Protein 2KWZ (pdb70)

Radius of gyration: 16.11 Å; Cα contacts (8 Å, |Δi|>4): 3; chains: 1; bounding box: 45×24×21 Å

Structure (mmCIF, N/CA/C/O backbone):
data_2KWZ
#
_entry.id   2KWZ
#
loop_
_atom_site.group_PDB
_atom_site.id
_atom_site.type_symbol
_atom_site.label_atom_id
_atom_site.label_alt_id
_atom_site.label_comp_id
_atom_site.label_asym_id
_atom_site.label_entity_id
_atom_site.label_seq_id
_atom_site.pdbx_PDB_ins_code
_atom_site.Cartn_x
_atom_site.Cartn_y
_atom_site.Cartn_z
_atom_site.occupancy
_atom_site.B_iso_or_equiv
_atom_site.auth_seq_id
_atom_site.auth_comp_id
_atom_site.auth_asym_id
_atom_site.auth_atom_id
_atom_site.pdbx_PDB_model_num
ATOM 1 N N . GLY A 1 1 ? 6.778 -4.665 -26.952 1.00 0.00 1 GLY A N 1
ATOM 2 C CA . GLY A 1 1 ? 6.032 -5.954 -27.070 1.00 0.00 1 GLY A CA 1
ATOM 3 C C . GLY A 1 1 ? 6.212 -6.782 -25.791 1.00 0.00 1 GLY A C 1
ATOM 4 O O . GLY A 1 1 ? 6.225 -6.243 -24.699 1.00 0.00 1 GLY A O 1
ATOM 7 N N . ARG A 1 2 ? 6.354 -8.079 -25.920 1.00 0.00 2 ARG A N 1
ATOM 8 C CA . ARG A 1 2 ? 6.537 -8.961 -24.726 1.00 0.00 2 ARG A CA 1
ATOM 9 C C . ARG A 1 2 ? 7.971 -9.516 -24.705 1.00 0.00 2 ARG A C 1
ATOM 10 O O . ARG A 1 2 ? 8.817 -9.071 -25.460 1.00 0.00 2 ARG A O 1
ATOM 31 N N . ASP A 1 3 ? 8.235 -10.479 -23.846 1.00 0.00 3 ASP A N 1
ATOM 32 C CA . ASP A 1 3 ? 9.602 -11.102 -23.732 1.00 0.00 3 ASP A CA 1
ATOM 33 C C . ASP A 1 3 ? 10.681 -10.034 -23.465 1.00 0.00 3 ASP A C 1
ATOM 34 O O . ASP A 1 3 ? 11.795 -10.118 -23.955 1.00 0.00 3 ASP A O 1
ATOM 43 N N . ALA A 1 4 ? 10.340 -9.033 -22.685 1.00 0.00 4 ALA A N 1
ATOM 44 C CA . ALA A 1 4 ? 11.291 -7.925 -22.345 1.00 0.00 4 ALA A CA 1
ATOM 45 C C . ALA A 1 4 ? 10.653 -7.024 -21.279 1.00 0.00 4 ALA A C 1
ATOM 46 O O . ALA A 1 4 ? 11.262 -6.731 -20.267 1.00 0.00 4 ALA A O 1
ATOM 53 N N . VAL A 1 5 ? 9.427 -6.596 -21.508 1.00 0.00 5 VAL A N 1
ATOM 54 C CA . VAL A 1 5 ? 8.705 -5.716 -20.527 1.00 0.00 5 VAL A CA 1
ATOM 55 C C . VAL A 1 5 ? 8.545 -6.449 -19.184 1.00 0.00 5 VAL A C 1
ATOM 56 O O . VAL A 1 5 ? 8.740 -5.864 -18.136 1.00 0.00 5 VAL A O 1
ATOM 69 N N . ILE A 1 6 ? 8.202 -7.721 -19.218 1.00 0.00 6 ILE A N 1
ATOM 70 C CA . ILE A 1 6 ? 8.037 -8.513 -17.949 1.00 0.00 6 ILE A CA 1
ATOM 71 C C . ILE A 1 6 ? 9.361 -8.481 -17.168 1.00 0.00 6 ILE A C 1
ATOM 72 O O . ILE A 1 6 ? 9.372 -8.323 -15.961 1.00 0.00 6 ILE A O 1
ATOM 88 N N . LEU A 1 7 ? 10.472 -8.614 -17.863 1.00 0.00 7 LEU A N 1
ATOM 89 C CA . LEU A 1 7 ? 11.815 -8.579 -17.200 1.00 0.00 7 LEU A CA 1
ATOM 90 C C . LEU A 1 7 ? 12.066 -7.166 -16.640 1.00 0.00 7 LEU A C 1
ATOM 91 O O . LEU A 1 7 ? 12.592 -7.010 -15.555 1.00 0.00 7 LEU A O 1
ATOM 107 N N . LEU A 1 8 ? 11.682 -6.144 -17.377 1.00 0.00 8 LEU A N 1
ATOM 108 C CA . LEU A 1 8 ? 11.879 -4.733 -16.911 1.00 0.00 8 LEU A CA 1
ATOM 109 C C . LEU A 1 8 ? 10.897 -4.370 -15.788 1.00 0.00 8 LEU A C 1
ATOM 110 O O . LEU A 1 8 ? 11.188 -3.533 -14.956 1.00 0.00 8 LEU A O 1
ATOM 126 N N . THR A 1 9 ? 9.751 -4.996 -15.764 1.00 0.00 9 THR A N 1
ATOM 127 C CA . THR A 1 9 ? 8.731 -4.711 -14.700 1.00 0.00 9 THR A CA 1
ATOM 128 C C . THR A 1 9 ? 9.265 -5.174 -13.334 1.00 0.00 9 THR A C 1
ATOM 129 O O . THR A 1 9 ? 9.134 -4.472 -12.349 1.00 0.00 9 THR A O 1
ATOM 140 N N . CYS A 1 10 ? 9.870 -6.339 -13.269 1.00 0.00 10 CYS A N 1
ATOM 141 C CA . CYS A 1 10 ? 10.417 -6.832 -11.963 1.00 0.00 10 CYS A CA 1
ATOM 142 C C . CYS A 1 10 ? 11.823 -6.260 -11.695 1.00 0.00 10 CYS A C 1
ATOM 143 O O . CYS A 1 10 ? 12.279 -6.270 -10.568 1.00 0.00 10 CYS A O 1
ATOM 151 N N . ALA A 1 11 ? 12.509 -5.768 -12.704 1.00 0.00 11 ALA A N 1
ATOM 152 C CA . ALA A 1 11 ? 13.880 -5.204 -12.491 1.00 0.00 11 ALA A CA 1
ATOM 153 C C . ALA A 1 11 ? 13.839 -3.680 -12.284 1.00 0.00 11 ALA A C 1
ATOM 154 O O . ALA A 1 11 ? 14.644 -3.144 -11.545 1.00 0.00 11 ALA A O 1
ATOM 161 N N . ILE A 1 12 ? 12.926 -2.980 -12.923 1.00 0.00 12 ILE A N 1
ATOM 162 C CA . ILE A 1 12 ? 12.858 -1.491 -12.752 1.00 0.00 12 ILE A CA 1
ATOM 163 C C . ILE A 1 12 ? 11.630 -1.101 -11.916 1.00 0.00 12 ILE A C 1
ATOM 164 O O . ILE A 1 12 ? 10.512 -1.125 -12.393 1.00 0.00 12 ILE A O 1
ATOM 180 N N . HIS A 1 13 ? 11.858 -0.738 -10.671 1.00 0.00 13 HIS A N 1
ATOM 181 C CA . HIS A 1 13 ? 10.760 -0.324 -9.726 1.00 0.00 13 HIS A CA 1
ATOM 182 C C . HIS A 1 13 ? 9.636 -1.380 -9.625 1.00 0.00 13 HIS A C 1
ATOM 183 O O . HIS A 1 13 ? 8.491 -1.100 -9.942 1.00 0.00 13 HIS A O 1
ATOM 197 N N . PRO A 1 14 ? 9.995 -2.565 -9.171 1.00 0.00 14 PRO A N 1
ATOM 198 C CA . PRO A 1 14 ? 8.998 -3.668 -9.019 1.00 0.00 14 PRO A CA 1
ATOM 199 C C . PRO A 1 14 ? 8.019 -3.384 -7.864 1.00 0.00 14 PRO A C 1
ATOM 200 O O . PRO A 1 14 ? 6.850 -3.716 -7.951 1.00 0.00 14 PRO A O 1
ATOM 211 N N . GLU A 1 15 ? 8.486 -2.775 -6.793 1.00 0.00 15 GLU A N 1
ATOM 212 C CA . GLU A 1 15 ? 7.585 -2.463 -5.631 1.00 0.00 15 GLU A CA 1
ATOM 213 C C . GLU A 1 15 ? 6.553 -1.374 -5.976 1.00 0.00 15 GLU A C 1
ATOM 214 O O . GLU A 1 15 ? 5.625 -1.140 -5.224 1.00 0.00 15 GLU A O 1
ATOM 226 N N . LEU A 1 16 ? 6.703 -0.717 -7.099 1.00 0.00 16 LEU A N 1
ATOM 227 C CA . LEU A 1 16 ? 5.734 0.350 -7.500 1.00 0.00 16 LEU A CA 1
ATOM 228 C C . LEU A 1 16 ? 4.760 -0.203 -8.548 1.00 0.00 16 LEU A C 1
ATOM 229 O O . LEU A 1 16 ? 3.571 0.035 -8.465 1.00 0.00 16 LEU A O 1
ATOM 245 N N . ILE A 1 17 ? 5.257 -0.938 -9.523 1.00 0.00 17 ILE A N 1
ATOM 246 C CA . ILE A 1 17 ? 4.365 -1.519 -10.584 1.00 0.00 17 ILE A CA 1
ATOM 247 C C . ILE A 1 17 ? 3.349 -2.483 -9.947 1.00 0.00 17 ILE A C 1
ATOM 248 O O . ILE A 1 17 ? 2.188 -2.474 -10.310 1.00 0.00 17 ILE A O 1
ATOM 264 N N . PHE A 1 18 ? 3.774 -3.299 -9.003 1.00 0.00 18 PHE A N 1
ATOM 265 C CA . PHE A 1 18 ? 2.829 -4.257 -8.335 1.00 0.00 18 PHE A CA 1
ATOM 266 C C . PHE A 1 18 ? 1.681 -3.467 -7.681 1.00 0.00 18 PHE A C 1
ATOM 267 O O . PHE A 1 18 ? 0.524 -3.844 -7.776 1.00 0.00 18 PHE A O 1
ATOM 284 N N . THR A 1 19 ? 2.011 -2.367 -7.034 1.00 0.00 19 THR A N 1
ATOM 285 C CA . THR A 1 19 ? 0.969 -1.515 -6.373 1.00 0.00 19 THR A CA 1
ATOM 286 C C . THR A 1 19 ? 0.005 -0.976 -7.444 1.00 0.00 19 THR A C 1
ATOM 287 O O . THR A 1 19 ? -1.190 -0.916 -7.225 1.00 0.00 19 THR A O 1
ATOM 298 N N . ILE A 1 20 ? 0.524 -0.598 -8.598 1.00 0.00 20 ILE A N 1
ATOM 299 C CA . ILE A 1 20 ? -0.345 -0.071 -9.701 1.00 0.00 20 ILE A CA 1
ATOM 300 C C . ILE A 1 20 ? -1.308 -1.176 -10.160 1.00 0.00 20 ILE A C 1
ATOM 301 O O . ILE A 1 20 ? -2.475 -0.916 -10.361 1.00 0.00 20 ILE A O 1
ATOM 317 N N . THR A 1 21 ? -0.830 -2.396 -10.315 1.00 0.00 21 THR A N 1
ATOM 318 C CA . THR A 1 21 ? -1.723 -3.526 -10.751 1.00 0.00 21 THR A CA 1
ATOM 319 C C . THR A 1 21 ? -2.870 -3.693 -9.738 1.00 0.00 21 THR A C 1
ATOM 320 O O . THR A 1 21 ? -4.011 -3.887 -10.118 1.00 0.00 21 THR A O 1
ATOM 331 N N . LYS A 1 22 ? -2.567 -3.604 -8.459 1.00 0.00 22 LYS A N 1
ATOM 332 C CA . LYS A 1 22 ? -3.629 -3.739 -7.410 1.00 0.00 22 LYS A CA 1
ATOM 333 C C . LYS A 1 22 ? -4.654 -2.610 -7.593 1.00 0.00 22 LYS A C 1
ATOM 334 O O . LYS A 1 22 ? -5.848 -2.850 -7.602 1.00 0.00 22 LYS A O 1
ATOM 353 N N . ILE A 1 23 ? -4.187 -1.388 -7.757 1.00 0.00 23 ILE A N 1
ATOM 354 C CA . ILE A 1 23 ? -5.117 -0.228 -7.960 1.00 0.00 23 ILE A CA 1
ATOM 355 C C . ILE A 1 23 ? -5.812 -0.376 -9.328 1.00 0.00 23 ILE A C 1
ATOM 356 O O . ILE A 1 23 ? -6.958 -0.000 -9.476 1.00 0.00 23 ILE A O 1
ATOM 372 N N . LEU A 1 24 ? -5.128 -0.927 -10.312 1.00 0.00 24 LEU A N 1
ATOM 373 C CA . LEU A 1 24 ? -5.727 -1.123 -11.675 1.00 0.00 24 LEU A CA 1
ATOM 374 C C . LEU A 1 24 ? -7.019 -1.941 -11.557 1.00 0.00 24 LEU A C 1
ATOM 375 O O . LEU A 1 24 ? -8.016 -1.624 -12.176 1.00 0.00 24 LEU A O 1
ATOM 391 N N . LEU A 1 25 ? -7.005 -2.983 -10.755 1.00 0.00 25 LEU A N 1
ATOM 392 C CA . LEU A 1 25 ? -8.233 -3.824 -10.573 1.00 0.00 25 LEU A CA 1
ATOM 393 C C . LEU A 1 25 ? -9.299 -3.040 -9.801 1.00 0.00 25 LEU A C 1
ATOM 394 O O . LEU A 1 25 ? -10.484 -3.231 -9.994 1.00 0.00 25 LEU A O 1
ATOM 410 N N . ALA A 1 26 ? -8.867 -2.160 -8.938 1.00 0.00 26 ALA A N 1
ATOM 411 C CA . ALA A 1 26 ? -9.814 -1.328 -8.127 1.00 0.00 26 ALA A CA 1
ATOM 412 C C . ALA A 1 26 ? -10.272 -0.064 -8.879 1.00 0.00 26 ALA A C 1
ATOM 413 O O . ALA A 1 26 ? -11.143 0.648 -8.410 1.00 0.00 26 ALA A O 1
ATOM 420 N N . ILE A 1 27 ? -9.702 0.218 -10.026 1.00 0.00 27 ILE A N 1
ATOM 421 C CA . ILE A 1 27 ? -10.103 1.437 -10.807 1.00 0.00 27 ILE A CA 1
ATOM 422 C C . ILE A 1 27 ? -11.450 1.229 -11.531 1.00 0.00 27 ILE A C 1
ATOM 423 O O . ILE A 1 27 ? -12.087 2.190 -11.923 1.00 0.00 27 ILE A O 1
ATOM 439 N N . LEU A 1 28 ? -11.883 -0.003 -11.711 1.00 0.00 28 LEU A N 1
ATOM 440 C CA . LEU A 1 28 ? -13.185 -0.267 -12.408 1.00 0.00 28 LEU A CA 1
ATOM 441 C C . LEU A 1 28 ? -14.354 0.268 -11.564 1.00 0.00 28 LEU A C 1
ATOM 442 O O . LEU A 1 28 ? -15.126 1.089 -12.026 1.00 0.00 28 LEU A O 1
ATOM 458 N N . GLY A 1 29 ? -14.481 -0.188 -10.337 1.00 0.00 29 GLY A N 1
ATOM 459 C CA . GLY A 1 29 ? -15.587 0.288 -9.455 1.00 0.00 29 GLY A CA 1
ATOM 460 C C . GLY A 1 29 ? -16.909 -0.389 -9.838 1.00 0.00 29 GLY A C 1
ATOM 461 O O . GLY A 1 29 ? -17.693 0.190 -10.565 1.00 0.00 29 GLY A O 1
ATOM 465 N N . PRO A 1 30 ? -17.124 -1.587 -9.332 1.00 0.00 30 PRO A N 1
ATOM 466 C CA . PRO A 1 30 ? -18.384 -2.336 -9.629 1.00 0.00 30 PRO A CA 1
ATOM 467 C C . PRO A 1 30 ? -19.602 -1.569 -9.092 1.00 0.00 30 PRO A C 1
ATOM 468 O O . PRO A 1 30 ? -20.642 -1.544 -9.724 1.00 0.00 30 PRO A O 1
ATOM 479 N N . LEU A 1 31 ? -19.470 -0.934 -7.946 1.00 0.00 31 LEU A N 1
ATOM 480 C CA . LEU A 1 31 ? -20.608 -0.148 -7.372 1.00 0.00 31 LEU A CA 1
ATOM 481 C C . LEU A 1 31 ? -20.742 1.156 -8.168 1.00 0.00 31 LEU A C 1
ATOM 482 O O . LEU A 1 31 ? -21.839 1.568 -8.495 1.00 0.00 31 LEU A O 1
ATOM 498 N N . MET A 1 32 ? -19.629 1.792 -8.485 1.00 0.00 32 MET A N 1
ATOM 499 C CA . MET A 1 32 ? -19.654 3.070 -9.274 1.00 0.00 32 MET A CA 1
ATOM 500 C C . MET A 1 32 ? -20.381 2.852 -10.608 1.00 0.00 32 MET A C 1
ATOM 501 O O . MET A 1 32 ? -21.082 3.731 -11.075 1.00 0.00 32 MET A O 1
ATOM 515 N N . VAL A 1 33 ? -20.233 1.689 -11.211 1.00 0.00 33 VAL A N 1
ATOM 516 C CA . VAL A 1 33 ? -20.929 1.396 -12.508 1.00 0.00 33 VAL A CA 1
ATOM 517 C C . VAL A 1 33 ? -22.452 1.543 -12.306 1.00 0.00 33 VAL A C 1
ATOM 518 O O . VAL A 1 33 ? -23.169 1.922 -13.214 1.00 0.00 33 VAL A O 1
ATOM 531 N N . LEU A 1 34 ? -22.938 1.259 -11.113 1.00 0.00 34 LEU A N 1
ATOM 532 C CA . LEU A 1 34 ? -24.402 1.389 -10.822 1.00 0.00 34 LEU A CA 1
ATOM 533 C C . LEU A 1 34 ? -24.757 2.820 -10.364 1.00 0.00 34 LEU A C 1
ATOM 534 O O . LEU A 1 34 ? -25.842 3.057 -9.863 1.00 0.00 34 LEU A O 1
ATOM 550 N N . GLN A 1 35 ? -23.862 3.770 -10.533 1.00 0.00 35 GLN A N 1
ATOM 551 C CA . GLN A 1 35 ? -24.130 5.185 -10.120 1.00 0.00 35 GLN A CA 1
ATOM 552 C C . GLN A 1 35 ? -23.618 6.167 -11.196 1.00 0.00 35 GLN A C 1
ATOM 553 O O . GLN A 1 35 ? -23.312 7.311 -10.901 1.00 0.00 35 GLN A O 1
ATOM 567 N N . ALA A 1 36 ? -23.531 5.739 -12.439 1.00 0.00 36 ALA A N 1
ATOM 568 C CA . ALA A 1 36 ? -23.051 6.646 -13.529 1.00 0.00 36 ALA A CA 1
ATOM 569 C C . ALA A 1 36 ? -24.253 7.395 -14.122 1.00 0.00 36 ALA A C 1
ATOM 570 O O . ALA A 1 36 ? -25.031 6.836 -14.876 1.00 0.00 36 ALA A O 1
ATOM 577 N N . GLY A 1 37 ? -24.412 8.652 -13.773 1.00 0.00 37 GLY A N 1
ATOM 578 C CA . GLY A 1 37 ? -25.567 9.452 -14.293 1.00 0.00 37 GLY A CA 1
ATOM 579 C C . GLY A 1 37 ? -26.852 8.923 -13.644 1.00 0.00 37 GLY A C 1
ATOM 580 O O . GLY A 1 37 ? -27.829 8.651 -14.317 1.00 0.00 37 GLY A O 1
ATOM 584 N N . ILE A 1 38 ? -26.833 8.770 -12.340 1.00 0.00 38 ILE A N 1
ATOM 585 C CA . ILE A 1 38 ? -28.024 8.247 -11.592 1.00 0.00 38 ILE A CA 1
ATOM 586 C C . ILE A 1 38 ? -28.633 9.341 -10.703 1.00 0.00 38 ILE A C 1
ATOM 587 O O . ILE A 1 38 ? -28.009 10.357 -10.451 1.00 0.00 38 ILE A O 1
ATOM 603 N N . THR A 1 39 ? -29.844 9.127 -10.231 1.00 0.00 39 THR A N 1
ATOM 604 C CA . THR A 1 39 ? -30.541 10.123 -9.350 1.00 0.00 39 THR A CA 1
ATOM 605 C C . THR A 1 39 ? -30.607 11.497 -10.040 1.00 0.00 39 THR A C 1
ATOM 606 O O . THR A 1 39 ? -29.955 12.445 -9.639 1.00 0.00 39 THR A O 1
ATOM 617 N N . LYS A 1 40 ? -31.399 11.596 -11.081 1.00 0.00 40 LYS A N 1
ATOM 618 C CA . LYS A 1 40 ? -31.540 12.888 -11.825 1.00 0.00 40 LYS A CA 1
ATOM 619 C C . LYS A 1 40 ? -33.023 13.278 -11.908 1.00 0.00 40 LYS A C 1
ATOM 620 O O . LYS A 1 40 ? -33.344 14.392 -11.528 1.00 0.00 40 LYS A O 1
ATOM 640 N N . GLY A 1 1 ? 29.417 -11.071 -13.203 1.00 0.00 1 GLY A N 2
ATOM 641 C CA . GLY A 1 1 ? 28.616 -11.967 -14.090 1.00 0.00 1 GLY A CA 2
ATOM 642 C C . GLY A 1 1 ? 27.652 -11.138 -14.947 1.00 0.00 1 GLY A C 2
ATOM 643 O O . GLY A 1 1 ? 27.340 -10.005 -14.620 1.00 0.00 1 GLY A O 2
ATOM 646 N N . ARG A 1 2 ? 27.177 -11.697 -16.038 1.00 0.00 2 ARG A N 2
ATOM 647 C CA . ARG A 1 2 ? 26.226 -10.954 -16.930 1.00 0.00 2 ARG A CA 2
ATOM 648 C C . ARG A 1 2 ? 24.806 -11.554 -16.877 1.00 0.00 2 ARG A C 2
ATOM 649 O O . ARG A 1 2 ? 24.032 -11.383 -17.800 1.00 0.00 2 ARG A O 2
ATOM 670 N N . ASP A 1 3 ? 24.456 -12.241 -15.812 1.00 0.00 3 ASP A N 2
ATOM 671 C CA . ASP A 1 3 ? 23.084 -12.839 -15.704 1.00 0.00 3 ASP A CA 2
ATOM 672 C C . ASP A 1 3 ? 22.226 -11.991 -14.754 1.00 0.00 3 ASP A C 2
ATOM 673 O O . ASP A 1 3 ? 21.126 -11.588 -15.099 1.00 0.00 3 ASP A O 2
ATOM 682 N N . ALA A 1 4 ? 22.731 -11.715 -13.568 1.00 0.00 4 ALA A N 2
ATOM 683 C CA . ALA A 1 4 ? 21.970 -10.885 -12.574 1.00 0.00 4 ALA A CA 2
ATOM 684 C C . ALA A 1 4 ? 21.666 -9.496 -13.158 1.00 0.00 4 ALA A C 2
ATOM 685 O O . ALA A 1 4 ? 20.607 -8.942 -12.917 1.00 0.00 4 ALA A O 2
ATOM 692 N N . VAL A 1 5 ? 22.582 -8.941 -13.926 1.00 0.00 5 VAL A N 2
ATOM 693 C CA . VAL A 1 5 ? 22.357 -7.589 -14.543 1.00 0.00 5 VAL A CA 2
ATOM 694 C C . VAL A 1 5 ? 21.154 -7.666 -15.499 1.00 0.00 5 VAL A C 2
ATOM 695 O O . VAL A 1 5 ? 20.305 -6.792 -15.498 1.00 0.00 5 VAL A O 2
ATOM 708 N N . ILE A 1 6 ? 21.076 -8.712 -16.298 1.00 0.00 6 ILE A N 2
ATOM 709 C CA . ILE A 1 6 ? 19.928 -8.872 -17.252 1.00 0.00 6 ILE A CA 2
ATOM 710 C C . ILE A 1 6 ? 18.622 -8.949 -16.446 1.00 0.00 6 ILE A C 2
ATOM 711 O O . ILE A 1 6 ? 17.641 -8.317 -16.792 1.00 0.00 6 ILE A O 2
ATOM 727 N N . LEU A 1 7 ? 18.614 -9.707 -15.369 1.00 0.00 7 LEU A N 2
ATOM 728 C CA . LEU A 1 7 ? 17.383 -9.821 -14.521 1.00 0.00 7 LEU A CA 2
ATOM 729 C C . LEU A 1 7 ? 17.057 -8.453 -13.895 1.00 0.00 7 LEU A C 2
ATOM 730 O O . LEU A 1 7 ? 15.901 -8.111 -13.720 1.00 0.00 7 LEU A O 2
ATOM 746 N N . LEU A 1 8 ? 18.067 -7.671 -13.573 1.00 0.00 8 LEU A N 2
ATOM 747 C CA . LEU A 1 8 ? 17.836 -6.317 -12.969 1.00 0.00 8 LEU A CA 2
ATOM 748 C C . LEU A 1 8 ? 17.504 -5.265 -14.048 1.00 0.00 8 LEU A C 2
ATOM 749 O O . LEU A 1 8 ? 17.435 -4.084 -13.754 1.00 0.00 8 LEU A O 2
ATOM 765 N N . THR A 1 9 ? 17.294 -5.671 -15.280 1.00 0.00 9 THR A N 2
ATOM 766 C CA . THR A 1 9 ? 16.963 -4.700 -16.371 1.00 0.00 9 THR A CA 2
ATOM 767 C C . THR A 1 9 ? 15.469 -4.789 -16.722 1.00 0.00 9 THR A C 2
ATOM 768 O O . THR A 1 9 ? 14.821 -3.777 -16.923 1.00 0.00 9 THR A O 2
ATOM 779 N N . CYS A 1 10 ? 14.925 -5.984 -16.801 1.00 0.00 10 CYS A N 2
ATOM 780 C CA . CYS A 1 10 ? 13.474 -6.142 -17.140 1.00 0.00 10 CYS A CA 2
ATOM 781 C C . CYS A 1 10 ? 12.616 -6.193 -15.868 1.00 0.00 10 CYS A C 2
ATOM 782 O O . CYS A 1 10 ? 11.504 -5.702 -15.862 1.00 0.00 10 CYS A O 2
ATOM 790 N N . ALA A 1 11 ? 13.115 -6.776 -14.798 1.00 0.00 11 ALA A N 2
ATOM 791 C CA . ALA A 1 11 ? 12.317 -6.851 -13.529 1.00 0.00 11 ALA A CA 2
ATOM 792 C C . ALA A 1 11 ? 12.653 -5.686 -12.576 1.00 0.00 11 ALA A C 2
ATOM 793 O O . ALA A 1 11 ? 12.436 -5.783 -11.380 1.00 0.00 11 ALA A O 2
ATOM 800 N N . ILE A 1 12 ? 13.172 -4.593 -13.090 1.00 0.00 12 ILE A N 2
ATOM 801 C CA . ILE A 1 12 ? 13.518 -3.424 -12.218 1.00 0.00 12 ILE A CA 2
ATOM 802 C C . ILE A 1 12 ? 12.231 -2.738 -11.718 1.00 0.00 12 ILE A C 2
ATOM 803 O O . ILE A 1 12 ? 11.265 -2.604 -12.449 1.00 0.00 12 ILE A O 2
ATOM 819 N N . HIS A 1 13 ? 12.229 -2.318 -10.471 1.00 0.00 13 HIS A N 2
ATOM 820 C CA . HIS A 1 13 ? 11.039 -1.641 -9.847 1.00 0.00 13 HIS A CA 2
ATOM 821 C C . HIS A 1 13 ? 9.771 -2.525 -9.936 1.00 0.00 13 HIS A C 2
ATOM 822 O O . HIS A 1 13 ? 8.771 -2.117 -10.502 1.00 0.00 13 HIS A O 2
ATOM 836 N N . PRO A 1 14 ? 9.845 -3.714 -9.368 1.00 0.00 14 PRO A N 2
ATOM 837 C CA . PRO A 1 14 ? 8.680 -4.649 -9.390 1.00 0.00 14 PRO A CA 2
ATOM 838 C C . PRO A 1 14 ? 7.583 -4.204 -8.404 1.00 0.00 14 PRO A C 2
ATOM 839 O O . PRO A 1 14 ? 6.408 -4.272 -8.718 1.00 0.00 14 PRO A O 2
ATOM 850 N N . GLU A 1 15 ? 7.960 -3.755 -7.224 1.00 0.00 15 GLU A N 2
ATOM 851 C CA . GLU A 1 15 ? 6.951 -3.303 -6.205 1.00 0.00 15 GLU A CA 2
ATOM 852 C C . GLU A 1 15 ? 6.158 -2.093 -6.708 1.00 0.00 15 GLU A C 2
ATOM 853 O O . GLU A 1 15 ? 4.957 -2.004 -6.517 1.00 0.00 15 GLU A O 2
ATOM 865 N N . LEU A 1 16 ? 6.831 -1.180 -7.351 1.00 0.00 16 LEU A N 2
ATOM 866 C CA . LEU A 1 16 ? 6.158 0.046 -7.897 1.00 0.00 16 LEU A CA 2
ATOM 867 C C . LEU A 1 16 ? 5.098 -0.372 -8.928 1.00 0.00 16 LEU A C 2
ATOM 868 O O . LEU A 1 16 ? 3.988 0.127 -8.912 1.00 0.00 16 LEU A O 2
ATOM 884 N N . ILE A 1 17 ? 5.436 -1.293 -9.804 1.00 0.00 17 ILE A N 2
ATOM 885 C CA . ILE A 1 17 ? 4.458 -1.775 -10.837 1.00 0.00 17 ILE A CA 2
ATOM 886 C C . ILE A 1 17 ? 3.360 -2.589 -10.129 1.00 0.00 17 ILE A C 2
ATOM 887 O O . ILE A 1 17 ? 2.189 -2.455 -10.435 1.00 0.00 17 ILE A O 2
ATOM 903 N N . PHE A 1 18 ? 3.746 -3.423 -9.184 1.00 0.00 18 PHE A N 2
ATOM 904 C CA . PHE A 1 18 ? 2.761 -4.262 -8.422 1.00 0.00 18 PHE A CA 2
ATOM 905 C C . PHE A 1 18 ? 1.718 -3.369 -7.728 1.00 0.00 18 PHE A C 2
ATOM 906 O O . PHE A 1 18 ? 0.534 -3.649 -7.780 1.00 0.00 18 PHE A O 2
ATOM 923 N N . THR A 1 19 ? 2.154 -2.302 -7.089 1.00 0.00 19 THR A N 2
ATOM 924 C CA . THR A 1 19 ? 1.200 -1.375 -6.392 1.00 0.00 19 THR A CA 2
ATOM 925 C C . THR A 1 19 ? 0.170 -0.840 -7.401 1.00 0.00 19 THR A C 2
ATOM 926 O O . THR A 1 19 ? -1.007 -0.762 -7.102 1.00 0.00 19 THR A O 2
ATOM 937 N N . ILE A 1 20 ? 0.608 -0.484 -8.589 1.00 0.00 20 ILE A N 2
ATOM 938 C CA . ILE A 1 20 ? -0.339 0.037 -9.628 1.00 0.00 20 ILE A CA 2
ATOM 939 C C . ILE A 1 20 ? -1.343 -1.062 -10.007 1.00 0.00 20 ILE A C 2
ATOM 940 O O . ILE A 1 20 ? -2.518 -0.789 -10.133 1.00 0.00 20 ILE A O 2
ATOM 956 N N . THR A 1 21 ? -0.894 -2.289 -10.180 1.00 0.00 21 THR A N 2
ATOM 957 C CA . THR A 1 21 ? -1.829 -3.410 -10.546 1.00 0.00 21 THR A CA 2
ATOM 958 C C . THR A 1 21 ? -2.897 -3.586 -9.452 1.00 0.00 21 THR A C 2
ATOM 959 O O . THR A 1 21 ? -4.060 -3.787 -9.754 1.00 0.00 21 THR A O 2
ATOM 970 N N . LYS A 1 22 ? -2.506 -3.501 -8.195 1.00 0.00 22 LYS A N 2
ATOM 971 C CA . LYS A 1 22 ? -3.490 -3.652 -7.070 1.00 0.00 22 LYS A CA 2
ATOM 972 C C . LYS A 1 22 ? -4.591 -2.586 -7.201 1.00 0.00 22 LYS A C 2
ATOM 973 O O . LYS A 1 22 ? -5.750 -2.853 -6.947 1.00 0.00 22 LYS A O 2
ATOM 992 N N . ILE A 1 23 ? -4.229 -1.392 -7.609 1.00 0.00 23 ILE A N 2
ATOM 993 C CA . ILE A 1 23 ? -5.238 -0.296 -7.778 1.00 0.00 23 ILE A CA 2
ATOM 994 C C . ILE A 1 23 ? -5.876 -0.399 -9.178 1.00 0.00 23 ILE A C 2
ATOM 995 O O . ILE A 1 23 ? -7.015 -0.016 -9.364 1.00 0.00 23 ILE A O 2
ATOM 1011 N N . LEU A 1 24 ? -5.151 -0.915 -10.152 1.00 0.00 24 LEU A N 2
ATOM 1012 C CA . LEU A 1 24 ? -5.692 -1.056 -11.545 1.00 0.00 24 LEU A CA 2
ATOM 1013 C C . LEU A 1 24 ? -6.982 -1.887 -11.542 1.00 0.00 24 LEU A C 2
ATOM 1014 O O . LEU A 1 24 ? -7.959 -1.498 -12.151 1.00 0.00 24 LEU A O 2
ATOM 1030 N N . LEU A 1 25 ? -7.001 -3.013 -10.858 1.00 0.00 25 LEU A N 2
ATOM 1031 C CA . LEU A 1 25 ? -8.251 -3.846 -10.819 1.00 0.00 25 LEU A CA 2
ATOM 1032 C C . LEU A 1 25 ? -9.371 -3.099 -10.085 1.00 0.00 25 LEU A C 2
ATOM 1033 O O . LEU A 1 25 ? -10.540 -3.299 -10.357 1.00 0.00 25 LEU A O 2
ATOM 1049 N N . ALA A 1 26 ? -9.006 -2.230 -9.176 1.00 0.00 26 ALA A N 2
ATOM 1050 C CA . ALA A 1 26 ? -10.015 -1.427 -8.413 1.00 0.00 26 ALA A CA 2
ATOM 1051 C C . ALA A 1 26 ? -10.552 -0.294 -9.300 1.00 0.00 26 ALA A C 2
ATOM 1052 O O . ALA A 1 26 ? -11.695 0.105 -9.192 1.00 0.00 26 ALA A O 2
ATOM 1059 N N . ILE A 1 27 ? -9.718 0.199 -10.177 1.00 0.00 27 ILE A N 2
ATOM 1060 C CA . ILE A 1 27 ? -10.108 1.296 -11.117 1.00 0.00 27 ILE A CA 2
ATOM 1061 C C . ILE A 1 27 ? -10.076 0.722 -12.545 1.00 0.00 27 ILE A C 2
ATOM 1062 O O . ILE A 1 27 ? -9.392 1.218 -13.423 1.00 0.00 27 ILE A O 2
ATOM 1078 N N . LEU A 1 28 ? -10.817 -0.339 -12.770 1.00 0.00 28 LEU A N 2
ATOM 1079 C CA . LEU A 1 28 ? -10.852 -0.982 -14.123 1.00 0.00 28 LEU A CA 2
ATOM 1080 C C . LEU A 1 28 ? -12.112 -0.555 -14.897 1.00 0.00 28 LEU A C 2
ATOM 1081 O O . LEU A 1 28 ? -12.007 0.069 -15.938 1.00 0.00 28 LEU A O 2
ATOM 1097 N N . GLY A 1 29 ? -13.290 -0.879 -14.408 1.00 0.00 29 GLY A N 2
ATOM 1098 C CA . GLY A 1 29 ? -14.542 -0.484 -15.130 1.00 0.00 29 GLY A CA 2
ATOM 1099 C C . GLY A 1 29 ? -15.681 -1.481 -14.863 1.00 0.00 29 GLY A C 2
ATOM 1100 O O . GLY A 1 29 ? -16.736 -1.082 -14.407 1.00 0.00 29 GLY A O 2
ATOM 1104 N N . PRO A 1 30 ? -15.446 -2.746 -15.155 1.00 0.00 30 PRO A N 2
ATOM 1105 C CA . PRO A 1 30 ? -16.480 -3.798 -14.942 1.00 0.00 30 PRO A CA 2
ATOM 1106 C C . PRO A 1 30 ? -16.401 -4.421 -13.532 1.00 0.00 30 PRO A C 2
ATOM 1107 O O . PRO A 1 30 ? -16.764 -5.570 -13.347 1.00 0.00 30 PRO A O 2
ATOM 1118 N N . LEU A 1 31 ? -15.942 -3.683 -12.540 1.00 0.00 31 LEU A N 2
ATOM 1119 C CA . LEU A 1 31 ? -15.851 -4.239 -11.148 1.00 0.00 31 LEU A CA 2
ATOM 1120 C C . LEU A 1 31 ? -17.261 -4.517 -10.608 1.00 0.00 31 LEU A C 2
ATOM 1121 O O . LEU A 1 31 ? -17.511 -5.563 -10.030 1.00 0.00 31 LEU A O 2
ATOM 1137 N N . MET A 1 32 ? -18.179 -3.596 -10.806 1.00 0.00 32 MET A N 2
ATOM 1138 C CA . MET A 1 32 ? -19.581 -3.801 -10.322 1.00 0.00 32 MET A CA 2
ATOM 1139 C C . MET A 1 32 ? -20.289 -4.814 -11.234 1.00 0.00 32 MET A C 2
ATOM 1140 O O . MET A 1 32 ? -21.094 -5.599 -10.771 1.00 0.00 32 MET A O 2
ATOM 1154 N N . VAL A 1 33 ? -19.985 -4.806 -12.517 1.00 0.00 33 VAL A N 2
ATOM 1155 C CA . VAL A 1 33 ? -20.627 -5.774 -13.469 1.00 0.00 33 VAL A CA 2
ATOM 1156 C C . VAL A 1 33 ? -20.296 -7.217 -13.046 1.00 0.00 33 VAL A C 2
ATOM 1157 O O . VAL A 1 33 ? -21.134 -8.094 -13.139 1.00 0.00 33 VAL A O 2
ATOM 1170 N N . LEU A 1 34 ? -19.090 -7.462 -12.582 1.00 0.00 34 LEU A N 2
ATOM 1171 C CA . LEU A 1 34 ? -18.708 -8.847 -12.150 1.00 0.00 34 LEU A CA 2
ATOM 1172 C C . LEU A 1 34 ? -19.162 -9.155 -10.707 1.00 0.00 34 LEU A C 2
ATOM 1173 O O . LEU A 1 34 ? -18.861 -10.211 -10.183 1.00 0.00 34 LEU A O 2
ATOM 1189 N N . GLN A 1 35 ? -19.880 -8.261 -10.068 1.00 0.00 35 GLN A N 2
ATOM 1190 C CA . GLN A 1 35 ? -20.355 -8.510 -8.667 1.00 0.00 35 GLN A CA 2
ATOM 1191 C C . GLN A 1 35 ? -21.833 -8.101 -8.501 1.00 0.00 35 GLN A C 2
ATOM 1192 O O . GLN A 1 35 ? -22.288 -7.852 -7.397 1.00 0.00 35 GLN A O 2
ATOM 1206 N N . ALA A 1 36 ? -22.584 -8.036 -9.580 1.00 0.00 36 ALA A N 2
ATOM 1207 C CA . ALA A 1 36 ? -24.026 -7.651 -9.484 1.00 0.00 36 ALA A CA 2
ATOM 1208 C C . ALA A 1 36 ? -24.885 -8.919 -9.394 1.00 0.00 36 ALA A C 2
ATOM 1209 O O . ALA A 1 36 ? -25.272 -9.490 -10.399 1.00 0.00 36 ALA A O 2
ATOM 1216 N N . GLY A 1 37 ? -25.177 -9.363 -8.192 1.00 0.00 37 GLY A N 2
ATOM 1217 C CA . GLY A 1 37 ? -26.004 -10.596 -8.006 1.00 0.00 37 GLY A CA 2
ATOM 1218 C C . GLY A 1 37 ? -25.118 -11.759 -7.542 1.00 0.00 37 GLY A C 2
ATOM 1219 O O . GLY A 1 37 ? -25.498 -12.513 -6.665 1.00 0.00 37 GLY A O 2
ATOM 1223 N N . ILE A 1 38 ? -23.946 -11.909 -8.122 1.00 0.00 38 ILE A N 2
ATOM 1224 C CA . ILE A 1 38 ? -23.032 -13.027 -7.715 1.00 0.00 38 ILE A CA 2
ATOM 1225 C C . ILE A 1 38 ? -22.298 -12.641 -6.420 1.00 0.00 38 ILE A C 2
ATOM 1226 O O . ILE A 1 38 ? -21.140 -12.259 -6.432 1.00 0.00 38 ILE A O 2
ATOM 1242 N N . THR A 1 39 ? -22.978 -12.742 -5.303 1.00 0.00 39 THR A N 2
ATOM 1243 C CA . THR A 1 39 ? -22.360 -12.391 -3.984 1.00 0.00 39 THR A CA 2
ATOM 1244 C C . THR A 1 39 ? -22.777 -13.421 -2.919 1.00 0.00 39 THR A C 2
ATOM 1245 O O . THR A 1 39 ? -23.135 -13.067 -1.810 1.00 0.00 39 THR A O 2
ATOM 1256 N N . LYS A 1 40 ? -22.724 -14.694 -3.269 1.00 0.00 40 LYS A N 2
ATOM 1257 C CA . LYS A 1 40 ? -23.099 -15.809 -2.331 1.00 0.00 40 LYS A CA 2
ATOM 1258 C C . LYS A 1 40 ? -24.505 -15.599 -1.721 1.00 0.00 40 LYS A C 2
ATOM 1259 O O . LYS A 1 40 ? -25.361 -15.073 -2.419 1.00 0.00 40 LYS A O 2
ATOM 1279 N N . GLY A 1 1 ? 17.652 5.467 -27.348 1.00 0.00 1 GLY A N 3
ATOM 1280 C CA . GLY A 1 1 ? 16.537 5.897 -26.455 1.00 0.00 1 GLY A CA 3
ATOM 1281 C C . GLY A 1 1 ? 17.109 6.629 -25.236 1.00 0.00 1 GLY A C 3
ATOM 1282 O O . GLY A 1 1 ? 17.643 6.008 -24.336 1.00 0.00 1 GLY A O 3
ATOM 1285 N N . ARG A 1 2 ? 16.998 7.935 -25.203 1.00 0.00 2 ARG A N 3
ATOM 1286 C CA . ARG A 1 2 ? 17.528 8.721 -24.048 1.00 0.00 2 ARG A CA 3
ATOM 1287 C C . ARG A 1 2 ? 16.388 9.490 -23.367 1.00 0.00 2 ARG A C 3
ATOM 1288 O O . ARG A 1 2 ? 15.233 9.361 -23.742 1.00 0.00 2 ARG A O 3
ATOM 1309 N N . ASP A 1 3 ? 16.718 10.279 -22.367 1.00 0.00 3 ASP A N 3
ATOM 1310 C CA . ASP A 1 3 ? 15.698 11.083 -21.610 1.00 0.00 3 ASP A CA 3
ATOM 1311 C C . ASP A 1 3 ? 14.617 10.166 -21.005 1.00 0.00 3 ASP A C 3
ATOM 1312 O O . ASP A 1 3 ? 13.462 10.540 -20.889 1.00 0.00 3 ASP A O 3
ATOM 1321 N N . ALA A 1 4 ? 15.001 8.968 -20.617 1.00 0.00 4 ALA A N 3
ATOM 1322 C CA . ALA A 1 4 ? 14.046 7.983 -20.013 1.00 0.00 4 ALA A CA 3
ATOM 1323 C C . ALA A 1 4 ? 14.826 6.755 -19.525 1.00 0.00 4 ALA A C 3
ATOM 1324 O O . ALA A 1 4 ? 14.722 6.373 -18.376 1.00 0.00 4 ALA A O 3
ATOM 1331 N N . VAL A 1 5 ? 15.610 6.149 -20.396 1.00 0.00 5 VAL A N 3
ATOM 1332 C CA . VAL A 1 5 ? 16.424 4.942 -20.017 1.00 0.00 5 VAL A CA 3
ATOM 1333 C C . VAL A 1 5 ? 17.399 5.297 -18.879 1.00 0.00 5 VAL A C 3
ATOM 1334 O O . VAL A 1 5 ? 17.611 4.503 -17.978 1.00 0.00 5 VAL A O 3
ATOM 1347 N N . ILE A 1 6 ? 17.977 6.482 -18.913 1.00 0.00 6 ILE A N 3
ATOM 1348 C CA . ILE A 1 6 ? 18.929 6.906 -17.831 1.00 0.00 6 ILE A CA 3
ATOM 1349 C C . ILE A 1 6 ? 18.180 6.907 -16.488 1.00 0.00 6 ILE A C 3
ATOM 1350 O O . ILE A 1 6 ? 18.682 6.419 -15.490 1.00 0.00 6 ILE A O 3
ATOM 1366 N N . LEU A 1 7 ? 16.978 7.441 -16.468 1.00 0.00 7 LEU A N 3
ATOM 1367 C CA . LEU A 1 7 ? 16.174 7.474 -15.208 1.00 0.00 7 LEU A CA 3
ATOM 1368 C C . LEU A 1 7 ? 15.765 6.049 -14.802 1.00 0.00 7 LEU A C 3
ATOM 1369 O O . LEU A 1 7 ? 15.710 5.739 -13.629 1.00 0.00 7 LEU A O 3
ATOM 1385 N N . LEU A 1 8 ? 15.488 5.181 -15.752 1.00 0.00 8 LEU A N 3
ATOM 1386 C CA . LEU A 1 8 ? 15.089 3.777 -15.404 1.00 0.00 8 LEU A CA 3
ATOM 1387 C C . LEU A 1 8 ? 16.292 2.924 -14.951 1.00 0.00 8 LEU A C 3
ATOM 1388 O O . LEU A 1 8 ? 16.136 1.755 -14.648 1.00 0.00 8 LEU A O 3
ATOM 1404 N N . THR A 1 9 ? 17.473 3.489 -14.890 1.00 0.00 9 THR A N 3
ATOM 1405 C CA . THR A 1 9 ? 18.675 2.715 -14.447 1.00 0.00 9 THR A CA 3
ATOM 1406 C C . THR A 1 9 ? 18.999 3.077 -12.989 1.00 0.00 9 THR A C 3
ATOM 1407 O O . THR A 1 9 ? 19.157 2.204 -12.156 1.00 0.00 9 THR A O 3
ATOM 1418 N N . CYS A 1 10 ? 19.094 4.352 -12.680 1.00 0.00 10 CYS A N 3
ATOM 1419 C CA . CYS A 1 10 ? 19.406 4.780 -11.277 1.00 0.00 10 CYS A CA 3
ATOM 1420 C C . CYS A 1 10 ? 18.121 5.113 -10.501 1.00 0.00 10 CYS A C 3
ATOM 1421 O O . CYS A 1 10 ? 18.034 4.851 -9.318 1.00 0.00 10 CYS A O 3
ATOM 1429 N N . ALA A 1 11 ? 17.128 5.681 -11.151 1.00 0.00 11 ALA A N 3
ATOM 1430 C CA . ALA A 1 11 ? 15.850 6.026 -10.443 1.00 0.00 11 ALA A CA 3
ATOM 1431 C C . ALA A 1 11 ? 14.770 4.967 -10.718 1.00 0.00 11 ALA A C 3
ATOM 1432 O O . ALA A 1 11 ? 13.620 5.283 -10.971 1.00 0.00 11 ALA A O 3
ATOM 1439 N N . ILE A 1 12 ? 15.142 3.715 -10.661 1.00 0.00 12 ILE A N 3
ATOM 1440 C CA . ILE A 1 12 ? 14.164 2.607 -10.909 1.00 0.00 12 ILE A CA 3
ATOM 1441 C C . ILE A 1 12 ? 13.415 2.248 -9.612 1.00 0.00 12 ILE A C 3
ATOM 1442 O O . ILE A 1 12 ? 13.989 2.208 -8.538 1.00 0.00 12 ILE A O 3
ATOM 1458 N N . HIS A 1 13 ? 12.131 1.990 -9.716 1.00 0.00 13 HIS A N 3
ATOM 1459 C CA . HIS A 1 13 ? 11.317 1.632 -8.511 1.00 0.00 13 HIS A CA 3
ATOM 1460 C C . HIS A 1 13 ? 10.195 0.652 -8.905 1.00 0.00 13 HIS A C 3
ATOM 1461 O O . HIS A 1 13 ? 9.138 1.060 -9.351 1.00 0.00 13 HIS A O 3
ATOM 1475 N N . PRO A 1 14 ? 10.464 -0.627 -8.730 1.00 0.00 14 PRO A N 3
ATOM 1476 C CA . PRO A 1 14 ? 9.465 -1.688 -9.073 1.00 0.00 14 PRO A CA 3
ATOM 1477 C C . PRO A 1 14 ? 8.246 -1.657 -8.133 1.00 0.00 14 PRO A C 3
ATOM 1478 O O . PRO A 1 14 ? 7.170 -2.085 -8.514 1.00 0.00 14 PRO A O 3
ATOM 1489 N N . GLU A 1 15 ? 8.408 -1.160 -6.922 1.00 0.00 15 GLU A N 3
ATOM 1490 C CA . GLU A 1 15 ? 7.269 -1.094 -5.939 1.00 0.00 15 GLU A CA 3
ATOM 1491 C C . GLU A 1 15 ? 6.040 -0.365 -6.505 1.00 0.00 15 GLU A C 3
ATOM 1492 O O . GLU A 1 15 ? 4.919 -0.651 -6.123 1.00 0.00 15 GLU A O 3
ATOM 1504 N N . LEU A 1 16 ? 6.244 0.556 -7.411 1.00 0.00 16 LEU A N 3
ATOM 1505 C CA . LEU A 1 16 ? 5.096 1.304 -8.021 1.00 0.00 16 LEU A CA 3
ATOM 1506 C C . LEU A 1 16 ? 4.342 0.386 -8.992 1.00 0.00 16 LEU A C 3
ATOM 1507 O O . LEU A 1 16 ? 3.124 0.374 -9.017 1.00 0.00 16 LEU A O 3
ATOM 1523 N N . ILE A 1 17 ? 5.059 -0.384 -9.779 1.00 0.00 17 ILE A N 3
ATOM 1524 C CA . ILE A 1 17 ? 4.403 -1.319 -10.751 1.00 0.00 17 ILE A CA 3
ATOM 1525 C C . ILE A 1 17 ? 3.577 -2.359 -9.973 1.00 0.00 17 ILE A C 3
ATOM 1526 O O . ILE A 1 17 ? 2.517 -2.764 -10.414 1.00 0.00 17 ILE A O 3
ATOM 1542 N N . PHE A 1 18 ? 4.054 -2.778 -8.818 1.00 0.00 18 PHE A N 3
ATOM 1543 C CA . PHE A 1 18 ? 3.303 -3.779 -7.991 1.00 0.00 18 PHE A CA 3
ATOM 1544 C C . PHE A 1 18 ? 2.055 -3.126 -7.372 1.00 0.00 18 PHE A C 3
ATOM 1545 O O . PHE A 1 18 ? 1.040 -3.773 -7.201 1.00 0.00 18 PHE A O 3
ATOM 1562 N N . THR A 1 19 ? 2.122 -1.855 -7.035 1.00 0.00 19 THR A N 3
ATOM 1563 C CA . THR A 1 19 ? 0.935 -1.161 -6.427 1.00 0.00 19 THR A CA 3
ATOM 1564 C C . THR A 1 19 ? -0.144 -0.908 -7.495 1.00 0.00 19 THR A C 3
ATOM 1565 O O . THR A 1 19 ? -1.321 -1.093 -7.239 1.00 0.00 19 THR A O 3
ATOM 1576 N N . ILE A 1 20 ? 0.251 -0.487 -8.677 1.00 0.00 20 ILE A N 3
ATOM 1577 C CA . ILE A 1 20 ? -0.742 -0.213 -9.769 1.00 0.00 20 ILE A CA 3
ATOM 1578 C C . ILE A 1 20 ? -1.462 -1.502 -10.194 1.00 0.00 20 ILE A C 3
ATOM 1579 O O . ILE A 1 20 ? -2.662 -1.492 -10.353 1.00 0.00 20 ILE A O 3
ATOM 1595 N N . THR A 1 21 ? -0.758 -2.600 -10.376 1.00 0.00 21 THR A N 3
ATOM 1596 C CA . THR A 1 21 ? -1.442 -3.875 -10.788 1.00 0.00 21 THR A CA 3
ATOM 1597 C C . THR A 1 21 ? -2.404 -4.359 -9.686 1.00 0.00 21 THR A C 3
ATOM 1598 O O . THR A 1 21 ? -3.415 -4.970 -9.980 1.00 0.00 21 THR A O 3
ATOM 1609 N N . LYS A 1 22 ? -2.112 -4.082 -8.431 1.00 0.00 22 LYS A N 3
ATOM 1610 C CA . LYS A 1 22 ? -3.025 -4.517 -7.325 1.00 0.00 22 LYS A CA 3
ATOM 1611 C C . LYS A 1 22 ? -4.286 -3.636 -7.330 1.00 0.00 22 LYS A C 3
ATOM 1612 O O . LYS A 1 22 ? -5.385 -4.117 -7.130 1.00 0.00 22 LYS A O 3
ATOM 1631 N N . ILE A 1 23 ? -4.124 -2.353 -7.564 1.00 0.00 23 ILE A N 3
ATOM 1632 C CA . ILE A 1 23 ? -5.292 -1.413 -7.594 1.00 0.00 23 ILE A CA 3
ATOM 1633 C C . ILE A 1 23 ? -5.743 -1.152 -9.050 1.00 0.00 23 ILE A C 3
ATOM 1634 O O . ILE A 1 23 ? -6.549 -0.275 -9.292 1.00 0.00 23 ILE A O 3
ATOM 1650 N N . LEU A 1 24 ? -5.244 -1.896 -10.019 1.00 0.00 24 LEU A N 3
ATOM 1651 C CA . LEU A 1 24 ? -5.650 -1.677 -11.451 1.00 0.00 24 LEU A CA 3
ATOM 1652 C C . LEU A 1 24 ? -7.170 -1.827 -11.620 1.00 0.00 24 LEU A C 3
ATOM 1653 O O . LEU A 1 24 ? -7.795 -1.030 -12.299 1.00 0.00 24 LEU A O 3
ATOM 1669 N N . LEU A 1 25 ? -7.770 -2.819 -11.000 1.00 0.00 25 LEU A N 3
ATOM 1670 C CA . LEU A 1 25 ? -9.254 -2.989 -11.121 1.00 0.00 25 LEU A CA 3
ATOM 1671 C C . LEU A 1 25 ? -9.989 -2.105 -10.095 1.00 0.00 25 LEU A C 3
ATOM 1672 O O . LEU A 1 25 ? -11.193 -2.194 -9.953 1.00 0.00 25 LEU A O 3
ATOM 1688 N N . ALA A 1 26 ? -9.274 -1.247 -9.400 1.00 0.00 26 ALA A N 3
ATOM 1689 C CA . ALA A 1 26 ? -9.896 -0.332 -8.395 1.00 0.00 26 ALA A CA 3
ATOM 1690 C C . ALA A 1 26 ? -9.619 1.137 -8.784 1.00 0.00 26 ALA A C 3
ATOM 1691 O O . ALA A 1 26 ? -9.795 2.038 -7.984 1.00 0.00 26 ALA A O 3
ATOM 1698 N N . ILE A 1 27 ? -9.190 1.375 -10.008 1.00 0.00 27 ILE A N 3
ATOM 1699 C CA . ILE A 1 27 ? -8.893 2.763 -10.485 1.00 0.00 27 ILE A CA 3
ATOM 1700 C C . ILE A 1 27 ? -9.820 3.109 -11.663 1.00 0.00 27 ILE A C 3
ATOM 1701 O O . ILE A 1 27 ? -10.379 4.189 -11.717 1.00 0.00 27 ILE A O 3
ATOM 1717 N N . LEU A 1 28 ? -9.982 2.200 -12.600 1.00 0.00 28 LEU A N 3
ATOM 1718 C CA . LEU A 1 28 ? -10.867 2.462 -13.779 1.00 0.00 28 LEU A CA 3
ATOM 1719 C C . LEU A 1 28 ? -12.311 2.056 -13.440 1.00 0.00 28 LEU A C 3
ATOM 1720 O O . LEU A 1 28 ? -13.172 2.907 -13.314 1.00 0.00 28 LEU A O 3
ATOM 1736 N N . GLY A 1 29 ? -12.581 0.776 -13.291 1.00 0.00 29 GLY A N 3
ATOM 1737 C CA . GLY A 1 29 ? -13.967 0.322 -12.956 1.00 0.00 29 GLY A CA 3
ATOM 1738 C C . GLY A 1 29 ? -14.483 -0.730 -13.955 1.00 0.00 29 GLY A C 3
ATOM 1739 O O . GLY A 1 29 ? -14.920 -1.786 -13.540 1.00 0.00 29 GLY A O 3
ATOM 1743 N N . PRO A 1 30 ? -14.433 -0.417 -15.235 1.00 0.00 30 PRO A N 3
ATOM 1744 C CA . PRO A 1 30 ? -14.920 -1.350 -16.288 1.00 0.00 30 PRO A CA 3
ATOM 1745 C C . PRO A 1 30 ? -13.808 -2.263 -16.849 1.00 0.00 30 PRO A C 3
ATOM 1746 O O . PRO A 1 30 ? -13.947 -2.786 -17.939 1.00 0.00 30 PRO A O 3
ATOM 1757 N N . LEU A 1 31 ? -12.726 -2.467 -16.125 1.00 0.00 31 LEU A N 3
ATOM 1758 C CA . LEU A 1 31 ? -11.621 -3.354 -16.626 1.00 0.00 31 LEU A CA 3
ATOM 1759 C C . LEU A 1 31 ? -12.145 -4.785 -16.823 1.00 0.00 31 LEU A C 3
ATOM 1760 O O . LEU A 1 31 ? -11.857 -5.424 -17.820 1.00 0.00 31 LEU A O 3
ATOM 1776 N N . MET A 1 32 ? -12.919 -5.280 -15.884 1.00 0.00 32 MET A N 3
ATOM 1777 C CA . MET A 1 32 ? -13.482 -6.662 -16.003 1.00 0.00 32 MET A CA 3
ATOM 1778 C C . MET A 1 32 ? -14.608 -6.670 -17.049 1.00 0.00 32 MET A C 3
ATOM 1779 O O . MET A 1 32 ? -14.721 -7.595 -17.832 1.00 0.00 32 MET A O 3
ATOM 1793 N N . VAL A 1 33 ? -15.429 -5.641 -17.068 1.00 0.00 33 VAL A N 3
ATOM 1794 C CA . VAL A 1 33 ? -16.553 -5.561 -18.061 1.00 0.00 33 VAL A CA 3
ATOM 1795 C C . VAL A 1 33 ? -16.002 -5.507 -19.498 1.00 0.00 33 VAL A C 3
ATOM 1796 O O . VAL A 1 33 ? -16.660 -5.945 -20.423 1.00 0.00 33 VAL A O 3
ATOM 1809 N N . LEU A 1 34 ? -14.810 -4.979 -19.693 1.00 0.00 34 LEU A N 3
ATOM 1810 C CA . LEU A 1 34 ? -14.225 -4.901 -21.072 1.00 0.00 34 LEU A CA 3
ATOM 1811 C C . LEU A 1 34 ? -13.342 -6.121 -21.396 1.00 0.00 34 LEU A C 3
ATOM 1812 O O . LEU A 1 34 ? -12.646 -6.124 -22.396 1.00 0.00 34 LEU A O 3
ATOM 1828 N N . GLN A 1 35 ? -13.361 -7.147 -20.576 1.00 0.00 35 GLN A N 3
ATOM 1829 C CA . GLN A 1 35 ? -12.522 -8.362 -20.843 1.00 0.00 35 GLN A CA 3
ATOM 1830 C C . GLN A 1 35 ? -13.213 -9.647 -20.337 1.00 0.00 35 GLN A C 3
ATOM 1831 O O . GLN A 1 35 ? -12.553 -10.620 -20.020 1.00 0.00 35 GLN A O 3
ATOM 1845 N N . ALA A 1 36 ? -14.528 -9.665 -20.263 1.00 0.00 36 ALA A N 3
ATOM 1846 C CA . ALA A 1 36 ? -15.251 -10.887 -19.780 1.00 0.00 36 ALA A CA 3
ATOM 1847 C C . ALA A 1 36 ? -15.890 -11.630 -20.963 1.00 0.00 36 ALA A C 3
ATOM 1848 O O . ALA A 1 36 ? -15.622 -12.798 -21.181 1.00 0.00 36 ALA A O 3
ATOM 1855 N N . GLY A 1 37 ? -16.724 -10.958 -21.725 1.00 0.00 37 GLY A N 3
ATOM 1856 C CA . GLY A 1 37 ? -17.387 -11.603 -22.901 1.00 0.00 37 GLY A CA 3
ATOM 1857 C C . GLY A 1 37 ? -17.035 -10.822 -24.171 1.00 0.00 37 GLY A C 3
ATOM 1858 O O . GLY A 1 37 ? -17.912 -10.372 -24.887 1.00 0.00 37 GLY A O 3
ATOM 1862 N N . ILE A 1 38 ? -15.762 -10.657 -24.449 1.00 0.00 38 ILE A N 3
ATOM 1863 C CA . ILE A 1 38 ? -15.336 -9.900 -25.671 1.00 0.00 38 ILE A CA 3
ATOM 1864 C C . ILE A 1 38 ? -15.252 -10.831 -26.903 1.00 0.00 38 ILE A C 3
ATOM 1865 O O . ILE A 1 38 ? -14.186 -11.100 -27.432 1.00 0.00 38 ILE A O 3
ATOM 1881 N N . THR A 1 39 ? -16.381 -11.320 -27.363 1.00 0.00 39 THR A N 3
ATOM 1882 C CA . THR A 1 39 ? -16.394 -12.230 -28.559 1.00 0.00 39 THR A CA 3
ATOM 1883 C C . THR A 1 39 ? -16.973 -11.522 -29.790 1.00 0.00 39 THR A C 3
ATOM 1884 O O . THR A 1 39 ? -16.571 -11.782 -30.911 1.00 0.00 39 THR A O 3
ATOM 1895 N N . LYS A 1 40 ? -17.908 -10.638 -29.576 1.00 0.00 40 LYS A N 3
ATOM 1896 C CA . LYS A 1 40 ? -18.547 -9.885 -30.700 1.00 0.00 40 LYS A CA 3
ATOM 1897 C C . LYS A 1 40 ? -18.220 -8.389 -30.584 1.00 0.00 40 LYS A C 3
ATOM 1898 O O . LYS A 1 40 ? -17.816 -7.818 -31.582 1.00 0.00 40 LYS A O 3
ATOM 1918 N N . GLY A 1 1 ? 16.948 -7.914 -29.428 1.00 0.00 1 GLY A N 4
ATOM 1919 C CA . GLY A 1 1 ? 18.333 -8.178 -28.935 1.00 0.00 1 GLY A CA 4
ATOM 1920 C C . GLY A 1 1 ? 18.340 -9.392 -27.996 1.00 0.00 1 GLY A C 4
ATOM 1921 O O . GLY A 1 1 ? 17.299 -9.923 -27.650 1.00 0.00 1 GLY A O 4
ATOM 1924 N N . ARG A 1 2 ? 19.506 -9.829 -27.579 1.00 0.00 2 ARG A N 4
ATOM 1925 C CA . ARG A 1 2 ? 19.607 -11.005 -26.659 1.00 0.00 2 ARG A CA 4
ATOM 1926 C C . ARG A 1 2 ? 20.674 -10.758 -25.580 1.00 0.00 2 ARG A C 4
ATOM 1927 O O . ARG A 1 2 ? 21.418 -9.795 -25.644 1.00 0.00 2 ARG A O 4
ATOM 1948 N N . ASP A 1 3 ? 20.733 -11.631 -24.597 1.00 0.00 3 ASP A N 4
ATOM 1949 C CA . ASP A 1 3 ? 21.721 -11.515 -23.467 1.00 0.00 3 ASP A CA 4
ATOM 1950 C C . ASP A 1 3 ? 21.559 -10.166 -22.739 1.00 0.00 3 ASP A C 4
ATOM 1951 O O . ASP A 1 3 ? 22.521 -9.548 -22.314 1.00 0.00 3 ASP A O 4
ATOM 1960 N N . ALA A 1 4 ? 20.331 -9.722 -22.596 1.00 0.00 4 ALA A N 4
ATOM 1961 C CA . ALA A 1 4 ? 20.018 -8.427 -21.908 1.00 0.00 4 ALA A CA 4
ATOM 1962 C C . ALA A 1 4 ? 18.495 -8.253 -21.843 1.00 0.00 4 ALA A C 4
ATOM 1963 O O . ALA A 1 4 ? 17.944 -7.982 -20.793 1.00 0.00 4 ALA A O 4
ATOM 1970 N N . VAL A 1 5 ? 17.823 -8.418 -22.965 1.00 0.00 5 VAL A N 4
ATOM 1971 C CA . VAL A 1 5 ? 16.327 -8.281 -23.019 1.00 0.00 5 VAL A CA 4
ATOM 1972 C C . VAL A 1 5 ? 15.671 -9.318 -22.091 1.00 0.00 5 VAL A C 4
ATOM 1973 O O . VAL A 1 5 ? 14.734 -9.009 -21.378 1.00 0.00 5 VAL A O 4
ATOM 1986 N N . ILE A 1 6 ? 16.168 -10.540 -22.099 1.00 0.00 6 ILE A N 4
ATOM 1987 C CA . ILE A 1 6 ? 15.598 -11.617 -21.220 1.00 0.00 6 ILE A CA 4
ATOM 1988 C C . ILE A 1 6 ? 15.704 -11.178 -19.750 1.00 0.00 6 ILE A C 4
ATOM 1989 O O . ILE A 1 6 ? 14.755 -11.296 -18.998 1.00 0.00 6 ILE A O 4
ATOM 2005 N N . LEU A 1 7 ? 16.848 -10.662 -19.352 1.00 0.00 7 LEU A N 4
ATOM 2006 C CA . LEU A 1 7 ? 17.034 -10.193 -17.940 1.00 0.00 7 LEU A CA 4
ATOM 2007 C C . LEU A 1 7 ? 16.076 -9.025 -17.654 1.00 0.00 7 LEU A C 4
ATOM 2008 O O . LEU A 1 7 ? 15.538 -8.913 -16.567 1.00 0.00 7 LEU A O 4
ATOM 2024 N N . LEU A 1 8 ? 15.858 -8.163 -18.626 1.00 0.00 8 LEU A N 4
ATOM 2025 C CA . LEU A 1 8 ? 14.932 -6.998 -18.442 1.00 0.00 8 LEU A CA 4
ATOM 2026 C C . LEU A 1 8 ? 13.510 -7.490 -18.146 1.00 0.00 8 LEU A C 4
ATOM 2027 O O . LEU A 1 8 ? 12.826 -6.970 -17.284 1.00 0.00 8 LEU A O 4
ATOM 2043 N N . THR A 1 9 ? 13.086 -8.491 -18.862 1.00 0.00 9 THR A N 4
ATOM 2044 C CA . THR A 1 9 ? 11.715 -9.071 -18.669 1.00 0.00 9 THR A CA 4
ATOM 2045 C C . THR A 1 9 ? 11.629 -9.820 -17.328 1.00 0.00 9 THR A C 4
ATOM 2046 O O . THR A 1 9 ? 10.595 -9.813 -16.685 1.00 0.00 9 THR A O 4
ATOM 2057 N N . CYS A 1 10 ? 12.702 -10.454 -16.906 1.00 0.00 10 CYS A N 4
ATOM 2058 C CA . CYS A 1 10 ? 12.691 -11.199 -15.604 1.00 0.00 10 CYS A CA 4
ATOM 2059 C C . CYS A 1 10 ? 12.443 -10.231 -14.435 1.00 0.00 10 CYS A C 4
ATOM 2060 O O . CYS A 1 10 ? 11.716 -10.546 -13.514 1.00 0.00 10 CYS A O 4
ATOM 2068 N N . ALA A 1 11 ? 13.040 -9.060 -14.475 1.00 0.00 11 ALA A N 4
ATOM 2069 C CA . ALA A 1 11 ? 12.839 -8.066 -13.373 1.00 0.00 11 ALA A CA 4
ATOM 2070 C C . ALA A 1 11 ? 11.628 -7.171 -13.678 1.00 0.00 11 ALA A C 4
ATOM 2071 O O . ALA A 1 11 ? 10.807 -6.939 -12.815 1.00 0.00 11 ALA A O 4
ATOM 2078 N N . ILE A 1 12 ? 11.529 -6.679 -14.900 1.00 0.00 12 ILE A N 4
ATOM 2079 C CA . ILE A 1 12 ? 10.396 -5.790 -15.340 1.00 0.00 12 ILE A CA 4
ATOM 2080 C C . ILE A 1 12 ? 10.212 -4.548 -14.437 1.00 0.00 12 ILE A C 4
ATOM 2081 O O . ILE A 1 12 ? 9.145 -3.962 -14.402 1.00 0.00 12 ILE A O 4
ATOM 2097 N N . HIS A 1 13 ? 11.245 -4.142 -13.723 1.00 0.00 13 HIS A N 4
ATOM 2098 C CA . HIS A 1 13 ? 11.166 -2.941 -12.821 1.00 0.00 13 HIS A CA 4
ATOM 2099 C C . HIS A 1 13 ? 10.020 -3.099 -11.798 1.00 0.00 13 HIS A C 4
ATOM 2100 O O . HIS A 1 13 ? 8.976 -2.482 -11.932 1.00 0.00 13 HIS A O 4
ATOM 2114 N N . PRO A 1 14 ? 10.249 -3.932 -10.802 1.00 0.00 14 PRO A N 4
ATOM 2115 C CA . PRO A 1 14 ? 9.218 -4.177 -9.751 1.00 0.00 14 PRO A CA 4
ATOM 2116 C C . PRO A 1 14 ? 9.113 -2.983 -8.781 1.00 0.00 14 PRO A C 4
ATOM 2117 O O . PRO A 1 14 ? 9.670 -1.926 -9.024 1.00 0.00 14 PRO A O 4
ATOM 2128 N N . GLU A 1 15 ? 8.393 -3.159 -7.689 1.00 0.00 15 GLU A N 4
ATOM 2129 C CA . GLU A 1 15 ? 8.207 -2.072 -6.668 1.00 0.00 15 GLU A CA 4
ATOM 2130 C C . GLU A 1 15 ? 7.557 -0.837 -7.313 1.00 0.00 15 GLU A C 4
ATOM 2131 O O . GLU A 1 15 ? 7.952 0.296 -7.096 1.00 0.00 15 GLU A O 4
ATOM 2143 N N . LEU A 1 16 ? 6.548 -1.094 -8.107 1.00 0.00 16 LEU A N 4
ATOM 2144 C CA . LEU A 1 16 ? 5.779 -0.030 -8.828 1.00 0.00 16 LEU A CA 4
ATOM 2145 C C . LEU A 1 16 ? 4.602 -0.708 -9.539 1.00 0.00 16 LEU A C 4
ATOM 2146 O O . LEU A 1 16 ? 3.454 -0.393 -9.293 1.00 0.00 16 LEU A O 4
ATOM 2162 N N . ILE A 1 17 ? 4.902 -1.653 -10.410 1.00 0.00 17 ILE A N 4
ATOM 2163 C CA . ILE A 1 17 ? 3.838 -2.401 -11.156 1.00 0.00 17 ILE A CA 4
ATOM 2164 C C . ILE A 1 17 ? 2.937 -3.154 -10.157 1.00 0.00 17 ILE A C 4
ATOM 2165 O O . ILE A 1 17 ? 1.759 -3.328 -10.406 1.00 0.00 17 ILE A O 4
ATOM 2181 N N . PHE A 1 18 ? 3.480 -3.586 -9.033 1.00 0.00 18 PHE A N 4
ATOM 2182 C CA . PHE A 1 18 ? 2.660 -4.316 -8.012 1.00 0.00 18 PHE A CA 4
ATOM 2183 C C . PHE A 1 18 ? 1.672 -3.348 -7.343 1.00 0.00 18 PHE A C 4
ATOM 2184 O O . PHE A 1 18 ? 0.509 -3.663 -7.179 1.00 0.00 18 PHE A O 4
ATOM 2201 N N . THR A 1 19 ? 2.131 -2.177 -6.961 1.00 0.00 19 THR A N 4
ATOM 2202 C CA . THR A 1 19 ? 1.229 -1.176 -6.305 1.00 0.00 19 THR A CA 4
ATOM 2203 C C . THR A 1 19 ? 0.230 -0.623 -7.335 1.00 0.00 19 THR A C 4
ATOM 2204 O O . THR A 1 19 ? -0.943 -0.480 -7.044 1.00 0.00 19 THR A O 4
ATOM 2215 N N . ILE A 1 20 ? 0.688 -0.317 -8.530 1.00 0.00 20 ILE A N 4
ATOM 2216 C CA . ILE A 1 20 ? -0.227 0.225 -9.584 1.00 0.00 20 ILE A CA 4
ATOM 2217 C C . ILE A 1 20 ? -1.257 -0.839 -9.991 1.00 0.00 20 ILE A C 4
ATOM 2218 O O . ILE A 1 20 ? -2.433 -0.541 -10.041 1.00 0.00 20 ILE A O 4
ATOM 2234 N N . THR A 1 21 ? -0.847 -2.060 -10.272 1.00 0.00 21 THR A N 4
ATOM 2235 C CA . THR A 1 21 ? -1.849 -3.107 -10.664 1.00 0.00 21 THR A CA 4
ATOM 2236 C C . THR A 1 21 ? -2.826 -3.391 -9.509 1.00 0.00 21 THR A C 4
ATOM 2237 O O . THR A 1 21 ? -3.967 -3.726 -9.758 1.00 0.00 21 THR A O 4
ATOM 2248 N N . LYS A 1 22 ? -2.402 -3.248 -8.264 1.00 0.00 22 LYS A N 4
ATOM 2249 C CA . LYS A 1 22 ? -3.331 -3.500 -7.108 1.00 0.00 22 LYS A CA 4
ATOM 2250 C C . LYS A 1 22 ? -4.514 -2.522 -7.187 1.00 0.00 22 LYS A C 4
ATOM 2251 O O . LYS A 1 22 ? -5.648 -2.888 -6.941 1.00 0.00 22 LYS A O 4
ATOM 2270 N N . ILE A 1 23 ? -4.242 -1.287 -7.543 1.00 0.00 23 ILE A N 4
ATOM 2271 C CA . ILE A 1 23 ? -5.321 -0.256 -7.667 1.00 0.00 23 ILE A CA 4
ATOM 2272 C C . ILE A 1 23 ? -5.928 -0.327 -9.084 1.00 0.00 23 ILE A C 4
ATOM 2273 O O . ILE A 1 23 ? -7.102 -0.060 -9.265 1.00 0.00 23 ILE A O 4
ATOM 2289 N N . LEU A 1 24 ? -5.136 -0.690 -10.075 1.00 0.00 24 LEU A N 4
ATOM 2290 C CA . LEU A 1 24 ? -5.633 -0.795 -11.489 1.00 0.00 24 LEU A CA 4
ATOM 2291 C C . LEU A 1 24 ? -6.834 -1.751 -11.570 1.00 0.00 24 LEU A C 4
ATOM 2292 O O . LEU A 1 24 ? -7.853 -1.408 -12.142 1.00 0.00 24 LEU A O 4
ATOM 2308 N N . LEU A 1 25 ? -6.728 -2.934 -10.999 1.00 0.00 25 LEU A N 4
ATOM 2309 C CA . LEU A 1 25 ? -7.879 -3.901 -11.043 1.00 0.00 25 LEU A CA 4
ATOM 2310 C C . LEU A 1 25 ? -9.055 -3.437 -10.160 1.00 0.00 25 LEU A C 4
ATOM 2311 O O . LEU A 1 25 ? -10.144 -3.979 -10.243 1.00 0.00 25 LEU A O 4
ATOM 2327 N N . ALA A 1 26 ? -8.844 -2.441 -9.336 1.00 0.00 26 ALA A N 4
ATOM 2328 C CA . ALA A 1 26 ? -9.932 -1.914 -8.449 1.00 0.00 26 ALA A CA 4
ATOM 2329 C C . ALA A 1 26 ? -10.622 -0.687 -9.077 1.00 0.00 26 ALA A C 4
ATOM 2330 O O . ALA A 1 26 ? -11.546 -0.139 -8.507 1.00 0.00 26 ALA A O 4
ATOM 2337 N N . ILE A 1 27 ? -10.183 -0.260 -10.240 1.00 0.00 27 ILE A N 4
ATOM 2338 C CA . ILE A 1 27 ? -10.796 0.924 -10.923 1.00 0.00 27 ILE A CA 4
ATOM 2339 C C . ILE A 1 27 ? -11.369 0.500 -12.288 1.00 0.00 27 ILE A C 4
ATOM 2340 O O . ILE A 1 27 ? -12.488 0.838 -12.618 1.00 0.00 27 ILE A O 4
ATOM 2356 N N . LEU A 1 28 ? -10.600 -0.231 -13.067 1.00 0.00 28 LEU A N 4
ATOM 2357 C CA . LEU A 1 28 ? -11.061 -0.696 -14.419 1.00 0.00 28 LEU A CA 4
ATOM 2358 C C . LEU A 1 28 ? -12.390 -1.467 -14.323 1.00 0.00 28 LEU A C 4
ATOM 2359 O O . LEU A 1 28 ? -13.290 -1.244 -15.115 1.00 0.00 28 LEU A O 4
ATOM 2375 N N . GLY A 1 29 ? -12.513 -2.364 -13.367 1.00 0.00 29 GLY A N 4
ATOM 2376 C CA . GLY A 1 29 ? -13.775 -3.152 -13.214 1.00 0.00 29 GLY A CA 4
ATOM 2377 C C . GLY A 1 29 ? -13.839 -4.230 -14.303 1.00 0.00 29 GLY A C 4
ATOM 2378 O O . GLY A 1 29 ? -14.521 -4.048 -15.291 1.00 0.00 29 GLY A O 4
ATOM 2382 N N . PRO A 1 30 ? -13.129 -5.322 -14.089 1.00 0.00 30 PRO A N 4
ATOM 2383 C CA . PRO A 1 30 ? -13.108 -6.444 -15.079 1.00 0.00 30 PRO A CA 4
ATOM 2384 C C . PRO A 1 30 ? -14.497 -7.079 -15.257 1.00 0.00 30 PRO A C 4
ATOM 2385 O O . PRO A 1 30 ? -14.832 -7.517 -16.342 1.00 0.00 30 PRO A O 4
ATOM 2396 N N . LEU A 1 31 ? -15.303 -7.129 -14.217 1.00 0.00 31 LEU A N 4
ATOM 2397 C CA . LEU A 1 31 ? -16.671 -7.731 -14.344 1.00 0.00 31 LEU A CA 4
ATOM 2398 C C . LEU A 1 31 ? -17.497 -6.925 -15.359 1.00 0.00 31 LEU A C 4
ATOM 2399 O O . LEU A 1 31 ? -18.197 -7.490 -16.177 1.00 0.00 31 LEU A O 4
ATOM 2415 N N . MET A 1 32 ? -17.407 -5.612 -15.309 1.00 0.00 32 MET A N 4
ATOM 2416 C CA . MET A 1 32 ? -18.167 -4.748 -16.266 1.00 0.00 32 MET A CA 4
ATOM 2417 C C . MET A 1 32 ? -17.428 -4.701 -17.612 1.00 0.00 32 MET A C 4
ATOM 2418 O O . MET A 1 32 ? -18.043 -4.777 -18.658 1.00 0.00 32 MET A O 4
ATOM 2432 N N . VAL A 1 33 ? -16.115 -4.586 -17.584 1.00 0.00 33 VAL A N 4
ATOM 2433 C CA . VAL A 1 33 ? -15.312 -4.541 -18.853 1.00 0.00 33 VAL A CA 4
ATOM 2434 C C . VAL A 1 33 ? -15.533 -5.827 -19.667 1.00 0.00 33 VAL A C 4
ATOM 2435 O O . VAL A 1 33 ? -15.550 -5.787 -20.883 1.00 0.00 33 VAL A O 4
ATOM 2448 N N . LEU A 1 34 ? -15.712 -6.957 -19.015 1.00 0.00 34 LEU A N 4
ATOM 2449 C CA . LEU A 1 34 ? -15.941 -8.237 -19.764 1.00 0.00 34 LEU A CA 4
ATOM 2450 C C . LEU A 1 34 ? -17.398 -8.355 -20.259 1.00 0.00 34 LEU A C 4
ATOM 2451 O O . LEU A 1 34 ? -17.783 -9.376 -20.798 1.00 0.00 34 LEU A O 4
ATOM 2467 N N . GLN A 1 35 ? -18.201 -7.330 -20.091 1.00 0.00 35 GLN A N 4
ATOM 2468 C CA . GLN A 1 35 ? -19.624 -7.377 -20.555 1.00 0.00 35 GLN A CA 4
ATOM 2469 C C . GLN A 1 35 ? -19.945 -6.158 -21.440 1.00 0.00 35 GLN A C 4
ATOM 2470 O O . GLN A 1 35 ? -21.088 -5.741 -21.536 1.00 0.00 35 GLN A O 4
ATOM 2484 N N . ALA A 1 36 ? -18.954 -5.586 -22.093 1.00 0.00 36 ALA A N 4
ATOM 2485 C CA . ALA A 1 36 ? -19.204 -4.401 -22.972 1.00 0.00 36 ALA A CA 4
ATOM 2486 C C . ALA A 1 36 ? -19.699 -4.882 -24.344 1.00 0.00 36 ALA A C 4
ATOM 2487 O O . ALA A 1 36 ? -18.944 -4.964 -25.298 1.00 0.00 36 ALA A O 4
ATOM 2494 N N . GLY A 1 37 ? -20.968 -5.210 -24.435 1.00 0.00 37 GLY A N 4
ATOM 2495 C CA . GLY A 1 37 ? -21.552 -5.698 -25.723 1.00 0.00 37 GLY A CA 4
ATOM 2496 C C . GLY A 1 37 ? -21.026 -7.106 -26.039 1.00 0.00 37 GLY A C 4
ATOM 2497 O O . GLY A 1 37 ? -20.804 -7.436 -27.189 1.00 0.00 37 GLY A O 4
ATOM 2501 N N . ILE A 1 38 ? -20.824 -7.933 -25.036 1.00 0.00 38 ILE A N 4
ATOM 2502 C CA . ILE A 1 38 ? -20.311 -9.318 -25.280 1.00 0.00 38 ILE A CA 4
ATOM 2503 C C . ILE A 1 38 ? -21.411 -10.344 -24.968 1.00 0.00 38 ILE A C 4
ATOM 2504 O O . ILE A 1 38 ? -21.794 -10.515 -23.825 1.00 0.00 38 ILE A O 4
ATOM 2520 N N . THR A 1 39 ? -21.907 -11.011 -25.995 1.00 0.00 39 THR A N 4
ATOM 2521 C CA . THR A 1 39 ? -22.992 -12.050 -25.861 1.00 0.00 39 THR A CA 4
ATOM 2522 C C . THR A 1 39 ? -24.085 -11.617 -24.869 1.00 0.00 39 THR A C 4
ATOM 2523 O O . THR A 1 39 ? -24.347 -12.285 -23.883 1.00 0.00 39 THR A O 4
ATOM 2534 N N . LYS A 1 40 ? -24.719 -10.502 -25.140 1.00 0.00 40 LYS A N 4
ATOM 2535 C CA . LYS A 1 40 ? -25.804 -10.002 -24.235 1.00 0.00 40 LYS A CA 4
ATOM 2536 C C . LYS A 1 40 ? -27.143 -10.660 -24.606 1.00 0.00 40 LYS A C 4
ATOM 2537 O O . LYS A 1 40 ? -27.427 -10.777 -25.787 1.00 0.00 40 LYS A O 4
ATOM 2557 N N . GLY A 1 1 ? 13.336 -1.182 -30.562 1.00 0.00 1 GLY A N 5
ATOM 2558 C CA . GLY A 1 1 ? 12.160 -0.489 -31.170 1.00 0.00 1 GLY A CA 5
ATOM 2559 C C . GLY A 1 1 ? 11.242 0.039 -30.061 1.00 0.00 1 GLY A C 5
ATOM 2560 O O . GLY A 1 1 ? 11.688 0.738 -29.169 1.00 0.00 1 GLY A O 5
ATOM 2563 N N . ARG A 1 2 ? 9.973 -0.296 -30.108 1.00 0.00 2 ARG A N 5
ATOM 2564 C CA . ARG A 1 2 ? 9.015 0.173 -29.054 1.00 0.00 2 ARG A CA 5
ATOM 2565 C C . ARG A 1 2 ? 8.261 -1.018 -28.435 1.00 0.00 2 ARG A C 5
ATOM 2566 O O . ARG A 1 2 ? 7.167 -0.871 -27.926 1.00 0.00 2 ARG A O 5
ATOM 2587 N N . ASP A 1 3 ? 8.846 -2.193 -28.472 1.00 0.00 3 ASP A N 5
ATOM 2588 C CA . ASP A 1 3 ? 8.189 -3.404 -27.891 1.00 0.00 3 ASP A CA 5
ATOM 2589 C C . ASP A 1 3 ? 9.068 -3.966 -26.766 1.00 0.00 3 ASP A C 5
ATOM 2590 O O . ASP A 1 3 ? 8.618 -4.147 -25.648 1.00 0.00 3 ASP A O 5
ATOM 2599 N N . ALA A 1 4 ? 10.320 -4.231 -27.062 1.00 0.00 4 ALA A N 5
ATOM 2600 C CA . ALA A 1 4 ? 11.259 -4.773 -26.030 1.00 0.00 4 ALA A CA 5
ATOM 2601 C C . ALA A 1 4 ? 11.736 -3.661 -25.081 1.00 0.00 4 ALA A C 5
ATOM 2602 O O . ALA A 1 4 ? 12.042 -3.928 -23.937 1.00 0.00 4 ALA A O 5
ATOM 2609 N N . VAL A 1 5 ? 11.803 -2.426 -25.544 1.00 0.00 5 VAL A N 5
ATOM 2610 C CA . VAL A 1 5 ? 12.264 -1.296 -24.667 1.00 0.00 5 VAL A CA 5
ATOM 2611 C C . VAL A 1 5 ? 11.318 -1.139 -23.465 1.00 0.00 5 VAL A C 5
ATOM 2612 O O . VAL A 1 5 ? 11.767 -1.056 -22.336 1.00 0.00 5 VAL A O 5
ATOM 2625 N N . ILE A 1 6 ? 10.023 -1.109 -23.694 1.00 0.00 6 ILE A N 5
ATOM 2626 C CA . ILE A 1 6 ? 9.056 -0.970 -22.554 1.00 0.00 6 ILE A CA 5
ATOM 2627 C C . ILE A 1 6 ? 9.153 -2.223 -21.667 1.00 0.00 6 ILE A C 5
ATOM 2628 O O . ILE A 1 6 ? 9.046 -2.135 -20.459 1.00 0.00 6 ILE A O 5
ATOM 2644 N N . LEU A 1 7 ? 9.373 -3.378 -22.256 1.00 0.00 7 LEU A N 5
ATOM 2645 C CA . LEU A 1 7 ? 9.498 -4.631 -21.447 1.00 0.00 7 LEU A CA 5
ATOM 2646 C C . LEU A 1 7 ? 10.806 -4.592 -20.635 1.00 0.00 7 LEU A C 5
ATOM 2647 O O . LEU A 1 7 ? 10.882 -5.150 -19.556 1.00 0.00 7 LEU A O 5
ATOM 2663 N N . LEU A 1 8 ? 11.827 -3.931 -21.146 1.00 0.00 8 LEU A N 5
ATOM 2664 C CA . LEU A 1 8 ? 13.136 -3.839 -20.418 1.00 0.00 8 LEU A CA 5
ATOM 2665 C C . LEU A 1 8 ? 13.160 -2.673 -19.408 1.00 0.00 8 LEU A C 5
ATOM 2666 O O . LEU A 1 8 ? 14.206 -2.352 -18.873 1.00 0.00 8 LEU A O 5
ATOM 2682 N N . THR A 1 9 ? 12.040 -2.044 -19.132 1.00 0.00 9 THR A N 5
ATOM 2683 C CA . THR A 1 9 ? 12.023 -0.908 -18.150 1.00 0.00 9 THR A CA 5
ATOM 2684 C C . THR A 1 9 ? 11.260 -1.291 -16.866 1.00 0.00 9 THR A C 5
ATOM 2685 O O . THR A 1 9 ? 11.583 -0.807 -15.796 1.00 0.00 9 THR A O 5
ATOM 2696 N N . CYS A 1 10 ? 10.260 -2.148 -16.961 1.00 0.00 10 CYS A N 5
ATOM 2697 C CA . CYS A 1 10 ? 9.474 -2.563 -15.749 1.00 0.00 10 CYS A CA 5
ATOM 2698 C C . CYS A 1 10 ? 10.367 -3.269 -14.713 1.00 0.00 10 CYS A C 5
ATOM 2699 O O . CYS A 1 10 ? 10.119 -3.174 -13.525 1.00 0.00 10 CYS A O 5
ATOM 2707 N N . ALA A 1 11 ? 11.395 -3.966 -15.155 1.00 0.00 11 ALA A N 5
ATOM 2708 C CA . ALA A 1 11 ? 12.317 -4.682 -14.210 1.00 0.00 11 ALA A CA 5
ATOM 2709 C C . ALA A 1 11 ? 12.929 -3.705 -13.190 1.00 0.00 11 ALA A C 5
ATOM 2710 O O . ALA A 1 11 ? 13.184 -4.075 -12.059 1.00 0.00 11 ALA A O 5
ATOM 2717 N N . ILE A 1 12 ? 13.157 -2.468 -13.578 1.00 0.00 12 ILE A N 5
ATOM 2718 C CA . ILE A 1 12 ? 13.744 -1.464 -12.632 1.00 0.00 12 ILE A CA 5
ATOM 2719 C C . ILE A 1 12 ? 12.623 -0.934 -11.724 1.00 0.00 12 ILE A C 5
ATOM 2720 O O . ILE A 1 12 ? 11.630 -0.419 -12.206 1.00 0.00 12 ILE A O 5
ATOM 2736 N N . HIS A 1 13 ? 12.784 -1.068 -10.423 1.00 0.00 13 HIS A N 5
ATOM 2737 C CA . HIS A 1 13 ? 11.753 -0.594 -9.436 1.00 0.00 13 HIS A CA 5
ATOM 2738 C C . HIS A 1 13 ? 10.381 -1.242 -9.722 1.00 0.00 13 HIS A C 5
ATOM 2739 O O . HIS A 1 13 ? 9.409 -0.553 -9.979 1.00 0.00 13 HIS A O 5
ATOM 2753 N N . PRO A 1 14 ? 10.342 -2.558 -9.667 1.00 0.00 14 PRO A N 5
ATOM 2754 C CA . PRO A 1 14 ? 9.075 -3.302 -9.928 1.00 0.00 14 PRO A CA 5
ATOM 2755 C C . PRO A 1 14 ? 8.059 -3.135 -8.782 1.00 0.00 14 PRO A C 5
ATOM 2756 O O . PRO A 1 14 ? 6.880 -3.353 -8.983 1.00 0.00 14 PRO A O 5
ATOM 2767 N N . GLU A 1 15 ? 8.495 -2.755 -7.597 1.00 0.00 15 GLU A N 5
ATOM 2768 C CA . GLU A 1 15 ? 7.546 -2.576 -6.442 1.00 0.00 15 GLU A CA 5
ATOM 2769 C C . GLU A 1 15 ? 6.447 -1.567 -6.788 1.00 0.00 15 GLU A C 5
ATOM 2770 O O . GLU A 1 15 ? 5.284 -1.766 -6.477 1.00 0.00 15 GLU A O 5
ATOM 2782 N N . LEU A 1 16 ? 6.824 -0.500 -7.439 1.00 0.00 16 LEU A N 5
ATOM 2783 C CA . LEU A 1 16 ? 5.838 0.554 -7.847 1.00 0.00 16 LEU A CA 5
ATOM 2784 C C . LEU A 1 16 ? 4.853 -0.038 -8.863 1.00 0.00 16 LEU A C 5
ATOM 2785 O O . LEU A 1 16 ? 3.664 0.204 -8.787 1.00 0.00 16 LEU A O 5
ATOM 2801 N N . ILE A 1 17 ? 5.347 -0.820 -9.799 1.00 0.00 17 ILE A N 5
ATOM 2802 C CA . ILE A 1 17 ? 4.458 -1.454 -10.830 1.00 0.00 17 ILE A CA 5
ATOM 2803 C C . ILE A 1 17 ? 3.628 -2.577 -10.179 1.00 0.00 17 ILE A C 5
ATOM 2804 O O . ILE A 1 17 ? 2.538 -2.877 -10.625 1.00 0.00 17 ILE A O 5
ATOM 2820 N N . PHE A 1 18 ? 4.126 -3.191 -9.128 1.00 0.00 18 PHE A N 5
ATOM 2821 C CA . PHE A 1 18 ? 3.360 -4.282 -8.446 1.00 0.00 18 PHE A CA 5
ATOM 2822 C C . PHE A 1 18 ? 2.168 -3.676 -7.689 1.00 0.00 18 PHE A C 5
ATOM 2823 O O . PHE A 1 18 ? 1.088 -4.237 -7.683 1.00 0.00 18 PHE A O 5
ATOM 2840 N N . THR A 1 19 ? 2.359 -2.535 -7.060 1.00 0.00 19 THR A N 5
ATOM 2841 C CA . THR A 1 19 ? 1.248 -1.872 -6.302 1.00 0.00 19 THR A CA 5
ATOM 2842 C C . THR A 1 19 ? 0.212 -1.283 -7.280 1.00 0.00 19 THR A C 5
ATOM 2843 O O . THR A 1 19 ? -0.978 -1.358 -7.032 1.00 0.00 19 THR A O 5
ATOM 2854 N N . ILE A 1 20 ? 0.650 -0.707 -8.385 1.00 0.00 20 ILE A N 5
ATOM 2855 C CA . ILE A 1 20 ? -0.320 -0.123 -9.372 1.00 0.00 20 ILE A CA 5
ATOM 2856 C C . ILE A 1 20 ? -1.276 -1.209 -9.912 1.00 0.00 20 ILE A C 5
ATOM 2857 O O . ILE A 1 20 ? -2.385 -0.904 -10.310 1.00 0.00 20 ILE A O 5
ATOM 2873 N N . THR A 1 21 ? -0.862 -2.463 -9.917 1.00 0.00 21 THR A N 5
ATOM 2874 C CA . THR A 1 21 ? -1.751 -3.567 -10.416 1.00 0.00 21 THR A CA 5
ATOM 2875 C C . THR A 1 21 ? -3.024 -3.625 -9.554 1.00 0.00 21 THR A C 5
ATOM 2876 O O . THR A 1 21 ? -4.116 -3.791 -10.068 1.00 0.00 21 THR A O 5
ATOM 2887 N N . LYS A 1 22 ? -2.882 -3.479 -8.250 1.00 0.00 22 LYS A N 5
ATOM 2888 C CA . LYS A 1 22 ? -4.072 -3.512 -7.341 1.00 0.00 22 LYS A CA 5
ATOM 2889 C C . LYS A 1 22 ? -4.995 -2.331 -7.669 1.00 0.00 22 LYS A C 5
ATOM 2890 O O . LYS A 1 22 ? -6.195 -2.498 -7.785 1.00 0.00 22 LYS A O 5
ATOM 2909 N N . ILE A 1 23 ? -4.441 -1.148 -7.832 1.00 0.00 23 ILE A N 5
ATOM 2910 C CA . ILE A 1 23 ? -5.272 0.057 -8.169 1.00 0.00 23 ILE A CA 5
ATOM 2911 C C . ILE A 1 23 ? -5.979 -0.175 -9.514 1.00 0.00 23 ILE A C 5
ATOM 2912 O O . ILE A 1 23 ? -7.139 0.160 -9.667 1.00 0.00 23 ILE A O 5
ATOM 2928 N N . LEU A 1 24 ? -5.293 -0.758 -10.476 1.00 0.00 24 LEU A N 5
ATOM 2929 C CA . LEU A 1 24 ? -5.922 -1.033 -11.810 1.00 0.00 24 LEU A CA 5
ATOM 2930 C C . LEU A 1 24 ? -7.114 -1.986 -11.623 1.00 0.00 24 LEU A C 5
ATOM 2931 O O . LEU A 1 24 ? -8.141 -1.835 -12.261 1.00 0.00 24 LEU A O 5
ATOM 2947 N N . LEU A 1 25 ? -6.980 -2.954 -10.739 1.00 0.00 25 LEU A N 5
ATOM 2948 C CA . LEU A 1 25 ? -8.095 -3.922 -10.476 1.00 0.00 25 LEU A CA 5
ATOM 2949 C C . LEU A 1 25 ? -9.193 -3.289 -9.598 1.00 0.00 25 LEU A C 5
ATOM 2950 O O . LEU A 1 25 ? -10.209 -3.905 -9.336 1.00 0.00 25 LEU A O 5
ATOM 2966 N N . ALA A 1 26 ? -8.992 -2.071 -9.152 1.00 0.00 26 ALA A N 5
ATOM 2967 C CA . ALA A 1 26 ? -10.000 -1.364 -8.298 1.00 0.00 26 ALA A CA 5
ATOM 2968 C C . ALA A 1 26 ? -10.733 -0.266 -9.092 1.00 0.00 26 ALA A C 5
ATOM 2969 O O . ALA A 1 26 ? -11.729 0.272 -8.640 1.00 0.00 26 ALA A O 5
ATOM 2976 N N . ILE A 1 27 ? -10.248 0.061 -10.264 1.00 0.00 27 ILE A N 5
ATOM 2977 C CA . ILE A 1 27 ? -10.891 1.115 -11.113 1.00 0.00 27 ILE A CA 5
ATOM 2978 C C . ILE A 1 27 ? -11.777 0.449 -12.177 1.00 0.00 27 ILE A C 5
ATOM 2979 O O . ILE A 1 27 ? -12.897 0.868 -12.402 1.00 0.00 27 ILE A O 5
ATOM 2995 N N . LEU A 1 28 ? -11.276 -0.581 -12.823 1.00 0.00 28 LEU A N 5
ATOM 2996 C CA . LEU A 1 28 ? -12.068 -1.296 -13.879 1.00 0.00 28 LEU A CA 5
ATOM 2997 C C . LEU A 1 28 ? -13.282 -2.029 -13.275 1.00 0.00 28 LEU A C 5
ATOM 2998 O O . LEU A 1 28 ? -14.266 -2.242 -13.959 1.00 0.00 28 LEU A O 5
ATOM 3014 N N . GLY A 1 29 ? -13.221 -2.409 -12.014 1.00 0.00 29 GLY A N 5
ATOM 3015 C CA . GLY A 1 29 ? -14.364 -3.125 -11.360 1.00 0.00 29 GLY A CA 5
ATOM 3016 C C . GLY A 1 29 ? -15.633 -2.260 -11.399 1.00 0.00 29 GLY A C 5
ATOM 3017 O O . GLY A 1 29 ? -16.604 -2.642 -12.024 1.00 0.00 29 GLY A O 5
ATOM 3021 N N . PRO A 1 30 ? -15.591 -1.119 -10.739 1.00 0.00 30 PRO A N 5
ATOM 3022 C CA . PRO A 1 30 ? -16.769 -0.202 -10.718 1.00 0.00 30 PRO A CA 5
ATOM 3023 C C . PRO A 1 30 ? -16.941 0.555 -12.053 1.00 0.00 30 PRO A C 5
ATOM 3024 O O . PRO A 1 30 ? -17.861 1.338 -12.186 1.00 0.00 30 PRO A O 5
ATOM 3035 N N . LEU A 1 31 ? -16.085 0.338 -13.034 1.00 0.00 31 LEU A N 5
ATOM 3036 C CA . LEU A 1 31 ? -16.221 1.053 -14.346 1.00 0.00 31 LEU A CA 5
ATOM 3037 C C . LEU A 1 31 ? -17.577 0.730 -14.988 1.00 0.00 31 LEU A C 5
ATOM 3038 O O . LEU A 1 31 ? -18.302 1.630 -15.368 1.00 0.00 31 LEU A O 5
ATOM 3054 N N . MET A 1 32 ? -17.927 -0.535 -15.100 1.00 0.00 32 MET A N 5
ATOM 3055 C CA . MET A 1 32 ? -19.246 -0.912 -15.713 1.00 0.00 32 MET A CA 5
ATOM 3056 C C . MET A 1 32 ? -20.402 -0.335 -14.879 1.00 0.00 32 MET A C 5
ATOM 3057 O O . MET A 1 32 ? -21.400 0.102 -15.426 1.00 0.00 32 MET A O 5
ATOM 3071 N N . VAL A 1 33 ? -20.265 -0.322 -13.568 1.00 0.00 33 VAL A N 5
ATOM 3072 C CA . VAL A 1 33 ? -21.341 0.234 -12.681 1.00 0.00 33 VAL A CA 5
ATOM 3073 C C . VAL A 1 33 ? -21.541 1.726 -12.997 1.00 0.00 33 VAL A C 5
ATOM 3074 O O . VAL A 1 33 ? -22.644 2.233 -12.919 1.00 0.00 33 VAL A O 5
ATOM 3087 N N . LEU A 1 34 ? -20.485 2.423 -13.365 1.00 0.00 34 LEU A N 5
ATOM 3088 C CA . LEU A 1 34 ? -20.608 3.879 -13.702 1.00 0.00 34 LEU A CA 5
ATOM 3089 C C . LEU A 1 34 ? -21.101 4.083 -15.151 1.00 0.00 34 LEU A C 5
ATOM 3090 O O . LEU A 1 34 ? -21.177 5.202 -15.625 1.00 0.00 34 LEU A O 5
ATOM 3106 N N . GLN A 1 35 ? -21.439 3.021 -15.847 1.00 0.00 35 GLN A N 5
ATOM 3107 C CA . GLN A 1 35 ? -21.931 3.134 -17.255 1.00 0.00 35 GLN A CA 5
ATOM 3108 C C . GLN A 1 35 ? -23.309 2.463 -17.410 1.00 0.00 35 GLN A C 5
ATOM 3109 O O . GLN A 1 35 ? -23.702 2.099 -18.506 1.00 0.00 35 GLN A O 5
ATOM 3123 N N . ALA A 1 36 ? -24.049 2.301 -16.332 1.00 0.00 36 ALA A N 5
ATOM 3124 C CA . ALA A 1 36 ? -25.399 1.659 -16.426 1.00 0.00 36 ALA A CA 5
ATOM 3125 C C . ALA A 1 36 ? -26.445 2.721 -16.796 1.00 0.00 36 ALA A C 5
ATOM 3126 O O . ALA A 1 36 ? -27.271 3.108 -15.987 1.00 0.00 36 ALA A O 5
ATOM 3133 N N . GLY A 1 37 ? -26.404 3.196 -18.021 1.00 0.00 37 GLY A N 5
ATOM 3134 C CA . GLY A 1 37 ? -27.373 4.236 -18.477 1.00 0.00 37 GLY A CA 5
ATOM 3135 C C . GLY A 1 37 ? -26.831 5.621 -18.120 1.00 0.00 37 GLY A C 5
ATOM 3136 O O . GLY A 1 37 ? -27.295 6.245 -17.182 1.00 0.00 37 GLY A O 5
ATOM 3140 N N . ILE A 1 38 ? -25.856 6.104 -18.858 1.00 0.00 38 ILE A N 5
ATOM 3141 C CA . ILE A 1 38 ? -25.270 7.456 -18.571 1.00 0.00 38 ILE A CA 5
ATOM 3142 C C . ILE A 1 38 ? -26.192 8.573 -19.114 1.00 0.00 38 ILE A C 5
ATOM 3143 O O . ILE A 1 38 ? -25.822 9.356 -19.972 1.00 0.00 38 ILE A O 5
ATOM 3159 N N . THR A 1 39 ? -27.401 8.640 -18.604 1.00 0.00 39 THR A N 5
ATOM 3160 C CA . THR A 1 39 ? -28.386 9.680 -19.051 1.00 0.00 39 THR A CA 5
ATOM 3161 C C . THR A 1 39 ? -29.342 10.022 -17.892 1.00 0.00 39 THR A C 5
ATOM 3162 O O . THR A 1 39 ? -30.546 9.850 -17.991 1.00 0.00 39 THR A O 5
ATOM 3173 N N . LYS A 1 40 ? -28.806 10.501 -16.792 1.00 0.00 40 LYS A N 5
ATOM 3174 C CA . LYS A 1 40 ? -29.651 10.861 -15.609 1.00 0.00 40 LYS A CA 5
ATOM 3175 C C . LYS A 1 40 ? -29.109 12.125 -14.924 1.00 0.00 40 LYS A C 5
ATOM 3176 O O . LYS A 1 40 ? -29.886 13.043 -14.721 1.00 0.00 40 LYS A O 5
ATOM 3196 N N . GLY A 1 1 ? 18.890 -11.826 -21.502 1.00 0.00 1 GLY A N 6
ATOM 3197 C CA . GLY A 1 1 ? 18.835 -10.355 -21.255 1.00 0.00 1 GLY A CA 6
ATOM 3198 C C . GLY A 1 1 ? 19.104 -10.066 -19.773 1.00 0.00 1 GLY A C 6
ATOM 3199 O O . GLY A 1 1 ? 18.288 -10.371 -18.923 1.00 0.00 1 GLY A O 6
ATOM 3202 N N . ARG A 1 2 ? 20.240 -9.484 -19.462 1.00 0.00 2 ARG A N 6
ATOM 3203 C CA . ARG A 1 2 ? 20.575 -9.168 -18.033 1.00 0.00 2 ARG A CA 6
ATOM 3204 C C . ARG A 1 2 ? 20.497 -7.649 -17.789 1.00 0.00 2 ARG A C 6
ATOM 3205 O O . ARG A 1 2 ? 21.340 -7.063 -17.132 1.00 0.00 2 ARG A O 6
ATOM 3226 N N . ASP A 1 3 ? 19.480 -7.016 -18.317 1.00 0.00 3 ASP A N 6
ATOM 3227 C CA . ASP A 1 3 ? 19.304 -5.538 -18.142 1.00 0.00 3 ASP A CA 6
ATOM 3228 C C . ASP A 1 3 ? 18.188 -5.254 -17.123 1.00 0.00 3 ASP A C 6
ATOM 3229 O O . ASP A 1 3 ? 18.339 -4.424 -16.244 1.00 0.00 3 ASP A O 6
ATOM 3238 N N . ALA A 1 4 ? 17.074 -5.941 -17.245 1.00 0.00 4 ALA A N 6
ATOM 3239 C CA . ALA A 1 4 ? 15.929 -5.733 -16.302 1.00 0.00 4 ALA A CA 6
ATOM 3240 C C . ALA A 1 4 ? 16.214 -6.336 -14.914 1.00 0.00 4 ALA A C 6
ATOM 3241 O O . ALA A 1 4 ? 15.771 -5.800 -13.916 1.00 0.00 4 ALA A O 6
ATOM 3248 N N . VAL A 1 5 ? 16.936 -7.434 -14.836 1.00 0.00 5 VAL A N 6
ATOM 3249 C CA . VAL A 1 5 ? 17.238 -8.062 -13.501 1.00 0.00 5 VAL A CA 6
ATOM 3250 C C . VAL A 1 5 ? 18.244 -7.206 -12.712 1.00 0.00 5 VAL A C 6
ATOM 3251 O O . VAL A 1 5 ? 18.046 -6.944 -11.537 1.00 0.00 5 VAL A O 6
ATOM 3264 N N . ILE A 1 6 ? 19.314 -6.772 -13.346 1.00 0.00 6 ILE A N 6
ATOM 3265 C CA . ILE A 1 6 ? 20.341 -5.927 -12.643 1.00 0.00 6 ILE A CA 6
ATOM 3266 C C . ILE A 1 6 ? 19.671 -4.657 -12.096 1.00 0.00 6 ILE A C 6
ATOM 3267 O O . ILE A 1 6 ? 19.935 -4.247 -10.978 1.00 0.00 6 ILE A O 6
ATOM 3283 N N . LEU A 1 7 ? 18.802 -4.044 -12.870 1.00 0.00 7 LEU A N 6
ATOM 3284 C CA . LEU A 1 7 ? 18.098 -2.807 -12.402 1.00 0.00 7 LEU A CA 6
ATOM 3285 C C . LEU A 1 7 ? 17.201 -3.138 -11.198 1.00 0.00 7 LEU A C 6
ATOM 3286 O O . LEU A 1 7 ? 17.098 -2.354 -10.276 1.00 0.00 7 LEU A O 6
ATOM 3302 N N . LEU A 1 8 ? 16.565 -4.291 -11.201 1.00 0.00 8 LEU A N 6
ATOM 3303 C CA . LEU A 1 8 ? 15.676 -4.689 -10.056 1.00 0.00 8 LEU A CA 6
ATOM 3304 C C . LEU A 1 8 ? 16.489 -5.053 -8.797 1.00 0.00 8 LEU A C 6
ATOM 3305 O O . LEU A 1 8 ? 15.926 -5.274 -7.742 1.00 0.00 8 LEU A O 6
ATOM 3321 N N . THR A 1 9 ? 17.795 -5.112 -8.896 1.00 0.00 9 THR A N 6
ATOM 3322 C CA . THR A 1 9 ? 18.646 -5.453 -7.712 1.00 0.00 9 THR A CA 6
ATOM 3323 C C . THR A 1 9 ? 18.999 -4.168 -6.948 1.00 0.00 9 THR A C 6
ATOM 3324 O O . THR A 1 9 ? 18.796 -4.083 -5.750 1.00 0.00 9 THR A O 6
ATOM 3335 N N . CYS A 1 10 ? 19.521 -3.174 -7.634 1.00 0.00 10 CYS A N 6
ATOM 3336 C CA . CYS A 1 10 ? 19.894 -1.885 -6.965 1.00 0.00 10 CYS A CA 6
ATOM 3337 C C . CYS A 1 10 ? 18.703 -0.916 -6.962 1.00 0.00 10 CYS A C 6
ATOM 3338 O O . CYS A 1 10 ? 18.448 -0.258 -5.973 1.00 0.00 10 CYS A O 6
ATOM 3346 N N . ALA A 1 11 ? 17.975 -0.828 -8.054 1.00 0.00 11 ALA A N 6
ATOM 3347 C CA . ALA A 1 11 ? 16.796 0.096 -8.118 1.00 0.00 11 ALA A CA 6
ATOM 3348 C C . ALA A 1 11 ? 15.496 -0.688 -7.880 1.00 0.00 11 ALA A C 6
ATOM 3349 O O . ALA A 1 11 ? 14.511 -0.515 -8.576 1.00 0.00 11 ALA A O 6
ATOM 3356 N N . ILE A 1 12 ? 15.504 -1.549 -6.891 1.00 0.00 12 ILE A N 6
ATOM 3357 C CA . ILE A 1 12 ? 14.298 -2.378 -6.552 1.00 0.00 12 ILE A CA 6
ATOM 3358 C C . ILE A 1 12 ? 13.144 -1.488 -6.056 1.00 0.00 12 ILE A C 6
ATOM 3359 O O . ILE A 1 12 ? 13.322 -0.649 -5.190 1.00 0.00 12 ILE A O 6
ATOM 3375 N N . HIS A 1 13 ? 11.963 -1.672 -6.607 1.00 0.00 13 HIS A N 6
ATOM 3376 C CA . HIS A 1 13 ? 10.776 -0.855 -6.189 1.00 0.00 13 HIS A CA 6
ATOM 3377 C C . HIS A 1 13 ? 9.464 -1.584 -6.555 1.00 0.00 13 HIS A C 6
ATOM 3378 O O . HIS A 1 13 ? 8.709 -1.122 -7.396 1.00 0.00 13 HIS A O 6
ATOM 3392 N N . PRO A 1 14 ? 9.229 -2.709 -5.908 1.00 0.00 14 PRO A N 6
ATOM 3393 C CA . PRO A 1 14 ? 7.994 -3.506 -6.171 1.00 0.00 14 PRO A CA 6
ATOM 3394 C C . PRO A 1 14 ? 6.748 -2.810 -5.597 1.00 0.00 14 PRO A C 6
ATOM 3395 O O . PRO A 1 14 ? 5.663 -2.961 -6.121 1.00 0.00 14 PRO A O 6
ATOM 3406 N N . GLU A 1 15 ? 6.895 -2.052 -4.529 1.00 0.00 15 GLU A N 6
ATOM 3407 C CA . GLU A 1 15 ? 5.722 -1.343 -3.910 1.00 0.00 15 GLU A CA 6
ATOM 3408 C C . GLU A 1 15 ? 5.067 -0.312 -4.855 1.00 0.00 15 GLU A C 6
ATOM 3409 O O . GLU A 1 15 ? 4.032 0.246 -4.535 1.00 0.00 15 GLU A O 6
ATOM 3421 N N . LEU A 1 16 ? 5.641 -0.063 -6.006 1.00 0.00 16 LEU A N 6
ATOM 3422 C CA . LEU A 1 16 ? 5.048 0.915 -6.971 1.00 0.00 16 LEU A CA 6
ATOM 3423 C C . LEU A 1 16 ? 4.628 0.184 -8.255 1.00 0.00 16 LEU A C 6
ATOM 3424 O O . LEU A 1 16 ? 3.515 0.339 -8.719 1.00 0.00 16 LEU A O 6
ATOM 3440 N N . ILE A 1 17 ? 5.508 -0.609 -8.827 1.00 0.00 17 ILE A N 6
ATOM 3441 C CA . ILE A 1 17 ? 5.174 -1.358 -10.085 1.00 0.00 17 ILE A CA 6
ATOM 3442 C C . ILE A 1 17 ? 4.224 -2.537 -9.796 1.00 0.00 17 ILE A C 6
ATOM 3443 O O . ILE A 1 17 ? 3.513 -2.978 -10.678 1.00 0.00 17 ILE A O 6
ATOM 3459 N N . PHE A 1 18 ? 4.192 -3.045 -8.584 1.00 0.00 18 PHE A N 6
ATOM 3460 C CA . PHE A 1 18 ? 3.271 -4.181 -8.268 1.00 0.00 18 PHE A CA 6
ATOM 3461 C C . PHE A 1 18 ? 1.919 -3.610 -7.821 1.00 0.00 18 PHE A C 6
ATOM 3462 O O . PHE A 1 18 ? 0.877 -4.094 -8.224 1.00 0.00 18 PHE A O 6
ATOM 3479 N N . THR A 1 19 ? 1.937 -2.581 -6.999 1.00 0.00 19 THR A N 6
ATOM 3480 C CA . THR A 1 19 ? 0.663 -1.955 -6.516 1.00 0.00 19 THR A CA 6
ATOM 3481 C C . THR A 1 19 ? -0.111 -1.319 -7.683 1.00 0.00 19 THR A C 6
ATOM 3482 O O . THR A 1 19 ? -1.324 -1.268 -7.642 1.00 0.00 19 THR A O 6
ATOM 3493 N N . ILE A 1 20 ? 0.564 -0.842 -8.714 1.00 0.00 20 ILE A N 6
ATOM 3494 C CA . ILE A 1 20 ? -0.159 -0.219 -9.876 1.00 0.00 20 ILE A CA 6
ATOM 3495 C C . ILE A 1 20 ? -1.203 -1.204 -10.446 1.00 0.00 20 ILE A C 6
ATOM 3496 O O . ILE A 1 20 ? -2.281 -0.806 -10.856 1.00 0.00 20 ILE A O 6
ATOM 3512 N N . THR A 1 21 ? -0.885 -2.482 -10.454 1.00 0.00 21 THR A N 6
ATOM 3513 C CA . THR A 1 21 ? -1.838 -3.517 -10.973 1.00 0.00 21 THR A CA 6
ATOM 3514 C C . THR A 1 21 ? -3.033 -3.623 -10.014 1.00 0.00 21 THR A C 6
ATOM 3515 O O . THR A 1 21 ? -4.167 -3.721 -10.443 1.00 0.00 21 THR A O 6
ATOM 3526 N N . LYS A 1 22 ? -2.776 -3.593 -8.720 1.00 0.00 22 LYS A N 6
ATOM 3527 C CA . LYS A 1 22 ? -3.883 -3.680 -7.711 1.00 0.00 22 LYS A CA 6
ATOM 3528 C C . LYS A 1 22 ? -4.821 -2.476 -7.877 1.00 0.00 22 LYS A C 6
ATOM 3529 O O . LYS A 1 22 ? -6.027 -2.626 -7.833 1.00 0.00 22 LYS A O 6
ATOM 3548 N N . ILE A 1 23 ? -4.273 -1.293 -8.075 1.00 0.00 23 ILE A N 6
ATOM 3549 C CA . ILE A 1 23 ? -5.127 -0.072 -8.257 1.00 0.00 23 ILE A CA 6
ATOM 3550 C C . ILE A 1 23 ? -5.988 -0.249 -9.519 1.00 0.00 23 ILE A C 6
ATOM 3551 O O . ILE A 1 23 ? -7.142 0.133 -9.536 1.00 0.00 23 ILE A O 6
ATOM 3567 N N . LEU A 1 24 ? -5.434 -0.839 -10.558 1.00 0.00 24 LEU A N 6
ATOM 3568 C CA . LEU A 1 24 ? -6.210 -1.068 -11.822 1.00 0.00 24 LEU A CA 6
ATOM 3569 C C . LEU A 1 24 ? -7.429 -1.954 -11.516 1.00 0.00 24 LEU A C 6
ATOM 3570 O O . LEU A 1 24 ? -8.515 -1.715 -12.012 1.00 0.00 24 LEU A O 6
ATOM 3586 N N . LEU A 1 25 ? -7.253 -2.962 -10.686 1.00 0.00 25 LEU A N 6
ATOM 3587 C CA . LEU A 1 25 ? -8.396 -3.862 -10.319 1.00 0.00 25 LEU A CA 6
ATOM 3588 C C . LEU A 1 25 ? -9.306 -3.194 -9.268 1.00 0.00 25 LEU A C 6
ATOM 3589 O O . LEU A 1 25 ? -10.337 -3.730 -8.903 1.00 0.00 25 LEU A O 6
ATOM 3605 N N . ALA A 1 26 ? -8.935 -2.029 -8.793 1.00 0.00 26 ALA A N 6
ATOM 3606 C CA . ALA A 1 26 ? -9.749 -1.293 -7.779 1.00 0.00 26 ALA A CA 6
ATOM 3607 C C . ALA A 1 26 ? -10.285 0.033 -8.356 1.00 0.00 26 ALA A C 6
ATOM 3608 O O . ALA A 1 26 ? -10.897 0.812 -7.647 1.00 0.00 26 ALA A O 6
ATOM 3615 N N . ILE A 1 27 ? -10.065 0.289 -9.627 1.00 0.00 27 ILE A N 6
ATOM 3616 C CA . ILE A 1 27 ? -10.552 1.553 -10.265 1.00 0.00 27 ILE A CA 6
ATOM 3617 C C . ILE A 1 27 ? -11.797 1.273 -11.131 1.00 0.00 27 ILE A C 6
ATOM 3618 O O . ILE A 1 27 ? -12.658 2.124 -11.266 1.00 0.00 27 ILE A O 6
ATOM 3634 N N . LEU A 1 28 ? -11.904 0.093 -11.707 1.00 0.00 28 LEU A N 6
ATOM 3635 C CA . LEU A 1 28 ? -13.098 -0.240 -12.554 1.00 0.00 28 LEU A CA 6
ATOM 3636 C C . LEU A 1 28 ? -14.363 -0.328 -11.682 1.00 0.00 28 LEU A C 6
ATOM 3637 O O . LEU A 1 28 ? -15.452 -0.038 -12.140 1.00 0.00 28 LEU A O 6
ATOM 3653 N N . GLY A 1 29 ? -14.221 -0.725 -10.435 1.00 0.00 29 GLY A N 6
ATOM 3654 C CA . GLY A 1 29 ? -15.397 -0.837 -9.516 1.00 0.00 29 GLY A CA 6
ATOM 3655 C C . GLY A 1 29 ? -15.616 -2.304 -9.123 1.00 0.00 29 GLY A C 6
ATOM 3656 O O . GLY A 1 29 ? -16.595 -2.898 -9.533 1.00 0.00 29 GLY A O 6
ATOM 3660 N N . PRO A 1 30 ? -14.703 -2.848 -8.338 1.00 0.00 30 PRO A N 6
ATOM 3661 C CA . PRO A 1 30 ? -14.819 -4.270 -7.896 1.00 0.00 30 PRO A CA 6
ATOM 3662 C C . PRO A 1 30 ? -15.986 -4.448 -6.909 1.00 0.00 30 PRO A C 6
ATOM 3663 O O . PRO A 1 30 ? -16.768 -5.372 -7.039 1.00 0.00 30 PRO A O 6
ATOM 3674 N N . LEU A 1 31 ? -16.107 -3.568 -5.936 1.00 0.00 31 LEU A N 6
ATOM 3675 C CA . LEU A 1 31 ? -17.225 -3.670 -4.939 1.00 0.00 31 LEU A CA 6
ATOM 3676 C C . LEU A 1 31 ? -18.571 -3.465 -5.648 1.00 0.00 31 LEU A C 6
ATOM 3677 O O . LEU A 1 31 ? -19.539 -4.134 -5.339 1.00 0.00 31 LEU A O 6
ATOM 3693 N N . MET A 1 32 ? -18.624 -2.550 -6.597 1.00 0.00 32 MET A N 6
ATOM 3694 C CA . MET A 1 32 ? -19.893 -2.287 -7.350 1.00 0.00 32 MET A CA 6
ATOM 3695 C C . MET A 1 32 ? -20.331 -3.561 -8.085 1.00 0.00 32 MET A C 6
ATOM 3696 O O . MET A 1 32 ? -21.488 -3.932 -8.039 1.00 0.00 32 MET A O 6
ATOM 3710 N N . VAL A 1 33 ? -19.414 -4.234 -8.748 1.00 0.00 33 VAL A N 6
ATOM 3711 C CA . VAL A 1 33 ? -19.765 -5.496 -9.480 1.00 0.00 33 VAL A CA 6
ATOM 3712 C C . VAL A 1 33 ? -20.195 -6.574 -8.468 1.00 0.00 33 VAL A C 6
ATOM 3713 O O . VAL A 1 33 ? -21.091 -7.355 -8.734 1.00 0.00 33 VAL A O 6
ATOM 3726 N N . LEU A 1 34 ? -19.563 -6.610 -7.313 1.00 0.00 34 LEU A N 6
ATOM 3727 C CA . LEU A 1 34 ? -19.922 -7.625 -6.266 1.00 0.00 34 LEU A CA 6
ATOM 3728 C C . LEU A 1 34 ? -21.316 -7.375 -5.665 1.00 0.00 34 LEU A C 6
ATOM 3729 O O . LEU A 1 34 ? -21.872 -8.241 -5.012 1.00 0.00 34 LEU A O 6
ATOM 3745 N N . GLN A 1 35 ? -21.875 -6.214 -5.879 1.00 0.00 35 GLN A N 6
ATOM 3746 C CA . GLN A 1 35 ? -23.231 -5.899 -5.329 1.00 0.00 35 GLN A CA 6
ATOM 3747 C C . GLN A 1 35 ? -24.218 -5.515 -6.448 1.00 0.00 35 GLN A C 6
ATOM 3748 O O . GLN A 1 35 ? -25.270 -4.961 -6.182 1.00 0.00 35 GLN A O 6
ATOM 3762 N N . ALA A 1 36 ? -23.896 -5.808 -7.688 1.00 0.00 36 ALA A N 6
ATOM 3763 C CA . ALA A 1 36 ? -24.818 -5.468 -8.814 1.00 0.00 36 ALA A CA 6
ATOM 3764 C C . ALA A 1 36 ? -25.590 -6.728 -9.227 1.00 0.00 36 ALA A C 6
ATOM 3765 O O . ALA A 1 36 ? -26.798 -6.788 -9.093 1.00 0.00 36 ALA A O 6
ATOM 3772 N N . GLY A 1 37 ? -24.898 -7.728 -9.719 1.00 0.00 37 GLY A N 6
ATOM 3773 C CA . GLY A 1 37 ? -25.573 -8.994 -10.140 1.00 0.00 37 GLY A CA 6
ATOM 3774 C C . GLY A 1 37 ? -25.684 -9.954 -8.946 1.00 0.00 37 GLY A C 6
ATOM 3775 O O . GLY A 1 37 ? -26.675 -10.644 -8.815 1.00 0.00 37 GLY A O 6
ATOM 3779 N N . ILE A 1 38 ? -24.674 -9.992 -8.092 1.00 0.00 38 ILE A N 6
ATOM 3780 C CA . ILE A 1 38 ? -24.653 -10.888 -6.883 1.00 0.00 38 ILE A CA 6
ATOM 3781 C C . ILE A 1 38 ? -25.157 -12.323 -7.180 1.00 0.00 38 ILE A C 6
ATOM 3782 O O . ILE A 1 38 ? -25.866 -12.927 -6.393 1.00 0.00 38 ILE A O 6
ATOM 3798 N N . THR A 1 39 ? -24.775 -12.877 -8.311 1.00 0.00 39 THR A N 6
ATOM 3799 C CA . THR A 1 39 ? -25.206 -14.269 -8.669 1.00 0.00 39 THR A CA 6
ATOM 3800 C C . THR A 1 39 ? -23.978 -15.198 -8.656 1.00 0.00 39 THR A C 6
ATOM 3801 O O . THR A 1 39 ? -23.727 -15.930 -9.599 1.00 0.00 39 THR A O 6
ATOM 3812 N N . LYS A 1 40 ? -23.208 -15.168 -7.590 1.00 0.00 40 LYS A N 6
ATOM 3813 C CA . LYS A 1 40 ? -21.985 -16.038 -7.493 1.00 0.00 40 LYS A CA 6
ATOM 3814 C C . LYS A 1 40 ? -21.531 -16.205 -6.032 1.00 0.00 40 LYS A C 6
ATOM 3815 O O . LYS A 1 40 ? -20.949 -17.236 -5.734 1.00 0.00 40 LYS A O 6
ATOM 3835 N N . GLY A 1 1 ? 8.295 -22.143 -21.792 1.00 0.00 1 GLY A N 7
ATOM 3836 C CA . GLY A 1 1 ? 8.357 -22.576 -20.364 1.00 0.00 1 GLY A CA 7
ATOM 3837 C C . GLY A 1 1 ? 8.112 -21.380 -19.436 1.00 0.00 1 GLY A C 7
ATOM 3838 O O . GLY A 1 1 ? 8.378 -20.246 -19.794 1.00 0.00 1 GLY A O 7
ATOM 3841 N N . ARG A 1 2 ? 7.615 -21.628 -18.247 1.00 0.00 2 ARG A N 7
ATOM 3842 C CA . ARG A 1 2 ? 7.350 -20.520 -17.276 1.00 0.00 2 ARG A CA 7
ATOM 3843 C C . ARG A 1 2 ? 8.356 -20.595 -16.111 1.00 0.00 2 ARG A C 7
ATOM 3844 O O . ARG A 1 2 ? 9.391 -21.227 -16.235 1.00 0.00 2 ARG A O 7
ATOM 3865 N N . ASP A 1 3 ? 8.057 -19.953 -14.997 1.00 0.00 3 ASP A N 7
ATOM 3866 C CA . ASP A 1 3 ? 8.969 -19.958 -13.797 1.00 0.00 3 ASP A CA 7
ATOM 3867 C C . ASP A 1 3 ? 10.418 -19.589 -14.181 1.00 0.00 3 ASP A C 7
ATOM 3868 O O . ASP A 1 3 ? 11.371 -20.042 -13.570 1.00 0.00 3 ASP A O 7
ATOM 3877 N N . ALA A 1 4 ? 10.572 -18.763 -15.190 1.00 0.00 4 ALA A N 7
ATOM 3878 C CA . ALA A 1 4 ? 11.922 -18.323 -15.666 1.00 0.00 4 ALA A CA 7
ATOM 3879 C C . ALA A 1 4 ? 11.726 -17.208 -16.699 1.00 0.00 4 ALA A C 7
ATOM 3880 O O . ALA A 1 4 ? 12.225 -16.111 -16.532 1.00 0.00 4 ALA A O 7
ATOM 3887 N N . VAL A 1 5 ? 10.990 -17.485 -17.756 1.00 0.00 5 VAL A N 7
ATOM 3888 C CA . VAL A 1 5 ? 10.735 -16.450 -18.811 1.00 0.00 5 VAL A CA 7
ATOM 3889 C C . VAL A 1 5 ? 9.840 -15.349 -18.221 1.00 0.00 5 VAL A C 7
ATOM 3890 O O . VAL A 1 5 ? 10.155 -14.176 -18.317 1.00 0.00 5 VAL A O 7
ATOM 3903 N N . ILE A 1 6 ? 8.734 -15.726 -17.607 1.00 0.00 6 ILE A N 7
ATOM 3904 C CA . ILE A 1 6 ? 7.811 -14.712 -16.994 1.00 0.00 6 ILE A CA 7
ATOM 3905 C C . ILE A 1 6 ? 8.557 -13.957 -15.882 1.00 0.00 6 ILE A C 7
ATOM 3906 O O . ILE A 1 6 ? 8.424 -12.755 -15.760 1.00 0.00 6 ILE A O 7
ATOM 3922 N N . LEU A 1 7 ? 9.343 -14.654 -15.086 1.00 0.00 7 LEU A N 7
ATOM 3923 C CA . LEU A 1 7 ? 10.112 -13.980 -13.987 1.00 0.00 7 LEU A CA 7
ATOM 3924 C C . LEU A 1 7 ? 11.124 -12.993 -14.596 1.00 0.00 7 LEU A C 7
ATOM 3925 O O . LEU A 1 7 ? 11.311 -11.906 -14.084 1.00 0.00 7 LEU A O 7
ATOM 3941 N N . LEU A 1 8 ? 11.765 -13.365 -15.687 1.00 0.00 8 LEU A N 7
ATOM 3942 C CA . LEU A 1 8 ? 12.762 -12.455 -16.350 1.00 0.00 8 LEU A CA 7
ATOM 3943 C C . LEU A 1 8 ? 12.108 -11.139 -16.797 1.00 0.00 8 LEU A C 7
ATOM 3944 O O . LEU A 1 8 ? 12.762 -10.118 -16.902 1.00 0.00 8 LEU A O 7
ATOM 3960 N N . THR A 1 9 ? 10.830 -11.171 -17.053 1.00 0.00 9 THR A N 7
ATOM 3961 C CA . THR A 1 9 ? 10.087 -9.948 -17.492 1.00 0.00 9 THR A CA 7
ATOM 3962 C C . THR A 1 9 ? 9.397 -9.302 -16.279 1.00 0.00 9 THR A C 7
ATOM 3963 O O . THR A 1 9 ? 9.406 -8.096 -16.132 1.00 0.00 9 THR A O 7
ATOM 3974 N N . CYS A 1 10 ? 8.806 -10.099 -15.415 1.00 0.00 10 CYS A N 7
ATOM 3975 C CA . CYS A 1 10 ? 8.110 -9.554 -14.202 1.00 0.00 10 CYS A CA 7
ATOM 3976 C C . CYS A 1 10 ? 9.116 -8.963 -13.199 1.00 0.00 10 CYS A C 7
ATOM 3977 O O . CYS A 1 10 ? 8.782 -8.050 -12.468 1.00 0.00 10 CYS A O 7
ATOM 3985 N N . ALA A 1 11 ? 10.333 -9.469 -13.152 1.00 0.00 11 ALA A N 7
ATOM 3986 C CA . ALA A 1 11 ? 11.359 -8.936 -12.191 1.00 0.00 11 ALA A CA 7
ATOM 3987 C C . ALA A 1 11 ? 11.643 -7.442 -12.424 1.00 0.00 11 ALA A C 7
ATOM 3988 O O . ALA A 1 11 ? 11.970 -6.730 -11.490 1.00 0.00 11 ALA A O 7
ATOM 3995 N N . ILE A 1 12 ? 11.526 -6.960 -13.643 1.00 0.00 12 ILE A N 7
ATOM 3996 C CA . ILE A 1 12 ? 11.796 -5.511 -13.910 1.00 0.00 12 ILE A CA 7
ATOM 3997 C C . ILE A 1 12 ? 10.626 -4.652 -13.397 1.00 0.00 12 ILE A C 7
ATOM 3998 O O . ILE A 1 12 ? 9.475 -4.892 -13.713 1.00 0.00 12 ILE A O 7
ATOM 4014 N N . HIS A 1 13 ? 10.941 -3.657 -12.597 1.00 0.00 13 HIS A N 7
ATOM 4015 C CA . HIS A 1 13 ? 9.909 -2.732 -12.007 1.00 0.00 13 HIS A CA 7
ATOM 4016 C C . HIS A 1 13 ? 8.786 -3.515 -11.286 1.00 0.00 13 HIS A C 7
ATOM 4017 O O . HIS A 1 13 ? 7.633 -3.441 -11.675 1.00 0.00 13 HIS A O 7
ATOM 4031 N N . PRO A 1 14 ? 9.155 -4.244 -10.251 1.00 0.00 14 PRO A N 7
ATOM 4032 C CA . PRO A 1 14 ? 8.159 -5.043 -9.479 1.00 0.00 14 PRO A CA 7
ATOM 4033 C C . PRO A 1 14 ? 7.367 -4.166 -8.493 1.00 0.00 14 PRO A C 7
ATOM 4034 O O . PRO A 1 14 ? 6.154 -4.266 -8.413 1.00 0.00 14 PRO A O 7
ATOM 4045 N N . GLU A 1 15 ? 8.036 -3.316 -7.745 1.00 0.00 15 GLU A N 7
ATOM 4046 C CA . GLU A 1 15 ? 7.325 -2.434 -6.756 1.00 0.00 15 GLU A CA 7
ATOM 4047 C C . GLU A 1 15 ? 6.313 -1.502 -7.433 1.00 0.00 15 GLU A C 7
ATOM 4048 O O . GLU A 1 15 ? 5.298 -1.158 -6.853 1.00 0.00 15 GLU A O 7
ATOM 4060 N N . LEU A 1 16 ? 6.582 -1.101 -8.645 1.00 0.00 16 LEU A N 7
ATOM 4061 C CA . LEU A 1 16 ? 5.641 -0.192 -9.374 1.00 0.00 16 LEU A CA 7
ATOM 4062 C C . LEU A 1 16 ? 4.395 -0.970 -9.815 1.00 0.00 16 LEU A C 7
ATOM 4063 O O . LEU A 1 16 ? 3.286 -0.511 -9.623 1.00 0.00 16 LEU A O 7
ATOM 4079 N N . ILE A 1 17 ? 4.569 -2.138 -10.392 1.00 0.00 17 ILE A N 7
ATOM 4080 C CA . ILE A 1 17 ? 3.395 -2.958 -10.840 1.00 0.00 17 ILE A CA 7
ATOM 4081 C C . ILE A 1 17 ? 2.610 -3.431 -9.606 1.00 0.00 17 ILE A C 7
ATOM 4082 O O . ILE A 1 17 ? 1.393 -3.416 -9.605 1.00 0.00 17 ILE A O 7
ATOM 4098 N N . PHE A 1 18 ? 3.304 -3.834 -8.562 1.00 0.00 18 PHE A N 7
ATOM 4099 C CA . PHE A 1 18 ? 2.618 -4.300 -7.309 1.00 0.00 18 PHE A CA 7
ATOM 4100 C C . PHE A 1 18 ? 1.728 -3.190 -6.720 1.00 0.00 18 PHE A C 7
ATOM 4101 O O . PHE A 1 18 ? 0.796 -3.471 -5.993 1.00 0.00 18 PHE A O 7
ATOM 4118 N N . THR A 1 19 ? 2.008 -1.941 -7.025 1.00 0.00 19 THR A N 7
ATOM 4119 C CA . THR A 1 19 ? 1.184 -0.812 -6.488 1.00 0.00 19 THR A CA 7
ATOM 4120 C C . THR A 1 19 ? 0.185 -0.316 -7.550 1.00 0.00 19 THR A C 7
ATOM 4121 O O . THR A 1 19 ? -0.966 -0.063 -7.244 1.00 0.00 19 THR A O 7
ATOM 4132 N N . ILE A 1 20 ? 0.618 -0.170 -8.783 1.00 0.00 20 ILE A N 7
ATOM 4133 C CA . ILE A 1 20 ? -0.296 0.321 -9.868 1.00 0.00 20 ILE A CA 7
ATOM 4134 C C . ILE A 1 20 ? -1.308 -0.757 -10.289 1.00 0.00 20 ILE A C 7
ATOM 4135 O O . ILE A 1 20 ? -2.497 -0.509 -10.244 1.00 0.00 20 ILE A O 7
ATOM 4151 N N . THR A 1 21 ? -0.867 -1.927 -10.696 1.00 0.00 21 THR A N 7
ATOM 4152 C CA . THR A 1 21 ? -1.834 -3.000 -11.122 1.00 0.00 21 THR A CA 7
ATOM 4153 C C . THR A 1 21 ? -2.815 -3.347 -9.991 1.00 0.00 21 THR A C 7
ATOM 4154 O O . THR A 1 21 ? -3.972 -3.630 -10.252 1.00 0.00 21 THR A O 7
ATOM 4165 N N . LYS A 1 22 ? -2.374 -3.320 -8.749 1.00 0.00 22 LYS A N 7
ATOM 4166 C CA . LYS A 1 22 ? -3.299 -3.643 -7.615 1.00 0.00 22 LYS A CA 7
ATOM 4167 C C . LYS A 1 22 ? -4.403 -2.580 -7.513 1.00 0.00 22 LYS A C 7
ATOM 4168 O O . LYS A 1 22 ? -5.547 -2.908 -7.273 1.00 0.00 22 LYS A O 7
ATOM 4187 N N . ILE A 1 23 ? -4.072 -1.320 -7.699 1.00 0.00 23 ILE A N 7
ATOM 4188 C CA . ILE A 1 23 ? -5.113 -0.243 -7.620 1.00 0.00 23 ILE A CA 7
ATOM 4189 C C . ILE A 1 23 ? -5.879 -0.174 -8.955 1.00 0.00 23 ILE A C 7
ATOM 4190 O O . ILE A 1 23 ? -7.075 0.050 -8.963 1.00 0.00 23 ILE A O 7
ATOM 4206 N N . LEU A 1 24 ? -5.204 -0.373 -10.071 1.00 0.00 24 LEU A N 7
ATOM 4207 C CA . LEU A 1 24 ? -5.885 -0.328 -11.410 1.00 0.00 24 LEU A CA 7
ATOM 4208 C C . LEU A 1 24 ? -6.960 -1.425 -11.484 1.00 0.00 24 LEU A C 7
ATOM 4209 O O . LEU A 1 24 ? -8.080 -1.164 -11.885 1.00 0.00 24 LEU A O 7
ATOM 4225 N N . LEU A 1 25 ? -6.631 -2.640 -11.094 1.00 0.00 25 LEU A N 7
ATOM 4226 C CA . LEU A 1 25 ? -7.639 -3.753 -11.132 1.00 0.00 25 LEU A CA 7
ATOM 4227 C C . LEU A 1 25 ? -8.755 -3.528 -10.098 1.00 0.00 25 LEU A C 7
ATOM 4228 O O . LEU A 1 25 ? -9.834 -4.072 -10.221 1.00 0.00 25 LEU A O 7
ATOM 4244 N N . ALA A 1 26 ? -8.500 -2.725 -9.096 1.00 0.00 26 ALA A N 7
ATOM 4245 C CA . ALA A 1 26 ? -9.531 -2.439 -8.045 1.00 0.00 26 ALA A CA 7
ATOM 4246 C C . ALA A 1 26 ? -10.493 -1.323 -8.488 1.00 0.00 26 ALA A C 7
ATOM 4247 O O . ALA A 1 26 ? -11.567 -1.171 -7.934 1.00 0.00 26 ALA A O 7
ATOM 4254 N N . ILE A 1 27 ? -10.111 -0.552 -9.472 1.00 0.00 27 ILE A N 7
ATOM 4255 C CA . ILE A 1 27 ? -10.978 0.562 -9.975 1.00 0.00 27 ILE A CA 7
ATOM 4256 C C . ILE A 1 27 ? -11.552 0.193 -11.353 1.00 0.00 27 ILE A C 7
ATOM 4257 O O . ILE A 1 27 ? -12.744 0.293 -11.576 1.00 0.00 27 ILE A O 7
ATOM 4273 N N . LEU A 1 28 ? -10.711 -0.231 -12.269 1.00 0.00 28 LEU A N 7
ATOM 4274 C CA . LEU A 1 28 ? -11.191 -0.611 -13.635 1.00 0.00 28 LEU A CA 7
ATOM 4275 C C . LEU A 1 28 ? -11.370 -2.132 -13.731 1.00 0.00 28 LEU A C 7
ATOM 4276 O O . LEU A 1 28 ? -12.403 -2.604 -14.163 1.00 0.00 28 LEU A O 7
ATOM 4292 N N . GLY A 1 29 ? -10.374 -2.892 -13.333 1.00 0.00 29 GLY A N 7
ATOM 4293 C CA . GLY A 1 29 ? -10.469 -4.385 -13.395 1.00 0.00 29 GLY A CA 7
ATOM 4294 C C . GLY A 1 29 ? -10.321 -4.860 -14.849 1.00 0.00 29 GLY A C 7
ATOM 4295 O O . GLY A 1 29 ? -11.253 -5.417 -15.400 1.00 0.00 29 GLY A O 7
ATOM 4299 N N . PRO A 1 30 ? -9.158 -4.628 -15.432 1.00 0.00 30 PRO A N 7
ATOM 4300 C CA . PRO A 1 30 ? -8.906 -5.043 -16.845 1.00 0.00 30 PRO A CA 7
ATOM 4301 C C . PRO A 1 30 ? -8.839 -6.573 -17.001 1.00 0.00 30 PRO A C 7
ATOM 4302 O O . PRO A 1 30 ? -9.110 -7.084 -18.070 1.00 0.00 30 PRO A O 7
ATOM 4313 N N . LEU A 1 31 ? -8.487 -7.304 -15.961 1.00 0.00 31 LEU A N 7
ATOM 4314 C CA . LEU A 1 31 ? -8.410 -8.801 -16.070 1.00 0.00 31 LEU A CA 7
ATOM 4315 C C . LEU A 1 31 ? -9.772 -9.381 -16.477 1.00 0.00 31 LEU A C 7
ATOM 4316 O O . LEU A 1 31 ? -9.840 -10.259 -17.317 1.00 0.00 31 LEU A O 7
ATOM 4332 N N . MET A 1 32 ? -10.847 -8.891 -15.899 1.00 0.00 32 MET A N 7
ATOM 4333 C CA . MET A 1 32 ? -12.211 -9.400 -16.256 1.00 0.00 32 MET A CA 7
ATOM 4334 C C . MET A 1 32 ? -12.645 -8.794 -17.599 1.00 0.00 32 MET A C 7
ATOM 4335 O O . MET A 1 32 ? -13.239 -9.470 -18.418 1.00 0.00 32 MET A O 7
ATOM 4349 N N . VAL A 1 33 ? -12.346 -7.531 -17.825 1.00 0.00 33 VAL A N 7
ATOM 4350 C CA . VAL A 1 33 ? -12.728 -6.863 -19.115 1.00 0.00 33 VAL A CA 7
ATOM 4351 C C . VAL A 1 33 ? -12.002 -7.537 -20.294 1.00 0.00 33 VAL A C 7
ATOM 4352 O O . VAL A 1 33 ? -12.547 -7.631 -21.377 1.00 0.00 33 VAL A O 7
ATOM 4365 N N . LEU A 1 34 ? -10.790 -8.011 -20.089 1.00 0.00 34 LEU A N 7
ATOM 4366 C CA . LEU A 1 34 ? -10.039 -8.684 -21.200 1.00 0.00 34 LEU A CA 7
ATOM 4367 C C . LEU A 1 34 ? -10.406 -10.180 -21.316 1.00 0.00 34 LEU A C 7
ATOM 4368 O O . LEU A 1 34 ? -9.730 -10.928 -21.998 1.00 0.00 34 LEU A O 7
ATOM 4384 N N . GLN A 1 35 ? -11.465 -10.619 -20.670 1.00 0.00 35 GLN A N 7
ATOM 4385 C CA . GLN A 1 35 ? -11.876 -12.058 -20.749 1.00 0.00 35 GLN A CA 7
ATOM 4386 C C . GLN A 1 35 ? -13.383 -12.183 -21.058 1.00 0.00 35 GLN A C 7
ATOM 4387 O O . GLN A 1 35 ? -13.993 -13.198 -20.766 1.00 0.00 35 GLN A O 7
ATOM 4401 N N . ALA A 1 36 ? -13.986 -11.172 -21.646 1.00 0.00 36 ALA A N 7
ATOM 4402 C CA . ALA A 1 36 ? -15.444 -11.231 -21.976 1.00 0.00 36 ALA A CA 7
ATOM 4403 C C . ALA A 1 36 ? -15.638 -11.159 -23.498 1.00 0.00 36 ALA A C 7
ATOM 4404 O O . ALA A 1 36 ? -15.618 -10.091 -24.085 1.00 0.00 36 ALA A O 7
ATOM 4411 N N . GLY A 1 37 ? -15.817 -12.290 -24.141 1.00 0.00 37 GLY A N 7
ATOM 4412 C CA . GLY A 1 37 ? -16.007 -12.297 -25.625 1.00 0.00 37 GLY A CA 7
ATOM 4413 C C . GLY A 1 37 ? -14.686 -12.628 -26.339 1.00 0.00 37 GLY A C 7
ATOM 4414 O O . GLY A 1 37 ? -14.703 -13.179 -27.426 1.00 0.00 37 GLY A O 7
ATOM 4418 N N . ILE A 1 38 ? -13.553 -12.300 -25.746 1.00 0.00 38 ILE A N 7
ATOM 4419 C CA . ILE A 1 38 ? -12.231 -12.599 -26.392 1.00 0.00 38 ILE A CA 7
ATOM 4420 C C . ILE A 1 38 ? -11.935 -14.103 -26.275 1.00 0.00 38 ILE A C 7
ATOM 4421 O O . ILE A 1 38 ? -11.170 -14.546 -25.434 1.00 0.00 38 ILE A O 7
ATOM 4437 N N . THR A 1 39 ? -12.557 -14.883 -27.125 1.00 0.00 39 THR A N 7
ATOM 4438 C CA . THR A 1 39 ? -12.366 -16.369 -27.120 1.00 0.00 39 THR A CA 7
ATOM 4439 C C . THR A 1 39 ? -12.445 -16.905 -28.563 1.00 0.00 39 THR A C 7
ATOM 4440 O O . THR A 1 39 ? -13.091 -17.905 -28.828 1.00 0.00 39 THR A O 7
ATOM 4451 N N . LYS A 1 40 ? -11.795 -16.242 -29.492 1.00 0.00 40 LYS A N 7
ATOM 4452 C CA . LYS A 1 40 ? -11.825 -16.695 -30.920 1.00 0.00 40 LYS A CA 7
ATOM 4453 C C . LYS A 1 40 ? -10.409 -17.036 -31.402 1.00 0.00 40 LYS A C 7
ATOM 4454 O O . LYS A 1 40 ? -9.543 -16.178 -31.323 1.00 0.00 40 LYS A O 7
ATOM 4474 N N . GLY A 1 1 ? 4.201 -21.267 -18.508 1.00 0.00 1 GLY A N 8
ATOM 4475 C CA . GLY A 1 1 ? 4.964 -21.039 -17.246 1.00 0.00 1 GLY A CA 8
ATOM 4476 C C . GLY A 1 1 ? 4.701 -19.619 -16.731 1.00 0.00 1 GLY A C 8
ATOM 4477 O O . GLY A 1 1 ? 4.767 -18.662 -17.485 1.00 0.00 1 GLY A O 8
ATOM 4480 N N . ARG A 1 2 ? 4.406 -19.486 -15.460 1.00 0.00 2 ARG A N 8
ATOM 4481 C CA . ARG A 1 2 ? 4.134 -18.137 -14.861 1.00 0.00 2 ARG A CA 8
ATOM 4482 C C . ARG A 1 2 ? 5.079 -17.866 -13.676 1.00 0.00 2 ARG A C 8
ATOM 4483 O O . ARG A 1 2 ? 4.807 -17.021 -12.844 1.00 0.00 2 ARG A O 8
ATOM 4504 N N . ASP A 1 3 ? 6.182 -18.573 -13.595 1.00 0.00 3 ASP A N 8
ATOM 4505 C CA . ASP A 1 3 ? 7.154 -18.376 -12.472 1.00 0.00 3 ASP A CA 8
ATOM 4506 C C . ASP A 1 3 ? 8.423 -17.675 -12.980 1.00 0.00 3 ASP A C 8
ATOM 4507 O O . ASP A 1 3 ? 8.895 -16.734 -12.370 1.00 0.00 3 ASP A O 8
ATOM 4516 N N . ALA A 1 4 ? 8.967 -18.117 -14.092 1.00 0.00 4 ALA A N 8
ATOM 4517 C CA . ALA A 1 4 ? 10.198 -17.477 -14.650 1.00 0.00 4 ALA A CA 8
ATOM 4518 C C . ALA A 1 4 ? 9.802 -16.277 -15.520 1.00 0.00 4 ALA A C 8
ATOM 4519 O O . ALA A 1 4 ? 10.458 -15.252 -15.502 1.00 0.00 4 ALA A O 8
ATOM 4526 N N . VAL A 1 5 ? 8.729 -16.400 -16.273 1.00 0.00 5 VAL A N 8
ATOM 4527 C CA . VAL A 1 5 ? 8.262 -15.276 -17.151 1.00 0.00 5 VAL A CA 8
ATOM 4528 C C . VAL A 1 5 ? 7.870 -14.070 -16.282 1.00 0.00 5 VAL A C 8
ATOM 4529 O O . VAL A 1 5 ? 8.218 -12.947 -16.596 1.00 0.00 5 VAL A O 8
ATOM 4542 N N . ILE A 1 6 ? 7.159 -14.297 -15.198 1.00 0.00 6 ILE A N 8
ATOM 4543 C CA . ILE A 1 6 ? 6.751 -13.164 -14.302 1.00 0.00 6 ILE A CA 8
ATOM 4544 C C . ILE A 1 6 ? 7.999 -12.535 -13.660 1.00 0.00 6 ILE A C 8
ATOM 4545 O O . ILE A 1 6 ? 8.059 -11.335 -13.478 1.00 0.00 6 ILE A O 8
ATOM 4561 N N . LEU A 1 7 ? 8.993 -13.332 -13.328 1.00 0.00 7 LEU A N 8
ATOM 4562 C CA . LEU A 1 7 ? 10.241 -12.777 -12.710 1.00 0.00 7 LEU A CA 8
ATOM 4563 C C . LEU A 1 7 ? 11.059 -12.020 -13.772 1.00 0.00 7 LEU A C 8
ATOM 4564 O O . LEU A 1 7 ? 11.714 -11.041 -13.464 1.00 0.00 7 LEU A O 8
ATOM 4580 N N . LEU A 1 8 ? 11.016 -12.468 -15.011 1.00 0.00 8 LEU A N 8
ATOM 4581 C CA . LEU A 1 8 ? 11.775 -11.785 -16.102 1.00 0.00 8 LEU A CA 8
ATOM 4582 C C . LEU A 1 8 ? 11.030 -10.524 -16.521 1.00 0.00 8 LEU A C 8
ATOM 4583 O O . LEU A 1 8 ? 11.513 -9.437 -16.295 1.00 0.00 8 LEU A O 8
ATOM 4599 N N . THR A 1 9 ? 9.872 -10.680 -17.114 1.00 0.00 9 THR A N 8
ATOM 4600 C CA . THR A 1 9 ? 9.029 -9.522 -17.579 1.00 0.00 9 THR A CA 8
ATOM 4601 C C . THR A 1 9 ? 9.904 -8.420 -18.211 1.00 0.00 9 THR A C 8
ATOM 4602 O O . THR A 1 9 ? 9.862 -7.267 -17.826 1.00 0.00 9 THR A O 8
ATOM 4613 N N . CYS A 1 10 ? 10.713 -8.797 -19.186 1.00 0.00 10 CYS A N 8
ATOM 4614 C CA . CYS A 1 10 ? 11.632 -7.830 -19.877 1.00 0.00 10 CYS A CA 8
ATOM 4615 C C . CYS A 1 10 ? 12.564 -7.181 -18.836 1.00 0.00 10 CYS A C 8
ATOM 4616 O O . CYS A 1 10 ? 12.884 -6.008 -18.915 1.00 0.00 10 CYS A O 8
ATOM 4624 N N . ALA A 1 11 ? 12.984 -7.963 -17.856 1.00 0.00 11 ALA A N 8
ATOM 4625 C CA . ALA A 1 11 ? 13.882 -7.483 -16.756 1.00 0.00 11 ALA A CA 8
ATOM 4626 C C . ALA A 1 11 ? 13.294 -6.237 -16.071 1.00 0.00 11 ALA A C 8
ATOM 4627 O O . ALA A 1 11 ? 14.001 -5.312 -15.711 1.00 0.00 11 ALA A O 8
ATOM 4634 N N . ILE A 1 12 ? 11.996 -6.222 -15.891 1.00 0.00 12 ILE A N 8
ATOM 4635 C CA . ILE A 1 12 ? 11.319 -5.056 -15.232 1.00 0.00 12 ILE A CA 8
ATOM 4636 C C . ILE A 1 12 ? 11.649 -5.023 -13.727 1.00 0.00 12 ILE A C 8
ATOM 4637 O O . ILE A 1 12 ? 12.042 -6.020 -13.143 1.00 0.00 12 ILE A O 8
ATOM 4653 N N . HIS A 1 13 ? 11.488 -3.875 -13.109 1.00 0.00 13 HIS A N 8
ATOM 4654 C CA . HIS A 1 13 ? 11.774 -3.725 -11.653 1.00 0.00 13 HIS A CA 8
ATOM 4655 C C . HIS A 1 13 ? 10.453 -3.768 -10.868 1.00 0.00 13 HIS A C 8
ATOM 4656 O O . HIS A 1 13 ? 9.719 -2.795 -10.842 1.00 0.00 13 HIS A O 8
ATOM 4670 N N . PRO A 1 14 ? 10.196 -4.907 -10.259 1.00 0.00 14 PRO A N 8
ATOM 4671 C CA . PRO A 1 14 ? 8.951 -5.121 -9.452 1.00 0.00 14 PRO A CA 8
ATOM 4672 C C . PRO A 1 14 ? 8.905 -4.198 -8.216 1.00 0.00 14 PRO A C 8
ATOM 4673 O O . PRO A 1 14 ? 9.667 -3.254 -8.108 1.00 0.00 14 PRO A O 8
ATOM 4684 N N . GLU A 1 15 ? 8.001 -4.470 -7.293 1.00 0.00 15 GLU A N 8
ATOM 4685 C CA . GLU A 1 15 ? 7.850 -3.634 -6.051 1.00 0.00 15 GLU A CA 8
ATOM 4686 C C . GLU A 1 15 ? 7.535 -2.183 -6.446 1.00 0.00 15 GLU A C 8
ATOM 4687 O O . GLU A 1 15 ? 8.077 -1.228 -5.917 1.00 0.00 15 GLU A O 8
ATOM 4699 N N . LEU A 1 16 ? 6.642 -2.053 -7.396 1.00 0.00 16 LEU A N 8
ATOM 4700 C CA . LEU A 1 16 ? 6.196 -0.729 -7.933 1.00 0.00 16 LEU A CA 8
ATOM 4701 C C . LEU A 1 16 ? 5.006 -0.984 -8.868 1.00 0.00 16 LEU A C 8
ATOM 4702 O O . LEU A 1 16 ? 3.943 -0.413 -8.705 1.00 0.00 16 LEU A O 8
ATOM 4718 N N . ILE A 1 17 ? 5.190 -1.861 -9.834 1.00 0.00 17 ILE A N 8
ATOM 4719 C CA . ILE A 1 17 ? 4.091 -2.204 -10.791 1.00 0.00 17 ILE A CA 8
ATOM 4720 C C . ILE A 1 17 ? 2.981 -2.939 -10.022 1.00 0.00 17 ILE A C 8
ATOM 4721 O O . ILE A 1 17 ? 1.812 -2.724 -10.279 1.00 0.00 17 ILE A O 8
ATOM 4737 N N . PHE A 1 18 ? 3.346 -3.786 -9.077 1.00 0.00 18 PHE A N 8
ATOM 4738 C CA . PHE A 1 18 ? 2.322 -4.530 -8.270 1.00 0.00 18 PHE A CA 8
ATOM 4739 C C . PHE A 1 18 ? 1.420 -3.527 -7.532 1.00 0.00 18 PHE A C 8
ATOM 4740 O O . PHE A 1 18 ? 0.238 -3.758 -7.358 1.00 0.00 18 PHE A O 8
ATOM 4757 N N . THR A 1 19 ? 1.976 -2.412 -7.111 1.00 0.00 19 THR A N 8
ATOM 4758 C CA . THR A 1 19 ? 1.170 -1.372 -6.400 1.00 0.00 19 THR A CA 8
ATOM 4759 C C . THR A 1 19 ? 0.202 -0.738 -7.410 1.00 0.00 19 THR A C 8
ATOM 4760 O O . THR A 1 19 ? -0.970 -0.571 -7.131 1.00 0.00 19 THR A O 8
ATOM 4771 N N . ILE A 1 20 ? 0.693 -0.398 -8.585 1.00 0.00 20 ILE A N 8
ATOM 4772 C CA . ILE A 1 20 ? -0.180 0.217 -9.637 1.00 0.00 20 ILE A CA 8
ATOM 4773 C C . ILE A 1 20 ? -1.231 -0.806 -10.098 1.00 0.00 20 ILE A C 8
ATOM 4774 O O . ILE A 1 20 ? -2.380 -0.452 -10.285 1.00 0.00 20 ILE A O 8
ATOM 4790 N N . THR A 1 21 ? -0.860 -2.062 -10.270 1.00 0.00 21 THR A N 8
ATOM 4791 C CA . THR A 1 21 ? -1.864 -3.090 -10.708 1.00 0.00 21 THR A CA 8
ATOM 4792 C C . THR A 1 21 ? -2.933 -3.272 -9.620 1.00 0.00 21 THR A C 8
ATOM 4793 O O . THR A 1 21 ? -4.068 -3.574 -9.928 1.00 0.00 21 THR A O 8
ATOM 4804 N N . LYS A 1 22 ? -2.586 -3.081 -8.360 1.00 0.00 22 LYS A N 8
ATOM 4805 C CA . LYS A 1 22 ? -3.592 -3.229 -7.256 1.00 0.00 22 LYS A CA 8
ATOM 4806 C C . LYS A 1 22 ? -4.679 -2.152 -7.419 1.00 0.00 22 LYS A C 8
ATOM 4807 O O . LYS A 1 22 ? -5.853 -2.426 -7.263 1.00 0.00 22 LYS A O 8
ATOM 4826 N N . ILE A 1 23 ? -4.286 -0.940 -7.741 1.00 0.00 23 ILE A N 8
ATOM 4827 C CA . ILE A 1 23 ? -5.278 0.169 -7.935 1.00 0.00 23 ILE A CA 8
ATOM 4828 C C . ILE A 1 23 ? -5.973 -0.033 -9.289 1.00 0.00 23 ILE A C 8
ATOM 4829 O O . ILE A 1 23 ? -7.167 0.164 -9.408 1.00 0.00 23 ILE A O 8
ATOM 4845 N N . LEU A 1 24 ? -5.234 -0.440 -10.302 1.00 0.00 24 LEU A N 8
ATOM 4846 C CA . LEU A 1 24 ? -5.840 -0.676 -11.655 1.00 0.00 24 LEU A CA 8
ATOM 4847 C C . LEU A 1 24 ? -6.850 -1.836 -11.561 1.00 0.00 24 LEU A C 8
ATOM 4848 O O . LEU A 1 24 ? -7.908 -1.786 -12.159 1.00 0.00 24 LEU A O 8
ATOM 4864 N N . LEU A 1 25 ? -6.529 -2.865 -10.804 1.00 0.00 25 LEU A N 8
ATOM 4865 C CA . LEU A 1 25 ? -7.462 -4.030 -10.647 1.00 0.00 25 LEU A CA 8
ATOM 4866 C C . LEU A 1 25 ? -8.705 -3.619 -9.846 1.00 0.00 25 LEU A C 8
ATOM 4867 O O . LEU A 1 25 ? -9.771 -4.178 -10.019 1.00 0.00 25 LEU A O 8
ATOM 4883 N N . ALA A 1 26 ? -8.559 -2.646 -8.986 1.00 0.00 26 ALA A N 8
ATOM 4884 C CA . ALA A 1 26 ? -9.707 -2.154 -8.155 1.00 0.00 26 ALA A CA 8
ATOM 4885 C C . ALA A 1 26 ? -10.685 -1.304 -8.986 1.00 0.00 26 ALA A C 8
ATOM 4886 O O . ALA A 1 26 ? -11.808 -1.070 -8.578 1.00 0.00 26 ALA A O 8
ATOM 4893 N N . ILE A 1 27 ? -10.261 -0.844 -10.136 1.00 0.00 27 ILE A N 8
ATOM 4894 C CA . ILE A 1 27 ? -11.139 -0.005 -11.013 1.00 0.00 27 ILE A CA 8
ATOM 4895 C C . ILE A 1 27 ? -11.509 -0.773 -12.296 1.00 0.00 27 ILE A C 8
ATOM 4896 O O . ILE A 1 27 ? -12.669 -0.855 -12.652 1.00 0.00 27 ILE A O 8
ATOM 4912 N N . LEU A 1 28 ? -10.537 -1.327 -12.985 1.00 0.00 28 LEU A N 8
ATOM 4913 C CA . LEU A 1 28 ? -10.822 -2.089 -14.246 1.00 0.00 28 LEU A CA 8
ATOM 4914 C C . LEU A 1 28 ? -10.849 -3.598 -13.965 1.00 0.00 28 LEU A C 8
ATOM 4915 O O . LEU A 1 28 ? -11.833 -4.264 -14.222 1.00 0.00 28 LEU A O 8
ATOM 4931 N N . GLY A 1 29 ? -9.767 -4.128 -13.439 1.00 0.00 29 GLY A N 8
ATOM 4932 C CA . GLY A 1 29 ? -9.685 -5.591 -13.125 1.00 0.00 29 GLY A CA 8
ATOM 4933 C C . GLY A 1 29 ? -9.044 -6.378 -14.287 1.00 0.00 29 GLY A C 8
ATOM 4934 O O . GLY A 1 29 ? -9.675 -7.269 -14.823 1.00 0.00 29 GLY A O 8
ATOM 4938 N N . PRO A 1 30 ? -7.815 -6.040 -14.647 1.00 0.00 30 PRO A N 8
ATOM 4939 C CA . PRO A 1 30 ? -7.122 -6.754 -15.762 1.00 0.00 30 PRO A CA 8
ATOM 4940 C C . PRO A 1 30 ? -6.655 -8.160 -15.335 1.00 0.00 30 PRO A C 8
ATOM 4941 O O . PRO A 1 30 ? -6.848 -9.119 -16.061 1.00 0.00 30 PRO A O 8
ATOM 4952 N N . LEU A 1 31 ? -6.048 -8.287 -14.173 1.00 0.00 31 LEU A N 8
ATOM 4953 C CA . LEU A 1 31 ? -5.566 -9.628 -13.696 1.00 0.00 31 LEU A CA 8
ATOM 4954 C C . LEU A 1 31 ? -6.740 -10.604 -13.519 1.00 0.00 31 LEU A C 8
ATOM 4955 O O . LEU A 1 31 ? -6.597 -11.782 -13.783 1.00 0.00 31 LEU A O 8
ATOM 4971 N N . MET A 1 32 ? -7.892 -10.128 -13.089 1.00 0.00 32 MET A N 8
ATOM 4972 C CA . MET A 1 32 ? -9.072 -11.035 -12.913 1.00 0.00 32 MET A CA 8
ATOM 4973 C C . MET A 1 32 ? -9.505 -11.559 -14.289 1.00 0.00 32 MET A C 8
ATOM 4974 O O . MET A 1 32 ? -9.757 -12.737 -14.453 1.00 0.00 32 MET A O 8
ATOM 4988 N N . VAL A 1 33 ? -9.576 -10.690 -15.275 1.00 0.00 33 VAL A N 8
ATOM 4989 C CA . VAL A 1 33 ? -9.974 -11.122 -16.655 1.00 0.00 33 VAL A CA 8
ATOM 4990 C C . VAL A 1 33 ? -8.877 -12.037 -17.228 1.00 0.00 33 VAL A C 8
ATOM 4991 O O . VAL A 1 33 ? -9.169 -12.966 -17.956 1.00 0.00 33 VAL A O 8
ATOM 5004 N N . LEU A 1 34 ? -7.624 -11.789 -16.894 1.00 0.00 34 LEU A N 8
ATOM 5005 C CA . LEU A 1 34 ? -6.511 -12.653 -17.411 1.00 0.00 34 LEU A CA 8
ATOM 5006 C C . LEU A 1 34 ? -6.329 -13.921 -16.551 1.00 0.00 34 LEU A C 8
ATOM 5007 O O . LEU A 1 34 ? -5.365 -14.647 -16.721 1.00 0.00 34 LEU A O 8
ATOM 5023 N N . GLN A 1 35 ? -7.244 -14.198 -15.648 1.00 0.00 35 GLN A N 8
ATOM 5024 C CA . GLN A 1 35 ? -7.145 -15.415 -14.782 1.00 0.00 35 GLN A CA 8
ATOM 5025 C C . GLN A 1 35 ? -8.444 -16.240 -14.870 1.00 0.00 35 GLN A C 8
ATOM 5026 O O . GLN A 1 35 ? -8.744 -17.018 -13.982 1.00 0.00 35 GLN A O 8
ATOM 5040 N N . ALA A 1 36 ? -9.211 -16.083 -15.929 1.00 0.00 36 ALA A N 8
ATOM 5041 C CA . ALA A 1 36 ? -10.482 -16.860 -16.076 1.00 0.00 36 ALA A CA 8
ATOM 5042 C C . ALA A 1 36 ? -10.173 -18.183 -16.790 1.00 0.00 36 ALA A C 8
ATOM 5043 O O . ALA A 1 36 ? -10.502 -19.248 -16.301 1.00 0.00 36 ALA A O 8
ATOM 5050 N N . GLY A 1 37 ? -9.529 -18.114 -17.934 1.00 0.00 37 GLY A N 8
ATOM 5051 C CA . GLY A 1 37 ? -9.167 -19.348 -18.696 1.00 0.00 37 GLY A CA 8
ATOM 5052 C C . GLY A 1 37 ? -7.777 -19.847 -18.262 1.00 0.00 37 GLY A C 8
ATOM 5053 O O . GLY A 1 37 ? -7.428 -20.987 -18.507 1.00 0.00 37 GLY A O 8
ATOM 5057 N N . ILE A 1 38 ? -6.980 -19.013 -17.622 1.00 0.00 38 ILE A N 8
ATOM 5058 C CA . ILE A 1 38 ? -5.618 -19.440 -17.173 1.00 0.00 38 ILE A CA 8
ATOM 5059 C C . ILE A 1 38 ? -5.655 -19.763 -15.672 1.00 0.00 38 ILE A C 8
ATOM 5060 O O . ILE A 1 38 ? -5.992 -18.918 -14.862 1.00 0.00 38 ILE A O 8
ATOM 5076 N N . THR A 1 39 ? -5.307 -20.975 -15.308 1.00 0.00 39 THR A N 8
ATOM 5077 C CA . THR A 1 39 ? -5.308 -21.379 -13.864 1.00 0.00 39 THR A CA 8
ATOM 5078 C C . THR A 1 39 ? -3.902 -21.853 -13.442 1.00 0.00 39 THR A C 8
ATOM 5079 O O . THR A 1 39 ? -3.752 -22.782 -12.668 1.00 0.00 39 THR A O 8
ATOM 5090 N N . LYS A 1 40 ? -2.870 -21.216 -13.949 1.00 0.00 40 LYS A N 8
ATOM 5091 C CA . LYS A 1 40 ? -1.465 -21.607 -13.597 1.00 0.00 40 LYS A CA 8
ATOM 5092 C C . LYS A 1 40 ? -0.516 -20.402 -13.719 1.00 0.00 40 LYS A C 8
ATOM 5093 O O . LYS A 1 40 ? -0.855 -19.457 -14.416 1.00 0.00 40 LYS A O 8
ATOM 5113 N N . GLY A 1 1 ? 18.133 -9.734 6.331 1.00 0.00 1 GLY A N 9
ATOM 5114 C CA . GLY A 1 1 ? 17.200 -10.358 5.347 1.00 0.00 1 GLY A CA 9
ATOM 5115 C C . GLY A 1 1 ? 17.920 -10.563 4.008 1.00 0.00 1 GLY A C 9
ATOM 5116 O O . GLY A 1 1 ? 18.367 -9.611 3.394 1.00 0.00 1 GLY A O 9
ATOM 5119 N N . ARG A 1 2 ? 18.028 -11.792 3.558 1.00 0.00 2 ARG A N 9
ATOM 5120 C CA . ARG A 1 2 ? 18.717 -12.072 2.256 1.00 0.00 2 ARG A CA 9
ATOM 5121 C C . ARG A 1 2 ? 17.757 -12.716 1.238 1.00 0.00 2 ARG A C 9
ATOM 5122 O O . ARG A 1 2 ? 18.194 -13.275 0.248 1.00 0.00 2 ARG A O 9
ATOM 5143 N N . ASP A 1 3 ? 16.466 -12.634 1.468 1.00 0.00 3 ASP A N 9
ATOM 5144 C CA . ASP A 1 3 ? 15.477 -13.232 0.518 1.00 0.00 3 ASP A CA 9
ATOM 5145 C C . ASP A 1 3 ? 14.877 -12.129 -0.361 1.00 0.00 3 ASP A C 9
ATOM 5146 O O . ASP A 1 3 ? 14.882 -12.232 -1.573 1.00 0.00 3 ASP A O 9
ATOM 5155 N N . ALA A 1 4 ? 14.367 -11.076 0.249 1.00 0.00 4 ALA A N 9
ATOM 5156 C CA . ALA A 1 4 ? 13.762 -9.942 -0.529 1.00 0.00 4 ALA A CA 9
ATOM 5157 C C . ALA A 1 4 ? 14.791 -9.344 -1.502 1.00 0.00 4 ALA A C 9
ATOM 5158 O O . ALA A 1 4 ? 14.434 -8.893 -2.576 1.00 0.00 4 ALA A O 9
ATOM 5165 N N . VAL A 1 5 ? 16.059 -9.348 -1.139 1.00 0.00 5 VAL A N 9
ATOM 5166 C CA . VAL A 1 5 ? 17.123 -8.792 -2.041 1.00 0.00 5 VAL A CA 9
ATOM 5167 C C . VAL A 1 5 ? 17.139 -9.605 -3.348 1.00 0.00 5 VAL A C 9
ATOM 5168 O O . VAL A 1 5 ? 17.171 -9.044 -4.432 1.00 0.00 5 VAL A O 9
ATOM 5181 N N . ILE A 1 6 ? 17.099 -10.919 -3.242 1.00 0.00 6 ILE A N 9
ATOM 5182 C CA . ILE A 1 6 ? 17.093 -11.789 -4.463 1.00 0.00 6 ILE A CA 9
ATOM 5183 C C . ILE A 1 6 ? 15.793 -11.530 -5.239 1.00 0.00 6 ILE A C 9
ATOM 5184 O O . ILE A 1 6 ? 15.803 -11.429 -6.450 1.00 0.00 6 ILE A O 9
ATOM 5200 N N . LEU A 1 7 ? 14.681 -11.407 -4.544 1.00 0.00 7 LEU A N 9
ATOM 5201 C CA . LEU A 1 7 ? 13.374 -11.136 -5.226 1.00 0.00 7 LEU A CA 9
ATOM 5202 C C . LEU A 1 7 ? 13.431 -9.770 -5.931 1.00 0.00 7 LEU A C 9
ATOM 5203 O O . LEU A 1 7 ? 12.874 -9.599 -7.000 1.00 0.00 7 LEU A O 9
ATOM 5219 N N . LEU A 1 8 ? 14.107 -8.804 -5.345 1.00 0.00 8 LEU A N 9
ATOM 5220 C CA . LEU A 1 8 ? 14.214 -7.449 -5.976 1.00 0.00 8 LEU A CA 9
ATOM 5221 C C . LEU A 1 8 ? 15.120 -7.478 -7.215 1.00 0.00 8 LEU A C 9
ATOM 5222 O O . LEU A 1 8 ? 15.083 -6.575 -8.027 1.00 0.00 8 LEU A O 9
ATOM 5238 N N . THR A 1 9 ? 15.918 -8.503 -7.368 1.00 0.00 9 THR A N 9
ATOM 5239 C CA . THR A 1 9 ? 16.821 -8.602 -8.558 1.00 0.00 9 THR A CA 9
ATOM 5240 C C . THR A 1 9 ? 15.971 -8.905 -9.805 1.00 0.00 9 THR A C 9
ATOM 5241 O O . THR A 1 9 ? 16.206 -8.357 -10.865 1.00 0.00 9 THR A O 9
ATOM 5252 N N . CYS A 1 10 ? 14.980 -9.761 -9.671 1.00 0.00 10 CYS A N 9
ATOM 5253 C CA . CYS A 1 10 ? 14.092 -10.101 -10.829 1.00 0.00 10 CYS A CA 9
ATOM 5254 C C . CYS A 1 10 ? 12.814 -9.247 -10.770 1.00 0.00 10 CYS A C 9
ATOM 5255 O O . CYS A 1 10 ? 12.277 -8.865 -11.792 1.00 0.00 10 CYS A O 9
ATOM 5263 N N . ALA A 1 11 ? 12.333 -8.947 -9.584 1.00 0.00 11 ALA A N 9
ATOM 5264 C CA . ALA A 1 11 ? 11.097 -8.118 -9.430 1.00 0.00 11 ALA A CA 9
ATOM 5265 C C . ALA A 1 11 ? 11.445 -6.816 -8.699 1.00 0.00 11 ALA A C 9
ATOM 5266 O O . ALA A 1 11 ? 10.910 -6.501 -7.647 1.00 0.00 11 ALA A O 9
ATOM 5273 N N . ILE A 1 12 ? 12.349 -6.066 -9.270 1.00 0.00 12 ILE A N 9
ATOM 5274 C CA . ILE A 1 12 ? 12.787 -4.767 -8.664 1.00 0.00 12 ILE A CA 9
ATOM 5275 C C . ILE A 1 12 ? 11.613 -3.777 -8.587 1.00 0.00 12 ILE A C 9
ATOM 5276 O O . ILE A 1 12 ? 10.759 -3.759 -9.452 1.00 0.00 12 ILE A O 9
ATOM 5292 N N . HIS A 1 13 ? 11.584 -2.962 -7.552 1.00 0.00 13 HIS A N 9
ATOM 5293 C CA . HIS A 1 13 ? 10.491 -1.946 -7.360 1.00 0.00 13 HIS A CA 9
ATOM 5294 C C . HIS A 1 13 ? 9.095 -2.608 -7.361 1.00 0.00 13 HIS A C 9
ATOM 5295 O O . HIS A 1 13 ? 8.286 -2.351 -8.238 1.00 0.00 13 HIS A O 9
ATOM 5309 N N . PRO A 1 14 ? 8.846 -3.441 -6.370 1.00 0.00 14 PRO A N 9
ATOM 5310 C CA . PRO A 1 14 ? 7.528 -4.141 -6.257 1.00 0.00 14 PRO A CA 9
ATOM 5311 C C . PRO A 1 14 ? 6.403 -3.167 -5.866 1.00 0.00 14 PRO A C 9
ATOM 5312 O O . PRO A 1 14 ? 5.262 -3.359 -6.248 1.00 0.00 14 PRO A O 9
ATOM 5323 N N . GLU A 1 15 ? 6.714 -2.129 -5.116 1.00 0.00 15 GLU A N 9
ATOM 5324 C CA . GLU A 1 15 ? 5.661 -1.141 -4.703 1.00 0.00 15 GLU A CA 9
ATOM 5325 C C . GLU A 1 15 ? 5.294 -0.167 -5.837 1.00 0.00 15 GLU A C 9
ATOM 5326 O O . GLU A 1 15 ? 4.490 0.726 -5.646 1.00 0.00 15 GLU A O 9
ATOM 5338 N N . LEU A 1 16 ? 5.862 -0.340 -7.004 1.00 0.00 16 LEU A N 9
ATOM 5339 C CA . LEU A 1 16 ? 5.552 0.547 -8.166 1.00 0.00 16 LEU A CA 9
ATOM 5340 C C . LEU A 1 16 ? 4.838 -0.288 -9.242 1.00 0.00 16 LEU A C 9
ATOM 5341 O O . LEU A 1 16 ? 3.940 0.195 -9.901 1.00 0.00 16 LEU A O 9
ATOM 5357 N N . ILE A 1 17 ? 5.227 -1.534 -9.415 1.00 0.00 17 ILE A N 9
ATOM 5358 C CA . ILE A 1 17 ? 4.573 -2.407 -10.439 1.00 0.00 17 ILE A CA 9
ATOM 5359 C C . ILE A 1 17 ? 3.332 -3.079 -9.828 1.00 0.00 17 ILE A C 9
ATOM 5360 O O . ILE A 1 17 ? 2.268 -3.056 -10.419 1.00 0.00 17 ILE A O 9
ATOM 5376 N N . PHE A 1 18 ? 3.459 -3.668 -8.655 1.00 0.00 18 PHE A N 9
ATOM 5377 C CA . PHE A 1 18 ? 2.284 -4.339 -8.008 1.00 0.00 18 PHE A CA 9
ATOM 5378 C C . PHE A 1 18 ? 1.256 -3.301 -7.537 1.00 0.00 18 PHE A C 9
ATOM 5379 O O . PHE A 1 18 ? 0.072 -3.480 -7.745 1.00 0.00 18 PHE A O 9
ATOM 5396 N N . THR A 1 19 ? 1.689 -2.225 -6.914 1.00 0.00 19 THR A N 9
ATOM 5397 C CA . THR A 1 19 ? 0.718 -1.181 -6.439 1.00 0.00 19 THR A CA 9
ATOM 5398 C C . THR A 1 19 ? -0.101 -0.633 -7.621 1.00 0.00 19 THR A C 9
ATOM 5399 O O . THR A 1 19 ? -1.295 -0.434 -7.497 1.00 0.00 19 THR A O 9
ATOM 5410 N N . ILE A 1 20 ? 0.525 -0.395 -8.754 1.00 0.00 20 ILE A N 9
ATOM 5411 C CA . ILE A 1 20 ? -0.219 0.137 -9.942 1.00 0.00 20 ILE A CA 9
ATOM 5412 C C . ILE A 1 20 ? -1.256 -0.893 -10.427 1.00 0.00 20 ILE A C 9
ATOM 5413 O O . ILE A 1 20 ? -2.412 -0.554 -10.591 1.00 0.00 20 ILE A O 9
ATOM 5429 N N . THR A 1 21 ? -0.866 -2.132 -10.650 1.00 0.00 21 THR A N 9
ATOM 5430 C CA . THR A 1 21 ? -1.856 -3.161 -11.117 1.00 0.00 21 THR A CA 9
ATOM 5431 C C . THR A 1 21 ? -2.916 -3.423 -10.030 1.00 0.00 21 THR A C 9
ATOM 5432 O O . THR A 1 21 ? -4.062 -3.684 -10.345 1.00 0.00 21 THR A O 9
ATOM 5443 N N . LYS A 1 22 ? -2.550 -3.340 -8.763 1.00 0.00 22 LYS A N 9
ATOM 5444 C CA . LYS A 1 22 ? -3.546 -3.569 -7.666 1.00 0.00 22 LYS A CA 9
ATOM 5445 C C . LYS A 1 22 ? -4.592 -2.445 -7.705 1.00 0.00 22 LYS A C 9
ATOM 5446 O O . LYS A 1 22 ? -5.778 -2.707 -7.641 1.00 0.00 22 LYS A O 9
ATOM 5465 N N . ILE A 1 23 ? -4.159 -1.205 -7.829 1.00 0.00 23 ILE A N 9
ATOM 5466 C CA . ILE A 1 23 ? -5.133 -0.065 -7.895 1.00 0.00 23 ILE A CA 9
ATOM 5467 C C . ILE A 1 23 ? -5.899 -0.166 -9.225 1.00 0.00 23 ILE A C 9
ATOM 5468 O O . ILE A 1 23 ? -7.097 0.042 -9.267 1.00 0.00 23 ILE A O 9
ATOM 5484 N N . LEU A 1 24 ? -5.215 -0.501 -10.302 1.00 0.00 24 LEU A N 9
ATOM 5485 C CA . LEU A 1 24 ? -5.891 -0.640 -11.634 1.00 0.00 24 LEU A CA 9
ATOM 5486 C C . LEU A 1 24 ? -6.959 -1.742 -11.553 1.00 0.00 24 LEU A C 9
ATOM 5487 O O . LEU A 1 24 ? -8.013 -1.624 -12.151 1.00 0.00 24 LEU A O 9
ATOM 5503 N N . LEU A 1 25 ? -6.698 -2.798 -10.810 1.00 0.00 25 LEU A N 9
ATOM 5504 C CA . LEU A 1 25 ? -7.702 -3.904 -10.671 1.00 0.00 25 LEU A CA 9
ATOM 5505 C C . LEU A 1 25 ? -8.730 -3.581 -9.570 1.00 0.00 25 LEU A C 9
ATOM 5506 O O . LEU A 1 25 ? -9.675 -4.321 -9.369 1.00 0.00 25 LEU A O 9
ATOM 5522 N N . ALA A 1 26 ? -8.558 -2.482 -8.874 1.00 0.00 26 ALA A N 9
ATOM 5523 C CA . ALA A 1 26 ? -9.513 -2.079 -7.794 1.00 0.00 26 ALA A CA 9
ATOM 5524 C C . ALA A 1 26 ? -10.343 -0.862 -8.243 1.00 0.00 26 ALA A C 9
ATOM 5525 O O . ALA A 1 26 ? -10.993 -0.217 -7.439 1.00 0.00 26 ALA A O 9
ATOM 5532 N N . ILE A 1 27 ? -10.329 -0.548 -9.520 1.00 0.00 27 ILE A N 9
ATOM 5533 C CA . ILE A 1 27 ? -11.107 0.617 -10.046 1.00 0.00 27 ILE A CA 9
ATOM 5534 C C . ILE A 1 27 ? -12.022 0.144 -11.185 1.00 0.00 27 ILE A C 9
ATOM 5535 O O . ILE A 1 27 ? -13.216 0.380 -11.161 1.00 0.00 27 ILE A O 9
ATOM 5551 N N . LEU A 1 28 ? -11.469 -0.523 -12.174 1.00 0.00 28 LEU A N 9
ATOM 5552 C CA . LEU A 1 28 ? -12.297 -1.021 -13.322 1.00 0.00 28 LEU A CA 9
ATOM 5553 C C . LEU A 1 28 ? -13.038 -2.319 -12.950 1.00 0.00 28 LEU A C 9
ATOM 5554 O O . LEU A 1 28 ? -14.091 -2.600 -13.495 1.00 0.00 28 LEU A O 9
ATOM 5570 N N . GLY A 1 29 ? -12.502 -3.101 -12.036 1.00 0.00 29 GLY A N 9
ATOM 5571 C CA . GLY A 1 29 ? -13.170 -4.376 -11.629 1.00 0.00 29 GLY A CA 9
ATOM 5572 C C . GLY A 1 29 ? -12.825 -4.730 -10.172 1.00 0.00 29 GLY A C 9
ATOM 5573 O O . GLY A 1 29 ? -12.352 -5.823 -9.916 1.00 0.00 29 GLY A O 9
ATOM 5577 N N . PRO A 1 30 ? -13.076 -3.807 -9.260 1.00 0.00 30 PRO A N 9
ATOM 5578 C CA . PRO A 1 30 ? -12.789 -4.046 -7.810 1.00 0.00 30 PRO A CA 9
ATOM 5579 C C . PRO A 1 30 ? -13.660 -5.179 -7.233 1.00 0.00 30 PRO A C 9
ATOM 5580 O O . PRO A 1 30 ? -13.270 -5.809 -6.271 1.00 0.00 30 PRO A O 9
ATOM 5591 N N . LEU A 1 31 ? -14.820 -5.435 -7.812 1.00 0.00 31 LEU A N 9
ATOM 5592 C CA . LEU A 1 31 ? -15.726 -6.527 -7.308 1.00 0.00 31 LEU A CA 9
ATOM 5593 C C . LEU A 1 31 ? -14.958 -7.852 -7.158 1.00 0.00 31 LEU A C 9
ATOM 5594 O O . LEU A 1 31 ? -15.162 -8.581 -6.205 1.00 0.00 31 LEU A O 9
ATOM 5610 N N . MET A 1 32 ? -14.075 -8.159 -8.085 1.00 0.00 32 MET A N 9
ATOM 5611 C CA . MET A 1 32 ? -13.281 -9.428 -8.000 1.00 0.00 32 MET A CA 9
ATOM 5612 C C . MET A 1 32 ? -12.187 -9.274 -6.932 1.00 0.00 32 MET A C 9
ATOM 5613 O O . MET A 1 32 ? -11.991 -10.152 -6.112 1.00 0.00 32 MET A O 9
ATOM 5627 N N . VAL A 1 33 ? -11.487 -8.159 -6.940 1.00 0.00 33 VAL A N 9
ATOM 5628 C CA . VAL A 1 33 ? -10.399 -7.909 -5.932 1.00 0.00 33 VAL A CA 9
ATOM 5629 C C . VAL A 1 33 ? -10.987 -7.870 -4.511 1.00 0.00 33 VAL A C 9
ATOM 5630 O O . VAL A 1 33 ? -10.344 -8.292 -3.566 1.00 0.00 33 VAL A O 9
ATOM 5643 N N . LEU A 1 34 ? -12.199 -7.377 -4.355 1.00 0.00 34 LEU A N 9
ATOM 5644 C CA . LEU A 1 34 ? -12.838 -7.312 -2.998 1.00 0.00 34 LEU A CA 9
ATOM 5645 C C . LEU A 1 34 ? -13.269 -8.700 -2.492 1.00 0.00 34 LEU A C 9
ATOM 5646 O O . LEU A 1 34 ? -13.756 -8.823 -1.383 1.00 0.00 34 LEU A O 9
ATOM 5662 N N . GLN A 1 35 ? -13.093 -9.732 -3.279 1.00 0.00 35 GLN A N 9
ATOM 5663 C CA . GLN A 1 35 ? -13.481 -11.112 -2.851 1.00 0.00 35 GLN A CA 9
ATOM 5664 C C . GLN A 1 35 ? -12.273 -12.065 -2.961 1.00 0.00 35 GLN A C 9
ATOM 5665 O O . GLN A 1 35 ? -12.435 -13.272 -3.032 1.00 0.00 35 GLN A O 9
ATOM 5679 N N . ALA A 1 36 ? -11.068 -11.535 -2.970 1.00 0.00 36 ALA A N 9
ATOM 5680 C CA . ALA A 1 36 ? -9.851 -12.398 -3.071 1.00 0.00 36 ALA A CA 9
ATOM 5681 C C . ALA A 1 36 ? -9.176 -12.508 -1.693 1.00 0.00 36 ALA A C 9
ATOM 5682 O O . ALA A 1 36 ? -8.109 -11.964 -1.462 1.00 0.00 36 ALA A O 9
ATOM 5689 N N . GLY A 1 37 ? -9.802 -13.214 -0.779 1.00 0.00 37 GLY A N 9
ATOM 5690 C CA . GLY A 1 37 ? -9.229 -13.383 0.594 1.00 0.00 37 GLY A CA 9
ATOM 5691 C C . GLY A 1 37 ? -9.931 -12.447 1.586 1.00 0.00 37 GLY A C 9
ATOM 5692 O O . GLY A 1 37 ? -9.284 -11.709 2.305 1.00 0.00 37 GLY A O 9
ATOM 5696 N N . ILE A 1 38 ? -11.244 -12.476 1.631 1.00 0.00 38 ILE A N 9
ATOM 5697 C CA . ILE A 1 38 ? -12.003 -11.593 2.576 1.00 0.00 38 ILE A CA 9
ATOM 5698 C C . ILE A 1 38 ? -13.039 -12.432 3.342 1.00 0.00 38 ILE A C 9
ATOM 5699 O O . ILE A 1 38 ? -13.610 -13.364 2.802 1.00 0.00 38 ILE A O 9
ATOM 5715 N N . THR A 1 39 ? -13.276 -12.105 4.590 1.00 0.00 39 THR A N 9
ATOM 5716 C CA . THR A 1 39 ? -14.268 -12.867 5.413 1.00 0.00 39 THR A CA 9
ATOM 5717 C C . THR A 1 39 ? -14.852 -11.960 6.512 1.00 0.00 39 THR A C 9
ATOM 5718 O O . THR A 1 39 ? -14.556 -12.099 7.687 1.00 0.00 39 THR A O 9
ATOM 5729 N N . LYS A 1 40 ? -15.687 -11.026 6.124 1.00 0.00 40 LYS A N 9
ATOM 5730 C CA . LYS A 1 40 ? -16.310 -10.093 7.117 1.00 0.00 40 LYS A CA 9
ATOM 5731 C C . LYS A 1 40 ? -17.738 -10.554 7.444 1.00 0.00 40 LYS A C 9
ATOM 5732 O O . LYS A 1 40 ? -18.544 -10.651 6.530 1.00 0.00 40 LYS A O 9
ATOM 5752 N N . GLY A 1 1 ? 30.237 0.696 -19.252 1.00 0.00 1 GLY A N 10
ATOM 5753 C CA . GLY A 1 1 ? 29.239 1.784 -19.030 1.00 0.00 1 GLY A CA 10
ATOM 5754 C C . GLY A 1 1 ? 28.235 1.356 -17.956 1.00 0.00 1 GLY A C 10
ATOM 5755 O O . GLY A 1 1 ? 27.265 0.682 -18.251 1.00 0.00 1 GLY A O 10
ATOM 5758 N N . ARG A 1 2 ? 28.461 1.740 -16.720 1.00 0.00 2 ARG A N 10
ATOM 5759 C CA . ARG A 1 2 ? 27.514 1.355 -15.622 1.00 0.00 2 ARG A CA 10
ATOM 5760 C C . ARG A 1 2 ? 26.513 2.482 -15.306 1.00 0.00 2 ARG A C 10
ATOM 5761 O O . ARG A 1 2 ? 25.843 2.441 -14.290 1.00 0.00 2 ARG A O 10
ATOM 5782 N N . ASP A 1 3 ? 26.394 3.476 -16.163 1.00 0.00 3 ASP A N 10
ATOM 5783 C CA . ASP A 1 3 ? 25.426 4.596 -15.912 1.00 0.00 3 ASP A CA 10
ATOM 5784 C C . ASP A 1 3 ? 23.990 4.048 -15.931 1.00 0.00 3 ASP A C 10
ATOM 5785 O O . ASP A 1 3 ? 23.187 4.366 -15.069 1.00 0.00 3 ASP A O 10
ATOM 5794 N N . ALA A 1 4 ? 23.680 3.217 -16.904 1.00 0.00 4 ALA A N 10
ATOM 5795 C CA . ALA A 1 4 ? 22.310 2.616 -17.000 1.00 0.00 4 ALA A CA 10
ATOM 5796 C C . ALA A 1 4 ? 22.044 1.745 -15.760 1.00 0.00 4 ALA A C 10
ATOM 5797 O O . ALA A 1 4 ? 20.924 1.656 -15.292 1.00 0.00 4 ALA A O 10
ATOM 5804 N N . VAL A 1 5 ? 23.074 1.116 -15.228 1.00 0.00 5 VAL A N 10
ATOM 5805 C CA . VAL A 1 5 ? 22.918 0.255 -14.009 1.00 0.00 5 VAL A CA 10
ATOM 5806 C C . VAL A 1 5 ? 22.612 1.159 -12.805 1.00 0.00 5 VAL A C 10
ATOM 5807 O O . VAL A 1 5 ? 21.780 0.828 -11.980 1.00 0.00 5 VAL A O 10
ATOM 5820 N N . ILE A 1 6 ? 23.271 2.298 -12.713 1.00 0.00 6 ILE A N 10
ATOM 5821 C CA . ILE A 1 6 ? 23.022 3.245 -11.574 1.00 0.00 6 ILE A CA 10
ATOM 5822 C C . ILE A 1 6 ? 21.553 3.703 -11.610 1.00 0.00 6 ILE A C 10
ATOM 5823 O O . ILE A 1 6 ? 20.892 3.751 -10.589 1.00 0.00 6 ILE A O 10
ATOM 5839 N N . LEU A 1 7 ? 21.046 4.025 -12.780 1.00 0.00 7 LEU A N 10
ATOM 5840 C CA . LEU A 1 7 ? 19.621 4.471 -12.907 1.00 0.00 7 LEU A CA 10
ATOM 5841 C C . LEU A 1 7 ? 18.677 3.333 -12.494 1.00 0.00 7 LEU A C 10
ATOM 5842 O O . LEU A 1 7 ? 17.645 3.573 -11.899 1.00 0.00 7 LEU A O 10
ATOM 5858 N N . LEU A 1 8 ? 19.026 2.099 -12.792 1.00 0.00 8 LEU A N 10
ATOM 5859 C CA . LEU A 1 8 ? 18.145 0.949 -12.399 1.00 0.00 8 LEU A CA 10
ATOM 5860 C C . LEU A 1 8 ? 18.194 0.696 -10.877 1.00 0.00 8 LEU A C 10
ATOM 5861 O O . LEU A 1 8 ? 17.434 -0.101 -10.356 1.00 0.00 8 LEU A O 10
ATOM 5877 N N . THR A 1 9 ? 19.073 1.367 -10.171 1.00 0.00 9 THR A N 10
ATOM 5878 C CA . THR A 1 9 ? 19.187 1.190 -8.688 1.00 0.00 9 THR A CA 10
ATOM 5879 C C . THR A 1 9 ? 18.724 2.466 -7.964 1.00 0.00 9 THR A C 10
ATOM 5880 O O . THR A 1 9 ? 17.997 2.393 -6.991 1.00 0.00 9 THR A O 10
ATOM 5891 N N . CYS A 1 10 ? 19.142 3.625 -8.428 1.00 0.00 10 CYS A N 10
ATOM 5892 C CA . CYS A 1 10 ? 18.734 4.908 -7.767 1.00 0.00 10 CYS A CA 10
ATOM 5893 C C . CYS A 1 10 ? 17.416 5.456 -8.340 1.00 0.00 10 CYS A C 10
ATOM 5894 O O . CYS A 1 10 ? 16.697 6.150 -7.645 1.00 0.00 10 CYS A O 10
ATOM 5902 N N . ALA A 1 11 ? 17.087 5.161 -9.581 1.00 0.00 11 ALA A N 10
ATOM 5903 C CA . ALA A 1 11 ? 15.808 5.683 -10.169 1.00 0.00 11 ALA A CA 10
ATOM 5904 C C . ALA A 1 11 ? 14.681 4.628 -10.144 1.00 0.00 11 ALA A C 10
ATOM 5905 O O . ALA A 1 11 ? 13.644 4.831 -10.750 1.00 0.00 11 ALA A O 10
ATOM 5912 N N . ILE A 1 12 ? 14.855 3.516 -9.456 1.00 0.00 12 ILE A N 10
ATOM 5913 C CA . ILE A 1 12 ? 13.771 2.475 -9.410 1.00 0.00 12 ILE A CA 10
ATOM 5914 C C . ILE A 1 12 ? 12.602 2.968 -8.537 1.00 0.00 12 ILE A C 10
ATOM 5915 O O . ILE A 1 12 ? 12.807 3.593 -7.511 1.00 0.00 12 ILE A O 10
ATOM 5931 N N . HIS A 1 13 ? 11.383 2.691 -8.941 1.00 0.00 13 HIS A N 10
ATOM 5932 C CA . HIS A 1 13 ? 10.198 3.139 -8.147 1.00 0.00 13 HIS A CA 10
ATOM 5933 C C . HIS A 1 13 ? 9.347 1.928 -7.718 1.00 0.00 13 HIS A C 10
ATOM 5934 O O . HIS A 1 13 ? 8.314 1.654 -8.307 1.00 0.00 13 HIS A O 10
ATOM 5948 N N . PRO A 1 14 ? 9.810 1.237 -6.694 1.00 0.00 14 PRO A N 10
ATOM 5949 C CA . PRO A 1 14 ? 9.077 0.048 -6.177 1.00 0.00 14 PRO A CA 10
ATOM 5950 C C . PRO A 1 14 ? 7.844 0.499 -5.376 1.00 0.00 14 PRO A C 10
ATOM 5951 O O . PRO A 1 14 ? 7.624 1.683 -5.183 1.00 0.00 14 PRO A O 10
ATOM 5962 N N . GLU A 1 15 ? 7.045 -0.447 -4.929 1.00 0.00 15 GLU A N 10
ATOM 5963 C CA . GLU A 1 15 ? 5.797 -0.146 -4.143 1.00 0.00 15 GLU A CA 10
ATOM 5964 C C . GLU A 1 15 ? 4.737 0.568 -5.011 1.00 0.00 15 GLU A C 10
ATOM 5965 O O . GLU A 1 15 ? 3.700 0.976 -4.521 1.00 0.00 15 GLU A O 10
ATOM 5977 N N . LEU A 1 16 ? 4.985 0.695 -6.293 1.00 0.00 16 LEU A N 10
ATOM 5978 C CA . LEU A 1 16 ? 4.024 1.349 -7.234 1.00 0.00 16 LEU A CA 10
ATOM 5979 C C . LEU A 1 16 ? 3.885 0.434 -8.453 1.00 0.00 16 LEU A C 10
ATOM 5980 O O . LEU A 1 16 ? 2.790 0.100 -8.855 1.00 0.00 16 LEU A O 10
ATOM 5996 N N . ILE A 1 17 ? 4.995 0.015 -9.026 1.00 0.00 17 ILE A N 10
ATOM 5997 C CA . ILE A 1 17 ? 4.963 -0.902 -10.212 1.00 0.00 17 ILE A CA 10
ATOM 5998 C C . ILE A 1 17 ? 4.272 -2.224 -9.812 1.00 0.00 17 ILE A C 10
ATOM 5999 O O . ILE A 1 17 ? 3.682 -2.893 -10.639 1.00 0.00 17 ILE A O 10
ATOM 6015 N N . PHE A 1 18 ? 4.337 -2.589 -8.549 1.00 0.00 18 PHE A N 10
ATOM 6016 C CA . PHE A 1 18 ? 3.686 -3.846 -8.064 1.00 0.00 18 PHE A CA 10
ATOM 6017 C C . PHE A 1 18 ? 2.260 -3.524 -7.600 1.00 0.00 18 PHE A C 10
ATOM 6018 O O . PHE A 1 18 ? 1.358 -4.317 -7.785 1.00 0.00 18 PHE A O 10
ATOM 6035 N N . THR A 1 19 ? 2.054 -2.369 -7.007 1.00 0.00 19 THR A N 10
ATOM 6036 C CA . THR A 1 19 ? 0.685 -1.985 -6.535 1.00 0.00 19 THR A CA 10
ATOM 6037 C C . THR A 1 19 ? -0.194 -1.543 -7.719 1.00 0.00 19 THR A C 10
ATOM 6038 O O . THR A 1 19 ? -1.401 -1.654 -7.649 1.00 0.00 19 THR A O 10
ATOM 6049 N N . ILE A 1 20 ? 0.392 -1.044 -8.792 1.00 0.00 20 ILE A N 10
ATOM 6050 C CA . ILE A 1 20 ? -0.406 -0.589 -9.980 1.00 0.00 20 ILE A CA 10
ATOM 6051 C C . ILE A 1 20 ? -1.378 -1.682 -10.459 1.00 0.00 20 ILE A C 10
ATOM 6052 O O . ILE A 1 20 ? -2.500 -1.378 -10.813 1.00 0.00 20 ILE A O 10
ATOM 6068 N N . THR A 1 21 ? -0.971 -2.935 -10.462 1.00 0.00 21 THR A N 10
ATOM 6069 C CA . THR A 1 21 ? -1.897 -4.029 -10.912 1.00 0.00 21 THR A CA 10
ATOM 6070 C C . THR A 1 21 ? -3.090 -4.099 -9.951 1.00 0.00 21 THR A C 10
ATOM 6071 O O . THR A 1 21 ? -4.229 -4.201 -10.375 1.00 0.00 21 THR A O 10
ATOM 6082 N N . LYS A 1 22 ? -2.827 -4.028 -8.663 1.00 0.00 22 LYS A N 10
ATOM 6083 C CA . LYS A 1 22 ? -3.935 -4.070 -7.657 1.00 0.00 22 LYS A CA 10
ATOM 6084 C C . LYS A 1 22 ? -4.784 -2.797 -7.800 1.00 0.00 22 LYS A C 10
ATOM 6085 O O . LYS A 1 22 ? -5.998 -2.857 -7.799 1.00 0.00 22 LYS A O 10
ATOM 6104 N N . ILE A 1 23 ? -4.144 -1.653 -7.935 1.00 0.00 23 ILE A N 10
ATOM 6105 C CA . ILE A 1 23 ? -4.888 -0.358 -8.095 1.00 0.00 23 ILE A CA 10
ATOM 6106 C C . ILE A 1 23 ? -5.713 -0.390 -9.394 1.00 0.00 23 ILE A C 10
ATOM 6107 O O . ILE A 1 23 ? -6.802 0.151 -9.441 1.00 0.00 23 ILE A O 10
ATOM 6123 N N . LEU A 1 24 ? -5.208 -1.022 -10.435 1.00 0.00 24 LEU A N 10
ATOM 6124 C CA . LEU A 1 24 ? -5.956 -1.106 -11.734 1.00 0.00 24 LEU A CA 10
ATOM 6125 C C . LEU A 1 24 ? -7.327 -1.765 -11.513 1.00 0.00 24 LEU A C 10
ATOM 6126 O O . LEU A 1 24 ? -8.326 -1.310 -12.038 1.00 0.00 24 LEU A O 10
ATOM 6142 N N . LEU A 1 25 ? -7.376 -2.823 -10.732 1.00 0.00 25 LEU A N 10
ATOM 6143 C CA . LEU A 1 25 ? -8.683 -3.506 -10.464 1.00 0.00 25 LEU A CA 10
ATOM 6144 C C . LEU A 1 25 ? -9.537 -2.706 -9.464 1.00 0.00 25 LEU A C 10
ATOM 6145 O O . LEU A 1 25 ? -10.692 -3.021 -9.250 1.00 0.00 25 LEU A O 10
ATOM 6161 N N . ALA A 1 26 ? -8.985 -1.676 -8.872 1.00 0.00 26 ALA A N 10
ATOM 6162 C CA . ALA A 1 26 ? -9.746 -0.831 -7.900 1.00 0.00 26 ALA A CA 10
ATOM 6163 C C . ALA A 1 26 ? -10.238 0.467 -8.572 1.00 0.00 26 ALA A C 10
ATOM 6164 O O . ALA A 1 26 ? -10.857 1.301 -7.936 1.00 0.00 26 ALA A O 10
ATOM 6171 N N . ILE A 1 27 ? -9.970 0.633 -9.849 1.00 0.00 27 ILE A N 10
ATOM 6172 C CA . ILE A 1 27 ? -10.411 1.856 -10.591 1.00 0.00 27 ILE A CA 10
ATOM 6173 C C . ILE A 1 27 ? -11.448 1.453 -11.652 1.00 0.00 27 ILE A C 10
ATOM 6174 O O . ILE A 1 27 ? -12.477 2.089 -11.776 1.00 0.00 27 ILE A O 10
ATOM 6190 N N . LEU A 1 28 ? -11.178 0.406 -12.407 1.00 0.00 28 LEU A N 10
ATOM 6191 C CA . LEU A 1 28 ? -12.137 -0.052 -13.465 1.00 0.00 28 LEU A CA 10
ATOM 6192 C C . LEU A 1 28 ? -13.500 -0.379 -12.835 1.00 0.00 28 LEU A C 10
ATOM 6193 O O . LEU A 1 28 ? -14.468 0.317 -13.080 1.00 0.00 28 LEU A O 10
ATOM 6209 N N . GLY A 1 29 ? -13.577 -1.420 -12.032 1.00 0.00 29 GLY A N 10
ATOM 6210 C CA . GLY A 1 29 ? -14.870 -1.790 -11.384 1.00 0.00 29 GLY A CA 10
ATOM 6211 C C . GLY A 1 29 ? -15.835 -2.389 -12.416 1.00 0.00 29 GLY A C 10
ATOM 6212 O O . GLY A 1 29 ? -16.678 -1.681 -12.930 1.00 0.00 29 GLY A O 10
ATOM 6216 N N . PRO A 1 30 ? -15.690 -3.672 -12.684 1.00 0.00 30 PRO A N 10
ATOM 6217 C CA . PRO A 1 30 ? -16.580 -4.368 -13.667 1.00 0.00 30 PRO A CA 10
ATOM 6218 C C . PRO A 1 30 ? -18.045 -4.339 -13.197 1.00 0.00 30 PRO A C 10
ATOM 6219 O O . PRO A 1 30 ? -18.948 -4.166 -13.998 1.00 0.00 30 PRO A O 10
ATOM 6230 N N . LEU A 1 31 ? -18.279 -4.492 -11.911 1.00 0.00 31 LEU A N 10
ATOM 6231 C CA . LEU A 1 31 ? -19.680 -4.458 -11.378 1.00 0.00 31 LEU A CA 10
ATOM 6232 C C . LEU A 1 31 ? -20.233 -3.032 -11.518 1.00 0.00 31 LEU A C 10
ATOM 6233 O O . LEU A 1 31 ? -21.388 -2.845 -11.841 1.00 0.00 31 LEU A O 10
ATOM 6249 N N . MET A 1 32 ? -19.404 -2.034 -11.284 1.00 0.00 32 MET A N 10
ATOM 6250 C CA . MET A 1 32 ? -19.858 -0.612 -11.410 1.00 0.00 32 MET A CA 10
ATOM 6251 C C . MET A 1 32 ? -20.215 -0.309 -12.873 1.00 0.00 32 MET A C 10
ATOM 6252 O O . MET A 1 32 ? -21.210 0.337 -13.140 1.00 0.00 32 MET A O 10
ATOM 6266 N N . VAL A 1 33 ? -19.418 -0.774 -13.811 1.00 0.00 33 VAL A N 10
ATOM 6267 C CA . VAL A 1 33 ? -19.709 -0.524 -15.262 1.00 0.00 33 VAL A CA 10
ATOM 6268 C C . VAL A 1 33 ? -21.019 -1.226 -15.667 1.00 0.00 33 VAL A C 10
ATOM 6269 O O . VAL A 1 33 ? -21.804 -0.680 -16.423 1.00 0.00 33 VAL A O 10
ATOM 6282 N N . LEU A 1 34 ? -21.260 -2.422 -15.170 1.00 0.00 34 LEU A N 10
ATOM 6283 C CA . LEU A 1 34 ? -22.523 -3.152 -15.527 1.00 0.00 34 LEU A CA 10
ATOM 6284 C C . LEU A 1 34 ? -23.701 -2.760 -14.613 1.00 0.00 34 LEU A C 10
ATOM 6285 O O . LEU A 1 34 ? -24.776 -3.321 -14.718 1.00 0.00 34 LEU A O 10
ATOM 6301 N N . GLN A 1 35 ? -23.521 -1.805 -13.733 1.00 0.00 35 GLN A N 10
ATOM 6302 C CA . GLN A 1 35 ? -24.631 -1.377 -12.827 1.00 0.00 35 GLN A CA 10
ATOM 6303 C C . GLN A 1 35 ? -24.773 0.158 -12.834 1.00 0.00 35 GLN A C 10
ATOM 6304 O O . GLN A 1 35 ? -25.270 0.742 -11.888 1.00 0.00 35 GLN A O 10
ATOM 6318 N N . ALA A 1 36 ? -24.347 0.809 -13.895 1.00 0.00 36 ALA A N 10
ATOM 6319 C CA . ALA A 1 36 ? -24.458 2.298 -13.980 1.00 0.00 36 ALA A CA 10
ATOM 6320 C C . ALA A 1 36 ? -25.648 2.680 -14.874 1.00 0.00 36 ALA A C 10
ATOM 6321 O O . ALA A 1 36 ? -26.558 3.361 -14.438 1.00 0.00 36 ALA A O 10
ATOM 6328 N N . GLY A 1 37 ? -25.646 2.241 -16.115 1.00 0.00 37 GLY A N 10
ATOM 6329 C CA . GLY A 1 37 ? -26.769 2.565 -17.048 1.00 0.00 37 GLY A CA 10
ATOM 6330 C C . GLY A 1 37 ? -27.587 1.302 -17.348 1.00 0.00 37 GLY A C 10
ATOM 6331 O O . GLY A 1 37 ? -27.901 1.028 -18.490 1.00 0.00 37 GLY A O 10
ATOM 6335 N N . ILE A 1 38 ? -27.934 0.539 -16.336 1.00 0.00 38 ILE A N 10
ATOM 6336 C CA . ILE A 1 38 ? -28.738 -0.710 -16.560 1.00 0.00 38 ILE A CA 10
ATOM 6337 C C . ILE A 1 38 ? -30.208 -0.527 -16.123 1.00 0.00 38 ILE A C 10
ATOM 6338 O O . ILE A 1 38 ? -30.962 -1.481 -16.069 1.00 0.00 38 ILE A O 10
ATOM 6354 N N . THR A 1 39 ? -30.617 0.684 -15.820 1.00 0.00 39 THR A N 10
ATOM 6355 C CA . THR A 1 39 ? -32.031 0.944 -15.390 1.00 0.00 39 THR A CA 10
ATOM 6356 C C . THR A 1 39 ? -32.369 2.442 -15.545 1.00 0.00 39 THR A C 10
ATOM 6357 O O . THR A 1 39 ? -33.000 3.035 -14.688 1.00 0.00 39 THR A O 10
ATOM 6368 N N . LYS A 1 40 ? -31.950 3.052 -16.633 1.00 0.00 40 LYS A N 10
ATOM 6369 C CA . LYS A 1 40 ? -32.231 4.508 -16.862 1.00 0.00 40 LYS A CA 10
ATOM 6370 C C . LYS A 1 40 ? -32.140 4.852 -18.356 1.00 0.00 40 LYS A C 10
ATOM 6371 O O . LYS A 1 40 ? -31.315 4.265 -19.041 1.00 0.00 40 LYS A O 10
ATOM 6391 N N . GLY A 1 1 ? 6.177 -19.295 -12.763 1.00 0.00 1 GLY A N 11
ATOM 6392 C CA . GLY A 1 1 ? 7.164 -19.944 -11.849 1.00 0.00 1 GLY A CA 11
ATOM 6393 C C . GLY A 1 1 ? 8.000 -18.879 -11.126 1.00 0.00 1 GLY A C 11
ATOM 6394 O O . GLY A 1 1 ? 7.975 -17.713 -11.481 1.00 0.00 1 GLY A O 11
ATOM 6397 N N . ARG A 1 2 ? 8.741 -19.282 -10.119 1.00 0.00 2 ARG A N 11
ATOM 6398 C CA . ARG A 1 2 ? 9.598 -18.314 -9.354 1.00 0.00 2 ARG A CA 11
ATOM 6399 C C . ARG A 1 2 ? 11.084 -18.527 -9.697 1.00 0.00 2 ARG A C 11
ATOM 6400 O O . ARG A 1 2 ? 11.953 -18.330 -8.866 1.00 0.00 2 ARG A O 11
ATOM 6421 N N . ASP A 1 3 ? 11.375 -18.928 -10.912 1.00 0.00 3 ASP A N 11
ATOM 6422 C CA . ASP A 1 3 ? 12.795 -19.162 -11.332 1.00 0.00 3 ASP A CA 11
ATOM 6423 C C . ASP A 1 3 ? 13.269 -17.969 -12.171 1.00 0.00 3 ASP A C 11
ATOM 6424 O O . ASP A 1 3 ? 14.237 -17.311 -11.833 1.00 0.00 3 ASP A O 11
ATOM 6433 N N . ALA A 1 4 ? 12.576 -17.686 -13.251 1.00 0.00 4 ALA A N 11
ATOM 6434 C CA . ALA A 1 4 ? 12.948 -16.530 -14.130 1.00 0.00 4 ALA A CA 11
ATOM 6435 C C . ALA A 1 4 ? 12.630 -15.204 -13.417 1.00 0.00 4 ALA A C 11
ATOM 6436 O O . ALA A 1 4 ? 13.267 -14.200 -13.675 1.00 0.00 4 ALA A O 11
ATOM 6443 N N . VAL A 1 5 ? 11.657 -15.204 -12.525 1.00 0.00 5 VAL A N 11
ATOM 6444 C CA . VAL A 1 5 ? 11.283 -13.955 -11.777 1.00 0.00 5 VAL A CA 11
ATOM 6445 C C . VAL A 1 5 ? 12.492 -13.428 -10.984 1.00 0.00 5 VAL A C 11
ATOM 6446 O O . VAL A 1 5 ? 12.664 -12.230 -10.856 1.00 0.00 5 VAL A O 11
ATOM 6459 N N . ILE A 1 6 ? 13.331 -14.299 -10.466 1.00 0.00 6 ILE A N 11
ATOM 6460 C CA . ILE A 1 6 ? 14.534 -13.834 -9.695 1.00 0.00 6 ILE A CA 11
ATOM 6461 C C . ILE A 1 6 ? 15.500 -13.131 -10.663 1.00 0.00 6 ILE A C 11
ATOM 6462 O O . ILE A 1 6 ? 16.103 -12.130 -10.321 1.00 0.00 6 ILE A O 11
ATOM 6478 N N . LEU A 1 7 ? 15.635 -13.641 -11.868 1.00 0.00 7 LEU A N 11
ATOM 6479 C CA . LEU A 1 7 ? 16.544 -13.003 -12.873 1.00 0.00 7 LEU A CA 11
ATOM 6480 C C . LEU A 1 7 ? 15.890 -11.731 -13.449 1.00 0.00 7 LEU A C 11
ATOM 6481 O O . LEU A 1 7 ? 16.576 -10.861 -13.955 1.00 0.00 7 LEU A O 11
ATOM 6497 N N . LEU A 1 8 ? 14.578 -11.619 -13.373 1.00 0.00 8 LEU A N 11
ATOM 6498 C CA . LEU A 1 8 ? 13.871 -10.412 -13.907 1.00 0.00 8 LEU A CA 11
ATOM 6499 C C . LEU A 1 8 ? 13.380 -9.509 -12.756 1.00 0.00 8 LEU A C 11
ATOM 6500 O O . LEU A 1 8 ? 12.338 -8.887 -12.853 1.00 0.00 8 LEU A O 11
ATOM 6516 N N . THR A 1 9 ? 14.122 -9.432 -11.675 1.00 0.00 9 THR A N 11
ATOM 6517 C CA . THR A 1 9 ? 13.711 -8.572 -10.515 1.00 0.00 9 THR A CA 11
ATOM 6518 C C . THR A 1 9 ? 14.530 -7.268 -10.508 1.00 0.00 9 THR A C 11
ATOM 6519 O O . THR A 1 9 ? 13.986 -6.198 -10.297 1.00 0.00 9 THR A O 11
ATOM 6530 N N . CYS A 1 10 ? 15.825 -7.350 -10.735 1.00 0.00 10 CYS A N 11
ATOM 6531 C CA . CYS A 1 10 ? 16.686 -6.120 -10.744 1.00 0.00 10 CYS A CA 11
ATOM 6532 C C . CYS A 1 10 ? 16.357 -5.231 -11.955 1.00 0.00 10 CYS A C 11
ATOM 6533 O O . CYS A 1 10 ? 16.358 -4.019 -11.846 1.00 0.00 10 CYS A O 11
ATOM 6541 N N . ALA A 1 11 ? 16.077 -5.822 -13.097 1.00 0.00 11 ALA A N 11
ATOM 6542 C CA . ALA A 1 11 ? 15.743 -5.018 -14.321 1.00 0.00 11 ALA A CA 11
ATOM 6543 C C . ALA A 1 11 ? 14.430 -4.242 -14.123 1.00 0.00 11 ALA A C 11
ATOM 6544 O O . ALA A 1 11 ? 14.288 -3.132 -14.603 1.00 0.00 11 ALA A O 11
ATOM 6551 N N . ILE A 1 12 ? 13.482 -4.819 -13.420 1.00 0.00 12 ILE A N 11
ATOM 6552 C CA . ILE A 1 12 ? 12.172 -4.132 -13.177 1.00 0.00 12 ILE A CA 11
ATOM 6553 C C . ILE A 1 12 ? 12.224 -3.395 -11.826 1.00 0.00 12 ILE A C 11
ATOM 6554 O O . ILE A 1 12 ? 13.102 -3.635 -11.018 1.00 0.00 12 ILE A O 11
ATOM 6570 N N . HIS A 1 13 ? 11.290 -2.505 -11.581 1.00 0.00 13 HIS A N 11
ATOM 6571 C CA . HIS A 1 13 ? 11.261 -1.744 -10.294 1.00 0.00 13 HIS A CA 11
ATOM 6572 C C . HIS A 1 13 ? 10.129 -2.286 -9.404 1.00 0.00 13 HIS A C 11
ATOM 6573 O O . HIS A 1 13 ? 8.989 -1.871 -9.530 1.00 0.00 13 HIS A O 11
ATOM 6587 N N . PRO A 1 14 ? 10.482 -3.205 -8.528 1.00 0.00 14 PRO A N 11
ATOM 6588 C CA . PRO A 1 14 ? 9.490 -3.827 -7.594 1.00 0.00 14 PRO A CA 11
ATOM 6589 C C . PRO A 1 14 ? 8.955 -2.799 -6.581 1.00 0.00 14 PRO A C 11
ATOM 6590 O O . PRO A 1 14 ? 9.369 -1.652 -6.571 1.00 0.00 14 PRO A O 11
ATOM 6601 N N . GLU A 1 15 ? 8.031 -3.219 -5.737 1.00 0.00 15 GLU A N 11
ATOM 6602 C CA . GLU A 1 15 ? 7.415 -2.314 -4.702 1.00 0.00 15 GLU A CA 11
ATOM 6603 C C . GLU A 1 15 ? 6.890 -1.030 -5.372 1.00 0.00 15 GLU A C 11
ATOM 6604 O O . GLU A 1 15 ? 6.995 0.067 -4.849 1.00 0.00 15 GLU A O 11
ATOM 6616 N N . LEU A 1 16 ? 6.325 -1.196 -6.543 1.00 0.00 16 LEU A N 11
ATOM 6617 C CA . LEU A 1 16 ? 5.759 -0.068 -7.346 1.00 0.00 16 LEU A CA 11
ATOM 6618 C C . LEU A 1 16 ? 4.880 -0.681 -8.444 1.00 0.00 16 LEU A C 11
ATOM 6619 O O . LEU A 1 16 ? 3.707 -0.376 -8.555 1.00 0.00 16 LEU A O 11
ATOM 6635 N N . ILE A 1 17 ? 5.456 -1.562 -9.236 1.00 0.00 17 ILE A N 11
ATOM 6636 C CA . ILE A 1 17 ? 4.700 -2.252 -10.335 1.00 0.00 17 ILE A CA 11
ATOM 6637 C C . ILE A 1 17 ? 3.558 -3.092 -9.728 1.00 0.00 17 ILE A C 11
ATOM 6638 O O . ILE A 1 17 ? 2.531 -3.297 -10.350 1.00 0.00 17 ILE A O 11
ATOM 6654 N N . PHE A 1 18 ? 3.745 -3.567 -8.513 1.00 0.00 18 PHE A N 11
ATOM 6655 C CA . PHE A 1 18 ? 2.705 -4.391 -7.819 1.00 0.00 18 PHE A CA 11
ATOM 6656 C C . PHE A 1 18 ? 1.545 -3.501 -7.342 1.00 0.00 18 PHE A C 11
ATOM 6657 O O . PHE A 1 18 ? 0.401 -3.910 -7.364 1.00 0.00 18 PHE A O 11
ATOM 6674 N N . THR A 1 19 ? 1.836 -2.293 -6.910 1.00 0.00 19 THR A N 11
ATOM 6675 C CA . THR A 1 19 ? 0.759 -1.369 -6.427 1.00 0.00 19 THR A CA 11
ATOM 6676 C C . THR A 1 19 ? -0.063 -0.824 -7.606 1.00 0.00 19 THR A C 11
ATOM 6677 O O . THR A 1 19 ? -1.277 -0.852 -7.566 1.00 0.00 19 THR A O 11
ATOM 6688 N N . ILE A 1 20 ? 0.586 -0.329 -8.640 1.00 0.00 20 ILE A N 11
ATOM 6689 C CA . ILE A 1 20 ? -0.150 0.232 -9.829 1.00 0.00 20 ILE A CA 11
ATOM 6690 C C . ILE A 1 20 ? -1.139 -0.795 -10.414 1.00 0.00 20 ILE A C 11
ATOM 6691 O O . ILE A 1 20 ? -2.296 -0.480 -10.635 1.00 0.00 20 ILE A O 11
ATOM 6707 N N . THR A 1 21 ? -0.695 -2.008 -10.662 1.00 0.00 21 THR A N 11
ATOM 6708 C CA . THR A 1 21 ? -1.611 -3.054 -11.231 1.00 0.00 21 THR A CA 11
ATOM 6709 C C . THR A 1 21 ? -2.760 -3.359 -10.249 1.00 0.00 21 THR A C 11
ATOM 6710 O O . THR A 1 21 ? -3.873 -3.623 -10.669 1.00 0.00 21 THR A O 11
ATOM 6721 N N . LYS A 1 22 ? -2.501 -3.316 -8.958 1.00 0.00 22 LYS A N 11
ATOM 6722 C CA . LYS A 1 22 ? -3.576 -3.591 -7.949 1.00 0.00 22 LYS A CA 11
ATOM 6723 C C . LYS A 1 22 ? -4.619 -2.465 -7.979 1.00 0.00 22 LYS A C 11
ATOM 6724 O O . LYS A 1 22 ? -5.806 -2.723 -7.906 1.00 0.00 22 LYS A O 11
ATOM 6743 N N . ILE A 1 23 ? -4.182 -1.225 -8.092 1.00 0.00 23 ILE A N 11
ATOM 6744 C CA . ILE A 1 23 ? -5.141 -0.070 -8.137 1.00 0.00 23 ILE A CA 11
ATOM 6745 C C . ILE A 1 23 ? -6.027 -0.197 -9.385 1.00 0.00 23 ILE A C 11
ATOM 6746 O O . ILE A 1 23 ? -7.210 0.082 -9.333 1.00 0.00 23 ILE A O 11
ATOM 6762 N N . LEU A 1 24 ? -5.462 -0.629 -10.493 1.00 0.00 24 LEU A N 11
ATOM 6763 C CA . LEU A 1 24 ? -6.262 -0.795 -11.749 1.00 0.00 24 LEU A CA 11
ATOM 6764 C C . LEU A 1 24 ? -7.382 -1.822 -11.505 1.00 0.00 24 LEU A C 11
ATOM 6765 O O . LEU A 1 24 ? -8.506 -1.634 -11.935 1.00 0.00 24 LEU A O 11
ATOM 6781 N N . LEU A 1 25 ? -7.071 -2.894 -10.805 1.00 0.00 25 LEU A N 11
ATOM 6782 C CA . LEU A 1 25 ? -8.099 -3.945 -10.502 1.00 0.00 25 LEU A CA 11
ATOM 6783 C C . LEU A 1 25 ? -9.074 -3.467 -9.414 1.00 0.00 25 LEU A C 11
ATOM 6784 O O . LEU A 1 25 ? -10.145 -4.022 -9.250 1.00 0.00 25 LEU A O 11
ATOM 6800 N N . ALA A 1 26 ? -8.708 -2.442 -8.685 1.00 0.00 26 ALA A N 11
ATOM 6801 C CA . ALA A 1 26 ? -9.588 -1.894 -7.604 1.00 0.00 26 ALA A CA 11
ATOM 6802 C C . ALA A 1 26 ? -10.418 -0.699 -8.113 1.00 0.00 26 ALA A C 11
ATOM 6803 O O . ALA A 1 26 ? -11.018 0.017 -7.330 1.00 0.00 26 ALA A O 11
ATOM 6810 N N . ILE A 1 27 ? -10.458 -0.483 -9.410 1.00 0.00 27 ILE A N 11
ATOM 6811 C CA . ILE A 1 27 ? -11.243 0.653 -9.989 1.00 0.00 27 ILE A CA 11
ATOM 6812 C C . ILE A 1 27 ? -12.131 0.133 -11.133 1.00 0.00 27 ILE A C 11
ATOM 6813 O O . ILE A 1 27 ? -13.335 0.296 -11.093 1.00 0.00 27 ILE A O 11
ATOM 6829 N N . LEU A 1 28 ? -11.533 -0.485 -12.139 1.00 0.00 28 LEU A N 11
ATOM 6830 C CA . LEU A 1 28 ? -12.300 -1.033 -13.311 1.00 0.00 28 LEU A CA 11
ATOM 6831 C C . LEU A 1 28 ? -13.295 0.013 -13.847 1.00 0.00 28 LEU A C 11
ATOM 6832 O O . LEU A 1 28 ? -14.492 -0.215 -13.897 1.00 0.00 28 LEU A O 11
ATOM 6848 N N . GLY A 1 29 ? -12.800 1.165 -14.240 1.00 0.00 29 GLY A N 11
ATOM 6849 C CA . GLY A 1 29 ? -13.692 2.242 -14.765 1.00 0.00 29 GLY A CA 11
ATOM 6850 C C . GLY A 1 29 ? -13.935 3.259 -13.642 1.00 0.00 29 GLY A C 11
ATOM 6851 O O . GLY A 1 29 ? -14.951 3.194 -12.975 1.00 0.00 29 GLY A O 11
ATOM 6855 N N . PRO A 1 30 ? -12.995 4.165 -13.468 1.00 0.00 30 PRO A N 11
ATOM 6856 C CA . PRO A 1 30 ? -13.107 5.211 -12.402 1.00 0.00 30 PRO A CA 11
ATOM 6857 C C . PRO A 1 30 ? -14.276 6.186 -12.648 1.00 0.00 30 PRO A C 11
ATOM 6858 O O . PRO A 1 30 ? -14.720 6.841 -11.722 1.00 0.00 30 PRO A O 11
ATOM 6869 N N . LEU A 1 31 ? -14.775 6.289 -13.867 1.00 0.00 31 LEU A N 11
ATOM 6870 C CA . LEU A 1 31 ? -15.918 7.225 -14.165 1.00 0.00 31 LEU A CA 11
ATOM 6871 C C . LEU A 1 31 ? -17.099 6.962 -13.215 1.00 0.00 31 LEU A C 11
ATOM 6872 O O . LEU A 1 31 ? -17.610 7.875 -12.595 1.00 0.00 31 LEU A O 11
ATOM 6888 N N . MET A 1 32 ? -17.520 5.721 -13.097 1.00 0.00 32 MET A N 11
ATOM 6889 C CA . MET A 1 32 ? -18.662 5.378 -12.184 1.00 0.00 32 MET A CA 11
ATOM 6890 C C . MET A 1 32 ? -18.193 5.395 -10.721 1.00 0.00 32 MET A C 11
ATOM 6891 O O . MET A 1 32 ? -18.954 5.748 -9.839 1.00 0.00 32 MET A O 11
ATOM 6905 N N . VAL A 1 33 ? -16.954 5.024 -10.462 1.00 0.00 33 VAL A N 11
ATOM 6906 C CA . VAL A 1 33 ? -16.421 5.020 -9.055 1.00 0.00 33 VAL A CA 11
ATOM 6907 C C . VAL A 1 33 ? -16.512 6.437 -8.457 1.00 0.00 33 VAL A C 11
ATOM 6908 O O . VAL A 1 33 ? -16.802 6.597 -7.283 1.00 0.00 33 VAL A O 11
ATOM 6921 N N . LEU A 1 34 ? -16.273 7.455 -9.259 1.00 0.00 34 LEU A N 11
ATOM 6922 C CA . LEU A 1 34 ? -16.345 8.875 -8.769 1.00 0.00 34 LEU A CA 11
ATOM 6923 C C . LEU A 1 34 ? -17.733 9.197 -8.199 1.00 0.00 34 LEU A C 11
ATOM 6924 O O . LEU A 1 34 ? -17.868 9.993 -7.286 1.00 0.00 34 LEU A O 11
ATOM 6940 N N . GLN A 1 35 ? -18.747 8.576 -8.736 1.00 0.00 35 GLN A N 11
ATOM 6941 C CA . GLN A 1 35 ? -20.146 8.806 -8.255 1.00 0.00 35 GLN A CA 11
ATOM 6942 C C . GLN A 1 35 ? -20.712 7.537 -7.585 1.00 0.00 35 GLN A C 11
ATOM 6943 O O . GLN A 1 35 ? -21.916 7.361 -7.505 1.00 0.00 35 GLN A O 11
ATOM 6957 N N . ALA A 1 36 ? -19.858 6.662 -7.096 1.00 0.00 36 ALA A N 11
ATOM 6958 C CA . ALA A 1 36 ? -20.337 5.415 -6.424 1.00 0.00 36 ALA A CA 11
ATOM 6959 C C . ALA A 1 36 ? -20.399 5.666 -4.910 1.00 0.00 36 ALA A C 11
ATOM 6960 O O . ALA A 1 36 ? -19.543 5.236 -4.157 1.00 0.00 36 ALA A O 11
ATOM 6967 N N . GLY A 1 37 ? -21.411 6.374 -4.472 1.00 0.00 37 GLY A N 11
ATOM 6968 C CA . GLY A 1 37 ? -21.559 6.684 -3.016 1.00 0.00 37 GLY A CA 11
ATOM 6969 C C . GLY A 1 37 ? -20.731 7.928 -2.664 1.00 0.00 37 GLY A C 11
ATOM 6970 O O . GLY A 1 37 ? -20.153 8.006 -1.594 1.00 0.00 37 GLY A O 11
ATOM 6974 N N . ILE A 1 38 ? -20.675 8.899 -3.554 1.00 0.00 38 ILE A N 11
ATOM 6975 C CA . ILE A 1 38 ? -19.887 10.146 -3.280 1.00 0.00 38 ILE A CA 11
ATOM 6976 C C . ILE A 1 38 ? -20.479 10.892 -2.072 1.00 0.00 38 ILE A C 11
ATOM 6977 O O . ILE A 1 38 ? -21.672 10.839 -1.825 1.00 0.00 38 ILE A O 11
ATOM 6993 N N . THR A 1 39 ? -19.646 11.576 -1.325 1.00 0.00 39 THR A N 11
ATOM 6994 C CA . THR A 1 39 ? -20.129 12.328 -0.127 1.00 0.00 39 THR A CA 11
ATOM 6995 C C . THR A 1 39 ? -19.303 13.619 0.048 1.00 0.00 39 THR A C 11
ATOM 6996 O O . THR A 1 39 ? -18.557 13.779 0.997 1.00 0.00 39 THR A O 11
ATOM 7007 N N . LYS A 1 40 ? -19.441 14.538 -0.880 1.00 0.00 40 LYS A N 11
ATOM 7008 C CA . LYS A 1 40 ? -18.681 15.830 -0.807 1.00 0.00 40 LYS A CA 11
ATOM 7009 C C . LYS A 1 40 ? -19.648 17.023 -0.788 1.00 0.00 40 LYS A C 11
ATOM 7010 O O . LYS A 1 40 ? -19.467 17.888 0.052 1.00 0.00 40 LYS A O 11
ATOM 7030 N N . GLY A 1 1 ? 10.184 -9.674 -26.837 1.00 0.00 1 GLY A N 12
ATOM 7031 C CA . GLY A 1 1 ? 11.476 -9.788 -26.099 1.00 0.00 1 GLY A CA 12
ATOM 7032 C C . GLY A 1 1 ? 11.205 -9.984 -24.604 1.00 0.00 1 GLY A C 12
ATOM 7033 O O . GLY A 1 1 ? 10.476 -9.219 -23.999 1.00 0.00 1 GLY A O 12
ATOM 7036 N N . ARG A 1 2 ? 11.786 -11.002 -24.010 1.00 0.00 2 ARG A N 12
ATOM 7037 C CA . ARG A 1 2 ? 11.572 -11.263 -22.548 1.00 0.00 2 ARG A CA 12
ATOM 7038 C C . ARG A 1 2 ? 12.905 -11.419 -21.791 1.00 0.00 2 ARG A C 12
ATOM 7039 O O . ARG A 1 2 ? 12.923 -11.917 -20.681 1.00 0.00 2 ARG A O 12
ATOM 7060 N N . ASP A 1 3 ? 14.006 -11.001 -22.372 1.00 0.00 3 ASP A N 12
ATOM 7061 C CA . ASP A 1 3 ? 15.330 -11.122 -21.680 1.00 0.00 3 ASP A CA 12
ATOM 7062 C C . ASP A 1 3 ? 15.653 -9.812 -20.953 1.00 0.00 3 ASP A C 12
ATOM 7063 O O . ASP A 1 3 ? 16.048 -9.821 -19.802 1.00 0.00 3 ASP A O 12
ATOM 7072 N N . ALA A 1 4 ? 15.475 -8.690 -21.617 1.00 0.00 4 ALA A N 12
ATOM 7073 C CA . ALA A 1 4 ? 15.759 -7.365 -20.975 1.00 0.00 4 ALA A CA 12
ATOM 7074 C C . ALA A 1 4 ? 14.528 -6.833 -20.213 1.00 0.00 4 ALA A C 12
ATOM 7075 O O . ALA A 1 4 ? 14.459 -5.659 -19.903 1.00 0.00 4 ALA A O 12
ATOM 7082 N N . VAL A 1 5 ? 13.564 -7.676 -19.907 1.00 0.00 5 VAL A N 12
ATOM 7083 C CA . VAL A 1 5 ? 12.344 -7.225 -19.161 1.00 0.00 5 VAL A CA 12
ATOM 7084 C C . VAL A 1 5 ? 12.376 -7.831 -17.750 1.00 0.00 5 VAL A C 12
ATOM 7085 O O . VAL A 1 5 ? 12.262 -7.120 -16.768 1.00 0.00 5 VAL A O 12
ATOM 7098 N N . ILE A 1 6 ? 12.545 -9.137 -17.653 1.00 0.00 6 ILE A N 12
ATOM 7099 C CA . ILE A 1 6 ? 12.605 -9.815 -16.315 1.00 0.00 6 ILE A CA 12
ATOM 7100 C C . ILE A 1 6 ? 13.816 -9.267 -15.545 1.00 0.00 6 ILE A C 12
ATOM 7101 O O . ILE A 1 6 ? 13.711 -8.928 -14.381 1.00 0.00 6 ILE A O 12
ATOM 7117 N N . LEU A 1 7 ? 14.952 -9.169 -16.199 1.00 0.00 7 LEU A N 12
ATOM 7118 C CA . LEU A 1 7 ? 16.185 -8.631 -15.533 1.00 0.00 7 LEU A CA 12
ATOM 7119 C C . LEU A 1 7 ? 15.964 -7.170 -15.091 1.00 0.00 7 LEU A C 12
ATOM 7120 O O . LEU A 1 7 ? 16.599 -6.701 -14.164 1.00 0.00 7 LEU A O 12
ATOM 7136 N N . LEU A 1 8 ? 15.069 -6.457 -15.747 1.00 0.00 8 LEU A N 12
ATOM 7137 C CA . LEU A 1 8 ? 14.789 -5.031 -15.381 1.00 0.00 8 LEU A CA 12
ATOM 7138 C C . LEU A 1 8 ? 13.672 -4.918 -14.321 1.00 0.00 8 LEU A C 12
ATOM 7139 O O . LEU A 1 8 ? 13.180 -3.835 -14.060 1.00 0.00 8 LEU A O 12
ATOM 7155 N N . THR A 1 9 ? 13.271 -6.012 -13.707 1.00 0.00 9 THR A N 12
ATOM 7156 C CA . THR A 1 9 ? 12.190 -5.964 -12.663 1.00 0.00 9 THR A CA 12
ATOM 7157 C C . THR A 1 9 ? 12.600 -5.042 -11.500 1.00 0.00 9 THR A C 12
ATOM 7158 O O . THR A 1 9 ? 11.777 -4.327 -10.948 1.00 0.00 9 THR A O 12
ATOM 7169 N N . CYS A 1 10 ? 13.864 -5.044 -11.137 1.00 0.00 10 CYS A N 12
ATOM 7170 C CA . CYS A 1 10 ? 14.340 -4.164 -10.027 1.00 0.00 10 CYS A CA 12
ATOM 7171 C C . CYS A 1 10 ? 14.501 -2.735 -10.568 1.00 0.00 10 CYS A C 12
ATOM 7172 O O . CYS A 1 10 ? 14.151 -1.777 -9.906 1.00 0.00 10 CYS A O 12
ATOM 7180 N N . ALA A 1 11 ? 15.024 -2.602 -11.769 1.00 0.00 11 ALA A N 12
ATOM 7181 C CA . ALA A 1 11 ? 15.220 -1.250 -12.390 1.00 0.00 11 ALA A CA 12
ATOM 7182 C C . ALA A 1 11 ? 13.873 -0.546 -12.620 1.00 0.00 11 ALA A C 12
ATOM 7183 O O . ALA A 1 11 ? 13.787 0.662 -12.506 1.00 0.00 11 ALA A O 12
ATOM 7190 N N . ILE A 1 12 ? 12.831 -1.284 -12.937 1.00 0.00 12 ILE A N 12
ATOM 7191 C CA . ILE A 1 12 ? 11.489 -0.655 -13.172 1.00 0.00 12 ILE A CA 12
ATOM 7192 C C . ILE A 1 12 ? 10.663 -0.577 -11.872 1.00 0.00 12 ILE A C 12
ATOM 7193 O O . ILE A 1 12 ? 9.461 -0.379 -11.919 1.00 0.00 12 ILE A O 12
ATOM 7209 N N . HIS A 1 13 ? 11.299 -0.725 -10.723 1.00 0.00 13 HIS A N 12
ATOM 7210 C CA . HIS A 1 13 ? 10.597 -0.666 -9.395 1.00 0.00 13 HIS A CA 12
ATOM 7211 C C . HIS A 1 13 ? 9.630 -1.856 -9.234 1.00 0.00 13 HIS A C 12
ATOM 7212 O O . HIS A 1 13 ? 8.496 -1.788 -9.667 1.00 0.00 13 HIS A O 12
ATOM 7226 N N . PRO A 1 14 ? 10.108 -2.917 -8.612 1.00 0.00 14 PRO A N 12
ATOM 7227 C CA . PRO A 1 14 ? 9.264 -4.134 -8.396 1.00 0.00 14 PRO A CA 12
ATOM 7228 C C . PRO A 1 14 ? 8.194 -3.893 -7.315 1.00 0.00 14 PRO A C 12
ATOM 7229 O O . PRO A 1 14 ? 7.060 -4.314 -7.457 1.00 0.00 14 PRO A O 12
ATOM 7240 N N . GLU A 1 15 ? 8.544 -3.216 -6.247 1.00 0.00 15 GLU A N 12
ATOM 7241 C CA . GLU A 1 15 ? 7.549 -2.936 -5.156 1.00 0.00 15 GLU A CA 12
ATOM 7242 C C . GLU A 1 15 ? 6.558 -1.823 -5.550 1.00 0.00 15 GLU A C 12
ATOM 7243 O O . GLU A 1 15 ? 5.604 -1.561 -4.838 1.00 0.00 15 GLU A O 12
ATOM 7255 N N . LEU A 1 16 ? 6.770 -1.182 -6.672 1.00 0.00 16 LEU A N 12
ATOM 7256 C CA . LEU A 1 16 ? 5.849 -0.094 -7.129 1.00 0.00 16 LEU A CA 12
ATOM 7257 C C . LEU A 1 16 ? 4.910 -0.625 -8.221 1.00 0.00 16 LEU A C 12
ATOM 7258 O O . LEU A 1 16 ? 3.716 -0.406 -8.158 1.00 0.00 16 LEU A O 12
ATOM 7274 N N . ILE A 1 17 ? 5.443 -1.316 -9.212 1.00 0.00 17 ILE A N 12
ATOM 7275 C CA . ILE A 1 17 ? 4.593 -1.875 -10.323 1.00 0.00 17 ILE A CA 12
ATOM 7276 C C . ILE A 1 17 ? 3.451 -2.731 -9.746 1.00 0.00 17 ILE A C 12
ATOM 7277 O O . ILE A 1 17 ? 2.325 -2.649 -10.207 1.00 0.00 17 ILE A O 12
ATOM 7293 N N . PHE A 1 18 ? 3.733 -3.536 -8.744 1.00 0.00 18 PHE A N 12
ATOM 7294 C CA . PHE A 1 18 ? 2.667 -4.393 -8.126 1.00 0.00 18 PHE A CA 12
ATOM 7295 C C . PHE A 1 18 ? 1.528 -3.510 -7.591 1.00 0.00 18 PHE A C 12
ATOM 7296 O O . PHE A 1 18 ? 0.363 -3.832 -7.752 1.00 0.00 18 PHE A O 12
ATOM 7313 N N . THR A 1 19 ? 1.861 -2.398 -6.966 1.00 0.00 19 THR A N 12
ATOM 7314 C CA . THR A 1 19 ? 0.810 -1.477 -6.423 1.00 0.00 19 THR A CA 12
ATOM 7315 C C . THR A 1 19 ? -0.013 -0.895 -7.582 1.00 0.00 19 THR A C 12
ATOM 7316 O O . THR A 1 19 ? -1.224 -0.834 -7.503 1.00 0.00 19 THR A O 12
ATOM 7327 N N . ILE A 1 20 ? 0.632 -0.476 -8.651 1.00 0.00 20 ILE A N 12
ATOM 7328 C CA . ILE A 1 20 ? -0.109 0.098 -9.826 1.00 0.00 20 ILE A CA 12
ATOM 7329 C C . ILE A 1 20 ? -1.113 -0.939 -10.366 1.00 0.00 20 ILE A C 12
ATOM 7330 O O . ILE A 1 20 ? -2.250 -0.610 -10.651 1.00 0.00 20 ILE A O 12
ATOM 7346 N N . THR A 1 21 ? -0.698 -2.182 -10.497 1.00 0.00 21 THR A N 12
ATOM 7347 C CA . THR A 1 21 ? -1.616 -3.258 -11.007 1.00 0.00 21 THR A CA 12
ATOM 7348 C C . THR A 1 21 ? -2.796 -3.440 -10.036 1.00 0.00 21 THR A C 12
ATOM 7349 O O . THR A 1 21 ? -3.933 -3.571 -10.454 1.00 0.00 21 THR A O 12
ATOM 7360 N N . LYS A 1 22 ? -2.525 -3.441 -8.746 1.00 0.00 22 LYS A N 12
ATOM 7361 C CA . LYS A 1 22 ? -3.614 -3.606 -7.728 1.00 0.00 22 LYS A CA 12
ATOM 7362 C C . LYS A 1 22 ? -4.628 -2.456 -7.851 1.00 0.00 22 LYS A C 12
ATOM 7363 O O . LYS A 1 22 ? -5.822 -2.683 -7.821 1.00 0.00 22 LYS A O 12
ATOM 7382 N N . ILE A 1 23 ? -4.156 -1.235 -7.997 1.00 0.00 23 ILE A N 12
ATOM 7383 C CA . ILE A 1 23 ? -5.086 -0.062 -8.132 1.00 0.00 23 ILE A CA 12
ATOM 7384 C C . ILE A 1 23 ? -5.943 -0.228 -9.401 1.00 0.00 23 ILE A C 12
ATOM 7385 O O . ILE A 1 23 ? -7.123 0.062 -9.388 1.00 0.00 23 ILE A O 12
ATOM 7401 N N . LEU A 1 24 ? -5.354 -0.702 -10.481 1.00 0.00 24 LEU A N 12
ATOM 7402 C CA . LEU A 1 24 ? -6.123 -0.905 -11.753 1.00 0.00 24 LEU A CA 12
ATOM 7403 C C . LEU A 1 24 ? -7.296 -1.866 -11.496 1.00 0.00 24 LEU A C 12
ATOM 7404 O O . LEU A 1 24 ? -8.405 -1.633 -11.946 1.00 0.00 24 LEU A O 12
ATOM 7420 N N . LEU A 1 25 ? -7.047 -2.929 -10.762 1.00 0.00 25 LEU A N 12
ATOM 7421 C CA . LEU A 1 25 ? -8.128 -3.918 -10.441 1.00 0.00 25 LEU A CA 12
ATOM 7422 C C . LEU A 1 25 ? -9.162 -3.285 -9.502 1.00 0.00 25 LEU A C 12
ATOM 7423 O O . LEU A 1 25 ? -10.324 -3.640 -9.521 1.00 0.00 25 LEU A O 12
ATOM 7439 N N . ALA A 1 26 ? -8.732 -2.347 -8.699 1.00 0.00 26 ALA A N 12
ATOM 7440 C CA . ALA A 1 26 ? -9.654 -1.651 -7.745 1.00 0.00 26 ALA A CA 12
ATOM 7441 C C . ALA A 1 26 ? -10.566 -0.652 -8.478 1.00 0.00 26 ALA A C 12
ATOM 7442 O O . ALA A 1 26 ? -11.551 -0.191 -7.931 1.00 0.00 26 ALA A O 12
ATOM 7449 N N . ILE A 1 27 ? -10.248 -0.326 -9.707 1.00 0.00 27 ILE A N 12
ATOM 7450 C CA . ILE A 1 27 ? -11.087 0.629 -10.494 1.00 0.00 27 ILE A CA 12
ATOM 7451 C C . ILE A 1 27 ? -12.042 -0.182 -11.383 1.00 0.00 27 ILE A C 12
ATOM 7452 O O . ILE A 1 27 ? -13.235 -0.189 -11.150 1.00 0.00 27 ILE A O 12
ATOM 7468 N N . LEU A 1 28 ? -11.517 -0.862 -12.387 1.00 0.00 28 LEU A N 12
ATOM 7469 C CA . LEU A 1 28 ? -12.355 -1.692 -13.313 1.00 0.00 28 LEU A CA 12
ATOM 7470 C C . LEU A 1 28 ? -13.564 -0.891 -13.827 1.00 0.00 28 LEU A C 12
ATOM 7471 O O . LEU A 1 28 ? -14.701 -1.162 -13.480 1.00 0.00 28 LEU A O 12
ATOM 7487 N N . GLY A 1 29 ? -13.314 0.094 -14.655 1.00 0.00 29 GLY A N 12
ATOM 7488 C CA . GLY A 1 29 ? -14.429 0.927 -15.205 1.00 0.00 29 GLY A CA 12
ATOM 7489 C C . GLY A 1 29 ? -14.174 1.320 -16.670 1.00 0.00 29 GLY A C 12
ATOM 7490 O O . GLY A 1 29 ? -14.309 2.481 -17.006 1.00 0.00 29 GLY A O 12
ATOM 7494 N N . PRO A 1 30 ? -13.829 0.357 -17.509 1.00 0.00 30 PRO A N 12
ATOM 7495 C CA . PRO A 1 30 ? -13.576 0.653 -18.953 1.00 0.00 30 PRO A CA 12
ATOM 7496 C C . PRO A 1 30 ? -14.877 1.116 -19.627 1.00 0.00 30 PRO A C 12
ATOM 7497 O O . PRO A 1 30 ? -14.871 2.044 -20.415 1.00 0.00 30 PRO A O 12
ATOM 7508 N N . LEU A 1 31 ? -15.986 0.481 -19.304 1.00 0.00 31 LEU A N 12
ATOM 7509 C CA . LEU A 1 31 ? -17.304 0.874 -19.899 1.00 0.00 31 LEU A CA 12
ATOM 7510 C C . LEU A 1 31 ? -17.693 2.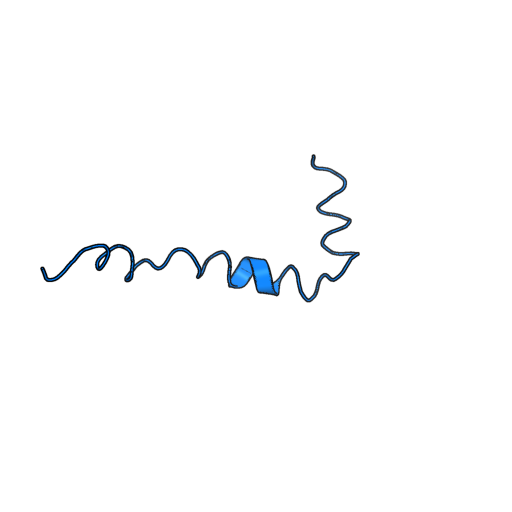266 -19.383 1.00 0.00 31 LEU A C 12
ATOM 7511 O O . LEU A 1 31 ? -18.245 3.063 -20.116 1.00 0.00 31 LEU A O 12
ATOM 7527 N N . MET A 1 32 ? -17.396 2.556 -18.132 1.00 0.00 32 MET A N 12
ATOM 7528 C CA . MET A 1 32 ? -17.729 3.898 -17.550 1.00 0.00 32 MET A CA 12
ATOM 7529 C C . MET A 1 32 ? -16.993 4.990 -18.337 1.00 0.00 32 MET A C 12
ATOM 7530 O O . MET A 1 32 ? -17.574 6.002 -18.682 1.00 0.00 32 MET A O 12
ATOM 7544 N N . VAL A 1 33 ? -15.724 4.784 -18.629 1.00 0.00 33 VAL A N 12
ATOM 7545 C CA . VAL A 1 33 ? -14.934 5.798 -19.406 1.00 0.00 33 VAL A CA 12
ATOM 7546 C C . VAL A 1 33 ? -15.545 5.964 -20.811 1.00 0.00 33 VAL A C 12
ATOM 7547 O O . VAL A 1 33 ? -15.551 7.052 -21.357 1.00 0.00 33 VAL A O 12
ATOM 7560 N N . LEU A 1 34 ? -16.060 4.900 -21.389 1.00 0.00 34 LEU A N 12
ATOM 7561 C CA . LEU A 1 34 ? -16.678 4.988 -22.755 1.00 0.00 34 LEU A CA 12
ATOM 7562 C C . LEU A 1 34 ? -18.122 5.520 -22.700 1.00 0.00 34 LEU A C 12
ATOM 7563 O O . LEU A 1 34 ? -18.695 5.861 -23.718 1.00 0.00 34 LEU A O 12
ATOM 7579 N N . GLN A 1 35 ? -18.704 5.594 -21.529 1.00 0.00 35 GLN A N 12
ATOM 7580 C CA . GLN A 1 35 ? -20.105 6.101 -21.382 1.00 0.00 35 GLN A CA 12
ATOM 7581 C C . GLN A 1 35 ? -20.148 7.289 -20.408 1.00 0.00 35 GLN A C 12
ATOM 7582 O O . GLN A 1 35 ? -21.111 7.470 -19.684 1.00 0.00 35 GLN A O 12
ATOM 7596 N N . ALA A 1 36 ? -19.113 8.100 -20.390 1.00 0.00 36 ALA A N 12
ATOM 7597 C CA . ALA A 1 36 ? -19.082 9.281 -19.470 1.00 0.00 36 ALA A CA 12
ATOM 7598 C C . ALA A 1 36 ? -20.155 10.298 -19.889 1.00 0.00 36 ALA A C 12
ATOM 7599 O O . ALA A 1 36 ? -20.038 10.954 -20.909 1.00 0.00 36 ALA A O 12
ATOM 7606 N N . GLY A 1 37 ? -21.202 10.413 -19.106 1.00 0.00 37 GLY A N 12
ATOM 7607 C CA . GLY A 1 37 ? -22.308 11.367 -19.429 1.00 0.00 37 GLY A CA 12
ATOM 7608 C C . GLY A 1 37 ? -23.585 10.585 -19.762 1.00 0.00 37 GLY A C 12
ATOM 7609 O O . GLY A 1 37 ? -24.662 10.938 -19.316 1.00 0.00 37 GLY A O 12
ATOM 7613 N N . ILE A 1 38 ? -23.474 9.530 -20.539 1.00 0.00 38 ILE A N 12
ATOM 7614 C CA . ILE A 1 38 ? -24.679 8.716 -20.909 1.00 0.00 38 ILE A CA 12
ATOM 7615 C C . ILE A 1 38 ? -24.941 7.653 -19.829 1.00 0.00 38 ILE A C 12
ATOM 7616 O O . ILE A 1 38 ? -24.055 6.900 -19.466 1.00 0.00 38 ILE A O 12
ATOM 7632 N N . THR A 1 39 ? -26.150 7.596 -19.316 1.00 0.00 39 THR A N 12
ATOM 7633 C CA . THR A 1 39 ? -26.489 6.590 -18.256 1.00 0.00 39 THR A CA 12
ATOM 7634 C C . THR A 1 39 ? -28.000 6.267 -18.265 1.00 0.00 39 THR A C 12
ATOM 7635 O O . THR A 1 39 ? -28.681 6.357 -17.257 1.00 0.00 39 THR A O 12
ATOM 7646 N N . LYS A 1 40 ? -28.522 5.886 -19.409 1.00 0.00 40 LYS A N 12
ATOM 7647 C CA . LYS A 1 40 ? -29.983 5.549 -19.510 1.00 0.00 40 LYS A CA 12
ATOM 7648 C C . LYS A 1 40 ? -30.258 4.096 -19.088 1.00 0.00 40 LYS A C 12
ATOM 7649 O O . LYS A 1 40 ? -29.325 3.305 -19.040 1.00 0.00 40 LYS A O 12
ATOM 7669 N N . GLY A 1 1 ? 22.641 17.756 -12.672 1.00 0.00 1 GLY A N 13
ATOM 7670 C CA . GLY A 1 1 ? 22.294 17.051 -13.942 1.00 0.00 1 GLY A CA 13
ATOM 7671 C C . GLY A 1 1 ? 20.772 16.914 -14.061 1.00 0.00 1 GLY A C 13
ATOM 7672 O O . GLY A 1 1 ? 20.161 17.550 -14.897 1.00 0.00 1 GLY A O 13
ATOM 7675 N N . ARG A 1 2 ? 20.167 16.091 -13.227 1.00 0.00 2 ARG A N 13
ATOM 7676 C CA . ARG A 1 2 ? 18.677 15.881 -13.254 1.00 0.00 2 ARG A CA 13
ATOM 7677 C C . ARG A 1 2 ? 18.213 15.229 -14.574 1.00 0.00 2 ARG A C 13
ATOM 7678 O O . ARG A 1 2 ? 17.088 15.423 -14.995 1.00 0.00 2 ARG A O 13
ATOM 7699 N N . ASP A 1 3 ? 19.058 14.457 -15.225 1.00 0.00 3 ASP A N 13
ATOM 7700 C CA . ASP A 1 3 ? 18.653 13.797 -16.511 1.00 0.00 3 ASP A CA 13
ATOM 7701 C C . ASP A 1 3 ? 18.654 12.271 -16.338 1.00 0.00 3 ASP A C 13
ATOM 7702 O O . ASP A 1 3 ? 17.620 11.636 -16.426 1.00 0.00 3 ASP A O 13
ATOM 7711 N N . ALA A 1 4 ? 19.809 11.693 -16.091 1.00 0.00 4 ALA A N 13
ATOM 7712 C CA . ALA A 1 4 ? 19.921 10.206 -15.904 1.00 0.00 4 ALA A CA 13
ATOM 7713 C C . ALA A 1 4 ? 19.138 9.733 -14.667 1.00 0.00 4 ALA A C 13
ATOM 7714 O O . ALA A 1 4 ? 18.654 8.616 -14.638 1.00 0.00 4 ALA A O 13
ATOM 7721 N N . VAL A 1 5 ? 19.013 10.571 -13.659 1.00 0.00 5 VAL A N 13
ATOM 7722 C CA . VAL A 1 5 ? 18.262 10.188 -12.413 1.00 0.00 5 VAL A CA 13
ATOM 7723 C C . VAL A 1 5 ? 16.799 9.850 -12.750 1.00 0.00 5 VAL A C 13
ATOM 7724 O O . VAL A 1 5 ? 16.228 8.948 -12.163 1.00 0.00 5 VAL A O 13
ATOM 7737 N N . ILE A 1 6 ? 16.196 10.552 -13.688 1.00 0.00 6 ILE A N 13
ATOM 7738 C CA . ILE A 1 6 ? 14.772 10.256 -14.064 1.00 0.00 6 ILE A CA 13
ATOM 7739 C C . ILE A 1 6 ? 14.704 8.856 -14.698 1.00 0.00 6 ILE A C 13
ATOM 7740 O O . ILE A 1 6 ? 13.829 8.069 -14.383 1.00 0.00 6 ILE A O 13
ATOM 7756 N N . LEU A 1 7 ? 15.634 8.550 -15.578 1.00 0.00 7 LEU A N 13
ATOM 7757 C CA . LEU A 1 7 ? 15.658 7.206 -16.243 1.00 0.00 7 LEU A CA 13
ATOM 7758 C C . LEU A 1 7 ? 15.996 6.102 -15.225 1.00 0.00 7 LEU A C 13
ATOM 7759 O O . LEU A 1 7 ? 15.606 4.963 -15.403 1.00 0.00 7 LEU A O 13
ATOM 7775 N N . LEU A 1 8 ? 16.711 6.429 -14.168 1.00 0.00 8 LEU A N 13
ATOM 7776 C CA . LEU A 1 8 ? 17.070 5.400 -13.139 1.00 0.00 8 LEU A CA 13
ATOM 7777 C C . LEU A 1 8 ? 16.050 5.380 -11.981 1.00 0.00 8 LEU A C 13
ATOM 7778 O O . LEU A 1 8 ? 16.325 4.838 -10.925 1.00 0.00 8 LEU A O 13
ATOM 7794 N N . THR A 1 9 ? 14.878 5.950 -12.162 1.00 0.00 9 THR A N 13
ATOM 7795 C CA . THR A 1 9 ? 13.846 5.951 -11.074 1.00 0.00 9 THR A CA 13
ATOM 7796 C C . THR A 1 9 ? 12.652 5.073 -11.483 1.00 0.00 9 THR A C 13
ATOM 7797 O O . THR A 1 9 ? 12.174 4.279 -10.696 1.00 0.00 9 THR A O 13
ATOM 7808 N N . CYS A 1 10 ? 12.171 5.209 -12.702 1.00 0.00 10 CYS A N 13
ATOM 7809 C CA . CYS A 1 10 ? 11.005 4.383 -13.173 1.00 0.00 10 CYS A CA 13
ATOM 7810 C C . CYS A 1 10 ? 11.296 2.873 -13.095 1.00 0.00 10 CYS A C 13
ATOM 7811 O O . CYS A 1 10 ? 10.379 2.078 -12.990 1.00 0.00 10 CYS A O 13
ATOM 7819 N N . ALA A 1 11 ? 12.548 2.466 -13.146 1.00 0.00 11 ALA A N 13
ATOM 7820 C CA . ALA A 1 11 ? 12.877 1.006 -13.074 1.00 0.00 11 ALA A CA 13
ATOM 7821 C C . ALA A 1 11 ? 13.535 0.626 -11.732 1.00 0.00 11 ALA A C 13
ATOM 7822 O O . ALA A 1 11 ? 14.154 -0.420 -11.631 1.00 0.00 11 ALA A O 13
ATOM 7829 N N . ILE A 1 12 ? 13.412 1.443 -10.706 1.00 0.00 12 ILE A N 13
ATOM 7830 C CA . ILE A 1 12 ? 14.037 1.102 -9.384 1.00 0.00 12 ILE A CA 13
ATOM 7831 C C . ILE A 1 12 ? 12.982 0.935 -8.270 1.00 0.00 12 ILE A C 13
ATOM 7832 O O . ILE A 1 12 ? 13.321 0.880 -7.100 1.00 0.00 12 ILE A O 13
ATOM 7848 N N . HIS A 1 13 ? 11.718 0.842 -8.612 1.00 0.00 13 HIS A N 13
ATOM 7849 C CA . HIS A 1 13 ? 10.656 0.668 -7.566 1.00 0.00 13 HIS A CA 13
ATOM 7850 C C . HIS A 1 13 ? 9.689 -0.471 -7.949 1.00 0.00 13 HIS A C 13
ATOM 7851 O O . HIS A 1 13 ? 8.590 -0.233 -8.418 1.00 0.00 13 HIS A O 13
ATOM 7865 N N . PRO A 1 14 ? 10.137 -1.693 -7.727 1.00 0.00 14 PRO A N 13
ATOM 7866 C CA . PRO A 1 14 ? 9.308 -2.896 -8.049 1.00 0.00 14 PRO A CA 13
ATOM 7867 C C . PRO A 1 14 ? 8.052 -2.971 -7.165 1.00 0.00 14 PRO A C 13
ATOM 7868 O O . PRO A 1 14 ? 6.999 -3.365 -7.632 1.00 0.00 14 PRO A O 13
ATOM 7879 N N . GLU A 1 15 ? 8.151 -2.588 -5.907 1.00 0.00 15 GLU A N 13
ATOM 7880 C CA . GLU A 1 15 ? 6.954 -2.628 -5.001 1.00 0.00 15 GLU A CA 13
ATOM 7881 C C . GLU A 1 15 ? 5.855 -1.718 -5.564 1.00 0.00 15 GLU A C 13
ATOM 7882 O O . GLU A 1 15 ? 4.680 -2.033 -5.513 1.00 0.00 15 GLU A O 13
ATOM 7894 N N . LEU A 1 16 ? 6.260 -0.601 -6.111 1.00 0.00 16 LEU A N 13
ATOM 7895 C CA . LEU A 1 16 ? 5.294 0.373 -6.715 1.00 0.00 16 LEU A CA 13
ATOM 7896 C C . LEU A 1 16 ? 4.700 -0.246 -7.987 1.00 0.00 16 LEU A C 13
ATOM 7897 O O . LEU A 1 16 ? 3.513 -0.147 -8.220 1.00 0.00 16 LEU A O 13
ATOM 7913 N N . ILE A 1 17 ? 5.511 -0.899 -8.794 1.00 0.00 17 ILE A N 13
ATOM 7914 C CA . ILE A 1 17 ? 4.985 -1.546 -10.044 1.00 0.00 17 ILE A CA 13
ATOM 7915 C C . ILE A 1 17 ? 3.914 -2.579 -9.638 1.00 0.00 17 ILE A C 13
ATOM 7916 O O . ILE A 1 17 ? 2.903 -2.730 -10.299 1.00 0.00 17 ILE A O 13
ATOM 7932 N N . PHE A 1 18 ? 4.144 -3.272 -8.543 1.00 0.00 18 PHE A N 13
ATOM 7933 C CA . PHE A 1 18 ? 3.173 -4.295 -8.040 1.00 0.00 18 PHE A CA 13
ATOM 7934 C C . PHE A 1 18 ? 1.857 -3.624 -7.598 1.00 0.00 18 PHE A C 13
ATOM 7935 O O . PHE A 1 18 ? 0.789 -4.175 -7.793 1.00 0.00 18 PHE A O 13
ATOM 7952 N N . THR A 1 19 ? 1.924 -2.446 -7.009 1.00 0.00 19 THR A N 13
ATOM 7953 C CA . THR A 1 19 ? 0.668 -1.755 -6.563 1.00 0.00 19 THR A CA 13
ATOM 7954 C C . THR A 1 19 ? -0.083 -1.124 -7.751 1.00 0.00 19 THR A C 13
ATOM 7955 O O . THR A 1 19 ? -1.285 -0.945 -7.682 1.00 0.00 19 THR A O 13
ATOM 7966 N N . ILE A 1 20 ? 0.602 -0.789 -8.829 1.00 0.00 20 ILE A N 13
ATOM 7967 C CA . ILE A 1 20 ? -0.084 -0.171 -10.015 1.00 0.00 20 ILE A CA 13
ATOM 7968 C C . ILE A 1 20 ? -1.182 -1.118 -10.531 1.00 0.00 20 ILE A C 13
ATOM 7969 O O . ILE A 1 20 ? -2.309 -0.704 -10.742 1.00 0.00 20 ILE A O 13
ATOM 7985 N N . THR A 1 21 ? -0.861 -2.380 -10.721 1.00 0.00 21 THR A N 13
ATOM 7986 C CA . THR A 1 21 ? -1.884 -3.362 -11.210 1.00 0.00 21 THR A CA 13
ATOM 7987 C C . THR A 1 21 ? -2.987 -3.537 -10.155 1.00 0.00 21 THR A C 13
ATOM 7988 O O . THR A 1 21 ? -4.146 -3.686 -10.495 1.00 0.00 21 THR A O 13
ATOM 7999 N N . LYS A 1 22 ? -2.632 -3.511 -8.885 1.00 0.00 22 LYS A N 13
ATOM 8000 C CA . LYS A 1 22 ? -3.657 -3.665 -7.804 1.00 0.00 22 LYS A CA 13
ATOM 8001 C C . LYS A 1 22 ? -4.652 -2.499 -7.872 1.00 0.00 22 LYS A C 13
ATOM 8002 O O . LYS A 1 22 ? -5.848 -2.708 -7.798 1.00 0.00 22 LYS A O 13
ATOM 8021 N N . ILE A 1 23 ? -4.166 -1.281 -8.023 1.00 0.00 23 ILE A N 13
ATOM 8022 C CA . ILE A 1 23 ? -5.079 -0.092 -8.111 1.00 0.00 23 ILE A CA 13
ATOM 8023 C C . ILE A 1 23 ? -5.973 -0.229 -9.356 1.00 0.00 23 ILE A C 13
ATOM 8024 O O . ILE A 1 23 ? -7.134 0.129 -9.316 1.00 0.00 23 ILE A O 13
ATOM 8040 N N . LEU A 1 24 ? -5.443 -0.753 -10.447 1.00 0.00 24 LEU A N 13
ATOM 8041 C CA . LEU A 1 24 ? -6.259 -0.932 -11.695 1.00 0.00 24 LEU A CA 13
ATOM 8042 C C . LEU A 1 24 ? -7.433 -1.875 -11.391 1.00 0.00 24 LEU A C 13
ATOM 8043 O O . LEU A 1 24 ? -8.552 -1.632 -11.808 1.00 0.00 24 LEU A O 13
ATOM 8059 N N . LEU A 1 25 ? -7.185 -2.938 -10.651 1.00 0.00 25 LEU A N 13
ATOM 8060 C CA . LEU A 1 25 ? -8.283 -3.898 -10.292 1.00 0.00 25 LEU A CA 13
ATOM 8061 C C . LEU A 1 25 ? -9.286 -3.236 -9.328 1.00 0.00 25 LEU A C 13
ATOM 8062 O O . LEU A 1 25 ? -10.387 -3.718 -9.142 1.00 0.00 25 LEU A O 13
ATOM 8078 N N . ALA A 1 26 ? -8.908 -2.132 -8.730 1.00 0.00 26 ALA A N 13
ATOM 8079 C CA . ALA A 1 26 ? -9.813 -1.406 -7.785 1.00 0.00 26 ALA A CA 13
ATOM 8080 C C . ALA A 1 26 ? -10.571 -0.268 -8.498 1.00 0.00 26 ALA A C 13
ATOM 8081 O O . ALA A 1 26 ? -11.278 0.490 -7.863 1.00 0.00 26 ALA A O 13
ATOM 8088 N N . ILE A 1 27 ? -10.435 -0.141 -9.799 1.00 0.00 27 ILE A N 13
ATOM 8089 C CA . ILE A 1 27 ? -11.150 0.947 -10.553 1.00 0.00 27 ILE A CA 13
ATOM 8090 C C . ILE A 1 27 ? -11.843 0.390 -11.821 1.00 0.00 27 ILE A C 13
ATOM 8091 O O . ILE A 1 27 ? -12.392 1.145 -12.606 1.00 0.00 27 ILE A O 13
ATOM 8107 N N . LEU A 1 28 ? -11.830 -0.910 -12.039 1.00 0.00 28 LEU A N 13
ATOM 8108 C CA . LEU A 1 28 ? -12.487 -1.482 -13.261 1.00 0.00 28 LEU A CA 13
ATOM 8109 C C . LEU A 1 28 ? -13.855 -2.125 -12.955 1.00 0.00 28 LEU A C 13
ATOM 8110 O O . LEU A 1 28 ? -14.487 -2.657 -13.853 1.00 0.00 28 LEU A O 13
ATOM 8126 N N . GLY A 1 29 ? -14.326 -2.095 -11.726 1.00 0.00 29 GLY A N 13
ATOM 8127 C CA . GLY A 1 29 ? -15.650 -2.719 -11.411 1.00 0.00 29 GLY A CA 13
ATOM 8128 C C . GLY A 1 29 ? -15.715 -3.143 -9.937 1.00 0.00 29 GLY A C 13
ATOM 8129 O O . GLY A 1 29 ? -16.636 -2.754 -9.242 1.00 0.00 29 GLY A O 13
ATOM 8133 N N . PRO A 1 30 ? -14.743 -3.923 -9.496 1.00 0.00 30 PRO A N 13
ATOM 8134 C CA . PRO A 1 30 ? -14.710 -4.392 -8.083 1.00 0.00 30 PRO A CA 13
ATOM 8135 C C . PRO A 1 30 ? -14.004 -3.362 -7.175 1.00 0.00 30 PRO A C 13
ATOM 8136 O O . PRO A 1 30 ? -13.245 -3.718 -6.290 1.00 0.00 30 PRO A O 13
ATOM 8147 N N . LEU A 1 31 ? -14.262 -2.088 -7.393 1.00 0.00 31 LEU A N 13
ATOM 8148 C CA . LEU A 1 31 ? -13.634 -1.008 -6.561 1.00 0.00 31 LEU A CA 13
ATOM 8149 C C . LEU A 1 31 ? -14.111 -1.098 -5.101 1.00 0.00 31 LEU A C 13
ATOM 8150 O O . LEU A 1 31 ? -13.384 -0.749 -4.188 1.00 0.00 31 LEU A O 13
ATOM 8166 N N . MET A 1 32 ? -15.318 -1.574 -4.881 1.00 0.00 32 MET A N 13
ATOM 8167 C CA . MET A 1 32 ? -15.850 -1.710 -3.492 1.00 0.00 32 MET A CA 13
ATOM 8168 C C . MET A 1 32 ? -15.488 -3.101 -2.954 1.00 0.00 32 MET A C 13
ATOM 8169 O O . MET A 1 32 ? -15.270 -3.267 -1.768 1.00 0.00 32 MET A O 13
ATOM 8183 N N . VAL A 1 33 ? -15.413 -4.093 -3.823 1.00 0.00 33 VAL A N 13
ATOM 8184 C CA . VAL A 1 33 ? -15.053 -5.482 -3.385 1.00 0.00 33 VAL A CA 13
ATOM 8185 C C . VAL A 1 33 ? -13.658 -5.469 -2.737 1.00 0.00 33 VAL A C 13
ATOM 8186 O O . VAL A 1 33 ? -13.426 -6.154 -1.759 1.00 0.00 33 VAL A O 13
ATOM 8199 N N . LEU A 1 34 ? -12.739 -4.688 -3.268 1.00 0.00 34 LEU A N 13
ATOM 8200 C CA . LEU A 1 34 ? -11.357 -4.617 -2.683 1.00 0.00 34 LEU A CA 13
ATOM 8201 C C . LEU A 1 34 ? -11.381 -3.971 -1.290 1.00 0.00 34 LEU A C 13
ATOM 8202 O O . LEU A 1 34 ? -10.541 -4.253 -0.455 1.00 0.00 34 LEU A O 13
ATOM 8218 N N . GLN A 1 35 ? -12.339 -3.118 -1.047 1.00 0.00 35 GLN A N 13
ATOM 8219 C CA . GLN A 1 35 ? -12.457 -2.433 0.281 1.00 0.00 35 GLN A CA 13
ATOM 8220 C C . GLN A 1 35 ? -13.632 -2.994 1.110 1.00 0.00 35 GLN A C 13
ATOM 8221 O O . GLN A 1 35 ? -14.151 -2.316 1.978 1.00 0.00 35 GLN A O 13
ATOM 8235 N N . ALA A 1 36 ? -14.052 -4.217 0.863 1.00 0.00 36 ALA A N 13
ATOM 8236 C CA . ALA A 1 36 ? -15.188 -4.808 1.649 1.00 0.00 36 ALA A CA 13
ATOM 8237 C C . ALA A 1 36 ? -14.745 -5.111 3.089 1.00 0.00 36 ALA A C 13
ATOM 8238 O O . ALA A 1 36 ? -15.492 -4.900 4.031 1.00 0.00 36 ALA A O 13
ATOM 8245 N N . GLY A 1 37 ? -13.535 -5.596 3.262 1.00 0.00 37 GLY A N 13
ATOM 8246 C CA . GLY A 1 37 ? -13.022 -5.913 4.630 1.00 0.00 37 GLY A CA 13
ATOM 8247 C C . GLY A 1 37 ? -12.455 -4.655 5.311 1.00 0.00 37 GLY A C 13
ATOM 8248 O O . GLY A 1 37 ? -12.269 -4.646 6.512 1.00 0.00 37 GLY A O 13
ATOM 8252 N N . ILE A 1 38 ? -12.179 -3.599 4.571 1.00 0.00 38 ILE A N 13
ATOM 8253 C CA . ILE A 1 38 ? -11.624 -2.355 5.196 1.00 0.00 38 ILE A CA 13
ATOM 8254 C C . ILE A 1 38 ? -12.769 -1.390 5.546 1.00 0.00 38 ILE A C 13
ATOM 8255 O O . ILE A 1 38 ? -13.511 -0.957 4.684 1.00 0.00 38 ILE A O 13
ATOM 8271 N N . THR A 1 39 ? -12.910 -1.056 6.810 1.00 0.00 39 THR A N 13
ATOM 8272 C CA . THR A 1 39 ? -13.999 -0.119 7.245 1.00 0.00 39 THR A CA 13
ATOM 8273 C C . THR A 1 39 ? -13.400 1.261 7.578 1.00 0.00 39 THR A C 13
ATOM 8274 O O . THR A 1 39 ? -13.691 1.847 8.607 1.00 0.00 39 THR A O 13
ATOM 8285 N N . LYS A 1 40 ? -12.564 1.778 6.709 1.00 0.00 40 LYS A N 13
ATOM 8286 C CA . LYS A 1 40 ? -11.931 3.114 6.945 1.00 0.00 40 LYS A CA 13
ATOM 8287 C C . LYS A 1 40 ? -12.237 4.074 5.783 1.00 0.00 40 LYS A C 13
ATOM 8288 O O . LYS A 1 40 ? -12.385 3.611 4.662 1.00 0.00 40 LYS A O 13
ATOM 8308 N N . GLY A 1 1 ? 12.964 5.331 -26.421 1.00 0.00 1 GLY A N 14
ATOM 8309 C CA . GLY A 1 1 ? 12.295 4.016 -26.653 1.00 0.00 1 GLY A CA 14
ATOM 8310 C C . GLY A 1 1 ? 11.815 3.432 -25.320 1.00 0.00 1 GLY A C 14
ATOM 8311 O O . GLY A 1 1 ? 12.607 3.191 -24.427 1.00 0.00 1 GLY A O 14
ATOM 8314 N N . ARG A 1 2 ? 10.528 3.203 -25.188 1.00 0.00 2 ARG A N 14
ATOM 8315 C CA . ARG A 1 2 ? 9.975 2.630 -23.918 1.00 0.00 2 ARG A CA 14
ATOM 8316 C C . ARG A 1 2 ? 9.557 1.165 -24.132 1.00 0.00 2 ARG A C 14
ATOM 8317 O O . ARG A 1 2 ? 8.550 0.715 -23.618 1.00 0.00 2 ARG A O 14
ATOM 8338 N N . ASP A 1 3 ? 10.334 0.426 -24.885 1.00 0.00 3 ASP A N 14
ATOM 8339 C CA . ASP A 1 3 ? 10.019 -1.015 -25.155 1.00 0.00 3 ASP A CA 14
ATOM 8340 C C . ASP A 1 3 ? 10.868 -1.887 -24.222 1.00 0.00 3 ASP A C 14
ATOM 8341 O O . ASP A 1 3 ? 10.351 -2.706 -23.481 1.00 0.00 3 ASP A O 14
ATOM 8350 N N . ALA A 1 4 ? 12.169 -1.698 -24.253 1.00 0.00 4 ALA A N 14
ATOM 8351 C CA . ALA A 1 4 ? 13.091 -2.487 -23.373 1.00 0.00 4 ALA A CA 14
ATOM 8352 C C . ALA A 1 4 ? 12.911 -2.066 -21.904 1.00 0.00 4 ALA A C 14
ATOM 8353 O O . ALA A 1 4 ? 13.135 -2.854 -21.003 1.00 0.00 4 ALA A O 14
ATOM 8360 N N . VAL A 1 5 ? 12.502 -0.835 -21.663 1.00 0.00 5 VAL A N 14
ATOM 8361 C CA . VAL A 1 5 ? 12.293 -0.342 -20.259 1.00 0.00 5 VAL A CA 14
ATOM 8362 C C . VAL A 1 5 ? 11.244 -1.216 -19.551 1.00 0.00 5 VAL A C 14
ATOM 8363 O O . VAL A 1 5 ? 11.387 -1.511 -18.380 1.00 0.00 5 VAL A O 14
ATOM 8376 N N . ILE A 1 6 ? 10.207 -1.637 -20.249 1.00 0.00 6 ILE A N 14
ATOM 8377 C CA . ILE A 1 6 ? 9.161 -2.504 -19.609 1.00 0.00 6 ILE A CA 14
ATOM 8378 C C . ILE A 1 6 ? 9.811 -3.825 -19.169 1.00 0.00 6 ILE A C 14
ATOM 8379 O O . ILE A 1 6 ? 9.530 -4.334 -18.099 1.00 0.00 6 ILE A O 14
ATOM 8395 N N . LEU A 1 7 ? 10.685 -4.373 -19.985 1.00 0.00 7 LEU A N 14
ATOM 8396 C CA . LEU A 1 7 ? 11.372 -5.652 -19.621 1.00 0.00 7 LEU A CA 14
ATOM 8397 C C . LEU A 1 7 ? 12.363 -5.406 -18.470 1.00 0.00 7 LEU A C 14
ATOM 8398 O O . LEU A 1 7 ? 12.633 -6.300 -17.689 1.00 0.00 7 LEU A O 14
ATOM 8414 N N . LEU A 1 8 ? 12.898 -4.207 -18.359 1.00 0.00 8 LEU A N 14
ATOM 8415 C CA . LEU A 1 8 ? 13.869 -3.894 -17.261 1.00 0.00 8 LEU A CA 14
ATOM 8416 C C . LEU A 1 8 ? 13.199 -3.151 -16.086 1.00 0.00 8 LEU A C 14
ATOM 8417 O O . LEU A 1 8 ? 13.884 -2.588 -15.250 1.00 0.00 8 LEU A O 14
ATOM 8433 N N . THR A 1 9 ? 11.884 -3.142 -16.003 1.00 0.00 9 THR A N 14
ATOM 8434 C CA . THR A 1 9 ? 11.193 -2.432 -14.872 1.00 0.00 9 THR A CA 14
ATOM 8435 C C . THR A 1 9 ? 10.540 -3.423 -13.890 1.00 0.00 9 THR A C 14
ATOM 8436 O O . THR A 1 9 ? 10.352 -3.097 -12.733 1.00 0.00 9 THR A O 14
ATOM 8447 N N . CYS A 1 10 ? 10.193 -4.616 -14.329 1.00 0.00 10 CYS A N 14
ATOM 8448 C CA . CYS A 1 10 ? 9.552 -5.611 -13.405 1.00 0.00 10 CYS A CA 14
ATOM 8449 C C . CYS A 1 10 ? 10.517 -6.002 -12.274 1.00 0.00 10 CYS A C 14
ATOM 8450 O O . CYS A 1 10 ? 10.132 -6.049 -11.120 1.00 0.00 10 CYS A O 14
ATOM 8458 N N . ALA A 1 11 ? 11.761 -6.280 -12.600 1.00 0.00 11 ALA A N 14
ATOM 8459 C CA . ALA A 1 11 ? 12.766 -6.671 -11.557 1.00 0.00 11 ALA A CA 14
ATOM 8460 C C . ALA A 1 11 ? 13.219 -5.446 -10.748 1.00 0.00 11 ALA A C 14
ATOM 8461 O O . ALA A 1 11 ? 13.314 -5.508 -9.536 1.00 0.00 11 ALA A O 14
ATOM 8468 N N . ILE A 1 12 ? 13.496 -4.343 -11.406 1.00 0.00 12 ILE A N 14
ATOM 8469 C CA . ILE A 1 12 ? 13.943 -3.111 -10.678 1.00 0.00 12 ILE A CA 14
ATOM 8470 C C . ILE A 1 12 ? 12.720 -2.427 -10.050 1.00 0.00 12 ILE A C 14
ATOM 8471 O O . ILE A 1 12 ? 11.815 -2.012 -10.747 1.00 0.00 12 ILE A O 14
ATOM 8487 N N . HIS A 1 13 ? 12.702 -2.321 -8.740 1.00 0.00 13 HIS A N 14
ATOM 8488 C CA . HIS A 1 13 ? 11.557 -1.678 -8.003 1.00 0.00 13 HIS A CA 14
ATOM 8489 C C . HIS A 1 13 ? 10.236 -2.419 -8.303 1.00 0.00 13 HIS A C 14
ATOM 8490 O O . HIS A 1 13 ? 9.305 -1.841 -8.841 1.00 0.00 13 HIS A O 14
ATOM 8504 N N . PRO A 1 14 ? 10.193 -3.686 -7.937 1.00 0.00 14 PRO A N 14
ATOM 8505 C CA . PRO A 1 14 ? 8.973 -4.517 -8.170 1.00 0.00 14 PRO A CA 14
ATOM 8506 C C . PRO A 1 14 ? 7.826 -4.100 -7.234 1.00 0.00 14 PRO A C 14
ATOM 8507 O O . PRO A 1 14 ? 6.674 -4.357 -7.532 1.00 0.00 14 PRO A O 14
ATOM 8518 N N . GLU A 1 15 ? 8.126 -3.457 -6.120 1.00 0.00 15 GLU A N 14
ATOM 8519 C CA . GLU A 1 15 ? 7.045 -3.022 -5.176 1.00 0.00 15 GLU A CA 14
ATOM 8520 C C . GLU A 1 15 ? 6.320 -1.754 -5.668 1.00 0.00 15 GLU A C 14
ATOM 8521 O O . GLU A 1 15 ? 5.533 -1.178 -4.943 1.00 0.00 15 GLU A O 14
ATOM 8533 N N . LEU A 1 16 ? 6.564 -1.329 -6.886 1.00 0.00 16 LEU A N 14
ATOM 8534 C CA . LEU A 1 16 ? 5.886 -0.120 -7.446 1.00 0.00 16 LEU A CA 14
ATOM 8535 C C . LEU A 1 16 ? 4.902 -0.602 -8.518 1.00 0.00 16 LEU A C 14
ATOM 8536 O O . LEU A 1 16 ? 3.731 -0.266 -8.489 1.00 0.00 16 LEU A O 14
ATOM 8552 N N . ILE A 1 17 ? 5.380 -1.403 -9.451 1.00 0.00 17 ILE A N 14
ATOM 8553 C CA . ILE A 1 17 ? 4.503 -1.948 -10.537 1.00 0.00 17 ILE A CA 14
ATOM 8554 C C . ILE A 1 17 ? 3.357 -2.755 -9.905 1.00 0.00 17 ILE A C 14
ATOM 8555 O O . ILE A 1 17 ? 2.219 -2.641 -10.321 1.00 0.00 17 ILE A O 14
ATOM 8571 N N . PHE A 1 18 ? 3.650 -3.556 -8.900 1.00 0.00 18 PHE A N 14
ATOM 8572 C CA . PHE A 1 18 ? 2.578 -4.362 -8.228 1.00 0.00 18 PHE A CA 14
ATOM 8573 C C . PHE A 1 18 ? 1.516 -3.422 -7.631 1.00 0.00 18 PHE A C 14
ATOM 8574 O O . PHE A 1 18 ? 0.332 -3.708 -7.690 1.00 0.00 18 PHE A O 14
ATOM 8591 N N . THR A 1 19 ? 1.937 -2.308 -7.067 1.00 0.00 19 THR A N 14
ATOM 8592 C CA . THR A 1 19 ? 0.969 -1.331 -6.466 1.00 0.00 19 THR A CA 14
ATOM 8593 C C . THR A 1 19 ? 0.014 -0.806 -7.550 1.00 0.00 19 THR A C 14
ATOM 8594 O O . THR A 1 19 ? -1.182 -0.737 -7.335 1.00 0.00 19 THR A O 14
ATOM 8605 N N . ILE A 1 20 ? 0.532 -0.446 -8.705 1.00 0.00 20 ILE A N 14
ATOM 8606 C CA . ILE A 1 20 ? -0.342 0.069 -9.812 1.00 0.00 20 ILE A CA 14
ATOM 8607 C C . ILE A 1 20 ? -1.309 -1.041 -10.260 1.00 0.00 20 ILE A C 14
ATOM 8608 O O . ILE A 1 20 ? -2.474 -0.779 -10.478 1.00 0.00 20 ILE A O 14
ATOM 8624 N N . THR A 1 21 ? -0.843 -2.265 -10.384 1.00 0.00 21 THR A N 14
ATOM 8625 C CA . THR A 1 21 ? -1.745 -3.392 -10.806 1.00 0.00 21 THR A CA 14
ATOM 8626 C C . THR A 1 21 ? -2.873 -3.559 -9.772 1.00 0.00 21 THR A C 14
ATOM 8627 O O . THR A 1 21 ? -4.017 -3.781 -10.128 1.00 0.00 21 THR A O 14
ATOM 8638 N N . LYS A 1 22 ? -2.552 -3.443 -8.501 1.00 0.00 22 LYS A N 14
ATOM 8639 C CA . LYS A 1 22 ? -3.591 -3.579 -7.428 1.00 0.00 22 LYS A CA 14
ATOM 8640 C C . LYS A 1 22 ? -4.634 -2.457 -7.571 1.00 0.00 22 LYS A C 14
ATOM 8641 O O . LYS A 1 22 ? -5.823 -2.706 -7.506 1.00 0.00 22 LYS A O 14
ATOM 8660 N N . ILE A 1 23 ? -4.189 -1.233 -7.774 1.00 0.00 23 ILE A N 14
ATOM 8661 C CA . ILE A 1 23 ? -5.141 -0.083 -7.933 1.00 0.00 23 ILE A CA 14
ATOM 8662 C C . ILE A 1 23 ? -5.885 -0.215 -9.273 1.00 0.00 23 ILE A C 14
ATOM 8663 O O . ILE A 1 23 ? -7.071 0.049 -9.345 1.00 0.00 23 ILE A O 14
ATOM 8679 N N . LEU A 1 24 ? -5.199 -0.625 -10.321 1.00 0.00 24 LEU A N 14
ATOM 8680 C CA . LEU A 1 24 ? -5.855 -0.790 -11.662 1.00 0.00 24 LEU A CA 14
ATOM 8681 C C . LEU A 1 24 ? -7.032 -1.772 -11.544 1.00 0.00 24 LEU A C 14
ATOM 8682 O O . LEU A 1 24 ? -8.093 -1.542 -12.095 1.00 0.00 24 LEU A O 14
ATOM 8698 N N . LEU A 1 25 ? -6.843 -2.854 -10.821 1.00 0.00 25 LEU A N 14
ATOM 8699 C CA . LEU A 1 25 ? -7.936 -3.865 -10.638 1.00 0.00 25 LEU A CA 14
ATOM 8700 C C . LEU A 1 25 ? -9.075 -3.262 -9.805 1.00 0.00 25 LEU A C 14
ATOM 8701 O O . LEU A 1 25 ? -10.238 -3.538 -10.033 1.00 0.00 25 LEU A O 14
ATOM 8717 N N . ALA A 1 26 ? -8.728 -2.437 -8.854 1.00 0.00 26 ALA A N 14
ATOM 8718 C CA . ALA A 1 26 ? -9.751 -1.776 -7.976 1.00 0.00 26 ALA A CA 14
ATOM 8719 C C . ALA A 1 26 ? -10.553 -0.701 -8.736 1.00 0.00 26 ALA A C 14
ATOM 8720 O O . ALA A 1 26 ? -11.527 -0.176 -8.224 1.00 0.00 26 ALA A O 14
ATOM 8727 N N . ILE A 1 27 ? -10.155 -0.378 -9.941 1.00 0.00 27 ILE A N 14
ATOM 8728 C CA . ILE A 1 27 ? -10.876 0.651 -10.755 1.00 0.00 27 ILE A CA 14
ATOM 8729 C C . ILE A 1 27 ? -11.578 -0.028 -11.944 1.00 0.00 27 ILE A C 14
ATOM 8730 O O . ILE A 1 27 ? -12.736 0.233 -12.212 1.00 0.00 27 ILE A O 14
ATOM 8746 N N . LEU A 1 28 ? -10.883 -0.894 -12.650 1.00 0.00 28 LEU A N 14
ATOM 8747 C CA . LEU A 1 28 ? -11.492 -1.598 -13.822 1.00 0.00 28 LEU A CA 14
ATOM 8748 C C . LEU A 1 28 ? -11.496 -3.115 -13.579 1.00 0.00 28 LEU A C 14
ATOM 8749 O O . LEU A 1 28 ? -12.536 -3.692 -13.327 1.00 0.00 28 LEU A O 14
ATOM 8765 N N . GLY A 1 29 ? -10.342 -3.752 -13.652 1.00 0.00 29 GLY A N 14
ATOM 8766 C CA . GLY A 1 29 ? -10.228 -5.233 -13.431 1.00 0.00 29 GLY A CA 14
ATOM 8767 C C . GLY A 1 29 ? -11.247 -6.038 -14.262 1.00 0.00 29 GLY A C 14
ATOM 8768 O O . GLY A 1 29 ? -11.951 -6.855 -13.700 1.00 0.00 29 GLY A O 14
ATOM 8772 N N . PRO A 1 30 ? -11.308 -5.805 -15.562 1.00 0.00 30 PRO A N 14
ATOM 8773 C CA . PRO A 1 30 ? -12.269 -6.555 -16.423 1.00 0.00 30 PRO A CA 14
ATOM 8774 C C . PRO A 1 30 ? -11.749 -7.968 -16.739 1.00 0.00 30 PRO A C 14
ATOM 8775 O O . PRO A 1 30 ? -12.404 -8.948 -16.433 1.00 0.00 30 PRO A O 14
ATOM 8786 N N . LEU A 1 31 ? -10.583 -8.083 -17.338 1.00 0.00 31 LEU A N 14
ATOM 8787 C CA . LEU A 1 31 ? -10.021 -9.435 -17.665 1.00 0.00 31 LEU A CA 14
ATOM 8788 C C . LEU A 1 31 ? -9.659 -10.170 -16.367 1.00 0.00 31 LEU A C 14
ATOM 8789 O O . LEU A 1 31 ? -9.809 -11.374 -16.272 1.00 0.00 31 LEU A O 14
ATOM 8805 N N . MET A 1 32 ? -9.193 -9.445 -15.373 1.00 0.00 32 MET A N 14
ATOM 8806 C CA . MET A 1 32 ? -8.816 -10.067 -14.062 1.00 0.00 32 MET A CA 14
ATOM 8807 C C . MET A 1 32 ? -10.043 -10.693 -13.380 1.00 0.00 32 MET A C 14
ATOM 8808 O O . MET A 1 32 ? -9.909 -11.668 -12.662 1.00 0.00 32 MET A O 14
ATOM 8822 N N . VAL A 1 33 ? -11.228 -10.152 -13.599 1.00 0.00 33 VAL A N 14
ATOM 8823 C CA . VAL A 1 33 ? -12.463 -10.722 -12.964 1.00 0.00 33 VAL A CA 14
ATOM 8824 C C . VAL A 1 33 ? -12.650 -12.197 -13.376 1.00 0.00 33 VAL A C 14
ATOM 8825 O O . VAL A 1 33 ? -13.159 -12.995 -12.608 1.00 0.00 33 VAL A O 14
ATOM 8838 N N . LEU A 1 34 ? -12.234 -12.560 -14.573 1.00 0.00 34 LEU A N 14
ATOM 8839 C CA . LEU A 1 34 ? -12.377 -13.978 -15.040 1.00 0.00 34 LEU A CA 14
ATOM 8840 C C . LEU A 1 34 ? -11.210 -14.865 -14.564 1.00 0.00 34 LEU A C 14
ATOM 8841 O O . LEU A 1 34 ? -11.118 -16.013 -14.956 1.00 0.00 34 LEU A O 14
ATOM 8857 N N . GLN A 1 35 ? -10.330 -14.356 -13.730 1.00 0.00 35 GLN A N 14
ATOM 8858 C CA . GLN A 1 35 ? -9.177 -15.176 -13.232 1.00 0.00 35 GLN A CA 14
ATOM 8859 C C . GLN A 1 35 ? -8.753 -14.743 -11.810 1.00 0.00 35 GLN A C 14
ATOM 8860 O O . GLN A 1 35 ? -7.606 -14.911 -11.429 1.00 0.00 35 GLN A O 14
ATOM 8874 N N . ALA A 1 36 ? -9.662 -14.198 -11.025 1.00 0.00 36 ALA A N 14
ATOM 8875 C CA . ALA A 1 36 ? -9.320 -13.757 -9.629 1.00 0.00 36 ALA A CA 14
ATOM 8876 C C . ALA A 1 36 ? -8.834 -14.946 -8.784 1.00 0.00 36 ALA A C 14
ATOM 8877 O O . ALA A 1 36 ? -7.820 -14.856 -8.116 1.00 0.00 36 ALA A O 14
ATOM 8884 N N . GLY A 1 37 ? -9.544 -16.054 -8.820 1.00 0.00 37 GLY A N 14
ATOM 8885 C CA . GLY A 1 37 ? -9.128 -17.256 -8.034 1.00 0.00 37 GLY A CA 14
ATOM 8886 C C . GLY A 1 37 ? -8.213 -18.165 -8.873 1.00 0.00 37 GLY A C 14
ATOM 8887 O O . GLY A 1 37 ? -7.968 -19.295 -8.496 1.00 0.00 37 GLY A O 14
ATOM 8891 N N . ILE A 1 38 ? -7.702 -17.693 -9.992 1.00 0.00 38 ILE A N 14
ATOM 8892 C CA . ILE A 1 38 ? -6.800 -18.533 -10.844 1.00 0.00 38 ILE A CA 14
ATOM 8893 C C . ILE A 1 38 ? -5.361 -17.993 -10.735 1.00 0.00 38 ILE A C 14
ATOM 8894 O O . ILE A 1 38 ? -4.591 -18.057 -11.679 1.00 0.00 38 ILE A O 14
ATOM 8910 N N . THR A 1 39 ? -4.995 -17.460 -9.588 1.00 0.00 39 THR A N 14
ATOM 8911 C CA . THR A 1 39 ? -3.615 -16.909 -9.399 1.00 0.00 39 THR A CA 14
ATOM 8912 C C . THR A 1 39 ? -3.234 -16.871 -7.902 1.00 0.00 39 THR A C 14
ATOM 8913 O O . THR A 1 39 ? -2.496 -16.006 -7.468 1.00 0.00 39 THR A O 14
ATOM 8924 N N . LYS A 1 40 ? -3.726 -17.804 -7.111 1.00 0.00 40 LYS A N 14
ATOM 8925 C CA . LYS A 1 40 ? -3.394 -17.831 -5.645 1.00 0.00 40 LYS A CA 14
ATOM 8926 C C . LYS A 1 40 ? -3.778 -19.179 -5.006 1.00 0.00 40 LYS A C 14
ATOM 8927 O O . LYS A 1 40 ? -3.140 -19.547 -4.033 1.00 0.00 40 LYS A O 14
ATOM 8947 N N . GLY A 1 1 ? 6.887 4.491 -30.407 1.00 0.00 1 GLY A N 15
ATOM 8948 C CA . GLY A 1 1 ? 7.528 5.523 -29.540 1.00 0.00 1 GLY A CA 15
ATOM 8949 C C . GLY A 1 1 ? 8.721 4.917 -28.792 1.00 0.00 1 GLY A C 15
ATOM 8950 O O . GLY A 1 1 ? 8.735 3.735 -28.494 1.00 0.00 1 GLY A O 15
ATOM 8953 N N . ARG A 1 2 ? 9.718 5.716 -28.487 1.00 0.00 2 ARG A N 15
ATOM 8954 C CA . ARG A 1 2 ? 10.917 5.193 -27.755 1.00 0.00 2 ARG A CA 15
ATOM 8955 C C . ARG A 1 2 ? 11.177 5.991 -26.465 1.00 0.00 2 ARG A C 15
ATOM 8956 O O . ARG A 1 2 ? 12.265 5.946 -25.926 1.00 0.00 2 ARG A O 15
ATOM 8977 N N . ASP A 1 3 ? 10.194 6.707 -25.966 1.00 0.00 3 ASP A N 15
ATOM 8978 C CA . ASP A 1 3 ? 10.386 7.495 -24.711 1.00 0.00 3 ASP A CA 15
ATOM 8979 C C . ASP A 1 3 ? 9.752 6.740 -23.535 1.00 0.00 3 ASP A C 15
ATOM 8980 O O . ASP A 1 3 ? 10.417 6.428 -22.565 1.00 0.00 3 ASP A O 15
ATOM 8989 N N . ALA A 1 4 ? 8.474 6.442 -23.628 1.00 0.00 4 ALA A N 15
ATOM 8990 C CA . ALA A 1 4 ? 7.773 5.698 -22.531 1.00 0.00 4 ALA A CA 15
ATOM 8991 C C . ALA A 1 4 ? 8.296 4.255 -22.424 1.00 0.00 4 ALA A C 15
ATOM 8992 O O . ALA A 1 4 ? 8.246 3.663 -21.361 1.00 0.00 4 ALA A O 15
ATOM 8999 N N . VAL A 1 5 ? 8.801 3.689 -23.504 1.00 0.00 5 VAL A N 15
ATOM 9000 C CA . VAL A 1 5 ? 9.333 2.285 -23.454 1.00 0.00 5 VAL A CA 15
ATOM 9001 C C . VAL A 1 5 ? 10.532 2.214 -22.493 1.00 0.00 5 VAL A C 15
ATOM 9002 O O . VAL A 1 5 ? 10.757 1.195 -21.868 1.00 0.00 5 VAL A O 15
ATOM 9015 N N . ILE A 1 6 ? 11.291 3.284 -22.364 1.00 0.00 6 ILE A N 15
ATOM 9016 C CA . ILE A 1 6 ? 12.466 3.276 -21.429 1.00 0.00 6 ILE A CA 15
ATOM 9017 C C . ILE A 1 6 ? 11.949 3.196 -19.985 1.00 0.00 6 ILE A C 15
ATOM 9018 O O . ILE A 1 6 ? 12.498 2.478 -19.169 1.00 0.00 6 ILE A O 15
ATOM 9034 N N . LEU A 1 7 ? 10.897 3.920 -19.674 1.00 0.00 7 LEU A N 15
ATOM 9035 C CA . LEU A 1 7 ? 10.332 3.887 -18.289 1.00 0.00 7 LEU A CA 15
ATOM 9036 C C . LEU A 1 7 ? 9.579 2.565 -18.074 1.00 0.00 7 LEU A C 15
ATOM 9037 O O . LEU A 1 7 ? 9.777 1.899 -17.076 1.00 0.00 7 LEU A O 15
ATOM 9053 N N . LEU A 1 8 ? 8.729 2.187 -19.004 1.00 0.00 8 LEU A N 15
ATOM 9054 C CA . LEU A 1 8 ? 7.963 0.908 -18.867 1.00 0.00 8 LEU A CA 15
ATOM 9055 C C . LEU A 1 8 ? 8.908 -0.283 -18.949 1.00 0.00 8 LEU A C 15
ATOM 9056 O O . LEU A 1 8 ? 8.999 -1.048 -18.013 1.00 0.00 8 LEU A O 15
ATOM 9072 N N . THR A 1 9 ? 9.595 -0.424 -20.056 1.00 0.00 9 THR A N 15
ATOM 9073 C CA . THR A 1 9 ? 10.562 -1.554 -20.283 1.00 0.00 9 THR A CA 15
ATOM 9074 C C . THR A 1 9 ? 9.988 -2.865 -19.716 1.00 0.00 9 THR A C 15
ATOM 9075 O O . THR A 1 9 ? 10.575 -3.517 -18.877 1.00 0.00 9 THR A O 15
ATOM 9086 N N . CYS A 1 10 ? 8.810 -3.232 -20.189 1.00 0.00 10 CYS A N 15
ATOM 9087 C CA . CYS A 1 10 ? 8.111 -4.480 -19.722 1.00 0.00 10 CYS A CA 15
ATOM 9088 C C . CYS A 1 10 ? 7.943 -4.440 -18.193 1.00 0.00 10 CYS A C 15
ATOM 9089 O O . CYS A 1 10 ? 8.065 -5.447 -17.517 1.00 0.00 10 CYS A O 15
ATOM 9097 N N . ALA A 1 11 ? 7.674 -3.261 -17.660 1.00 0.00 11 ALA A N 15
ATOM 9098 C CA . ALA A 1 11 ? 7.498 -3.057 -16.186 1.00 0.00 11 ALA A CA 15
ATOM 9099 C C . ALA A 1 11 ? 8.710 -3.621 -15.434 1.00 0.00 11 ALA A C 15
ATOM 9100 O O . ALA A 1 11 ? 8.594 -4.469 -14.567 1.00 0.00 11 ALA A O 15
ATOM 9107 N N . ILE A 1 12 ? 9.874 -3.134 -15.784 1.00 0.00 12 ILE A N 15
ATOM 9108 C CA . ILE A 1 12 ? 11.147 -3.596 -15.135 1.00 0.00 12 ILE A CA 15
ATOM 9109 C C . ILE A 1 12 ? 11.439 -2.821 -13.825 1.00 0.00 12 ILE A C 15
ATOM 9110 O O . ILE A 1 12 ? 12.531 -2.887 -13.287 1.00 0.00 12 ILE A O 15
ATOM 9126 N N . HIS A 1 13 ? 10.471 -2.103 -13.304 1.00 0.00 13 HIS A N 15
ATOM 9127 C CA . HIS A 1 13 ? 10.672 -1.331 -12.040 1.00 0.00 13 HIS A CA 15
ATOM 9128 C C . HIS A 1 13 ? 9.734 -1.865 -10.942 1.00 0.00 13 HIS A C 15
ATOM 9129 O O . HIS A 1 13 ? 8.596 -1.445 -10.833 1.00 0.00 13 HIS A O 15
ATOM 9143 N N . PRO A 1 14 ? 10.257 -2.788 -10.157 1.00 0.00 14 PRO A N 15
ATOM 9144 C CA . PRO A 1 14 ? 9.477 -3.408 -9.039 1.00 0.00 14 PRO A CA 15
ATOM 9145 C C . PRO A 1 14 ? 9.161 -2.378 -7.939 1.00 0.00 14 PRO A C 15
ATOM 9146 O O . PRO A 1 14 ? 9.594 -1.241 -8.001 1.00 0.00 14 PRO A O 15
ATOM 9157 N N . GLU A 1 15 ? 8.397 -2.784 -6.943 1.00 0.00 15 GLU A N 15
ATOM 9158 C CA . GLU A 1 15 ? 8.006 -1.868 -5.816 1.00 0.00 15 GLU A CA 15
ATOM 9159 C C . GLU A 1 15 ? 7.275 -0.639 -6.383 1.00 0.00 15 GLU A C 15
ATOM 9160 O O . GLU A 1 15 ? 7.470 0.489 -5.965 1.00 0.00 15 GLU A O 15
ATOM 9172 N N . LEU A 1 16 ? 6.431 -0.896 -7.351 1.00 0.00 16 LEU A N 15
ATOM 9173 C CA . LEU A 1 16 ? 5.624 0.157 -8.041 1.00 0.00 16 LEU A CA 15
ATOM 9174 C C . LEU A 1 16 ? 4.586 -0.563 -8.912 1.00 0.00 16 LEU A C 15
ATOM 9175 O O . LEU A 1 16 ? 3.396 -0.351 -8.779 1.00 0.00 16 LEU A O 15
ATOM 9191 N N . ILE A 1 17 ? 5.051 -1.431 -9.787 1.00 0.00 17 ILE A N 15
ATOM 9192 C CA . ILE A 1 17 ? 4.136 -2.212 -10.680 1.00 0.00 17 ILE A CA 15
ATOM 9193 C C . ILE A 1 17 ? 3.189 -3.058 -9.813 1.00 0.00 17 ILE A C 15
ATOM 9194 O O . ILE A 1 17 ? 2.022 -3.193 -10.123 1.00 0.00 17 ILE A O 15
ATOM 9210 N N . PHE A 1 18 ? 3.686 -3.616 -8.728 1.00 0.00 18 PHE A N 15
ATOM 9211 C CA . PHE A 1 18 ? 2.822 -4.449 -7.826 1.00 0.00 18 PHE A CA 15
ATOM 9212 C C . PHE A 1 18 ? 1.701 -3.593 -7.203 1.00 0.00 18 PHE A C 15
ATOM 9213 O O . PHE A 1 18 ? 0.615 -4.082 -6.946 1.00 0.00 18 PHE A O 15
ATOM 9230 N N . THR A 1 19 ? 1.964 -2.328 -6.961 1.00 0.00 19 THR A N 15
ATOM 9231 C CA . THR A 1 19 ? 0.932 -1.427 -6.356 1.00 0.00 19 THR A CA 15
ATOM 9232 C C . THR A 1 19 ? 0.025 -0.847 -7.451 1.00 0.00 19 THR A C 15
ATOM 9233 O O . THR A 1 19 ? -1.185 -0.897 -7.332 1.00 0.00 19 THR A O 15
ATOM 9244 N N . ILE A 1 20 ? 0.602 -0.306 -8.505 1.00 0.00 20 ILE A N 15
ATOM 9245 C CA . ILE A 1 20 ? -0.217 0.281 -9.620 1.00 0.00 20 ILE A CA 15
ATOM 9246 C C . ILE A 1 20 ? -1.141 -0.792 -10.221 1.00 0.00 20 ILE A C 15
ATOM 9247 O O . ILE A 1 20 ? -2.300 -0.524 -10.473 1.00 0.00 20 ILE A O 15
ATOM 9263 N N . THR A 1 21 ? -0.648 -1.993 -10.440 1.00 0.00 21 THR A N 15
ATOM 9264 C CA . THR A 1 21 ? -1.509 -3.083 -11.015 1.00 0.00 21 THR A CA 15
ATOM 9265 C C . THR A 1 21 ? -2.692 -3.361 -10.068 1.00 0.00 21 THR A C 15
ATOM 9266 O O . THR A 1 21 ? -3.804 -3.585 -10.513 1.00 0.00 21 THR A O 15
ATOM 9277 N N . LYS A 1 22 ? -2.457 -3.336 -8.771 1.00 0.00 22 LYS A N 15
ATOM 9278 C CA . LYS A 1 22 ? -3.559 -3.584 -7.788 1.00 0.00 22 LYS A CA 15
ATOM 9279 C C . LYS A 1 22 ? -4.598 -2.458 -7.885 1.00 0.00 22 LYS A C 15
ATOM 9280 O O . LYS A 1 22 ? -5.784 -2.719 -7.906 1.00 0.00 22 LYS A O 15
ATOM 9299 N N . ILE A 1 23 ? -4.153 -1.218 -7.954 1.00 0.00 23 ILE A N 15
ATOM 9300 C CA . ILE A 1 23 ? -5.106 -0.060 -8.062 1.00 0.00 23 ILE A CA 15
ATOM 9301 C C . ILE A 1 23 ? -5.946 -0.202 -9.344 1.00 0.00 23 ILE A C 15
ATOM 9302 O O . ILE A 1 23 ? -7.128 0.087 -9.339 1.00 0.00 23 ILE A O 15
ATOM 9318 N N . LEU A 1 24 ? -5.350 -0.652 -10.430 1.00 0.00 24 LEU A N 15
ATOM 9319 C CA . LEU A 1 24 ? -6.115 -0.830 -11.710 1.00 0.00 24 LEU A CA 15
ATOM 9320 C C . LEU A 1 24 ? -7.226 -1.866 -11.493 1.00 0.00 24 LEU A C 15
ATOM 9321 O O . LEU A 1 24 ? -8.337 -1.696 -11.962 1.00 0.00 24 LEU A O 15
ATOM 9337 N N . LEU A 1 25 ? -6.932 -2.926 -10.772 1.00 0.00 25 LEU A N 15
ATOM 9338 C CA . LEU A 1 25 ? -7.967 -3.976 -10.499 1.00 0.00 25 LEU A CA 15
ATOM 9339 C C . LEU A 1 25 ? -9.064 -3.423 -9.576 1.00 0.00 25 LEU A C 15
ATOM 9340 O O . LEU A 1 25 ? -10.174 -3.920 -9.555 1.00 0.00 25 LEU A O 15
ATOM 9356 N N . ALA A 1 26 ? -8.747 -2.396 -8.831 1.00 0.00 26 ALA A N 15
ATOM 9357 C CA . ALA A 1 26 ? -9.734 -1.764 -7.901 1.00 0.00 26 ALA A CA 15
ATOM 9358 C C . ALA A 1 26 ? -10.589 -0.708 -8.623 1.00 0.00 26 ALA A C 15
ATOM 9359 O O . ALA A 1 26 ? -11.578 -0.242 -8.087 1.00 0.00 26 ALA A O 15
ATOM 9366 N N . ILE A 1 27 ? -10.220 -0.336 -9.824 1.00 0.00 27 ILE A N 15
ATOM 9367 C CA . ILE A 1 27 ? -11.005 0.686 -10.594 1.00 0.00 27 ILE A CA 15
ATOM 9368 C C . ILE A 1 27 ? -11.558 0.060 -11.894 1.00 0.00 27 ILE A C 15
ATOM 9369 O O . ILE A 1 27 ? -11.732 0.734 -12.894 1.00 0.00 27 ILE A O 15
ATOM 9385 N N . LEU A 1 28 ? -11.845 -1.226 -11.886 1.00 0.00 28 LEU A N 15
ATOM 9386 C CA . LEU A 1 28 ? -12.393 -1.906 -13.110 1.00 0.00 28 LEU A CA 15
ATOM 9387 C C . LEU A 1 28 ? -13.842 -1.462 -13.387 1.00 0.00 28 LEU A C 15
ATOM 9388 O O . LEU A 1 28 ? -14.262 -1.398 -14.529 1.00 0.00 28 LEU A O 15
ATOM 9404 N N . GLY A 1 29 ? -14.604 -1.159 -12.357 1.00 0.00 29 GLY A N 15
ATOM 9405 C CA . GLY A 1 29 ? -16.021 -0.717 -12.549 1.00 0.00 29 GLY A CA 15
ATOM 9406 C C . GLY A 1 29 ? -16.985 -1.903 -12.398 1.00 0.00 29 GLY A C 15
ATOM 9407 O O . GLY A 1 29 ? -17.542 -2.357 -13.381 1.00 0.00 29 GLY A O 15
ATOM 9411 N N . PRO A 1 30 ? -17.162 -2.368 -11.176 1.00 0.00 30 PRO A N 15
ATOM 9412 C CA . PRO A 1 30 ? -18.083 -3.515 -10.918 1.00 0.00 30 PRO A CA 15
ATOM 9413 C C . PRO A 1 30 ? -19.558 -3.089 -11.051 1.00 0.00 30 PRO A C 15
ATOM 9414 O O . PRO A 1 30 ? -20.376 -3.848 -11.535 1.00 0.00 30 PRO A O 15
ATOM 9425 N N . LEU A 1 31 ? -19.897 -1.888 -10.625 1.00 0.00 31 LEU A N 15
ATOM 9426 C CA . LEU A 1 31 ? -21.314 -1.396 -10.718 1.00 0.00 31 LEU A CA 15
ATOM 9427 C C . LEU A 1 31 ? -21.816 -1.432 -12.171 1.00 0.00 31 LEU A C 15
ATOM 9428 O O . LEU A 1 31 ? -22.915 -1.884 -12.430 1.00 0.00 31 LEU A O 15
ATOM 9444 N N . MET A 1 32 ? -21.022 -0.967 -13.111 1.00 0.00 32 MET A N 15
ATOM 9445 C CA . MET A 1 32 ? -21.449 -0.975 -14.550 1.00 0.00 32 MET A CA 15
ATOM 9446 C C . MET A 1 32 ? -21.638 -2.415 -15.057 1.00 0.00 32 MET A C 15
ATOM 9447 O O . MET A 1 32 ? -22.609 -2.711 -15.729 1.00 0.00 32 MET A O 15
ATOM 9461 N N . VAL A 1 33 ? -20.721 -3.301 -14.740 1.00 0.00 33 VAL A N 15
ATOM 9462 C CA . VAL A 1 33 ? -20.836 -4.727 -15.200 1.00 0.00 33 VAL A CA 15
ATOM 9463 C C . VAL A 1 33 ? -21.968 -5.459 -14.454 1.00 0.00 33 VAL A C 15
ATOM 9464 O O . VAL A 1 33 ? -22.581 -6.356 -15.005 1.00 0.00 33 VAL A O 15
ATOM 9477 N N . LEU A 1 34 ? -22.252 -5.098 -13.222 1.00 0.00 34 LEU A N 15
ATOM 9478 C CA . LEU A 1 34 ? -23.348 -5.790 -12.464 1.00 0.00 34 LEU A CA 15
ATOM 9479 C C . LEU A 1 34 ? -24.704 -5.079 -12.618 1.00 0.00 34 LEU A C 15
ATOM 9480 O O . LEU A 1 34 ? -25.705 -5.545 -12.105 1.00 0.00 34 LEU A O 15
ATOM 9496 N N . GLN A 1 35 ? -24.750 -3.976 -13.319 1.00 0.00 35 GLN A N 15
ATOM 9497 C CA . GLN A 1 35 ? -26.037 -3.236 -13.517 1.00 0.00 35 GLN A CA 15
ATOM 9498 C C . GLN A 1 35 ? -26.258 -2.957 -15.014 1.00 0.00 35 GLN A C 15
ATOM 9499 O O . GLN A 1 35 ? -26.877 -1.976 -15.385 1.00 0.00 35 GLN A O 15
ATOM 9513 N N . ALA A 1 36 ? -25.755 -3.815 -15.873 1.00 0.00 36 ALA A N 15
ATOM 9514 C CA . ALA A 1 36 ? -25.924 -3.616 -17.349 1.00 0.00 36 ALA A CA 15
ATOM 9515 C C . ALA A 1 36 ? -27.376 -3.913 -17.769 1.00 0.00 36 ALA A C 15
ATOM 9516 O O . ALA A 1 36 ? -27.677 -4.938 -18.359 1.00 0.00 36 ALA A O 15
ATOM 9523 N N . GLY A 1 37 ? -28.279 -3.009 -17.463 1.00 0.00 37 GLY A N 15
ATOM 9524 C CA . GLY A 1 37 ? -29.717 -3.196 -17.824 1.00 0.00 37 GLY A CA 15
ATOM 9525 C C . GLY A 1 37 ? -30.344 -4.271 -16.932 1.00 0.00 37 GLY A C 15
ATOM 9526 O O . GLY A 1 37 ? -30.552 -5.389 -17.368 1.00 0.00 37 GLY A O 15
ATOM 9530 N N . ILE A 1 38 ? -30.644 -3.942 -15.695 1.00 0.00 38 ILE A N 15
ATOM 9531 C CA . ILE A 1 38 ? -31.261 -4.946 -14.764 1.00 0.00 38 ILE A CA 15
ATOM 9532 C C . ILE A 1 38 ? -32.784 -5.055 -15.012 1.00 0.00 38 ILE A C 15
ATOM 9533 O O . ILE A 1 38 ? -33.595 -4.844 -14.126 1.00 0.00 38 ILE A O 15
ATOM 9549 N N . THR A 1 39 ? -33.170 -5.389 -16.223 1.00 0.00 39 THR A N 15
ATOM 9550 C CA . THR A 1 39 ? -34.624 -5.526 -16.566 1.00 0.00 39 THR A CA 15
ATOM 9551 C C . THR A 1 39 ? -34.784 -6.577 -17.678 1.00 0.00 39 THR A C 15
ATOM 9552 O O . THR A 1 39 ? -35.158 -6.266 -18.796 1.00 0.00 39 THR A O 15
ATOM 9563 N N . LYS A 1 40 ? -34.496 -7.822 -17.373 1.00 0.00 40 LYS A N 15
ATOM 9564 C CA . LYS A 1 40 ? -34.616 -8.915 -18.389 1.00 0.00 40 LYS A CA 15
ATOM 9565 C C . LYS A 1 40 ? -35.061 -10.221 -17.716 1.00 0.00 40 LYS A C 15
ATOM 9566 O O . LYS A 1 40 ? -36.022 -10.805 -18.187 1.00 0.00 40 LYS A O 15
ATOM 9586 N N . GLY A 1 1 ? 15.517 -20.872 -16.563 1.00 0.00 1 GLY A N 16
ATOM 9587 C CA . GLY A 1 1 ? 16.327 -19.810 -15.898 1.00 0.00 1 GLY A CA 16
ATOM 9588 C C . GLY A 1 1 ? 15.441 -19.003 -14.943 1.00 0.00 1 GLY A C 16
ATOM 9589 O O . GLY A 1 1 ? 15.358 -19.315 -13.770 1.00 0.00 1 GLY A O 16
ATOM 9592 N N . ARG A 1 2 ? 14.786 -17.975 -15.448 1.00 0.00 2 ARG A N 16
ATOM 9593 C CA . ARG A 1 2 ? 13.884 -17.103 -14.610 1.00 0.00 2 ARG A CA 16
ATOM 9594 C C . ARG A 1 2 ? 14.611 -16.538 -13.372 1.00 0.00 2 ARG A C 16
ATOM 9595 O O . ARG A 1 2 ? 13.987 -16.232 -12.373 1.00 0.00 2 ARG A O 16
ATOM 9616 N N . ASP A 1 3 ? 15.913 -16.395 -13.440 1.00 0.00 3 ASP A N 16
ATOM 9617 C CA . ASP A 1 3 ? 16.701 -15.848 -12.288 1.00 0.00 3 ASP A CA 16
ATOM 9618 C C . ASP A 1 3 ? 17.149 -14.409 -12.599 1.00 0.00 3 ASP A C 16
ATOM 9619 O O . ASP A 1 3 ? 17.168 -13.561 -11.723 1.00 0.00 3 ASP A O 16
ATOM 9628 N N . ALA A 1 4 ? 17.498 -14.133 -13.841 1.00 0.00 4 ALA A N 16
ATOM 9629 C CA . ALA A 1 4 ? 17.936 -12.755 -14.232 1.00 0.00 4 ALA A CA 16
ATOM 9630 C C . ALA A 1 4 ? 16.754 -11.783 -14.113 1.00 0.00 4 ALA A C 16
ATOM 9631 O O . ALA A 1 4 ? 16.919 -10.663 -13.672 1.00 0.00 4 ALA A O 16
ATOM 9638 N N . VAL A 1 5 ? 15.564 -12.211 -14.491 1.00 0.00 5 VAL A N 16
ATOM 9639 C CA . VAL A 1 5 ? 14.359 -11.322 -14.389 1.00 0.00 5 VAL A CA 16
ATOM 9640 C C . VAL A 1 5 ? 14.103 -10.991 -12.908 1.00 0.00 5 VAL A C 16
ATOM 9641 O O . VAL A 1 5 ? 13.735 -9.880 -12.577 1.00 0.00 5 VAL A O 16
ATOM 9654 N N . ILE A 1 6 ? 14.312 -11.946 -12.022 1.00 0.00 6 ILE A N 16
ATOM 9655 C CA . ILE A 1 6 ? 14.098 -11.686 -10.561 1.00 0.00 6 ILE A CA 16
ATOM 9656 C C . ILE A 1 6 ? 15.139 -10.660 -10.076 1.00 0.00 6 ILE A C 16
ATOM 9657 O O . ILE A 1 6 ? 14.851 -9.829 -9.236 1.00 0.00 6 ILE A O 16
ATOM 9673 N N . LEU A 1 7 ? 16.341 -10.713 -10.610 1.00 0.00 7 LEU A N 16
ATOM 9674 C CA . LEU A 1 7 ? 17.418 -9.751 -10.210 1.00 0.00 7 LEU A CA 16
ATOM 9675 C C . LEU A 1 7 ? 17.215 -8.391 -10.905 1.00 0.00 7 LEU A C 16
ATOM 9676 O O . LEU A 1 7 ? 17.575 -7.358 -10.368 1.00 0.00 7 LEU A O 16
ATOM 9692 N N . LEU A 1 8 ? 16.643 -8.386 -12.091 1.00 0.00 8 LEU A N 16
ATOM 9693 C CA . LEU A 1 8 ? 16.410 -7.105 -12.835 1.00 0.00 8 LEU A CA 16
ATOM 9694 C C . LEU A 1 8 ? 15.024 -6.500 -12.514 1.00 0.00 8 LEU A C 16
ATOM 9695 O O . LEU A 1 8 ? 14.501 -5.712 -13.282 1.00 0.00 8 LEU A O 16
ATOM 9711 N N . THR A 1 9 ? 14.433 -6.848 -11.390 1.00 0.00 9 THR A N 16
ATOM 9712 C CA . THR A 1 9 ? 13.090 -6.290 -11.015 1.00 0.00 9 THR A CA 16
ATOM 9713 C C . THR A 1 9 ? 13.214 -4.826 -10.541 1.00 0.00 9 THR A C 16
ATOM 9714 O O . THR A 1 9 ? 12.273 -4.057 -10.639 1.00 0.00 9 THR A O 16
ATOM 9725 N N . CYS A 1 10 ? 14.367 -4.437 -10.036 1.00 0.00 10 CYS A N 16
ATOM 9726 C CA . CYS A 1 10 ? 14.560 -3.027 -9.564 1.00 0.00 10 CYS A CA 16
ATOM 9727 C C . CYS A 1 10 ? 14.528 -2.057 -10.757 1.00 0.00 10 CYS A C 16
ATOM 9728 O O . CYS A 1 10 ? 14.032 -0.952 -10.640 1.00 0.00 10 CYS A O 16
ATOM 9736 N N . ALA A 1 11 ? 15.051 -2.467 -11.898 1.00 0.00 11 ALA A N 16
ATOM 9737 C CA . ALA A 1 11 ? 15.062 -1.587 -13.115 1.00 0.00 11 ALA A CA 16
ATOM 9738 C C . ALA A 1 11 ? 13.637 -1.187 -13.525 1.00 0.00 11 ALA A C 16
ATOM 9739 O O . ALA A 1 11 ? 13.412 -0.070 -13.955 1.00 0.00 11 ALA A O 16
ATOM 9746 N N . ILE A 1 12 ? 12.678 -2.080 -13.392 1.00 0.00 12 ILE A N 16
ATOM 9747 C CA . ILE A 1 12 ? 11.265 -1.740 -13.769 1.00 0.00 12 ILE A CA 16
ATOM 9748 C C . ILE A 1 12 ? 10.514 -1.071 -12.594 1.00 0.00 12 ILE A C 16
ATOM 9749 O O . ILE A 1 12 ? 9.300 -0.986 -12.606 1.00 0.00 12 ILE A O 16
ATOM 9765 N N . HIS A 1 13 ? 11.238 -0.594 -11.599 1.00 0.00 13 HIS A N 16
ATOM 9766 C CA . HIS A 1 13 ? 10.640 0.087 -10.403 1.00 0.00 13 HIS A CA 16
ATOM 9767 C C . HIS A 1 13 ? 9.728 -0.841 -9.583 1.00 0.00 13 HIS A C 16
ATOM 9768 O O . HIS A 1 13 ? 8.563 -1.006 -9.901 1.00 0.00 13 HIS A O 16
ATOM 9782 N N . PRO A 1 14 ? 10.279 -1.404 -8.529 1.00 0.00 14 PRO A N 16
ATOM 9783 C CA . PRO A 1 14 ? 9.483 -2.297 -7.647 1.00 0.00 14 PRO A CA 16
ATOM 9784 C C . PRO A 1 14 ? 8.581 -1.425 -6.757 1.00 0.00 14 PRO A C 16
ATOM 9785 O O . PRO A 1 14 ? 8.649 -0.205 -6.817 1.00 0.00 14 PRO A O 16
ATOM 9796 N N . GLU A 1 15 ? 7.741 -2.037 -5.951 1.00 0.00 15 GLU A N 16
ATOM 9797 C CA . GLU A 1 15 ? 6.805 -1.271 -5.050 1.00 0.00 15 GLU A CA 16
ATOM 9798 C C . GLU A 1 15 ? 6.018 -0.215 -5.854 1.00 0.00 15 GLU A C 16
ATOM 9799 O O . GLU A 1 15 ? 5.619 0.817 -5.345 1.00 0.00 15 GLU A O 16
ATOM 9811 N N . LEU A 1 16 ? 5.800 -0.494 -7.117 1.00 0.00 16 LEU A N 16
ATOM 9812 C CA . LEU A 1 16 ? 5.052 0.416 -8.034 1.00 0.00 16 LEU A CA 16
ATOM 9813 C C . LEU A 1 16 ? 4.395 -0.468 -9.096 1.00 0.00 16 LEU A C 16
ATOM 9814 O O . LEU A 1 16 ? 3.199 -0.416 -9.286 1.00 0.00 16 LEU A O 16
ATOM 9830 N N . ILE A 1 17 ? 5.171 -1.296 -9.765 1.00 0.00 17 ILE A N 16
ATOM 9831 C CA . ILE A 1 17 ? 4.600 -2.219 -10.802 1.00 0.00 17 ILE A CA 16
ATOM 9832 C C . ILE A 1 17 ? 3.511 -3.092 -10.141 1.00 0.00 17 ILE A C 16
ATOM 9833 O O . ILE A 1 17 ? 2.510 -3.415 -10.754 1.00 0.00 17 ILE A O 16
ATOM 9849 N N . PHE A 1 18 ? 3.712 -3.452 -8.889 1.00 0.00 18 PHE A N 16
ATOM 9850 C CA . PHE A 1 18 ? 2.721 -4.284 -8.138 1.00 0.00 18 PHE A CA 16
ATOM 9851 C C . PHE A 1 18 ? 1.664 -3.376 -7.484 1.00 0.00 18 PHE A C 16
ATOM 9852 O O . PHE A 1 18 ? 0.510 -3.747 -7.370 1.00 0.00 18 PHE A O 16
ATOM 9869 N N . THR A 1 19 ? 2.050 -2.193 -7.059 1.00 0.00 19 THR A N 16
ATOM 9870 C CA . THR A 1 19 ? 1.078 -1.248 -6.417 1.00 0.00 19 THR A CA 16
ATOM 9871 C C . THR A 1 19 ? 0.109 -0.696 -7.477 1.00 0.00 19 THR A C 16
ATOM 9872 O O . THR A 1 19 ? -1.073 -0.559 -7.224 1.00 0.00 19 THR A O 16
ATOM 9883 N N . ILE A 1 20 ? 0.605 -0.385 -8.654 1.00 0.00 20 ILE A N 16
ATOM 9884 C CA . ILE A 1 20 ? -0.269 0.156 -9.744 1.00 0.00 20 ILE A CA 16
ATOM 9885 C C . ILE A 1 20 ? -1.280 -0.914 -10.184 1.00 0.00 20 ILE A C 16
ATOM 9886 O O . ILE A 1 20 ? -2.446 -0.617 -10.341 1.00 0.00 20 ILE A O 16
ATOM 9902 N N . THR A 1 21 ? -0.845 -2.142 -10.374 1.00 0.00 21 THR A N 16
ATOM 9903 C CA . THR A 1 21 ? -1.788 -3.233 -10.799 1.00 0.00 21 THR A CA 16
ATOM 9904 C C . THR A 1 21 ? -2.848 -3.486 -9.717 1.00 0.00 21 THR A C 16
ATOM 9905 O O . THR A 1 21 ? -4.005 -3.705 -10.031 1.00 0.00 21 THR A O 16
ATOM 9916 N N . LYS A 1 22 ? -2.467 -3.449 -8.454 1.00 0.00 22 LYS A N 16
ATOM 9917 C CA . LYS A 1 22 ? -3.457 -3.678 -7.345 1.00 0.00 22 LYS A CA 16
ATOM 9918 C C . LYS A 1 22 ? -4.577 -2.629 -7.428 1.00 0.00 22 LYS A C 16
ATOM 9919 O O . LYS A 1 22 ? -5.747 -2.961 -7.358 1.00 0.00 22 LYS A O 16
ATOM 9938 N N . ILE A 1 23 ? -4.221 -1.375 -7.590 1.00 0.00 23 ILE A N 16
ATOM 9939 C CA . ILE A 1 23 ? -5.250 -0.290 -7.697 1.00 0.00 23 ILE A CA 16
ATOM 9940 C C . ILE A 1 23 ? -5.910 -0.349 -9.091 1.00 0.00 23 ILE A C 16
ATOM 9941 O O . ILE A 1 23 ? -7.063 0.012 -9.242 1.00 0.00 23 ILE A O 16
ATOM 9957 N N . LEU A 1 24 ? -5.192 -0.814 -10.100 1.00 0.00 24 LEU A N 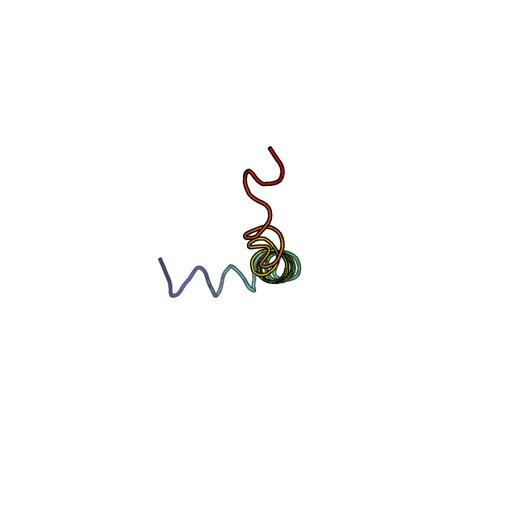16
ATOM 9958 C CA . LEU A 1 24 ? -5.762 -0.919 -11.487 1.00 0.00 24 LEU A CA 16
ATOM 9959 C C . LEU A 1 24 ? -7.017 -1.803 -11.459 1.00 0.00 24 LEU A C 16
ATOM 9960 O O . LEU A 1 24 ? -8.043 -1.434 -12.000 1.00 0.00 24 LEU A O 16
ATOM 9976 N N . LEU A 1 25 ? -6.940 -2.955 -10.822 1.00 0.00 25 LEU A N 16
ATOM 9977 C CA . LEU A 1 25 ? -8.129 -3.870 -10.738 1.00 0.00 25 LEU A CA 16
ATOM 9978 C C . LEU A 1 25 ? -9.287 -3.176 -10.007 1.00 0.00 25 LEU A C 16
ATOM 9979 O O . LEU A 1 25 ? -10.447 -3.389 -10.313 1.00 0.00 25 LEU A O 16
ATOM 9995 N N . ALA A 1 26 ? -8.958 -2.344 -9.054 1.00 0.00 26 ALA A N 16
ATOM 9996 C CA . ALA A 1 26 ? -9.996 -1.596 -8.271 1.00 0.00 26 ALA A CA 16
ATOM 9997 C C . ALA A 1 26 ? -10.669 -0.505 -9.121 1.00 0.00 26 ALA A C 16
ATOM 9998 O O . ALA A 1 26 ? -11.743 -0.037 -8.792 1.00 0.00 26 ALA A O 16
ATOM 10005 N N . ILE A 1 27 ? -10.048 -0.114 -10.205 1.00 0.00 27 ILE A N 16
ATOM 10006 C CA . ILE A 1 27 ? -10.630 0.938 -11.102 1.00 0.00 27 ILE A CA 16
ATOM 10007 C C . ILE A 1 27 ? -11.017 0.309 -12.462 1.00 0.00 27 ILE A C 16
ATOM 10008 O O . ILE A 1 27 ? -11.046 0.983 -13.477 1.00 0.00 27 ILE A O 16
ATOM 10024 N N . LEU A 1 28 ? -11.316 -0.974 -12.492 1.00 0.00 28 LEU A N 16
ATOM 10025 C CA . LEU A 1 28 ? -11.698 -1.644 -13.781 1.00 0.00 28 LEU A CA 16
ATOM 10026 C C . LEU A 1 28 ? -13.096 -2.292 -13.704 1.00 0.00 28 LEU A C 16
ATOM 10027 O O . LEU A 1 28 ? -13.429 -3.138 -14.516 1.00 0.00 28 LEU A O 16
ATOM 10043 N N . GLY A 1 29 ? -13.915 -1.906 -12.749 1.00 0.00 29 GLY A N 16
ATOM 10044 C CA . GLY A 1 29 ? -15.284 -2.498 -12.630 1.00 0.00 29 GLY A CA 16
ATOM 10045 C C . GLY A 1 29 ? -16.093 -1.707 -11.595 1.00 0.00 29 GLY A C 16
ATOM 10046 O O . GLY A 1 29 ? -16.987 -0.964 -11.959 1.00 0.00 29 GLY A O 16
ATOM 10050 N N . PRO A 1 30 ? -15.755 -1.882 -10.335 1.00 0.00 30 PRO A N 16
ATOM 10051 C CA . PRO A 1 30 ? -16.457 -1.170 -9.235 1.00 0.00 30 PRO A CA 16
ATOM 10052 C C . PRO A 1 30 ? -15.768 0.173 -8.903 1.00 0.00 30 PRO A C 16
ATOM 10053 O O . PRO A 1 30 ? -15.832 0.636 -7.778 1.00 0.00 30 PRO A O 16
ATOM 10064 N N . LEU A 1 31 ? -15.118 0.796 -9.867 1.00 0.00 31 LEU A N 16
ATOM 10065 C CA . LEU A 1 31 ? -14.422 2.108 -9.622 1.00 0.00 31 LEU A CA 16
ATOM 10066 C C . LEU A 1 31 ? -15.398 3.182 -9.117 1.00 0.00 31 LEU A C 16
ATOM 10067 O O . LEU A 1 31 ? -15.031 4.022 -8.317 1.00 0.00 31 LEU A O 16
ATOM 10083 N N . MET A 1 32 ? -16.633 3.158 -9.565 1.00 0.00 32 MET A N 16
ATOM 10084 C CA . MET A 1 32 ? -17.628 4.171 -9.101 1.00 0.00 32 MET A CA 16
ATOM 10085 C C . MET A 1 32 ? -18.300 3.672 -7.818 1.00 0.00 32 MET A C 16
ATOM 10086 O O . MET A 1 32 ? -18.555 4.443 -6.913 1.00 0.00 32 MET A O 16
ATOM 10100 N N . VAL A 1 33 ? -18.580 2.391 -7.735 1.00 0.00 33 VAL A N 16
ATOM 10101 C CA . VAL A 1 33 ? -19.234 1.821 -6.512 1.00 0.00 33 VAL A CA 16
ATOM 10102 C C . VAL A 1 33 ? -18.292 1.910 -5.295 1.00 0.00 33 VAL A C 16
ATOM 10103 O O . VAL A 1 33 ? -18.744 2.120 -4.186 1.00 0.00 33 VAL A O 16
ATOM 10116 N N . LEU A 1 34 ? -17.002 1.746 -5.490 1.00 0.00 34 LEU A N 16
ATOM 10117 C CA . LEU A 1 34 ? -16.041 1.814 -4.337 1.00 0.00 34 LEU A CA 16
ATOM 10118 C C . LEU A 1 34 ? -15.559 3.243 -4.040 1.00 0.00 34 LEU A C 16
ATOM 10119 O O . LEU A 1 34 ? -14.796 3.445 -3.113 1.00 0.00 34 LEU A O 16
ATOM 10135 N N . GLN A 1 35 ? -15.986 4.226 -4.797 1.00 0.00 35 GLN A N 16
ATOM 10136 C CA . GLN A 1 35 ? -15.544 5.640 -4.545 1.00 0.00 35 GLN A CA 16
ATOM 10137 C C . GLN A 1 35 ? -16.699 6.636 -4.760 1.00 0.00 35 GLN A C 16
ATOM 10138 O O . GLN A 1 35 ? -16.475 7.778 -5.125 1.00 0.00 35 GLN A O 16
ATOM 10152 N N . ALA A 1 36 ? -17.925 6.217 -4.535 1.00 0.00 36 ALA A N 16
ATOM 10153 C CA . ALA A 1 36 ? -19.093 7.135 -4.726 1.00 0.00 36 ALA A CA 16
ATOM 10154 C C . ALA A 1 36 ? -19.207 8.120 -3.552 1.00 0.00 36 ALA A C 16
ATOM 10155 O O . ALA A 1 36 ? -19.492 7.732 -2.433 1.00 0.00 36 ALA A O 16
ATOM 10162 N N . GLY A 1 37 ? -18.985 9.391 -3.808 1.00 0.00 37 GLY A N 16
ATOM 10163 C CA . GLY A 1 37 ? -19.076 10.422 -2.728 1.00 0.00 37 GLY A CA 16
ATOM 10164 C C . GLY A 1 37 ? -17.678 10.870 -2.280 1.00 0.00 37 GLY A C 16
ATOM 10165 O O . GLY A 1 37 ? -17.440 12.049 -2.087 1.00 0.00 37 GLY A O 16
ATOM 10169 N N . ILE A 1 38 ? -16.759 9.949 -2.106 1.00 0.00 38 ILE A N 16
ATOM 10170 C CA . ILE A 1 38 ? -15.375 10.320 -1.663 1.00 0.00 38 ILE A CA 16
ATOM 10171 C C . ILE A 1 38 ? -14.507 10.723 -2.863 1.00 0.00 38 ILE A C 16
ATOM 10172 O O . ILE A 1 38 ? -14.470 10.041 -3.871 1.00 0.00 38 ILE A O 16
ATOM 10188 N N . THR A 1 39 ? -13.804 11.825 -2.745 1.00 0.00 39 THR A N 16
ATOM 10189 C CA . THR A 1 39 ? -12.915 12.299 -3.855 1.00 0.00 39 THR A CA 16
ATOM 10190 C C . THR A 1 39 ? -11.441 12.097 -3.449 1.00 0.00 39 THR A C 16
ATOM 10191 O O . THR A 1 39 ? -10.605 12.950 -3.689 1.00 0.00 39 THR A O 16
ATOM 10202 N N . LYS A 1 40 ? -11.137 10.964 -2.836 1.00 0.00 40 LYS A N 16
ATOM 10203 C CA . LYS A 1 40 ? -9.747 10.627 -2.378 1.00 0.00 40 LYS A CA 16
ATOM 10204 C C . LYS A 1 40 ? -9.295 11.564 -1.241 1.00 0.00 40 LYS A C 16
ATOM 10205 O O . LYS A 1 40 ? -9.371 11.141 -0.100 1.00 0.00 40 LYS A O 16
ATOM 10225 N N . GLY A 1 1 ? 19.977 12.792 -21.322 1.00 0.00 1 GLY A N 17
ATOM 10226 C CA . GLY A 1 1 ? 19.070 12.241 -22.376 1.00 0.00 1 GLY A CA 17
ATOM 10227 C C . GLY A 1 1 ? 17.696 11.896 -21.781 1.00 0.00 1 GLY A C 17
ATOM 10228 O O . GLY A 1 1 ? 17.493 11.988 -20.583 1.00 0.00 1 GLY A O 17
ATOM 10231 N N . ARG A 1 2 ? 16.760 11.499 -22.614 1.00 0.00 2 ARG A N 17
ATOM 10232 C CA . ARG A 1 2 ? 15.388 11.138 -22.118 1.00 0.00 2 ARG A CA 17
ATOM 10233 C C . ARG A 1 2 ? 15.020 9.693 -22.511 1.00 0.00 2 ARG A C 17
ATOM 10234 O O . ARG A 1 2 ? 13.862 9.317 -22.490 1.00 0.00 2 ARG A O 17
ATOM 10255 N N . ASP A 1 3 ? 15.997 8.890 -22.863 1.00 0.00 3 ASP A N 17
ATOM 10256 C CA . ASP A 1 3 ? 15.740 7.467 -23.257 1.00 0.00 3 ASP A CA 17
ATOM 10257 C C . ASP A 1 3 ? 16.292 6.520 -22.181 1.00 0.00 3 ASP A C 17
ATOM 10258 O O . ASP A 1 3 ? 15.636 5.569 -21.797 1.00 0.00 3 ASP A O 17
ATOM 10267 N N . ALA A 1 4 ? 17.483 6.781 -21.685 1.00 0.00 4 ALA A N 17
ATOM 10268 C CA . ALA A 1 4 ? 18.081 5.910 -20.625 1.00 0.00 4 ALA A CA 17
ATOM 10269 C C . ALA A 1 4 ? 17.545 6.326 -19.247 1.00 0.00 4 ALA A C 17
ATOM 10270 O O . ALA A 1 4 ? 17.340 5.489 -18.390 1.00 0.00 4 ALA A O 17
ATOM 10277 N N . VAL A 1 5 ? 17.315 7.609 -19.036 1.00 0.00 5 VAL A N 17
ATOM 10278 C CA . VAL A 1 5 ? 16.784 8.097 -17.716 1.00 0.00 5 VAL A CA 17
ATOM 10279 C C . VAL A 1 5 ? 15.383 7.511 -17.469 1.00 0.00 5 VAL A C 17
ATOM 10280 O O . VAL A 1 5 ? 15.084 7.076 -16.371 1.00 0.00 5 VAL A O 17
ATOM 10293 N N . ILE A 1 6 ? 14.532 7.489 -18.475 1.00 0.00 6 ILE A N 17
ATOM 10294 C CA . ILE A 1 6 ? 13.154 6.919 -18.296 1.00 0.00 6 ILE A CA 17
ATOM 10295 C C . ILE A 1 6 ? 13.283 5.430 -17.930 1.00 0.00 6 ILE A C 17
ATOM 10296 O O . ILE A 1 6 ? 12.618 4.945 -17.030 1.00 0.00 6 ILE A O 17
ATOM 10312 N N . LEU A 1 7 ? 14.150 4.720 -18.621 1.00 0.00 7 LEU A N 17
ATOM 10313 C CA . LEU A 1 7 ? 14.368 3.264 -18.337 1.00 0.00 7 LEU A CA 17
ATOM 10314 C C . LEU A 1 7 ? 14.972 3.086 -16.933 1.00 0.00 7 LEU A C 17
ATOM 10315 O O . LEU A 1 7 ? 14.692 2.112 -16.260 1.00 0.00 7 LEU A O 17
ATOM 10331 N N . LEU A 1 8 ? 15.791 4.020 -16.494 1.00 0.00 8 LEU A N 17
ATOM 10332 C CA . LEU A 1 8 ? 16.419 3.922 -15.135 1.00 0.00 8 LEU A CA 17
ATOM 10333 C C . LEU A 1 8 ? 15.469 4.402 -14.020 1.00 0.00 8 LEU A C 17
ATOM 10334 O O . LEU A 1 8 ? 15.816 4.345 -12.856 1.00 0.00 8 LEU A O 17
ATOM 10350 N N . THR A 1 9 ? 14.287 4.860 -14.354 1.00 0.00 9 THR A N 17
ATOM 10351 C CA . THR A 1 9 ? 13.321 5.330 -13.308 1.00 0.00 9 THR A CA 17
ATOM 10352 C C . THR A 1 9 ? 12.277 4.233 -13.054 1.00 0.00 9 THR A C 17
ATOM 10353 O O . THR A 1 9 ? 12.027 3.867 -11.921 1.00 0.00 9 THR A O 17
ATOM 10364 N N . CYS A 1 10 ? 11.676 3.712 -14.103 1.00 0.00 10 CYS A N 17
ATOM 10365 C CA . CYS A 1 10 ? 10.644 2.635 -13.945 1.00 0.00 10 CYS A CA 17
ATOM 10366 C C . CYS A 1 10 ? 11.264 1.354 -13.357 1.00 0.00 10 CYS A C 17
ATOM 10367 O O . CYS A 1 10 ? 10.625 0.659 -12.592 1.00 0.00 10 CYS A O 17
ATOM 10375 N N . ALA A 1 11 ? 12.494 1.041 -13.708 1.00 0.00 11 ALA A N 17
ATOM 10376 C CA . ALA A 1 11 ? 13.154 -0.195 -13.168 1.00 0.00 11 ALA A CA 17
ATOM 10377 C C . ALA A 1 11 ? 13.402 -0.066 -11.656 1.00 0.00 11 ALA A C 17
ATOM 10378 O O . ALA A 1 11 ? 13.162 -0.999 -10.906 1.00 0.00 11 ALA A O 17
ATOM 10385 N N . ILE A 1 12 ? 13.875 1.080 -11.209 1.00 0.00 12 ILE A N 17
ATOM 10386 C CA . ILE A 1 12 ? 14.135 1.275 -9.746 1.00 0.00 12 ILE A CA 17
ATOM 10387 C C . ILE A 1 12 ? 12.797 1.312 -8.989 1.00 0.00 12 ILE A C 17
ATOM 10388 O O . ILE A 1 12 ? 11.814 1.835 -9.485 1.00 0.00 12 ILE A O 17
ATOM 10404 N N . HIS A 1 13 ? 12.767 0.751 -7.800 1.00 0.00 13 HIS A N 17
ATOM 10405 C CA . HIS A 1 13 ? 11.522 0.712 -6.962 1.00 0.00 13 HIS A CA 17
ATOM 10406 C C . HIS A 1 13 ? 10.386 -0.025 -7.703 1.00 0.00 13 HIS A C 17
ATOM 10407 O O . HIS A 1 13 ? 9.387 0.573 -8.066 1.00 0.00 13 HIS A O 17
ATOM 10421 N N . PRO A 1 14 ? 10.577 -1.315 -7.898 1.00 0.00 14 PRO A N 17
ATOM 10422 C CA . PRO A 1 14 ? 9.558 -2.160 -8.597 1.00 0.00 14 PRO A CA 17
ATOM 10423 C C . PRO A 1 14 ? 8.281 -2.323 -7.753 1.00 0.00 14 PRO A C 17
ATOM 10424 O O . PRO A 1 14 ? 7.229 -2.625 -8.288 1.00 0.00 14 PRO A O 17
ATOM 10435 N N . GLU A 1 15 ? 8.363 -2.125 -6.450 1.00 0.00 15 GLU A N 17
ATOM 10436 C CA . GLU A 1 15 ? 7.156 -2.263 -5.562 1.00 0.00 15 GLU A CA 17
ATOM 10437 C C . GLU A 1 15 ? 6.025 -1.336 -6.021 1.00 0.00 15 GLU A C 17
ATOM 10438 O O . GLU A 1 15 ? 4.857 -1.645 -5.861 1.00 0.00 15 GLU A O 17
ATOM 10450 N N . LEU A 1 16 ? 6.375 -0.218 -6.603 1.00 0.00 16 LEU A N 17
ATOM 10451 C CA . LEU A 1 16 ? 5.347 0.748 -7.107 1.00 0.00 16 LEU A CA 17
ATOM 10452 C C . LEU A 1 16 ? 4.550 0.062 -8.225 1.00 0.00 16 LEU A C 17
ATOM 10453 O O . LEU A 1 16 ? 3.333 0.094 -8.234 1.00 0.00 16 LEU A O 17
ATOM 10469 N N . ILE A 1 17 ? 5.239 -0.571 -9.152 1.00 0.00 17 ILE A N 17
ATOM 10470 C CA . ILE A 1 17 ? 4.554 -1.290 -10.279 1.00 0.00 17 ILE A CA 17
ATOM 10471 C C . ILE A 1 17 ? 3.683 -2.417 -9.701 1.00 0.00 17 ILE A C 17
ATOM 10472 O O . ILE A 1 17 ? 2.586 -2.660 -10.172 1.00 0.00 17 ILE A O 17
ATOM 10488 N N . PHE A 1 18 ? 4.165 -3.093 -8.677 1.00 0.00 18 PHE A N 17
ATOM 10489 C CA . PHE A 1 18 ? 3.380 -4.203 -8.038 1.00 0.00 18 PHE A CA 17
ATOM 10490 C C . PHE A 1 18 ? 2.053 -3.671 -7.465 1.00 0.00 18 PHE A C 17
ATOM 10491 O O . PHE A 1 18 ? 1.080 -4.396 -7.383 1.00 0.00 18 PHE A O 17
ATOM 10508 N N . THR A 1 19 ? 2.013 -2.417 -7.073 1.00 0.00 19 THR A N 17
ATOM 10509 C CA . THR A 1 19 ? 0.759 -1.821 -6.510 1.00 0.00 19 THR A CA 17
ATOM 10510 C C . THR A 1 19 ? -0.105 -1.229 -7.639 1.00 0.00 19 THR A C 17
ATOM 10511 O O . THR A 1 19 ? -1.313 -1.151 -7.503 1.00 0.00 19 THR A O 17
ATOM 10522 N N . ILE A 1 20 ? 0.491 -0.822 -8.746 1.00 0.00 20 ILE A N 17
ATOM 10523 C CA . ILE A 1 20 ? -0.313 -0.249 -9.880 1.00 0.00 20 ILE A CA 17
ATOM 10524 C C . ILE A 1 20 ? -1.310 -1.308 -10.376 1.00 0.00 20 ILE A C 17
ATOM 10525 O O . ILE A 1 20 ? -2.470 -1.009 -10.582 1.00 0.00 20 ILE A O 17
ATOM 10541 N N . THR A 1 21 ? -0.868 -2.537 -10.551 1.00 0.00 21 THR A N 17
ATOM 10542 C CA . THR A 1 21 ? -1.792 -3.629 -11.019 1.00 0.00 21 THR A CA 17
ATOM 10543 C C . THR A 1 21 ? -2.937 -3.816 -10.003 1.00 0.00 21 THR A C 17
ATOM 10544 O O . THR A 1 21 ? -4.055 -4.119 -10.376 1.00 0.00 21 THR A O 17
ATOM 10555 N N . LYS A 1 22 ? -2.665 -3.618 -8.726 1.00 0.00 22 LYS A N 17
ATOM 10556 C CA . LYS A 1 22 ? -3.733 -3.765 -7.685 1.00 0.00 22 LYS A CA 17
ATOM 10557 C C . LYS A 1 22 ? -4.720 -2.598 -7.823 1.00 0.00 22 LYS A C 17
ATOM 10558 O O . LYS A 1 22 ? -5.918 -2.807 -7.862 1.00 0.00 22 LYS A O 17
ATOM 10577 N N . ILE A 1 23 ? -4.221 -1.381 -7.912 1.00 0.00 23 ILE A N 17
ATOM 10578 C CA . ILE A 1 23 ? -5.124 -0.190 -8.068 1.00 0.00 23 ILE A CA 17
ATOM 10579 C C . ILE A 1 23 ? -5.891 -0.319 -9.398 1.00 0.00 23 ILE A C 17
ATOM 10580 O O . ILE A 1 23 ? -7.038 0.079 -9.488 1.00 0.00 23 ILE A O 17
ATOM 10596 N N . LEU A 1 24 ? -5.267 -0.883 -10.414 1.00 0.00 24 LEU A N 17
ATOM 10597 C CA . LEU A 1 24 ? -5.946 -1.067 -11.741 1.00 0.00 24 LEU A CA 17
ATOM 10598 C C . LEU A 1 24 ? -7.227 -1.893 -11.545 1.00 0.00 24 LEU A C 17
ATOM 10599 O O . LEU A 1 24 ? -8.249 -1.604 -12.139 1.00 0.00 24 LEU A O 17
ATOM 10615 N N . LEU A 1 25 ? -7.171 -2.907 -10.705 1.00 0.00 25 LEU A N 17
ATOM 10616 C CA . LEU A 1 25 ? -8.377 -3.758 -10.442 1.00 0.00 25 LEU A CA 17
ATOM 10617 C C . LEU A 1 25 ? -9.356 -3.058 -9.483 1.00 0.00 25 LEU A C 17
ATOM 10618 O O . LEU A 1 25 ? -10.485 -3.482 -9.330 1.00 0.00 25 LEU A O 17
ATOM 10634 N N . ALA A 1 26 ? -8.927 -1.993 -8.851 1.00 0.00 26 ALA A N 17
ATOM 10635 C CA . ALA A 1 26 ? -9.802 -1.232 -7.902 1.00 0.00 26 ALA A CA 17
ATOM 10636 C C . ALA A 1 26 ? -10.226 0.122 -8.508 1.00 0.00 26 ALA A C 17
ATOM 10637 O O . ALA A 1 26 ? -10.812 0.951 -7.832 1.00 0.00 26 ALA A O 17
ATOM 10644 N N . ILE A 1 27 ? -9.937 0.345 -9.772 1.00 0.00 27 ILE A N 17
ATOM 10645 C CA . ILE A 1 27 ? -10.308 1.628 -10.449 1.00 0.00 27 ILE A CA 17
ATOM 10646 C C . ILE A 1 27 ? -10.864 1.333 -11.854 1.00 0.00 27 ILE A C 17
ATOM 10647 O O . ILE A 1 27 ? -11.928 1.808 -12.200 1.00 0.00 27 ILE A O 17
ATOM 10663 N N . LEU A 1 28 ? -10.147 0.562 -12.653 1.00 0.00 28 LEU A N 17
ATOM 10664 C CA . LEU A 1 28 ? -10.599 0.217 -14.044 1.00 0.00 28 LEU A CA 17
ATOM 10665 C C . LEU A 1 28 ? -10.820 1.497 -14.872 1.00 0.00 28 LEU A C 17
ATOM 10666 O O . LEU A 1 28 ? -11.897 1.743 -15.387 1.00 0.00 28 LEU A O 17
ATOM 10682 N N . GLY A 1 29 ? -9.797 2.310 -15.001 1.00 0.00 29 GLY A N 17
ATOM 10683 C CA . GLY A 1 29 ? -9.921 3.576 -15.789 1.00 0.00 29 GLY A CA 17
ATOM 10684 C C . GLY A 1 29 ? -8.655 4.432 -15.621 1.00 0.00 29 GLY A C 17
ATOM 10685 O O . GLY A 1 29 ? -8.720 5.498 -15.037 1.00 0.00 29 GLY A O 17
ATOM 10689 N N . PRO A 1 30 ? -7.545 3.941 -16.138 1.00 0.00 30 PRO A N 17
ATOM 10690 C CA . PRO A 1 30 ? -6.248 4.679 -16.040 1.00 0.00 30 PRO A CA 17
ATOM 10691 C C . PRO A 1 30 ? -6.284 5.996 -16.830 1.00 0.00 30 PRO A C 17
ATOM 10692 O O . PRO A 1 30 ? -5.726 6.983 -16.390 1.00 0.00 30 PRO A O 17
ATOM 10703 N N . LEU A 1 31 ? -6.932 6.023 -17.977 1.00 0.00 31 LEU A N 17
ATOM 10704 C CA . LEU A 1 31 ? -7.004 7.285 -18.787 1.00 0.00 31 LEU A CA 17
ATOM 10705 C C . LEU A 1 31 ? -7.645 8.407 -17.953 1.00 0.00 31 LEU A C 17
ATOM 10706 O O . LEU A 1 31 ? -7.201 9.539 -17.989 1.00 0.00 31 LEU A O 17
ATOM 10722 N N . MET A 1 32 ? -8.677 8.089 -17.202 1.00 0.00 32 MET A N 17
ATOM 10723 C CA . MET A 1 32 ? -9.357 9.116 -16.351 1.00 0.00 32 MET A CA 17
ATOM 10724 C C . MET A 1 32 ? -8.565 9.326 -15.053 1.00 0.00 32 MET A C 17
ATOM 10725 O O . MET A 1 32 ? -8.401 10.447 -14.610 1.00 0.00 32 MET A O 17
ATOM 10739 N N . VAL A 1 33 ? -8.070 8.264 -14.446 1.00 0.00 33 VAL A N 17
ATOM 10740 C CA . VAL A 1 33 ? -7.282 8.408 -13.177 1.00 0.00 33 VAL A CA 17
ATOM 10741 C C . VAL A 1 33 ? -6.005 9.233 -13.426 1.00 0.00 33 VAL A C 17
ATOM 10742 O O . VAL A 1 33 ? -5.532 9.918 -12.539 1.00 0.00 33 VAL A O 17
ATOM 10755 N N . LEU A 1 34 ? -5.454 9.181 -14.624 1.00 0.00 34 LEU A N 17
ATOM 10756 C CA . LEU A 1 34 ? -4.216 9.972 -14.929 1.00 0.00 34 LEU A CA 17
ATOM 10757 C C . LEU A 1 34 ? -4.542 11.450 -15.214 1.00 0.00 34 LEU A C 17
ATOM 10758 O O . LEU A 1 34 ? -3.648 12.246 -15.431 1.00 0.00 34 LEU A O 17
ATOM 10774 N N . GLN A 1 35 ? -5.801 11.821 -15.203 1.00 0.00 35 GLN A N 17
ATOM 10775 C CA . GLN A 1 35 ? -6.197 13.242 -15.460 1.00 0.00 35 GLN A CA 17
ATOM 10776 C C . GLN A 1 35 ? -7.119 13.764 -14.338 1.00 0.00 35 GLN A C 17
ATOM 10777 O O . GLN A 1 35 ? -7.819 14.746 -14.516 1.00 0.00 35 GLN A O 17
ATOM 10791 N N . ALA A 1 36 ? -7.124 13.122 -13.188 1.00 0.00 36 ALA A N 17
ATOM 10792 C CA . ALA A 1 36 ? -7.993 13.581 -12.058 1.00 0.00 36 ALA A CA 17
ATOM 10793 C C . ALA A 1 36 ? -7.219 14.586 -11.194 1.00 0.00 36 ALA A C 17
ATOM 10794 O O . ALA A 1 36 ? -7.654 15.707 -11.004 1.00 0.00 36 ALA A O 17
ATOM 10801 N N . GLY A 1 37 ? -6.073 14.193 -10.684 1.00 0.00 37 GLY A N 17
ATOM 10802 C CA . GLY A 1 37 ? -5.247 15.109 -9.841 1.00 0.00 37 GLY A CA 17
ATOM 10803 C C . GLY A 1 37 ? -3.882 15.320 -10.510 1.00 0.00 37 GLY A C 17
ATOM 10804 O O . GLY A 1 37 ? -2.861 15.332 -9.847 1.00 0.00 37 GLY A O 17
ATOM 10808 N N . ILE A 1 38 ? -3.859 15.485 -11.815 1.00 0.00 38 ILE A N 17
ATOM 10809 C CA . ILE A 1 38 ? -2.563 15.695 -12.540 1.00 0.00 38 ILE A CA 17
ATOM 10810 C C . ILE A 1 38 ? -2.008 17.101 -12.253 1.00 0.00 38 ILE A C 17
ATOM 10811 O O . ILE A 1 38 ? -2.747 18.068 -12.187 1.00 0.00 38 ILE A O 17
ATOM 10827 N N . THR A 1 39 ? -0.711 17.209 -12.081 1.00 0.00 39 THR A N 17
ATOM 10828 C CA . THR A 1 39 ? -0.084 18.538 -11.795 1.00 0.00 39 THR A CA 17
ATOM 10829 C C . THR A 1 39 ? 1.034 18.813 -12.818 1.00 0.00 39 THR A C 17
ATOM 10830 O O . THR A 1 39 ? 2.179 19.043 -12.467 1.00 0.00 39 THR A O 17
ATOM 10841 N N . LYS A 1 40 ? 0.700 18.790 -14.089 1.00 0.00 40 LYS A N 17
ATOM 10842 C CA . LYS A 1 40 ? 1.717 19.047 -15.161 1.00 0.00 40 LYS A CA 17
ATOM 10843 C C . LYS A 1 40 ? 1.028 19.479 -16.466 1.00 0.00 40 LYS A C 17
ATOM 10844 O O . LYS A 1 40 ? 0.047 18.853 -16.841 1.00 0.00 40 LYS A O 17
ATOM 10864 N N . GLY A 1 1 ? 26.248 8.279 -13.524 1.00 0.00 1 GLY A N 18
ATOM 10865 C CA . GLY A 1 1 ? 25.794 8.721 -12.171 1.00 0.00 1 GLY A CA 18
ATOM 10866 C C . GLY A 1 1 ? 24.981 7.611 -11.490 1.00 0.00 1 GLY A C 18
ATOM 10867 O O . GLY A 1 1 ? 25.010 6.465 -11.902 1.00 0.00 1 GLY A O 18
ATOM 10870 N N . ARG A 1 2 ? 24.255 7.957 -10.455 1.00 0.00 2 ARG A N 18
ATOM 10871 C CA . ARG A 1 2 ? 23.414 6.957 -9.721 1.00 0.00 2 ARG A CA 18
ATOM 10872 C C . ARG A 1 2 ? 21.991 7.516 -9.543 1.00 0.00 2 ARG A C 18
ATOM 10873 O O . ARG A 1 2 ? 21.298 7.185 -8.599 1.00 0.00 2 ARG A O 18
ATOM 10894 N N . ASP A 1 3 ? 21.559 8.359 -10.450 1.00 0.00 3 ASP A N 18
ATOM 10895 C CA . ASP A 1 3 ? 20.191 8.958 -10.364 1.00 0.00 3 ASP A CA 18
ATOM 10896 C C . ASP A 1 3 ? 19.303 8.278 -11.408 1.00 0.00 3 ASP A C 18
ATOM 10897 O O . ASP A 1 3 ? 18.285 7.694 -11.083 1.00 0.00 3 ASP A O 18
ATOM 10906 N N . ALA A 1 4 ? 19.703 8.343 -12.656 1.00 0.00 4 ALA A N 18
ATOM 10907 C CA . ALA A 1 4 ? 18.917 7.702 -13.754 1.00 0.00 4 ALA A CA 18
ATOM 10908 C C . ALA A 1 4 ? 19.244 6.203 -13.841 1.00 0.00 4 ALA A C 18
ATOM 10909 O O . ALA A 1 4 ? 18.389 5.411 -14.185 1.00 0.00 4 ALA A O 18
ATOM 10916 N N . VAL A 1 5 ? 20.467 5.814 -13.535 1.00 0.00 5 VAL A N 18
ATOM 10917 C CA . VAL A 1 5 ? 20.856 4.362 -13.602 1.00 0.00 5 VAL A CA 18
ATOM 10918 C C . VAL A 1 5 ? 20.060 3.546 -12.575 1.00 0.00 5 VAL A C 18
ATOM 10919 O O . VAL A 1 5 ? 19.515 2.513 -12.920 1.00 0.00 5 VAL A O 18
ATOM 10932 N N . ILE A 1 6 ? 19.970 3.988 -11.334 1.00 0.00 6 ILE A N 18
ATOM 10933 C CA . ILE A 1 6 ? 19.179 3.212 -10.315 1.00 0.00 6 ILE A CA 18
ATOM 10934 C C . ILE A 1 6 ? 17.718 3.159 -10.784 1.00 0.00 6 ILE A C 18
ATOM 10935 O O . ILE A 1 6 ? 17.067 2.139 -10.663 1.00 0.00 6 ILE A O 18
ATOM 10951 N N . LEU A 1 7 ? 17.218 4.244 -11.343 1.00 0.00 7 LEU A N 18
ATOM 10952 C CA . LEU A 1 7 ? 15.809 4.261 -11.856 1.00 0.00 7 LEU A CA 18
ATOM 10953 C C . LEU A 1 7 ? 15.647 3.160 -12.928 1.00 0.00 7 LEU A C 18
ATOM 10954 O O . LEU A 1 7 ? 14.556 2.685 -13.176 1.00 0.00 7 LEU A O 18
ATOM 10970 N N . LEU A 1 8 ? 16.738 2.748 -13.547 1.00 0.00 8 LEU A N 18
ATOM 10971 C CA . LEU A 1 8 ? 16.704 1.684 -14.582 1.00 0.00 8 LEU A CA 18
ATOM 10972 C C . LEU A 1 8 ? 17.160 0.364 -13.948 1.00 0.00 8 LEU A C 18
ATOM 10973 O O . LEU A 1 8 ? 16.327 -0.390 -13.489 1.00 0.00 8 LEU A O 18
ATOM 10989 N N . THR A 1 9 ? 18.446 0.090 -13.912 1.00 0.00 9 THR A N 18
ATOM 10990 C CA . THR A 1 9 ? 18.983 -1.182 -13.310 1.00 0.00 9 THR A CA 18
ATOM 10991 C C . THR A 1 9 ? 18.088 -2.365 -13.736 1.00 0.00 9 THR A C 18
ATOM 10992 O O . THR A 1 9 ? 17.537 -3.083 -12.921 1.00 0.00 9 THR A O 18
ATOM 11003 N N . CYS A 1 10 ? 17.934 -2.537 -15.038 1.00 0.00 10 CYS A N 18
ATOM 11004 C CA . CYS A 1 10 ? 17.074 -3.633 -15.600 1.00 0.00 10 CYS A CA 18
ATOM 11005 C C . CYS A 1 10 ? 15.656 -3.508 -15.013 1.00 0.00 10 CYS A C 18
ATOM 11006 O O . CYS A 1 10 ? 15.058 -4.484 -14.597 1.00 0.00 10 CYS A O 18
ATOM 11014 N N . ALA A 1 11 ? 15.138 -2.292 -14.975 1.00 0.00 11 ALA A N 18
ATOM 11015 C CA . ALA A 1 11 ? 13.776 -2.012 -14.416 1.00 0.00 11 ALA A CA 18
ATOM 11016 C C . ALA A 1 11 ? 13.692 -2.547 -12.979 1.00 0.00 11 ALA A C 18
ATOM 11017 O O . ALA A 1 11 ? 12.929 -3.444 -12.663 1.00 0.00 11 ALA A O 18
ATOM 11024 N N . ILE A 1 12 ? 14.500 -1.982 -12.121 1.00 0.00 12 ILE A N 18
ATOM 11025 C CA . ILE A 1 12 ? 14.543 -2.401 -10.681 1.00 0.00 12 ILE A CA 18
ATOM 11026 C C . ILE A 1 12 ? 13.264 -1.973 -9.933 1.00 0.00 12 ILE A C 18
ATOM 11027 O O . ILE A 1 12 ? 12.478 -1.188 -10.433 1.00 0.00 12 ILE A O 18
ATOM 11043 N N . HIS A 1 13 ? 13.075 -2.495 -8.738 1.00 0.00 13 HIS A N 18
ATOM 11044 C CA . HIS A 1 13 ? 11.883 -2.176 -7.880 1.00 0.00 13 HIS A CA 18
ATOM 11045 C C . HIS A 1 13 ? 10.558 -2.614 -8.533 1.00 0.00 13 HIS A C 18
ATOM 11046 O O . HIS A 1 13 ? 9.875 -1.817 -9.154 1.00 0.00 13 HIS A O 18
ATOM 11060 N N . PRO A 1 14 ? 10.233 -3.880 -8.361 1.00 0.00 14 PRO A N 18
ATOM 11061 C CA . PRO A 1 14 ? 8.974 -4.444 -8.923 1.00 0.00 14 PRO A CA 18
ATOM 11062 C C . PRO A 1 14 ? 7.762 -4.134 -8.018 1.00 0.00 14 PRO A C 18
ATOM 11063 O O . PRO A 1 14 ? 6.633 -4.198 -8.471 1.00 0.00 14 PRO A O 18
ATOM 11074 N N . GLU A 1 15 ? 7.982 -3.803 -6.755 1.00 0.00 15 GLU A N 18
ATOM 11075 C CA . GLU A 1 15 ? 6.837 -3.493 -5.830 1.00 0.00 15 GLU A CA 18
ATOM 11076 C C . GLU A 1 15 ? 6.010 -2.302 -6.337 1.00 0.00 15 GLU A C 18
ATOM 11077 O O . GLU A 1 15 ? 4.811 -2.238 -6.125 1.00 0.00 15 GLU A O 18
ATOM 11089 N N . LEU A 1 16 ? 6.643 -1.382 -7.018 1.00 0.00 16 LEU A N 18
ATOM 11090 C CA . LEU A 1 16 ? 5.925 -0.189 -7.574 1.00 0.00 16 LEU A CA 18
ATOM 11091 C C . LEU A 1 16 ? 4.929 -0.673 -8.639 1.00 0.00 16 LEU A C 18
ATOM 11092 O O . LEU A 1 16 ? 3.775 -0.278 -8.645 1.00 0.00 16 LEU A O 18
ATOM 11108 N N . ILE A 1 17 ? 5.382 -1.538 -9.522 1.00 0.00 17 ILE A N 18
ATOM 11109 C CA . ILE A 1 17 ? 4.495 -2.093 -10.599 1.00 0.00 17 ILE A CA 18
ATOM 11110 C C . ILE A 1 17 ? 3.331 -2.860 -9.947 1.00 0.00 17 ILE A C 18
ATOM 11111 O O . ILE A 1 17 ? 2.205 -2.790 -10.401 1.00 0.00 17 ILE A O 18
ATOM 11127 N N . PHE A 1 18 ? 3.606 -3.583 -8.881 1.00 0.00 18 PHE A N 18
ATOM 11128 C CA . PHE A 1 18 ? 2.535 -4.360 -8.171 1.00 0.00 18 PHE A CA 18
ATOM 11129 C C . PHE A 1 18 ? 1.466 -3.404 -7.612 1.00 0.00 18 PHE A C 18
ATOM 11130 O O . PHE A 1 18 ? 0.281 -3.648 -7.755 1.00 0.00 18 PHE A O 18
ATOM 11147 N N . THR A 1 19 ? 1.880 -2.325 -6.983 1.00 0.00 19 THR A N 18
ATOM 11148 C CA . THR A 1 19 ? 0.903 -1.336 -6.408 1.00 0.00 19 THR A CA 18
ATOM 11149 C C . THR A 1 19 ? 0.019 -0.742 -7.519 1.00 0.00 19 THR A C 18
ATOM 11150 O O . THR A 1 19 ? -1.165 -0.537 -7.321 1.00 0.00 19 THR A O 18
ATOM 11161 N N . ILE A 1 20 ? 0.587 -0.471 -8.676 1.00 0.00 20 ILE A N 18
ATOM 11162 C CA . ILE A 1 20 ? -0.211 0.105 -9.808 1.00 0.00 20 ILE A CA 18
ATOM 11163 C C . ILE A 1 20 ? -1.260 -0.919 -10.273 1.00 0.00 20 ILE A C 18
ATOM 11164 O O . ILE A 1 20 ? -2.405 -0.572 -10.485 1.00 0.00 20 ILE A O 18
ATOM 11180 N N . THR A 1 21 ? -0.876 -2.170 -10.425 1.00 0.00 21 THR A N 18
ATOM 11181 C CA . THR A 1 21 ? -1.846 -3.228 -10.872 1.00 0.00 21 THR A CA 18
ATOM 11182 C C . THR A 1 21 ? -2.953 -3.416 -9.821 1.00 0.00 21 THR A C 18
ATOM 11183 O O . THR A 1 21 ? -4.105 -3.595 -10.171 1.00 0.00 21 THR A O 18
ATOM 11194 N N . LYS A 1 22 ? -2.615 -3.368 -8.548 1.00 0.00 22 LYS A N 18
ATOM 11195 C CA . LYS A 1 22 ? -3.650 -3.534 -7.473 1.00 0.00 22 LYS A CA 18
ATOM 11196 C C . LYS A 1 22 ? -4.697 -2.417 -7.595 1.00 0.00 22 LYS A C 18
ATOM 11197 O O . LYS A 1 22 ? -5.887 -2.672 -7.543 1.00 0.00 22 LYS A O 18
ATOM 11216 N N . ILE A 1 23 ? -4.259 -1.189 -7.775 1.00 0.00 23 ILE A N 18
ATOM 11217 C CA . ILE A 1 23 ? -5.220 -0.046 -7.920 1.00 0.00 23 ILE A CA 18
ATOM 11218 C C . ILE A 1 23 ? -5.949 -0.199 -9.267 1.00 0.00 23 ILE A C 18
ATOM 11219 O O . ILE A 1 23 ? -7.145 0.012 -9.353 1.00 0.00 23 ILE A O 18
ATOM 11235 N N . LEU A 1 24 ? -5.232 -0.582 -10.304 1.00 0.00 24 LEU A N 18
ATOM 11236 C CA . LEU A 1 24 ? -5.857 -0.776 -11.654 1.00 0.00 24 LEU A CA 18
ATOM 11237 C C . LEU A 1 24 ? -6.974 -1.824 -11.550 1.00 0.00 24 LEU A C 18
ATOM 11238 O O . LEU A 1 24 ? -8.040 -1.654 -12.115 1.00 0.00 24 LEU A O 18
ATOM 11254 N N . LEU A 1 25 ? -6.738 -2.896 -10.821 1.00 0.00 25 LEU A N 18
ATOM 11255 C CA . LEU A 1 25 ? -7.788 -3.956 -10.661 1.00 0.00 25 LEU A CA 18
ATOM 11256 C C . LEU A 1 25 ? -8.856 -3.540 -9.630 1.00 0.00 25 LEU A C 18
ATOM 11257 O O . LEU A 1 25 ? -9.810 -4.262 -9.402 1.00 0.00 25 LEU A O 18
ATOM 11273 N N . ALA A 1 26 ? -8.708 -2.387 -9.020 1.00 0.00 26 ALA A N 18
ATOM 11274 C CA . ALA A 1 26 ? -9.701 -1.895 -8.015 1.00 0.00 26 ALA A CA 18
ATOM 11275 C C . ALA A 1 26 ? -10.452 -0.664 -8.563 1.00 0.00 26 ALA A C 18
ATOM 11276 O O . ALA A 1 26 ? -11.131 0.030 -7.829 1.00 0.00 26 ALA A O 18
ATOM 11283 N N . ILE A 1 27 ? -10.335 -0.394 -9.845 1.00 0.00 27 ILE A N 18
ATOM 11284 C CA . ILE A 1 27 ? -11.032 0.780 -10.461 1.00 0.00 27 ILE A CA 18
ATOM 11285 C C . ILE A 1 27 ? -12.017 0.290 -11.533 1.00 0.00 27 ILE A C 18
ATOM 11286 O O . ILE A 1 27 ? -13.162 0.702 -11.553 1.00 0.00 27 ILE A O 18
ATOM 11302 N N . LEU A 1 28 ? -11.581 -0.578 -12.417 1.00 0.00 28 LEU A N 18
ATOM 11303 C CA . LEU A 1 28 ? -12.488 -1.096 -13.493 1.00 0.00 28 LEU A CA 18
ATOM 11304 C C . LEU A 1 28 ? -13.369 -2.252 -12.989 1.00 0.00 28 LEU A C 18
ATOM 11305 O O . LEU A 1 28 ? -14.414 -2.508 -13.560 1.00 0.00 28 LEU A O 18
ATOM 11321 N N . GLY A 1 29 ? -12.977 -2.948 -11.941 1.00 0.00 29 GLY A N 18
ATOM 11322 C CA . GLY A 1 29 ? -13.816 -4.079 -11.428 1.00 0.00 29 GLY A CA 18
ATOM 11323 C C . GLY A 1 29 ? -13.683 -4.245 -9.902 1.00 0.00 29 GLY A C 18
ATOM 11324 O O . GLY A 1 29 ? -13.447 -5.346 -9.440 1.00 0.00 29 GLY A O 18
ATOM 11328 N N . PRO A 1 30 ? -13.844 -3.164 -9.158 1.00 0.00 30 PRO A N 18
ATOM 11329 C CA . PRO A 1 30 ? -13.741 -3.233 -7.666 1.00 0.00 30 PRO A CA 18
ATOM 11330 C C . PRO A 1 30 ? -14.885 -4.075 -7.071 1.00 0.00 30 PRO A C 18
ATOM 11331 O O . PRO A 1 30 ? -14.684 -4.784 -6.102 1.00 0.00 30 PRO A O 18
ATOM 11342 N N . LEU A 1 31 ? -16.069 -4.009 -7.651 1.00 0.00 31 LEU A N 18
ATOM 11343 C CA . LEU A 1 31 ? -17.230 -4.810 -7.135 1.00 0.00 31 LEU A CA 18
ATOM 11344 C C . LEU A 1 31 ? -16.896 -6.307 -7.202 1.00 0.00 31 LEU A C 18
ATOM 11345 O O . LEU A 1 31 ? -17.186 -7.045 -6.280 1.00 0.00 31 LEU A O 18
ATOM 11361 N N . MET A 1 32 ? -16.279 -6.746 -8.279 1.00 0.00 32 MET A N 18
ATOM 11362 C CA . MET A 1 32 ? -15.904 -8.191 -8.411 1.00 0.00 32 MET A CA 18
ATOM 11363 C C . MET A 1 32 ? -14.859 -8.546 -7.342 1.00 0.00 32 MET A C 18
ATOM 11364 O O . MET A 1 32 ? -14.922 -9.605 -6.746 1.00 0.00 32 MET A O 18
ATOM 11378 N N . VAL A 1 33 ? -13.912 -7.662 -7.095 1.00 0.00 33 VAL A N 18
ATOM 11379 C CA . VAL A 1 33 ? -12.858 -7.926 -6.058 1.00 0.00 33 VAL A CA 18
ATOM 11380 C C . VAL A 1 33 ? -13.506 -8.083 -4.670 1.00 0.00 33 VAL A C 18
ATOM 11381 O O . VAL A 1 33 ? -13.023 -8.842 -3.848 1.00 0.00 33 VAL A O 18
ATOM 11394 N N . LEU A 1 34 ? -14.586 -7.381 -4.404 1.00 0.00 34 LEU A N 18
ATOM 11395 C CA . LEU A 1 34 ? -15.263 -7.494 -3.071 1.00 0.00 34 LEU A CA 18
ATOM 11396 C C . LEU A 1 34 ? -16.422 -8.509 -3.102 1.00 0.00 34 LEU A C 18
ATOM 11397 O O . LEU A 1 34 ? -17.131 -8.666 -2.124 1.00 0.00 34 LEU A O 18
ATOM 11413 N N . GLN A 1 35 ? -16.617 -9.194 -4.201 1.00 0.00 35 GLN A N 18
ATOM 11414 C CA . GLN A 1 35 ? -17.722 -10.199 -4.297 1.00 0.00 35 GLN A CA 18
ATOM 11415 C C . GLN A 1 35 ? -17.205 -11.515 -4.908 1.00 0.00 35 GLN A C 18
ATOM 11416 O O . GLN A 1 35 ? -17.964 -12.271 -5.487 1.00 0.00 35 GLN A O 18
ATOM 11430 N N . ALA A 1 36 ? -15.926 -11.796 -4.781 1.00 0.00 36 ALA A N 18
ATOM 11431 C CA . ALA A 1 36 ? -15.360 -13.058 -5.349 1.00 0.00 36 ALA A CA 18
ATOM 11432 C C . ALA A 1 36 ? -15.438 -14.190 -4.310 1.00 0.00 36 ALA A C 18
ATOM 11433 O O . ALA A 1 36 ? -14.524 -14.395 -3.532 1.00 0.00 36 ALA A O 18
ATOM 11440 N N . GLY A 1 37 ? -16.529 -14.922 -4.301 1.00 0.00 37 GLY A N 18
ATOM 11441 C CA . GLY A 1 37 ? -16.695 -16.047 -3.327 1.00 0.00 37 GLY A CA 18
ATOM 11442 C C . GLY A 1 37 ? -17.341 -15.554 -2.026 1.00 0.00 37 GLY A C 18
ATOM 11443 O O . GLY A 1 37 ? -16.839 -15.824 -0.951 1.00 0.00 37 GLY A O 18
ATOM 11447 N N . ILE A 1 38 ? -18.445 -14.845 -2.116 1.00 0.00 38 ILE A N 18
ATOM 11448 C CA . ILE A 1 38 ? -19.133 -14.337 -0.881 1.00 0.00 38 ILE A CA 18
ATOM 11449 C C . ILE A 1 38 ? -20.457 -15.092 -0.620 1.00 0.00 38 ILE A C 18
ATOM 11450 O O . ILE A 1 38 ? -21.245 -14.697 0.218 1.00 0.00 38 ILE A O 18
ATOM 11466 N N . THR A 1 39 ? -20.700 -16.176 -1.323 1.00 0.00 39 THR A N 18
ATOM 11467 C CA . THR A 1 39 ? -21.956 -16.967 -1.122 1.00 0.00 39 THR A CA 18
ATOM 11468 C C . THR A 1 39 ? -21.587 -18.456 -0.994 1.00 0.00 39 THR A C 18
ATOM 11469 O O . THR A 1 39 ? -22.080 -19.299 -1.723 1.00 0.00 39 THR A O 18
ATOM 11480 N N . LYS A 1 40 ? -20.713 -18.775 -0.066 1.00 0.00 40 LYS A N 18
ATOM 11481 C CA . LYS A 1 40 ? -20.284 -20.197 0.135 1.00 0.00 40 LYS A CA 18
ATOM 11482 C C . LYS A 1 40 ? -19.873 -20.437 1.596 1.00 0.00 40 LYS A C 18
ATOM 11483 O O . LYS A 1 40 ? -20.248 -21.470 2.129 1.00 0.00 40 LYS A O 18
ATOM 11503 N N . GLY A 1 1 ? 9.915 -9.123 -24.568 1.00 0.00 1 GLY A N 19
ATOM 11504 C CA . GLY A 1 1 ? 11.260 -9.773 -24.524 1.00 0.00 1 GLY A CA 19
ATOM 11505 C C . GLY A 1 1 ? 11.553 -10.281 -23.107 1.00 0.00 1 GLY A C 19
ATOM 11506 O O . GLY A 1 1 ? 11.100 -9.705 -22.133 1.00 0.00 1 GLY A O 19
ATOM 11509 N N . ARG A 1 2 ? 12.310 -11.351 -22.989 1.00 0.00 2 ARG A N 19
ATOM 11510 C CA . ARG A 1 2 ? 12.647 -11.912 -21.639 1.00 0.00 2 ARG A CA 19
ATOM 11511 C C . ARG A 1 2 ? 14.174 -11.987 -21.426 1.00 0.00 2 ARG A C 19
ATOM 11512 O O . ARG A 1 2 ? 14.651 -12.803 -20.658 1.00 0.00 2 ARG A O 19
ATOM 11533 N N . ASP A 1 3 ? 14.938 -11.145 -22.087 1.00 0.00 3 ASP A N 19
ATOM 11534 C CA . ASP A 1 3 ? 16.428 -11.163 -21.919 1.00 0.00 3 ASP A CA 19
ATOM 11535 C C . ASP A 1 3 ? 16.885 -9.843 -21.284 1.00 0.00 3 ASP A C 19
ATOM 11536 O O . ASP A 1 3 ? 17.480 -9.833 -20.221 1.00 0.00 3 ASP A O 19
ATOM 11545 N N . ALA A 1 4 ? 16.602 -8.734 -21.933 1.00 0.00 4 ALA A N 19
ATOM 11546 C CA . ALA A 1 4 ? 17.003 -7.392 -21.392 1.00 0.00 4 ALA A CA 19
ATOM 11547 C C . ALA A 1 4 ? 16.162 -7.012 -20.161 1.00 0.00 4 ALA A C 19
ATOM 11548 O O . ALA A 1 4 ? 16.641 -6.310 -19.291 1.00 0.00 4 ALA A O 19
ATOM 11555 N N . VAL A 1 5 ? 14.926 -7.467 -20.084 1.00 0.00 5 VAL A N 19
ATOM 11556 C CA . VAL A 1 5 ? 14.050 -7.133 -18.906 1.00 0.00 5 VAL A CA 19
ATOM 11557 C C . VAL A 1 5 ? 14.706 -7.606 -17.595 1.00 0.00 5 VAL A C 19
ATOM 11558 O O . VAL A 1 5 ? 14.585 -6.942 -16.582 1.00 0.00 5 VAL A O 19
ATOM 11571 N N . ILE A 1 6 ? 15.405 -8.726 -17.602 1.00 0.00 6 ILE A N 19
ATOM 11572 C CA . ILE A 1 6 ? 16.074 -9.214 -16.346 1.00 0.00 6 ILE A CA 19
ATOM 11573 C C . ILE A 1 6 ? 17.146 -8.192 -15.941 1.00 0.00 6 ILE A C 19
ATOM 11574 O O . ILE A 1 6 ? 17.243 -7.812 -14.787 1.00 0.00 6 ILE A O 19
ATOM 11590 N N . LEU A 1 7 ? 17.934 -7.737 -16.891 1.00 0.00 7 LEU A N 19
ATOM 11591 C CA . LEU A 1 7 ? 18.992 -6.724 -16.581 1.00 0.00 7 LEU A CA 19
ATOM 11592 C C . LEU A 1 7 ? 18.329 -5.386 -16.204 1.00 0.00 7 LEU A C 19
ATOM 11593 O O . LEU A 1 7 ? 18.892 -4.604 -15.462 1.00 0.00 7 LEU A O 19
ATOM 11609 N N . LEU A 1 8 ? 17.139 -5.127 -16.707 1.00 0.00 8 LEU A N 19
ATOM 11610 C CA . LEU A 1 8 ? 16.419 -3.854 -16.389 1.00 0.00 8 LEU A CA 19
ATOM 11611 C C . LEU A 1 8 ? 15.411 -4.065 -15.239 1.00 0.00 8 LEU A C 19
ATOM 11612 O O . LEU A 1 8 ? 14.351 -3.467 -15.225 1.00 0.00 8 LEU A O 19
ATOM 11628 N N . THR A 1 9 ? 15.729 -4.906 -14.275 1.00 0.00 9 THR A N 19
ATOM 11629 C CA . THR A 1 9 ? 14.794 -5.159 -13.125 1.00 0.00 9 THR A CA 19
ATOM 11630 C C . THR A 1 9 ? 15.354 -4.561 -11.816 1.00 0.00 9 THR A C 19
ATOM 11631 O O . THR A 1 9 ? 14.598 -4.137 -10.957 1.00 0.00 9 THR A O 19
ATOM 11642 N N . CYS A 1 10 ? 16.659 -4.527 -11.653 1.00 0.00 10 CYS A N 19
ATOM 11643 C CA . CYS A 1 10 ? 17.265 -3.961 -10.403 1.00 0.00 10 CYS A CA 19
ATOM 11644 C C . CYS A 1 10 ? 17.057 -2.440 -10.336 1.00 0.00 10 CYS A C 19
ATOM 11645 O O . CYS A 1 10 ? 16.625 -1.921 -9.326 1.00 0.00 10 CYS A O 19
ATOM 11653 N N . ALA A 1 11 ? 17.354 -1.730 -11.402 1.00 0.00 11 ALA A N 19
ATOM 11654 C CA . ALA A 1 11 ? 17.172 -0.238 -11.403 1.00 0.00 11 ALA A CA 19
ATOM 11655 C C . ALA A 1 11 ? 15.682 0.148 -11.443 1.00 0.00 11 ALA A C 19
ATOM 11656 O O . ALA A 1 11 ? 15.315 1.219 -10.995 1.00 0.00 11 ALA A O 19
ATOM 11663 N N . ILE A 1 12 ? 14.828 -0.707 -11.970 1.00 0.00 12 ILE A N 19
ATOM 11664 C CA . ILE A 1 12 ? 13.365 -0.386 -12.037 1.00 0.00 12 ILE A CA 19
ATOM 11665 C C . ILE A 1 12 ? 12.695 -0.595 -10.665 1.00 0.00 12 ILE A C 19
ATOM 11666 O O . ILE A 1 12 ? 13.322 -1.027 -9.713 1.00 0.00 12 ILE A O 19
ATOM 11682 N N . HIS A 1 13 ? 11.421 -0.293 -10.569 1.00 0.00 13 HIS A N 19
ATOM 11683 C CA . HIS A 1 13 ? 10.683 -0.466 -9.281 1.00 0.00 13 HIS A CA 19
ATOM 11684 C C . HIS A 1 13 ? 9.597 -1.541 -9.460 1.00 0.00 13 HIS A C 19
ATOM 11685 O O . HIS A 1 13 ? 8.461 -1.225 -9.777 1.00 0.00 13 HIS A O 19
ATOM 11699 N N . PRO A 1 14 ? 9.979 -2.786 -9.252 1.00 0.00 14 PRO A N 19
ATOM 11700 C CA . PRO A 1 14 ? 9.023 -3.925 -9.396 1.00 0.00 14 PRO A CA 19
ATOM 11701 C C . PRO A 1 14 ? 7.897 -3.844 -8.354 1.00 0.00 14 PRO A C 19
ATOM 11702 O O . PRO A 1 14 ? 6.741 -4.033 -8.686 1.00 0.00 14 PRO A O 19
ATOM 11713 N N . GLU A 1 15 ? 8.223 -3.559 -7.109 1.00 0.00 15 GLU A N 19
ATOM 11714 C CA . GLU A 1 15 ? 7.169 -3.457 -6.043 1.00 0.00 15 GLU A CA 19
ATOM 11715 C C . GLU A 1 15 ? 6.192 -2.323 -6.372 1.00 0.00 15 GLU A C 19
ATOM 11716 O O . GLU A 1 15 ? 4.995 -2.438 -6.168 1.00 0.00 15 GLU A O 19
ATOM 11728 N N . LEU A 1 16 ? 6.716 -1.244 -6.893 1.00 0.00 16 LEU A N 19
ATOM 11729 C CA . LEU A 1 16 ? 5.865 -0.069 -7.276 1.00 0.00 16 LEU A CA 19
ATOM 11730 C C . LEU A 1 16 ? 4.890 -0.500 -8.380 1.00 0.00 16 LEU A C 19
ATOM 11731 O O . LEU A 1 16 ? 3.726 -0.147 -8.350 1.00 0.00 16 LEU A O 19
ATOM 11747 N N . ILE A 1 17 ? 5.361 -1.269 -9.342 1.00 0.00 17 ILE A N 19
ATOM 11748 C CA . ILE A 1 17 ? 4.468 -1.747 -10.450 1.00 0.00 17 ILE A CA 19
ATOM 11749 C C . ILE A 1 17 ? 3.373 -2.651 -9.856 1.00 0.00 17 ILE A C 19
ATOM 11750 O O . ILE A 1 17 ? 2.228 -2.588 -10.264 1.00 0.00 17 ILE A O 19
ATOM 11766 N N . PHE A 1 18 ? 3.720 -3.477 -8.890 1.00 0.00 18 PHE A N 19
ATOM 11767 C CA . PHE A 1 18 ? 2.708 -4.380 -8.248 1.00 0.00 18 PHE A CA 19
ATOM 11768 C C . PHE A 1 18 ? 1.598 -3.527 -7.608 1.00 0.00 18 PHE A C 19
ATOM 11769 O O . PHE A 1 18 ? 0.431 -3.872 -7.672 1.00 0.00 18 PHE A O 19
ATOM 11786 N N . THR A 1 19 ? 1.963 -2.411 -7.009 1.00 0.00 19 THR A N 19
ATOM 11787 C CA . THR A 1 19 ? 0.945 -1.510 -6.375 1.00 0.00 19 THR A CA 19
ATOM 11788 C C . THR A 1 19 ? 0.040 -0.932 -7.475 1.00 0.00 19 THR A C 19
ATOM 11789 O O . THR A 1 19 ? -1.165 -0.877 -7.320 1.00 0.00 19 THR A O 19
ATOM 11800 N N . ILE A 1 20 ? 0.621 -0.517 -8.582 1.00 0.00 20 ILE A N 19
ATOM 11801 C CA . ILE A 1 20 ? -0.186 0.050 -9.712 1.00 0.00 20 ILE A CA 19
ATOM 11802 C C . ILE A 1 20 ? -1.157 -1.021 -10.240 1.00 0.00 20 ILE A C 19
ATOM 11803 O O . ILE A 1 20 ? -2.308 -0.728 -10.504 1.00 0.00 20 ILE A O 19
ATOM 11819 N N . THR A 1 21 ? -0.705 -2.252 -10.382 1.00 0.00 21 THR A N 19
ATOM 11820 C CA . THR A 1 21 ? -1.603 -3.349 -10.882 1.00 0.00 21 THR A CA 19
ATOM 11821 C C . THR A 1 21 ? -2.803 -3.514 -9.930 1.00 0.00 21 THR A C 19
ATOM 11822 O O . THR A 1 21 ? -3.927 -3.684 -10.369 1.00 0.00 21 THR A O 19
ATOM 11833 N N . LYS A 1 22 ? -2.565 -3.454 -8.635 1.00 0.00 22 LYS A N 19
ATOM 11834 C CA . LYS A 1 22 ? -3.680 -3.596 -7.643 1.00 0.00 22 LYS A CA 19
ATOM 11835 C C . LYS A 1 22 ? -4.665 -2.427 -7.800 1.00 0.00 22 LYS A C 19
ATOM 11836 O O . LYS A 1 22 ? -5.865 -2.626 -7.801 1.00 0.00 22 LYS A O 19
ATOM 11855 N N . ILE A 1 23 ? -4.162 -1.218 -7.946 1.00 0.00 23 ILE A N 19
ATOM 11856 C CA . ILE A 1 23 ? -5.066 -0.029 -8.118 1.00 0.00 23 ILE A CA 19
ATOM 11857 C C . ILE A 1 23 ? -5.888 -0.199 -9.407 1.00 0.00 23 ILE A C 19
ATOM 11858 O O . ILE A 1 23 ? -7.055 0.143 -9.443 1.00 0.00 23 ILE A O 19
ATOM 11874 N N . LEU A 1 24 ? -5.288 -0.733 -10.451 1.00 0.00 24 LEU A N 19
ATOM 11875 C CA . LEU A 1 24 ? -6.029 -0.944 -11.739 1.00 0.00 24 LEU A CA 19
ATOM 11876 C C . LEU A 1 24 ? -7.206 -1.905 -11.501 1.00 0.00 24 LEU A C 19
ATOM 11877 O O . LEU A 1 24 ? -8.290 -1.704 -12.017 1.00 0.00 24 LEU A O 19
ATOM 11893 N N . LEU A 1 25 ? -6.991 -2.936 -10.711 1.00 0.00 25 LEU A N 19
ATOM 11894 C CA . LEU A 1 25 ? -8.086 -3.915 -10.412 1.00 0.00 25 LEU A CA 19
ATOM 11895 C C . LEU A 1 25 ? -9.183 -3.222 -9.600 1.00 0.00 25 LEU A C 19
ATOM 11896 O O . LEU A 1 25 ? -10.357 -3.489 -9.772 1.00 0.00 25 LEU A O 19
ATOM 11912 N N . ALA A 1 26 ? -8.788 -2.330 -8.731 1.00 0.00 26 ALA A N 19
ATOM 11913 C CA . ALA A 1 26 ? -9.769 -1.573 -7.885 1.00 0.00 26 ALA A CA 19
ATOM 11914 C C . ALA A 1 26 ? -10.616 -0.627 -8.748 1.00 0.00 26 ALA A C 19
ATOM 11915 O O . ALA A 1 26 ? -11.755 -0.335 -8.432 1.00 0.00 26 ALA A O 19
ATOM 11922 N N . ILE A 1 27 ? -10.056 -0.161 -9.834 1.00 0.00 27 ILE A N 19
ATOM 11923 C CA . ILE A 1 27 ? -10.790 0.765 -10.759 1.00 0.00 27 ILE A CA 19
ATOM 11924 C C . ILE A 1 27 ? -11.810 -0.021 -11.607 1.00 0.00 27 ILE A C 19
ATOM 11925 O O . ILE A 1 27 ? -12.773 0.544 -12.091 1.00 0.00 27 ILE A O 19
ATOM 11941 N N . LEU A 1 28 ? -11.613 -1.311 -11.787 1.00 0.00 28 LEU A N 19
ATOM 11942 C CA . LEU A 1 28 ? -12.573 -2.124 -12.600 1.00 0.00 28 LEU A CA 19
ATOM 11943 C C . LEU A 1 28 ? -13.568 -2.852 -11.679 1.00 0.00 28 LEU A C 19
ATOM 11944 O O . LEU A 1 28 ? -13.816 -4.035 -11.829 1.00 0.00 28 LEU A O 19
ATOM 11960 N N . GLY A 1 29 ? -14.138 -2.139 -10.732 1.00 0.00 29 GLY A N 19
ATOM 11961 C CA . GLY A 1 29 ? -15.127 -2.734 -9.774 1.00 0.00 29 GLY A CA 19
ATOM 11962 C C . GLY A 1 29 ? -16.285 -3.439 -10.506 1.00 0.00 29 GLY A C 19
ATOM 11963 O O . GLY A 1 29 ? -16.578 -4.579 -10.194 1.00 0.00 29 GLY A O 19
ATOM 11967 N N . PRO A 1 30 ? -16.916 -2.763 -11.452 1.00 0.00 30 PRO A N 19
ATOM 11968 C CA . PRO A 1 30 ? -18.050 -3.387 -12.201 1.00 0.00 30 PRO A CA 19
ATOM 11969 C C . PRO A 1 30 ? -17.559 -4.554 -13.072 1.00 0.00 30 PRO A C 19
ATOM 11970 O O . PRO A 1 30 ? -18.264 -5.532 -13.243 1.00 0.00 30 PRO A O 19
ATOM 11981 N N . LEU A 1 31 ? -16.359 -4.461 -13.607 1.00 0.00 31 LEU A N 19
ATOM 11982 C CA . LEU A 1 31 ? -15.799 -5.561 -14.457 1.00 0.00 31 LEU A CA 19
ATOM 11983 C C . LEU A 1 31 ? -15.643 -6.834 -13.607 1.00 0.00 31 LEU A C 19
ATOM 11984 O O . LEU A 1 31 ? -15.908 -7.925 -14.074 1.00 0.00 31 LEU A O 19
ATOM 12000 N N . MET A 1 32 ? -15.225 -6.692 -12.367 1.00 0.00 32 MET A N 19
ATOM 12001 C CA . MET A 1 32 ? -15.057 -7.879 -11.470 1.00 0.00 32 MET A CA 19
ATOM 12002 C C . MET A 1 32 ? -16.432 -8.401 -11.030 1.00 0.00 32 MET A C 19
ATOM 12003 O O . MET A 1 32 ? -16.639 -9.598 -10.953 1.00 0.00 32 MET A O 19
ATOM 12017 N N . VAL A 1 33 ? -17.368 -7.515 -10.751 1.00 0.00 33 VAL A N 19
ATOM 12018 C CA . VAL A 1 33 ? -18.743 -7.949 -10.322 1.00 0.00 33 VAL A CA 19
ATOM 12019 C C . VAL A 1 33 ? -19.376 -8.839 -11.407 1.00 0.00 33 VAL A C 19
ATOM 12020 O O . VAL A 1 33 ? -20.126 -9.747 -11.103 1.00 0.00 33 VAL A O 19
ATOM 12033 N N . LEU A 1 34 ? -19.072 -8.589 -12.663 1.00 0.00 34 LEU A N 19
ATOM 12034 C CA . LEU A 1 34 ? -19.648 -9.423 -13.770 1.00 0.00 34 LEU A CA 19
ATOM 12035 C C . LEU A 1 34 ? -18.892 -10.758 -13.942 1.00 0.00 34 LEU A C 19
ATOM 12036 O O . LEU A 1 34 ? -19.152 -11.490 -14.881 1.00 0.00 34 LEU A O 19
ATOM 12052 N N . GLN A 1 35 ? -17.973 -11.082 -13.059 1.00 0.00 35 GLN A N 19
ATOM 12053 C CA . GLN A 1 35 ? -17.210 -12.369 -13.176 1.00 0.00 35 GLN A CA 19
ATOM 12054 C C . GLN A 1 35 ? -16.797 -12.923 -11.796 1.00 0.00 35 GLN A C 19
ATOM 12055 O O . GLN A 1 35 ? -15.838 -13.670 -11.690 1.00 0.00 35 GLN A O 19
ATOM 12069 N N . ALA A 1 36 ? -17.504 -12.574 -10.741 1.00 0.00 36 ALA A N 19
ATOM 12070 C CA . ALA A 1 36 ? -17.147 -13.088 -9.379 1.00 0.00 36 ALA A CA 19
ATOM 12071 C C . ALA A 1 36 ? -18.109 -14.213 -8.972 1.00 0.00 36 ALA A C 19
ATOM 12072 O O . ALA A 1 36 ? -17.684 -15.309 -8.654 1.00 0.00 36 ALA A O 19
ATOM 12079 N N . GLY A 1 37 ? -19.397 -13.948 -8.988 1.00 0.00 37 GLY A N 19
ATOM 12080 C CA . GLY A 1 37 ? -20.401 -14.991 -8.613 1.00 0.00 37 GLY A CA 19
ATOM 12081 C C . GLY A 1 37 ? -21.253 -15.361 -9.835 1.00 0.00 37 GLY A C 19
ATOM 12082 O O . GLY A 1 37 ? -22.441 -15.594 -9.711 1.00 0.00 37 GLY A O 19
ATOM 12086 N N . ILE A 1 38 ? -20.657 -15.418 -11.008 1.00 0.00 38 ILE A N 19
ATOM 12087 C CA . ILE A 1 38 ? -21.435 -15.775 -12.239 1.00 0.00 38 ILE A CA 19
ATOM 12088 C C . ILE A 1 38 ? -21.493 -17.302 -12.414 1.00 0.00 38 ILE A C 19
ATOM 12089 O O . ILE A 1 38 ? -20.509 -17.996 -12.228 1.00 0.00 38 ILE A O 19
ATOM 12105 N N . THR A 1 39 ? -22.648 -17.822 -12.766 1.00 0.00 39 THR A N 19
ATOM 12106 C CA . THR A 1 39 ? -22.799 -19.303 -12.956 1.00 0.00 39 THR A CA 19
ATOM 12107 C C . THR A 1 39 ? -23.982 -19.620 -13.899 1.00 0.00 39 THR A C 19
ATOM 12108 O O . THR A 1 39 ? -24.726 -20.563 -13.681 1.00 0.00 39 THR A O 19
ATOM 12119 N N . LYS A 1 40 ? -24.160 -18.841 -14.945 1.00 0.00 40 LYS A N 19
ATOM 12120 C CA . LYS A 1 40 ? -25.288 -19.090 -15.903 1.00 0.00 40 LYS A CA 19
ATOM 12121 C C . LYS A 1 40 ? -24.979 -18.483 -17.280 1.00 0.00 40 LYS A C 19
ATOM 12122 O O . LYS A 1 40 ? -24.425 -17.393 -17.327 1.00 0.00 40 LYS A O 19
ATOM 12142 N N . GLY A 1 1 ? 15.091 19.128 -16.602 1.00 0.00 1 GLY A N 20
ATOM 12143 C CA . GLY A 1 1 ? 15.471 19.872 -15.362 1.00 0.00 1 GLY A CA 20
ATOM 12144 C C . GLY A 1 1 ? 15.712 18.878 -14.222 1.00 0.00 1 GLY A C 20
ATOM 12145 O O . GLY A 1 1 ? 16.436 17.913 -14.385 1.00 0.00 1 GLY A O 20
ATOM 12148 N N . ARG A 1 2 ? 15.107 19.104 -13.076 1.00 0.00 2 ARG A N 20
ATOM 12149 C CA . ARG A 1 2 ? 15.293 18.170 -11.917 1.00 0.00 2 ARG A CA 20
ATOM 12150 C C . ARG A 1 2 ? 13.939 17.623 -11.426 1.00 0.00 2 ARG A C 20
ATOM 12151 O O . ARG A 1 2 ? 13.833 17.137 -10.315 1.00 0.00 2 ARG A O 20
ATOM 12172 N N . ASP A 1 3 ? 12.913 17.688 -12.246 1.00 0.00 3 ASP A N 20
ATOM 12173 C CA . ASP A 1 3 ? 11.570 17.170 -11.845 1.00 0.00 3 ASP A CA 20
ATOM 12174 C C . ASP A 1 3 ? 11.139 16.083 -12.838 1.00 0.00 3 ASP A C 20
ATOM 12175 O O . ASP A 1 3 ? 10.920 14.950 -12.457 1.00 0.00 3 ASP A O 20
ATOM 12184 N N . ALA A 1 4 ? 11.032 16.426 -14.106 1.00 0.00 4 ALA A N 20
ATOM 12185 C CA . ALA A 1 4 ? 10.630 15.419 -15.143 1.00 0.00 4 ALA A CA 20
ATOM 12186 C C . ALA A 1 4 ? 11.653 14.272 -15.179 1.00 0.00 4 ALA A C 20
ATOM 12187 O O . ALA A 1 4 ? 11.293 13.125 -15.364 1.00 0.00 4 ALA A O 20
ATOM 12194 N N . VAL A 1 5 ? 12.922 14.578 -14.993 1.00 0.00 5 VAL A N 20
ATOM 12195 C CA . VAL A 1 5 ? 13.977 13.512 -15.001 1.00 0.00 5 VAL A CA 20
ATOM 12196 C C . VAL A 1 5 ? 13.756 12.568 -13.807 1.00 0.00 5 VAL A C 20
ATOM 12197 O O . VAL A 1 5 ? 14.010 11.383 -13.907 1.00 0.00 5 VAL A O 20
ATOM 12210 N N . ILE A 1 6 ? 13.280 13.080 -12.690 1.00 0.00 6 ILE A N 20
ATOM 12211 C CA . ILE A 1 6 ? 13.034 12.204 -11.498 1.00 0.00 6 ILE A CA 20
ATOM 12212 C C . ILE A 1 6 ? 11.830 11.296 -11.787 1.00 0.00 6 ILE A C 20
ATOM 12213 O O . ILE A 1 6 ? 11.826 10.138 -11.416 1.00 0.00 6 ILE A O 20
ATOM 12229 N N . LEU A 1 7 ? 10.821 11.810 -12.457 1.00 0.00 7 LEU A N 20
ATOM 12230 C CA . LEU A 1 7 ? 9.619 10.980 -12.791 1.00 0.00 7 LEU A CA 20
ATOM 12231 C C . LEU A 1 7 ? 9.977 9.973 -13.901 1.00 0.00 7 LEU A C 20
ATOM 12232 O O . LEU A 1 7 ? 9.437 8.884 -13.944 1.00 0.00 7 LEU A O 20
ATOM 12248 N N . LEU A 1 8 ? 10.883 10.336 -14.786 1.00 0.00 8 LEU A N 20
ATOM 12249 C CA . LEU A 1 8 ? 11.295 9.417 -15.892 1.00 0.00 8 LEU A CA 20
ATOM 12250 C C . LEU A 1 8 ? 12.324 8.423 -15.365 1.00 0.00 8 LEU A C 20
ATOM 12251 O O . LEU A 1 8 ? 12.075 7.237 -15.366 1.00 0.00 8 LEU A O 20
ATOM 12267 N N . THR A 1 9 ? 13.454 8.917 -14.921 1.00 0.00 9 THR A N 20
ATOM 12268 C CA . THR A 1 9 ? 14.563 8.059 -14.371 1.00 0.00 9 THR A CA 20
ATOM 12269 C C . THR A 1 9 ? 14.742 6.787 -15.223 1.00 0.00 9 THR A C 20
ATOM 12270 O O . THR A 1 9 ? 14.698 5.677 -14.736 1.00 0.00 9 THR A O 20
ATOM 12281 N N . CYS A 1 10 ? 14.934 6.974 -16.518 1.00 0.00 10 CYS A N 20
ATOM 12282 C CA . CYS A 1 10 ? 15.105 5.828 -17.476 1.00 0.00 10 CYS A CA 20
ATOM 12283 C C . CYS A 1 10 ? 13.869 4.913 -17.401 1.00 0.00 10 CYS A C 20
ATOM 12284 O O . CYS A 1 10 ? 13.969 3.703 -17.499 1.00 0.00 10 CYS A O 20
ATOM 12292 N N . ALA A 1 11 ? 12.704 5.510 -17.218 1.00 0.00 11 ALA A N 20
ATOM 12293 C CA . ALA A 1 11 ? 11.412 4.763 -17.110 1.00 0.00 11 ALA A CA 20
ATOM 12294 C C . ALA A 1 11 ? 11.500 3.703 -16.001 1.00 0.00 11 ALA A C 20
ATOM 12295 O O . ALA A 1 11 ? 11.232 2.534 -16.204 1.00 0.00 11 ALA A O 20
ATOM 12302 N N . ILE A 1 12 ? 11.880 4.135 -14.826 1.00 0.00 12 ILE A N 20
ATOM 12303 C CA . ILE A 1 12 ? 12.008 3.209 -13.655 1.00 0.00 12 ILE A CA 20
ATOM 12304 C C . ILE A 1 12 ? 10.761 3.330 -12.766 1.00 0.00 12 ILE A C 20
ATOM 12305 O O . ILE A 1 12 ? 10.349 4.414 -12.393 1.00 0.00 12 ILE A O 20
ATOM 12321 N N . HIS A 1 13 ? 10.169 2.210 -12.436 1.00 0.00 13 HIS A N 20
ATOM 12322 C CA . HIS A 1 13 ? 8.938 2.206 -11.572 1.00 0.00 13 HIS A CA 20
ATOM 12323 C C . HIS A 1 13 ? 8.594 0.777 -11.098 1.00 0.00 13 HIS A C 20
ATOM 12324 O O . HIS A 1 13 ? 7.556 0.245 -11.446 1.00 0.00 13 HIS A O 20
ATOM 12338 N N . PRO A 1 14 ? 9.476 0.192 -10.310 1.00 0.00 14 PRO A N 20
ATOM 12339 C CA . PRO A 1 14 ? 9.242 -1.189 -9.792 1.00 0.00 14 PRO A CA 20
ATOM 12340 C C . PRO A 1 14 ? 8.126 -1.189 -8.734 1.00 0.00 14 PRO A C 20
ATOM 12341 O O . PRO A 1 14 ? 7.096 -1.812 -8.932 1.00 0.00 14 PRO A O 20
ATOM 12352 N N . GLU A 1 15 ? 8.314 -0.495 -7.630 1.00 0.00 15 GLU A N 20
ATOM 12353 C CA . GLU A 1 15 ? 7.254 -0.446 -6.563 1.00 0.00 15 GLU A CA 20
ATOM 12354 C C . GLU A 1 15 ? 5.933 0.095 -7.129 1.00 0.00 15 GLU A C 20
ATOM 12355 O O . GLU A 1 15 ? 4.864 -0.249 -6.659 1.00 0.00 15 GLU A O 20
ATOM 12367 N N . LEU A 1 16 ? 6.019 0.922 -8.139 1.00 0.00 16 LEU A N 20
ATOM 12368 C CA . LEU A 1 16 ? 4.798 1.503 -8.785 1.00 0.00 16 LEU A CA 20
ATOM 12369 C C . LEU A 1 16 ? 4.002 0.383 -9.464 1.00 0.00 16 LEU A C 20
ATOM 12370 O O . LEU A 1 16 ? 2.807 0.275 -9.278 1.00 0.00 16 LEU A O 20
ATOM 12386 N N . ILE A 1 17 ? 4.663 -0.452 -10.237 1.00 0.00 17 ILE A N 20
ATOM 12387 C CA . ILE A 1 17 ? 3.962 -1.583 -10.929 1.00 0.00 17 ILE A CA 20
ATOM 12388 C C . ILE A 1 17 ? 3.343 -2.523 -9.880 1.00 0.00 17 ILE A C 20
ATOM 12389 O O . ILE A 1 17 ? 2.229 -2.985 -10.048 1.00 0.00 17 ILE A O 20
ATOM 12405 N N . PHE A 1 18 ? 4.055 -2.796 -8.807 1.00 0.00 18 PHE A N 20
ATOM 12406 C CA . PHE A 1 18 ? 3.519 -3.699 -7.733 1.00 0.00 18 PHE A CA 20
ATOM 12407 C C . PHE A 1 18 ? 2.227 -3.127 -7.123 1.00 0.00 18 PHE A C 20
ATOM 12408 O O . PHE A 1 18 ? 1.321 -3.869 -6.787 1.00 0.00 18 PHE A O 20
ATOM 12425 N N . THR A 1 19 ? 2.139 -1.824 -6.977 1.00 0.00 19 THR A N 20
ATOM 12426 C CA . THR A 1 19 ? 0.911 -1.198 -6.388 1.00 0.00 19 THR A CA 20
ATOM 12427 C C . THR A 1 19 ? -0.149 -0.963 -7.475 1.00 0.00 19 THR A C 20
ATOM 12428 O O . THR A 1 19 ? -1.318 -1.244 -7.266 1.00 0.00 19 THR A O 20
ATOM 12439 N N . ILE A 1 20 ? 0.251 -0.453 -8.621 1.00 0.00 20 ILE A N 20
ATOM 12440 C CA . ILE A 1 20 ? -0.724 -0.192 -9.730 1.00 0.00 20 ILE A CA 20
ATOM 12441 C C . ILE A 1 20 ? -1.416 -1.492 -10.166 1.00 0.00 20 ILE A C 20
ATOM 12442 O O . ILE A 1 20 ? -2.600 -1.480 -10.409 1.00 0.00 20 ILE A O 20
ATOM 12458 N N . THR A 1 21 ? -0.713 -2.601 -10.265 1.00 0.00 21 THR A N 20
ATOM 12459 C CA . THR A 1 21 ? -1.388 -3.880 -10.688 1.00 0.00 21 THR A CA 20
ATOM 12460 C C . THR A 1 21 ? -2.414 -4.332 -9.631 1.00 0.00 21 THR A C 20
ATOM 12461 O O . THR A 1 21 ? -3.418 -4.933 -9.973 1.00 0.00 21 THR A O 20
ATOM 12472 N N . LYS A 1 22 ? -2.184 -4.044 -8.366 1.00 0.00 22 LYS A N 20
ATOM 12473 C CA . LYS A 1 22 ? -3.159 -4.450 -7.304 1.00 0.00 22 LYS A CA 20
ATOM 12474 C C . LYS A 1 22 ? -4.380 -3.516 -7.340 1.00 0.00 22 LYS A C 20
ATOM 12475 O O . LYS A 1 22 ? -5.497 -3.945 -7.121 1.00 0.00 22 LYS A O 20
ATOM 12494 N N . ILE A 1 23 ? -4.172 -2.248 -7.620 1.00 0.00 23 ILE A N 20
ATOM 12495 C CA . ILE A 1 23 ? -5.310 -1.275 -7.680 1.00 0.00 23 ILE A CA 20
ATOM 12496 C C . ILE A 1 23 ? -5.713 -0.998 -9.145 1.00 0.00 23 ILE A C 20
ATOM 12497 O O . ILE A 1 23 ? -6.502 -0.111 -9.399 1.00 0.00 23 ILE A O 20
ATOM 12513 N N . LEU A 1 24 ? -5.195 -1.738 -10.107 1.00 0.00 24 LEU A N 20
ATOM 12514 C CA . LEU A 1 24 ? -5.559 -1.504 -11.545 1.00 0.00 24 LEU A CA 20
ATOM 12515 C C . LEU A 1 24 ? -7.077 -1.645 -11.722 1.00 0.00 24 LEU A C 20
ATOM 12516 O O . LEU A 1 24 ? -7.719 -0.786 -12.303 1.00 0.00 24 LEU A O 20
ATOM 12532 N N . LEU A 1 25 ? -7.648 -2.709 -11.208 1.00 0.00 25 LEU A N 20
ATOM 12533 C CA . LEU A 1 25 ? -9.130 -2.911 -11.319 1.00 0.00 25 LEU A CA 20
ATOM 12534 C C . LEU A 1 25 ? -9.880 -2.057 -10.281 1.00 0.00 25 LEU A C 20
ATOM 12535 O O . LEU A 1 25 ? -11.080 -1.879 -10.372 1.00 0.00 25 LEU A O 20
ATOM 12551 N N . ALA A 1 26 ? -9.177 -1.531 -9.307 1.00 0.00 26 ALA A N 20
ATOM 12552 C CA . ALA A 1 26 ? -9.813 -0.682 -8.250 1.00 0.00 26 ALA A CA 20
ATOM 12553 C C . ALA A 1 26 ? -9.508 0.814 -8.465 1.00 0.00 26 ALA A C 20
ATOM 12554 O O . ALA A 1 26 ? -9.588 1.599 -7.536 1.00 0.00 26 ALA A O 20
ATOM 12561 N N . ILE A 1 27 ? -9.166 1.214 -9.670 1.00 0.00 27 ILE A N 20
ATOM 12562 C CA . ILE A 1 27 ? -8.858 2.657 -9.956 1.00 0.00 27 ILE A CA 20
ATOM 12563 C C . ILE A 1 27 ? -9.827 3.240 -11.011 1.00 0.00 27 ILE A C 20
ATOM 12564 O O . ILE A 1 27 ? -10.108 4.426 -10.988 1.00 0.00 27 ILE A O 20
ATOM 12580 N N . LEU A 1 28 ? -10.322 2.426 -11.925 1.00 0.00 28 LEU A N 20
ATOM 12581 C CA . LEU A 1 28 ? -11.265 2.912 -12.994 1.00 0.00 28 LEU A CA 20
ATOM 12582 C C . LEU A 1 28 ? -12.429 3.736 -12.418 1.00 0.00 28 LEU A C 20
ATOM 12583 O O . LEU A 1 28 ? -12.848 4.705 -13.023 1.00 0.00 28 LEU A O 20
ATOM 12599 N N . GLY A 1 29 ? -12.949 3.372 -11.268 1.00 0.00 29 GLY A N 20
ATOM 12600 C CA . GLY A 1 29 ? -14.079 4.148 -10.669 1.00 0.00 29 GLY A CA 20
ATOM 12601 C C . GLY A 1 29 ? -14.477 3.556 -9.311 1.00 0.00 29 GLY A C 20
ATOM 12602 O O . GLY A 1 29 ? -15.602 3.124 -9.152 1.00 0.00 29 GLY A O 20
ATOM 12606 N N . PRO A 1 30 ? -13.546 3.551 -8.377 1.00 0.00 30 PRO A N 20
ATOM 12607 C CA . PRO A 1 30 ? -13.821 3.001 -7.017 1.00 0.00 30 PRO A CA 20
ATOM 12608 C C . PRO A 1 30 ? -14.786 3.905 -6.216 1.00 0.00 30 PRO A C 20
ATOM 12609 O O . PRO A 1 30 ? -15.973 3.639 -6.183 1.00 0.00 30 PRO A O 20
ATOM 12620 N N . LEU A 1 31 ? -14.292 4.951 -5.570 1.00 0.00 31 LEU A N 20
ATOM 12621 C CA . LEU A 1 31 ? -15.152 5.883 -4.755 1.00 0.00 31 LEU A CA 20
ATOM 12622 C C . LEU A 1 31 ? -16.057 5.109 -3.774 1.00 0.00 31 LEU A C 20
ATOM 12623 O O . LEU A 1 31 ? -17.168 5.508 -3.470 1.00 0.00 31 LEU A O 20
ATOM 12639 N N . MET A 1 32 ? -15.554 4.006 -3.288 1.00 0.00 32 MET A N 20
ATOM 12640 C CA . MET A 1 32 ? -16.282 3.123 -2.321 1.00 0.00 32 MET A CA 20
ATOM 12641 C C . MET A 1 32 ? -15.305 2.017 -1.916 1.00 0.00 32 MET A C 20
ATOM 12642 O O . MET A 1 32 ? -15.020 1.819 -0.750 1.00 0.00 32 MET A O 20
ATOM 12656 N N . VAL A 1 33 ? -14.773 1.319 -2.898 1.00 0.00 33 VAL A N 20
ATOM 12657 C CA . VAL A 1 33 ? -13.782 0.229 -2.634 1.00 0.00 33 VAL A CA 20
ATOM 12658 C C . VAL A 1 33 ? -12.444 0.860 -2.193 1.00 0.00 33 VAL A C 20
ATOM 12659 O O . VAL A 1 33 ? -11.637 0.212 -1.553 1.00 0.00 33 VAL A O 20
ATOM 12672 N N . LEU A 1 34 ? -12.213 2.120 -2.525 1.00 0.00 34 LEU A N 20
ATOM 12673 C CA . LEU A 1 34 ? -10.942 2.810 -2.129 1.00 0.00 34 LEU A CA 20
ATOM 12674 C C . LEU A 1 34 ? -11.098 3.532 -0.775 1.00 0.00 34 LEU A C 20
ATOM 12675 O O . LEU A 1 34 ? -10.300 4.389 -0.439 1.00 0.00 34 LEU A O 20
ATOM 12691 N N . GLN A 1 35 ? -12.110 3.202 0.001 1.00 0.00 35 GLN A N 20
ATOM 12692 C CA . GLN A 1 35 ? -12.320 3.866 1.330 1.00 0.00 35 GLN A CA 20
ATOM 12693 C C . GLN A 1 35 ? -13.248 3.027 2.233 1.00 0.00 35 GLN A C 20
ATOM 12694 O O . GLN A 1 35 ? -14.010 3.568 3.016 1.00 0.00 35 GLN A O 20
ATOM 12708 N N . ALA A 1 36 ? -13.190 1.717 2.133 1.00 0.00 36 ALA A N 20
ATOM 12709 C CA . ALA A 1 36 ? -14.064 0.841 2.981 1.00 0.00 36 ALA A CA 20
ATOM 12710 C C . ALA A 1 36 ? -13.244 0.160 4.088 1.00 0.00 36 ALA A C 20
ATOM 12711 O O . ALA A 1 36 ? -13.632 0.170 5.242 1.00 0.00 36 ALA A O 20
ATOM 12718 N N . GLY A 1 37 ? -12.117 -0.424 3.743 1.00 0.00 37 GLY A N 20
ATOM 12719 C CA . GLY A 1 37 ? -11.264 -1.104 4.763 1.00 0.00 37 GLY A CA 20
ATOM 12720 C C . GLY A 1 37 ? -10.049 -0.229 5.095 1.00 0.00 37 GLY A C 20
ATOM 12721 O O . GLY A 1 37 ? -8.938 -0.716 5.169 1.00 0.00 37 GLY A O 20
ATOM 12725 N N . ILE A 1 38 ? -10.253 1.054 5.296 1.00 0.00 38 ILE A N 20
ATOM 12726 C CA . ILE A 1 38 ? -9.116 1.972 5.626 1.00 0.00 38 ILE A CA 20
ATOM 12727 C C . ILE A 1 38 ? -9.465 2.788 6.879 1.00 0.00 38 ILE A C 20
ATOM 12728 O O . ILE A 1 38 ? -10.615 3.112 7.114 1.00 0.00 38 ILE A O 20
ATOM 12744 N N . THR A 1 39 ? -8.477 3.118 7.677 1.00 0.00 39 THR A N 20
ATOM 12745 C CA . THR A 1 39 ? -8.725 3.914 8.920 1.00 0.00 39 THR A CA 20
ATOM 12746 C C . THR A 1 39 ? -7.875 5.195 8.878 1.00 0.00 39 THR A C 20
ATOM 12747 O O . THR A 1 39 ? -7.054 5.447 9.743 1.00 0.00 39 THR A O 20
ATOM 12758 N N . LYS A 1 40 ? -8.079 6.001 7.864 1.00 0.00 40 LYS A N 20
ATOM 12759 C CA . LYS A 1 40 ? -7.307 7.278 7.721 1.00 0.00 40 LYS A CA 20
ATOM 12760 C C . LYS A 1 40 ? -8.259 8.482 7.660 1.00 0.00 40 LYS A C 20
ATOM 12761 O O . LYS A 1 40 ? -9.334 8.352 7.094 1.00 0.00 40 LYS A O 20
ATOM 12781 N N . GLY A 1 1 ? 20.970 -5.696 -3.212 1.00 0.00 1 GLY A N 21
ATOM 12782 C CA . GLY A 1 1 ? 22.423 -5.380 -3.080 1.00 0.00 1 GLY A CA 21
ATOM 12783 C C . GLY A 1 1 ? 23.004 -5.021 -4.453 1.00 0.00 1 GLY A C 21
ATOM 12784 O O . GLY A 1 1 ? 22.441 -4.218 -5.174 1.00 0.00 1 GLY A O 21
ATOM 12787 N N . ARG A 1 2 ? 24.115 -5.615 -4.819 1.00 0.00 2 ARG A N 21
ATOM 12788 C CA . ARG A 1 2 ? 24.744 -5.326 -6.145 1.00 0.00 2 ARG A CA 21
ATOM 12789 C C . ARG A 1 2 ? 24.719 -6.598 -7.007 1.00 0.00 2 ARG A C 21
ATOM 12790 O O . ARG A 1 2 ? 24.106 -7.585 -6.636 1.00 0.00 2 ARG A O 21
ATOM 12811 N N . ASP A 1 3 ? 25.376 -6.574 -8.148 1.00 0.00 3 ASP A N 21
ATOM 12812 C CA . ASP A 1 3 ? 25.415 -7.762 -9.071 1.00 0.00 3 ASP A CA 21
ATOM 12813 C C . ASP A 1 3 ? 23.987 -8.194 -9.458 1.00 0.00 3 ASP A C 21
ATOM 12814 O O . ASP A 1 3 ? 23.691 -9.370 -9.590 1.00 0.00 3 ASP A O 21
ATOM 12823 N N . ALA A 1 4 ? 23.110 -7.231 -9.639 1.00 0.00 4 ALA A N 21
ATOM 12824 C CA . ALA A 1 4 ? 21.686 -7.509 -10.018 1.00 0.00 4 ALA A CA 21
ATOM 12825 C C . ALA A 1 4 ? 20.977 -6.181 -10.317 1.00 0.00 4 ALA A C 21
ATOM 12826 O O . ALA A 1 4 ? 20.382 -6.013 -11.366 1.00 0.00 4 ALA A O 21
ATOM 12833 N N . VAL A 1 5 ? 21.050 -5.239 -9.399 1.00 0.00 5 VAL A N 21
ATOM 12834 C CA . VAL A 1 5 ? 20.399 -3.899 -9.596 1.00 0.00 5 VAL A CA 21
ATOM 12835 C C . VAL A 1 5 ? 21.012 -3.197 -10.820 1.00 0.00 5 VAL A C 21
ATOM 12836 O O . VAL A 1 5 ? 20.312 -2.529 -11.561 1.00 0.00 5 VAL A O 21
ATOM 12849 N N . ILE A 1 6 ? 22.303 -3.352 -11.040 1.00 0.00 6 ILE A N 21
ATOM 12850 C CA . ILE A 1 6 ? 22.963 -2.705 -12.223 1.00 0.00 6 ILE A CA 21
ATOM 12851 C C . ILE A 1 6 ? 22.341 -3.272 -13.513 1.00 0.00 6 ILE A C 21
A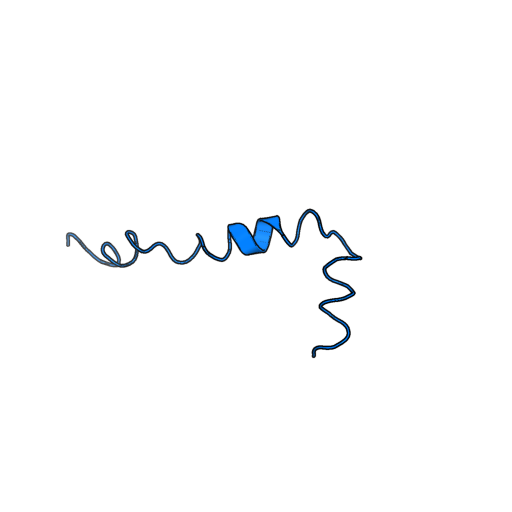TOM 12852 O O . ILE A 1 6 ? 22.142 -2.555 -14.476 1.00 0.00 6 ILE A O 21
ATOM 12868 N N . LEU A 1 7 ? 22.026 -4.548 -13.523 1.00 0.00 7 LEU A N 21
ATOM 12869 C CA . LEU A 1 7 ? 21.405 -5.183 -14.726 1.00 0.00 7 LEU A CA 21
ATOM 12870 C C . LEU A 1 7 ? 19.913 -4.814 -14.809 1.00 0.00 7 LEU A C 21
ATOM 12871 O O . LEU A 1 7 ? 19.373 -4.668 -15.890 1.00 0.00 7 LEU A O 21
ATOM 12887 N N . LEU A 1 8 ? 19.253 -4.662 -13.680 1.00 0.00 8 LEU A N 21
ATOM 12888 C CA . LEU A 1 8 ? 17.797 -4.300 -13.679 1.00 0.00 8 LEU A CA 21
ATOM 12889 C C . LEU A 1 8 ? 17.592 -2.776 -13.565 1.00 0.00 8 LEU A C 21
ATOM 12890 O O . LEU A 1 8 ? 16.567 -2.330 -13.082 1.00 0.00 8 LEU A O 21
ATOM 12906 N N . THR A 1 9 ? 18.543 -1.975 -14.005 1.00 0.00 9 THR A N 21
ATOM 12907 C CA . THR A 1 9 ? 18.390 -0.480 -13.920 1.00 0.00 9 THR A CA 21
ATOM 12908 C C . THR A 1 9 ? 17.201 0.022 -14.771 1.00 0.00 9 THR A C 21
ATOM 12909 O O . THR A 1 9 ? 16.669 1.085 -14.511 1.00 0.00 9 THR A O 21
ATOM 12920 N N . CYS A 1 10 ? 16.783 -0.730 -15.771 1.00 0.00 10 CYS A N 21
ATOM 12921 C CA . CYS A 1 10 ? 15.630 -0.297 -16.630 1.00 0.00 10 CYS A CA 21
ATOM 12922 C C . CYS A 1 10 ? 14.312 -0.280 -15.832 1.00 0.00 10 CYS A C 21
ATOM 12923 O O . CYS A 1 10 ? 13.407 0.466 -16.159 1.00 0.00 10 CYS A O 21
ATOM 12931 N N . ALA A 1 11 ? 14.197 -1.088 -14.796 1.00 0.00 11 ALA A N 21
ATOM 12932 C CA . ALA A 1 11 ? 12.946 -1.118 -13.978 1.00 0.00 11 ALA A CA 21
ATOM 12933 C C . ALA A 1 11 ? 13.262 -0.708 -12.532 1.00 0.00 11 ALA A C 21
ATOM 12934 O O . ALA A 1 11 ? 12.909 0.378 -12.120 1.00 0.00 11 ALA A O 21
ATOM 12941 N N . ILE A 1 12 ? 13.924 -1.562 -11.770 1.00 0.00 12 ILE A N 21
ATOM 12942 C CA . ILE A 1 12 ? 14.284 -1.254 -10.340 1.00 0.00 12 ILE A CA 21
ATOM 12943 C C . ILE A 1 12 ? 13.040 -0.909 -9.481 1.00 0.00 12 ILE A C 21
ATOM 12944 O O . ILE A 1 12 ? 13.155 -0.324 -8.416 1.00 0.00 12 ILE A O 21
ATOM 12960 N N . HIS A 1 13 ? 11.855 -1.276 -9.926 1.00 0.00 13 HIS A N 21
ATOM 12961 C CA . HIS A 1 13 ? 10.610 -0.980 -9.145 1.00 0.00 13 HIS A CA 21
ATOM 12962 C C . HIS A 1 13 ? 9.587 -2.126 -9.297 1.00 0.00 13 HIS A C 21
ATOM 12963 O O . HIS A 1 13 ? 8.508 -1.927 -9.823 1.00 0.00 13 HIS A O 21
ATOM 12977 N N . PRO A 1 14 ? 9.959 -3.302 -8.825 1.00 0.00 14 PRO A N 21
ATOM 12978 C CA . PRO A 1 14 ? 9.055 -4.490 -8.916 1.00 0.00 14 PRO A CA 21
ATOM 12979 C C . PRO A 1 14 ? 7.829 -4.320 -8.006 1.00 0.00 14 PRO A C 21
ATOM 12980 O O . PRO A 1 14 ? 6.706 -4.490 -8.446 1.00 0.00 14 PRO A O 21
ATOM 12991 N N . GLU A 1 15 ? 8.038 -3.978 -6.753 1.00 0.00 15 GLU A N 21
ATOM 12992 C CA . GLU A 1 15 ? 6.882 -3.783 -5.813 1.00 0.00 15 GLU A CA 21
ATOM 12993 C C . GLU A 1 15 ? 6.027 -2.586 -6.251 1.00 0.00 15 GLU A C 21
ATOM 12994 O O . GLU A 1 15 ? 4.830 -2.560 -6.032 1.00 0.00 15 GLU A O 21
ATOM 13006 N N . LEU A 1 16 ? 6.638 -1.616 -6.881 1.00 0.00 16 LEU A N 21
ATOM 13007 C CA . LEU A 1 16 ? 5.891 -0.409 -7.367 1.00 0.00 16 LEU A CA 21
ATOM 13008 C C . LEU A 1 16 ? 4.930 -0.835 -8.485 1.00 0.00 16 LEU A C 21
ATOM 13009 O O . LEU A 1 16 ? 3.771 -0.464 -8.477 1.00 0.00 16 LEU A O 21
ATOM 13025 N N . ILE A 1 17 ? 5.407 -1.624 -9.432 1.00 0.00 17 ILE A N 21
ATOM 13026 C CA . ILE A 1 17 ? 4.532 -2.104 -10.553 1.00 0.00 17 ILE A CA 21
ATOM 13027 C C . ILE A 1 17 ? 3.354 -2.894 -9.949 1.00 0.00 17 ILE A C 21
ATOM 13028 O O . ILE A 1 17 ? 2.236 -2.808 -10.422 1.00 0.00 17 ILE A O 21
ATOM 13044 N N . PHE A 1 18 ? 3.610 -3.648 -8.900 1.00 0.00 18 PHE A N 21
ATOM 13045 C CA . PHE A 1 18 ? 2.526 -4.441 -8.235 1.00 0.00 18 PHE A CA 21
ATOM 13046 C C . PHE A 1 18 ? 1.488 -3.490 -7.610 1.00 0.00 18 PHE A C 21
ATOM 13047 O O . PHE A 1 18 ? 0.301 -3.756 -7.657 1.00 0.00 18 PHE A O 21
ATOM 13064 N N . THR A 1 19 ? 1.930 -2.389 -7.035 1.00 0.00 19 THR A N 21
ATOM 13065 C CA . THR A 1 19 ? 0.977 -1.409 -6.410 1.00 0.00 19 THR A CA 21
ATOM 13066 C C . THR A 1 19 ? 0.084 -0.794 -7.501 1.00 0.00 19 THR A C 21
ATOM 13067 O O . THR A 1 19 ? -1.113 -0.655 -7.324 1.00 0.00 19 THR A O 21
ATOM 13078 N N . ILE A 1 20 ? 0.668 -0.437 -8.625 1.00 0.00 20 ILE A N 21
ATOM 13079 C CA . ILE A 1 20 ? -0.120 0.165 -9.752 1.00 0.00 20 ILE A CA 21
ATOM 13080 C C . ILE A 1 20 ? -1.180 -0.839 -10.240 1.00 0.00 20 ILE A C 21
ATOM 13081 O O . ILE A 1 20 ? -2.309 -0.466 -10.500 1.00 0.00 20 ILE A O 21
ATOM 13097 N N . THR A 1 21 ? -0.827 -2.103 -10.355 1.00 0.00 21 THR A N 21
ATOM 13098 C CA . THR A 1 21 ? -1.814 -3.138 -10.818 1.00 0.00 21 THR A CA 21
ATOM 13099 C C . THR A 1 21 ? -2.948 -3.286 -9.790 1.00 0.00 21 THR A C 21
ATOM 13100 O O . THR A 1 21 ? -4.100 -3.423 -10.160 1.00 0.00 21 THR A O 21
ATOM 13111 N N . LYS A 1 22 ? -2.624 -3.253 -8.510 1.00 0.00 22 LYS A N 21
ATOM 13112 C CA . LYS A 1 22 ? -3.671 -3.383 -7.443 1.00 0.00 22 LYS A CA 21
ATOM 13113 C C . LYS A 1 22 ? -4.729 -2.282 -7.612 1.00 0.00 22 LYS A C 21
ATOM 13114 O O . LYS A 1 22 ? -5.915 -2.546 -7.545 1.00 0.00 22 LYS A O 21
ATOM 13133 N N . ILE A 1 23 ? -4.305 -1.059 -7.844 1.00 0.00 23 ILE A N 21
ATOM 13134 C CA . ILE A 1 23 ? -5.283 0.060 -8.033 1.00 0.00 23 ILE A CA 21
ATOM 13135 C C . ILE A 1 23 ? -6.013 -0.142 -9.373 1.00 0.00 23 ILE A C 21
ATOM 13136 O O . ILE A 1 23 ? -7.198 0.105 -9.470 1.00 0.00 23 ILE A O 21
ATOM 13152 N N . LEU A 1 24 ? -5.314 -0.599 -10.392 1.00 0.00 24 LEU A N 21
ATOM 13153 C CA . LEU A 1 24 ? -5.960 -0.833 -11.726 1.00 0.00 24 LEU A CA 21
ATOM 13154 C C . LEU A 1 24 ? -7.102 -1.850 -11.563 1.00 0.00 24 LEU A C 21
ATOM 13155 O O . LEU A 1 24 ? -8.214 -1.618 -12.006 1.00 0.00 24 LEU A O 21
ATOM 13171 N N . LEU A 1 25 ? -6.831 -2.964 -10.917 1.00 0.00 25 LEU A N 21
ATOM 13172 C CA . LEU A 1 25 ? -7.889 -4.003 -10.702 1.00 0.00 25 LEU A CA 21
ATOM 13173 C C . LEU A 1 25 ? -8.939 -3.529 -9.683 1.00 0.00 25 LEU A C 21
ATOM 13174 O O . LEU A 1 25 ? -10.022 -4.075 -9.614 1.00 0.00 25 LEU A O 21
ATOM 13190 N N . ALA A 1 26 ? -8.625 -2.516 -8.911 1.00 0.00 26 ALA A N 21
ATOM 13191 C CA . ALA A 1 26 ? -9.590 -1.978 -7.899 1.00 0.00 26 ALA A CA 21
ATOM 13192 C C . ALA A 1 26 ? -10.453 -0.851 -8.497 1.00 0.00 26 ALA A C 21
ATOM 13193 O O . ALA A 1 26 ? -11.276 -0.272 -7.811 1.00 0.00 26 ALA A O 21
ATOM 13200 N N . ILE A 1 27 ? -10.283 -0.544 -9.762 1.00 0.00 27 ILE A N 21
ATOM 13201 C CA . ILE A 1 27 ? -11.091 0.530 -10.419 1.00 0.00 27 ILE A CA 21
ATOM 13202 C C . ILE A 1 27 ? -12.006 -0.125 -11.463 1.00 0.00 27 ILE A C 21
ATOM 13203 O O . ILE A 1 27 ? -13.211 0.037 -11.425 1.00 0.00 27 ILE A O 21
ATOM 13219 N N . LEU A 1 28 ? -11.435 -0.866 -12.385 1.00 0.00 28 LEU A N 21
ATOM 13220 C CA . LEU A 1 28 ? -12.258 -1.544 -13.435 1.00 0.00 28 LEU A CA 21
ATOM 13221 C C . LEU A 1 28 ? -12.754 -2.909 -12.931 1.00 0.00 28 LEU A C 21
ATOM 13222 O O . LEU A 1 28 ? -13.833 -3.335 -13.292 1.00 0.00 28 LEU A O 21
ATOM 13238 N N . GLY A 1 29 ? -11.984 -3.586 -12.101 1.00 0.00 29 GLY A N 21
ATOM 13239 C CA . GLY A 1 29 ? -12.401 -4.920 -11.561 1.00 0.00 29 GLY A CA 21
ATOM 13240 C C . GLY A 1 29 ? -13.757 -4.823 -10.840 1.00 0.00 29 GLY A C 21
ATOM 13241 O O . GLY A 1 29 ? -14.665 -5.560 -11.175 1.00 0.00 29 GLY A O 21
ATOM 13245 N N . PRO A 1 30 ? -13.866 -3.923 -9.878 1.00 0.00 30 PRO A N 21
ATOM 13246 C CA . PRO A 1 30 ? -15.148 -3.763 -9.132 1.00 0.00 30 PRO A CA 21
ATOM 13247 C C . PRO A 1 30 ? -16.244 -3.189 -10.043 1.00 0.00 30 PRO A C 21
ATOM 13248 O O . PRO A 1 30 ? -17.403 -3.512 -9.874 1.00 0.00 30 PRO A O 21
ATOM 13259 N N . LEU A 1 31 ? -15.891 -2.356 -11.004 1.00 0.00 31 LEU A N 21
ATOM 13260 C CA . LEU A 1 31 ? -16.919 -1.775 -11.929 1.00 0.00 31 LEU A CA 21
ATOM 13261 C C . LEU A 1 31 ? -17.588 -2.904 -12.728 1.00 0.00 31 LEU A C 21
ATOM 13262 O O . LEU A 1 31 ? -18.795 -2.921 -12.879 1.00 0.00 31 LEU A O 21
ATOM 13278 N N . MET A 1 32 ? -16.809 -3.842 -13.225 1.00 0.00 32 MET A N 21
ATOM 13279 C CA . MET A 1 32 ? -17.380 -4.989 -14.008 1.00 0.00 32 MET A CA 21
ATOM 13280 C C . MET A 1 32 ? -18.313 -5.811 -13.105 1.00 0.00 32 MET A C 21
ATOM 13281 O O . MET A 1 32 ? -19.365 -6.252 -13.535 1.00 0.00 32 MET A O 21
ATOM 13295 N N . VAL A 1 33 ? -17.936 -6.002 -11.858 1.00 0.00 33 VAL A N 21
ATOM 13296 C CA . VAL A 1 33 ? -18.793 -6.779 -10.903 1.00 0.00 33 VAL A CA 21
ATOM 13297 C C . VAL A 1 33 ? -20.120 -6.033 -10.674 1.00 0.00 33 VAL A C 21
ATOM 13298 O O . VAL A 1 33 ? -21.140 -6.653 -10.429 1.00 0.00 33 VAL A O 21
ATOM 13311 N N . LEU A 1 34 ? -20.119 -4.717 -10.757 1.00 0.00 34 LEU A N 21
ATOM 13312 C CA . LEU A 1 34 ? -21.382 -3.933 -10.550 1.00 0.00 34 LEU A CA 21
ATOM 13313 C C . LEU A 1 34 ? -22.234 -3.856 -11.834 1.00 0.00 34 LEU A C 21
ATOM 13314 O O . LEU A 1 34 ? -23.209 -3.126 -11.880 1.00 0.00 34 LEU A O 21
ATOM 13330 N N . GLN A 1 35 ? -21.890 -4.596 -12.864 1.00 0.00 35 GLN A N 21
ATOM 13331 C CA . GLN A 1 35 ? -22.683 -4.568 -14.136 1.00 0.00 35 GLN A CA 21
ATOM 13332 C C . GLN A 1 35 ? -23.060 -5.993 -14.588 1.00 0.00 35 GLN A C 21
ATOM 13333 O O . GLN A 1 35 ? -23.363 -6.214 -15.748 1.00 0.00 35 GLN A O 21
ATOM 13347 N N . ALA A 1 36 ? -23.053 -6.955 -13.689 1.00 0.00 36 ALA A N 21
ATOM 13348 C CA . ALA A 1 36 ? -23.417 -8.358 -14.067 1.00 0.00 36 ALA A CA 21
ATOM 13349 C C . ALA A 1 36 ? -24.914 -8.584 -13.819 1.00 0.00 36 ALA A C 21
ATOM 13350 O O . ALA A 1 36 ? -25.641 -8.977 -14.712 1.00 0.00 36 ALA A O 21
ATOM 13357 N N . GLY A 1 37 ? -25.372 -8.330 -12.615 1.00 0.00 37 GLY A N 21
ATOM 13358 C CA . GLY A 1 37 ? -26.819 -8.512 -12.283 1.00 0.00 37 GLY A CA 21
ATOM 13359 C C . GLY A 1 37 ? -27.581 -7.196 -12.508 1.00 0.00 37 GLY A C 21
ATOM 13360 O O . GLY A 1 37 ? -28.772 -7.210 -12.753 1.00 0.00 37 GLY A O 21
ATOM 13364 N N . ILE A 1 38 ? -26.908 -6.066 -12.429 1.00 0.00 38 ILE A N 21
ATOM 13365 C CA . ILE A 1 38 ? -27.585 -4.745 -12.638 1.00 0.00 38 ILE A CA 21
ATOM 13366 C C . ILE A 1 38 ? -27.701 -4.452 -14.142 1.00 0.00 38 ILE A C 21
ATOM 13367 O O . ILE A 1 38 ? -26.705 -4.390 -14.844 1.00 0.00 38 ILE A O 21
ATOM 13383 N N . THR A 1 39 ? -28.909 -4.274 -14.627 1.00 0.00 39 THR A N 21
ATOM 13384 C CA . THR A 1 39 ? -29.120 -3.986 -16.084 1.00 0.00 39 THR A CA 21
ATOM 13385 C C . THR A 1 39 ? -30.187 -2.886 -16.256 1.00 0.00 39 THR A C 21
ATOM 13386 O O . THR A 1 39 ? -31.220 -3.100 -16.871 1.00 0.00 39 THR A O 21
ATOM 13397 N N . LYS A 1 40 ? -29.933 -1.712 -15.709 1.00 0.00 40 LYS A N 21
ATOM 13398 C CA . LYS A 1 40 ? -30.895 -0.561 -15.806 1.00 0.00 40 LYS A CA 21
ATOM 13399 C C . LYS A 1 40 ? -32.258 -0.935 -15.179 1.00 0.00 40 LYS A C 21
ATOM 13400 O O . LYS A 1 40 ? -32.254 -1.368 -14.037 1.00 0.00 40 LYS A O 21
ATOM 13420 N N . GLY A 1 1 ? 24.512 4.417 -22.318 1.00 0.00 1 GLY A N 22
ATOM 13421 C CA . GLY A 1 1 ? 24.006 5.026 -23.584 1.00 0.00 1 GLY A CA 22
ATOM 13422 C C . GLY A 1 1 ? 22.542 5.446 -23.413 1.00 0.00 1 GLY A C 22
ATOM 13423 O O . GLY A 1 1 ? 21.736 4.692 -22.897 1.00 0.00 1 GLY A O 22
ATOM 13426 N N . ARG A 1 2 ? 22.195 6.639 -23.841 1.00 0.00 2 ARG A N 22
ATOM 13427 C CA . ARG A 1 2 ? 20.778 7.113 -23.705 1.00 0.00 2 ARG A CA 22
ATOM 13428 C C . ARG A 1 2 ? 19.913 6.574 -24.856 1.00 0.00 2 ARG A C 22
ATOM 13429 O O . ARG A 1 2 ? 19.762 7.189 -25.898 1.00 0.00 2 ARG A O 22
ATOM 13450 N N . ASP A 1 3 ? 19.351 5.413 -24.645 1.00 0.00 3 ASP A N 22
ATOM 13451 C CA . ASP A 1 3 ? 18.478 4.753 -25.668 1.00 0.00 3 ASP A CA 22
ATOM 13452 C C . ASP A 1 3 ? 17.738 3.583 -25.004 1.00 0.00 3 ASP A C 22
ATOM 13453 O O . ASP A 1 3 ? 16.522 3.572 -24.925 1.00 0.00 3 ASP A O 22
ATOM 13462 N N . ALA A 1 4 ? 18.474 2.611 -24.514 1.00 0.00 4 ALA A N 22
ATOM 13463 C CA . ALA A 1 4 ? 17.849 1.430 -23.833 1.00 0.00 4 ALA A CA 22
ATOM 13464 C C . ALA A 1 4 ? 17.324 1.843 -22.448 1.00 0.00 4 ALA A C 22
ATOM 13465 O O . ALA A 1 4 ? 16.292 1.368 -22.010 1.00 0.00 4 ALA A O 22
ATOM 13472 N N . VAL A 1 5 ? 18.030 2.725 -21.770 1.00 0.00 5 VAL A N 22
ATOM 13473 C CA . VAL A 1 5 ? 17.600 3.200 -20.411 1.00 0.00 5 VAL A CA 22
ATOM 13474 C C . VAL A 1 5 ? 16.200 3.832 -20.499 1.00 0.00 5 VAL A C 22
ATOM 13475 O O . VAL A 1 5 ? 15.376 3.620 -19.629 1.00 0.00 5 VAL A O 22
ATOM 13488 N N . ILE A 1 6 ? 15.930 4.593 -21.545 1.00 0.00 6 ILE A N 22
ATOM 13489 C CA . ILE A 1 6 ? 14.580 5.234 -21.706 1.00 0.00 6 ILE A CA 22
ATOM 13490 C C . ILE A 1 6 ? 13.505 4.135 -21.742 1.00 0.00 6 ILE A C 22
ATOM 13491 O O . ILE A 1 6 ? 12.500 4.226 -21.062 1.00 0.00 6 ILE A O 22
ATOM 13507 N N . LEU A 1 7 ? 13.728 3.100 -22.523 1.00 0.00 7 LEU A N 22
ATOM 13508 C CA . LEU A 1 7 ? 12.742 1.974 -22.612 1.00 0.00 7 LEU A CA 22
ATOM 13509 C C . LEU A 1 7 ? 12.739 1.172 -21.297 1.00 0.00 7 LEU A C 22
ATOM 13510 O O . LEU A 1 7 ? 11.733 0.594 -20.926 1.00 0.00 7 LEU A O 22
ATOM 13526 N N . LEU A 1 8 ? 13.853 1.137 -20.596 1.00 0.00 8 LEU A N 22
ATOM 13527 C CA . LEU A 1 8 ? 13.939 0.381 -19.304 1.00 0.00 8 LEU A CA 22
ATOM 13528 C C . LEU A 1 8 ? 13.460 1.222 -18.103 1.00 0.00 8 LEU A C 22
ATOM 13529 O O . LEU A 1 8 ? 13.614 0.805 -16.969 1.00 0.00 8 LEU A O 22
ATOM 13545 N N . THR A 1 9 ? 12.882 2.384 -18.330 1.00 0.00 9 THR A N 22
ATOM 13546 C CA . THR A 1 9 ? 12.395 3.238 -17.191 1.00 0.00 9 THR A CA 22
ATOM 13547 C C . THR A 1 9 ? 11.275 2.522 -16.412 1.00 0.00 9 THR A C 22
ATOM 13548 O O . THR A 1 9 ? 11.193 2.627 -15.199 1.00 0.00 9 THR A O 22
ATOM 13559 N N . CYS A 1 10 ? 10.425 1.789 -17.097 1.00 0.00 10 CYS A N 22
ATOM 13560 C CA . CYS A 1 10 ? 9.323 1.054 -16.401 1.00 0.00 10 CYS A CA 22
ATOM 13561 C C . CYS A 1 10 ? 9.879 -0.243 -15.792 1.00 0.00 10 CYS A C 22
ATOM 13562 O O . CYS A 1 10 ? 9.392 -0.710 -14.780 1.00 0.00 10 CYS A O 22
ATOM 13570 N N . ALA A 1 11 ? 10.900 -0.819 -16.398 1.00 0.00 11 ALA A N 22
ATOM 13571 C CA . ALA A 1 11 ? 11.503 -2.082 -15.862 1.00 0.00 11 ALA A CA 22
ATOM 13572 C C . ALA A 1 11 ? 12.274 -1.821 -14.554 1.00 0.00 11 ALA A C 22
ATOM 13573 O O . ALA A 1 11 ? 12.511 -2.738 -13.790 1.00 0.00 11 ALA A O 22
ATOM 13580 N N . ILE A 1 12 ? 12.666 -0.591 -14.288 1.00 0.00 12 ILE A N 22
ATOM 13581 C CA . ILE A 1 12 ? 13.421 -0.284 -13.026 1.00 0.00 12 ILE A CA 22
ATOM 13582 C C . ILE A 1 12 ? 12.480 0.139 -11.877 1.00 0.00 12 ILE A C 22
ATOM 13583 O O . ILE A 1 12 ? 12.921 0.698 -10.887 1.00 0.00 12 ILE A O 22
ATOM 13599 N N . HIS A 1 13 ? 11.198 -0.124 -11.990 1.00 0.00 13 HIS A N 22
ATOM 13600 C CA . HIS A 1 13 ? 10.238 0.257 -10.904 1.00 0.00 13 HIS A CA 22
ATOM 13601 C C . HIS A 1 13 ? 9.246 -0.895 -10.648 1.00 0.00 13 HIS A C 22
ATOM 13602 O O . HIS A 1 13 ? 8.057 -0.757 -10.880 1.00 0.00 13 HIS A O 22
ATOM 13616 N N . PRO A 1 14 ? 9.773 -2.006 -10.169 1.00 0.00 14 PRO A N 22
ATOM 13617 C CA . PRO A 1 14 ? 8.928 -3.204 -9.876 1.00 0.00 14 PRO A CA 22
ATOM 13618 C C . PRO A 1 14 ? 7.963 -2.947 -8.708 1.00 0.00 14 PRO A C 22
ATOM 13619 O O . PRO A 1 14 ? 6.819 -3.360 -8.757 1.00 0.00 14 PRO A O 22
ATOM 13630 N N . GLU A 1 15 ? 8.410 -2.271 -7.672 1.00 0.00 15 GLU A N 22
ATOM 13631 C CA . GLU A 1 15 ? 7.518 -1.979 -6.498 1.00 0.00 15 GLU A CA 22
ATOM 13632 C C . GLU A 1 15 ? 6.323 -1.121 -6.927 1.00 0.00 15 GLU A C 22
ATOM 13633 O O . GLU A 1 15 ? 5.208 -1.311 -6.468 1.00 0.00 15 GLU A O 22
ATOM 13645 N N . LEU A 1 16 ? 6.560 -0.192 -7.814 1.00 0.00 16 LEU A N 22
ATOM 13646 C CA . LEU A 1 16 ? 5.465 0.697 -8.318 1.00 0.00 16 LEU A CA 22
ATOM 13647 C C . LEU A 1 16 ? 4.476 -0.144 -9.136 1.00 0.00 16 LEU A C 22
ATOM 13648 O O . LEU A 1 16 ? 3.277 -0.028 -8.963 1.00 0.00 16 LEU A O 22
ATOM 13664 N N . ILE A 1 17 ? 4.971 -0.993 -10.013 1.00 0.00 17 ILE A N 22
ATOM 13665 C CA . ILE A 1 17 ? 4.064 -1.859 -10.841 1.00 0.00 17 ILE A CA 22
ATOM 13666 C C . ILE A 1 17 ? 3.319 -2.842 -9.918 1.00 0.00 17 ILE A C 22
ATOM 13667 O O . ILE A 1 17 ? 2.151 -3.118 -10.115 1.00 0.00 17 ILE A O 22
ATOM 13683 N N . PHE A 1 18 ? 3.993 -3.362 -8.912 1.00 0.00 18 PHE A N 22
ATOM 13684 C CA . PHE A 1 18 ? 3.347 -4.322 -7.955 1.00 0.00 18 PHE A CA 22
ATOM 13685 C C . PHE A 1 18 ? 2.158 -3.656 -7.235 1.00 0.00 18 PHE A C 22
ATOM 13686 O O . PHE A 1 18 ? 1.238 -4.330 -6.810 1.00 0.00 18 PHE A O 22
ATOM 13703 N N . THR A 1 19 ? 2.176 -2.348 -7.100 1.00 0.00 19 THR A N 22
ATOM 13704 C CA . THR A 1 19 ? 1.058 -1.626 -6.416 1.00 0.00 19 THR A CA 22
ATOM 13705 C C . THR A 1 19 ? 0.062 -1.092 -7.459 1.00 0.00 19 THR A C 22
ATOM 13706 O O . THR A 1 19 ? -1.136 -1.177 -7.260 1.00 0.00 19 THR A O 22
ATOM 13717 N N . ILE A 1 20 ? 0.546 -0.546 -8.560 1.00 0.00 20 ILE A N 22
ATOM 13718 C CA . ILE A 1 20 ? -0.374 -0.004 -9.617 1.00 0.00 20 ILE A CA 22
ATOM 13719 C C . ILE A 1 20 ? -1.341 -1.089 -10.125 1.00 0.00 20 ILE A C 22
ATOM 13720 O O . ILE A 1 20 ? -2.470 -0.787 -10.456 1.00 0.00 20 ILE A O 22
ATOM 13736 N N . THR A 1 21 ? -0.919 -2.335 -10.177 1.00 0.00 21 THR A N 22
ATOM 13737 C CA . THR A 1 21 ? -1.826 -3.434 -10.652 1.00 0.00 21 THR A CA 22
ATOM 13738 C C . THR A 1 21 ? -3.013 -3.561 -9.686 1.00 0.00 21 THR A C 22
ATOM 13739 O O . THR A 1 21 ? -4.150 -3.696 -10.106 1.00 0.00 21 THR A O 22
ATOM 13750 N N . LYS A 1 22 ? -2.741 -3.504 -8.399 1.00 0.00 22 LYS A N 22
ATOM 13751 C CA . LYS A 1 22 ? -3.830 -3.604 -7.377 1.00 0.00 22 LYS A CA 22
ATOM 13752 C C . LYS A 1 22 ? -4.780 -2.406 -7.515 1.00 0.00 22 LYS A C 22
ATOM 13753 O O . LYS A 1 22 ? -5.974 -2.543 -7.327 1.00 0.00 22 LYS A O 22
ATOM 13772 N N . ILE A 1 23 ? -4.262 -1.242 -7.847 1.00 0.00 23 ILE A N 22
ATOM 13773 C CA . ILE A 1 23 ? -5.136 -0.033 -8.010 1.00 0.00 23 ILE A CA 22
ATOM 13774 C C . ILE A 1 23 ? -5.888 -0.153 -9.343 1.00 0.00 23 ILE A C 22
ATOM 13775 O O . ILE A 1 23 ? -7.063 0.155 -9.425 1.00 0.00 23 ILE A O 22
ATOM 13791 N N . LEU A 1 24 ? -5.213 -0.609 -10.377 1.00 0.00 24 LEU A N 22
ATOM 13792 C CA . LEU A 1 24 ? -5.865 -0.772 -11.715 1.00 0.00 24 LEU A CA 22
ATOM 13793 C C . LEU A 1 24 ? -7.044 -1.747 -11.585 1.00 0.00 24 LEU A C 22
ATOM 13794 O O . LEU A 1 24 ? -8.110 -1.499 -12.115 1.00 0.00 24 LEU A O 22
ATOM 13810 N N . LEU A 1 25 ? -6.860 -2.841 -10.874 1.00 0.00 25 LEU A N 22
ATOM 13811 C CA . LEU A 1 25 ? -7.972 -3.831 -10.692 1.00 0.00 25 LEU A CA 22
ATOM 13812 C C . LEU A 1 25 ? -9.117 -3.208 -9.882 1.00 0.00 25 LEU A C 22
ATOM 13813 O O . LEU A 1 25 ? -10.277 -3.511 -10.093 1.00 0.00 25 LEU A O 22
ATOM 13829 N N . ALA A 1 26 ? -8.778 -2.337 -8.970 1.00 0.00 26 ALA A N 22
ATOM 13830 C CA . ALA A 1 26 ? -9.803 -1.649 -8.119 1.00 0.00 26 ALA A CA 22
ATOM 13831 C C . ALA A 1 26 ? -10.573 -0.606 -8.941 1.00 0.00 26 ALA A C 22
ATOM 13832 O O . ALA A 1 26 ? -11.732 -0.332 -8.687 1.00 0.00 26 ALA A O 22
ATOM 13839 N N . ILE A 1 27 ? -9.924 -0.039 -9.922 1.00 0.00 27 ILE A N 22
ATOM 13840 C CA . ILE A 1 27 ? -10.569 0.990 -10.801 1.00 0.00 27 ILE A CA 22
ATOM 13841 C C . ILE A 1 27 ? -10.742 0.414 -12.222 1.00 0.00 27 ILE A C 22
ATOM 13842 O O . ILE A 1 27 ? -10.596 1.112 -13.209 1.00 0.00 27 ILE A O 22
ATOM 13858 N N . LEU A 1 28 ? -11.059 -0.859 -12.334 1.00 0.00 28 LEU A N 22
ATOM 13859 C CA . LEU A 1 28 ? -11.245 -1.489 -13.683 1.00 0.00 28 LEU A CA 22
ATOM 13860 C C . LEU A 1 28 ? -12.613 -1.111 -14.281 1.00 0.00 28 LEU A C 22
ATOM 13861 O O . LEU A 1 28 ? -12.754 -1.012 -15.487 1.00 0.00 28 LEU A O 22
ATOM 13877 N N . GLY A 1 29 ? -13.613 -0.898 -13.456 1.00 0.00 29 GLY A N 22
ATOM 13878 C CA . GLY A 1 29 ? -14.964 -0.522 -13.978 1.00 0.00 29 GLY A CA 22
ATOM 13879 C C . GLY A 1 29 ? -15.796 0.164 -12.883 1.00 0.00 29 GLY A C 22
ATOM 13880 O O . GLY A 1 29 ? -16.895 -0.276 -12.602 1.00 0.00 29 GLY A O 22
ATOM 13884 N N . PRO A 1 30 ? -15.260 1.221 -12.299 1.00 0.00 30 PRO A N 22
ATOM 13885 C CA . PRO A 1 30 ? -15.988 1.964 -11.224 1.00 0.00 30 PRO A CA 22
ATOM 13886 C C . PRO A 1 30 ? -17.241 2.657 -11.780 1.00 0.00 30 PRO A C 22
ATOM 13887 O O . PRO A 1 30 ? -18.254 2.728 -11.107 1.00 0.00 30 PRO A O 22
ATOM 13898 N N . LEU A 1 31 ? -17.186 3.160 -12.997 1.00 0.00 31 LEU A N 22
ATOM 13899 C CA . LEU A 1 31 ? -18.377 3.843 -13.597 1.00 0.00 31 LEU A CA 22
ATOM 13900 C C . LEU A 1 31 ? -19.553 2.860 -13.672 1.00 0.00 31 LEU A C 22
ATOM 13901 O O . LEU A 1 31 ? -20.659 3.193 -13.295 1.00 0.00 31 LEU A O 22
ATOM 13917 N N . MET A 1 32 ? -19.315 1.655 -14.143 1.00 0.00 32 MET A N 22
ATOM 13918 C CA . MET A 1 32 ? -20.413 0.639 -14.233 1.00 0.00 32 MET A CA 22
ATOM 13919 C C . MET A 1 32 ? -20.869 0.247 -12.820 1.00 0.00 32 MET A C 22
ATOM 13920 O O . MET A 1 32 ? -22.048 0.083 -12.577 1.00 0.00 32 MET A O 22
ATOM 13934 N N . VAL A 1 33 ? -19.946 0.107 -11.891 1.00 0.00 33 VAL A N 22
ATOM 13935 C CA . VAL A 1 33 ? -20.316 -0.264 -10.484 1.00 0.00 33 VAL A CA 22
ATOM 13936 C C . VAL A 1 33 ? -21.141 0.867 -9.844 1.00 0.00 33 VAL A C 22
ATOM 13937 O O . VAL A 1 33 ? -22.092 0.608 -9.129 1.00 0.00 33 VAL A O 22
ATOM 13950 N N . LEU A 1 34 ? -20.788 2.110 -10.100 1.00 0.00 34 LEU A N 22
ATOM 13951 C CA . LEU A 1 34 ? -21.551 3.260 -9.511 1.00 0.00 34 LEU A CA 22
ATOM 13952 C C . LEU A 1 34 ? -22.748 3.669 -10.393 1.00 0.00 34 LEU A C 22
ATOM 13953 O O . LEU A 1 34 ? -23.392 4.670 -10.132 1.00 0.00 34 LEU A O 22
ATOM 13969 N N . GLN A 1 35 ? -23.056 2.911 -11.420 1.00 0.00 35 GLN A N 22
ATOM 13970 C CA . GLN A 1 35 ? -24.210 3.247 -12.312 1.00 0.00 35 GLN A CA 22
ATOM 13971 C C . GLN A 1 35 ? -25.167 2.047 -12.443 1.00 0.00 35 GLN A C 22
ATOM 13972 O O . GLN A 1 35 ? -25.999 2.015 -13.332 1.00 0.00 35 GLN A O 22
ATOM 13986 N N . ALA A 1 36 ? -25.064 1.072 -11.567 1.00 0.00 36 ALA A N 22
ATOM 13987 C CA . ALA A 1 36 ? -25.969 -0.117 -11.636 1.00 0.00 36 ALA A CA 22
ATOM 13988 C C . ALA A 1 36 ? -27.225 0.169 -10.796 1.00 0.00 36 ALA A C 22
ATOM 13989 O O . ALA A 1 36 ? -27.400 -0.363 -9.714 1.00 0.00 36 ALA A O 22
ATOM 13996 N N . GLY A 1 37 ? -28.092 1.020 -11.296 1.00 0.00 37 GLY A N 22
ATOM 13997 C CA . GLY A 1 37 ? -29.338 1.371 -10.550 1.00 0.00 37 GLY A CA 22
ATOM 13998 C C . GLY A 1 37 ? -29.025 2.477 -9.537 1.00 0.00 37 GLY A C 22
ATOM 13999 O O . GLY A 1 37 ? -29.115 2.265 -8.343 1.00 0.00 37 GLY A O 22
ATOM 14003 N N . ILE A 1 38 ? -28.661 3.649 -10.009 1.00 0.00 38 ILE A N 22
ATOM 14004 C CA . ILE A 1 38 ? -28.338 4.786 -9.084 1.00 0.00 38 ILE A CA 22
ATOM 14005 C C . ILE A 1 38 ? -29.523 5.771 -9.030 1.00 0.00 38 ILE A C 22
ATOM 14006 O O . ILE A 1 38 ? -29.395 6.952 -9.306 1.00 0.00 38 ILE A O 22
ATOM 14022 N N . THR A 1 39 ? -30.684 5.274 -8.666 1.00 0.00 39 THR A N 22
ATOM 14023 C CA . THR A 1 39 ? -31.906 6.137 -8.575 1.00 0.00 39 THR A CA 22
ATOM 14024 C C . THR A 1 39 ? -32.992 5.413 -7.756 1.00 0.00 39 THR A C 22
ATOM 14025 O O . THR A 1 39 ? -34.081 5.141 -8.229 1.00 0.00 39 THR A O 22
ATOM 14036 N N . LYS A 1 40 ? -32.688 5.098 -6.518 1.00 0.00 40 LYS A N 22
ATOM 14037 C CA . LYS A 1 40 ? -33.672 4.388 -5.634 1.00 0.00 40 LYS A CA 22
ATOM 14038 C C . LYS A 1 40 ? -33.469 4.763 -4.154 1.00 0.00 40 LYS A C 22
ATOM 14039 O O . LYS A 1 40 ? -32.413 5.276 -3.813 1.00 0.00 40 LYS A O 22
ATOM 14059 N N . GLY A 1 1 ? 18.874 5.767 -25.644 1.00 0.00 1 GLY A N 23
ATOM 14060 C CA . GLY A 1 1 ? 17.804 6.631 -26.228 1.00 0.00 1 GLY A CA 23
ATOM 14061 C C . GLY A 1 1 ? 16.455 6.301 -25.579 1.00 0.00 1 GLY A C 23
ATOM 14062 O O . GLY A 1 1 ? 16.393 5.955 -24.413 1.00 0.00 1 GLY A O 23
ATOM 14065 N N . ARG A 1 2 ? 15.381 6.401 -26.327 1.00 0.00 2 ARG A N 23
ATOM 14066 C CA . ARG A 1 2 ? 14.026 6.093 -25.773 1.00 0.00 2 ARG A CA 23
ATOM 14067 C C . ARG A 1 2 ? 13.434 4.871 -26.494 1.00 0.00 2 ARG A C 23
ATOM 14068 O O . ARG A 1 2 ? 14.142 4.167 -27.193 1.00 0.00 2 ARG A O 23
ATOM 14089 N N . ASP A 1 3 ? 12.150 4.618 -26.321 1.00 0.00 3 ASP A N 23
ATOM 14090 C CA . ASP A 1 3 ? 11.475 3.441 -26.974 1.00 0.00 3 ASP A CA 23
ATOM 14091 C C . ASP A 1 3 ? 12.231 2.145 -26.625 1.00 0.00 3 ASP A C 23
ATOM 14092 O O . ASP A 1 3 ? 12.418 1.265 -27.447 1.00 0.00 3 ASP A O 23
ATOM 14101 N N . ALA A 1 4 ? 12.661 2.057 -25.388 1.00 0.00 4 ALA A N 23
ATOM 14102 C CA . ALA A 1 4 ? 13.420 0.876 -24.865 1.00 0.00 4 ALA A CA 23
ATOM 14103 C C . ALA A 1 4 ? 13.712 1.119 -23.378 1.00 0.00 4 ALA A C 23
ATOM 14104 O O . ALA A 1 4 ? 13.485 0.258 -22.551 1.00 0.00 4 ALA A O 23
ATOM 14111 N N . VAL A 1 5 ? 14.204 2.299 -23.049 1.00 0.00 5 VAL A N 23
ATOM 14112 C CA . VAL A 1 5 ? 14.514 2.648 -21.624 1.00 0.00 5 VAL A CA 23
ATOM 14113 C C . VAL A 1 5 ? 13.235 2.553 -20.764 1.00 0.00 5 VAL A C 23
ATOM 14114 O O . VAL A 1 5 ? 13.291 2.157 -19.613 1.00 0.00 5 VAL A O 23
ATOM 14127 N N . ILE A 1 6 ? 12.094 2.901 -21.327 1.00 0.00 6 ILE A N 23
ATOM 14128 C CA . ILE A 1 6 ? 10.798 2.829 -20.574 1.00 0.00 6 ILE A CA 23
ATOM 14129 C C . ILE A 1 6 ? 10.524 1.359 -20.226 1.00 0.00 6 ILE A C 23
ATOM 14130 O O . ILE A 1 6 ? 10.166 1.039 -19.106 1.00 0.00 6 ILE A O 23
ATOM 14146 N N . LEU A 1 7 ? 10.714 0.471 -21.181 1.00 0.00 7 LEU A N 23
ATOM 14147 C CA . LEU A 1 7 ? 10.493 -0.989 -20.931 1.00 0.00 7 LEU A CA 23
ATOM 14148 C C . LEU A 1 7 ? 11.448 -1.457 -19.819 1.00 0.00 7 LEU A C 23
ATOM 14149 O O . LEU A 1 7 ? 11.089 -2.276 -18.996 1.00 0.00 7 LEU A O 23
ATOM 14165 N N . LEU A 1 8 ? 12.654 -0.925 -19.790 1.00 0.00 8 LEU A N 23
ATOM 14166 C CA . LEU A 1 8 ? 13.645 -1.309 -18.733 1.00 0.00 8 LEU A CA 23
ATOM 14167 C C . LEU A 1 8 ? 13.112 -0.913 -17.351 1.00 0.00 8 LEU A C 23
ATOM 14168 O O . LEU A 1 8 ? 13.179 -1.677 -16.406 1.00 0.00 8 LEU A O 23
ATOM 14184 N N . THR A 1 9 ? 12.576 0.275 -17.255 1.00 0.00 9 THR A N 23
ATOM 14185 C CA . THR A 1 9 ? 12.005 0.781 -15.960 1.00 0.00 9 THR A CA 23
ATOM 14186 C C . THR A 1 9 ? 10.819 -0.101 -15.537 1.00 0.00 9 THR A C 23
ATOM 14187 O O . THR A 1 9 ? 10.600 -0.319 -14.362 1.00 0.00 9 THR A O 23
ATOM 14198 N N . CYS A 1 10 ? 10.067 -0.618 -16.486 1.00 0.00 10 CYS A N 23
ATOM 14199 C CA . CYS A 1 10 ? 8.908 -1.503 -16.144 1.00 0.00 10 CYS A CA 23
ATOM 14200 C C . CYS A 1 10 ? 9.444 -2.808 -15.531 1.00 0.00 10 CYS A C 23
ATOM 14201 O O . CYS A 1 10 ? 8.842 -3.372 -14.640 1.00 0.00 10 CYS A O 23
ATOM 14209 N N . ALA A 1 11 ? 10.578 -3.276 -16.005 1.00 0.00 11 ALA A N 23
ATOM 14210 C CA . ALA A 1 11 ? 11.182 -4.534 -15.464 1.00 0.00 11 ALA A CA 23
ATOM 14211 C C . ALA A 1 11 ? 11.853 -4.254 -14.109 1.00 0.00 11 ALA A C 23
ATOM 14212 O O . ALA A 1 11 ? 11.672 -4.999 -13.162 1.00 0.00 11 ALA A O 23
ATOM 14219 N N . ILE A 1 12 ? 12.622 -3.189 -14.012 1.00 0.00 12 ILE A N 23
ATOM 14220 C CA . ILE A 1 12 ? 13.307 -2.856 -12.717 1.00 0.00 12 ILE A CA 23
ATOM 14221 C C . ILE A 1 12 ? 12.301 -2.284 -11.707 1.00 0.00 12 ILE A C 23
ATOM 14222 O O . ILE A 1 12 ? 11.361 -1.606 -12.078 1.00 0.00 12 ILE A O 23
ATOM 14238 N N . HIS A 1 13 ? 12.504 -2.561 -10.436 1.00 0.00 13 HIS A N 23
ATOM 14239 C CA . HIS A 1 13 ? 11.590 -2.062 -9.353 1.00 0.00 13 HIS A CA 23
ATOM 14240 C C . HIS A 1 13 ? 10.127 -2.470 -9.634 1.00 0.00 13 HIS A C 23
ATOM 14241 O O . HIS A 1 13 ? 9.272 -1.624 -9.834 1.00 0.00 13 HIS A O 23
ATOM 14255 N N . PRO A 1 14 ? 9.884 -3.767 -9.639 1.00 0.00 14 PRO A N 23
ATOM 14256 C CA . PRO A 1 14 ? 8.511 -4.297 -9.899 1.00 0.00 14 PRO A CA 23
ATOM 14257 C C . PRO A 1 14 ? 7.541 -3.982 -8.747 1.00 0.00 14 PRO A C 23
ATOM 14258 O O . PRO A 1 14 ? 6.340 -3.978 -8.948 1.00 0.00 14 PRO A O 23
ATOM 14269 N N . GLU A 1 15 ? 8.037 -3.718 -7.554 1.00 0.00 15 GLU A N 23
ATOM 14270 C CA . GLU A 1 15 ? 7.135 -3.401 -6.390 1.00 0.00 15 GLU A CA 23
ATOM 14271 C C . GLU A 1 15 ? 6.243 -2.197 -6.706 1.00 0.00 15 GLU A C 23
ATOM 14272 O O . GLU A 1 15 ? 5.079 -2.159 -6.344 1.00 0.00 15 GLU A O 23
ATOM 14284 N N . LEU A 1 16 ? 6.792 -1.234 -7.395 1.00 0.00 16 LEU A N 23
ATOM 14285 C CA . LEU A 1 16 ? 6.015 -0.014 -7.781 1.00 0.00 16 LEU A CA 23
ATOM 14286 C C . LEU A 1 16 ? 4.896 -0.433 -8.744 1.00 0.00 16 LEU A C 23
ATOM 14287 O O . LEU A 1 16 ? 3.776 0.023 -8.625 1.00 0.00 16 LEU A O 23
ATOM 14303 N N . ILE A 1 17 ? 5.197 -1.310 -9.678 1.00 0.00 17 ILE A N 23
ATOM 14304 C CA . ILE A 1 17 ? 4.157 -1.785 -10.648 1.00 0.00 17 ILE A CA 23
ATOM 14305 C C . ILE A 1 17 ? 3.169 -2.696 -9.904 1.00 0.00 17 ILE A C 23
ATOM 14306 O O . ILE A 1 17 ? 1.987 -2.669 -10.182 1.00 0.00 17 ILE A O 23
ATOM 14322 N N . PHE A 1 18 ? 3.646 -3.486 -8.961 1.00 0.00 18 PHE A N 23
ATOM 14323 C CA . PHE A 1 18 ? 2.742 -4.394 -8.178 1.00 0.00 18 PHE A CA 23
ATOM 14324 C C . PHE A 1 18 ? 1.664 -3.562 -7.464 1.00 0.00 18 PHE A C 23
ATOM 14325 O O . PHE A 1 18 ? 0.530 -3.985 -7.329 1.00 0.00 18 PHE A O 23
ATOM 14342 N N . THR A 1 19 ? 2.012 -2.374 -7.021 1.00 0.00 19 THR A N 23
ATOM 14343 C CA . THR A 1 19 ? 1.024 -1.490 -6.330 1.00 0.00 19 THR A CA 23
ATOM 14344 C C . THR A 1 19 ? 0.089 -0.887 -7.392 1.00 0.00 19 THR A C 23
ATOM 14345 O O . THR A 1 19 ? -1.108 -0.797 -7.190 1.00 0.00 19 THR A O 23
ATOM 14356 N N . ILE A 1 20 ? 0.639 -0.487 -8.522 1.00 0.00 20 ILE A N 23
ATOM 14357 C CA . ILE A 1 20 ? -0.190 0.105 -9.622 1.00 0.00 20 ILE A CA 23
ATOM 14358 C C . ILE A 1 20 ? -1.167 -0.946 -10.178 1.00 0.00 20 ILE A C 23
ATOM 14359 O O . ILE A 1 20 ? -2.309 -0.627 -10.455 1.00 0.00 20 ILE A O 23
ATOM 14375 N N . THR A 1 21 ? -0.740 -2.184 -10.335 1.00 0.00 21 THR A N 23
ATOM 14376 C CA . THR A 1 21 ? -1.670 -3.241 -10.868 1.00 0.00 21 THR A CA 23
ATOM 14377 C C . THR A 1 21 ? -2.818 -3.471 -9.874 1.00 0.00 21 THR A C 23
ATOM 14378 O O . THR A 1 21 ? -3.947 -3.682 -10.276 1.00 0.00 21 THR A O 23
ATOM 14389 N N . LYS A 1 22 ? -2.537 -3.418 -8.589 1.00 0.00 22 LYS A N 23
ATOM 14390 C CA . LYS A 1 22 ? -3.612 -3.618 -7.563 1.00 0.00 22 LYS A CA 23
ATOM 14391 C C . LYS A 1 22 ? -4.648 -2.493 -7.703 1.00 0.00 22 LYS A C 23
ATOM 14392 O O . LYS A 1 22 ? -5.837 -2.744 -7.701 1.00 0.00 22 LYS A O 23
ATOM 14411 N N . ILE A 1 23 ? -4.195 -1.264 -7.844 1.00 0.00 23 ILE A N 23
ATOM 14412 C CA . ILE A 1 23 ? -5.138 -0.107 -8.007 1.00 0.00 23 ILE A CA 23
ATOM 14413 C C . ILE A 1 23 ? -5.893 -0.275 -9.336 1.00 0.00 23 ILE A C 23
ATOM 14414 O O . ILE A 1 23 ? -7.068 0.030 -9.417 1.00 0.00 23 ILE A O 23
ATOM 14430 N N . LEU A 1 24 ? -5.231 -0.768 -10.364 1.00 0.00 24 LEU A N 23
ATOM 14431 C CA . LEU A 1 24 ? -5.908 -0.976 -11.686 1.00 0.00 24 LEU A CA 23
ATOM 14432 C C . LEU A 1 24 ? -7.085 -1.947 -11.498 1.00 0.00 24 LEU A C 23
ATOM 14433 O O . LEU A 1 24 ? -8.153 -1.752 -12.050 1.00 0.00 24 LEU A O 23
ATOM 14449 N N . LEU A 1 25 ? -6.890 -2.982 -10.705 1.00 0.00 25 LEU A N 23
ATOM 14450 C CA . LEU A 1 25 ? -7.988 -3.973 -10.450 1.00 0.00 25 LEU A CA 23
ATOM 14451 C C . LEU A 1 25 ? -9.118 -3.329 -9.632 1.00 0.00 25 LEU A C 23
ATOM 14452 O O . LEU A 1 25 ? -10.248 -3.782 -9.661 1.00 0.00 25 LEU A O 23
ATOM 14468 N N . ALA A 1 26 ? -8.811 -2.273 -8.925 1.00 0.00 26 ALA A N 23
ATOM 14469 C CA . ALA A 1 26 ? -9.835 -1.552 -8.105 1.00 0.00 26 ALA A CA 23
ATOM 14470 C C . ALA A 1 26 ? -10.504 -0.430 -8.926 1.00 0.00 26 ALA A C 23
ATOM 14471 O O . ALA A 1 26 ? -11.291 0.339 -8.402 1.00 0.00 26 ALA A O 23
ATOM 14478 N N . ILE A 1 27 ? -10.196 -0.335 -10.202 1.00 0.00 27 ILE A N 23
ATOM 14479 C CA . ILE A 1 27 ? -10.790 0.722 -11.084 1.00 0.00 27 ILE A CA 23
ATOM 14480 C C . ILE A 1 27 ? -11.374 0.077 -12.355 1.00 0.00 27 ILE A C 23
ATOM 14481 O O . ILE A 1 27 ? -12.511 0.331 -12.709 1.00 0.00 27 ILE A O 23
ATOM 14497 N N . LEU A 1 28 ? -10.595 -0.746 -13.034 1.00 0.00 28 LEU A N 23
ATOM 14498 C CA . LEU A 1 28 ? -11.047 -1.431 -14.291 1.00 0.00 28 LEU A CA 23
ATOM 14499 C C . LEU A 1 28 ? -11.380 -0.398 -15.384 1.00 0.00 28 LEU A C 23
ATOM 14500 O O . LEU A 1 28 ? -12.414 -0.462 -16.025 1.00 0.00 28 LEU A O 23
ATOM 14516 N N . GLY A 1 29 ? -10.495 0.548 -15.600 1.00 0.00 29 GLY A N 23
ATOM 14517 C CA . GLY A 1 29 ? -10.728 1.590 -16.647 1.00 0.00 29 GLY A CA 23
ATOM 14518 C C . GLY A 1 29 ? -9.392 2.166 -17.148 1.00 0.00 29 GLY A C 23
ATOM 14519 O O . GLY A 1 29 ? -9.233 3.373 -17.171 1.00 0.00 29 GLY A O 23
ATOM 14523 N N . PRO A 1 30 ? -8.472 1.300 -17.537 1.00 0.00 30 PRO A N 23
ATOM 14524 C CA . PRO A 1 30 ? -7.143 1.764 -18.043 1.00 0.00 30 PRO A CA 23
ATOM 14525 C C . PRO A 1 30 ? -7.275 2.446 -19.416 1.00 0.00 30 PRO A C 23
ATOM 14526 O O . PRO A 1 30 ? -6.539 3.365 -19.717 1.00 0.00 30 PRO A O 23
ATOM 14537 N N . LEU A 1 31 ? -8.201 2.003 -20.243 1.00 0.00 31 LEU A N 23
ATOM 14538 C CA . LEU A 1 31 ? -8.385 2.621 -21.598 1.00 0.00 31 LEU A CA 23
ATOM 14539 C C . LEU A 1 31 ? -8.710 4.115 -21.468 1.00 0.00 31 LEU A C 23
ATOM 14540 O O . LEU A 1 31 ? -8.122 4.933 -22.146 1.00 0.00 31 LEU A O 23
ATOM 14556 N N . MET A 1 32 ? -9.634 4.474 -20.603 1.00 0.00 32 MET A N 23
ATOM 14557 C CA . MET A 1 32 ? -9.993 5.920 -20.428 1.00 0.00 32 MET A CA 23
ATOM 14558 C C . MET A 1 32 ? -8.785 6.712 -19.899 1.00 0.00 32 MET A C 23
ATOM 14559 O O . MET A 1 32 ? -8.526 7.813 -20.351 1.00 0.00 32 MET A O 23
ATOM 14573 N N . VAL A 1 33 ? -8.049 6.164 -18.956 1.00 0.00 33 VAL A N 23
ATOM 14574 C CA . VAL A 1 33 ? -6.856 6.888 -18.404 1.00 0.00 33 VAL A CA 23
ATOM 14575 C C . VAL A 1 33 ? -5.733 6.963 -19.458 1.00 0.00 33 VAL A C 23
ATOM 14576 O O . VAL A 1 33 ? -5.002 7.935 -19.504 1.00 0.00 33 VAL A O 23
ATOM 14589 N N . LEU A 1 34 ? -5.595 5.957 -20.301 1.00 0.00 34 LEU A N 23
ATOM 14590 C CA . LEU A 1 34 ? -4.522 5.981 -21.350 1.00 0.00 34 LEU A CA 23
ATOM 14591 C C . LEU A 1 34 ? -5.037 6.555 -22.683 1.00 0.00 34 LEU A C 23
ATOM 14592 O O . LEU A 1 34 ? -4.349 6.497 -23.686 1.00 0.00 34 LEU A O 23
ATOM 14608 N N . GLN A 1 35 ? -6.225 7.113 -22.705 1.00 0.00 35 GLN A N 23
ATOM 14609 C CA . GLN A 1 35 ? -6.785 7.700 -23.964 1.00 0.00 35 GLN A CA 23
ATOM 14610 C C . GLN A 1 35 ? -7.398 9.081 -23.679 1.00 0.00 35 GLN A C 23
ATOM 14611 O O . GLN A 1 35 ? -8.274 9.533 -24.396 1.00 0.00 35 GLN A O 23
ATOM 14625 N N . ALA A 1 36 ? -6.942 9.755 -22.645 1.00 0.00 36 ALA A N 23
ATOM 14626 C CA . ALA A 1 36 ? -7.486 11.108 -22.311 1.00 0.00 36 ALA A CA 23
ATOM 14627 C C . ALA A 1 36 ? -6.709 12.174 -23.094 1.00 0.00 36 ALA A C 23
ATOM 14628 O O . ALA A 1 36 ? -7.296 13.029 -23.729 1.00 0.00 36 ALA A O 23
ATOM 14635 N N . GLY A 1 37 ? -5.395 12.118 -23.059 1.00 0.00 37 GLY A N 23
ATOM 14636 C CA . GLY A 1 37 ? -4.563 13.113 -23.803 1.00 0.00 37 GLY A CA 23
ATOM 14637 C C . GLY A 1 37 ? -3.894 12.423 -24.999 1.00 0.00 37 GLY A C 23
ATOM 14638 O O . GLY A 1 37 ? -2.711 12.586 -25.229 1.00 0.00 37 GLY A O 23
ATOM 14642 N N . ILE A 1 38 ? -4.647 11.655 -25.758 1.00 0.00 38 ILE A N 23
ATOM 14643 C CA . ILE A 1 38 ? -4.077 10.940 -26.947 1.00 0.00 38 ILE A CA 23
ATOM 14644 C C . ILE A 1 38 ? -4.840 11.358 -28.213 1.00 0.00 38 ILE A C 23
ATOM 14645 O O . ILE A 1 38 ? -6.056 11.322 -28.249 1.00 0.00 38 ILE A O 23
ATOM 14661 N N . THR A 1 39 ? -4.125 11.752 -29.243 1.00 0.00 39 THR A N 23
ATOM 14662 C CA . THR A 1 39 ? -4.783 12.181 -30.523 1.00 0.00 39 THR A CA 23
ATOM 14663 C C . THR A 1 39 ? -4.193 11.405 -31.715 1.00 0.00 39 THR A C 23
ATOM 14664 O O . THR A 1 39 ? -3.895 11.973 -32.752 1.00 0.00 39 THR A O 23
ATOM 14675 N N . LYS A 1 40 ? -4.026 10.111 -31.568 1.00 0.00 40 LYS A N 23
ATOM 14676 C CA . LYS A 1 40 ? -3.456 9.266 -32.673 1.00 0.00 40 LYS A CA 23
ATOM 14677 C C . LYS A 1 40 ? -3.648 7.766 -32.383 1.00 0.00 40 LYS A C 23
ATOM 14678 O O . LYS A 1 40 ? -3.907 7.414 -31.240 1.00 0.00 40 LYS A O 23
ATOM 14698 N N . GLY A 1 1 ? 8.766 -20.193 -23.206 1.00 0.00 1 GLY A N 24
ATOM 14699 C CA . GLY A 1 1 ? 9.590 -20.614 -24.378 1.00 0.00 1 GLY A CA 24
ATOM 14700 C C . GLY A 1 1 ? 10.369 -19.416 -24.926 1.00 0.00 1 GLY A C 24
ATOM 14701 O O . GLY A 1 1 ? 10.081 -18.935 -26.003 1.00 0.00 1 GLY A O 24
ATOM 14704 N N . ARG A 1 2 ? 11.352 -18.944 -24.182 1.00 0.00 2 ARG A N 24
ATOM 14705 C CA . ARG A 1 2 ? 12.192 -17.768 -24.609 1.00 0.00 2 ARG A CA 24
ATOM 14706 C C . ARG A 1 2 ? 11.330 -16.530 -24.942 1.00 0.00 2 ARG A C 24
ATOM 14707 O O . ARG A 1 2 ? 11.763 -15.644 -25.653 1.00 0.00 2 ARG A O 24
ATOM 14728 N N . ASP A 1 3 ? 10.124 -16.462 -24.426 1.00 0.00 3 ASP A N 24
ATOM 14729 C CA . ASP A 1 3 ? 9.225 -15.297 -24.686 1.00 0.00 3 ASP A CA 24
ATOM 14730 C C . ASP A 1 3 ? 8.671 -14.823 -23.342 1.00 0.00 3 ASP A C 24
ATOM 14731 O O . ASP A 1 3 ? 8.879 -13.690 -22.948 1.00 0.00 3 ASP A O 24
ATOM 14740 N N . ALA A 1 4 ? 7.986 -15.696 -22.635 1.00 0.00 4 ALA A N 24
ATOM 14741 C CA . ALA A 1 4 ? 7.423 -15.331 -21.295 1.00 0.00 4 ALA A CA 24
ATOM 14742 C C . ALA A 1 4 ? 8.583 -14.989 -20.345 1.00 0.00 4 ALA A C 24
ATOM 14743 O O . ALA A 1 4 ? 8.499 -14.057 -19.568 1.00 0.00 4 ALA A O 24
ATOM 14750 N N . VAL A 1 5 ? 9.665 -15.740 -20.426 1.00 0.00 5 VAL A N 24
ATOM 14751 C CA . VAL A 1 5 ? 10.864 -15.487 -19.558 1.00 0.00 5 VAL A CA 24
ATOM 14752 C C . VAL A 1 5 ? 11.497 -14.143 -19.954 1.00 0.00 5 VAL A C 24
ATOM 14753 O O . VAL A 1 5 ? 11.888 -13.365 -19.101 1.00 0.00 5 VAL A O 24
ATOM 14766 N N . ILE A 1 6 ? 11.588 -13.869 -21.241 1.00 0.00 6 ILE A N 24
ATOM 14767 C CA . ILE A 1 6 ? 12.182 -12.575 -21.711 1.00 0.00 6 ILE A CA 24
ATOM 14768 C C . ILE A 1 6 ? 11.317 -11.411 -21.203 1.00 0.00 6 ILE A C 24
ATOM 14769 O O . ILE A 1 6 ? 11.837 -10.421 -20.729 1.00 0.00 6 ILE A O 24
ATOM 14785 N N . LEU A 1 7 ? 10.009 -11.540 -21.291 1.00 0.00 7 LEU A N 24
ATOM 14786 C CA . LEU A 1 7 ? 9.081 -10.462 -20.810 1.00 0.00 7 LEU A CA 24
ATOM 14787 C C . LEU A 1 7 ? 9.273 -10.234 -19.299 1.00 0.00 7 LEU A C 24
ATOM 14788 O O . LEU A 1 7 ? 9.268 -9.108 -18.835 1.00 0.00 7 LEU A O 24
ATOM 14804 N N . LEU A 1 8 ? 9.447 -11.298 -18.543 1.00 0.00 8 LEU A N 24
ATOM 14805 C CA . LEU A 1 8 ? 9.648 -11.172 -17.059 1.00 0.00 8 LEU A CA 24
ATOM 14806 C C . LEU A 1 8 ? 10.968 -10.458 -16.720 1.00 0.00 8 LEU A C 24
ATOM 14807 O O . LEU A 1 8 ? 11.139 -9.949 -15.627 1.00 0.00 8 LEU A O 24
ATOM 14823 N N . THR A 1 9 ? 11.885 -10.417 -17.650 1.00 0.00 9 THR A N 24
ATOM 14824 C CA . THR A 1 9 ? 13.202 -9.740 -17.422 1.00 0.00 9 THR A CA 24
ATOM 14825 C C . THR A 1 9 ? 13.192 -8.361 -18.102 1.00 0.00 9 THR A C 24
ATOM 14826 O O . THR A 1 9 ? 13.673 -7.390 -17.546 1.00 0.00 9 THR A O 24
ATOM 14837 N N . CYS A 1 10 ? 12.646 -8.277 -19.297 1.00 0.00 10 CYS A N 24
ATOM 14838 C CA . CYS A 1 10 ? 12.588 -6.973 -20.034 1.00 0.00 10 CYS A CA 24
ATOM 14839 C C . CYS A 1 10 ? 11.689 -5.966 -19.300 1.00 0.00 10 CYS A C 24
ATOM 14840 O O . CYS A 1 10 ? 11.994 -4.790 -19.266 1.00 0.00 10 CYS A O 24
ATOM 14848 N N . ALA A 1 11 ? 10.597 -6.412 -18.715 1.00 0.00 11 ALA A N 24
ATOM 14849 C CA . ALA A 1 11 ? 9.687 -5.470 -17.981 1.00 0.00 11 ALA A CA 24
ATOM 14850 C C . ALA A 1 11 ? 10.380 -4.950 -16.713 1.00 0.00 11 ALA A C 24
ATOM 14851 O O . ALA A 1 11 ? 10.593 -3.759 -16.578 1.00 0.00 11 ALA A O 24
ATOM 14858 N N . ILE A 1 12 ? 10.731 -5.843 -15.804 1.00 0.00 12 ILE A N 24
ATOM 14859 C CA . ILE A 1 12 ? 11.423 -5.478 -14.519 1.00 0.00 12 ILE A CA 24
ATOM 14860 C C . ILE A 1 12 ? 10.642 -4.428 -13.695 1.00 0.00 12 ILE A C 24
ATOM 14861 O O . ILE A 1 12 ? 9.565 -3.997 -14.072 1.00 0.00 12 ILE A O 24
ATOM 14877 N N . HIS A 1 13 ? 11.187 -4.027 -12.562 1.00 0.00 13 HIS A N 24
ATOM 14878 C CA . HIS A 1 13 ? 10.520 -3.017 -11.671 1.00 0.00 13 HIS A CA 24
ATOM 14879 C C . HIS A 1 13 ? 9.089 -3.469 -11.299 1.00 0.00 13 HIS A C 24
ATOM 14880 O O . HIS A 1 13 ? 8.128 -2.778 -11.591 1.00 0.00 13 HIS A O 24
ATOM 14894 N N . PRO A 1 14 ? 8.988 -4.623 -10.664 1.00 0.00 14 PRO A N 24
ATOM 14895 C CA . PRO A 1 14 ? 7.655 -5.158 -10.260 1.00 0.00 14 PRO A CA 24
ATOM 14896 C C . PRO A 1 14 ? 7.074 -4.410 -9.048 1.00 0.00 14 PRO A C 24
ATOM 14897 O O . PRO A 1 14 ? 5.872 -4.394 -8.869 1.00 0.00 14 PRO A O 24
ATOM 14908 N N . GLU A 1 15 ? 7.900 -3.797 -8.221 1.00 0.00 15 GLU A N 24
ATOM 14909 C CA . GLU A 1 15 ? 7.380 -3.054 -7.020 1.00 0.00 15 GLU A CA 24
ATOM 14910 C C . GLU A 1 15 ? 6.337 -2.010 -7.428 1.00 0.00 15 GLU A C 24
ATOM 14911 O O . GLU A 1 15 ? 5.251 -1.954 -6.881 1.00 0.00 15 GLU A O 24
ATOM 14923 N N . LEU A 1 16 ? 6.674 -1.201 -8.393 1.00 0.00 16 LEU A N 24
ATOM 14924 C CA . LEU A 1 16 ? 5.733 -0.141 -8.885 1.00 0.00 16 LEU A CA 24
ATOM 14925 C C . LEU A 1 16 ? 4.517 -0.794 -9.562 1.00 0.00 16 LEU A C 24
ATOM 14926 O O . LEU A 1 16 ? 3.394 -0.366 -9.369 1.00 0.00 16 LEU A O 24
ATOM 14942 N N . ILE A 1 17 ? 4.741 -1.828 -10.342 1.00 0.00 17 ILE A N 24
ATOM 14943 C CA . ILE A 1 17 ? 3.613 -2.529 -11.033 1.00 0.00 17 ILE A CA 24
ATOM 14944 C C . ILE A 1 17 ? 2.710 -3.172 -9.971 1.00 0.00 17 ILE A C 24
ATOM 14945 O O . ILE A 1 17 ? 1.510 -3.037 -10.027 1.00 0.00 17 ILE A O 24
ATOM 14961 N N . PHE A 1 18 ? 3.287 -3.852 -9.005 1.00 0.00 18 PHE A N 24
ATOM 14962 C CA . PHE A 1 18 ? 2.480 -4.506 -7.919 1.00 0.00 18 PHE A CA 24
ATOM 14963 C C . PHE A 1 18 ? 1.566 -3.484 -7.219 1.00 0.00 18 PHE A C 24
ATOM 14964 O O . PHE A 1 18 ? 0.443 -3.797 -6.873 1.00 0.00 18 PHE A O 24
ATOM 14981 N N . THR A 1 19 ? 2.038 -2.275 -7.012 1.00 0.00 19 THR A N 24
ATOM 14982 C CA . THR A 1 19 ? 1.207 -1.225 -6.336 1.00 0.00 19 THR A CA 24
ATOM 14983 C C . THR A 1 19 ? 0.191 -0.622 -7.321 1.00 0.00 19 THR A C 24
ATOM 14984 O O . THR A 1 19 ? -0.984 -0.526 -7.014 1.00 0.00 19 THR A O 24
ATOM 14995 N N . ILE A 1 20 ? 0.636 -0.220 -8.495 1.00 0.00 20 ILE A N 24
ATOM 14996 C CA . ILE A 1 20 ? -0.299 0.377 -9.505 1.00 0.00 20 ILE A CA 24
ATOM 14997 C C . ILE A 1 20 ? -1.288 -0.688 -9.999 1.00 0.00 20 ILE A C 24
ATOM 14998 O O . ILE A 1 20 ? -2.468 -0.423 -10.075 1.00 0.00 20 ILE A O 24
ATOM 15014 N N . THR A 1 21 ? -0.828 -1.878 -10.324 1.00 0.00 21 THR A N 24
ATOM 15015 C CA . THR A 1 21 ? -1.763 -2.952 -10.804 1.00 0.00 21 THR A CA 24
ATOM 15016 C C . THR A 1 21 ? -2.814 -3.246 -9.722 1.00 0.00 21 THR A C 24
ATOM 15017 O O . THR A 1 21 ? -3.945 -3.559 -10.041 1.00 0.00 21 THR A O 24
ATOM 15028 N N . LYS A 1 22 ? -2.462 -3.130 -8.454 1.00 0.00 22 LYS A N 24
ATOM 15029 C CA . LYS A 1 22 ? -3.463 -3.385 -7.368 1.00 0.00 22 LYS A CA 24
ATOM 15030 C C . LYS A 1 22 ? -4.576 -2.330 -7.482 1.00 0.00 22 LYS A C 24
ATOM 15031 O O . LYS A 1 22 ? -5.748 -2.646 -7.398 1.00 0.00 22 LYS A O 24
ATOM 15050 N N . ILE A 1 23 ? -4.200 -1.086 -7.692 1.00 0.00 23 ILE A N 24
ATOM 15051 C CA . ILE A 1 23 ? -5.209 0.011 -7.839 1.00 0.00 23 ILE A CA 24
ATOM 15052 C C . ILE A 1 23 ? -5.883 -0.132 -9.218 1.00 0.00 23 ILE A C 24
ATOM 15053 O O . ILE A 1 23 ? -7.063 0.122 -9.362 1.00 0.00 23 ILE A O 24
ATOM 15069 N N . LEU A 1 24 ? -5.131 -0.550 -10.219 1.00 0.00 24 LEU A N 24
ATOM 15070 C CA . LEU A 1 24 ? -5.692 -0.736 -11.596 1.00 0.00 24 LEU A CA 24
ATOM 15071 C C . LEU A 1 24 ? -6.789 -1.810 -11.555 1.00 0.00 24 LEU A C 24
ATOM 15072 O O . LEU A 1 24 ? -7.854 -1.635 -12.118 1.00 0.00 24 LEU A O 24
ATOM 15088 N N . LEU A 1 25 ? -6.531 -2.910 -10.881 1.00 0.00 25 LEU A N 24
ATOM 15089 C CA . LEU A 1 25 ? -7.549 -4.008 -10.777 1.00 0.00 25 LEU A CA 24
ATOM 15090 C C . LEU A 1 25 ? -8.773 -3.547 -9.974 1.00 0.00 25 LEU A C 24
ATOM 15091 O O . LEU A 1 25 ? -9.877 -4.006 -10.199 1.00 0.00 25 LEU A O 24
ATOM 15107 N N . ALA A 1 26 ? -8.572 -2.643 -9.052 1.00 0.00 26 ALA A N 24
ATOM 15108 C CA . ALA A 1 26 ? -9.696 -2.115 -8.207 1.00 0.00 26 ALA A CA 24
ATOM 15109 C C . ALA A 1 26 ? -10.594 -1.142 -8.989 1.00 0.00 26 ALA A C 24
ATOM 15110 O O . ALA A 1 26 ? -11.711 -0.872 -8.589 1.00 0.00 26 ALA A O 24
ATOM 15117 N N . ILE A 1 27 ? -10.111 -0.623 -10.087 1.00 0.00 27 ILE A N 24
ATOM 15118 C CA . ILE A 1 27 ? -10.916 0.335 -10.912 1.00 0.00 27 ILE A CA 24
ATOM 15119 C C . ILE A 1 27 ? -11.479 -0.368 -12.165 1.00 0.00 27 ILE A C 24
ATOM 15120 O O . ILE A 1 27 ? -12.520 0.017 -12.668 1.00 0.00 27 ILE A O 24
ATOM 15136 N N . LEU A 1 28 ? -10.813 -1.385 -12.671 1.00 0.00 28 LEU A N 24
ATOM 15137 C CA . LEU A 1 28 ? -11.318 -2.103 -13.890 1.00 0.00 28 LEU A CA 24
ATOM 15138 C C . LEU A 1 28 ? -12.577 -2.925 -13.564 1.00 0.00 28 LEU A C 24
ATOM 15139 O O . LEU A 1 28 ? -13.521 -2.938 -14.333 1.00 0.00 28 LEU A O 24
ATOM 15155 N N . GLY A 1 29 ? -12.598 -3.605 -12.441 1.00 0.00 29 GLY A N 24
ATOM 15156 C CA . GLY A 1 29 ? -13.791 -4.426 -12.066 1.00 0.00 29 GLY A CA 24
ATOM 15157 C C . GLY A 1 29 ? -13.430 -5.380 -10.920 1.00 0.00 29 GLY A C 24
ATOM 15158 O O . GLY A 1 29 ? -13.327 -6.574 -11.133 1.00 0.00 29 GLY A O 24
ATOM 15162 N N . PRO A 1 30 ? -13.249 -4.824 -9.737 1.00 0.00 30 PRO A N 24
ATOM 15163 C CA . PRO A 1 30 ? -12.895 -5.640 -8.535 1.00 0.00 30 PRO A CA 24
ATOM 15164 C C . PRO A 1 30 ? -14.013 -6.638 -8.187 1.00 0.00 30 PRO A C 24
ATOM 15165 O O . PRO A 1 30 ? -13.733 -7.769 -7.839 1.00 0.00 30 PRO A O 24
ATOM 15176 N N . LEU A 1 31 ? -15.264 -6.239 -8.287 1.00 0.00 31 LEU A N 24
ATOM 15177 C CA . LEU A 1 31 ? -16.393 -7.176 -7.974 1.00 0.00 31 LEU A CA 24
ATOM 15178 C C . LEU A 1 31 ? -16.468 -8.261 -9.061 1.00 0.00 31 LEU A C 24
ATOM 15179 O O . LEU A 1 31 ? -16.719 -9.416 -8.770 1.00 0.00 31 LEU A O 24
ATOM 15195 N N . MET A 1 32 ? -16.247 -7.886 -10.303 1.00 0.00 32 MET A N 24
ATOM 15196 C CA . MET A 1 32 ? -16.294 -8.867 -11.437 1.00 0.00 32 MET A CA 24
ATOM 15197 C C . MET A 1 32 ? -15.191 -9.930 -11.302 1.00 0.00 32 MET A C 24
ATOM 15198 O O . MET A 1 32 ? -15.394 -11.065 -11.690 1.00 0.00 32 MET A O 24
ATOM 15212 N N . VAL A 1 33 ? -14.039 -9.583 -10.758 1.00 0.00 33 VAL A N 24
ATOM 15213 C CA . VAL A 1 33 ? -12.936 -10.592 -10.602 1.00 0.00 33 VAL A CA 24
ATOM 15214 C C . VAL A 1 33 ? -13.414 -11.774 -9.734 1.00 0.00 33 VAL A C 24
ATOM 15215 O O . VAL A 1 33 ? -12.969 -12.894 -9.915 1.00 0.00 33 VAL A O 24
ATOM 15228 N N . LEU A 1 34 ? -14.326 -11.532 -8.811 1.00 0.00 34 LEU A N 24
ATOM 15229 C CA . LEU A 1 34 ? -14.851 -12.632 -7.942 1.00 0.00 34 LEU A CA 24
ATOM 15230 C C . LEU A 1 34 ? -16.064 -13.318 -8.605 1.00 0.00 34 LEU A C 24
ATOM 15231 O O . LEU A 1 34 ? -16.819 -14.010 -7.947 1.00 0.00 34 LEU A O 24
ATOM 15247 N N . GLN A 1 35 ? -16.248 -13.132 -9.896 1.00 0.00 35 GLN A N 24
ATOM 15248 C CA . GLN A 1 35 ? -17.390 -13.760 -10.635 1.00 0.00 35 GLN A CA 24
ATOM 15249 C C . GLN A 1 35 ? -16.946 -14.148 -12.062 1.00 0.00 35 GLN A C 24
ATOM 15250 O O . GLN A 1 35 ? -17.763 -14.239 -12.962 1.00 0.00 35 GLN A O 24
ATOM 15264 N N . ALA A 1 36 ? -15.665 -14.378 -12.276 1.00 0.00 36 ALA A N 24
ATOM 15265 C CA . ALA A 1 36 ? -15.165 -14.758 -13.637 1.00 0.00 36 ALA A CA 24
ATOM 15266 C C . ALA A 1 36 ? -14.774 -16.243 -13.660 1.00 0.00 36 ALA A C 24
ATOM 15267 O O . ALA A 1 36 ? -15.259 -16.996 -14.482 1.00 0.00 36 ALA A O 24
ATOM 15274 N N . GLY A 1 37 ? -13.907 -16.661 -12.763 1.00 0.00 37 GLY A N 24
ATOM 15275 C CA . GLY A 1 37 ? -13.478 -18.092 -12.711 1.00 0.00 37 GLY A CA 24
ATOM 15276 C C . GLY A 1 37 ? -14.033 -18.736 -11.437 1.00 0.00 37 GLY A C 24
ATOM 15277 O O . GLY A 1 37 ? -13.302 -19.341 -10.673 1.00 0.00 37 GLY A O 24
ATOM 15281 N N . ILE A 1 38 ? -15.319 -18.602 -11.206 1.00 0.00 38 ILE A N 24
ATOM 15282 C CA . ILE A 1 38 ? -15.953 -19.194 -9.982 1.00 0.00 38 ILE A CA 24
ATOM 15283 C C . ILE A 1 38 ? -16.827 -20.395 -10.376 1.00 0.00 38 ILE A C 24
ATOM 15284 O O . ILE A 1 38 ? -17.483 -20.376 -11.403 1.00 0.00 38 ILE A O 24
ATOM 15300 N N . THR A 1 39 ? -16.830 -21.432 -9.562 1.00 0.00 39 THR A N 24
ATOM 15301 C CA . THR A 1 39 ? -17.644 -22.666 -9.845 1.00 0.00 39 THR A CA 24
ATOM 15302 C C . THR A 1 39 ? -17.263 -23.243 -11.221 1.00 0.00 39 THR A C 24
ATOM 15303 O O . THR A 1 39 ? -18.097 -23.386 -12.099 1.00 0.00 39 THR A O 24
ATOM 15314 N N . LYS A 1 40 ? -15.997 -23.570 -11.399 1.00 0.00 40 LYS A N 24
ATOM 15315 C CA . LYS A 1 40 ? -15.482 -24.138 -12.688 1.00 0.00 40 LYS A CA 24
ATOM 15316 C C . LYS A 1 40 ? -15.667 -23.121 -13.832 1.00 0.00 40 LYS A C 24
ATOM 15317 O O . LYS A 1 40 ? -14.827 -22.245 -13.942 1.00 0.00 40 LYS A O 24
ATOM 15337 N N . GLY A 1 1 ? 6.086 -5.152 -25.008 1.00 0.00 1 GLY A N 25
ATOM 15338 C CA . GLY A 1 1 ? 7.212 -4.308 -25.505 1.00 0.00 1 GLY A CA 25
ATOM 15339 C C . GLY A 1 1 ? 8.468 -4.572 -24.667 1.00 0.00 1 GLY A C 25
ATOM 15340 O O . GLY A 1 1 ? 8.444 -4.438 -23.456 1.00 0.00 1 GLY A O 25
ATOM 15343 N N . ARG A 1 2 ? 9.557 -4.941 -25.303 1.00 0.00 2 ARG A N 25
ATOM 15344 C CA . ARG A 1 2 ? 10.831 -5.219 -24.558 1.00 0.00 2 ARG A CA 25
ATOM 15345 C C . ARG A 1 2 ? 11.903 -4.154 -24.869 1.00 0.00 2 ARG A C 25
ATOM 15346 O O . ARG A 1 2 ? 13.081 -4.454 -24.925 1.00 0.00 2 ARG A O 25
ATOM 15367 N N . ASP A 1 3 ? 11.502 -2.921 -25.065 1.00 0.00 3 ASP A N 25
ATOM 15368 C CA . ASP A 1 3 ? 12.487 -1.830 -25.367 1.00 0.00 3 ASP A CA 25
ATOM 15369 C C . ASP A 1 3 ? 12.534 -0.834 -24.199 1.00 0.00 3 ASP A C 25
ATOM 15370 O O . ASP A 1 3 ? 13.598 -0.516 -23.695 1.00 0.00 3 ASP A O 25
ATOM 15379 N N . ALA A 1 4 ? 11.387 -0.348 -23.769 1.00 0.00 4 ALA A N 25
ATOM 15380 C CA . ALA A 1 4 ? 11.336 0.627 -22.630 1.00 0.00 4 ALA A CA 25
ATOM 15381 C C . ALA A 1 4 ? 11.859 -0.024 -21.340 1.00 0.00 4 ALA A C 25
ATOM 15382 O O . ALA A 1 4 ? 12.572 0.604 -20.579 1.00 0.00 4 ALA A O 25
ATOM 15389 N N . VAL A 1 5 ? 11.517 -1.273 -21.096 1.00 0.00 5 VAL A N 25
ATOM 15390 C CA . VAL A 1 5 ? 11.997 -1.975 -19.858 1.00 0.00 5 VAL A CA 25
ATOM 15391 C C . VAL A 1 5 ? 13.530 -2.095 -19.898 1.00 0.00 5 VAL A C 25
ATOM 15392 O O . VAL A 1 5 ? 14.186 -1.900 -18.890 1.00 0.00 5 VAL A O 25
ATOM 15405 N N . ILE A 1 6 ? 14.098 -2.398 -21.049 1.00 0.00 6 ILE A N 25
ATOM 15406 C CA . ILE A 1 6 ? 15.591 -2.515 -21.158 1.00 0.00 6 ILE A CA 25
ATOM 15407 C C . ILE A 1 6 ? 16.224 -1.159 -20.798 1.00 0.00 6 ILE A C 25
ATOM 15408 O O . ILE A 1 6 ? 17.249 -1.104 -20.146 1.00 0.00 6 ILE A O 25
ATOM 15424 N N . LEU A 1 7 ? 15.606 -0.073 -21.208 1.00 0.00 7 LEU A N 25
ATOM 15425 C CA . LEU A 1 7 ? 16.142 1.286 -20.889 1.00 0.00 7 LEU A CA 25
ATOM 15426 C C . LEU A 1 7 ? 15.855 1.629 -19.416 1.00 0.00 7 LEU A C 25
ATOM 15427 O O . LEU A 1 7 ? 16.611 2.353 -18.793 1.00 0.00 7 LEU A O 25
ATOM 15443 N N . LEU A 1 8 ? 14.775 1.113 -18.860 1.00 0.00 8 LEU A N 25
ATOM 15444 C CA . LEU A 1 8 ? 14.430 1.397 -17.428 1.00 0.00 8 LEU A CA 25
ATOM 15445 C C . LEU A 1 8 ? 15.068 0.376 -16.470 1.00 0.00 8 LEU A C 25
ATOM 15446 O O . LEU A 1 8 ? 14.712 0.334 -15.307 1.00 0.00 8 LEU A O 25
ATOM 15462 N N . THR A 1 9 ? 15.997 -0.434 -16.927 1.00 0.00 9 THR A N 25
ATOM 15463 C CA . THR A 1 9 ? 16.648 -1.445 -16.024 1.00 0.00 9 THR A CA 25
ATOM 15464 C C . THR A 1 9 ? 17.328 -0.758 -14.821 1.00 0.00 9 THR A C 25
ATOM 15465 O O . THR A 1 9 ? 17.392 -1.318 -13.739 1.00 0.00 9 THR A O 25
ATOM 15476 N N . CYS A 1 10 ? 17.821 0.449 -15.002 1.00 0.00 10 CYS A N 25
ATOM 15477 C CA . CYS A 1 10 ? 18.484 1.182 -13.878 1.00 0.00 10 CYS A CA 25
ATOM 15478 C C . CYS A 1 10 ? 17.423 1.676 -12.880 1.00 0.00 10 CYS A C 25
ATOM 15479 O O . CYS A 1 10 ? 17.652 1.674 -11.685 1.00 0.00 10 CYS A O 25
ATOM 15487 N N . ALA A 1 11 ? 16.270 2.092 -13.362 1.00 0.00 11 ALA A N 25
ATOM 15488 C CA . ALA A 1 11 ? 15.188 2.582 -12.451 1.00 0.00 11 ALA A CA 25
ATOM 15489 C C . ALA A 1 11 ? 13.973 1.644 -12.516 1.00 0.00 11 ALA A C 25
ATOM 15490 O O . ALA A 1 11 ? 12.836 2.078 -12.576 1.00 0.00 11 ALA A O 25
ATOM 15497 N N . ILE A 1 12 ? 14.216 0.358 -12.500 1.00 0.00 12 ILE A N 25
ATOM 15498 C CA . ILE A 1 12 ? 13.096 -0.634 -12.557 1.00 0.00 12 ILE A CA 25
ATOM 15499 C C . ILE A 1 12 ? 12.585 -0.927 -11.138 1.00 0.00 12 ILE A C 25
ATOM 15500 O O . ILE A 1 12 ? 13.359 -1.099 -10.214 1.00 0.00 12 ILE A O 25
ATOM 15516 N N . HIS A 1 13 ? 11.284 -0.978 -10.965 1.00 0.00 13 HIS A N 25
ATOM 15517 C CA . HIS A 1 13 ? 10.698 -1.252 -9.616 1.00 0.00 13 HIS A CA 25
ATOM 15518 C C . HIS A 1 13 ? 9.527 -2.242 -9.747 1.00 0.00 13 HIS A C 25
ATOM 15519 O O . HIS A 1 13 ? 8.419 -1.850 -10.071 1.00 0.00 13 HIS A O 25
ATOM 15533 N N . PRO A 1 14 ? 9.814 -3.502 -9.488 1.00 0.00 14 PRO A N 25
ATOM 15534 C CA . PRO A 1 14 ? 8.773 -4.573 -9.576 1.00 0.00 14 PRO A CA 25
ATOM 15535 C C . PRO A 1 14 ? 7.665 -4.362 -8.534 1.00 0.00 14 PRO A C 25
ATOM 15536 O O . PRO A 1 14 ? 6.494 -4.470 -8.853 1.00 0.00 14 PRO A O 25
ATOM 15547 N N . GLU A 1 15 ? 8.022 -4.059 -7.303 1.00 0.00 15 GLU A N 25
ATOM 15548 C CA . GLU A 1 15 ? 6.985 -3.834 -6.242 1.00 0.00 15 GLU A CA 25
ATOM 15549 C C . GLU A 1 15 ? 6.128 -2.607 -6.578 1.00 0.00 15 GLU A C 25
ATOM 15550 O O . GLU A 1 15 ? 4.950 -2.555 -6.267 1.00 0.00 15 GLU A O 25
ATOM 15562 N N . LEU A 1 16 ? 6.717 -1.636 -7.227 1.00 0.00 16 LEU A N 25
ATOM 15563 C CA . LEU A 1 16 ? 5.964 -0.402 -7.623 1.00 0.00 16 LEU A CA 25
ATOM 15564 C C . LEU A 1 16 ? 4.908 -0.787 -8.667 1.00 0.00 16 LEU A C 25
ATOM 15565 O O . LEU A 1 16 ? 3.795 -0.298 -8.631 1.00 0.00 16 LEU A O 25
ATOM 15581 N N . ILE A 1 17 ? 5.254 -1.673 -9.582 1.00 0.00 17 ILE A N 25
ATOM 15582 C CA . ILE A 1 17 ? 4.277 -2.118 -10.628 1.00 0.00 17 ILE A CA 25
ATOM 15583 C C . ILE A 1 17 ? 3.127 -2.862 -9.933 1.00 0.00 17 ILE A C 25
ATOM 15584 O O . ILE A 1 17 ? 1.973 -2.661 -10.263 1.00 0.00 17 ILE A O 25
ATOM 15600 N N . PHE A 1 18 ? 3.444 -3.703 -8.969 1.00 0.00 18 PHE A N 25
ATOM 15601 C CA . PHE A 1 18 ? 2.384 -4.463 -8.223 1.00 0.00 18 PHE A CA 25
ATOM 15602 C C . PHE A 1 18 ? 1.431 -3.479 -7.522 1.00 0.00 18 PHE A C 25
ATOM 15603 O O . PHE A 1 18 ? 0.248 -3.737 -7.398 1.00 0.00 18 PHE A O 25
ATOM 15620 N N . THR A 1 19 ? 1.940 -2.350 -7.077 1.00 0.00 19 THR A N 25
ATOM 15621 C CA . THR A 1 19 ? 1.074 -1.334 -6.398 1.00 0.00 19 THR A CA 25
ATOM 15622 C C . THR A 1 19 ? 0.116 -0.730 -7.442 1.00 0.00 19 THR A C 25
ATOM 15623 O O . THR A 1 19 ? -1.061 -0.557 -7.184 1.00 0.00 19 THR A O 25
ATOM 15634 N N . ILE A 1 20 ? 0.627 -0.423 -8.616 1.00 0.00 20 ILE A N 25
ATOM 15635 C CA . ILE A 1 20 ? -0.226 0.164 -9.702 1.00 0.00 20 ILE A CA 25
ATOM 15636 C C . ILE A 1 20 ? -1.261 -0.870 -10.176 1.00 0.00 20 ILE A C 25
ATOM 15637 O O . ILE A 1 20 ? -2.409 -0.527 -10.381 1.00 0.00 20 ILE A O 25
ATOM 15653 N N . THR A 1 21 ? -0.872 -2.119 -10.342 1.00 0.00 21 THR A N 25
ATOM 15654 C CA . THR A 1 21 ? -1.857 -3.159 -10.795 1.00 0.00 21 THR A CA 25
ATOM 15655 C C . THR A 1 21 ? -2.953 -3.322 -9.733 1.00 0.00 21 THR A C 25
ATOM 15656 O O . THR A 1 21 ? -4.109 -3.494 -10.067 1.00 0.00 21 THR A O 25
ATOM 15667 N N . LYS A 1 22 ? -2.600 -3.256 -8.464 1.00 0.00 22 LYS A N 25
ATOM 15668 C CA . LYS A 1 22 ? -3.622 -3.392 -7.374 1.00 0.00 22 LYS A CA 25
ATOM 15669 C C . LYS A 1 22 ? -4.681 -2.287 -7.521 1.00 0.00 22 LYS A C 25
ATOM 15670 O O . LYS A 1 22 ? -5.860 -2.531 -7.358 1.00 0.00 22 LYS A O 25
ATOM 15689 N N . ILE A 1 23 ? -4.260 -1.083 -7.841 1.00 0.00 23 ILE A N 25
ATOM 15690 C CA . ILE A 1 23 ? -5.231 0.045 -8.017 1.00 0.00 23 ILE A CA 25
ATOM 15691 C C . ILE A 1 23 ? -5.973 -0.154 -9.346 1.00 0.00 23 ILE A C 25
ATOM 15692 O O . ILE A 1 23 ? -7.176 0.007 -9.408 1.00 0.00 23 ILE A O 25
ATOM 15708 N N . LEU A 1 24 ? -5.263 -0.514 -10.399 1.00 0.00 24 LEU A N 25
ATOM 15709 C CA . LEU A 1 24 ? -5.920 -0.738 -11.732 1.00 0.00 24 LEU A CA 25
ATOM 15710 C C . LEU A 1 24 ? -6.997 -1.827 -11.605 1.00 0.00 24 LEU A C 25
ATOM 15711 O O . LEU A 1 24 ? -8.098 -1.675 -12.106 1.00 0.00 24 LEU A O 25
ATOM 15727 N N . LEU A 1 25 ? -6.687 -2.912 -10.927 1.00 0.00 25 LEU A N 25
ATOM 15728 C CA . LEU A 1 25 ? -7.688 -4.015 -10.747 1.00 0.00 25 LEU A CA 25
ATOM 15729 C C . LEU A 1 25 ? -8.744 -3.645 -9.688 1.00 0.00 25 LEU A C 25
ATOM 15730 O O . LEU A 1 25 ? -9.696 -4.373 -9.484 1.00 0.00 25 LEU A O 25
ATOM 15746 N N . ALA A 1 26 ? -8.586 -2.518 -9.032 1.00 0.00 26 ALA A N 25
ATOM 15747 C CA . ALA A 1 26 ? -9.565 -2.063 -7.995 1.00 0.00 26 ALA A CA 25
ATOM 15748 C C . ALA A 1 26 ? -10.329 -0.814 -8.483 1.00 0.00 26 ALA A C 25
ATOM 15749 O O . ALA A 1 26 ? -11.049 -0.193 -7.721 1.00 0.00 26 ALA A O 25
ATOM 15756 N N . ILE A 1 27 ? -10.176 -0.451 -9.738 1.00 0.00 27 ILE A N 25
ATOM 15757 C CA . ILE A 1 27 ? -10.883 0.748 -10.291 1.00 0.00 27 ILE A CA 25
ATOM 15758 C C . ILE A 1 27 ? -12.015 0.301 -11.235 1.00 0.00 27 ILE A C 25
ATOM 15759 O O . ILE A 1 27 ? -13.097 0.858 -11.209 1.00 0.00 27 ILE A O 25
ATOM 15775 N N . LEU A 1 28 ? -11.781 -0.702 -12.055 1.00 0.00 28 LEU A N 25
ATOM 15776 C CA . LEU A 1 28 ? -12.848 -1.191 -12.988 1.00 0.00 28 LEU A CA 25
ATOM 15777 C C . LEU A 1 28 ? -13.718 -2.220 -12.255 1.00 0.00 28 LEU A C 25
ATOM 15778 O O . LEU A 1 28 ? -14.933 -2.172 -12.329 1.00 0.00 28 LEU A O 25
ATOM 15794 N N . GLY A 1 29 ? -13.096 -3.143 -11.548 1.00 0.00 29 GLY A N 25
ATOM 15795 C CA . GLY A 1 29 ? -13.852 -4.187 -10.793 1.00 0.00 29 GLY A CA 25
ATOM 15796 C C . GLY A 1 29 ? -14.515 -5.173 -11.763 1.00 0.00 29 GLY A C 25
ATOM 15797 O O . GLY A 1 29 ? -15.713 -5.109 -11.958 1.00 0.00 29 GLY A O 25
ATOM 15801 N N . PRO A 1 30 ? -13.724 -6.060 -12.338 1.00 0.00 30 PRO A N 25
ATOM 15802 C CA . PRO A 1 30 ? -14.268 -7.069 -13.299 1.00 0.00 30 PRO A CA 25
ATOM 15803 C C . PRO A 1 30 ? -15.236 -8.029 -12.590 1.00 0.00 30 PRO A C 25
ATOM 15804 O O . PRO A 1 30 ? -16.251 -8.407 -13.149 1.00 0.00 30 PRO A O 25
ATOM 15815 N N . LEU A 1 31 ? -14.935 -8.413 -11.368 1.00 0.00 31 LEU A N 25
ATOM 15816 C CA . LEU A 1 31 ? -15.842 -9.338 -10.612 1.00 0.00 31 LEU A CA 25
ATOM 15817 C C . LEU A 1 31 ? -17.172 -8.624 -10.338 1.00 0.00 31 LEU A C 25
ATOM 15818 O O . LEU A 1 31 ? -18.229 -9.203 -10.491 1.00 0.00 31 LEU A O 25
ATOM 15834 N N . MET A 1 32 ? -17.112 -7.370 -9.942 1.00 0.00 32 MET A N 25
ATOM 15835 C CA . MET A 1 32 ? -18.359 -6.587 -9.658 1.00 0.00 32 MET A CA 25
ATOM 15836 C C . MET A 1 32 ? -19.177 -6.396 -10.944 1.00 0.00 32 MET A C 25
ATOM 15837 O O . MET A 1 32 ? -20.392 -6.430 -10.903 1.00 0.00 32 MET A O 25
ATOM 15851 N N . VAL A 1 33 ? -18.531 -6.209 -12.078 1.00 0.00 33 VAL A N 25
ATOM 15852 C CA . VAL A 1 33 ? -19.280 -6.026 -13.369 1.00 0.00 33 VAL A CA 25
ATOM 15853 C C . VAL A 1 33 ? -20.167 -7.256 -13.642 1.00 0.00 33 VAL A C 25
ATOM 15854 O O . VAL A 1 33 ? -21.265 -7.121 -14.152 1.00 0.00 33 VAL A O 25
ATOM 15867 N N . LEU A 1 34 ? -19.705 -8.442 -13.302 1.00 0.00 34 LEU A N 25
ATOM 15868 C CA . LEU A 1 34 ? -20.527 -9.674 -13.536 1.00 0.00 34 LEU A CA 25
ATOM 15869 C C . LEU A 1 34 ? -21.326 -10.069 -12.277 1.00 0.00 34 LEU A C 25
ATOM 15870 O O . LEU A 1 34 ? -21.946 -11.117 -12.243 1.00 0.00 34 LEU A O 25
ATOM 15886 N N . GLN A 1 35 ? -21.320 -9.243 -11.254 1.00 0.00 35 GLN A N 25
ATOM 15887 C CA . GLN A 1 35 ? -22.077 -9.552 -9.999 1.00 0.00 35 GLN A CA 25
ATOM 15888 C C . GLN A 1 35 ? -22.975 -8.367 -9.593 1.00 0.00 35 GLN A C 25
ATOM 15889 O O . GLN A 1 35 ? -23.425 -8.292 -8.462 1.00 0.00 35 GLN A O 25
ATOM 15903 N N . ALA A 1 36 ? -23.246 -7.455 -10.502 1.00 0.00 36 ALA A N 25
ATOM 15904 C CA . ALA A 1 36 ? -24.117 -6.282 -10.181 1.00 0.00 36 ALA A CA 25
ATOM 15905 C C . ALA A 1 36 ? -25.519 -6.551 -10.745 1.00 0.00 36 ALA A C 25
ATOM 15906 O O . ALA A 1 36 ? -25.885 -6.059 -11.798 1.00 0.00 36 ALA A O 25
ATOM 15913 N N . GLY A 1 37 ? -26.295 -7.344 -10.045 1.00 0.00 37 GLY A N 25
ATOM 15914 C CA . GLY A 1 37 ? -27.672 -7.683 -10.513 1.00 0.00 37 GLY A CA 25
ATOM 15915 C C . GLY A 1 37 ? -27.595 -8.858 -11.497 1.00 0.00 37 GLY A C 25
ATOM 15916 O O . GLY A 1 37 ? -28.236 -8.843 -12.532 1.00 0.00 37 GLY A O 25
ATOM 15920 N N . ILE A 1 38 ? -26.822 -9.873 -11.177 1.00 0.00 38 ILE A N 25
ATOM 15921 C CA . ILE A 1 38 ? -26.694 -11.060 -12.084 1.00 0.00 38 ILE A CA 25
ATOM 15922 C C . ILE A 1 38 ? -27.661 -12.187 -11.656 1.00 0.00 38 ILE A C 25
ATOM 15923 O O . ILE A 1 38 ? -27.357 -13.361 -11.777 1.00 0.00 38 ILE A O 25
ATOM 15939 N N . THR A 1 39 ? -28.828 -11.836 -11.161 1.00 0.00 39 THR A N 25
ATOM 15940 C CA . THR A 1 39 ? -29.823 -12.869 -10.726 1.00 0.00 39 THR A CA 25
ATOM 15941 C C . THR A 1 39 ? -31.079 -12.801 -11.613 1.00 0.00 39 THR A C 25
ATOM 15942 O O . THR A 1 39 ? -32.194 -12.737 -11.122 1.00 0.00 39 THR A O 25
ATOM 15953 N N . LYS A 1 40 ? -30.901 -12.816 -12.915 1.00 0.00 40 LYS A N 25
ATOM 15954 C CA . LYS A 1 40 ? -32.069 -12.754 -13.855 1.00 0.00 40 LYS A CA 25
ATOM 15955 C C . LYS A 1 40 ? -31.919 -13.800 -14.972 1.00 0.00 40 LYS A C 25
ATOM 15956 O O . LYS A 1 40 ? -30.823 -13.942 -15.495 1.00 0.00 40 LYS A O 25
ATOM 15976 N N . GLY A 1 1 ? 9.164 -4.287 -25.053 1.00 0.00 1 GLY A N 26
ATOM 15977 C CA . GLY A 1 1 ? 9.839 -4.168 -26.379 1.00 0.00 1 GLY A CA 26
ATOM 15978 C C . GLY A 1 1 ? 11.050 -3.236 -26.265 1.00 0.00 1 GLY A C 26
ATOM 15979 O O . GLY A 1 1 ? 11.845 -3.356 -25.350 1.00 0.00 1 GLY A O 26
ATOM 15982 N N . ARG A 1 2 ? 11.191 -2.311 -27.185 1.00 0.00 2 ARG A N 26
ATOM 15983 C CA . ARG A 1 2 ? 12.340 -1.357 -27.153 1.00 0.00 2 ARG A CA 26
ATOM 15984 C C . ARG A 1 2 ? 11.825 0.081 -27.314 1.00 0.00 2 ARG A C 26
ATOM 15985 O O . ARG A 1 2 ? 10.627 0.311 -27.338 1.00 0.00 2 ARG A O 26
ATOM 16006 N N . ASP A 1 3 ? 12.726 1.036 -27.415 1.00 0.00 3 ASP A N 26
ATOM 16007 C CA . ASP A 1 3 ? 12.346 2.485 -27.569 1.00 0.00 3 ASP A CA 26
ATOM 16008 C C . ASP A 1 3 ? 11.488 2.938 -26.374 1.00 0.00 3 ASP A C 26
ATOM 16009 O O . ASP A 1 3 ? 10.574 3.732 -26.513 1.00 0.00 3 ASP A O 26
ATOM 16018 N N . ALA A 1 4 ? 11.792 2.425 -25.202 1.00 0.00 4 ALA A N 26
ATOM 16019 C CA . ALA A 1 4 ? 11.036 2.777 -23.957 1.00 0.00 4 ALA A CA 26
ATOM 16020 C C . ALA A 1 4 ? 11.719 2.119 -22.749 1.00 0.00 4 ALA A C 26
ATOM 16021 O O . ALA A 1 4 ? 12.028 2.778 -21.775 1.00 0.00 4 ALA A O 26
ATOM 16028 N N . VAL A 1 5 ? 11.960 0.826 -22.821 1.00 0.00 5 VAL A N 26
ATOM 16029 C CA . VAL A 1 5 ? 12.632 0.094 -21.693 1.00 0.00 5 VAL A CA 26
ATOM 16030 C C . VAL A 1 5 ? 14.038 0.674 -21.459 1.00 0.00 5 VAL A C 26
ATOM 16031 O O . VAL A 1 5 ? 14.469 0.805 -20.328 1.00 0.00 5 VAL A O 26
ATOM 16044 N N . ILE A 1 6 ? 14.741 1.032 -22.514 1.00 0.00 6 ILE A N 26
ATOM 16045 C CA . ILE A 1 6 ? 16.114 1.618 -22.356 1.00 0.00 6 ILE A CA 26
ATOM 16046 C C . ILE A 1 6 ? 16.016 2.946 -21.583 1.00 0.00 6 ILE A C 26
ATOM 16047 O O . ILE A 1 6 ? 16.906 3.293 -20.831 1.00 0.00 6 ILE A O 26
ATOM 16063 N N . LEU A 1 7 ? 14.937 3.679 -21.757 1.00 0.00 7 LEU A N 26
ATOM 16064 C CA . LEU A 1 7 ? 14.762 4.977 -21.034 1.00 0.00 7 LEU A CA 26
ATOM 16065 C C . LEU A 1 7 ? 14.257 4.732 -19.598 1.00 0.00 7 LEU A C 26
ATOM 16066 O O . LEU A 1 7 ? 14.484 5.545 -18.723 1.00 0.00 7 LEU A O 26
ATOM 16082 N N . LEU A 1 8 ? 13.581 3.627 -19.351 1.00 0.00 8 LEU A N 26
ATOM 16083 C CA . LEU A 1 8 ? 13.066 3.336 -17.972 1.00 0.00 8 LEU A CA 26
ATOM 16084 C C . LEU A 1 8 ? 14.021 2.416 -17.181 1.00 0.00 8 LEU A C 26
ATOM 16085 O O . LEU A 1 8 ? 13.608 1.783 -16.225 1.00 0.00 8 LEU A O 26
ATOM 16101 N N . THR A 1 9 ? 15.280 2.336 -17.551 1.00 0.00 9 THR A N 26
ATOM 16102 C CA . THR A 1 9 ? 16.238 1.452 -16.799 1.00 0.00 9 THR A CA 26
ATOM 16103 C C . THR A 1 9 ? 16.895 2.185 -15.609 1.00 0.00 9 THR A C 26
ATOM 16104 O O . THR A 1 9 ? 17.390 1.545 -14.697 1.00 0.00 9 THR A O 26
ATOM 16115 N N . CYS A 1 10 ? 16.912 3.502 -15.610 1.00 0.00 10 CYS A N 26
ATOM 16116 C CA . CYS A 1 10 ? 17.545 4.256 -14.478 1.00 0.00 10 CYS A CA 26
ATOM 16117 C C . CYS A 1 10 ? 16.600 4.332 -13.270 1.00 0.00 10 CYS A C 26
ATOM 16118 O O . CYS A 1 10 ? 16.975 3.969 -12.172 1.00 0.00 10 CYS A O 26
ATOM 16126 N N . ALA A 1 11 ? 15.387 4.802 -13.463 1.00 0.00 11 ALA A N 26
ATOM 16127 C CA . ALA A 1 11 ? 14.414 4.908 -12.325 1.00 0.00 11 ALA A CA 26
ATOM 16128 C C . ALA A 1 11 ? 13.444 3.714 -12.301 1.00 0.00 11 ALA A C 26
ATOM 16129 O O . ALA A 1 11 ? 12.254 3.875 -12.080 1.00 0.00 11 ALA A O 26
ATOM 16136 N N . ILE A 1 12 ? 13.949 2.525 -12.526 1.00 0.00 12 ILE A N 26
ATOM 16137 C CA . ILE A 1 12 ? 13.080 1.300 -12.522 1.00 0.00 12 ILE A CA 26
ATOM 16138 C C . ILE A 1 12 ? 12.385 1.130 -11.156 1.00 0.00 12 ILE A C 26
ATOM 16139 O O . ILE A 1 12 ? 12.953 1.420 -10.117 1.00 0.00 12 ILE A O 26
ATOM 16155 N N . HIS A 1 13 ? 11.155 0.670 -11.160 1.00 0.00 13 HIS A N 26
ATOM 16156 C CA . HIS A 1 13 ? 10.405 0.485 -9.880 1.00 0.00 13 HIS A CA 26
ATOM 16157 C C . HIS A 1 13 ? 9.472 -0.738 -9.975 1.00 0.00 13 HIS A C 26
ATOM 16158 O O . HIS A 1 13 ? 8.300 -0.596 -10.278 1.00 0.00 13 HIS A O 26
ATOM 16172 N N . PRO A 1 14 ? 10.019 -1.907 -9.710 1.00 0.00 14 PRO A N 26
ATOM 16173 C CA . PRO A 1 14 ? 9.216 -3.167 -9.771 1.00 0.00 14 PRO A CA 26
ATOM 16174 C C . PRO A 1 14 ? 8.128 -3.182 -8.686 1.00 0.00 14 PRO A C 26
ATOM 16175 O O . PRO A 1 14 ? 6.988 -3.514 -8.963 1.00 0.00 14 PRO A O 26
ATOM 16186 N N . GLU A 1 15 ? 8.465 -2.820 -7.466 1.00 0.00 15 GLU A N 26
ATOM 16187 C CA . GLU A 1 15 ? 7.442 -2.806 -6.366 1.00 0.00 15 GLU A CA 26
ATOM 16188 C C . GLU A 1 15 ? 6.332 -1.804 -6.692 1.00 0.00 15 GLU A C 26
ATOM 16189 O O . GLU A 1 15 ? 5.169 -2.034 -6.414 1.00 0.00 15 GLU A O 26
ATOM 16201 N N . LEU A 1 16 ? 6.702 -0.705 -7.291 1.00 0.00 16 LEU A N 26
ATOM 16202 C CA . LEU A 1 16 ? 5.700 0.343 -7.672 1.00 0.00 16 LEU A CA 26
ATOM 16203 C C . LEU A 1 16 ? 4.761 -0.233 -8.742 1.00 0.00 16 LEU A C 26
ATOM 16204 O O . LEU A 1 16 ? 3.561 -0.040 -8.675 1.00 0.00 16 LEU A O 26
ATOM 16220 N N . ILE A 1 17 ? 5.302 -0.944 -9.714 1.00 0.00 17 ILE A N 26
ATOM 16221 C CA . ILE A 1 17 ? 4.451 -1.554 -10.791 1.00 0.00 17 ILE A CA 26
ATOM 16222 C C . ILE A 1 17 ? 3.405 -2.473 -10.135 1.00 0.00 17 ILE A C 26
ATOM 16223 O O . ILE A 1 17 ? 2.242 -2.438 -10.490 1.00 0.00 17 ILE A O 26
ATOM 16239 N N . PHE A 1 18 ? 3.822 -3.278 -9.178 1.00 0.00 18 PHE A N 26
ATOM 16240 C CA . PHE A 1 18 ? 2.867 -4.201 -8.476 1.00 0.00 18 PHE A CA 26
ATOM 16241 C C . PHE A 1 18 ? 1.784 -3.388 -7.749 1.00 0.00 18 PHE A C 26
ATOM 16242 O O . PHE A 1 18 ? 0.616 -3.732 -7.799 1.00 0.00 18 PHE A O 26
ATOM 16259 N N . THR A 1 19 ? 2.164 -2.315 -7.085 1.00 0.00 19 THR A N 26
ATOM 16260 C CA . THR A 1 19 ? 1.160 -1.466 -6.360 1.00 0.00 19 THR A CA 26
ATOM 16261 C C . THR A 1 19 ? 0.118 -0.947 -7.364 1.00 0.00 19 THR A C 26
ATOM 16262 O O . THR A 1 19 ? -1.064 -0.920 -7.073 1.00 0.00 19 THR A O 26
ATOM 16273 N N . ILE A 1 20 ? 0.554 -0.548 -8.540 1.00 0.00 20 ILE A N 26
ATOM 16274 C CA . ILE A 1 20 ? -0.400 -0.040 -9.579 1.00 0.00 20 ILE A CA 26
ATOM 16275 C C . ILE A 1 20 ? -1.332 -1.181 -10.018 1.00 0.00 20 ILE A C 26
ATOM 16276 O O . ILE A 1 20 ? -2.503 -0.960 -10.235 1.00 0.00 20 ILE A O 26
ATOM 16292 N N . THR A 1 21 ? -0.822 -2.392 -10.140 1.00 0.00 21 THR A N 26
ATOM 16293 C CA . THR A 1 21 ? -1.681 -3.553 -10.557 1.00 0.00 21 THR A CA 26
ATOM 16294 C C . THR A 1 21 ? -2.814 -3.755 -9.537 1.00 0.00 21 THR A C 26
ATOM 16295 O O . THR A 1 21 ? -3.945 -4.011 -9.912 1.00 0.00 21 THR A O 26
ATOM 16306 N N . LYS A 1 22 ? -2.515 -3.631 -8.258 1.00 0.00 22 LYS A N 26
ATOM 16307 C CA . LYS A 1 22 ? -3.570 -3.802 -7.208 1.00 0.00 22 LYS A CA 26
ATOM 16308 C C . LYS A 1 22 ? -4.634 -2.707 -7.367 1.00 0.00 22 LYS A C 26
ATOM 16309 O O . LYS A 1 22 ? -5.815 -2.968 -7.257 1.00 0.00 22 LYS A O 26
ATOM 16328 N N . ILE A 1 23 ? -4.215 -1.490 -7.638 1.00 0.00 23 ILE A N 26
ATOM 16329 C CA . ILE A 1 23 ? -5.184 -0.359 -7.824 1.00 0.00 23 ILE A CA 26
ATOM 16330 C C . ILE A 1 23 ? -5.820 -0.452 -9.225 1.00 0.00 23 ILE A C 26
ATOM 16331 O O . ILE A 1 23 ? -6.927 0.011 -9.431 1.00 0.00 23 ILE A O 26
ATOM 16347 N N . LEU A 1 24 ? -5.135 -1.052 -10.180 1.00 0.00 24 LEU A N 26
ATOM 16348 C CA . LEU A 1 24 ? -5.683 -1.195 -11.570 1.00 0.00 24 LEU A CA 26
ATOM 16349 C C . LEU A 1 24 ? -7.017 -1.950 -11.521 1.00 0.00 24 LEU A C 26
ATOM 16350 O O . LEU A 1 24 ? -7.976 -1.543 -12.148 1.00 0.00 24 LEU A O 26
ATOM 16366 N N . LEU A 1 25 ? -7.085 -3.033 -10.775 1.00 0.00 25 LEU A N 26
ATOM 16367 C CA . LEU A 1 25 ? -8.363 -3.813 -10.673 1.00 0.00 25 LEU A CA 26
ATOM 16368 C C . LEU A 1 25 ? -9.444 -3.021 -9.919 1.00 0.00 25 LEU A C 26
ATOM 16369 O O . LEU A 1 25 ? -10.615 -3.337 -10.001 1.00 0.00 25 LEU A O 26
ATOM 16385 N N . ALA A 1 26 ? -9.054 -1.995 -9.205 1.00 0.00 26 ALA A N 26
ATOM 16386 C CA . ALA A 1 26 ? -10.034 -1.153 -8.447 1.00 0.00 26 ALA A CA 26
ATOM 16387 C C . ALA A 1 26 ? -10.468 0.074 -9.275 1.00 0.00 26 ALA A C 26
ATOM 16388 O O . ALA A 1 26 ? -11.185 0.928 -8.787 1.00 0.00 26 ALA A O 26
ATOM 16395 N N . ILE A 1 27 ? -10.042 0.160 -10.519 1.00 0.00 27 ILE A N 26
ATOM 16396 C CA . ILE A 1 27 ? -10.410 1.313 -11.405 1.00 0.00 27 ILE A CA 26
ATOM 16397 C C . ILE A 1 27 ? -10.718 0.790 -12.820 1.00 0.00 27 ILE A C 26
ATOM 16398 O O . ILE A 1 27 ? -11.755 1.088 -13.379 1.00 0.00 27 ILE A O 26
ATOM 16414 N N . LEU A 1 28 ? -9.813 0.015 -13.388 1.00 0.00 28 LEU A N 26
ATOM 16415 C CA . LEU A 1 28 ? -9.986 -0.562 -14.762 1.00 0.00 28 LEU A CA 26
ATOM 16416 C C . LEU A 1 28 ? -10.154 0.547 -15.819 1.00 0.00 28 LEU A C 26
ATOM 16417 O O . LEU A 1 28 ? -10.888 0.402 -16.781 1.00 0.00 28 LEU A O 26
ATOM 16433 N N . GLY A 1 29 ? -9.463 1.649 -15.643 1.00 0.00 29 GLY A N 26
ATOM 16434 C CA . GLY A 1 29 ? -9.547 2.783 -16.616 1.00 0.00 29 GLY A CA 26
ATOM 16435 C C . GLY A 1 29 ? -8.506 3.851 -16.251 1.00 0.00 29 GLY A C 26
ATOM 16436 O O . GLY A 1 29 ? -8.866 4.988 -16.010 1.00 0.00 29 GLY A O 26
ATOM 16440 N N . PRO A 1 30 ? -7.244 3.457 -16.217 1.00 0.00 30 PRO A N 26
ATOM 16441 C CA . PRO A 1 30 ? -6.146 4.407 -15.868 1.00 0.00 30 PRO A CA 26
ATOM 16442 C C . PRO A 1 30 ? -5.965 5.487 -16.946 1.00 0.00 30 PRO A C 26
ATOM 16443 O O . PRO A 1 30 ? -5.643 6.615 -16.627 1.00 0.00 30 PRO A O 26
ATOM 16454 N N . LEU A 1 31 ? -6.167 5.154 -18.204 1.00 0.00 31 LEU A N 26
ATOM 16455 C CA . LEU A 1 31 ? -6.007 6.164 -19.305 1.00 0.00 31 LEU A CA 26
ATOM 16456 C C . LEU A 1 31 ? -6.969 7.340 -19.088 1.00 0.00 31 LEU A C 26
ATOM 16457 O O . LEU A 1 31 ? -6.568 8.486 -19.158 1.00 0.00 31 LEU A O 26
ATOM 16473 N N . MET A 1 32 ? -8.223 7.056 -18.818 1.00 0.00 32 MET A N 26
ATOM 16474 C CA . MET A 1 32 ? -9.220 8.149 -18.582 1.00 0.00 32 MET A CA 26
ATOM 16475 C C . MET A 1 32 ? -8.842 8.921 -17.309 1.00 0.00 32 MET A C 26
ATOM 16476 O O . MET A 1 32 ? -8.857 10.137 -17.298 1.00 0.00 32 MET A O 26
ATOM 16490 N N . VAL A 1 33 ? -8.499 8.221 -16.248 1.00 0.00 33 VAL A N 26
ATOM 16491 C CA . VAL A 1 33 ? -8.110 8.898 -14.966 1.00 0.00 33 VAL A CA 26
ATOM 16492 C C . VAL A 1 33 ? -6.861 9.775 -15.177 1.00 0.00 33 VAL A C 26
ATOM 16493 O O . VAL A 1 33 ? -6.778 10.868 -14.644 1.00 0.00 33 VAL A O 26
ATOM 16506 N N . LEU A 1 34 ? -5.899 9.311 -15.948 1.00 0.00 34 LEU A N 26
ATOM 16507 C CA . LEU A 1 34 ? -4.662 10.124 -16.191 1.00 0.00 34 LEU A CA 26
ATOM 16508 C C . LEU A 1 34 ? -4.856 11.162 -17.312 1.00 0.00 34 LEU A C 26
ATOM 16509 O O . LEU A 1 34 ? -3.917 11.840 -17.685 1.00 0.00 34 LEU A O 26
ATOM 16525 N N . GLN A 1 35 ? -6.050 11.302 -17.843 1.00 0.00 35 GLN A N 26
ATOM 16526 C CA . GLN A 1 35 ? -6.298 12.304 -18.931 1.00 0.00 35 GLN A CA 26
ATOM 16527 C C . GLN A 1 35 ? -7.638 13.031 -18.711 1.00 0.00 35 GLN A C 26
ATOM 16528 O O . GLN A 1 35 ? -8.279 13.456 -19.657 1.00 0.00 35 GLN A O 26
ATOM 16542 N N . ALA A 1 36 ? -8.057 13.181 -17.474 1.00 0.00 36 ALA A N 26
ATOM 16543 C CA . ALA A 1 36 ? -9.345 13.882 -17.182 1.00 0.00 36 ALA A CA 26
ATOM 16544 C C . ALA A 1 36 ? -9.048 15.329 -16.764 1.00 0.00 36 ALA A C 26
ATOM 16545 O O . ALA A 1 36 ? -8.722 15.596 -15.620 1.00 0.00 36 ALA A O 26
ATOM 16552 N N . GLY A 1 37 ? -9.155 16.257 -17.689 1.00 0.00 37 GLY A N 26
ATOM 16553 C CA . GLY A 1 37 ? -8.877 17.694 -17.374 1.00 0.00 37 GLY A CA 26
ATOM 16554 C C . GLY A 1 37 ? -7.369 17.891 -17.171 1.00 0.00 37 GLY A C 26
ATOM 16555 O O . GLY A 1 37 ? -6.945 18.497 -16.204 1.00 0.00 37 GLY A O 26
ATOM 16559 N N . ILE A 1 38 ? -6.565 17.380 -18.077 1.00 0.00 38 ILE A N 26
ATOM 16560 C CA . ILE A 1 38 ? -5.078 17.523 -17.955 1.00 0.00 38 ILE A CA 26
ATOM 16561 C C . ILE A 1 38 ? -4.622 18.849 -18.584 1.00 0.00 38 ILE A C 26
ATOM 16562 O O . ILE A 1 38 ? -5.244 19.342 -19.509 1.00 0.00 38 ILE A O 26
ATOM 16578 N N . THR A 1 39 ? -3.544 19.418 -18.080 1.00 0.00 39 THR A N 26
ATOM 16579 C CA . THR A 1 39 ? -3.012 20.718 -18.615 1.00 0.00 39 THR A CA 26
ATOM 16580 C C . THR A 1 39 ? -4.112 21.792 -18.537 1.00 0.00 39 THR A C 26
ATOM 16581 O O . THR A 1 39 ? -4.528 22.351 -19.538 1.00 0.00 39 THR A O 26
ATOM 16592 N N . LYS A 1 40 ? -4.582 22.071 -17.344 1.00 0.00 40 LYS A N 26
ATOM 16593 C CA . LYS A 1 40 ? -5.660 23.094 -17.160 1.00 0.00 40 LYS A CA 26
ATOM 16594 C C . LYS A 1 40 ? -5.110 24.362 -16.488 1.00 0.00 40 LYS A C 26
ATOM 16595 O O . LYS A 1 40 ? -5.476 25.438 -16.930 1.00 0.00 40 LYS A O 26
ATOM 16615 N N . GLY A 1 1 ? 21.690 12.752 -12.751 1.00 0.00 1 GLY A N 27
ATOM 16616 C CA . GLY A 1 1 ? 21.489 12.835 -14.228 1.00 0.00 1 GLY A CA 27
ATOM 16617 C C . GLY A 1 1 ? 21.726 11.459 -14.852 1.00 0.00 1 GLY A C 27
ATOM 16618 O O . GLY A 1 1 ? 20.802 10.690 -15.033 1.00 0.00 1 GLY A O 27
ATOM 16621 N N . ARG A 1 2 ? 22.958 11.148 -15.167 1.00 0.00 2 ARG A N 27
ATOM 16622 C CA . ARG A 1 2 ? 23.287 9.824 -15.766 1.00 0.00 2 ARG A CA 27
ATOM 16623 C C . ARG A 1 2 ? 23.995 8.984 -14.696 1.00 0.00 2 ARG A C 27
ATOM 16624 O O . ARG A 1 2 ? 24.095 9.402 -13.553 1.00 0.00 2 ARG A O 27
ATOM 16645 N N . ASP A 1 3 ? 24.473 7.811 -15.049 1.00 0.00 3 ASP A N 27
ATOM 16646 C CA . ASP A 1 3 ? 25.172 6.921 -14.057 1.00 0.00 3 ASP A CA 27
ATOM 16647 C C . ASP A 1 3 ? 24.257 6.709 -12.836 1.00 0.00 3 ASP A C 27
ATOM 16648 O O . ASP A 1 3 ? 24.696 6.724 -11.698 1.00 0.00 3 ASP A O 27
ATOM 16657 N N . ALA A 1 4 ? 22.979 6.524 -13.091 1.00 0.00 4 ALA A N 27
ATOM 16658 C CA . ALA A 1 4 ? 21.970 6.319 -12.003 1.00 0.00 4 ALA A CA 27
ATOM 16659 C C . ALA A 1 4 ? 20.615 5.974 -12.638 1.00 0.00 4 ALA A C 27
ATOM 16660 O O . ALA A 1 4 ? 20.027 4.956 -12.327 1.00 0.00 4 ALA A O 27
ATOM 16667 N N . VAL A 1 5 ? 20.132 6.821 -13.528 1.00 0.00 5 VAL A N 27
ATOM 16668 C CA . VAL A 1 5 ? 18.817 6.580 -14.218 1.00 0.00 5 VAL A CA 27
ATOM 16669 C C . VAL A 1 5 ? 18.880 5.264 -15.015 1.00 0.00 5 VAL A C 27
ATOM 16670 O O . VAL A 1 5 ? 17.947 4.480 -14.994 1.00 0.00 5 VAL A O 27
ATOM 16683 N N . ILE A 1 6 ? 19.977 5.020 -15.698 1.00 0.00 6 ILE A N 27
ATOM 16684 C CA . ILE A 1 6 ? 20.127 3.752 -16.488 1.00 0.00 6 ILE A CA 27
ATOM 16685 C C . ILE A 1 6 ? 20.129 2.568 -15.506 1.00 0.00 6 ILE A C 27
ATOM 16686 O O . ILE A 1 6 ? 19.541 1.536 -15.766 1.00 0.00 6 ILE A O 27
ATOM 16702 N N . LEU A 1 7 ? 20.782 2.733 -14.374 1.00 0.00 7 LEU A N 27
ATOM 16703 C CA . LEU A 1 7 ? 20.843 1.656 -13.334 1.00 0.00 7 LEU A CA 27
ATOM 16704 C C . LEU A 1 7 ? 19.433 1.385 -12.780 1.00 0.00 7 LEU A C 27
ATOM 16705 O O . LEU A 1 7 ? 19.068 0.247 -12.553 1.00 0.00 7 LEU A O 27
ATOM 16721 N N . LEU A 1 8 ? 18.644 2.419 -12.571 1.00 0.00 8 LEU A N 27
ATOM 16722 C CA . LEU A 1 8 ? 17.253 2.234 -12.038 1.00 0.00 8 LEU A CA 27
ATOM 16723 C C . LEU A 1 8 ? 16.336 1.539 -13.062 1.00 0.00 8 LEU A C 27
ATOM 16724 O O . LEU A 1 8 ? 15.288 1.033 -12.709 1.00 0.00 8 LEU A O 27
ATOM 16740 N N . THR A 1 9 ? 16.734 1.507 -14.308 1.00 0.00 9 THR A N 27
ATOM 16741 C CA . THR A 1 9 ? 15.924 0.842 -15.381 1.00 0.00 9 THR A CA 27
ATOM 16742 C C . THR A 1 9 ? 16.510 -0.556 -15.635 1.00 0.00 9 THR A C 27
ATOM 16743 O O . THR A 1 9 ? 15.782 -1.523 -15.756 1.00 0.00 9 THR A O 27
ATOM 16754 N N . CYS A 1 10 ? 17.821 -0.667 -15.699 1.00 0.00 10 CYS A N 27
ATOM 16755 C CA . CYS A 1 10 ? 18.470 -2.001 -15.923 1.00 0.00 10 CYS A CA 27
ATOM 16756 C C . CYS A 1 10 ? 18.216 -2.892 -14.695 1.00 0.00 10 CYS A C 27
ATOM 16757 O O . CYS A 1 10 ? 18.082 -4.095 -14.813 1.00 0.00 10 CYS A O 27
ATOM 16765 N N . ALA A 1 11 ? 18.139 -2.292 -13.524 1.00 0.00 11 ALA A N 27
ATOM 16766 C CA . ALA A 1 11 ? 17.881 -3.040 -12.261 1.00 0.00 11 ALA A CA 27
ATOM 16767 C C . ALA A 1 11 ? 16.759 -2.308 -11.517 1.00 0.00 11 ALA A C 27
ATOM 16768 O O . ALA A 1 11 ? 16.962 -1.681 -10.490 1.00 0.00 11 ALA A O 27
ATOM 16775 N N . ILE A 1 12 ? 15.575 -2.387 -12.067 1.00 0.00 12 ILE A N 27
ATOM 16776 C CA . ILE A 1 12 ? 14.372 -1.710 -11.464 1.00 0.00 12 ILE A CA 27
ATOM 16777 C C . ILE A 1 12 ? 14.035 -2.291 -10.075 1.00 0.00 12 ILE A C 27
ATOM 16778 O O . ILE A 1 12 ? 14.760 -3.110 -9.538 1.00 0.00 12 ILE A O 27
ATOM 16794 N N . HIS A 1 13 ? 12.935 -1.876 -9.493 1.00 0.00 13 HIS A N 27
ATOM 16795 C CA . HIS A 1 13 ? 12.541 -2.388 -8.160 1.00 0.00 13 HIS A CA 27
ATOM 16796 C C . HIS A 1 13 ? 11.013 -2.556 -8.079 1.00 0.00 13 HIS A C 27
ATOM 16797 O O . HIS A 1 13 ? 10.264 -1.653 -8.404 1.00 0.00 13 HIS A O 27
ATOM 16811 N N . PRO A 1 14 ? 10.618 -3.726 -7.638 1.00 0.00 14 PRO A N 27
ATOM 16812 C CA . PRO A 1 14 ? 9.173 -4.079 -7.475 1.00 0.00 14 PRO A CA 27
ATOM 16813 C C . PRO A 1 14 ? 8.543 -3.238 -6.343 1.00 0.00 14 PRO A C 27
ATOM 16814 O O . PRO A 1 14 ? 9.070 -2.203 -5.970 1.00 0.00 14 PRO A O 27
ATOM 16825 N N . GLU A 1 15 ? 7.414 -3.675 -5.809 1.00 0.00 15 GLU A N 27
ATOM 16826 C CA . GLU A 1 15 ? 6.703 -2.928 -4.710 1.00 0.00 15 GLU A CA 27
ATOM 16827 C C . GLU A 1 15 ? 6.270 -1.532 -5.207 1.00 0.00 15 GLU A C 27
ATOM 16828 O O . GLU A 1 15 ? 6.037 -0.620 -4.435 1.00 0.00 15 GLU A O 27
ATOM 16840 N N . LEU A 1 16 ? 6.158 -1.383 -6.504 1.00 0.00 16 LEU A N 27
ATOM 16841 C CA . LEU A 1 16 ? 5.743 -0.100 -7.144 1.00 0.00 16 LEU A CA 27
ATOM 16842 C C . LEU A 1 16 ? 4.891 -0.474 -8.362 1.00 0.00 16 LEU A C 27
ATOM 16843 O O . LEU A 1 16 ? 3.765 -0.036 -8.500 1.00 0.00 16 LEU A O 27
ATOM 16859 N N . ILE A 1 17 ? 5.435 -1.309 -9.224 1.00 0.00 17 ILE A N 27
ATOM 16860 C CA . ILE A 1 17 ? 4.695 -1.775 -10.438 1.00 0.00 17 ILE A CA 27
ATOM 16861 C C . ILE A 1 17 ? 3.506 -2.627 -9.963 1.00 0.00 17 ILE A C 27
ATOM 16862 O O . ILE A 1 17 ? 2.392 -2.469 -10.431 1.00 0.00 17 ILE A O 27
ATOM 16878 N N . PHE A 1 18 ? 3.753 -3.518 -9.021 1.00 0.00 18 PHE A N 27
ATOM 16879 C CA . PHE A 1 18 ? 2.663 -4.390 -8.475 1.00 0.00 18 PHE A CA 27
ATOM 16880 C C . PHE A 1 18 ? 1.613 -3.517 -7.774 1.00 0.00 18 PHE A C 27
ATOM 16881 O O . PHE A 1 18 ? 0.431 -3.802 -7.842 1.00 0.00 18 PHE A O 27
ATOM 16898 N N . THR A 1 19 ? 2.036 -2.456 -7.117 1.00 0.00 19 THR A N 27
ATOM 16899 C CA . THR A 1 19 ? 1.066 -1.548 -6.422 1.00 0.00 19 THR A CA 27
ATOM 16900 C C . THR A 1 19 ? 0.139 -0.920 -7.472 1.00 0.00 19 THR A C 27
ATOM 16901 O O . THR A 1 19 ? -1.059 -0.834 -7.271 1.00 0.00 19 THR A O 27
ATOM 16912 N N . ILE A 1 20 ? 0.689 -0.496 -8.595 1.00 0.00 20 ILE A N 27
ATOM 16913 C CA . ILE A 1 20 ? -0.148 0.115 -9.680 1.00 0.00 20 ILE A CA 27
ATOM 16914 C C . ILE A 1 20 ? -1.184 -0.918 -10.163 1.00 0.00 20 ILE A C 27
ATOM 16915 O O . ILE A 1 20 ? -2.334 -0.582 -10.373 1.00 0.00 20 ILE A O 27
ATOM 16931 N N . THR A 1 21 ? -0.785 -2.163 -10.328 1.00 0.00 21 THR A N 27
ATOM 16932 C CA . THR A 1 21 ? -1.746 -3.226 -10.785 1.00 0.00 21 THR A CA 27
ATOM 16933 C C . THR A 1 21 ? -2.851 -3.412 -9.731 1.00 0.00 21 THR A C 27
ATOM 16934 O O . THR A 1 21 ? -4.005 -3.597 -10.072 1.00 0.00 21 THR A O 27
ATOM 16945 N N . LYS A 1 22 ? -2.500 -3.352 -8.459 1.00 0.00 22 LYS A N 27
ATOM 16946 C CA . LYS A 1 22 ? -3.515 -3.511 -7.365 1.00 0.00 22 LYS A CA 27
ATOM 16947 C C . LYS A 1 22 ? -4.586 -2.412 -7.482 1.00 0.00 22 LYS A C 27
ATOM 16948 O O . LYS A 1 22 ? -5.752 -2.649 -7.224 1.00 0.00 22 LYS A O 27
ATOM 16967 N N . ILE A 1 23 ? -4.196 -1.222 -7.881 1.00 0.00 23 ILE A N 27
ATOM 16968 C CA . ILE A 1 23 ? -5.185 -0.106 -8.035 1.00 0.00 23 ILE A CA 27
ATOM 16969 C C . ILE A 1 23 ? -5.949 -0.295 -9.358 1.00 0.00 23 ILE A C 27
ATOM 16970 O O . ILE A 1 23 ? -7.102 0.075 -9.461 1.00 0.00 23 ILE A O 27
ATOM 16986 N N . LEU A 1 24 ? -5.313 -0.869 -10.363 1.00 0.00 24 LEU A N 27
ATOM 16987 C CA . LEU A 1 24 ? -5.988 -1.095 -11.685 1.00 0.00 24 LEU A CA 27
ATOM 16988 C C . LEU A 1 24 ? -7.209 -2.008 -11.511 1.00 0.00 24 LEU A C 27
ATOM 16989 O O . LEU A 1 24 ? -8.268 -1.717 -12.036 1.00 0.00 24 LEU A O 27
ATOM 17005 N N . LEU A 1 25 ? -7.080 -3.096 -10.775 1.00 0.00 25 LEU A N 27
ATOM 17006 C CA . LEU A 1 25 ? -8.262 -4.001 -10.575 1.00 0.00 25 LEU A CA 27
ATOM 17007 C C . LEU A 1 25 ? -9.315 -3.338 -9.668 1.00 0.00 25 LEU A C 27
ATOM 17008 O O . LEU A 1 25 ? -10.441 -3.792 -9.586 1.00 0.00 25 LEU A O 27
ATOM 17024 N N . ALA A 1 26 ? -8.954 -2.264 -9.006 1.00 0.00 26 ALA A N 27
ATOM 17025 C CA . ALA A 1 26 ? -9.909 -1.537 -8.112 1.00 0.00 26 ALA A CA 27
ATOM 17026 C C . ALA A 1 26 ? -10.559 -0.349 -8.846 1.00 0.00 26 ALA A C 27
ATOM 17027 O O . ALA A 1 26 ? -11.476 0.267 -8.334 1.00 0.00 26 ALA A O 27
ATOM 17034 N N . ILE A 1 27 ? -10.096 -0.032 -10.035 1.00 0.00 27 ILE A N 27
ATOM 17035 C CA . ILE A 1 27 ? -10.668 1.107 -10.824 1.00 0.00 27 ILE A CA 27
ATOM 17036 C C . ILE A 1 27 ? -11.095 0.600 -12.220 1.00 0.00 27 ILE A C 27
ATOM 17037 O O . ILE A 1 27 ? -10.968 1.293 -13.216 1.00 0.00 27 ILE A O 27
ATOM 17053 N N . LEU A 1 28 ? -11.612 -0.609 -12.297 1.00 0.00 28 LEU A N 27
ATOM 17054 C CA . LEU A 1 28 ? -12.059 -1.177 -13.608 1.00 0.00 28 LEU A CA 27
ATOM 17055 C C . LEU A 1 28 ? -13.098 -2.285 -13.367 1.00 0.00 28 LEU A C 27
ATOM 17056 O O . LEU A 1 28 ? -12.809 -3.464 -13.468 1.00 0.00 28 LEU A O 27
ATOM 17072 N N . GLY A 1 29 ? -14.309 -1.897 -13.049 1.00 0.00 29 GLY A N 27
ATOM 17073 C CA . GLY A 1 29 ? -15.397 -2.893 -12.797 1.00 0.00 29 GLY A CA 27
ATOM 17074 C C . GLY A 1 29 ? -16.754 -2.348 -13.277 1.00 0.00 29 GLY A C 27
ATOM 17075 O O . GLY A 1 29 ? -17.707 -2.363 -12.521 1.00 0.00 29 GLY A O 27
ATOM 17079 N N . PRO A 1 30 ? -16.810 -1.887 -14.516 1.00 0.00 30 PRO A N 27
ATOM 17080 C CA . PRO A 1 30 ? -18.079 -1.338 -15.088 1.00 0.00 30 PRO A CA 27
ATOM 17081 C C . PRO A 1 30 ? -19.154 -2.429 -15.226 1.00 0.00 30 PRO A C 27
ATOM 17082 O O . PRO A 1 30 ? -20.330 -2.145 -15.110 1.00 0.00 30 PRO A O 27
ATOM 17093 N N . LEU A 1 31 ? -18.761 -3.664 -15.470 1.00 0.00 31 LEU A N 27
ATOM 17094 C CA . LEU A 1 31 ? -19.760 -4.776 -15.611 1.00 0.00 31 LEU A CA 27
ATOM 17095 C C . LEU A 1 31 ? -20.594 -4.892 -14.328 1.00 0.00 31 LEU A C 27
ATOM 17096 O O . LEU A 1 31 ? -21.805 -4.989 -14.384 1.00 0.00 31 LEU A O 27
ATOM 17112 N N . MET A 1 32 ? -19.950 -4.868 -13.182 1.00 0.00 32 MET A N 27
ATOM 17113 C CA . MET A 1 32 ? -20.690 -4.962 -11.883 1.00 0.00 32 MET A CA 27
ATOM 17114 C C . MET A 1 32 ? -21.488 -3.669 -11.654 1.00 0.00 32 MET A C 27
ATOM 17115 O O . MET A 1 32 ? -22.617 -3.709 -11.205 1.00 0.00 32 MET A O 27
ATOM 17129 N N . VAL A 1 33 ? -20.908 -2.529 -11.967 1.00 0.00 33 VAL A N 27
ATOM 17130 C CA . VAL A 1 33 ? -21.621 -1.221 -11.781 1.00 0.00 33 VAL A CA 27
ATOM 17131 C C . VAL A 1 33 ? -22.858 -1.151 -12.696 1.00 0.00 33 VAL A C 27
ATOM 17132 O O . VAL A 1 33 ? -23.887 -0.630 -12.304 1.00 0.00 33 VAL A O 27
ATOM 17145 N N . LEU A 1 34 ? -22.766 -1.672 -13.902 1.00 0.00 34 LEU A N 27
ATOM 17146 C CA . LEU A 1 34 ? -23.936 -1.637 -14.843 1.00 0.00 34 LEU A CA 27
ATOM 17147 C C . LEU A 1 34 ? -24.904 -2.818 -14.623 1.00 0.00 34 LEU A C 27
ATOM 17148 O O . LEU A 1 34 ? -25.728 -3.101 -15.473 1.00 0.00 34 LEU A O 27
ATOM 17164 N N . GLN A 1 35 ? -24.822 -3.500 -13.500 1.00 0.00 35 GLN A N 27
ATOM 17165 C CA . GLN A 1 35 ? -25.741 -4.653 -13.227 1.00 0.00 35 GLN A CA 27
ATOM 17166 C C . GLN A 1 35 ? -25.996 -4.818 -11.713 1.00 0.00 35 GLN A C 27
ATOM 17167 O O . GLN A 1 35 ? -26.302 -5.902 -11.250 1.00 0.00 35 GLN A O 27
ATOM 17181 N N . ALA A 1 36 ? -25.881 -3.757 -10.943 1.00 0.00 36 ALA A N 27
ATOM 17182 C CA . ALA A 1 36 ? -26.120 -3.848 -9.465 1.00 0.00 36 ALA A CA 27
ATOM 17183 C C . ALA A 1 36 ? -27.545 -3.374 -9.134 1.00 0.00 36 ALA A C 27
ATOM 17184 O O . ALA A 1 36 ? -28.272 -4.036 -8.414 1.00 0.00 36 ALA A O 27
ATOM 17191 N N . GLY A 1 37 ? -27.937 -2.235 -9.661 1.00 0.00 37 GLY A N 27
ATOM 17192 C CA . GLY A 1 37 ? -29.305 -1.689 -9.407 1.00 0.00 37 GLY A CA 27
ATOM 17193 C C . GLY A 1 37 ? -29.817 -1.006 -10.680 1.00 0.00 37 GLY A C 27
ATOM 17194 O O . GLY A 1 37 ? -30.097 0.179 -10.681 1.00 0.00 37 GLY A O 27
ATOM 17198 N N . ILE A 1 38 ? -29.939 -1.747 -11.758 1.00 0.00 38 ILE A N 27
ATOM 17199 C CA . ILE A 1 38 ? -30.431 -1.154 -13.046 1.00 0.00 38 ILE A CA 27
ATOM 17200 C C . ILE A 1 38 ? -31.966 -1.034 -13.031 1.00 0.00 38 ILE A C 27
ATOM 17201 O O . ILE A 1 38 ? -32.665 -1.963 -12.664 1.00 0.00 38 ILE A O 27
ATOM 17217 N N . THR A 1 39 ? -32.487 0.108 -13.422 1.00 0.00 39 THR A N 27
ATOM 17218 C CA . THR A 1 39 ? -33.976 0.314 -13.437 1.00 0.00 39 THR A CA 27
ATOM 17219 C C . THR A 1 39 ? -34.396 1.189 -14.621 1.00 0.00 39 THR A C 27
ATOM 17220 O O . THR A 1 39 ? -35.239 0.815 -15.415 1.00 0.00 39 THR A O 27
ATOM 17231 N N . LYS A 1 40 ? -33.807 2.346 -14.725 1.00 0.00 40 LYS A N 27
ATOM 17232 C CA . LYS A 1 40 ? -34.130 3.295 -15.840 1.00 0.00 40 LYS A CA 27
ATOM 17233 C C . LYS A 1 40 ? -32.924 3.473 -16.777 1.00 0.00 40 LYS A C 27
ATOM 17234 O O . LYS A 1 40 ? -31.798 3.368 -16.313 1.00 0.00 40 LYS A O 27
ATOM 17254 N N . GLY A 1 1 ? 15.828 10.641 -29.236 1.00 0.00 1 GLY A N 28
ATOM 17255 C CA . GLY A 1 1 ? 14.348 10.726 -29.066 1.00 0.00 1 GLY A CA 28
ATOM 17256 C C . GLY A 1 1 ? 14.003 10.785 -27.574 1.00 0.00 1 GLY A C 28
ATOM 17257 O O . GLY A 1 1 ? 14.085 9.789 -26.878 1.00 0.00 1 GLY A O 28
ATOM 17260 N N . ARG A 1 2 ? 13.618 11.942 -27.085 1.00 0.00 2 ARG A N 28
ATOM 17261 C CA . ARG A 1 2 ? 13.260 12.080 -25.635 1.00 0.00 2 ARG A CA 28
ATOM 17262 C C . ARG A 1 2 ? 11.740 12.261 -25.452 1.00 0.00 2 ARG A C 28
ATOM 17263 O O . ARG A 1 2 ? 11.298 12.801 -24.454 1.00 0.00 2 ARG A O 28
ATOM 17284 N N . ASP A 1 3 ? 10.943 11.810 -26.397 1.00 0.00 3 ASP A N 28
ATOM 17285 C CA . ASP A 1 3 ? 9.454 11.946 -26.284 1.00 0.00 3 ASP A CA 28
ATOM 17286 C C . ASP A 1 3 ? 8.831 10.617 -25.824 1.00 0.00 3 ASP A C 28
ATOM 17287 O O . ASP A 1 3 ? 7.953 10.605 -24.979 1.00 0.00 3 ASP A O 28
ATOM 17296 N N . ALA A 1 4 ? 9.287 9.506 -26.364 1.00 0.00 4 ALA A N 28
ATOM 17297 C CA . ALA A 1 4 ? 8.740 8.168 -25.963 1.00 0.00 4 ALA A CA 28
ATOM 17298 C C . ALA A 1 4 ? 9.208 7.795 -24.545 1.00 0.00 4 ALA A C 28
ATOM 17299 O O . ALA A 1 4 ? 8.530 7.063 -23.849 1.00 0.00 4 ALA A O 28
ATOM 17306 N N . VAL A 1 5 ? 10.351 8.296 -24.118 1.00 0.00 5 VAL A N 28
ATOM 17307 C CA . VAL A 1 5 ? 10.878 7.988 -22.744 1.00 0.00 5 VAL A CA 28
ATOM 17308 C C . VAL A 1 5 ? 9.884 8.482 -21.678 1.00 0.00 5 VAL A C 28
ATOM 17309 O O . VAL A 1 5 ? 9.682 7.821 -20.674 1.00 0.00 5 VAL A O 28
ATOM 17322 N N . ILE A 1 6 ? 9.257 9.623 -21.892 1.00 0.00 6 ILE A N 28
ATOM 17323 C CA . ILE A 1 6 ? 8.263 10.147 -20.892 1.00 0.00 6 ILE A CA 28
ATOM 17324 C C . ILE A 1 6 ? 7.098 9.151 -20.788 1.00 0.00 6 ILE A C 28
ATOM 17325 O O . ILE A 1 6 ? 6.657 8.819 -19.701 1.00 0.00 6 ILE A O 28
ATOM 17341 N N . LEU A 1 7 ? 6.612 8.665 -21.911 1.00 0.00 7 LEU A N 28
ATOM 17342 C CA . LEU A 1 7 ? 5.486 7.674 -21.893 1.00 0.00 7 LEU A CA 28
ATOM 17343 C C . LEU A 1 7 ? 5.966 6.322 -21.325 1.00 0.00 7 LEU A C 28
ATOM 17344 O O . LEU A 1 7 ? 5.162 5.507 -20.910 1.00 0.00 7 LEU A O 28
ATOM 17360 N N . LEU A 1 8 ? 7.263 6.081 -21.301 1.00 0.00 8 LEU A N 28
ATOM 17361 C CA . LEU A 1 8 ? 7.809 4.794 -20.760 1.00 0.00 8 LEU A CA 28
ATOM 17362 C C . LEU A 1 8 ? 8.348 4.964 -19.323 1.00 0.00 8 LEU A C 28
ATOM 17363 O O . LEU A 1 8 ? 8.945 4.053 -18.776 1.00 0.00 8 LEU A O 28
ATOM 17379 N N . THR A 1 9 ? 8.144 6.109 -18.710 1.00 0.00 9 THR A N 28
ATOM 17380 C CA . THR A 1 9 ? 8.642 6.338 -17.310 1.00 0.00 9 THR A CA 28
ATOM 17381 C C . THR A 1 9 ? 7.706 5.670 -16.286 1.00 0.00 9 THR A C 28
ATOM 17382 O O . THR A 1 9 ? 8.162 5.081 -15.320 1.00 0.00 9 THR A O 28
ATOM 17393 N N . CYS A 1 10 ? 6.410 5.755 -16.491 1.00 0.00 10 CYS A N 28
ATOM 17394 C CA . CYS A 1 10 ? 5.434 5.127 -15.537 1.00 0.00 10 CYS A CA 28
ATOM 17395 C C . CYS A 1 10 ? 5.479 3.587 -15.589 1.00 0.00 10 CYS A C 28
ATOM 17396 O O . CYS A 1 10 ? 4.945 2.932 -14.714 1.00 0.00 10 CYS A O 28
ATOM 17404 N N . ALA A 1 11 ? 6.105 3.004 -16.592 1.00 0.00 11 ALA A N 28
ATOM 17405 C CA . ALA A 1 11 ? 6.181 1.511 -16.691 1.00 0.00 11 ALA A CA 28
ATOM 17406 C C . ALA A 1 11 ? 7.558 1.017 -16.222 1.00 0.00 11 ALA A C 28
ATOM 17407 O O . ALA A 1 11 ? 8.194 0.202 -16.868 1.00 0.00 11 ALA A O 28
ATOM 17414 N N . ILE A 1 12 ? 8.012 1.514 -15.099 1.00 0.00 12 ILE A N 28
ATOM 17415 C CA . ILE A 1 12 ? 9.345 1.103 -14.550 1.00 0.00 12 ILE A CA 28
ATOM 17416 C C . ILE A 1 12 ? 9.260 0.844 -13.030 1.00 0.00 12 ILE A C 28
ATOM 17417 O O . ILE A 1 12 ? 8.228 1.059 -12.419 1.00 0.00 12 ILE A O 28
ATOM 17433 N N . HIS A 1 13 ? 10.346 0.384 -12.435 1.00 0.00 13 HIS A N 28
ATOM 17434 C CA . HIS A 1 13 ? 10.409 0.086 -10.961 1.00 0.00 13 HIS A CA 28
ATOM 17435 C C . HIS A 1 13 ? 9.505 -1.106 -10.593 1.00 0.00 13 HIS A C 28
ATOM 17436 O O . HIS A 1 13 ? 8.294 -0.983 -10.574 1.00 0.00 13 HIS A O 28
ATOM 17450 N N . PRO A 1 14 ? 10.127 -2.233 -10.307 1.00 0.00 14 PRO A N 28
ATOM 17451 C CA . PRO A 1 14 ? 9.366 -3.468 -9.937 1.00 0.00 14 PRO A CA 28
ATOM 17452 C C . PRO A 1 14 ? 8.583 -3.292 -8.626 1.00 0.00 14 PRO A C 28
ATOM 17453 O O . PRO A 1 14 ? 7.575 -3.946 -8.423 1.00 0.00 14 PRO A O 28
ATOM 17464 N N . GLU A 1 15 ? 9.025 -2.418 -7.747 1.00 0.00 15 GLU A N 28
ATOM 17465 C CA . GLU A 1 15 ? 8.293 -2.202 -6.456 1.00 0.00 15 GLU A CA 28
ATOM 17466 C C . GLU A 1 15 ? 7.096 -1.252 -6.627 1.00 0.00 15 GLU A C 28
ATOM 17467 O O . GLU A 1 15 ? 6.277 -1.118 -5.735 1.00 0.00 15 GLU A O 28
ATOM 17479 N N . LEU A 1 16 ? 6.986 -0.605 -7.760 1.00 0.00 16 LEU A N 28
ATOM 17480 C CA . LEU A 1 16 ? 5.847 0.332 -8.007 1.00 0.00 16 LEU A CA 28
ATOM 17481 C C . LEU A 1 16 ? 4.820 -0.325 -8.939 1.00 0.00 16 LEU A C 28
ATOM 17482 O O . LEU A 1 16 ? 3.631 -0.173 -8.738 1.00 0.00 16 LEU A O 28
ATOM 17498 N N . ILE A 1 17 ? 5.273 -1.046 -9.946 1.00 0.00 17 ILE A N 28
ATOM 17499 C CA . ILE A 1 17 ? 4.334 -1.726 -10.905 1.00 0.00 17 ILE A CA 28
ATOM 17500 C C . ILE A 1 17 ? 3.338 -2.616 -10.140 1.00 0.00 17 ILE A C 28
ATOM 17501 O O . ILE A 1 17 ? 2.161 -2.638 -10.456 1.00 0.00 17 ILE A O 28
ATOM 17517 N N . PHE A 1 18 ? 3.799 -3.335 -9.139 1.00 0.00 18 PHE A N 28
ATOM 17518 C CA . PHE A 1 18 ? 2.878 -4.214 -8.346 1.00 0.00 18 PHE A CA 28
ATOM 17519 C C . PHE A 1 18 ? 1.825 -3.360 -7.619 1.00 0.00 18 PHE A C 28
ATOM 17520 O O . PHE A 1 18 ? 0.672 -3.745 -7.530 1.00 0.00 18 PHE A O 28
ATOM 17537 N N . THR A 1 19 ? 2.213 -2.210 -7.108 1.00 0.00 19 THR A N 28
ATOM 17538 C CA . THR A 1 19 ? 1.241 -1.320 -6.392 1.00 0.00 19 THR A CA 28
ATOM 17539 C C . THR A 1 19 ? 0.181 -0.811 -7.378 1.00 0.00 19 THR A C 28
ATOM 17540 O O . THR A 1 19 ? -0.985 -0.722 -7.040 1.00 0.00 19 THR A O 28
ATOM 17551 N N . ILE A 1 20 ? 0.580 -0.487 -8.590 1.00 0.00 20 ILE A N 28
ATOM 17552 C CA . ILE A 1 20 ? -0.398 0.009 -9.610 1.00 0.00 20 ILE A CA 28
ATOM 17553 C C . ILE A 1 20 ? -1.362 -1.127 -9.983 1.00 0.00 20 ILE A C 28
ATOM 17554 O O . ILE A 1 20 ? -2.550 -0.906 -10.067 1.00 0.00 20 ILE A O 28
ATOM 17570 N N . THR A 1 21 ? -0.862 -2.329 -10.193 1.00 0.00 21 THR A N 28
ATOM 17571 C CA . THR A 1 21 ? -1.753 -3.488 -10.551 1.00 0.00 21 THR A CA 28
ATOM 17572 C C . THR A 1 21 ? -2.800 -3.707 -9.441 1.00 0.00 21 THR A C 28
ATOM 17573 O O . THR A 1 21 ? -3.959 -3.959 -9.722 1.00 0.00 21 THR A O 28
ATOM 17584 N N . LYS A 1 22 ? -2.392 -3.603 -8.191 1.00 0.00 22 LYS A N 28
ATOM 17585 C CA . LYS A 1 22 ? -3.339 -3.792 -7.039 1.00 0.00 22 LYS A CA 28
ATOM 17586 C C . LYS A 1 22 ? -4.491 -2.774 -7.117 1.00 0.00 22 LYS A C 28
ATOM 17587 O O . LYS A 1 22 ? -5.616 -3.085 -6.779 1.00 0.00 22 LYS A O 28
ATOM 17606 N N . ILE A 1 23 ? -4.212 -1.571 -7.567 1.00 0.00 23 ILE A N 28
ATOM 17607 C CA . ILE A 1 23 ? -5.275 -0.520 -7.689 1.00 0.00 23 ILE A CA 28
ATOM 17608 C C . ILE A 1 23 ? -5.863 -0.529 -9.114 1.00 0.00 23 ILE A C 28
ATOM 17609 O O . ILE A 1 23 ? -6.953 -0.039 -9.328 1.00 0.00 23 ILE A O 28
ATOM 17625 N N . LEU A 1 24 ? -5.157 -1.082 -10.083 1.00 0.00 24 LEU A N 28
ATOM 17626 C CA . LEU A 1 24 ? -5.665 -1.132 -11.494 1.00 0.00 24 LEU A CA 28
ATOM 17627 C C . LEU A 1 24 ? -7.011 -1.866 -11.548 1.00 0.00 24 LEU A C 28
ATOM 17628 O O . LEU A 1 24 ? -7.935 -1.402 -12.185 1.00 0.00 24 LEU A O 28
ATOM 17644 N N . LEU A 1 25 ? -7.126 -2.994 -10.878 1.00 0.00 25 LEU A N 28
ATOM 17645 C CA . LEU A 1 25 ? -8.421 -3.756 -10.876 1.00 0.00 25 LEU A CA 28
ATOM 17646 C C . LEU A 1 25 ? -9.517 -2.928 -10.193 1.00 0.00 25 LEU A C 28
ATOM 17647 O O . LEU A 1 25 ? -10.685 -3.040 -10.519 1.00 0.00 25 LEU A O 28
ATOM 17663 N N . ALA A 1 26 ? -9.129 -2.096 -9.266 1.00 0.00 26 ALA A N 28
ATOM 17664 C CA . ALA A 1 26 ? -10.101 -1.223 -8.537 1.00 0.00 26 ALA A CA 28
ATOM 17665 C C . ALA A 1 26 ? -10.429 0.020 -9.375 1.00 0.00 26 ALA A C 28
ATOM 17666 O O . ALA A 1 26 ? -11.546 0.501 -9.380 1.00 0.00 26 ALA A O 28
ATOM 17673 N N . ILE A 1 27 ? -9.452 0.524 -10.077 1.00 0.00 27 ILE A N 28
ATOM 17674 C CA . ILE A 1 27 ? -9.638 1.736 -10.939 1.00 0.00 27 ILE A CA 28
ATOM 17675 C C . ILE A 1 27 ? -9.587 1.330 -12.426 1.00 0.00 27 ILE A C 28
ATOM 17676 O O . ILE A 1 27 ? -8.897 1.936 -13.227 1.00 0.00 27 ILE A O 28
ATOM 17692 N N . LEU A 1 28 ? -10.318 0.304 -12.800 1.00 0.00 28 LEU A N 28
ATOM 17693 C CA . LEU A 1 28 ? -10.323 -0.152 -14.232 1.00 0.00 28 LEU A CA 28
ATOM 17694 C C . LEU A 1 28 ? -11.141 0.806 -15.123 1.00 0.00 28 LEU A C 28
ATOM 17695 O O . LEU A 1 28 ? -10.888 0.906 -16.310 1.00 0.00 28 LEU A O 28
ATOM 17711 N N . GLY A 1 29 ? -12.110 1.503 -14.567 1.00 0.00 29 GLY A N 28
ATOM 17712 C CA . GLY A 1 29 ? -12.945 2.454 -15.371 1.00 0.00 29 GLY A CA 28
ATOM 17713 C C . GLY A 1 29 ? -13.920 1.694 -16.286 1.00 0.00 29 GLY A C 28
ATOM 17714 O O . GLY A 1 29 ? -13.869 1.865 -17.491 1.00 0.00 29 GLY A O 28
ATOM 17718 N N . PRO A 1 30 ? -14.782 0.886 -15.699 1.00 0.00 30 PRO A N 28
ATOM 17719 C CA . PRO A 1 30 ? -15.773 0.106 -16.504 1.00 0.00 30 PRO A CA 28
ATOM 17720 C C . PRO A 1 30 ? -16.874 1.016 -17.084 1.00 0.00 30 PRO A C 28
ATOM 17721 O O . PRO A 1 30 ? -17.415 0.732 -18.134 1.00 0.00 30 PRO A O 28
ATOM 17732 N N . LEU A 1 31 ? -17.201 2.097 -16.411 1.00 0.00 31 LEU A N 28
ATOM 17733 C CA . LEU A 1 31 ? -18.266 3.032 -16.913 1.00 0.00 31 LEU A CA 28
ATOM 17734 C C . LEU A 1 31 ? -17.923 3.569 -18.312 1.00 0.00 31 LEU A C 28
ATOM 17735 O O . LEU A 1 31 ? -18.807 3.776 -19.119 1.00 0.00 31 LEU A O 28
ATOM 17751 N N . MET A 1 32 ? -16.662 3.792 -18.603 1.00 0.00 32 MET A N 28
ATOM 17752 C CA . MET A 1 32 ? -16.273 4.310 -19.953 1.00 0.00 32 MET A CA 28
ATOM 17753 C C . MET A 1 32 ? -16.064 3.144 -20.935 1.00 0.00 32 MET A C 28
ATOM 17754 O O . MET A 1 32 ? -16.364 3.262 -22.108 1.00 0.00 32 MET A O 28
ATOM 17768 N N . VAL A 1 33 ? -15.555 2.026 -20.465 1.00 0.00 33 VAL A N 28
ATOM 17769 C CA . VAL A 1 33 ? -15.321 0.847 -21.364 1.00 0.00 33 VAL A CA 28
ATOM 17770 C C . VAL A 1 33 ? -16.650 0.153 -21.707 1.00 0.00 33 VAL A C 28
ATOM 17771 O O . VAL A 1 33 ? -16.850 -0.271 -22.830 1.00 0.00 33 VAL A O 28
ATOM 17784 N N . LEU A 1 34 ? -17.554 0.035 -20.758 1.00 0.00 34 LEU A N 28
ATOM 17785 C CA . LEU A 1 34 ? -18.867 -0.636 -21.036 1.00 0.00 34 LEU A CA 28
ATOM 17786 C C . LEU A 1 34 ? -19.925 0.353 -21.560 1.00 0.00 34 LEU A C 28
ATOM 17787 O O . LEU A 1 34 ? -21.103 0.049 -21.547 1.00 0.00 34 LEU A O 28
ATOM 17803 N N . GLN A 1 35 ? -19.526 1.518 -22.023 1.00 0.00 35 GLN A N 28
ATOM 17804 C CA . GLN A 1 35 ? -20.509 2.521 -22.557 1.00 0.00 35 GLN A CA 28
ATOM 17805 C C . GLN A 1 35 ? -19.883 3.325 -23.713 1.00 0.00 35 GLN A C 28
ATOM 17806 O O . GLN A 1 35 ? -20.294 4.441 -23.981 1.00 0.00 35 GLN A O 28
ATOM 17820 N N . ALA A 1 36 ? -18.901 2.778 -24.396 1.00 0.00 36 ALA A N 28
ATOM 17821 C CA . ALA A 1 36 ? -18.254 3.514 -25.529 1.00 0.00 36 ALA A CA 28
ATOM 17822 C C . ALA A 1 36 ? -18.952 3.163 -26.850 1.00 0.00 36 ALA A C 28
ATOM 17823 O O . ALA A 1 36 ? -19.453 4.033 -27.541 1.00 0.00 36 ALA A O 28
ATOM 17830 N N . GLY A 1 37 ? -18.994 1.896 -27.197 1.00 0.00 37 GLY A N 28
ATOM 17831 C CA . GLY A 1 37 ? -19.660 1.466 -28.463 1.00 0.00 37 GLY A CA 28
ATOM 17832 C C . GLY A 1 37 ? -20.864 0.580 -28.128 1.00 0.00 37 GLY A C 28
ATOM 17833 O O . GLY A 1 37 ? -21.018 -0.489 -28.687 1.00 0.00 37 GLY A O 28
ATOM 17837 N N . ILE A 1 38 ? -21.712 1.015 -27.222 1.00 0.00 38 ILE A N 28
ATOM 17838 C CA . ILE A 1 38 ? -22.913 0.201 -26.842 1.00 0.00 38 ILE A CA 28
ATOM 17839 C C . ILE A 1 38 ? -24.186 0.956 -27.260 1.00 0.00 38 ILE A C 28
ATOM 17840 O O . ILE A 1 38 ? -25.107 1.139 -26.482 1.00 0.00 38 ILE A O 28
ATOM 17856 N N . THR A 1 39 ? -24.234 1.394 -28.497 1.00 0.00 39 THR A N 28
ATOM 17857 C CA . THR A 1 39 ? -25.426 2.142 -29.008 1.00 0.00 39 THR A CA 28
ATOM 17858 C C . THR A 1 39 ? -25.532 1.984 -30.538 1.00 0.00 39 THR A C 28
ATOM 17859 O O . THR A 1 39 ? -25.681 2.946 -31.271 1.00 0.00 39 THR A O 28
ATOM 17870 N N . LYS A 1 40 ? -25.457 0.763 -31.016 1.00 0.00 40 LYS A N 28
ATOM 17871 C CA . LYS A 1 40 ? -25.549 0.501 -32.488 1.00 0.00 40 LYS A CA 28
ATOM 17872 C C . LYS A 1 40 ? -26.713 -0.458 -32.778 1.00 0.00 40 LYS A C 28
ATOM 17873 O O . LYS A 1 40 ? -26.767 -1.510 -32.160 1.00 0.00 40 LYS A O 28
ATOM 17893 N N . GLY A 1 1 ? 20.285 13.408 -14.055 1.00 0.00 1 GLY A N 29
ATOM 17894 C CA . GLY A 1 1 ? 20.383 13.750 -15.506 1.00 0.00 1 GLY A CA 29
ATOM 17895 C C . GLY A 1 1 ? 19.379 12.927 -16.323 1.00 0.00 1 GLY A C 29
ATOM 17896 O O . GLY A 1 1 ? 18.547 12.226 -15.774 1.00 0.00 1 GLY A O 29
ATOM 17899 N N . ARG A 1 2 ? 19.461 13.005 -17.632 1.00 0.00 2 ARG A N 29
ATOM 17900 C CA . ARG A 1 2 ? 18.525 12.231 -18.511 1.00 0.00 2 ARG A CA 29
ATOM 17901 C C . ARG A 1 2 ? 19.275 11.105 -19.250 1.00 0.00 2 ARG A C 29
ATOM 17902 O O . ARG A 1 2 ? 18.851 10.664 -20.304 1.00 0.00 2 ARG A O 29
ATOM 17923 N N . ASP A 1 3 ? 20.377 10.638 -18.707 1.00 0.00 3 ASP A N 29
ATOM 17924 C CA . ASP A 1 3 ? 21.161 9.538 -19.361 1.00 0.00 3 ASP A CA 29
ATOM 17925 C C . ASP A 1 3 ? 20.848 8.190 -18.689 1.00 0.00 3 ASP A C 29
ATOM 17926 O O . ASP A 1 3 ? 20.790 7.165 -19.344 1.00 0.00 3 ASP A O 29
ATOM 17935 N N . ALA A 1 4 ? 20.649 8.195 -17.389 1.00 0.00 4 ALA A N 29
ATOM 17936 C CA . ALA A 1 4 ? 20.338 6.936 -16.647 1.00 0.00 4 ALA A CA 29
ATOM 17937 C C . ALA A 1 4 ? 18.831 6.850 -16.357 1.00 0.00 4 ALA A C 29
ATOM 17938 O O . ALA A 1 4 ? 18.253 5.782 -16.418 1.00 0.00 4 ALA A O 29
ATOM 17945 N N . VAL A 1 5 ? 18.199 7.962 -16.042 1.00 0.00 5 VAL A N 29
ATOM 17946 C CA . VAL A 1 5 ? 16.726 7.961 -15.742 1.00 0.00 5 VAL A CA 29
ATOM 17947 C C . VAL A 1 5 ? 15.922 7.546 -16.985 1.00 0.00 5 VAL A C 29
ATOM 17948 O O . VAL A 1 5 ? 14.994 6.766 -16.879 1.00 0.00 5 VAL A O 29
ATOM 17961 N N . ILE A 1 6 ? 16.266 8.049 -18.152 1.00 0.00 6 ILE A N 29
ATOM 17962 C CA . ILE A 1 6 ? 15.512 7.664 -19.393 1.00 0.00 6 ILE A CA 29
ATOM 17963 C C . ILE A 1 6 ? 15.638 6.144 -19.616 1.00 0.00 6 ILE A C 29
ATOM 17964 O O . ILE A 1 6 ? 14.705 5.498 -20.060 1.00 0.00 6 ILE A O 29
ATOM 17980 N N . LEU A 1 7 ? 16.783 5.580 -19.301 1.00 0.00 7 LEU A N 29
ATOM 17981 C CA . LEU A 1 7 ? 16.997 4.108 -19.471 1.00 0.00 7 LEU A CA 29
ATOM 17982 C C . LEU A 1 7 ? 16.328 3.329 -18.324 1.00 0.00 7 LEU A C 29
ATOM 17983 O O . LEU A 1 7 ? 15.847 2.229 -18.526 1.00 0.00 7 LEU A O 29
ATOM 17999 N N . LEU A 1 8 ? 16.294 3.887 -17.131 1.00 0.00 8 LEU A N 29
ATOM 18000 C CA . LEU A 1 8 ? 15.657 3.180 -15.970 1.00 0.00 8 LEU A CA 29
ATOM 18001 C C . LEU A 1 8 ? 14.151 3.492 -15.855 1.00 0.00 8 LEU A C 29
ATOM 18002 O O . LEU A 1 8 ? 13.542 3.193 -14.845 1.00 0.00 8 LEU A O 29
ATOM 18018 N N . THR A 1 9 ? 13.542 4.076 -16.862 1.00 0.00 9 THR A N 29
ATOM 18019 C CA . THR A 1 9 ? 12.073 4.394 -16.794 1.00 0.00 9 THR A CA 29
ATOM 18020 C C . THR A 1 9 ? 11.217 3.111 -16.750 1.00 0.00 9 THR A C 29
ATOM 18021 O O . THR A 1 9 ? 10.135 3.107 -16.186 1.00 0.00 9 THR A O 29
ATOM 18032 N N . CYS A 1 10 ? 11.687 2.034 -17.340 1.00 0.00 10 CYS A N 29
ATOM 18033 C CA . CYS A 1 10 ? 10.906 0.754 -17.340 1.00 0.00 10 CYS A CA 29
ATOM 18034 C C . CYS A 1 10 ? 10.896 0.085 -15.955 1.00 0.00 10 CYS A C 29
ATOM 18035 O O . CYS A 1 10 ? 9.907 -0.515 -15.579 1.00 0.00 10 CYS A O 29
ATOM 18043 N N . ALA A 1 11 ? 11.970 0.173 -15.199 1.00 0.00 11 ALA A N 29
ATOM 18044 C CA . ALA A 1 11 ? 11.996 -0.475 -13.842 1.00 0.00 11 ALA A CA 29
ATOM 18045 C C . ALA A 1 11 ? 11.978 0.549 -12.689 1.00 0.00 11 ALA A C 29
ATOM 18046 O O . ALA A 1 11 ? 12.209 0.181 -11.549 1.00 0.00 11 ALA A O 29
ATOM 18053 N N . ILE A 1 12 ? 11.708 1.810 -12.953 1.00 0.00 12 ILE A N 29
ATOM 18054 C CA . ILE A 1 12 ? 11.685 2.823 -11.845 1.00 0.00 12 ILE A CA 29
ATOM 18055 C C . ILE A 1 12 ? 10.477 2.587 -10.918 1.00 0.00 12 ILE A C 29
ATOM 18056 O O . ILE A 1 12 ? 9.391 2.279 -11.374 1.00 0.00 12 ILE A O 29
ATOM 18072 N N . HIS A 1 13 ? 10.681 2.732 -9.625 1.00 0.00 13 HIS A N 29
ATOM 18073 C CA . HIS A 1 13 ? 9.586 2.530 -8.616 1.00 0.00 13 HIS A CA 29
ATOM 18074 C C . HIS A 1 13 ? 8.959 1.122 -8.749 1.00 0.00 13 HIS A C 29
ATOM 18075 O O . HIS A 1 13 ? 7.816 0.991 -9.147 1.00 0.00 13 HIS A O 29
ATOM 18089 N N . PRO A 1 14 ? 9.729 0.107 -8.405 1.00 0.00 14 PRO A N 29
ATOM 18090 C CA . PRO A 1 14 ? 9.237 -1.306 -8.487 1.00 0.00 14 PRO A CA 29
ATOM 18091 C C . PRO A 1 14 ? 8.097 -1.568 -7.487 1.00 0.00 14 PRO A C 29
ATOM 18092 O O . PRO A 1 14 ? 7.183 -2.319 -7.784 1.00 0.00 14 PRO A O 29
ATOM 18103 N N . GLU A 1 15 ? 8.139 -0.954 -6.321 1.00 0.00 15 GLU A N 29
ATOM 18104 C CA . GLU A 1 15 ? 7.049 -1.161 -5.309 1.00 0.00 15 GLU A CA 29
ATOM 18105 C C . GLU A 1 15 ? 5.719 -0.648 -5.873 1.00 0.00 15 GLU A C 29
ATOM 18106 O O . GLU A 1 15 ? 4.672 -1.239 -5.676 1.00 0.00 15 GLU A O 29
ATOM 18118 N N . LEU A 1 16 ? 5.782 0.444 -6.584 1.00 0.00 16 LEU A N 29
ATOM 18119 C CA . LEU A 1 16 ? 4.563 1.044 -7.207 1.00 0.00 16 LEU A CA 29
ATOM 18120 C C . LEU A 1 16 ? 4.131 0.198 -8.413 1.00 0.00 16 LEU A C 29
ATOM 18121 O O . LEU A 1 16 ? 2.953 0.085 -8.680 1.00 0.00 16 LEU A O 29
ATOM 18137 N N . ILE A 1 17 ? 5.065 -0.400 -9.130 1.00 0.00 17 ILE A N 29
ATOM 18138 C CA . ILE A 1 17 ? 4.702 -1.253 -10.315 1.00 0.00 17 ILE A CA 29
ATOM 18139 C C . ILE A 1 17 ? 3.820 -2.427 -9.855 1.00 0.00 17 ILE A C 29
ATOM 18140 O O . ILE A 1 17 ? 2.910 -2.832 -10.552 1.00 0.00 17 ILE A O 29
ATOM 18156 N N . PHE A 1 18 ? 4.074 -2.964 -8.684 1.00 0.00 18 PHE A N 29
ATOM 18157 C CA . PHE A 1 18 ? 3.242 -4.096 -8.174 1.00 0.00 18 PHE A CA 29
ATOM 18158 C C . PHE A 1 18 ? 1.896 -3.529 -7.692 1.00 0.00 18 PHE A C 29
ATOM 18159 O O . PHE A 1 18 ? 0.848 -4.080 -7.970 1.00 0.00 18 PHE A O 29
ATOM 18176 N N . THR A 1 19 ? 1.930 -2.427 -6.974 1.00 0.00 19 THR A N 29
ATOM 18177 C CA . THR A 1 19 ? 0.671 -1.796 -6.464 1.00 0.00 19 THR A CA 29
ATOM 18178 C C . THR A 1 19 ? -0.184 -1.267 -7.626 1.00 0.00 19 THR A C 29
ATOM 18179 O O . THR A 1 19 ? -1.397 -1.293 -7.541 1.00 0.00 19 THR A O 29
ATOM 18190 N N . ILE A 1 20 ? 0.415 -0.794 -8.704 1.00 0.00 20 ILE A N 29
ATOM 18191 C CA . ILE A 1 20 ? -0.403 -0.279 -9.850 1.00 0.00 20 ILE A CA 29
ATOM 18192 C C . ILE A 1 20 ? -1.309 -1.396 -10.397 1.00 0.00 20 ILE A C 29
ATOM 18193 O O . ILE A 1 20 ? -2.422 -1.131 -10.810 1.00 0.00 20 ILE A O 29
ATOM 18209 N N . THR A 1 21 ? -0.856 -2.638 -10.380 1.00 0.00 21 THR A N 29
ATOM 18210 C CA . THR A 1 21 ? -1.711 -3.766 -10.878 1.00 0.00 21 THR A CA 29
ATOM 18211 C C . THR A 1 21 ? -2.916 -3.887 -9.931 1.00 0.00 21 THR A C 29
ATOM 18212 O O . THR A 1 21 ? -4.045 -4.032 -10.365 1.00 0.00 21 THR A O 29
ATOM 18223 N N . LYS A 1 22 ? -2.664 -3.808 -8.638 1.00 0.00 22 LYS A N 29
ATOM 18224 C CA . LYS A 1 22 ? -3.763 -3.895 -7.624 1.00 0.00 22 LYS A CA 29
ATOM 18225 C C . LYS A 1 22 ? -4.681 -2.676 -7.788 1.00 0.00 22 LYS A C 29
ATOM 18226 O O . LYS A 1 22 ? -5.889 -2.804 -7.773 1.00 0.00 22 LYS A O 29
ATOM 18245 N N . ILE A 1 23 ? -4.105 -1.501 -7.95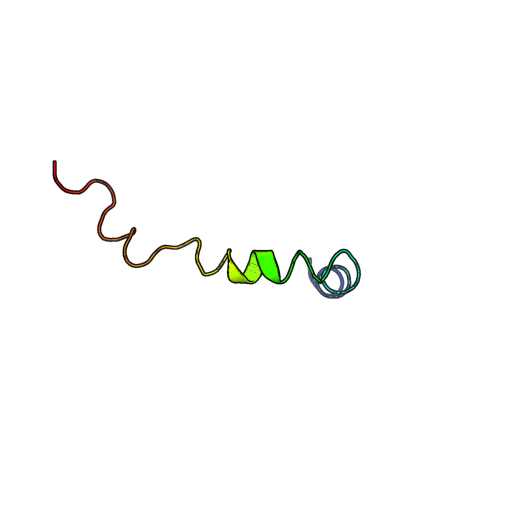2 1.00 0.00 23 ILE A N 29
ATOM 18246 C CA . ILE A 1 23 ? -4.916 -0.251 -8.131 1.00 0.00 23 ILE A CA 29
ATOM 18247 C C . ILE A 1 23 ? -5.734 -0.345 -9.431 1.00 0.00 23 ILE A C 29
ATOM 18248 O O . ILE A 1 23 ? -6.862 0.109 -9.481 1.00 0.00 23 ILE A O 29
ATOM 18264 N N . LEU A 1 24 ? -5.180 -0.934 -10.471 1.00 0.00 24 LEU A N 29
ATOM 18265 C CA . LEU A 1 24 ? -5.920 -1.072 -11.771 1.00 0.00 24 LEU A CA 29
ATOM 18266 C C . LEU A 1 24 ? -7.225 -1.855 -11.556 1.00 0.00 24 LEU A C 29
ATOM 18267 O O . LEU A 1 24 ? -8.247 -1.528 -12.133 1.00 0.00 24 LEU A O 29
ATOM 18283 N N . LEU A 1 25 ? -7.199 -2.872 -10.723 1.00 0.00 25 LEU A N 29
ATOM 18284 C CA . LEU A 1 25 ? -8.440 -3.670 -10.455 1.00 0.00 25 LEU A CA 29
ATOM 18285 C C . LEU A 1 25 ? -9.364 -2.942 -9.466 1.00 0.00 25 LEU A C 29
ATOM 18286 O O . LEU A 1 25 ? -10.506 -3.320 -9.293 1.00 0.00 25 LEU A O 29
ATOM 18302 N N . ALA A 1 26 ? -8.880 -1.899 -8.837 1.00 0.00 26 ALA A N 29
ATOM 18303 C CA . ALA A 1 26 ? -9.712 -1.117 -7.868 1.00 0.00 26 ALA A CA 29
ATOM 18304 C C . ALA A 1 26 ? -10.292 0.143 -8.546 1.00 0.00 26 ALA A C 29
ATOM 18305 O O . ALA A 1 26 ? -10.882 0.986 -7.891 1.00 0.00 26 ALA A O 29
ATOM 18312 N N . ILE A 1 27 ? -10.128 0.270 -9.845 1.00 0.00 27 ILE A N 29
ATOM 18313 C CA . ILE A 1 27 ? -10.656 1.454 -10.593 1.00 0.00 27 ILE A CA 29
ATOM 18314 C C . ILE A 1 27 ? -11.519 0.977 -11.774 1.00 0.00 27 ILE A C 29
ATOM 18315 O O . ILE A 1 27 ? -12.650 1.400 -11.918 1.00 0.00 27 ILE A O 29
ATOM 18331 N N . LEU A 1 28 ? -10.987 0.103 -12.611 1.00 0.00 28 LEU A N 29
ATOM 18332 C CA . LEU A 1 28 ? -11.739 -0.429 -13.797 1.00 0.00 28 LEU A CA 29
ATOM 18333 C C . LEU A 1 28 ? -12.191 0.718 -14.720 1.00 0.00 28 LEU A C 29
ATOM 18334 O O . LEU A 1 28 ? -13.361 1.048 -14.806 1.00 0.00 28 LEU A O 29
ATOM 18350 N N . GLY A 1 29 ? -11.255 1.322 -15.413 1.00 0.00 29 GLY A N 29
ATOM 18351 C CA . GLY A 1 29 ? -11.593 2.448 -16.340 1.00 0.00 29 GLY A CA 29
ATOM 18352 C C . GLY A 1 29 ? -10.524 2.589 -17.437 1.00 0.00 29 GLY A C 29
ATOM 18353 O O . GLY A 1 29 ? -9.966 3.659 -17.602 1.00 0.00 29 GLY A O 29
ATOM 18357 N N . PRO A 1 30 ? -10.273 1.514 -18.161 1.00 0.00 30 PRO A N 29
ATOM 18358 C CA . PRO A 1 30 ? -9.258 1.541 -19.259 1.00 0.00 30 PRO A CA 29
ATOM 18359 C C . PRO A 1 30 ? -9.703 2.464 -20.406 1.00 0.00 30 PRO A C 29
ATOM 18360 O O . PRO A 1 30 ? -8.876 3.071 -21.059 1.00 0.00 30 PRO A O 29
ATOM 18371 N N . LEU A 1 31 ? -10.993 2.572 -20.651 1.00 0.00 31 LEU A N 29
ATOM 18372 C CA . LEU A 1 31 ? -11.502 3.453 -21.754 1.00 0.00 31 LEU A CA 29
ATOM 18373 C C . LEU A 1 31 ? -11.126 4.919 -21.493 1.00 0.00 31 LEU A C 29
ATOM 18374 O O . LEU A 1 31 ? -10.663 5.602 -22.388 1.00 0.00 31 LEU A O 29
ATOM 18390 N N . MET A 1 32 ? -11.313 5.396 -20.281 1.00 0.00 32 MET A N 29
ATOM 18391 C CA . MET A 1 32 ? -10.960 6.818 -19.951 1.00 0.00 32 MET A CA 29
ATOM 18392 C C . MET A 1 32 ? -9.452 7.045 -20.139 1.00 0.00 32 MET A C 29
ATOM 18393 O O . MET A 1 32 ? -9.033 8.083 -20.614 1.00 0.00 32 MET A O 29
ATOM 18407 N N . VAL A 1 33 ? -8.642 6.076 -19.774 1.00 0.00 33 VAL A N 29
ATOM 18408 C CA . VAL A 1 33 ? -7.156 6.214 -19.930 1.00 0.00 33 VAL A CA 29
ATOM 18409 C C . VAL A 1 33 ? -6.746 6.034 -21.405 1.00 0.00 33 VAL A C 29
ATOM 18410 O O . VAL A 1 33 ? -5.770 6.611 -21.844 1.00 0.00 33 VAL A O 29
ATOM 18423 N N . LEU A 1 34 ? -7.473 5.242 -22.167 1.00 0.00 34 LEU A N 29
ATOM 18424 C CA . LEU A 1 34 ? -7.112 5.028 -23.609 1.00 0.00 34 LEU A CA 29
ATOM 18425 C C . LEU A 1 34 ? -7.800 6.032 -24.553 1.00 0.00 34 LEU A C 29
ATOM 18426 O O . LEU A 1 34 ? -7.651 5.940 -25.757 1.00 0.00 34 LEU A O 29
ATOM 18442 N N . GLN A 1 35 ? -8.536 6.982 -24.032 1.00 0.00 35 GLN A N 29
ATOM 18443 C CA . GLN A 1 35 ? -9.222 7.990 -24.905 1.00 0.00 35 GLN A CA 29
ATOM 18444 C C . GLN A 1 35 ? -9.187 9.384 -24.252 1.00 0.00 35 GLN A C 29
ATOM 18445 O O . GLN A 1 35 ? -10.084 10.187 -24.441 1.00 0.00 35 GLN A O 29
ATOM 18459 N N . ALA A 1 36 ? -8.154 9.674 -23.491 1.00 0.00 36 ALA A N 29
ATOM 18460 C CA . ALA A 1 36 ? -8.042 11.007 -22.824 1.00 0.00 36 ALA A CA 29
ATOM 18461 C C . ALA A 1 36 ? -7.464 12.030 -23.812 1.00 0.00 36 ALA A C 29
ATOM 18462 O O . ALA A 1 36 ? -6.272 12.051 -24.067 1.00 0.00 36 ALA A O 29
ATOM 18469 N N . GLY A 1 37 ? -8.308 12.868 -24.371 1.00 0.00 37 GLY A N 29
ATOM 18470 C CA . GLY A 1 37 ? -7.839 13.897 -25.352 1.00 0.00 37 GLY A CA 29
ATOM 18471 C C . GLY A 1 37 ? -7.414 13.218 -26.660 1.00 0.00 37 GLY A C 29
ATOM 18472 O O . GLY A 1 37 ? -6.398 13.563 -27.236 1.00 0.00 37 GLY A O 29
ATOM 18476 N N . ILE A 1 38 ? -8.180 12.257 -27.127 1.00 0.00 38 ILE A N 29
ATOM 18477 C CA . ILE A 1 38 ? -7.831 11.542 -28.396 1.00 0.00 38 ILE A CA 29
ATOM 18478 C C . ILE A 1 38 ? -9.020 11.596 -29.366 1.00 0.00 38 ILE A C 29
ATOM 18479 O O . ILE A 1 38 ? -10.097 11.111 -29.064 1.00 0.00 38 ILE A O 29
ATOM 18495 N N . THR A 1 39 ? -8.832 12.183 -30.527 1.00 0.00 39 THR A N 29
ATOM 18496 C CA . THR A 1 39 ? -9.944 12.277 -31.529 1.00 0.00 39 THR A CA 29
ATOM 18497 C C . THR A 1 39 ? -9.394 12.183 -32.957 1.00 0.00 39 THR A C 29
ATOM 18498 O O . THR A 1 39 ? -9.573 11.181 -33.621 1.00 0.00 39 THR A O 29
ATOM 18509 N N . LYS A 1 40 ? -8.738 13.225 -33.405 1.00 0.00 40 LYS A N 29
ATOM 18510 C CA . LYS A 1 40 ? -8.139 13.294 -34.782 1.00 0.00 40 LYS A CA 29
ATOM 18511 C C . LYS A 1 40 ? -9.237 13.267 -35.862 1.00 0.00 40 LYS A C 29
ATOM 18512 O O . LYS A 1 40 ? -9.633 14.340 -36.285 1.00 0.00 40 LYS A O 29
ATOM 18532 N N . GLY A 1 1 ? 5.215 -2.165 -31.922 1.00 0.00 1 GLY A N 30
ATOM 18533 C CA . GLY A 1 1 ? 6.185 -3.194 -32.405 1.00 0.00 1 GLY A CA 30
ATOM 18534 C C . GLY A 1 1 ? 7.553 -2.941 -31.768 1.00 0.00 1 GLY A C 30
ATOM 18535 O O . GLY A 1 1 ? 7.807 -3.372 -30.658 1.00 0.00 1 GLY A O 30
ATOM 18538 N N . ARG A 1 2 ? 8.424 -2.242 -32.457 1.00 0.00 2 ARG A N 30
ATOM 18539 C CA . ARG A 1 2 ? 9.783 -1.941 -31.899 1.00 0.00 2 ARG A CA 30
ATOM 18540 C C . ARG A 1 2 ? 9.843 -0.487 -31.387 1.00 0.00 2 ARG A C 30
ATOM 18541 O O . ARG A 1 2 ? 10.912 0.065 -31.201 1.00 0.00 2 ARG A O 30
ATOM 18562 N N . ASP A 1 3 ? 8.702 0.125 -31.160 1.00 0.00 3 ASP A N 30
ATOM 18563 C CA . ASP A 1 3 ? 8.647 1.535 -30.661 1.00 0.00 3 ASP A CA 30
ATOM 18564 C C . ASP A 1 3 ? 8.028 1.563 -29.252 1.00 0.00 3 ASP A C 30
ATOM 18565 O O . ASP A 1 3 ? 8.520 2.243 -28.370 1.00 0.00 3 ASP A O 30
ATOM 18574 N N . ALA A 1 4 ? 6.962 0.818 -29.041 1.00 0.00 4 ALA A N 30
ATOM 18575 C CA . ALA A 1 4 ? 6.300 0.776 -27.700 1.00 0.00 4 ALA A CA 30
ATOM 18576 C C . ALA A 1 4 ? 7.150 -0.054 -26.728 1.00 0.00 4 ALA A C 30
ATOM 18577 O O . ALA A 1 4 ? 7.276 0.299 -25.572 1.00 0.00 4 ALA A O 30
ATOM 18584 N N . VAL A 1 5 ? 7.732 -1.141 -27.195 1.00 0.00 5 VAL A N 30
ATOM 18585 C CA . VAL A 1 5 ? 8.589 -2.003 -26.309 1.00 0.00 5 VAL A CA 30
ATOM 18586 C C . VAL A 1 5 ? 9.800 -1.189 -25.823 1.00 0.00 5 VAL A C 30
ATOM 18587 O O . VAL A 1 5 ? 10.156 -1.257 -24.662 1.00 0.00 5 VAL A O 30
ATOM 18600 N N . ILE A 1 6 ? 10.417 -0.417 -26.697 1.00 0.00 6 ILE A N 30
ATOM 18601 C CA . ILE A 1 6 ? 11.599 0.418 -26.288 1.00 0.00 6 ILE A CA 30
ATOM 18602 C C . ILE A 1 6 ? 11.159 1.373 -25.167 1.00 0.00 6 ILE A C 30
ATOM 18603 O O . ILE A 1 6 ? 11.828 1.503 -24.158 1.00 0.00 6 ILE A O 30
ATOM 18619 N N . LEU A 1 7 ? 10.028 2.022 -25.344 1.00 0.00 7 LEU A N 30
ATOM 18620 C CA . LEU A 1 7 ? 9.499 2.965 -24.306 1.00 0.00 7 LEU A CA 30
ATOM 18621 C C . LEU A 1 7 ? 9.148 2.170 -23.039 1.00 0.00 7 LEU A C 30
ATOM 18622 O O . LEU A 1 7 ? 9.379 2.622 -21.934 1.00 0.00 7 LEU A O 30
ATOM 18638 N N . LEU A 1 8 ? 8.597 0.987 -23.210 1.00 0.00 8 LEU A N 30
ATOM 18639 C CA . LEU A 1 8 ? 8.220 0.122 -22.044 1.00 0.00 8 LEU A CA 30
ATOM 18640 C C . LEU A 1 8 ? 9.448 -0.212 -21.188 1.00 0.00 8 LEU A C 30
ATOM 18641 O O . LEU A 1 8 ? 9.349 -0.364 -19.985 1.00 0.00 8 LEU A O 30
ATOM 18657 N N . THR A 1 9 ? 10.591 -0.315 -21.808 1.00 0.00 9 THR A N 30
ATOM 18658 C CA . THR A 1 9 ? 11.853 -0.627 -21.065 1.00 0.00 9 THR A CA 30
ATOM 18659 C C . THR A 1 9 ? 12.385 0.652 -20.393 1.00 0.00 9 THR A C 30
ATOM 18660 O O . THR A 1 9 ? 12.874 0.611 -19.281 1.00 0.00 9 THR A O 30
ATOM 18671 N N . CYS A 1 10 ? 12.284 1.780 -21.063 1.00 0.00 10 CYS A N 30
ATOM 18672 C CA . CYS A 1 10 ? 12.774 3.070 -20.477 1.00 0.00 10 CYS A CA 30
ATOM 18673 C C . CYS A 1 10 ? 11.813 3.572 -19.386 1.00 0.00 10 CYS A C 30
ATOM 18674 O O . CYS A 1 10 ? 12.239 4.171 -18.415 1.00 0.00 10 CYS A O 30
ATOM 18682 N N . ALA A 1 11 ? 10.528 3.329 -19.536 1.00 0.00 11 ALA A N 30
ATOM 18683 C CA . ALA A 1 11 ? 9.533 3.785 -18.512 1.00 0.00 11 ALA A CA 30
ATOM 18684 C C . ALA A 1 11 ? 9.236 2.677 -17.486 1.00 0.00 11 ALA A C 30
ATOM 18685 O O . ALA A 1 11 ? 8.123 2.549 -17.009 1.00 0.00 11 ALA A O 30
ATOM 18692 N N . ILE A 1 12 ? 10.222 1.884 -17.142 1.00 0.00 12 ILE A N 30
ATOM 18693 C CA . ILE A 1 12 ? 10.010 0.787 -16.144 1.00 0.00 12 ILE A CA 30
ATOM 18694 C C . ILE A 1 12 ? 10.299 1.316 -14.728 1.00 0.00 12 ILE A C 30
ATOM 18695 O O . ILE A 1 12 ? 11.194 2.122 -14.531 1.00 0.00 12 ILE A O 30
ATOM 18711 N N . HIS A 1 13 ? 9.547 0.873 -13.746 1.00 0.00 13 HIS A N 30
ATOM 18712 C CA . HIS A 1 13 ? 9.770 1.350 -12.349 1.00 0.00 13 HIS A CA 30
ATOM 18713 C C . HIS A 1 13 ? 9.275 0.316 -11.324 1.00 0.00 13 HIS A C 30
ATOM 18714 O O . HIS A 1 13 ? 8.088 0.227 -11.057 1.00 0.00 13 HIS A O 30
ATOM 18728 N N . PRO A 1 14 ? 10.205 -0.433 -10.768 1.00 0.00 14 PRO A N 30
ATOM 18729 C CA . PRO A 1 14 ? 9.859 -1.468 -9.749 1.00 0.00 14 PRO A CA 30
ATOM 18730 C C . PRO A 1 14 ? 9.400 -0.796 -8.443 1.00 0.00 14 PRO A C 30
ATOM 18731 O O . PRO A 1 14 ? 9.571 0.398 -8.260 1.00 0.00 14 PRO A O 30
ATOM 18742 N N . GLU A 1 15 ? 8.815 -1.564 -7.546 1.00 0.00 15 GLU A N 30
ATOM 18743 C CA . GLU A 1 15 ? 8.316 -1.012 -6.236 1.00 0.00 15 GLU A CA 30
ATOM 18744 C C . GLU A 1 15 ? 7.354 0.160 -6.505 1.00 0.00 15 GLU A C 30
ATOM 18745 O O . GLU A 1 15 ? 7.369 1.183 -5.843 1.00 0.00 15 GLU A O 30
ATOM 18757 N N . LEU A 1 16 ? 6.521 -0.026 -7.496 1.00 0.00 16 LEU A N 30
ATOM 18758 C CA . LEU A 1 16 ? 5.509 0.990 -7.922 1.00 0.00 16 LEU A CA 30
ATOM 18759 C C . LEU A 1 16 ? 4.541 0.291 -8.885 1.00 0.00 16 LEU A C 30
ATOM 18760 O O . LEU A 1 16 ? 3.339 0.340 -8.705 1.00 0.00 16 LEU A O 30
ATOM 18776 N N . ILE A 1 17 ? 5.079 -0.377 -9.891 1.00 0.00 17 ILE A N 30
ATOM 18777 C CA . ILE A 1 17 ? 4.232 -1.122 -10.883 1.00 0.00 17 ILE A CA 30
ATOM 18778 C C . ILE A 1 17 ? 3.381 -2.161 -10.127 1.00 0.00 17 ILE A C 30
ATOM 18779 O O . ILE A 1 17 ? 2.217 -2.352 -10.430 1.00 0.00 17 ILE A O 30
ATOM 18795 N N . PHE A 1 18 ? 3.961 -2.819 -9.141 1.00 0.00 18 PHE A N 30
ATOM 18796 C CA . PHE A 1 18 ? 3.204 -3.842 -8.345 1.00 0.00 18 PHE A CA 30
ATOM 18797 C C . PHE A 1 18 ? 2.005 -3.180 -7.647 1.00 0.00 18 PHE A C 30
ATOM 18798 O O . PHE A 1 18 ? 0.921 -3.732 -7.613 1.00 0.00 18 PHE A O 30
ATOM 18815 N N . THR A 1 19 ? 2.203 -1.997 -7.103 1.00 0.00 19 THR A N 30
ATOM 18816 C CA . THR A 1 19 ? 1.094 -1.264 -6.408 1.00 0.00 19 THR A CA 30
ATOM 18817 C C . THR A 1 19 ? -0.028 -0.969 -7.414 1.00 0.00 19 THR A C 30
ATOM 18818 O O . THR A 1 19 ? -1.196 -1.114 -7.104 1.00 0.00 19 THR A O 30
ATOM 18829 N N . ILE A 1 20 ? 0.329 -0.568 -8.616 1.00 0.00 20 ILE A N 30
ATOM 18830 C CA . ILE A 1 20 ? -0.695 -0.268 -9.666 1.00 0.00 20 ILE A CA 30
ATOM 18831 C C . ILE A 1 20 ? -1.464 -1.553 -10.007 1.00 0.00 20 ILE A C 30
ATOM 18832 O O . ILE A 1 20 ? -2.664 -1.515 -10.144 1.00 0.00 20 ILE A O 30
ATOM 18848 N N . THR A 1 21 ? -0.792 -2.680 -10.133 1.00 0.00 21 THR A N 30
ATOM 18849 C CA . THR A 1 21 ? -1.502 -3.968 -10.455 1.00 0.00 21 THR A CA 30
ATOM 18850 C C . THR A 1 21 ? -2.495 -4.318 -9.331 1.00 0.00 21 THR A C 30
ATOM 18851 O O . THR A 1 21 ? -3.548 -4.871 -9.588 1.00 0.00 21 THR A O 30
ATOM 18862 N N . LYS A 1 22 ? -2.175 -3.995 -8.095 1.00 0.00 22 LYS A N 30
ATOM 18863 C CA . LYS A 1 22 ? -3.106 -4.302 -6.957 1.00 0.00 22 LYS A CA 30
ATOM 18864 C C . LYS A 1 22 ? -4.362 -3.418 -7.046 1.00 0.00 22 LYS A C 30
ATOM 18865 O O . LYS A 1 22 ? -5.457 -3.860 -6.750 1.00 0.00 22 LYS A O 30
ATOM 18884 N N . ILE A 1 23 ? -4.203 -2.180 -7.454 1.00 0.00 23 ILE A N 30
ATOM 18885 C CA . ILE A 1 23 ? -5.367 -1.243 -7.576 1.00 0.00 23 ILE A CA 30
ATOM 18886 C C . ILE A 1 23 ? -5.788 -1.090 -9.054 1.00 0.00 23 ILE A C 30
ATOM 18887 O O . ILE A 1 23 ? -6.643 -0.289 -9.356 1.00 0.00 23 ILE A O 30
ATOM 18903 N N . LEU A 1 24 ? -5.209 -1.840 -9.972 1.00 0.00 24 LEU A N 30
ATOM 18904 C CA . LEU A 1 24 ? -5.579 -1.724 -11.423 1.00 0.00 24 LEU A CA 30
ATOM 18905 C C . LEU A 1 24 ? -7.092 -1.901 -11.611 1.00 0.00 24 LEU A C 30
ATOM 18906 O O . LEU A 1 24 ? -7.730 -1.080 -12.246 1.00 0.00 24 LEU A O 30
ATOM 18922 N N . LEU A 1 25 ? -7.671 -2.944 -11.053 1.00 0.00 25 LEU A N 30
ATOM 18923 C CA . LEU A 1 25 ? -9.154 -3.143 -11.192 1.00 0.00 25 LEU A CA 30
ATOM 18924 C C . LEU A 1 25 ? -9.912 -2.057 -10.411 1.00 0.00 25 LEU A C 30
ATOM 18925 O O . LEU A 1 25 ? -11.074 -1.805 -10.660 1.00 0.00 25 LEU A O 30
ATOM 18941 N N . ALA A 1 26 ? -9.245 -1.419 -9.482 1.00 0.00 26 ALA A N 30
ATOM 18942 C CA . ALA A 1 26 ? -9.867 -0.334 -8.662 1.00 0.00 26 ALA A CA 30
ATOM 18943 C C . ALA A 1 26 ? -9.423 1.061 -9.154 1.00 0.00 26 ALA A C 30
ATOM 18944 O O . ALA A 1 26 ? -9.672 2.054 -8.494 1.00 0.00 26 ALA A O 30
ATOM 18951 N N . ILE A 1 27 ? -8.772 1.145 -10.295 1.00 0.00 27 ILE A N 30
ATOM 18952 C CA . ILE A 1 27 ? -8.308 2.467 -10.833 1.00 0.00 27 ILE A CA 30
ATOM 18953 C C . ILE A 1 27 ? -8.909 2.766 -12.224 1.00 0.00 27 ILE A C 30
ATOM 18954 O O . ILE A 1 27 ? -8.747 3.859 -12.734 1.00 0.00 27 ILE A O 30
ATOM 18970 N N . LEU A 1 28 ? -9.590 1.822 -12.840 1.00 0.00 28 LEU A N 30
ATOM 18971 C CA . LEU A 1 28 ? -10.188 2.072 -14.194 1.00 0.00 28 LEU A CA 30
ATOM 18972 C C . LEU A 1 28 ? -11.335 3.091 -14.110 1.00 0.00 28 LEU A C 30
ATOM 18973 O O . LEU A 1 28 ? -11.362 4.051 -14.857 1.00 0.00 28 LEU A O 30
ATOM 18989 N N . GLY A 1 29 ? -12.280 2.888 -13.218 1.00 0.00 29 GLY A N 30
ATOM 18990 C CA . GLY A 1 29 ? -13.427 3.839 -13.089 1.00 0.00 29 GLY A CA 30
ATOM 18991 C C . GLY A 1 29 ? -14.761 3.076 -13.084 1.00 0.00 29 GLY A C 30
ATOM 18992 O O . GLY A 1 29 ? -15.563 3.269 -12.190 1.00 0.00 29 GLY A O 30
ATOM 18996 N N . PRO A 1 30 ? -14.969 2.233 -14.079 1.00 0.00 30 PRO A N 30
ATOM 18997 C CA . PRO A 1 30 ? -16.217 1.441 -14.189 1.00 0.00 30 PRO A CA 30
ATOM 18998 C C . PRO A 1 30 ? -16.028 0.066 -13.529 1.00 0.00 30 PRO A C 30
ATOM 18999 O O . PRO A 1 30 ? -16.264 -0.958 -14.137 1.00 0.00 30 PRO A O 30
ATOM 19010 N N . LEU A 1 31 ? -15.597 0.053 -12.288 1.00 0.00 31 LEU A N 30
ATOM 19011 C CA . LEU A 1 31 ? -15.371 -1.236 -11.545 1.00 0.00 31 LEU A CA 30
ATOM 19012 C C . LEU A 1 31 ? -16.584 -2.177 -11.657 1.00 0.00 31 LEU A C 30
ATOM 19013 O O . LEU A 1 31 ? -16.429 -3.338 -11.975 1.00 0.00 31 LEU A O 30
ATOM 19029 N N . MET A 1 32 ? -17.778 -1.691 -11.405 1.00 0.00 32 MET A N 30
ATOM 19030 C CA . MET A 1 32 ? -18.991 -2.568 -11.503 1.00 0.00 32 MET A CA 30
ATOM 19031 C C . MET A 1 32 ? -19.427 -2.723 -12.969 1.00 0.00 32 MET A C 30
ATOM 19032 O O . MET A 1 32 ? -19.784 -3.807 -13.393 1.00 0.00 32 MET A O 30
ATOM 19046 N N . VAL A 1 33 ? -19.397 -1.656 -13.737 1.00 0.00 33 VAL A N 30
ATOM 19047 C CA . VAL A 1 33 ? -19.807 -1.727 -15.181 1.00 0.00 33 VAL A CA 30
ATOM 19048 C C . VAL A 1 33 ? -18.865 -2.663 -15.957 1.00 0.00 33 VAL A C 30
ATOM 19049 O O . VAL A 1 33 ? -19.311 -3.445 -16.775 1.00 0.00 33 VAL A O 30
ATOM 19062 N N . LEU A 1 34 ? -17.577 -2.593 -15.701 1.00 0.00 34 LEU A N 30
ATOM 19063 C CA . LEU A 1 34 ? -16.603 -3.483 -16.414 1.00 0.00 34 LEU A CA 30
ATOM 19064 C C . LEU A 1 34 ? -16.473 -4.853 -15.723 1.00 0.00 34 LEU A C 30
ATOM 19065 O O . LEU A 1 34 ? -15.635 -5.651 -16.097 1.00 0.00 34 LEU A O 30
ATOM 19081 N N . GLN A 1 35 ? -17.292 -5.137 -14.736 1.00 0.00 35 GLN A N 30
ATOM 19082 C CA . GLN A 1 35 ? -17.233 -6.454 -14.025 1.00 0.00 35 GLN A CA 30
ATOM 19083 C C . GLN A 1 35 ? -18.598 -7.169 -14.098 1.00 0.00 35 GLN A C 30
ATOM 19084 O O . GLN A 1 35 ? -18.836 -8.129 -13.387 1.00 0.00 35 GLN A O 30
ATOM 19098 N N . ALA A 1 36 ? -19.490 -6.717 -14.955 1.00 0.00 36 ALA A N 30
ATOM 19099 C CA . ALA A 1 36 ? -20.832 -7.368 -15.081 1.00 0.00 36 ALA A CA 30
ATOM 19100 C C . ALA A 1 36 ? -20.731 -8.566 -16.037 1.00 0.00 36 ALA A C 30
ATOM 19101 O O . ALA A 1 36 ? -21.129 -9.666 -15.700 1.00 0.00 36 ALA A O 30
ATOM 19108 N N . GLY A 1 37 ? -20.194 -8.356 -17.219 1.00 0.00 37 GLY A N 30
ATOM 19109 C CA . GLY A 1 37 ? -20.047 -9.467 -18.209 1.00 0.00 37 GLY A CA 30
ATOM 19110 C C . GLY A 1 37 ? -18.791 -10.280 -17.876 1.00 0.00 37 GLY A C 30
ATOM 19111 O O . GLY A 1 37 ? -18.811 -11.497 -17.913 1.00 0.00 37 GLY A O 30
ATOM 19115 N N . ILE A 1 38 ? -17.704 -9.617 -17.546 1.00 0.00 38 ILE A N 30
ATOM 19116 C CA . ILE A 1 38 ? -16.436 -10.341 -17.200 1.00 0.00 38 ILE A CA 30
ATOM 19117 C C . ILE A 1 38 ? -16.518 -10.821 -15.743 1.00 0.00 38 ILE A C 30
ATOM 19118 O O . ILE A 1 38 ? -16.832 -10.054 -14.852 1.00 0.00 38 ILE A O 30
ATOM 19134 N N . THR A 1 39 ? -16.235 -12.080 -15.500 1.00 0.00 39 THR A N 30
ATOM 19135 C CA . THR A 1 39 ? -16.292 -12.621 -14.104 1.00 0.00 39 THR A CA 30
ATOM 19136 C C . THR A 1 39 ? -14.871 -12.886 -13.567 1.00 0.00 39 THR A C 30
ATOM 19137 O O . THR A 1 39 ? -14.578 -13.938 -13.026 1.00 0.00 39 THR A O 30
ATOM 19148 N N . LYS A 1 40 ? -13.987 -11.925 -13.714 1.00 0.00 40 LYS A N 30
ATOM 19149 C CA . LYS A 1 40 ? -12.584 -12.089 -13.223 1.00 0.00 40 LYS A CA 30
ATOM 19150 C C . LYS A 1 40 ? -12.268 -11.045 -12.140 1.00 0.00 40 LYS A C 30
ATOM 19151 O O . LYS A 1 40 ? -11.723 -11.432 -11.119 1.00 0.00 40 LYS A O 30
ATOM 19171 N N . GLY A 1 1 ? 23.334 6.089 -12.674 1.00 0.00 1 GLY A N 31
ATOM 19172 C CA . GLY A 1 1 ? 24.058 4.898 -12.139 1.00 0.00 1 GLY A CA 31
ATOM 19173 C C . GLY A 1 1 ? 23.466 4.496 -10.784 1.00 0.00 1 GLY A C 31
ATOM 19174 O O . GLY A 1 1 ? 22.305 4.144 -10.693 1.00 0.00 1 GLY A O 31
ATOM 19177 N N . ARG A 1 2 ? 24.255 4.551 -9.737 1.00 0.00 2 ARG A N 31
ATOM 19178 C CA . ARG A 1 2 ? 23.748 4.174 -8.375 1.00 0.00 2 ARG A CA 31
ATOM 19179 C C . ARG A 1 2 ? 23.931 5.308 -7.350 1.00 0.00 2 ARG A C 31
ATOM 19180 O O . ARG A 1 2 ? 23.710 5.111 -6.168 1.00 0.00 2 ARG A O 31
ATOM 19201 N N . ASP A 1 3 ? 24.326 6.474 -7.788 1.00 0.00 3 ASP A N 31
ATOM 19202 C CA . ASP A 1 3 ? 24.522 7.623 -6.848 1.00 0.00 3 ASP A CA 31
ATOM 19203 C C . ASP A 1 3 ? 23.283 8.523 -6.898 1.00 0.00 3 ASP A C 31
ATOM 19204 O O . ASP A 1 3 ? 22.689 8.819 -5.879 1.00 0.00 3 ASP A O 31
ATOM 19213 N N . ALA A 1 4 ? 22.891 8.945 -8.081 1.00 0.00 4 ALA A N 31
ATOM 19214 C CA . ALA A 1 4 ? 21.680 9.820 -8.226 1.00 0.00 4 ALA A CA 31
ATOM 19215 C C . ALA A 1 4 ? 20.412 9.071 -7.776 1.00 0.00 4 ALA A C 31
ATOM 19216 O O . ALA A 1 4 ? 19.464 9.690 -7.330 1.00 0.00 4 ALA A O 31
ATOM 19223 N N . VAL A 1 5 ? 20.389 7.754 -7.881 1.00 0.00 5 VAL A N 31
ATOM 19224 C CA . VAL A 1 5 ? 19.181 6.976 -7.448 1.00 0.00 5 VAL A CA 31
ATOM 19225 C C . VAL A 1 5 ? 18.929 7.179 -5.941 1.00 0.00 5 VAL A C 31
ATOM 19226 O O . VAL A 1 5 ? 17.792 7.186 -5.498 1.00 0.00 5 VAL A O 31
ATOM 19239 N N . ILE A 1 6 ? 19.978 7.354 -5.162 1.00 0.00 6 ILE A N 31
ATOM 19240 C CA . ILE A 1 6 ? 19.811 7.570 -3.687 1.00 0.00 6 ILE A CA 31
ATOM 19241 C C . ILE A 1 6 ? 19.121 8.924 -3.460 1.00 0.00 6 ILE A C 31
ATOM 19242 O O . ILE A 1 6 ? 18.260 9.048 -2.609 1.00 0.00 6 ILE A O 31
ATOM 19258 N N . LEU A 1 7 ? 19.488 9.928 -4.226 1.00 0.00 7 LEU A N 31
ATOM 19259 C CA . LEU A 1 7 ? 18.855 11.276 -4.077 1.00 0.00 7 LEU A CA 31
ATOM 19260 C C . LEU A 1 7 ? 17.436 11.253 -4.669 1.00 0.00 7 LEU A C 31
ATOM 19261 O O . LEU A 1 7 ? 16.550 11.931 -4.181 1.00 0.00 7 LEU A O 31
ATOM 19277 N N . LEU A 1 8 ? 17.214 10.476 -5.710 1.00 0.00 8 LEU A N 31
ATOM 19278 C CA . LEU A 1 8 ? 15.852 10.403 -6.333 1.00 0.00 8 LEU A CA 31
ATOM 19279 C C . LEU A 1 8 ? 14.986 9.301 -5.693 1.00 0.00 8 LEU A C 31
ATOM 19280 O O . LEU A 1 8 ? 13.999 8.893 -6.279 1.00 0.00 8 LEU A O 31
ATOM 19296 N N . THR A 1 9 ? 15.328 8.827 -4.509 1.00 0.00 9 THR A N 31
ATOM 19297 C CA . THR A 1 9 ? 14.512 7.756 -3.833 1.00 0.00 9 THR A CA 31
ATOM 19298 C C . THR A 1 9 ? 13.040 8.199 -3.693 1.00 0.00 9 THR A C 31
ATOM 19299 O O . THR A 1 9 ? 12.144 7.374 -3.689 1.00 0.00 9 THR A O 31
ATOM 19310 N N . CYS A 1 10 ? 12.793 9.489 -3.592 1.00 0.00 10 CYS A N 31
ATOM 19311 C CA . CYS A 1 10 ? 11.387 9.990 -3.470 1.00 0.00 10 CYS A CA 31
ATOM 19312 C C . CYS A 1 10 ? 10.656 9.795 -4.809 1.00 0.00 10 CYS A C 31
ATOM 19313 O O . CYS A 1 10 ? 9.472 9.520 -4.830 1.00 0.00 10 CYS A O 31
ATOM 19321 N N . ALA A 1 11 ? 11.352 9.927 -5.918 1.00 0.00 11 ALA A N 31
ATOM 19322 C CA . ALA A 1 11 ? 10.707 9.743 -7.257 1.00 0.00 11 ALA A CA 31
ATOM 19323 C C . ALA A 1 11 ? 10.671 8.253 -7.633 1.00 0.00 11 ALA A C 31
ATOM 19324 O O . ALA A 1 11 ? 9.696 7.784 -8.190 1.00 0.00 11 ALA A O 31
ATOM 19331 N N . ILE A 1 12 ? 11.717 7.511 -7.335 1.00 0.00 12 ILE A N 31
ATOM 19332 C CA . ILE A 1 12 ? 11.742 6.049 -7.677 1.00 0.00 12 ILE A CA 31
ATOM 19333 C C . ILE A 1 12 ? 10.960 5.237 -6.629 1.00 0.00 12 ILE A C 31
ATOM 19334 O O . ILE A 1 12 ? 11.209 5.332 -5.442 1.00 0.00 12 ILE A O 31
ATOM 19350 N N . HIS A 1 13 ? 10.011 4.441 -7.069 1.00 0.00 13 HIS A N 31
ATOM 19351 C CA . HIS A 1 13 ? 9.196 3.616 -6.125 1.00 0.00 13 HIS A CA 31
ATOM 19352 C C . HIS A 1 13 ? 8.866 2.253 -6.766 1.00 0.00 13 HIS A C 31
ATOM 19353 O O . HIS A 1 13 ? 7.935 2.149 -7.547 1.00 0.00 13 HIS A O 31
ATOM 19367 N N . PRO A 1 14 ? 9.639 1.246 -6.414 1.00 0.00 14 PRO A N 31
ATOM 19368 C CA . PRO A 1 14 ? 9.428 -0.131 -6.960 1.00 0.00 14 PRO A CA 31
ATOM 19369 C C . PRO A 1 14 ? 8.102 -0.739 -6.475 1.00 0.00 14 PRO A C 31
ATOM 19370 O O . PRO A 1 14 ? 7.428 -1.411 -7.233 1.00 0.00 14 PRO A O 31
ATOM 19381 N N . GLU A 1 15 ? 7.724 -0.507 -5.233 1.00 0.00 15 GLU A N 31
ATOM 19382 C CA . GLU A 1 15 ? 6.433 -1.071 -4.704 1.00 0.00 15 GLU A CA 31
ATOM 19383 C C . GLU A 1 15 ? 5.245 -0.601 -5.552 1.00 0.00 15 GLU A C 31
ATOM 19384 O O . GLU A 1 15 ? 4.284 -1.325 -5.745 1.00 0.00 15 GLU A O 31
ATOM 19396 N N . LEU A 1 16 ? 5.330 0.601 -6.060 1.00 0.00 16 LEU A N 31
ATOM 19397 C CA . LEU A 1 16 ? 4.240 1.169 -6.918 1.00 0.00 16 LEU A CA 31
ATOM 19398 C C . LEU A 1 16 ? 4.093 0.325 -8.194 1.00 0.00 16 LEU A C 31
ATOM 19399 O O . LEU A 1 16 ? 2.997 0.128 -8.676 1.00 0.00 16 LEU A O 31
ATOM 19415 N N . ILE A 1 17 ? 5.187 -0.178 -8.730 1.00 0.00 17 ILE A N 31
ATOM 19416 C CA . ILE A 1 17 ? 5.123 -1.023 -9.970 1.00 0.00 17 ILE A CA 31
ATOM 19417 C C . ILE A 1 17 ? 4.360 -2.327 -9.671 1.00 0.00 17 ILE A C 31
ATOM 19418 O O . ILE A 1 17 ? 3.708 -2.874 -10.539 1.00 0.00 17 ILE A O 31
ATOM 19434 N N . PHE A 1 18 ? 4.428 -2.817 -8.454 1.00 0.00 18 PHE A N 31
ATOM 19435 C CA . PHE A 1 18 ? 3.701 -4.076 -8.085 1.00 0.00 18 PHE A CA 31
ATOM 19436 C C . PHE A 1 18 ? 2.276 -3.738 -7.615 1.00 0.00 18 PHE A C 31
ATOM 19437 O O . PHE A 1 18 ? 1.380 -4.554 -7.718 1.00 0.00 18 PHE A O 31
ATOM 19454 N N . THR A 1 19 ? 2.066 -2.542 -7.107 1.00 0.00 19 THR A N 31
ATOM 19455 C CA . THR A 1 19 ? 0.706 -2.131 -6.635 1.00 0.00 19 THR A CA 31
ATOM 19456 C C . THR A 1 19 ? -0.097 -1.502 -7.787 1.00 0.00 19 THR A C 31
ATOM 19457 O O . THR A 1 19 ? -1.310 -1.470 -7.726 1.00 0.00 19 THR A O 31
ATOM 19468 N N . ILE A 1 20 ? 0.552 -1.007 -8.827 1.00 0.00 20 ILE A N 31
ATOM 19469 C CA . ILE A 1 20 ? -0.192 -0.382 -9.977 1.00 0.00 20 ILE A CA 31
ATOM 19470 C C . ILE A 1 20 ? -1.258 -1.349 -10.521 1.00 0.00 20 ILE A C 31
ATOM 19471 O O . ILE A 1 20 ? -2.345 -0.930 -10.880 1.00 0.00 20 ILE A O 31
ATOM 19487 N N . THR A 1 21 ? -0.963 -2.631 -10.564 1.00 0.00 21 THR A N 31
ATOM 19488 C CA . THR A 1 21 ? -1.962 -3.632 -11.061 1.00 0.00 21 THR A CA 31
ATOM 19489 C C . THR A 1 21 ? -3.080 -3.762 -10.018 1.00 0.00 21 THR A C 31
ATOM 19490 O O . THR A 1 21 ? -4.247 -3.856 -10.357 1.00 0.00 21 THR A O 31
ATOM 19501 N N . LYS A 1 22 ? -2.716 -3.751 -8.749 1.00 0.00 22 LYS A N 31
ATOM 19502 C CA . LYS A 1 22 ? -3.730 -3.856 -7.650 1.00 0.00 22 LYS A CA 31
ATOM 19503 C C . LYS A 1 22 ? -4.687 -2.653 -7.731 1.00 0.00 22 LYS A C 31
ATOM 19504 O O . LYS A 1 22 ? -5.867 -2.785 -7.480 1.00 0.00 22 LYS A O 31
ATOM 19523 N N . ILE A 1 23 ? -4.183 -1.491 -8.095 1.00 0.00 23 ILE A N 31
ATOM 19524 C CA . ILE A 1 23 ? -5.051 -0.272 -8.215 1.00 0.00 23 ILE A CA 31
ATOM 19525 C C . ILE A 1 23 ? -5.912 -0.381 -9.491 1.00 0.00 23 ILE A C 31
ATOM 19526 O O . ILE A 1 23 ? -7.014 0.137 -9.537 1.00 0.00 23 ILE A O 31
ATOM 19542 N N . LEU A 1 24 ? -5.417 -1.050 -10.515 1.00 0.00 24 LEU A N 31
ATOM 19543 C CA . LEU A 1 24 ? -6.189 -1.210 -11.792 1.00 0.00 24 LEU A CA 31
ATOM 19544 C C . LEU A 1 24 ? -7.516 -1.936 -11.525 1.00 0.00 24 LEU A C 31
ATOM 19545 O O . LEU A 1 24 ? -8.543 -1.559 -12.061 1.00 0.00 24 LEU A O 31
ATOM 19561 N N . LEU A 1 25 ? -7.509 -2.956 -10.691 1.00 0.00 25 LEU A N 31
ATOM 19562 C CA . LEU A 1 25 ? -8.787 -3.681 -10.384 1.00 0.00 25 LEU A CA 31
ATOM 19563 C C . LEU A 1 25 ? -9.598 -2.926 -9.310 1.00 0.00 25 LEU A C 31
ATOM 19564 O O . LEU A 1 25 ? -10.654 -3.372 -8.901 1.00 0.00 25 LEU A O 31
ATOM 19580 N N . ALA A 1 26 ? -9.118 -1.785 -8.870 1.00 0.00 26 ALA A N 31
ATOM 19581 C CA . ALA A 1 26 ? -9.835 -0.968 -7.841 1.00 0.00 26 ALA A CA 31
ATOM 19582 C C . ALA A 1 26 ? -10.238 0.401 -8.428 1.00 0.00 26 ALA A C 31
ATOM 19583 O O . ALA A 1 26 ? -10.658 1.285 -7.704 1.00 0.00 26 ALA A O 31
ATOM 19590 N N . ILE A 1 27 ? -10.117 0.573 -9.730 1.00 0.00 27 ILE A N 31
ATOM 19591 C CA . ILE A 1 27 ? -10.487 1.867 -10.389 1.00 0.00 27 ILE A CA 31
ATOM 19592 C C . ILE A 1 27 ? -11.897 1.762 -11.001 1.00 0.00 27 ILE A C 31
ATOM 19593 O O . ILE A 1 27 ? -12.607 2.747 -11.102 1.00 0.00 27 ILE A O 31
ATOM 19609 N N . LEU A 1 28 ? -12.301 0.573 -11.399 1.00 0.00 28 LEU A N 31
ATOM 19610 C CA . LEU A 1 28 ? -13.660 0.373 -11.998 1.00 0.00 28 LEU A CA 31
ATOM 19611 C C . LEU A 1 28 ? -14.721 0.255 -10.890 1.00 0.00 28 LEU A C 31
ATOM 19612 O O . LEU A 1 28 ? -15.891 0.482 -11.129 1.00 0.00 28 LEU A O 31
ATOM 19628 N N . GLY A 1 29 ? -14.322 -0.096 -9.685 1.00 0.00 29 GLY A N 31
ATOM 19629 C CA . GLY A 1 29 ? -15.288 -0.230 -8.552 1.00 0.00 29 GLY A CA 31
ATOM 19630 C C . GLY A 1 29 ? -14.568 0.055 -7.224 1.00 0.00 29 GLY A C 31
ATOM 19631 O O . GLY A 1 29 ? -14.548 -0.791 -6.349 1.00 0.00 29 GLY A O 31
ATOM 19635 N N . PRO A 1 30 ? -14.002 1.245 -7.114 1.00 0.00 30 PRO A N 31
ATOM 19636 C CA . PRO A 1 30 ? -13.271 1.662 -5.877 1.00 0.00 30 PRO A CA 31
ATOM 19637 C C . PRO A 1 30 ? -14.204 1.698 -4.657 1.00 0.00 30 PRO A C 31
ATOM 19638 O O . PRO A 1 30 ? -13.792 1.382 -3.558 1.00 0.00 30 PRO A O 31
ATOM 19649 N N . LEU A 1 31 ? -15.451 2.072 -4.845 1.00 0.00 31 LEU A N 31
ATOM 19650 C CA . LEU A 1 31 ? -16.414 2.121 -3.696 1.00 0.00 31 LEU A CA 31
ATOM 19651 C C . LEU A 1 31 ? -16.560 0.718 -3.083 1.00 0.00 31 LEU A C 31
ATOM 19652 O O . LEU A 1 31 ? -16.590 0.566 -1.875 1.00 0.00 31 LEU A O 31
ATOM 19668 N N . MET A 1 32 ? -16.643 -0.298 -3.913 1.00 0.00 32 MET A N 31
ATOM 19669 C CA . MET A 1 32 ? -16.782 -1.699 -3.403 1.00 0.00 32 MET A CA 31
ATOM 19670 C C . MET A 1 32 ? -15.412 -2.259 -2.985 1.00 0.00 32 MET A C 31
ATOM 19671 O O . MET A 1 32 ? -15.304 -2.914 -1.966 1.00 0.00 32 MET A O 31
ATOM 19685 N N . VAL A 1 33 ? -14.372 -2.008 -3.758 1.00 0.00 33 VAL A N 31
ATOM 19686 C CA . VAL A 1 33 ? -13.007 -2.530 -3.404 1.00 0.00 33 VAL A CA 31
ATOM 19687 C C . VAL A 1 33 ? -12.538 -1.985 -2.042 1.00 0.00 33 VAL A C 31
ATOM 19688 O O . VAL A 1 33 ? -11.832 -2.667 -1.323 1.00 0.00 33 VAL A O 31
ATOM 19701 N N . LEU A 1 34 ? -12.925 -0.778 -1.681 1.00 0.00 34 LEU A N 31
ATOM 19702 C CA . LEU A 1 34 ? -12.502 -0.199 -0.358 1.00 0.00 34 LEU A CA 31
ATOM 19703 C C . LEU A 1 34 ? -13.013 -1.049 0.812 1.00 0.00 34 LEU A C 31
ATOM 19704 O O . LEU A 1 34 ? -12.385 -1.129 1.851 1.00 0.00 34 LEU A O 31
ATOM 19720 N N . GLN A 1 35 ? -14.140 -1.679 0.632 1.00 0.00 35 GLN A N 31
ATOM 19721 C CA . GLN A 1 35 ? -14.724 -2.540 1.707 1.00 0.00 35 GLN A CA 31
ATOM 19722 C C . GLN A 1 35 ? -14.370 -4.023 1.483 1.00 0.00 35 GLN A C 31
ATOM 19723 O O . GLN A 1 35 ? -15.034 -4.902 2.001 1.00 0.00 35 GLN A O 31
ATOM 19737 N N . ALA A 1 36 ? -13.326 -4.307 0.731 1.00 0.00 36 ALA A N 31
ATOM 19738 C CA . ALA A 1 36 ? -12.917 -5.723 0.484 1.00 0.00 36 ALA A CA 31
ATOM 19739 C C . ALA A 1 36 ? -11.634 -6.002 1.284 1.00 0.00 36 ALA A C 31
ATOM 19740 O O . ALA A 1 36 ? -10.609 -6.374 0.740 1.00 0.00 36 ALA A O 31
ATOM 19747 N N . GLY A 1 37 ? -11.700 -5.814 2.581 1.00 0.00 37 GLY A N 31
ATOM 19748 C CA . GLY A 1 37 ? -10.515 -6.043 3.464 1.00 0.00 37 GLY A CA 31
ATOM 19749 C C . GLY A 1 37 ? -10.174 -4.734 4.183 1.00 0.00 37 GLY A C 31
ATOM 19750 O O . GLY A 1 37 ? -9.076 -4.222 4.065 1.00 0.00 37 GLY A O 31
ATOM 19754 N N . ILE A 1 38 ? -11.117 -4.196 4.922 1.00 0.00 38 ILE A N 31
ATOM 19755 C CA . ILE A 1 38 ? -10.885 -2.914 5.663 1.00 0.00 38 ILE A CA 31
ATOM 19756 C C . ILE A 1 38 ? -10.904 -3.153 7.187 1.00 0.00 38 ILE A C 31
ATOM 19757 O O . ILE A 1 38 ? -11.290 -2.289 7.958 1.00 0.00 38 ILE A O 31
ATOM 19773 N N . THR A 1 39 ? -10.488 -4.320 7.623 1.00 0.00 39 THR A N 31
ATOM 19774 C CA . THR A 1 39 ? -10.472 -4.637 9.087 1.00 0.00 39 THR A CA 31
ATOM 19775 C C . THR A 1 39 ? -9.151 -5.332 9.457 1.00 0.00 39 THR A C 31
ATOM 19776 O O . THR A 1 39 ? -9.146 -6.400 10.043 1.00 0.00 39 THR A O 31
ATOM 19787 N N . LYS A 1 40 ? -8.037 -4.714 9.113 1.00 0.00 40 LYS A N 31
ATOM 19788 C CA . LYS A 1 40 ? -6.675 -5.279 9.415 1.00 0.00 40 LYS A CA 31
ATOM 19789 C C . LYS A 1 40 ? -6.488 -6.698 8.829 1.00 0.00 40 LYS A C 31
ATOM 19790 O O . LYS A 1 40 ? -7.118 -7.001 7.823 1.00 0.00 40 LYS A O 31
ATOM 19810 N N . GLY A 1 1 ? 26.174 -7.435 -21.120 1.00 0.00 1 GLY A N 32
ATOM 19811 C CA . GLY A 1 1 ? 26.465 -6.020 -20.740 1.00 0.00 1 GLY A CA 32
ATOM 19812 C C . GLY A 1 1 ? 26.344 -5.855 -19.222 1.00 0.00 1 GLY A C 32
ATOM 19813 O O . GLY A 1 1 ? 25.310 -6.141 -18.647 1.00 0.00 1 GLY A O 32
ATOM 19816 N N . ARG A 1 2 ? 27.391 -5.395 -18.574 1.00 0.00 2 ARG A N 32
ATOM 19817 C CA . ARG A 1 2 ? 27.348 -5.205 -17.089 1.00 0.00 2 ARG A CA 32
ATOM 19818 C C . ARG A 1 2 ? 27.653 -3.745 -16.706 1.00 0.00 2 ARG A C 32
ATOM 19819 O O . ARG A 1 2 ? 27.982 -3.465 -15.569 1.00 0.00 2 ARG A O 32
ATOM 19840 N N . ASP A 1 3 ? 27.540 -2.821 -17.632 1.00 0.00 3 ASP A N 32
ATOM 19841 C CA . ASP A 1 3 ? 27.819 -1.386 -17.314 1.00 0.00 3 ASP A CA 32
ATOM 19842 C C . ASP A 1 3 ? 26.494 -0.635 -17.135 1.00 0.00 3 ASP A C 32
ATOM 19843 O O . ASP A 1 3 ? 26.241 -0.063 -16.091 1.00 0.00 3 ASP A O 32
ATOM 19852 N N . ALA A 1 4 ? 25.651 -0.645 -18.146 1.00 0.00 4 ALA A N 32
ATOM 19853 C CA . ALA A 1 4 ? 24.327 0.056 -18.056 1.00 0.00 4 ALA A CA 32
ATOM 19854 C C . ALA A 1 4 ? 23.421 -0.615 -17.007 1.00 0.00 4 ALA A C 32
ATOM 19855 O O . ALA A 1 4 ? 22.588 0.041 -16.412 1.00 0.00 4 ALA A O 32
ATOM 19862 N N . VAL A 1 5 ? 23.585 -1.904 -16.776 1.00 0.00 5 VAL A N 32
ATOM 19863 C CA . VAL A 1 5 ? 22.740 -2.624 -15.762 1.00 0.00 5 VAL A CA 32
ATOM 19864 C C . VAL A 1 5 ? 22.947 -2.011 -14.364 1.00 0.00 5 VAL A C 32
ATOM 19865 O O . VAL A 1 5 ? 22.017 -1.945 -13.580 1.00 0.00 5 VAL A O 32
ATOM 19878 N N . ILE A 1 6 ? 24.147 -1.555 -14.053 1.00 0.00 6 ILE A N 32
ATOM 19879 C CA . ILE A 1 6 ? 24.405 -0.934 -12.711 1.00 0.00 6 ILE A CA 32
ATOM 19880 C C . ILE A 1 6 ? 23.543 0.331 -12.595 1.00 0.00 6 ILE A C 32
ATOM 19881 O O . ILE A 1 6 ? 22.902 0.560 -11.585 1.00 0.00 6 ILE A O 32
ATOM 19897 N N . LEU A 1 7 ? 23.516 1.137 -13.636 1.00 0.00 7 LEU A N 32
ATOM 19898 C CA . LEU A 1 7 ? 22.690 2.384 -13.622 1.00 0.00 7 LEU A CA 32
ATOM 19899 C C . LEU A 1 7 ? 21.201 1.999 -13.615 1.00 0.00 7 LEU A C 32
ATOM 19900 O O . LEU A 1 7 ? 20.395 2.642 -12.967 1.00 0.00 7 LEU A O 32
ATOM 19916 N N . LEU A 1 8 ? 20.843 0.949 -14.328 1.00 0.00 8 LEU A N 32
ATOM 19917 C CA . LEU A 1 8 ? 19.415 0.487 -14.382 1.00 0.00 8 LEU A CA 32
ATOM 19918 C C . LEU A 1 8 ? 18.925 0.026 -13.001 1.00 0.00 8 LEU A C 32
ATOM 19919 O O . LEU A 1 8 ? 17.749 0.102 -12.699 1.00 0.00 8 LEU A O 32
ATOM 19935 N N . THR A 1 9 ? 19.823 -0.441 -12.174 1.00 0.00 9 THR A N 32
ATOM 19936 C CA . THR A 1 9 ? 19.452 -0.911 -10.799 1.00 0.00 9 THR A CA 32
ATOM 19937 C C . THR A 1 9 ? 19.027 0.287 -9.930 1.00 0.00 9 THR A C 32
ATOM 19938 O O . THR A 1 9 ? 18.138 0.168 -9.105 1.00 0.00 9 THR A O 32
ATOM 19949 N N . CYS A 1 10 ? 19.645 1.435 -10.113 1.00 0.00 10 CYS A N 32
ATOM 19950 C CA . CYS A 1 10 ? 19.270 2.639 -9.303 1.00 0.00 10 CYS A CA 32
ATOM 19951 C C . CYS A 1 10 ? 18.261 3.516 -10.071 1.00 0.00 10 CYS A C 32
ATOM 19952 O O . CYS A 1 10 ? 18.308 4.733 -10.003 1.00 0.00 10 CYS A O 32
ATOM 19960 N N . ALA A 1 11 ? 17.348 2.903 -10.796 1.00 0.00 11 ALA A N 32
ATOM 19961 C CA . ALA A 1 11 ? 16.322 3.671 -11.576 1.00 0.00 11 ALA A CA 32
ATOM 19962 C C . ALA A 1 11 ? 15.091 2.790 -11.862 1.00 0.00 11 ALA A C 32
ATOM 19963 O O . ALA A 1 11 ? 14.505 2.852 -12.929 1.00 0.00 11 ALA A O 32
ATOM 19970 N N . ILE A 1 12 ? 14.704 1.973 -10.913 1.00 0.00 12 ILE A N 32
ATOM 19971 C CA . ILE A 1 12 ? 13.520 1.072 -11.100 1.00 0.00 12 ILE A CA 32
ATOM 19972 C C . ILE A 1 12 ? 12.620 1.085 -9.850 1.00 0.00 12 ILE A C 32
ATOM 19973 O O . ILE A 1 12 ? 13.089 1.244 -8.736 1.00 0.00 12 ILE A O 32
ATOM 19989 N N . HIS A 1 13 ? 11.328 0.918 -10.032 1.00 0.00 13 HIS A N 32
ATOM 19990 C CA . HIS A 1 13 ? 10.382 0.919 -8.870 1.00 0.00 13 HIS A CA 32
ATOM 19991 C C . HIS A 1 13 ? 9.557 -0.384 -8.851 1.00 0.00 13 HIS A C 32
ATOM 19992 O O . HIS A 1 13 ? 8.408 -0.395 -9.260 1.00 0.00 13 HIS A O 32
ATOM 20006 N N . PRO A 1 14 ? 10.172 -1.450 -8.373 1.00 0.00 14 PRO A N 32
ATOM 20007 C CA . PRO A 1 14 ? 9.484 -2.777 -8.299 1.00 0.00 14 PRO A CA 32
ATOM 20008 C C . PRO A 1 14 ? 8.351 -2.755 -7.257 1.00 0.00 14 PRO A C 32
ATOM 20009 O O . PRO A 1 14 ? 7.314 -3.365 -7.458 1.00 0.00 14 PRO A O 32
ATOM 20020 N N . GLU A 1 15 ? 8.537 -2.050 -6.160 1.00 0.00 15 GLU A N 32
ATOM 20021 C CA . GLU A 1 15 ? 7.471 -1.974 -5.111 1.00 0.00 15 GLU A CA 32
ATOM 20022 C C . GLU A 1 15 ? 6.379 -0.957 -5.504 1.00 0.00 15 GLU A C 32
ATOM 20023 O O . GLU A 1 15 ? 5.469 -0.707 -4.740 1.00 0.00 15 GLU A O 32
ATOM 20035 N N . LEU A 1 16 ? 6.462 -0.383 -6.684 1.00 0.00 16 LEU A N 32
ATOM 20036 C CA . LEU A 1 16 ? 5.439 0.605 -7.146 1.00 0.00 16 LEU A CA 32
ATOM 20037 C C . LEU A 1 16 ? 4.648 -0.003 -8.314 1.00 0.00 16 LEU A C 32
ATOM 20038 O O . LEU A 1 16 ? 3.432 0.042 -8.321 1.00 0.00 16 LEU A O 32
ATOM 20054 N N . ILE A 1 17 ? 5.333 -0.571 -9.288 1.00 0.00 17 ILE A N 32
ATOM 20055 C CA . ILE A 1 17 ? 4.644 -1.199 -10.467 1.00 0.00 17 ILE A CA 32
ATOM 20056 C C . ILE A 1 17 ? 3.664 -2.279 -9.976 1.00 0.00 17 ILE A C 32
ATOM 20057 O O . ILE A 1 17 ? 2.534 -2.347 -10.427 1.00 0.00 17 ILE A O 32
ATOM 20073 N N . PHE A 1 18 ? 4.091 -3.111 -9.051 1.00 0.00 18 PHE A N 32
ATOM 20074 C CA . PHE A 1 18 ? 3.192 -4.182 -8.514 1.00 0.00 18 PHE A CA 32
ATOM 20075 C C . PHE A 1 18 ? 1.950 -3.540 -7.874 1.00 0.00 18 PHE A C 32
ATOM 20076 O O . PHE A 1 18 ? 0.838 -3.985 -8.093 1.00 0.00 18 PHE A O 32
ATOM 20093 N N . THR A 1 19 ? 2.139 -2.495 -7.093 1.00 0.00 19 THR A N 32
ATOM 20094 C CA . THR A 1 19 ? 0.984 -1.799 -6.431 1.00 0.00 19 THR A CA 32
ATOM 20095 C C . THR A 1 19 ? 0.019 -1.231 -7.484 1.00 0.00 19 THR A C 32
ATOM 20096 O O . THR A 1 19 ? -1.178 -1.204 -7.264 1.00 0.00 19 THR A O 32
ATOM 20107 N N . ILE A 1 20 ? 0.521 -0.786 -8.619 1.00 0.00 20 ILE A N 32
ATOM 20108 C CA . ILE A 1 20 ? -0.381 -0.233 -9.685 1.00 0.00 20 ILE A CA 32
ATOM 20109 C C . ILE A 1 20 ? -1.361 -1.332 -10.121 1.00 0.00 20 ILE A C 32
ATOM 20110 O O . ILE A 1 20 ? -2.526 -1.063 -10.327 1.00 0.00 20 ILE A O 32
ATOM 20126 N N . THR A 1 21 ? -0.897 -2.560 -10.244 1.00 0.00 21 THR A N 32
ATOM 20127 C CA . THR A 1 21 ? -1.798 -3.691 -10.650 1.00 0.00 21 THR A CA 32
ATOM 20128 C C . THR A 1 21 ? -2.949 -3.818 -9.636 1.00 0.00 21 THR A C 32
ATOM 20129 O O . THR A 1 21 ? -4.081 -4.055 -10.014 1.00 0.00 21 THR A O 32
ATOM 20140 N N . LYS A 1 22 ? -2.661 -3.645 -8.359 1.00 0.00 22 LYS A N 32
ATOM 20141 C CA . LYS A 1 22 ? -3.733 -3.735 -7.311 1.00 0.00 22 LYS A CA 32
ATOM 20142 C C . LYS A 1 22 ? -4.735 -2.595 -7.521 1.00 0.00 22 LYS A C 32
ATOM 20143 O O . LYS A 1 22 ? -5.932 -2.800 -7.456 1.00 0.00 22 LYS A O 32
ATOM 20162 N N . ILE A 1 23 ? -4.249 -1.401 -7.785 1.00 0.00 23 ILE A N 32
ATOM 20163 C CA . ILE A 1 23 ? -5.162 -0.234 -8.019 1.00 0.00 23 ILE A CA 32
ATOM 20164 C C . ILE A 1 23 ? -5.862 -0.407 -9.380 1.00 0.00 23 ILE A C 32
ATOM 20165 O O . ILE A 1 23 ? -7.002 -0.017 -9.539 1.00 0.00 23 ILE A O 32
ATOM 20181 N N . LEU A 1 24 ? -5.188 -1.001 -10.346 1.00 0.00 24 LEU A N 32
ATOM 20182 C CA . LEU A 1 24 ? -5.789 -1.228 -11.705 1.00 0.00 24 LEU A CA 32
ATOM 20183 C C . LEU A 1 24 ? -7.106 -2.008 -11.569 1.00 0.00 24 LEU A C 32
ATOM 20184 O O . LEU A 1 24 ? -8.081 -1.699 -12.229 1.00 0.00 24 LEU A O 32
ATOM 20200 N N . LEU A 1 25 ? -7.140 -3.005 -10.706 1.00 0.00 25 LEU A N 32
ATOM 20201 C CA . LEU A 1 25 ? -8.395 -3.801 -10.508 1.00 0.00 25 LEU A CA 32
ATOM 20202 C C . LEU A 1 25 ? -9.388 -3.062 -9.587 1.00 0.00 25 LEU A C 32
ATOM 20203 O O . LEU A 1 25 ? -10.448 -3.574 -9.284 1.00 0.00 25 LEU A O 32
ATOM 20219 N N . ALA A 1 26 ? -9.056 -1.864 -9.157 1.00 0.00 26 ALA A N 32
ATOM 20220 C CA . ALA A 1 26 ? -9.958 -1.062 -8.271 1.00 0.00 26 ALA A CA 32
ATOM 20221 C C . ALA A 1 26 ? -10.367 0.261 -8.954 1.00 0.00 26 ALA A C 32
ATOM 20222 O O . ALA A 1 26 ? -11.010 1.101 -8.350 1.00 0.00 26 ALA A O 32
ATOM 20229 N N . ILE A 1 27 ? -10.007 0.443 -10.205 1.00 0.00 27 ILE A N 32
ATOM 20230 C CA . ILE A 1 27 ? -10.365 1.690 -10.952 1.00 0.00 27 ILE A CA 32
ATOM 20231 C C . ILE A 1 27 ? -11.595 1.423 -11.835 1.00 0.00 27 ILE A C 32
ATOM 20232 O O . ILE A 1 27 ? -12.372 2.321 -12.103 1.00 0.00 27 ILE A O 32
ATOM 20248 N N . LEU A 1 28 ? -11.776 0.199 -12.285 1.00 0.00 28 LEU A N 32
ATOM 20249 C CA . LEU A 1 28 ? -12.954 -0.135 -13.150 1.00 0.00 28 LEU A CA 32
ATOM 20250 C C . LEU A 1 28 ? -14.209 -0.448 -12.306 1.00 0.00 28 LEU A C 32
ATOM 20251 O O . LEU A 1 28 ? -15.169 -0.993 -12.816 1.00 0.00 28 LEU A O 32
ATOM 20267 N N . GLY A 1 29 ? -14.220 -0.104 -11.034 1.00 0.00 29 GLY A N 32
ATOM 20268 C CA . GLY A 1 29 ? -15.410 -0.372 -10.170 1.00 0.00 29 GLY A CA 32
ATOM 20269 C C . GLY A 1 29 ? -15.418 0.606 -8.985 1.00 0.00 29 GLY A C 32
ATOM 20270 O O . GLY A 1 29 ? -15.467 0.176 -7.848 1.00 0.00 29 GLY A O 32
ATOM 20274 N N . PRO A 1 30 ? -15.371 1.894 -9.284 1.00 0.00 30 PRO A N 32
ATOM 20275 C CA . PRO A 1 30 ? -15.372 2.943 -8.219 1.00 0.00 30 PRO A CA 32
ATOM 20276 C C . PRO A 1 30 ? -16.709 2.962 -7.462 1.00 0.00 30 PRO A C 32
ATOM 20277 O O . PRO A 1 30 ? -16.741 3.284 -6.290 1.00 0.00 30 PRO A O 32
ATOM 20288 N N . LEU A 1 31 ? -17.802 2.618 -8.117 1.00 0.00 31 LEU A N 32
ATOM 20289 C CA . LEU A 1 31 ? -19.141 2.608 -7.436 1.00 0.00 31 LEU A CA 32
ATOM 20290 C C . LEU A 1 31 ? -19.081 1.719 -6.184 1.00 0.00 31 LEU A C 32
ATOM 20291 O O . LEU A 1 31 ? -19.578 2.090 -5.136 1.00 0.00 31 LEU A O 32
ATOM 20307 N N . MET A 1 32 ? -18.463 0.563 -6.292 1.00 0.00 32 MET A N 32
ATOM 20308 C CA . MET A 1 32 ? -18.345 -0.357 -5.116 1.00 0.00 32 MET A CA 32
ATOM 20309 C C . MET A 1 32 ? -17.275 0.185 -4.157 1.00 0.00 32 MET A C 32
ATOM 20310 O O . MET A 1 32 ? -17.461 0.171 -2.954 1.00 0.00 32 MET A O 32
ATOM 20324 N N . VAL A 1 33 ? -16.165 0.666 -4.683 1.00 0.00 33 VAL A N 32
ATOM 20325 C CA . VAL A 1 33 ? -15.071 1.223 -3.814 1.00 0.00 33 VAL A CA 32
ATOM 20326 C C . VAL A 1 33 ? -15.604 2.401 -2.979 1.00 0.00 33 VAL A C 32
ATOM 20327 O O . VAL A 1 33 ? -15.228 2.567 -1.833 1.00 0.00 33 VAL A O 32
ATOM 20340 N N . LEU A 1 34 ? -16.478 3.210 -3.540 1.00 0.00 34 LEU A N 32
ATOM 20341 C CA . LEU A 1 34 ? -17.043 4.375 -2.783 1.00 0.00 34 LEU A CA 32
ATOM 20342 C C . LEU A 1 34 ? -18.324 3.986 -2.017 1.00 0.00 34 LEU A C 32
ATOM 20343 O O . LEU A 1 34 ? -19.095 4.848 -1.632 1.00 0.00 34 LEU A O 32
ATOM 20359 N N . GLN A 1 35 ? -18.552 2.708 -1.792 1.00 0.00 35 GLN A N 32
ATOM 20360 C CA . GLN A 1 35 ? -19.769 2.240 -1.051 1.00 0.00 35 GLN A CA 32
ATOM 20361 C C . GLN A 1 35 ? -19.487 0.896 -0.344 1.00 0.00 35 GLN A C 32
ATOM 20362 O O . GLN A 1 35 ? -20.383 0.095 -0.152 1.00 0.00 35 GLN A O 32
ATOM 20376 N N . ALA A 1 36 ? -18.250 0.646 0.041 1.00 0.00 36 ALA A N 32
ATOM 20377 C CA . ALA A 1 36 ? -17.900 -0.641 0.730 1.00 0.00 36 ALA A CA 32
ATOM 20378 C C . ALA A 1 36 ? -18.255 -0.590 2.225 1.00 0.00 36 ALA A C 32
ATOM 20379 O O . ALA A 1 36 ? -18.705 -1.571 2.786 1.00 0.00 36 ALA A O 32
ATOM 20386 N N . GLY A 1 37 ? -18.059 0.538 2.869 1.00 0.00 37 GLY A N 32
ATOM 20387 C CA . GLY A 1 37 ? -18.385 0.659 4.324 1.00 0.00 37 GLY A CA 32
ATOM 20388 C C . GLY A 1 37 ? -19.896 0.857 4.520 1.00 0.00 37 GLY A C 32
ATOM 20389 O O . GLY A 1 37 ? -20.448 0.430 5.517 1.00 0.00 37 GLY A O 32
ATOM 20393 N N . ILE A 1 38 ? -20.563 1.499 3.587 1.00 0.00 38 ILE A N 32
ATOM 20394 C CA . ILE A 1 38 ? -22.038 1.730 3.714 1.00 0.00 38 ILE A CA 32
ATOM 20395 C C . ILE A 1 38 ? -22.808 0.689 2.884 1.00 0.00 38 ILE A C 32
ATOM 20396 O O . ILE A 1 38 ? -22.669 0.627 1.676 1.00 0.00 38 ILE A O 32
ATOM 20412 N N . THR A 1 39 ? -23.619 -0.120 3.532 1.00 0.00 39 THR A N 32
ATOM 20413 C CA . THR A 1 39 ? -24.416 -1.165 2.803 1.00 0.00 39 THR A CA 32
ATOM 20414 C C . THR A 1 39 ? -25.926 -0.836 2.809 1.00 0.00 39 THR A C 32
ATOM 20415 O O . THR A 1 39 ? -26.745 -1.715 2.601 1.00 0.00 39 THR A O 32
ATOM 20426 N N . LYS A 1 40 ? -26.294 0.415 3.043 1.00 0.00 40 LYS A N 32
ATOM 20427 C CA . LYS A 1 40 ? -27.737 0.854 3.074 1.00 0.00 40 LYS A CA 32
ATOM 20428 C C . LYS A 1 40 ? -28.486 0.301 4.311 1.00 0.00 40 LYS A C 32
ATOM 20429 O O . LYS A 1 40 ? -28.093 -0.725 4.849 1.00 0.00 40 LYS A O 32
ATOM 20449 N N . GLY A 1 1 ? 14.901 -17.809 -16.414 1.00 0.00 1 GLY A N 33
ATOM 20450 C CA . GLY A 1 1 ? 13.953 -18.897 -16.034 1.00 0.00 1 GLY A CA 33
ATOM 20451 C C . GLY A 1 1 ? 13.766 -18.919 -14.513 1.00 0.00 1 GLY A C 33
ATOM 20452 O O . GLY A 1 1 ? 13.417 -17.917 -13.916 1.00 0.00 1 GLY A O 33
ATOM 20455 N N . ARG A 1 2 ? 14.003 -20.047 -13.887 1.00 0.00 2 ARG A N 33
ATOM 20456 C CA . ARG A 1 2 ? 13.852 -20.158 -12.405 1.00 0.00 2 ARG A CA 33
ATOM 20457 C C . ARG A 1 2 ? 15.222 -20.462 -11.779 1.00 0.00 2 ARG A C 33
ATOM 20458 O O . ARG A 1 2 ? 16.230 -20.486 -12.467 1.00 0.00 2 ARG A O 33
ATOM 20479 N N . ASP A 1 3 ? 15.255 -20.690 -10.483 1.00 0.00 3 ASP A N 33
ATOM 20480 C CA . ASP A 1 3 ? 16.537 -20.996 -9.758 1.00 0.00 3 ASP A CA 33
ATOM 20481 C C . ASP A 1 3 ? 17.559 -19.867 -9.977 1.00 0.00 3 ASP A C 33
ATOM 20482 O O . ASP A 1 3 ? 18.745 -20.104 -10.133 1.00 0.00 3 ASP A O 33
ATOM 20491 N N . ALA A 1 4 ? 17.088 -18.640 -9.987 1.00 0.00 4 ALA A N 33
ATOM 20492 C CA . ALA A 1 4 ? 17.972 -17.447 -10.193 1.00 0.00 4 ALA A CA 33
ATOM 20493 C C . ALA A 1 4 ? 17.136 -16.170 -10.028 1.00 0.00 4 ALA A C 33
ATOM 20494 O O . ALA A 1 4 ? 17.483 -15.292 -9.260 1.00 0.00 4 ALA A O 33
ATOM 20501 N N . VAL A 1 5 ? 16.035 -16.079 -10.743 1.00 0.00 5 VAL A N 33
ATOM 20502 C CA . VAL A 1 5 ? 15.137 -14.878 -10.655 1.00 0.00 5 VAL A CA 33
ATOM 20503 C C . VAL A 1 5 ? 14.613 -14.718 -9.218 1.00 0.00 5 VAL A C 33
ATOM 20504 O O . VAL A 1 5 ? 14.516 -13.613 -8.718 1.00 0.00 5 VAL A O 33
ATOM 20517 N N . ILE A 1 6 ? 14.288 -15.812 -8.556 1.00 0.00 6 ILE A N 33
ATOM 20518 C CA . ILE A 1 6 ? 13.779 -15.730 -7.144 1.00 0.00 6 ILE A CA 33
ATOM 20519 C C . ILE A 1 6 ? 14.871 -15.117 -6.246 1.00 0.00 6 ILE A C 33
ATOM 20520 O O . ILE A 1 6 ? 14.579 -14.348 -5.350 1.00 0.00 6 ILE A O 33
ATOM 20536 N N . LEU A 1 7 ? 16.119 -15.447 -6.495 1.00 0.00 7 LEU A N 33
ATOM 20537 C CA . LEU A 1 7 ? 17.243 -14.887 -5.679 1.00 0.00 7 LEU A CA 33
ATOM 20538 C C . LEU A 1 7 ? 17.565 -13.450 -6.130 1.00 0.00 7 LEU A C 33
ATOM 20539 O O . LEU A 1 7 ? 18.048 -12.653 -5.346 1.00 0.00 7 LEU A O 33
ATOM 20555 N N . LEU A 1 8 ? 17.299 -13.116 -7.377 1.00 0.00 8 LEU A N 33
ATOM 20556 C CA . LEU A 1 8 ? 17.581 -11.733 -7.883 1.00 0.00 8 LEU A CA 33
ATOM 20557 C C . LEU A 1 8 ? 16.380 -10.792 -7.662 1.00 0.00 8 LEU A C 33
ATOM 20558 O O . LEU A 1 8 ? 16.317 -9.723 -8.246 1.00 0.00 8 LEU A O 33
ATOM 20574 N N . THR A 1 9 ? 15.436 -11.168 -6.827 1.00 0.00 9 THR A N 33
ATOM 20575 C CA . THR A 1 9 ? 14.241 -10.298 -6.563 1.00 0.00 9 THR A CA 33
ATOM 20576 C C . THR A 1 9 ? 14.632 -9.031 -5.773 1.00 0.00 9 THR A C 33
ATOM 20577 O O . THR A 1 9 ? 13.962 -8.015 -5.861 1.00 0.00 9 THR A O 33
ATOM 20588 N N . CYS A 1 10 ? 15.706 -9.082 -5.010 1.00 0.00 10 CYS A N 33
ATOM 20589 C CA . CYS A 1 10 ? 16.142 -7.883 -4.221 1.00 0.00 10 CYS A CA 33
ATOM 20590 C C . CYS A 1 10 ? 16.634 -6.774 -5.167 1.00 0.00 10 CYS A C 33
ATOM 20591 O O . CYS A 1 10 ? 16.392 -5.606 -4.927 1.00 0.00 10 CYS A O 33
ATOM 20599 N N . ALA A 1 11 ? 17.315 -7.133 -6.235 1.00 0.00 11 ALA A N 33
ATOM 20600 C CA . ALA A 1 11 ? 17.821 -6.105 -7.203 1.00 0.00 11 ALA A CA 33
ATOM 20601 C C . ALA A 1 11 ? 16.648 -5.487 -7.980 1.00 0.00 11 ALA A C 33
ATOM 20602 O O . ALA A 1 11 ? 16.544 -4.280 -8.094 1.00 0.00 11 ALA A O 33
ATOM 20609 N N . ILE A 1 12 ? 15.767 -6.307 -8.507 1.00 0.00 12 ILE A N 33
ATOM 20610 C CA . ILE A 1 12 ? 14.594 -5.776 -9.272 1.00 0.00 12 ILE A CA 33
ATOM 20611 C C . ILE A 1 12 ? 13.541 -5.214 -8.302 1.00 0.00 12 ILE A C 33
ATOM 20612 O O . ILE A 1 12 ? 13.480 -5.599 -7.150 1.00 0.00 12 ILE A O 33
ATOM 20628 N N . HIS A 1 13 ? 12.714 -4.310 -8.765 1.00 0.00 13 HIS A N 33
ATOM 20629 C CA . HIS A 1 13 ? 11.656 -3.716 -7.883 1.00 0.00 13 HIS A CA 33
ATOM 20630 C C . HIS A 1 13 ? 10.260 -3.979 -8.477 1.00 0.00 13 HIS A C 33
ATOM 20631 O O . HIS A 1 13 ? 9.604 -3.068 -8.950 1.00 0.00 13 HIS A O 33
ATOM 20645 N N . PRO A 1 14 ? 9.842 -5.228 -8.433 1.00 0.00 14 PRO A N 33
ATOM 20646 C CA . PRO A 1 14 ? 8.505 -5.614 -8.975 1.00 0.00 14 PRO A CA 33
ATOM 20647 C C . PRO A 1 14 ? 7.358 -5.139 -8.059 1.00 0.00 14 PRO A C 33
ATOM 20648 O O . PRO A 1 14 ? 6.224 -5.057 -8.494 1.00 0.00 14 PRO A O 33
ATOM 20659 N N . GLU A 1 15 ? 7.642 -4.830 -6.810 1.00 0.00 15 GLU A N 33
ATOM 20660 C CA . GLU A 1 15 ? 6.575 -4.362 -5.858 1.00 0.00 15 GLU A CA 33
ATOM 20661 C C . GLU A 1 15 ? 5.908 -3.074 -6.354 1.00 0.00 15 GLU A C 33
ATOM 20662 O O . GLU A 1 15 ? 4.695 -2.968 -6.385 1.00 0.00 15 GLU A O 33
ATOM 20674 N N . LEU A 1 16 ? 6.705 -2.113 -6.736 1.00 0.00 16 LEU A N 33
ATOM 20675 C CA . LEU A 1 16 ? 6.171 -0.802 -7.244 1.00 0.00 16 LEU A CA 33
ATOM 20676 C C . LEU A 1 16 ? 5.176 -1.041 -8.389 1.00 0.00 16 LEU A C 33
ATOM 20677 O O . LEU A 1 16 ? 4.112 -0.449 -8.417 1.00 0.00 16 LEU A O 33
ATOM 20693 N N . ILE A 1 17 ? 5.510 -1.910 -9.317 1.00 0.00 17 ILE A N 33
ATOM 20694 C CA . ILE A 1 17 ? 4.580 -2.207 -10.460 1.00 0.00 17 ILE A CA 33
ATOM 20695 C C . ILE A 1 17 ? 3.300 -2.849 -9.900 1.00 0.00 17 ILE A C 33
ATOM 20696 O O . ILE A 1 17 ? 2.209 -2.559 -10.357 1.00 0.00 17 ILE A O 33
ATOM 20712 N N . PHE A 1 18 ? 3.432 -3.704 -8.909 1.00 0.00 18 PHE A N 33
ATOM 20713 C CA . PHE A 1 18 ? 2.239 -4.366 -8.290 1.00 0.00 18 PHE A CA 33
ATOM 20714 C C . PHE A 1 18 ? 1.323 -3.307 -7.652 1.00 0.00 18 PHE A C 33
ATOM 20715 O O . PHE A 1 18 ? 0.115 -3.450 -7.671 1.00 0.00 18 PHE A O 33
ATOM 20732 N N . THR A 1 19 ? 1.890 -2.251 -7.097 1.00 0.00 19 THR A N 33
ATOM 20733 C CA . THR A 1 19 ? 1.065 -1.168 -6.460 1.00 0.00 19 THR A CA 33
ATOM 20734 C C . THR A 1 19 ? 0.111 -0.557 -7.499 1.00 0.00 19 THR A C 33
ATOM 20735 O O . THR A 1 19 ? -1.050 -0.318 -7.214 1.00 0.00 19 THR A O 33
ATOM 20746 N N . ILE A 1 20 ? 0.596 -0.318 -8.699 1.00 0.00 20 ILE A N 33
ATOM 20747 C CA . ILE A 1 20 ? -0.269 0.266 -9.772 1.00 0.00 20 ILE A CA 33
ATOM 20748 C C . ILE A 1 20 ? -1.245 -0.813 -10.272 1.00 0.00 20 ILE A C 33
ATOM 20749 O O . ILE A 1 20 ? -2.414 -0.541 -10.456 1.00 0.00 20 ILE A O 33
ATOM 20765 N N . THR A 1 21 ? -0.776 -2.026 -10.480 1.00 0.00 21 THR A N 33
ATOM 20766 C CA . THR A 1 21 ? -1.681 -3.129 -10.957 1.00 0.00 21 THR A CA 33
ATOM 20767 C C . THR A 1 21 ? -2.786 -3.384 -9.918 1.00 0.00 21 THR A C 33
ATOM 20768 O O . THR A 1 21 ? -3.930 -3.605 -10.275 1.00 0.00 21 THR A O 33
ATOM 20779 N N . LYS A 1 22 ? -2.452 -3.344 -8.643 1.00 0.00 22 LYS A N 33
ATOM 20780 C CA . LYS A 1 22 ? -3.478 -3.572 -7.572 1.00 0.00 22 LYS A CA 33
ATOM 20781 C C . LYS A 1 22 ? -4.573 -2.501 -7.685 1.00 0.00 22 LYS A C 33
ATOM 20782 O O . LYS A 1 22 ? -5.746 -2.820 -7.749 1.00 0.00 22 LYS A O 33
ATOM 20801 N N . ILE A 1 23 ? -4.193 -1.241 -7.725 1.00 0.00 23 ILE A N 33
ATOM 20802 C CA . ILE A 1 23 ? -5.203 -0.134 -7.850 1.00 0.00 23 ILE A CA 33
ATOM 20803 C C . ILE A 1 23 ? -5.937 -0.265 -9.198 1.00 0.00 23 ILE A C 33
ATOM 20804 O O . ILE A 1 23 ? -7.121 0.004 -9.286 1.00 0.00 23 ILE A O 33
ATOM 20820 N N . LEU A 1 24 ? -5.244 -0.688 -10.236 1.00 0.00 24 LEU A N 33
ATOM 20821 C CA . LEU A 1 24 ? -5.890 -0.856 -11.579 1.00 0.00 24 LEU A CA 33
ATOM 20822 C C . LEU A 1 24 ? -7.031 -1.878 -11.474 1.00 0.00 24 LEU A C 33
ATOM 20823 O O . LEU A 1 24 ? -8.091 -1.679 -12.039 1.00 0.00 24 LEU A O 33
ATOM 20839 N N . LEU A 1 25 ? -6.822 -2.954 -10.742 1.00 0.00 25 LEU A N 33
ATOM 20840 C CA . LEU A 1 25 ? -7.893 -3.993 -10.575 1.00 0.00 25 LEU A CA 33
ATOM 20841 C C . LEU A 1 25 ? -9.033 -3.470 -9.682 1.00 0.00 25 LEU A C 33
ATOM 20842 O O . LEU A 1 25 ? -10.131 -3.996 -9.699 1.00 0.00 25 LEU A O 33
ATOM 20858 N N . ALA A 1 26 ? -8.773 -2.437 -8.920 1.00 0.00 26 ALA A N 33
ATOM 20859 C CA . ALA A 1 26 ? -9.814 -1.842 -8.021 1.00 0.00 26 ALA A CA 33
ATOM 20860 C C . ALA A 1 26 ? -10.596 -0.718 -8.728 1.00 0.00 26 ALA A C 33
ATOM 20861 O O . ALA A 1 26 ? -11.505 -0.142 -8.157 1.00 0.00 26 ALA A O 33
ATOM 20868 N N . ILE A 1 27 ? -10.251 -0.410 -9.957 1.00 0.00 27 ILE A N 33
ATOM 20869 C CA . ILE A 1 27 ? -10.957 0.666 -10.723 1.00 0.00 27 ILE A CA 33
ATOM 20870 C C . ILE A 1 27 ? -11.401 0.121 -12.092 1.00 0.00 27 ILE A C 33
ATOM 20871 O O . ILE A 1 27 ? -12.560 0.216 -12.447 1.00 0.00 27 ILE A O 33
ATOM 20887 N N . LEU A 1 28 ? -10.480 -0.446 -12.851 1.00 0.00 28 LEU A N 33
ATOM 20888 C CA . LEU A 1 28 ? -10.794 -1.012 -14.205 1.00 0.00 28 LEU A CA 33
ATOM 20889 C C . LEU A 1 28 ? -11.382 0.074 -15.123 1.00 0.00 28 LEU A C 33
ATOM 20890 O O . LEU A 1 28 ? -12.426 -0.103 -15.727 1.00 0.00 28 LEU A O 33
ATOM 20906 N N . GLY A 1 29 ? -10.710 1.199 -15.230 1.00 0.00 29 GLY A N 33
ATOM 20907 C CA . GLY A 1 29 ? -11.210 2.305 -16.103 1.00 0.00 29 GLY A CA 33
ATOM 20908 C C . GLY A 1 29 ? -10.592 3.645 -15.681 1.00 0.00 29 GLY A C 33
ATOM 20909 O O . GLY A 1 29 ? -11.297 4.506 -15.189 1.00 0.00 29 GLY A O 33
ATOM 20913 N N . PRO A 1 30 ? -9.299 3.790 -15.887 1.00 0.00 30 PRO A N 33
ATOM 20914 C CA . PRO A 1 30 ? -8.603 5.058 -15.516 1.00 0.00 30 PRO A CA 33
ATOM 20915 C C . PRO A 1 30 ? -8.991 6.212 -16.461 1.00 0.00 30 PRO A C 33
ATOM 20916 O O . PRO A 1 30 ? -9.173 7.331 -16.023 1.00 0.00 30 PRO A O 33
ATOM 20927 N N . LEU A 1 31 ? -9.118 5.948 -17.746 1.00 0.00 31 LEU A N 33
ATOM 20928 C CA . LEU A 1 31 ? -9.491 7.024 -18.726 1.00 0.00 31 LEU A CA 33
ATOM 20929 C C . LEU A 1 31 ? -10.851 7.651 -18.377 1.00 0.00 31 LEU A C 33
ATOM 20930 O O . LEU A 1 31 ? -10.963 8.859 -18.295 1.00 0.00 31 LEU A O 33
ATOM 20946 N N . MET A 1 32 ? -11.872 6.846 -18.176 1.00 0.00 32 MET A N 33
ATOM 20947 C CA . MET A 1 32 ? -13.226 7.402 -17.836 1.00 0.00 32 MET A CA 33
ATOM 20948 C C . MET A 1 32 ? -13.226 8.138 -16.480 1.00 0.00 32 MET A C 33
ATOM 20949 O O . MET A 1 32 ? -14.063 8.989 -16.255 1.00 0.00 32 MET A O 33
ATOM 20963 N N . VAL A 1 33 ? -12.308 7.829 -15.589 1.00 0.00 33 VAL A N 33
ATOM 20964 C CA . VAL A 1 33 ? -12.272 8.527 -14.263 1.00 0.00 33 VAL A CA 33
ATOM 20965 C C . VAL A 1 33 ? -11.390 9.784 -14.356 1.00 0.00 33 VAL A C 33
ATOM 20966 O O . VAL A 1 33 ? -11.720 10.813 -13.795 1.00 0.00 33 VAL A O 33
ATOM 20979 N N . LEU A 1 34 ? -10.278 9.709 -15.056 1.00 0.00 34 LEU A N 33
ATOM 20980 C CA . LEU A 1 34 ? -9.376 10.903 -15.185 1.00 0.00 34 LEU A CA 33
ATOM 20981 C C . LEU A 1 34 ? -9.805 11.840 -16.329 1.00 0.00 34 LEU A C 33
ATOM 20982 O O . LEU A 1 34 ? -9.115 12.796 -16.628 1.00 0.00 34 LEU A O 33
ATOM 20998 N N . GLN A 1 35 ? -10.929 11.592 -16.961 1.00 0.00 35 GLN A N 33
ATOM 20999 C CA . GLN A 1 35 ? -11.398 12.478 -18.073 1.00 0.00 35 GLN A CA 33
ATOM 21000 C C . GLN A 1 35 ? -12.900 12.790 -17.928 1.00 0.00 35 GLN A C 33
ATOM 21001 O O . GLN A 1 35 ? -13.568 13.088 -18.903 1.00 0.00 35 GLN A O 33
ATOM 21015 N N . ALA A 1 36 ? -13.430 12.733 -16.725 1.00 0.00 36 ALA A N 33
ATOM 21016 C CA . ALA A 1 36 ? -14.881 13.032 -16.513 1.00 0.00 36 ALA A CA 33
ATOM 21017 C C . ALA A 1 36 ? -15.085 14.548 -16.361 1.00 0.00 36 ALA A C 33
ATOM 21018 O O . ALA A 1 36 ? -15.993 15.113 -16.943 1.00 0.00 36 ALA A O 33
ATOM 21025 N N . GLY A 1 37 ? -14.246 15.204 -15.590 1.00 0.00 37 GLY A N 33
ATOM 21026 C CA . GLY A 1 37 ? -14.368 16.681 -15.391 1.00 0.00 37 GLY A CA 33
ATOM 21027 C C . GLY A 1 37 ? -13.068 17.353 -15.842 1.00 0.00 37 GLY A C 33
ATOM 21028 O O . GLY A 1 37 ? -12.433 18.057 -15.078 1.00 0.00 37 GLY A O 33
ATOM 21032 N N . ILE A 1 38 ? -12.677 17.133 -17.076 1.00 0.00 38 ILE A N 33
ATOM 21033 C CA . ILE A 1 38 ? -11.416 17.747 -17.605 1.00 0.00 38 ILE A CA 33
ATOM 21034 C C . ILE A 1 38 ? -11.713 18.871 -18.623 1.00 0.00 38 ILE A C 33
ATOM 21035 O O . ILE A 1 38 ? -10.857 19.237 -19.410 1.00 0.00 38 ILE A O 33
ATOM 21051 N N . THR A 1 39 ? -12.905 19.423 -18.612 1.00 0.00 39 THR A N 33
ATOM 21052 C CA . THR A 1 39 ? -13.258 20.520 -19.569 1.00 0.00 39 THR A CA 33
ATOM 21053 C C . THR A 1 39 ? -13.748 21.744 -18.782 1.00 0.00 39 THR A C 33
ATOM 21054 O O . THR A 1 39 ? -14.857 22.210 -18.978 1.00 0.00 39 THR A O 33
ATOM 21065 N N . LYS A 1 40 ? -12.908 22.247 -17.895 1.00 0.00 40 LYS A N 33
ATOM 21066 C CA . LYS A 1 40 ? -13.227 23.440 -17.036 1.00 0.00 40 LYS A CA 33
ATOM 21067 C C . LYS A 1 40 ? -14.239 23.074 -15.936 1.00 0.00 40 LYS A C 33
ATOM 21068 O O . LYS A 1 40 ? -13.851 23.125 -14.781 1.00 0.00 40 LYS A O 33
ATOM 21088 N N . GLY A 1 1 ? 10.175 -8.517 -20.765 1.00 0.00 1 GLY A N 34
ATOM 21089 C CA . GLY A 1 1 ? 10.456 -7.188 -21.385 1.00 0.00 1 GLY A CA 34
ATOM 21090 C C . GLY A 1 1 ? 11.623 -6.512 -20.654 1.00 0.00 1 GLY A C 34
ATOM 21091 O O . GLY A 1 1 ? 11.557 -6.280 -19.461 1.00 0.00 1 GLY A O 34
ATOM 21094 N N . ARG A 1 2 ? 12.683 -6.194 -21.362 1.00 0.00 2 ARG A N 34
ATOM 21095 C CA . ARG A 1 2 ? 13.864 -5.530 -20.719 1.00 0.00 2 ARG A CA 34
ATOM 21096 C C . ARG A 1 2 ? 14.057 -4.100 -21.259 1.00 0.00 2 ARG A C 34
ATOM 21097 O O . ARG A 1 2 ? 15.152 -3.571 -21.221 1.00 0.00 2 ARG A O 34
ATOM 21118 N N . ASP A 1 3 ? 13.010 -3.477 -21.755 1.00 0.00 3 ASP A N 34
ATOM 21119 C CA . ASP A 1 3 ? 13.128 -2.086 -22.294 1.00 0.00 3 ASP A CA 34
ATOM 21120 C C . ASP A 1 3 ? 12.579 -1.082 -21.270 1.00 0.00 3 ASP A C 34
ATOM 21121 O O . ASP A 1 3 ? 13.262 -0.148 -20.886 1.00 0.00 3 ASP A O 34
ATOM 21130 N N . ALA A 1 4 ? 11.356 -1.281 -20.826 1.00 0.00 4 ALA A N 34
ATOM 21131 C CA . ALA A 1 4 ? 10.738 -0.358 -19.817 1.00 0.00 4 ALA A CA 34
ATOM 21132 C C . ALA A 1 4 ? 11.570 -0.338 -18.523 1.00 0.00 4 ALA A C 34
ATOM 21133 O O . ALA A 1 4 ? 11.647 0.676 -17.854 1.00 0.00 4 ALA A O 34
ATOM 21140 N N . VAL A 1 5 ? 12.195 -1.444 -18.176 1.00 0.00 5 VAL A N 34
ATOM 21141 C CA . VAL A 1 5 ? 13.032 -1.499 -16.930 1.00 0.00 5 VAL A CA 34
ATOM 21142 C C . VAL A 1 5 ? 14.254 -0.578 -17.088 1.00 0.00 5 VAL A C 34
ATOM 21143 O O . VAL A 1 5 ? 14.635 0.110 -16.156 1.00 0.00 5 VAL A O 34
ATOM 21156 N N . ILE A 1 6 ? 14.860 -0.556 -18.260 1.00 0.00 6 ILE A N 34
ATOM 21157 C CA . ILE A 1 6 ? 16.052 0.323 -18.488 1.00 0.00 6 ILE A CA 34
ATOM 21158 C C . ILE A 1 6 ? 15.626 1.797 -18.409 1.00 0.00 6 ILE A C 34
ATOM 21159 O O . ILE A 1 6 ? 16.323 2.607 -17.832 1.00 0.00 6 ILE A O 34
ATOM 21175 N N . LEU A 1 7 ? 14.491 2.149 -18.975 1.00 0.00 7 LEU A N 34
ATOM 21176 C CA . LEU A 1 7 ? 14.023 3.571 -18.922 1.00 0.00 7 LEU A CA 34
ATOM 21177 C C . LEU A 1 7 ? 13.609 3.962 -17.491 1.00 0.00 7 LEU A C 34
ATOM 21178 O O . LEU A 1 7 ? 13.753 5.106 -17.100 1.00 0.00 7 LEU A O 34
ATOM 21194 N N . LEU A 1 8 ? 13.101 3.029 -16.715 1.00 0.00 8 LEU A N 34
ATOM 21195 C CA . LEU A 1 8 ? 12.680 3.353 -15.310 1.00 0.00 8 LEU A CA 34
ATOM 21196 C C . LEU A 1 8 ? 13.885 3.559 -14.378 1.00 0.00 8 LEU A C 34
ATOM 21197 O O . LEU A 1 8 ? 13.731 4.079 -13.289 1.00 0.00 8 LEU A O 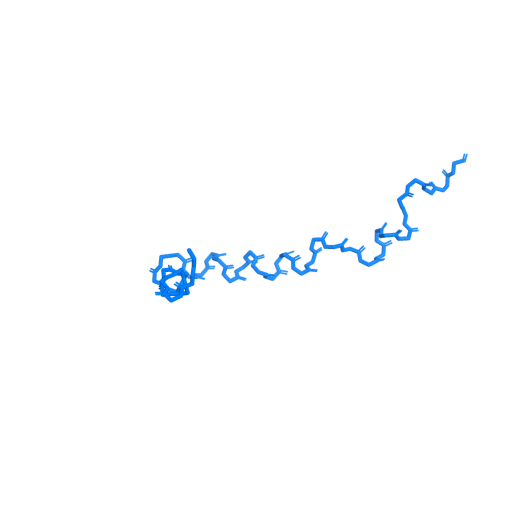34
ATOM 21213 N N . THR A 1 9 ? 15.060 3.153 -14.797 1.00 0.00 9 THR A N 34
ATOM 21214 C CA . THR A 1 9 ? 16.300 3.301 -13.958 1.00 0.00 9 THR A CA 34
ATOM 21215 C C . THR A 1 9 ? 16.494 4.737 -13.418 1.00 0.00 9 THR A C 34
ATOM 21216 O O . THR A 1 9 ? 17.076 4.916 -12.365 1.00 0.00 9 THR A O 34
ATOM 21227 N N . CYS A 1 10 ? 16.015 5.745 -14.118 1.00 0.00 10 CYS A N 34
ATOM 21228 C CA . CYS A 1 10 ? 16.172 7.162 -13.643 1.00 0.00 10 CYS A CA 34
ATOM 21229 C C . CYS A 1 10 ? 15.503 7.382 -12.273 1.00 0.00 10 CYS A C 34
ATOM 21230 O O . CYS A 1 10 ? 15.990 8.164 -11.475 1.00 0.00 10 CYS A O 34
ATOM 21238 N N . ALA A 1 11 ? 14.404 6.713 -11.993 1.00 0.00 11 ALA A N 34
ATOM 21239 C CA . ALA A 1 11 ? 13.718 6.897 -10.674 1.00 0.00 11 ALA A CA 34
ATOM 21240 C C . ALA A 1 11 ? 13.703 5.584 -9.873 1.00 0.00 11 ALA A C 34
ATOM 21241 O O . ALA A 1 11 ? 14.274 5.521 -8.804 1.00 0.00 11 ALA A O 34
ATOM 21248 N N . ILE A 1 12 ? 13.056 4.551 -10.382 1.00 0.00 12 ILE A N 34
ATOM 21249 C CA . ILE A 1 12 ? 12.975 3.220 -9.679 1.00 0.00 12 ILE A CA 34
ATOM 21250 C C . ILE A 1 12 ? 12.331 3.373 -8.288 1.00 0.00 12 ILE A C 34
ATOM 21251 O O . ILE A 1 12 ? 12.996 3.621 -7.295 1.00 0.00 12 ILE A O 34
ATOM 21267 N N . HIS A 1 13 ? 11.034 3.218 -8.227 1.00 0.00 13 HIS A N 34
ATOM 21268 C CA . HIS A 1 13 ? 10.297 3.338 -6.934 1.00 0.00 13 HIS A CA 34
ATOM 21269 C C . HIS A 1 13 ? 9.332 2.153 -6.773 1.00 0.00 13 HIS A C 34
ATOM 21270 O O . HIS A 1 13 ? 8.245 2.165 -7.326 1.00 0.00 13 HIS A O 34
ATOM 21284 N N . PRO A 1 14 ? 9.756 1.167 -6.013 1.00 0.00 14 PRO A N 34
ATOM 21285 C CA . PRO A 1 14 ? 8.912 -0.042 -5.764 1.00 0.00 14 PRO A CA 34
ATOM 21286 C C . PRO A 1 14 ? 7.642 0.336 -4.977 1.00 0.00 14 PRO A C 34
ATOM 21287 O O . PRO A 1 14 ? 7.406 1.501 -4.696 1.00 0.00 14 PRO A O 34
ATOM 21298 N N . GLU A 1 15 ? 6.824 -0.641 -4.636 1.00 0.00 15 GLU A N 34
ATOM 21299 C CA . GLU A 1 15 ? 5.546 -0.381 -3.883 1.00 0.00 15 GLU A CA 34
ATOM 21300 C C . GLU A 1 15 ? 4.627 0.543 -4.712 1.00 0.00 15 GLU A C 34
ATOM 21301 O O . GLU A 1 15 ? 3.819 1.283 -4.185 1.00 0.00 15 GLU A O 34
ATOM 21313 N N . LEU A 1 16 ? 4.766 0.480 -6.016 1.00 0.00 16 LEU A N 34
ATOM 21314 C CA . LEU A 1 16 ? 3.951 1.302 -6.963 1.00 0.00 16 LEU A CA 34
ATOM 21315 C C . LEU A 1 16 ? 3.856 0.516 -8.276 1.00 0.00 16 LEU A C 34
ATOM 21316 O O . LEU A 1 16 ? 2.776 0.251 -8.765 1.00 0.00 16 LEU A O 34
ATOM 21332 N N . ILE A 1 17 ? 4.987 0.125 -8.826 1.00 0.00 17 ILE A N 34
ATOM 21333 C CA . ILE A 1 17 ? 5.006 -0.673 -10.097 1.00 0.00 17 ILE A CA 34
ATOM 21334 C C . ILE A 1 17 ? 4.287 -2.014 -9.850 1.00 0.00 17 ILE A C 34
ATOM 21335 O O . ILE A 1 17 ? 3.647 -2.552 -10.734 1.00 0.00 17 ILE A O 34
ATOM 21351 N N . PHE A 1 18 ? 4.382 -2.538 -8.646 1.00 0.00 18 PHE A N 34
ATOM 21352 C CA . PHE A 1 18 ? 3.709 -3.825 -8.297 1.00 0.00 18 PHE A CA 34
ATOM 21353 C C . PHE A 1 18 ? 2.281 -3.518 -7.822 1.00 0.00 18 PHE A C 34
ATOM 21354 O O . PHE A 1 18 ? 1.350 -4.233 -8.139 1.00 0.00 18 PHE A O 34
ATOM 21371 N N . THR A 1 19 ? 2.111 -2.454 -7.068 1.00 0.00 19 THR A N 34
ATOM 21372 C CA . THR A 1 19 ? 0.751 -2.074 -6.566 1.00 0.00 19 THR A CA 34
ATOM 21373 C C . THR A 1 19 ? -0.143 -1.587 -7.720 1.00 0.00 19 THR A C 34
ATOM 21374 O O . THR A 1 19 ? -1.351 -1.638 -7.605 1.00 0.00 19 THR A O 34
ATOM 21385 N N . ILE A 1 20 ? 0.424 -1.123 -8.818 1.00 0.00 20 ILE A N 34
ATOM 21386 C CA . ILE A 1 20 ? -0.413 -0.643 -9.969 1.00 0.00 20 ILE A CA 34
ATOM 21387 C C . ILE A 1 20 ? -1.384 -1.750 -10.416 1.00 0.00 20 ILE A C 34
ATOM 21388 O O . ILE A 1 20 ? -2.509 -1.468 -10.784 1.00 0.00 20 ILE A O 34
ATOM 21404 N N . THR A 1 21 ? -0.960 -2.997 -10.365 1.00 0.00 21 THR A N 34
ATOM 21405 C CA . THR A 1 21 ? -1.863 -4.128 -10.767 1.00 0.00 21 THR A CA 34
ATOM 21406 C C . THR A 1 21 ? -3.031 -4.181 -9.773 1.00 0.00 21 THR A C 34
ATOM 21407 O O . THR A 1 21 ? -4.178 -4.343 -10.154 1.00 0.00 21 THR A O 34
ATOM 21418 N N . LYS A 1 22 ? -2.729 -4.028 -8.499 1.00 0.00 22 LYS A N 34
ATOM 21419 C CA . LYS A 1 22 ? -3.791 -4.047 -7.444 1.00 0.00 22 LYS A CA 34
ATOM 21420 C C . LYS A 1 22 ? -4.689 -2.807 -7.595 1.00 0.00 22 LYS A C 34
ATOM 21421 O O . LYS A 1 22 ? -5.885 -2.879 -7.386 1.00 0.00 22 LYS A O 34
ATOM 21440 N N . ILE A 1 23 ? -4.120 -1.677 -7.962 1.00 0.00 23 ILE A N 34
ATOM 21441 C CA . ILE A 1 23 ? -4.933 -0.430 -8.138 1.00 0.00 23 ILE A CA 34
ATOM 21442 C C . ILE A 1 23 ? -5.766 -0.528 -9.427 1.00 0.00 23 ILE A C 34
ATOM 21443 O O . ILE A 1 23 ? -6.882 -0.053 -9.466 1.00 0.00 23 ILE A O 34
ATOM 21459 N N . LEU A 1 24 ? -5.235 -1.133 -10.472 1.00 0.00 24 LEU A N 34
ATOM 21460 C CA . LEU A 1 24 ? -5.981 -1.271 -11.772 1.00 0.00 24 LEU A CA 34
ATOM 21461 C C . LEU A 1 24 ? -7.407 -1.804 -11.554 1.00 0.00 24 LEU A C 34
ATOM 21462 O O . LEU A 1 24 ? -8.363 -1.234 -12.052 1.00 0.00 24 LEU A O 34
ATOM 21478 N N . LEU A 1 25 ? -7.555 -2.879 -10.810 1.00 0.00 25 LEU A N 34
ATOM 21479 C CA . LEU A 1 25 ? -8.924 -3.445 -10.552 1.00 0.00 25 LEU A CA 34
ATOM 21480 C C . LEU A 1 25 ? -9.717 -2.589 -9.543 1.00 0.00 25 LEU A C 34
ATOM 21481 O O . LEU A 1 25 ? -10.883 -2.840 -9.303 1.00 0.00 25 LEU A O 34
ATOM 21497 N N . ALA A 1 26 ? -9.095 -1.589 -8.968 1.00 0.00 26 ALA A N 34
ATOM 21498 C CA . ALA A 1 26 ? -9.783 -0.697 -7.983 1.00 0.00 26 ALA A CA 34
ATOM 21499 C C . ALA A 1 26 ? -10.060 0.692 -8.592 1.00 0.00 26 ALA A C 34
ATOM 21500 O O . ALA A 1 26 ? -10.559 1.573 -7.915 1.00 0.00 26 ALA A O 34
ATOM 21507 N N . ILE A 1 27 ? -9.748 0.890 -9.852 1.00 0.00 27 ILE A N 34
ATOM 21508 C CA . ILE A 1 27 ? -9.991 2.209 -10.520 1.00 0.00 27 ILE A CA 34
ATOM 21509 C C . ILE A 1 27 ? -11.220 2.087 -11.434 1.00 0.00 27 ILE A C 34
ATOM 21510 O O . ILE A 1 27 ? -12.076 2.951 -11.439 1.00 0.00 27 ILE A O 34
ATOM 21526 N N . LEU A 1 28 ? -11.303 1.018 -12.195 1.00 0.00 28 LEU A N 34
ATOM 21527 C CA . LEU A 1 28 ? -12.469 0.811 -13.115 1.00 0.00 28 LEU A CA 34
ATOM 21528 C C . LEU A 1 28 ? -13.752 0.570 -12.304 1.00 0.00 28 LEU A C 34
ATOM 21529 O O . LEU A 1 28 ? -14.807 1.065 -12.654 1.00 0.00 28 LEU A O 34
ATOM 21545 N N . GLY A 1 29 ? -13.662 -0.185 -11.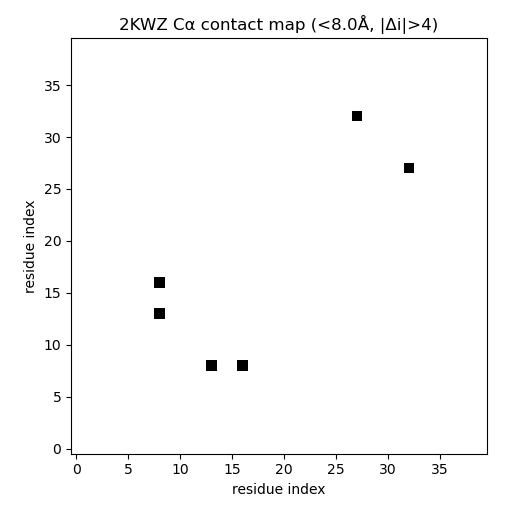229 1.00 0.00 29 GLY A N 34
ATOM 21546 C CA . GLY A 1 29 ? -14.861 -0.473 -10.382 1.00 0.00 29 GLY A CA 34
ATOM 21547 C C . GLY A 1 29 ? -15.749 -1.523 -11.064 1.00 0.00 29 GLY A C 34
ATOM 21548 O O . GLY A 1 29 ? -16.872 -1.227 -11.414 1.00 0.00 29 GLY A O 34
ATOM 21552 N N . PRO A 1 30 ? -15.224 -2.721 -11.232 1.00 0.00 30 PRO A N 34
ATOM 21553 C CA . PRO A 1 30 ? -16.003 -3.817 -11.889 1.00 0.00 30 PRO A CA 34
ATOM 21554 C C . PRO A 1 30 ? -17.229 -4.229 -11.056 1.00 0.00 30 PRO A C 34
ATOM 21555 O O . PRO A 1 30 ? -18.205 -4.707 -11.599 1.00 0.00 30 PRO A O 34
ATOM 21566 N N . LEU A 1 31 ? -17.192 -4.044 -9.755 1.00 0.00 31 LEU A N 34
ATOM 21567 C CA . LEU A 1 31 ? -18.359 -4.420 -8.898 1.00 0.00 31 LEU A CA 34
ATOM 21568 C C . LEU A 1 31 ? -19.348 -3.248 -8.822 1.00 0.00 31 LEU A C 34
ATOM 21569 O O . LEU A 1 31 ? -20.542 -3.440 -8.953 1.00 0.00 31 LEU A O 34
ATOM 21585 N N . MET A 1 32 ? -18.860 -2.042 -8.616 1.00 0.00 32 MET A N 34
ATOM 21586 C CA . MET A 1 32 ? -19.764 -0.849 -8.533 1.00 0.00 32 MET A CA 34
ATOM 21587 C C . MET A 1 32 ? -20.378 -0.538 -9.906 1.00 0.00 32 MET A C 34
ATOM 21588 O O . MET A 1 32 ? -21.571 -0.319 -10.003 1.00 0.00 32 MET A O 34
ATOM 21602 N N . VAL A 1 33 ? -19.584 -0.519 -10.958 1.00 0.00 33 VAL A N 34
ATOM 21603 C CA . VAL A 1 33 ? -20.132 -0.221 -12.326 1.00 0.00 33 VAL A CA 34
ATOM 21604 C C . VAL A 1 33 ? -21.184 -1.270 -12.731 1.00 0.00 33 VAL A C 34
ATOM 21605 O O . VAL A 1 33 ? -22.093 -0.966 -13.480 1.00 0.00 33 VAL A O 34
ATOM 21618 N N . LEU A 1 34 ? -21.080 -2.490 -12.244 1.00 0.00 34 LEU A N 34
ATOM 21619 C CA . LEU A 1 34 ? -22.091 -3.540 -12.607 1.00 0.00 34 LEU A CA 34
ATOM 21620 C C . LEU A 1 34 ? -23.444 -3.304 -11.911 1.00 0.00 34 LEU A C 34
ATOM 21621 O O . LEU A 1 34 ? -24.418 -3.968 -12.216 1.00 0.00 34 LEU A O 34
ATOM 21637 N N . GLN A 1 35 ? -23.515 -2.369 -10.995 1.00 0.00 35 GLN A N 34
ATOM 21638 C CA . GLN A 1 35 ? -24.800 -2.079 -10.282 1.00 0.00 35 GLN A CA 34
ATOM 21639 C C . GLN A 1 35 ? -25.096 -0.566 -10.271 1.00 0.00 35 GLN A C 34
ATOM 21640 O O . GLN A 1 35 ? -25.853 -0.089 -9.443 1.00 0.00 35 GLN A O 34
ATOM 21654 N N . ALA A 1 36 ? -24.517 0.190 -11.182 1.00 0.00 36 ALA A N 34
ATOM 21655 C CA . ALA A 1 36 ? -24.769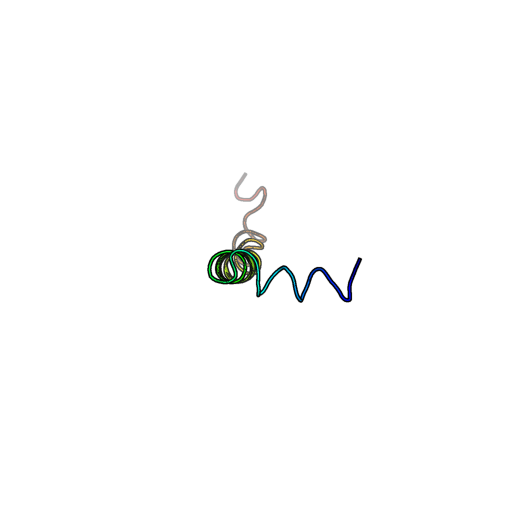 1.666 -11.227 1.00 0.00 36 ALA A CA 34
ATOM 21656 C C . ALA A 1 36 ? -26.034 1.945 -12.052 1.00 0.00 36 ALA A C 34
ATOM 21657 O O . ALA A 1 36 ? -26.949 2.601 -11.585 1.00 0.00 36 ALA A O 34
ATOM 21664 N N . GLY A 1 37 ? -26.091 1.444 -13.265 1.00 0.00 37 GLY A N 34
ATOM 21665 C CA . GLY A 1 37 ? -27.291 1.657 -14.131 1.00 0.00 37 GLY A CA 34
ATOM 21666 C C . GLY A 1 37 ? -28.035 0.326 -14.286 1.00 0.00 37 GLY A C 34
ATOM 21667 O O . GLY A 1 37 ? -28.412 -0.054 -15.378 1.00 0.00 37 GLY A O 34
ATOM 21671 N N . ILE A 1 38 ? -28.246 -0.381 -13.197 1.00 0.00 38 ILE A N 34
ATOM 21672 C CA . ILE A 1 38 ? -28.963 -1.694 -13.259 1.00 0.00 38 ILE A CA 34
ATOM 21673 C C . ILE A 1 38 ? -30.446 -1.514 -12.895 1.00 0.00 38 ILE A C 34
ATOM 21674 O O . ILE A 1 38 ? -30.797 -0.682 -12.076 1.00 0.00 38 ILE A O 34
ATOM 21690 N N . THR A 1 39 ? -31.310 -2.291 -13.501 1.00 0.00 39 THR A N 34
ATOM 21691 C CA . THR A 1 39 ? -32.775 -2.189 -13.210 1.00 0.00 39 THR A CA 34
ATOM 21692 C C . THR A 1 39 ? -33.455 -3.550 -13.457 1.00 0.00 39 THR A C 34
ATOM 21693 O O . THR A 1 39 ? -34.256 -3.715 -14.361 1.00 0.00 39 THR A O 34
ATOM 21704 N N . LYS A 1 40 ? -33.131 -4.529 -12.643 1.00 0.00 40 LYS A N 34
ATOM 21705 C CA . LYS A 1 40 ? -33.732 -5.893 -12.790 1.00 0.00 40 LYS A CA 34
ATOM 21706 C C . LYS A 1 40 ? -34.108 -6.458 -11.413 1.00 0.00 40 LYS A C 34
ATOM 21707 O O . LYS A 1 40 ? -33.274 -6.415 -10.520 1.00 0.00 40 LYS A O 34
ATOM 21727 N N . GLY A 1 1 ? 24.134 -13.483 -19.890 1.00 0.00 1 GLY A N 35
ATOM 21728 C CA . GLY A 1 1 ? 22.857 -14.135 -20.310 1.00 0.00 1 GLY A CA 35
ATOM 21729 C C . GLY A 1 1 ? 21.744 -13.088 -20.463 1.00 0.00 1 GLY A C 35
ATOM 21730 O O . GLY A 1 1 ? 21.987 -11.898 -20.371 1.00 0.00 1 GLY A O 35
ATOM 21733 N N . ARG A 1 2 ? 20.528 -13.529 -20.694 1.00 0.00 2 ARG A N 35
ATOM 21734 C CA . ARG A 1 2 ? 19.377 -12.577 -20.858 1.00 0.00 2 ARG A CA 35
ATOM 21735 C C . ARG A 1 2 ? 18.229 -12.890 -19.881 1.00 0.00 2 ARG A C 35
ATOM 21736 O O . ARG A 1 2 ? 17.104 -12.476 -20.088 1.00 0.00 2 ARG A O 35
ATOM 21757 N N . ASP A 1 3 ? 18.509 -13.615 -18.832 1.00 0.00 3 ASP A N 35
ATOM 21758 C CA . ASP A 1 3 ? 17.450 -13.967 -17.835 1.00 0.00 3 ASP A CA 35
ATOM 21759 C C . ASP A 1 3 ? 17.619 -13.106 -16.576 1.00 0.00 3 ASP A C 35
ATOM 21760 O O . ASP A 1 3 ? 16.701 -12.425 -16.159 1.00 0.00 3 ASP A O 35
ATOM 21769 N N . ALA A 1 4 ? 18.790 -13.133 -15.979 1.00 0.00 4 ALA A N 35
ATOM 21770 C CA . ALA A 1 4 ? 19.045 -12.318 -14.748 1.00 0.00 4 ALA A CA 35
ATOM 21771 C C . ALA A 1 4 ? 19.278 -10.843 -15.116 1.00 0.00 4 ALA A C 35
ATOM 21772 O O . ALA A 1 4 ? 18.825 -9.956 -14.417 1.00 0.00 4 ALA A O 35
ATOM 21779 N N . VAL A 1 5 ? 19.975 -10.586 -16.204 1.00 0.00 5 VAL A N 35
ATOM 21780 C CA . VAL A 1 5 ? 20.250 -9.172 -16.640 1.00 0.00 5 VAL A CA 35
ATOM 21781 C C . VAL A 1 5 ? 18.932 -8.456 -16.980 1.00 0.00 5 VAL A C 35
ATOM 21782 O O . VAL A 1 5 ? 18.723 -7.326 -16.574 1.00 0.00 5 VAL A O 35
ATOM 21795 N N . ILE A 1 6 ? 18.048 -9.104 -17.711 1.00 0.00 6 ILE A N 35
ATOM 21796 C CA . ILE A 1 6 ? 16.739 -8.465 -18.073 1.00 0.00 6 ILE A CA 35
ATOM 21797 C C . ILE A 1 6 ? 15.937 -8.184 -16.792 1.00 0.00 6 ILE A C 35
ATOM 21798 O O . ILE A 1 6 ? 15.318 -7.145 -16.670 1.00 0.00 6 ILE A O 35
ATOM 21814 N N . LEU A 1 7 ? 15.955 -9.094 -15.841 1.00 0.00 7 LEU A N 35
ATOM 21815 C CA . LEU A 1 7 ? 15.205 -8.879 -14.562 1.00 0.00 7 LEU A CA 35
ATOM 21816 C C . LEU A 1 7 ? 15.808 -7.689 -13.796 1.00 0.00 7 LEU A C 35
ATOM 21817 O O . LEU A 1 7 ? 15.102 -6.950 -13.140 1.00 0.00 7 LEU A O 35
ATOM 21833 N N . LEU A 1 8 ? 17.105 -7.497 -13.883 1.00 0.00 8 LEU A N 35
ATOM 21834 C CA . LEU A 1 8 ? 17.756 -6.350 -13.169 1.00 0.00 8 LEU A CA 35
ATOM 21835 C C . LEU A 1 8 ? 17.451 -5.007 -13.861 1.00 0.00 8 LEU A C 35
ATOM 21836 O O . LEU A 1 8 ? 17.670 -3.953 -13.293 1.00 0.00 8 LEU A O 35
ATOM 21852 N N . THR A 1 9 ? 16.954 -5.045 -15.070 1.00 0.00 9 THR A N 35
ATOM 21853 C CA . THR A 1 9 ? 16.625 -3.790 -15.822 1.00 0.00 9 THR A CA 35
ATOM 21854 C C . THR A 1 9 ? 15.102 -3.583 -15.887 1.00 0.00 9 THR A C 35
ATOM 21855 O O . THR A 1 9 ? 14.622 -2.474 -15.731 1.00 0.00 9 THR A O 35
ATOM 21866 N N . CYS A 1 10 ? 14.348 -4.634 -16.119 1.00 0.00 10 CYS A N 35
ATOM 21867 C CA . CYS A 1 10 ? 12.858 -4.510 -16.201 1.00 0.00 10 CYS A CA 35
ATOM 21868 C C . CYS A 1 10 ? 12.197 -4.772 -14.837 1.00 0.00 10 CYS A C 35
ATOM 21869 O O . CYS A 1 10 ? 11.156 -4.218 -14.545 1.00 0.00 10 CYS A O 35
ATOM 21877 N N . ALA A 1 11 ? 12.786 -5.603 -14.004 1.00 0.00 11 ALA A N 35
ATOM 21878 C CA . ALA A 1 11 ? 12.188 -5.896 -12.660 1.00 0.00 11 ALA A CA 35
ATOM 21879 C C . ALA A 1 11 ? 12.990 -5.184 -11.561 1.00 0.00 11 ALA A C 35
ATOM 21880 O O . ALA A 1 11 ? 13.398 -5.776 -10.575 1.00 0.00 11 ALA A O 35
ATOM 21887 N N . ILE A 1 12 ? 13.214 -3.908 -11.744 1.00 0.00 12 ILE A N 35
ATOM 21888 C CA . ILE A 1 12 ? 13.989 -3.104 -10.743 1.00 0.00 12 ILE A CA 35
ATOM 21889 C C . ILE A 1 12 ? 13.065 -2.296 -9.804 1.00 0.00 12 ILE A C 35
ATOM 21890 O O . ILE A 1 12 ? 13.536 -1.610 -8.916 1.00 0.00 12 ILE A O 35
ATOM 21906 N N . HIS A 1 13 ? 11.765 -2.371 -9.980 1.00 0.00 13 HIS A N 35
ATOM 21907 C CA . HIS A 1 13 ? 10.827 -1.611 -9.090 1.00 0.00 13 HIS A CA 35
ATOM 21908 C C . HIS A 1 13 ? 9.477 -2.345 -8.975 1.00 0.00 13 HIS A C 35
ATOM 21909 O O . HIS A 1 13 ? 8.459 -1.852 -9.427 1.00 0.00 13 HIS A O 35
ATOM 21923 N N . PRO A 1 14 ? 9.509 -3.512 -8.361 1.00 0.00 14 PRO A N 35
ATOM 21924 C CA . PRO A 1 14 ? 8.269 -4.328 -8.181 1.00 0.00 14 PRO A CA 35
ATOM 21925 C C . PRO A 1 14 ? 7.277 -3.642 -7.229 1.00 0.00 14 PRO A C 35
ATOM 21926 O O . PRO A 1 14 ? 6.081 -3.750 -7.416 1.00 0.00 14 PRO A O 35
ATOM 21937 N N . GLU A 1 15 ? 7.758 -2.942 -6.224 1.00 0.00 15 GLU A N 35
ATOM 21938 C CA . GLU A 1 15 ? 6.836 -2.246 -5.265 1.00 0.00 15 GLU A CA 35
ATOM 21939 C C . GLU A 1 15 ? 5.932 -1.253 -6.006 1.00 0.00 15 GLU A C 35
ATOM 21940 O O . GLU A 1 15 ? 4.757 -1.127 -5.716 1.00 0.00 15 GLU A O 35
ATOM 21952 N N . LEU A 1 16 ? 6.488 -0.565 -6.965 1.00 0.00 16 LEU A N 35
ATOM 21953 C CA . LEU A 1 16 ? 5.701 0.429 -7.765 1.00 0.00 16 LEU A CA 35
ATOM 21954 C C . LEU A 1 16 ? 4.817 -0.294 -8.794 1.00 0.00 16 LEU A C 35
ATOM 21955 O O . LEU A 1 16 ? 3.697 0.112 -9.038 1.00 0.00 16 LEU A O 35
ATOM 21971 N N . ILE A 1 17 ? 5.312 -1.356 -9.394 1.00 0.00 17 ILE A N 35
ATOM 21972 C CA . ILE A 1 17 ? 4.503 -2.111 -10.411 1.00 0.00 17 ILE A CA 35
ATOM 21973 C C . ILE A 1 17 ? 3.344 -2.852 -9.721 1.00 0.00 17 ILE A C 35
ATOM 21974 O O . ILE A 1 17 ? 2.214 -2.781 -10.172 1.00 0.00 17 ILE A O 35
ATOM 21990 N N . PHE A 1 18 ? 3.618 -3.552 -8.639 1.00 0.00 18 PHE A N 35
ATOM 21991 C CA . PHE A 1 18 ? 2.540 -4.301 -7.909 1.00 0.00 18 PHE A CA 35
ATOM 21992 C C . PHE A 1 18 ? 1.449 -3.350 -7.391 1.00 0.00 18 PHE A C 35
ATOM 21993 O O . PHE A 1 18 ? 0.293 -3.720 -7.332 1.00 0.00 18 PHE A O 35
ATOM 22010 N N . THR A 1 19 ? 1.799 -2.139 -7.019 1.00 0.00 19 THR A N 35
ATOM 22011 C CA . THR A 1 19 ? 0.768 -1.173 -6.511 1.00 0.00 19 THR A CA 35
ATOM 22012 C C . THR A 1 19 ? -0.128 -0.705 -7.668 1.00 0.00 19 THR A C 35
ATOM 22013 O O . THR A 1 19 ? -1.335 -0.622 -7.522 1.00 0.00 19 THR A O 35
ATOM 22024 N N . ILE A 1 20 ? 0.454 -0.404 -8.811 1.00 0.00 20 ILE A N 35
ATOM 22025 C CA . ILE A 1 20 ? -0.354 0.058 -9.986 1.00 0.00 20 ILE A CA 35
ATOM 22026 C C . ILE A 1 20 ? -1.284 -1.068 -10.466 1.00 0.00 20 ILE A C 35
ATOM 22027 O O . ILE A 1 20 ? -2.432 -0.816 -10.767 1.00 0.00 20 ILE A O 35
ATOM 22043 N N . THR A 1 21 ? -0.810 -2.294 -10.535 1.00 0.00 21 THR A N 35
ATOM 22044 C CA . THR A 1 21 ? -1.689 -3.425 -10.995 1.00 0.00 21 THR A CA 35
ATOM 22045 C C . THR A 1 21 ? -2.833 -3.656 -9.994 1.00 0.00 21 THR A C 35
ATOM 22046 O O . THR A 1 21 ? -3.948 -3.949 -10.387 1.00 0.00 21 THR A O 35
ATOM 22057 N N . LYS A 1 22 ? -2.567 -3.520 -8.713 1.00 0.00 22 LYS A N 35
ATOM 22058 C CA . LYS A 1 22 ? -3.644 -3.726 -7.690 1.00 0.00 22 LYS A CA 35
ATOM 22059 C C . LYS A 1 22 ? -4.648 -2.568 -7.776 1.00 0.00 22 LYS A C 35
ATOM 22060 O O . LYS A 1 22 ? -5.844 -2.786 -7.792 1.00 0.00 22 LYS A O 35
ATOM 22079 N N . ILE A 1 23 ? -4.162 -1.348 -7.841 1.00 0.00 23 ILE A N 35
ATOM 22080 C CA . ILE A 1 23 ? -5.073 -0.160 -7.938 1.00 0.00 23 ILE A CA 35
ATOM 22081 C C . ILE A 1 23 ? -5.825 -0.198 -9.280 1.00 0.00 23 ILE A C 35
ATOM 22082 O O . ILE A 1 23 ? -6.993 0.139 -9.336 1.00 0.00 23 ILE A O 35
ATOM 22098 N N . LEU A 1 24 ? -5.174 -0.611 -10.350 1.00 0.00 24 LEU A N 35
ATOM 22099 C CA . LEU A 1 24 ? -5.856 -0.679 -11.686 1.00 0.00 24 LEU A CA 35
ATOM 22100 C C . LEU A 1 24 ? -7.054 -1.637 -11.611 1.00 0.00 24 LEU A C 35
ATOM 22101 O O . LEU A 1 24 ? -8.099 -1.366 -12.174 1.00 0.00 24 LEU A O 35
ATOM 22117 N N . LEU A 1 25 ? -6.919 -2.744 -10.915 1.00 0.00 25 LEU A N 35
ATOM 22118 C CA . LEU A 1 25 ? -8.058 -3.712 -10.799 1.00 0.00 25 LEU A CA 35
ATOM 22119 C C . LEU A 1 25 ? -9.048 -3.270 -9.712 1.00 0.00 25 LEU A C 35
ATOM 22120 O O . LEU A 1 25 ? -10.204 -3.649 -9.729 1.00 0.00 25 LEU A O 35
ATOM 22136 N N . ALA A 1 26 ? -8.598 -2.467 -8.781 1.00 0.00 26 ALA A N 35
ATOM 22137 C CA . ALA A 1 26 ? -9.489 -1.973 -7.682 1.00 0.00 26 ALA A CA 35
ATOM 22138 C C . ALA A 1 26 ? -10.215 -0.674 -8.086 1.00 0.00 26 ALA A C 35
ATOM 22139 O O . ALA A 1 26 ? -10.806 -0.012 -7.253 1.00 0.00 26 ALA A O 35
ATOM 22146 N N . ILE A 1 27 ? -10.181 -0.310 -9.350 1.00 0.00 27 ILE A N 35
ATOM 22147 C CA . ILE A 1 27 ? -10.867 0.936 -9.821 1.00 0.00 27 ILE A CA 35
ATOM 22148 C C . ILE A 1 27 ? -11.976 0.578 -10.828 1.00 0.00 27 ILE A C 35
ATOM 22149 O O . ILE A 1 27 ? -13.067 1.115 -10.759 1.00 0.00 27 ILE A O 35
ATOM 22165 N N . LEU A 1 28 ? -11.707 -0.319 -11.754 1.00 0.00 28 LEU A N 35
ATOM 22166 C CA . LEU A 1 28 ? -12.745 -0.707 -12.762 1.00 0.00 28 LEU A CA 35
ATOM 22167 C C . LEU A 1 28 ? -13.291 -2.110 -12.456 1.00 0.00 28 LEU A C 35
ATOM 22168 O O . LEU A 1 28 ? -14.399 -2.244 -11.973 1.00 0.00 28 LEU A O 35
ATOM 22184 N N . GLY A 1 29 ? -12.527 -3.147 -12.735 1.00 0.00 29 GLY A N 35
ATOM 22185 C CA . GLY A 1 29 ? -12.987 -4.547 -12.469 1.00 0.00 29 GLY A CA 35
ATOM 22186 C C . GLY A 1 29 ? -14.186 -4.895 -13.366 1.00 0.00 29 GLY A C 35
ATOM 22187 O O . GLY A 1 29 ? -15.291 -5.013 -12.876 1.00 0.00 29 GLY A O 35
ATOM 22191 N N . PRO A 1 30 ? -13.939 -5.052 -14.650 1.00 0.00 30 PRO A N 35
ATOM 22192 C CA . PRO A 1 30 ? -15.035 -5.391 -15.606 1.00 0.00 30 PRO A CA 35
ATOM 22193 C C . PRO A 1 30 ? -15.543 -6.830 -15.396 1.00 0.00 30 PRO A C 35
ATOM 22194 O O . PRO A 1 30 ? -16.719 -7.095 -15.563 1.00 0.00 30 PRO A O 35
ATOM 22205 N N . LEU A 1 31 ? -14.672 -7.749 -15.033 1.00 0.00 31 LEU A N 35
ATOM 22206 C CA . LEU A 1 31 ? -15.093 -9.173 -14.810 1.00 0.00 31 LEU A CA 35
ATOM 22207 C C . LEU A 1 31 ? -16.159 -9.257 -13.706 1.00 0.00 31 LEU A C 35
ATOM 22208 O O . LEU A 1 31 ? -17.183 -9.890 -13.885 1.00 0.00 31 LEU A O 35
ATOM 22224 N N . MET A 1 32 ? -15.928 -8.624 -12.577 1.00 0.00 32 MET A N 35
ATOM 22225 C CA . MET A 1 32 ? -16.933 -8.665 -11.467 1.00 0.00 32 MET A CA 35
ATOM 22226 C C . MET A 1 32 ? -18.179 -7.833 -11.827 1.00 0.00 32 MET A C 35
ATOM 22227 O O . MET A 1 32 ? -19.263 -8.137 -11.372 1.00 0.00 32 MET A O 35
ATOM 22241 N N . VAL A 1 33 ? -18.042 -6.800 -12.637 1.00 0.00 33 VAL A N 35
ATOM 22242 C CA . VAL A 1 33 ? -19.232 -5.967 -13.019 1.00 0.00 33 VAL A CA 35
ATOM 22243 C C . VAL A 1 33 ? -20.238 -6.805 -13.832 1.00 0.00 33 VAL A C 35
ATOM 22244 O O . VAL A 1 33 ? -21.433 -6.604 -13.723 1.00 0.00 33 VAL A O 35
ATOM 22257 N N . LEU A 1 34 ? -19.770 -7.737 -14.635 1.00 0.00 34 LEU A N 35
ATOM 22258 C CA . LEU A 1 34 ? -20.708 -8.584 -15.446 1.00 0.00 34 LEU A CA 35
ATOM 22259 C C . LEU A 1 34 ? -21.073 -9.896 -14.725 1.00 0.00 34 LEU A C 35
ATOM 22260 O O . LEU A 1 34 ? -21.854 -10.681 -15.233 1.00 0.00 34 LEU A O 35
ATOM 22276 N N . GLN A 1 35 ? -20.529 -10.136 -13.556 1.00 0.00 35 GLN A N 35
ATOM 22277 C CA . GLN A 1 35 ? -20.848 -11.393 -12.801 1.00 0.00 35 GLN A CA 35
ATOM 22278 C C . GLN A 1 35 ? -21.283 -11.079 -11.355 1.00 0.00 35 GLN A C 35
ATOM 22279 O O . GLN A 1 35 ? -21.268 -11.949 -10.502 1.00 0.00 35 GLN A O 35
ATOM 22293 N N . ALA A 1 36 ? -21.681 -9.856 -11.073 1.00 0.00 36 ALA A N 35
ATOM 22294 C CA . ALA A 1 36 ? -22.126 -9.496 -9.691 1.00 0.00 36 ALA A CA 35
ATOM 22295 C C . ALA A 1 36 ? -23.659 -9.543 -9.647 1.00 0.00 36 ALA A C 35
ATOM 22296 O O . ALA A 1 36 ? -24.327 -8.525 -9.707 1.00 0.00 36 ALA A O 35
ATOM 22303 N N . GLY A 1 37 ? -24.214 -10.729 -9.556 1.00 0.00 37 GLY A N 35
ATOM 22304 C CA . GLY A 1 37 ? -25.700 -10.878 -9.522 1.00 0.00 37 GLY A CA 35
ATOM 22305 C C . GLY A 1 37 ? -26.255 -10.717 -10.943 1.00 0.00 37 GLY A C 35
ATOM 22306 O O . GLY A 1 37 ? -27.260 -10.061 -11.149 1.00 0.00 37 GLY A O 35
ATOM 22310 N N . ILE A 1 38 ? -25.606 -11.308 -11.921 1.00 0.00 38 ILE A N 35
ATOM 22311 C CA . ILE A 1 38 ? -26.088 -11.193 -13.333 1.00 0.00 38 ILE A CA 35
ATOM 22312 C C . ILE A 1 38 ? -27.221 -12.200 -13.592 1.00 0.00 38 ILE A C 35
ATOM 22313 O O . ILE A 1 38 ? -27.220 -13.296 -13.060 1.00 0.00 38 ILE A O 35
ATOM 22329 N N . THR A 1 39 ? -28.178 -11.830 -14.409 1.00 0.00 39 THR A N 35
ATOM 22330 C CA . THR A 1 39 ? -29.317 -12.749 -14.723 1.00 0.00 39 THR A CA 35
ATOM 22331 C C . THR A 1 39 ? -29.184 -13.214 -16.182 1.00 0.00 39 THR A C 35
ATOM 22332 O O . THR A 1 39 ? -30.109 -13.120 -16.972 1.00 0.00 39 THR A O 35
ATOM 22343 N N . LYS A 1 40 ? -28.022 -13.711 -16.539 1.00 0.00 40 LYS A N 35
ATOM 22344 C CA . LYS A 1 40 ? -27.780 -14.189 -17.938 1.00 0.00 40 LYS A CA 35
ATOM 22345 C C . LYS A 1 40 ? -27.085 -15.559 -17.930 1.00 0.00 40 LYS A C 35
ATOM 22346 O O . LYS A 1 40 ? -27.445 -16.383 -18.755 1.00 0.00 40 LYS A O 35
ATOM 22366 N N . GLY A 1 1 ? 4.711 10.026 -1.965 1.00 0.00 1 GLY A N 36
ATOM 22367 C CA . GLY A 1 1 ? 3.897 11.246 -2.242 1.00 0.00 1 GLY A CA 36
ATOM 22368 C C . GLY A 1 1 ? 3.372 11.223 -3.684 1.00 0.00 1 GLY A C 36
ATOM 22369 O O . GLY A 1 1 ? 3.453 10.218 -4.369 1.00 0.00 1 GLY A O 36
ATOM 22372 N N . ARG A 1 2 ? 2.837 12.327 -4.141 1.00 0.00 2 ARG A N 36
ATOM 22373 C CA . ARG A 1 2 ? 2.301 12.399 -5.536 1.00 0.00 2 ARG A CA 36
ATOM 22374 C C . ARG A 1 2 ? 2.886 13.619 -6.268 1.00 0.00 2 ARG A C 36
ATOM 22375 O O . ARG A 1 2 ? 2.246 14.208 -7.120 1.00 0.00 2 ARG A O 36
ATOM 22396 N N . ASP A 1 3 ? 4.096 13.998 -5.937 1.00 0.00 3 ASP A N 36
ATOM 22397 C CA . ASP A 1 3 ? 4.746 15.174 -6.595 1.00 0.00 3 ASP A CA 36
ATOM 22398 C C . ASP A 1 3 ? 5.875 14.663 -7.494 1.00 0.00 3 ASP A C 36
ATOM 22399 O O . ASP A 1 3 ? 5.906 14.938 -8.680 1.00 0.00 3 ASP A O 36
ATOM 22408 N N . ALA A 1 4 ? 6.792 13.908 -6.933 1.00 0.00 4 ALA A N 36
ATOM 22409 C CA . ALA A 1 4 ? 7.925 13.348 -7.733 1.00 0.00 4 ALA A CA 36
ATOM 22410 C C . ALA A 1 4 ? 7.444 12.100 -8.487 1.00 0.00 4 ALA A C 36
ATOM 22411 O O . ALA A 1 4 ? 7.850 11.864 -9.607 1.00 0.00 4 ALA A O 36
ATOM 22418 N N . VAL A 1 5 ? 6.579 11.310 -7.882 1.00 0.00 5 VAL A N 36
ATOM 22419 C CA . VAL A 1 5 ? 6.056 10.075 -8.560 1.00 0.00 5 VAL A CA 36
ATOM 22420 C C . VAL A 1 5 ? 5.277 10.483 -9.819 1.00 0.00 5 VAL A C 36
ATOM 22421 O O . VAL A 1 5 ? 5.436 9.884 -10.865 1.00 0.00 5 VAL A O 36
ATOM 22434 N N . ILE A 1 6 ? 4.450 11.503 -9.723 1.00 0.00 6 ILE A N 36
ATOM 22435 C CA . ILE A 1 6 ? 3.670 11.967 -10.918 1.00 0.00 6 ILE A CA 36
ATOM 22436 C C . ILE A 1 6 ? 4.655 12.482 -11.981 1.00 0.00 6 ILE A C 36
ATOM 22437 O O . ILE A 1 6 ? 4.466 12.259 -13.160 1.00 0.00 6 ILE A O 36
ATOM 22453 N N . LEU A 1 7 ? 5.708 13.155 -11.566 1.00 0.00 7 LEU A N 36
ATOM 22454 C CA . LEU A 1 7 ? 6.719 13.674 -12.543 1.00 0.00 7 LEU A CA 36
ATOM 22455 C C . LEU A 1 7 ? 7.553 12.507 -13.103 1.00 0.00 7 LEU A C 36
ATOM 22456 O O . LEU A 1 7 ? 8.011 12.556 -14.230 1.00 0.00 7 LEU A O 36
ATOM 22472 N N . LEU A 1 8 ? 7.745 11.461 -12.325 1.00 0.00 8 LEU A N 36
ATOM 22473 C CA . LEU A 1 8 ? 8.540 10.282 -12.799 1.00 0.00 8 LEU A CA 36
ATOM 22474 C C . LEU A 1 8 ? 7.679 9.309 -13.624 1.00 0.00 8 LEU A C 36
ATOM 22475 O O . LEU A 1 8 ? 8.140 8.241 -13.973 1.00 0.00 8 LEU A O 36
ATOM 22491 N N . THR A 1 9 ? 6.451 9.658 -13.939 1.00 0.00 9 THR A N 36
ATOM 22492 C CA . THR A 1 9 ? 5.569 8.746 -14.742 1.00 0.00 9 THR A CA 36
ATOM 22493 C C . THR A 1 9 ? 6.194 8.426 -16.118 1.00 0.00 9 THR A C 36
ATOM 22494 O O . THR A 1 9 ? 6.004 7.340 -16.644 1.00 0.00 9 THR A O 36
ATOM 22505 N N . CYS A 1 10 ? 6.942 9.347 -16.692 1.00 0.00 10 CYS A N 36
ATOM 22506 C CA . CYS A 1 10 ? 7.588 9.091 -18.024 1.00 0.00 10 CYS A CA 36
ATOM 22507 C C . CYS A 1 10 ? 8.619 7.956 -17.900 1.00 0.00 10 CYS A C 36
ATOM 22508 O O . CYS A 1 10 ? 8.736 7.125 -18.781 1.00 0.00 10 CYS A O 36
ATOM 22516 N N . ALA A 1 11 ? 9.353 7.920 -16.809 1.00 0.00 11 ALA A N 36
ATOM 22517 C CA . ALA A 1 11 ? 10.375 6.851 -16.591 1.00 0.00 11 ALA A CA 36
ATOM 22518 C C . ALA A 1 11 ? 10.274 6.363 -15.140 1.00 0.00 11 ALA A C 36
ATOM 22519 O O . ALA A 1 11 ? 11.170 6.549 -14.331 1.00 0.00 11 ALA A O 36
ATOM 22526 N N . ILE A 1 12 ? 9.168 5.744 -14.820 1.00 0.00 12 ILE A N 36
ATOM 22527 C CA . ILE A 1 12 ? 8.934 5.226 -13.428 1.00 0.00 12 ILE A CA 36
ATOM 22528 C C . ILE A 1 12 ? 9.936 4.121 -13.056 1.00 0.00 12 ILE A C 36
ATOM 22529 O O . ILE A 1 12 ? 10.641 3.589 -13.895 1.00 0.00 12 ILE A O 36
ATOM 22545 N N . HIS A 1 13 ? 9.988 3.781 -11.794 1.00 0.00 13 HIS A N 36
ATOM 22546 C CA . HIS A 1 13 ? 10.898 2.735 -11.294 1.00 0.00 13 HIS A CA 36
ATOM 22547 C C . HIS A 1 13 ? 10.041 1.610 -10.684 1.00 0.00 13 HIS A C 36
ATOM 22548 O O . HIS A 1 13 ? 8.830 1.610 -10.821 1.00 0.00 13 HIS A O 36
ATOM 22562 N N . PRO A 1 14 ? 10.694 0.684 -10.034 1.00 0.00 14 PRO A N 36
ATOM 22563 C CA . PRO A 1 14 ? 10.005 -0.466 -9.392 1.00 0.00 14 PRO A CA 36
ATOM 22564 C C . PRO A 1 14 ? 9.407 -0.051 -8.036 1.00 0.00 14 PRO A C 36
ATOM 22565 O O . PRO A 1 14 ? 9.425 1.114 -7.674 1.00 0.00 14 PRO A O 36
ATOM 22576 N N . GLU A 1 15 ? 8.870 -1.002 -7.299 1.00 0.00 15 GLU A N 36
ATOM 22577 C CA . GLU A 1 15 ? 8.241 -0.721 -5.959 1.00 0.00 15 GLU A CA 36
ATOM 22578 C C . GLU A 1 15 ? 7.092 0.295 -6.112 1.00 0.00 15 GLU A C 36
ATOM 22579 O O . GLU A 1 15 ? 6.860 1.146 -5.272 1.00 0.00 15 GLU A O 36
ATOM 22591 N N . LEU A 1 16 ? 6.379 0.171 -7.202 1.00 0.00 16 LEU A N 36
ATOM 22592 C CA . LEU A 1 16 ? 5.216 1.054 -7.531 1.00 0.00 16 LEU A CA 36
ATOM 22593 C C . LEU A 1 16 ? 4.360 0.307 -8.562 1.00 0.00 16 LEU A C 36
ATOM 22594 O O . LEU A 1 16 ? 3.168 0.151 -8.385 1.00 0.00 16 LEU A O 36
ATOM 22610 N N . ILE A 1 17 ? 4.988 -0.168 -9.627 1.00 0.00 17 ILE A N 36
ATOM 22611 C CA . ILE A 1 17 ? 4.271 -0.938 -10.699 1.00 0.00 17 ILE A CA 36
ATOM 22612 C C . ILE A 1 17 ? 3.524 -2.128 -10.062 1.00 0.00 17 ILE A C 36
ATOM 22613 O O . ILE A 1 17 ? 2.408 -2.434 -10.447 1.00 0.00 17 ILE A O 36
ATOM 22629 N N . PHE A 1 18 ? 4.127 -2.784 -9.088 1.00 0.00 18 PHE A N 36
ATOM 22630 C CA . PHE A 1 18 ? 3.452 -3.942 -8.413 1.00 0.00 18 PHE A CA 36
ATOM 22631 C C . PHE A 1 18 ? 2.166 -3.451 -7.729 1.00 0.00 18 PHE A C 36
ATOM 22632 O O . PHE A 1 18 ? 1.131 -4.092 -7.802 1.00 0.00 18 PHE A O 36
ATOM 22649 N N . THR A 1 19 ? 2.233 -2.309 -7.075 1.00 0.00 19 THR A N 36
ATOM 22650 C CA . THR A 1 19 ? 1.033 -1.738 -6.386 1.00 0.00 19 THR A CA 36
ATOM 22651 C C . THR A 1 19 ? -0.015 -1.338 -7.435 1.00 0.00 19 THR A C 36
ATOM 22652 O O . THR A 1 19 ? -1.195 -1.548 -7.229 1.00 0.00 19 THR A O 36
ATOM 22663 N N . ILE A 1 20 ? 0.414 -0.775 -8.552 1.00 0.00 20 ILE A N 36
ATOM 22664 C CA . ILE A 1 20 ? -0.546 -0.362 -9.632 1.00 0.00 20 ILE A CA 36
ATOM 22665 C C . ILE A 1 20 ? -1.399 -1.567 -10.055 1.00 0.00 20 ILE A C 36
ATOM 22666 O O . ILE A 1 20 ? -2.575 -1.417 -10.292 1.00 0.00 20 ILE A O 36
ATOM 22682 N N . THR A 1 21 ? -0.821 -2.748 -10.139 1.00 0.00 21 THR A N 36
ATOM 22683 C CA . THR A 1 21 ? -1.609 -3.965 -10.537 1.00 0.00 21 THR A CA 36
ATOM 22684 C C . THR A 1 21 ? -2.784 -4.158 -9.562 1.00 0.00 21 THR A C 36
ATOM 22685 O O . THR A 1 21 ? -3.892 -4.454 -9.973 1.00 0.00 21 THR A O 36
ATOM 22696 N N . LYS A 1 22 ? -2.544 -3.977 -8.279 1.00 0.00 22 LYS A N 36
ATOM 22697 C CA . LYS A 1 22 ? -3.634 -4.131 -7.264 1.00 0.00 22 LYS A CA 36
ATOM 22698 C C . LYS A 1 22 ? -4.650 -2.987 -7.428 1.00 0.00 22 LYS A C 36
ATOM 22699 O O . LYS A 1 22 ? -5.844 -3.202 -7.355 1.00 0.00 22 LYS A O 36
ATOM 22718 N N . ILE A 1 23 ? -4.177 -1.782 -7.658 1.00 0.00 23 ILE A N 36
ATOM 22719 C CA . ILE A 1 23 ? -5.102 -0.614 -7.839 1.00 0.00 23 ILE A CA 36
ATOM 22720 C C . ILE A 1 23 ? -5.746 -0.661 -9.238 1.00 0.00 23 ILE A C 36
ATOM 22721 O O . ILE A 1 23 ? -6.807 -0.103 -9.435 1.00 0.00 23 ILE A O 36
ATOM 22737 N N . LEU A 1 24 ? -5.124 -1.319 -10.199 1.00 0.00 24 LEU A N 36
ATOM 22738 C CA . LEU A 1 24 ? -5.694 -1.415 -11.587 1.00 0.00 24 LEU A CA 36
ATOM 22739 C C . LEU A 1 24 ? -7.125 -1.967 -11.524 1.00 0.00 24 LEU A C 36
ATOM 22740 O O . LEU A 1 24 ? -8.014 -1.473 -12.197 1.00 0.00 24 LEU A O 36
ATOM 22756 N N . LEU A 1 25 ? -7.350 -2.974 -10.705 1.00 0.00 25 LEU A N 36
ATOM 22757 C CA . LEU A 1 25 ? -8.726 -3.555 -10.574 1.00 0.00 25 LEU A CA 36
ATOM 22758 C C . LEU A 1 25 ? -9.668 -2.579 -9.848 1.00 0.00 25 LEU A C 36
ATOM 22759 O O . LEU A 1 25 ? -10.869 -2.767 -9.840 1.00 0.00 25 LEU A O 36
ATOM 22775 N N . ALA A 1 26 ? -9.129 -1.539 -9.260 1.00 0.00 26 ALA A N 36
ATOM 22776 C CA . ALA A 1 26 ? -9.951 -0.519 -8.542 1.00 0.00 26 ALA A CA 36
ATOM 22777 C C . ALA A 1 26 ? -10.053 0.776 -9.376 1.00 0.00 26 ALA A C 36
ATOM 22778 O O . ALA A 1 26 ? -10.475 1.803 -8.876 1.00 0.00 26 ALA A O 36
ATOM 22785 N N . ILE A 1 27 ? -9.672 0.734 -10.638 1.00 0.00 27 ILE A N 36
ATOM 22786 C CA . ILE A 1 27 ? -9.737 1.947 -11.522 1.00 0.00 27 ILE A CA 36
ATOM 22787 C C . ILE A 1 27 ? -10.625 1.684 -12.762 1.00 0.00 27 ILE A C 36
ATOM 22788 O O . ILE A 1 27 ? -10.835 2.575 -13.566 1.00 0.00 27 ILE A O 36
ATOM 22804 N N . LEU A 1 28 ? -11.155 0.490 -12.933 1.00 0.00 28 LEU A N 36
ATOM 22805 C CA . LEU A 1 28 ? -12.019 0.202 -14.128 1.00 0.00 28 LEU A CA 36
ATOM 22806 C C . LEU A 1 28 ? -13.496 0.565 -13.870 1.00 0.00 28 LEU A C 36
ATOM 22807 O O . LEU A 1 28 ? -14.393 -0.051 -14.417 1.00 0.00 28 LEU A O 36
ATOM 22823 N N . GLY A 1 29 ? -13.759 1.560 -13.053 1.00 0.00 29 GLY A N 36
ATOM 22824 C CA . GLY A 1 29 ? -15.170 1.964 -12.768 1.00 0.00 29 GLY A CA 36
ATOM 22825 C C . GLY A 1 29 ? -15.220 3.419 -12.277 1.00 0.00 29 GLY A C 36
ATOM 22826 O O . GLY A 1 29 ? -15.790 3.681 -11.233 1.00 0.00 29 GLY A O 36
ATOM 22830 N N . PRO A 1 30 ? -14.632 4.327 -13.038 1.00 0.00 30 PRO A N 36
ATOM 22831 C CA . PRO A 1 30 ? -14.631 5.770 -12.647 1.00 0.00 30 PRO A CA 36
ATOM 22832 C C . PRO A 1 30 ? -16.055 6.348 -12.716 1.00 0.00 30 PRO A C 36
ATOM 22833 O O . PRO A 1 30 ? -16.434 7.156 -11.891 1.00 0.00 30 PRO A O 36
ATOM 22844 N N . LEU A 1 31 ? -16.836 5.929 -13.689 1.00 0.00 31 LEU A N 36
ATOM 22845 C CA . LEU A 1 31 ? -18.242 6.436 -13.825 1.00 0.00 31 LEU A CA 36
ATOM 22846 C C . LEU A 1 31 ? -19.041 6.098 -12.559 1.00 0.00 31 LEU A C 36
ATOM 22847 O O . LEU A 1 31 ? -19.762 6.931 -12.042 1.00 0.00 31 LEU A O 36
ATOM 22863 N N . MET A 1 32 ? -18.903 4.887 -12.057 1.00 0.00 32 MET A N 36
ATOM 22864 C CA . MET A 1 32 ? -19.635 4.478 -10.815 1.00 0.00 32 MET A CA 36
ATOM 22865 C C . MET A 1 32 ? -19.183 5.359 -9.642 1.00 0.00 32 MET A C 36
ATOM 22866 O O . MET A 1 32 ? -20.000 5.842 -8.884 1.00 0.00 32 MET A O 36
ATOM 22880 N N . VAL A 1 33 ? -17.892 5.576 -9.500 1.00 0.00 33 VAL A N 36
ATOM 22881 C CA . VAL A 1 33 ? -17.378 6.437 -8.383 1.00 0.00 33 VAL A CA 36
ATOM 22882 C C . VAL A 1 33 ? -17.862 7.884 -8.592 1.00 0.00 33 VAL A C 36
ATOM 22883 O O . VAL A 1 33 ? -18.229 8.559 -7.648 1.00 0.00 33 VAL A O 36
ATOM 22896 N N . LEU A 1 34 ? -17.863 8.353 -9.823 1.00 0.00 34 LEU A N 36
ATOM 22897 C CA . LEU A 1 34 ? -18.320 9.753 -10.116 1.00 0.00 34 LEU A CA 36
ATOM 22898 C C . LEU A 1 34 ? -19.820 9.932 -9.855 1.00 0.00 34 LEU A C 36
ATOM 22899 O O . LEU A 1 34 ? -20.281 11.036 -9.631 1.00 0.00 34 LEU A O 36
ATOM 22915 N N . GLN A 1 35 ? -20.572 8.864 -9.872 1.00 0.00 35 GLN A N 36
ATOM 22916 C CA . GLN A 1 35 ? -22.043 8.960 -9.616 1.00 0.00 35 GLN A CA 36
ATOM 22917 C C . GLN A 1 35 ? -22.386 8.432 -8.212 1.00 0.00 35 GLN A C 36
ATOM 22918 O O . GLN A 1 35 ? -23.522 8.076 -7.947 1.00 0.00 35 GLN A O 36
ATOM 22932 N N . ALA A 1 36 ? -21.429 8.389 -7.309 1.00 0.00 36 ALA A N 36
ATOM 22933 C CA . ALA A 1 36 ? -21.709 7.895 -5.926 1.00 0.00 36 ALA A CA 36
ATOM 22934 C C . ALA A 1 36 ? -22.328 9.032 -5.094 1.00 0.00 36 ALA A C 36
ATOM 22935 O O . ALA A 1 36 ? -21.683 9.625 -4.247 1.00 0.00 36 ALA A O 36
ATOM 22942 N N . GLY A 1 37 ? -23.582 9.337 -5.347 1.00 0.00 37 GLY A N 36
ATOM 22943 C CA . GLY A 1 37 ? -24.279 10.430 -4.600 1.00 0.00 37 GLY A CA 36
ATOM 22944 C C . GLY A 1 37 ? -23.937 11.797 -5.209 1.00 0.00 37 GLY A C 36
ATOM 22945 O O . GLY A 1 37 ? -23.737 12.757 -4.487 1.00 0.00 37 GLY A O 36
ATOM 22949 N N . ILE A 1 38 ? -23.870 11.896 -6.521 1.00 0.00 38 ILE A N 36
ATOM 22950 C CA . ILE A 1 38 ? -23.542 13.210 -7.164 1.00 0.00 38 ILE A CA 36
ATOM 22951 C C . ILE A 1 38 ? -24.781 14.125 -7.134 1.00 0.00 38 ILE A C 36
ATOM 22952 O O . ILE A 1 38 ? -25.679 14.017 -7.952 1.00 0.00 38 ILE A O 36
ATOM 22968 N N . THR A 1 39 ? -24.824 15.024 -6.173 1.00 0.00 39 THR A N 36
ATOM 22969 C CA . THR A 1 39 ? -25.979 15.976 -6.021 1.00 0.00 39 THR A CA 36
ATOM 22970 C C . THR A 1 39 ? -27.300 15.196 -5.850 1.00 0.00 39 THR A C 36
ATOM 22971 O O . THR A 1 39 ? -28.334 15.592 -6.358 1.00 0.00 39 THR A O 36
ATOM 22982 N N . LYS A 1 40 ? -27.264 14.091 -5.133 1.00 0.00 40 LYS A N 36
ATOM 22983 C CA . LYS A 1 40 ? -28.498 13.269 -4.913 1.00 0.00 40 LYS A CA 36
ATOM 22984 C C . LYS A 1 40 ? -28.408 12.528 -3.570 1.00 0.00 40 LYS A C 36
ATOM 22985 O O . LYS A 1 40 ? -29.351 12.622 -2.802 1.00 0.00 40 LYS A O 36
ATOM 23005 N N . GLY A 1 1 ? 25.554 8.957 -10.990 1.00 0.00 1 GLY A N 37
ATOM 23006 C CA . GLY A 1 1 ? 25.737 9.645 -12.303 1.00 0.00 1 GLY A CA 37
ATOM 23007 C C . GLY A 1 1 ? 24.371 10.040 -12.869 1.00 0.00 1 GLY A C 37
ATOM 23008 O O . GLY A 1 1 ? 23.643 9.200 -13.362 1.00 0.00 1 GLY A O 37
ATOM 23011 N N . ARG A 1 2 ? 24.021 11.305 -12.798 1.00 0.00 2 ARG A N 37
ATOM 23012 C CA . ARG A 1 2 ? 22.694 11.757 -13.332 1.00 0.00 2 ARG A CA 37
ATOM 23013 C C . ARG A 1 2 ? 22.723 11.878 -14.865 1.00 0.00 2 ARG A C 37
ATOM 23014 O O . ARG A 1 2 ? 22.968 12.929 -15.428 1.00 0.00 2 ARG A O 37
ATOM 23035 N N . ASP A 1 3 ? 22.463 10.779 -15.525 1.00 0.00 3 ASP A N 37
ATOM 23036 C CA . ASP A 1 3 ? 22.447 10.735 -17.023 1.00 0.00 3 ASP A CA 37
ATOM 23037 C C . ASP A 1 3 ? 21.688 9.481 -17.481 1.00 0.00 3 ASP A C 37
ATOM 23038 O O . ASP A 1 3 ? 20.637 9.572 -18.090 1.00 0.00 3 ASP A O 37
ATOM 23047 N N . ALA A 1 4 ? 22.219 8.317 -17.181 1.00 0.00 4 ALA A N 37
ATOM 23048 C CA . ALA A 1 4 ? 21.553 7.033 -17.578 1.00 0.00 4 ALA A CA 37
ATOM 23049 C C . ALA A 1 4 ? 20.471 6.645 -16.556 1.00 0.00 4 ALA A C 37
ATOM 23050 O O . ALA A 1 4 ? 19.492 6.010 -16.905 1.00 0.00 4 ALA A O 37
ATOM 23057 N N . VAL A 1 5 ? 20.644 7.023 -15.305 1.00 0.00 5 VAL A N 37
ATOM 23058 C CA . VAL A 1 5 ? 19.636 6.689 -14.240 1.00 0.00 5 VAL A CA 37
ATOM 23059 C C . VAL A 1 5 ? 18.277 7.322 -14.591 1.00 0.00 5 VAL A C 37
ATOM 23060 O O . VAL A 1 5 ? 17.246 6.702 -14.405 1.00 0.00 5 VAL A O 37
ATOM 23073 N N . ILE A 1 6 ? 18.268 8.535 -15.106 1.00 0.00 6 ILE A N 37
ATOM 23074 C CA . ILE A 1 6 ? 16.969 9.192 -15.481 1.00 0.00 6 ILE A CA 37
ATOM 23075 C C . ILE A 1 6 ? 16.300 8.372 -16.599 1.00 0.00 6 ILE A C 37
ATOM 23076 O O . ILE A 1 6 ? 15.096 8.201 -16.612 1.00 0.00 6 ILE A O 37
ATOM 23092 N N . LEU A 1 7 ? 17.087 7.863 -17.524 1.00 0.00 7 LEU A N 37
ATOM 23093 C CA . LEU A 1 7 ? 16.535 7.040 -18.649 1.00 0.00 7 LEU A CA 37
ATOM 23094 C C . LEU A 1 7 ? 16.111 5.653 -18.133 1.00 0.00 7 LEU A C 37
ATOM 23095 O O . LEU A 1 7 ? 15.130 5.098 -18.591 1.00 0.00 7 LEU A O 37
ATOM 23111 N N . LEU A 1 8 ? 16.844 5.097 -17.189 1.00 0.00 8 LEU A N 37
ATOM 23112 C CA . LEU A 1 8 ? 16.498 3.746 -16.633 1.00 0.00 8 LEU A CA 37
ATOM 23113 C C . LEU A 1 8 ? 15.524 3.837 -15.441 1.00 0.00 8 LEU A C 37
ATOM 23114 O O . LEU A 1 8 ? 15.324 2.862 -14.741 1.00 0.00 8 LEU A O 37
ATOM 23130 N N . THR A 1 9 ? 14.918 4.982 -15.206 1.00 0.00 9 THR A N 37
ATOM 23131 C CA . THR A 1 9 ? 13.955 5.134 -14.061 1.00 0.00 9 THR A CA 37
ATOM 23132 C C . THR A 1 9 ? 12.729 4.214 -14.224 1.00 0.00 9 THR A C 37
ATOM 23133 O O . THR A 1 9 ? 12.175 3.743 -13.245 1.00 0.00 9 THR A O 37
ATOM 23144 N N . CYS A 1 10 ? 12.307 3.957 -15.444 1.00 0.00 10 CYS A N 37
ATOM 23145 C CA . CYS A 1 10 ? 11.121 3.070 -15.679 1.00 0.00 10 CYS A CA 37
ATOM 23146 C C . CYS A 1 10 ? 11.453 1.602 -15.359 1.00 0.00 10 CYS A C 37
ATOM 23147 O O . CYS A 1 10 ? 10.580 0.849 -14.964 1.00 0.00 10 CYS A O 37
ATOM 23155 N N . ALA A 1 11 ? 12.692 1.189 -15.521 1.00 0.00 11 ALA A N 37
ATOM 23156 C CA . ALA A 1 11 ? 13.069 -0.232 -15.222 1.00 0.00 11 ALA A CA 37
ATOM 23157 C C . ALA A 1 11 ? 13.788 -0.367 -13.864 1.00 0.00 11 ALA A C 37
ATOM 23158 O O . ALA A 1 11 ? 14.148 -1.465 -13.477 1.00 0.00 11 ALA A O 37
ATOM 23165 N N . ILE A 1 12 ? 14.006 0.714 -13.140 1.00 0.00 12 ILE A N 37
ATOM 23166 C CA . ILE A 1 12 ? 14.706 0.619 -11.815 1.00 0.00 12 ILE A CA 37
ATOM 23167 C C . ILE A 1 12 ? 13.834 1.152 -10.658 1.00 0.00 12 ILE A C 37
ATOM 23168 O O . ILE A 1 12 ? 14.343 1.475 -9.600 1.00 0.00 12 ILE A O 37
ATOM 23184 N N . HIS A 1 13 ? 12.538 1.241 -10.840 1.00 0.00 13 HIS A N 37
ATOM 23185 C CA . HIS A 1 13 ? 11.655 1.748 -9.743 1.00 0.00 13 HIS A CA 37
ATOM 23186 C C . HIS A 1 13 ? 10.598 0.695 -9.359 1.00 0.00 13 HIS A C 37
ATOM 23187 O O . HIS A 1 13 ? 9.447 0.807 -9.741 1.00 0.00 13 HIS A O 37
ATOM 23201 N N . PRO A 1 14 ? 11.024 -0.299 -8.606 1.00 0.00 14 PRO A N 37
ATOM 23202 C CA . PRO A 1 14 ? 10.100 -1.380 -8.156 1.00 0.00 14 PRO A CA 37
ATOM 23203 C C . PRO A 1 14 ? 9.276 -0.903 -6.945 1.00 0.00 14 PRO A C 37
ATOM 23204 O O . PRO A 1 14 ? 9.337 0.254 -6.563 1.00 0.00 14 PRO A O 37
ATOM 23215 N N . GLU A 1 15 ? 8.505 -1.794 -6.353 1.00 0.00 15 GLU A N 37
ATOM 23216 C CA . GLU A 1 15 ? 7.640 -1.465 -5.161 1.00 0.00 15 GLU A CA 37
ATOM 23217 C C . GLU A 1 15 ? 6.494 -0.490 -5.513 1.00 0.00 15 GLU A C 37
ATOM 23218 O O . GLU A 1 15 ? 5.726 -0.094 -4.656 1.00 0.00 15 GLU A O 37
ATOM 23230 N N . LEU A 1 16 ? 6.367 -0.124 -6.763 1.00 0.00 16 LEU A N 37
ATOM 23231 C CA . LEU A 1 16 ? 5.281 0.799 -7.215 1.00 0.00 16 LEU A CA 37
ATOM 23232 C C . LEU A 1 16 ? 4.501 0.086 -8.328 1.00 0.00 16 LEU A C 37
ATOM 23233 O O . LEU A 1 16 ? 3.287 0.030 -8.297 1.00 0.00 16 LEU A O 37
ATOM 23249 N N . ILE A 1 17 ? 5.213 -0.466 -9.294 1.00 0.00 17 ILE A N 37
ATOM 23250 C CA . ILE A 1 17 ? 4.581 -1.210 -10.435 1.00 0.00 17 ILE A CA 37
ATOM 23251 C C . ILE A 1 17 ? 3.613 -2.280 -9.890 1.00 0.00 17 ILE A C 37
ATOM 23252 O O . ILE A 1 17 ? 2.526 -2.458 -10.410 1.00 0.00 17 ILE A O 37
ATOM 23268 N N . PHE A 1 18 ? 4.005 -2.981 -8.845 1.00 0.00 18 PHE A N 37
ATOM 23269 C CA . PHE A 1 18 ? 3.116 -4.036 -8.250 1.00 0.00 18 PHE A CA 37
ATOM 23270 C C . PHE A 1 18 ? 1.817 -3.399 -7.729 1.00 0.00 18 PHE A C 37
ATOM 23271 O O . PHE A 1 18 ? 0.740 -3.931 -7.931 1.00 0.00 18 PHE A O 37
ATOM 23288 N N . THR A 1 19 ? 1.916 -2.264 -7.070 1.00 0.00 19 THR A N 37
ATOM 23289 C CA . THR A 1 19 ? 0.699 -1.573 -6.536 1.00 0.00 19 THR A CA 37
ATOM 23290 C C . THR A 1 19 ? -0.173 -1.073 -7.697 1.00 0.00 19 THR A C 37
ATOM 23291 O O . THR A 1 19 ? -1.386 -1.072 -7.591 1.00 0.00 19 THR A O 37
ATOM 23302 N N . ILE A 1 20 ? 0.427 -0.666 -8.800 1.00 0.00 20 ILE A N 37
ATOM 23303 C CA . ILE A 1 20 ? -0.373 -0.182 -9.975 1.00 0.00 20 ILE A CA 37
ATOM 23304 C C . ILE A 1 20 ? -1.318 -1.314 -10.410 1.00 0.00 20 ILE A C 37
ATOM 23305 O O . ILE A 1 20 ? -2.478 -1.080 -10.674 1.00 0.00 20 ILE A O 37
ATOM 23321 N N . THR A 1 21 ? -0.822 -2.533 -10.460 1.00 0.00 21 THR A N 37
ATOM 23322 C CA . THR A 1 21 ? -1.678 -3.700 -10.853 1.00 0.00 21 THR A CA 37
ATOM 23323 C C . THR A 1 21 ? -2.706 -3.959 -9.738 1.00 0.00 21 THR A C 37
ATOM 23324 O O . THR A 1 21 ? -3.862 -4.218 -10.010 1.00 0.00 21 THR A O 37
ATOM 23335 N N . LYS A 1 22 ? -2.281 -3.878 -8.490 1.00 0.00 22 LYS A N 37
ATOM 23336 C CA . LYS A 1 22 ? -3.209 -4.103 -7.328 1.00 0.00 22 LYS A CA 37
ATOM 23337 C C . LYS A 1 22 ? -4.358 -3.084 -7.374 1.00 0.00 22 LYS A C 37
ATOM 23338 O O . LYS A 1 22 ? -5.510 -3.434 -7.212 1.00 0.00 22 LYS A O 37
ATOM 23357 N N . ILE A 1 23 ? -4.043 -1.829 -7.601 1.00 0.00 23 ILE A N 37
ATOM 23358 C CA . ILE A 1 23 ? -5.102 -0.770 -7.671 1.00 0.00 23 ILE A CA 37
ATOM 23359 C C . ILE A 1 23 ? -5.748 -0.753 -9.071 1.00 0.00 23 ILE A C 37
ATOM 23360 O O . ILE A 1 23 ? -6.805 -0.178 -9.239 1.00 0.00 23 ILE A O 37
ATOM 23376 N N . LEU A 1 24 ? -5.141 -1.373 -10.067 1.00 0.00 24 LEU A N 37
ATOM 23377 C CA . LEU A 1 24 ? -5.731 -1.394 -11.451 1.00 0.00 24 LEU A CA 37
ATOM 23378 C C . LEU A 1 24 ? -7.168 -1.931 -11.406 1.00 0.00 24 LEU A C 37
ATOM 23379 O O . LEU A 1 24 ? -8.058 -1.353 -12.005 1.00 0.00 24 LEU A O 37
ATOM 23395 N N . LEU A 1 25 ? -7.406 -3.013 -10.693 1.00 0.00 25 LEU A N 37
ATOM 23396 C CA . LEU A 1 25 ? -8.801 -3.562 -10.608 1.00 0.00 25 LEU A CA 37
ATOM 23397 C C . LEU A 1 25 ? -9.726 -2.566 -9.887 1.00 0.00 25 LEU A C 37
ATOM 23398 O O . LEU A 1 25 ? -10.931 -2.594 -10.057 1.00 0.00 25 LEU A O 37
ATOM 23414 N N . ALA A 1 26 ? -9.154 -1.684 -9.103 1.00 0.00 26 ALA A N 37
ATOM 23415 C CA . ALA A 1 26 ? -9.948 -0.654 -8.363 1.00 0.00 26 ALA A CA 37
ATOM 23416 C C . ALA A 1 26 ? -10.144 0.617 -9.215 1.00 0.00 26 ALA A C 37
ATOM 23417 O O . ALA A 1 26 ? -10.767 1.565 -8.775 1.00 0.00 26 ALA A O 37
ATOM 23424 N N . ILE A 1 27 ? -9.627 0.637 -10.424 1.00 0.00 27 ILE A N 37
ATOM 23425 C CA . ILE A 1 27 ? -9.778 1.827 -11.324 1.00 0.00 27 ILE A CA 37
ATOM 23426 C C . ILE A 1 27 ? -10.724 1.482 -12.499 1.00 0.00 27 ILE A C 37
ATOM 23427 O O . ILE A 1 27 ? -10.854 2.250 -13.436 1.00 0.00 27 ILE A O 37
ATOM 23443 N N . LEU A 1 28 ? -11.384 0.338 -12.458 1.00 0.00 28 LEU A N 37
ATOM 23444 C CA . LEU A 1 28 ? -12.319 -0.064 -13.564 1.00 0.00 28 LEU A CA 37
ATOM 23445 C C . LEU A 1 28 ? -13.370 1.029 -13.819 1.00 0.00 28 LEU A C 37
ATOM 23446 O O . LEU A 1 28 ? -13.553 1.454 -14.943 1.00 0.00 28 LEU A O 37
ATOM 23462 N N . GLY A 1 29 ? -14.049 1.486 -12.789 1.00 0.00 29 GLY A N 37
ATOM 23463 C CA . GLY A 1 29 ? -15.081 2.556 -12.969 1.00 0.00 29 GLY A CA 37
ATOM 23464 C C . GLY A 1 29 ? -16.500 1.982 -12.844 1.00 0.00 29 GLY A C 37
ATOM 23465 O O . GLY A 1 29 ? -17.177 1.820 -13.840 1.00 0.00 29 GLY A O 37
ATOM 23469 N N . PRO A 1 30 ? -16.917 1.702 -11.626 1.00 0.00 30 PRO A N 37
ATOM 23470 C CA . PRO A 1 30 ? -18.287 1.150 -11.399 1.00 0.00 30 PRO A CA 37
ATOM 23471 C C . PRO A 1 30 ? -19.366 2.227 -11.632 1.00 0.00 30 PRO A C 37
ATOM 23472 O O . PRO A 1 30 ? -20.448 1.926 -12.102 1.00 0.00 30 PRO A O 37
ATOM 23483 N N . LEU A 1 31 ? -19.074 3.472 -11.306 1.00 0.00 31 LEU A N 37
ATOM 23484 C CA . LEU A 1 31 ? -20.063 4.587 -11.495 1.00 0.00 31 LEU A CA 37
ATOM 23485 C C . LEU A 1 31 ? -20.431 4.754 -12.976 1.00 0.00 31 LEU A C 37
ATOM 23486 O O . LEU A 1 31 ? -21.600 4.794 -13.314 1.00 0.00 31 LEU A O 37
ATOM 23502 N N . MET A 1 32 ? -19.454 4.851 -13.854 1.00 0.00 32 MET A N 37
ATOM 23503 C CA . MET A 1 32 ? -19.762 5.015 -15.315 1.00 0.00 32 MET A CA 37
ATOM 23504 C C . MET A 1 32 ? -20.481 3.770 -15.864 1.00 0.00 32 MET A C 37
ATOM 23505 O O . MET A 1 32 ? -21.346 3.892 -16.712 1.00 0.00 32 MET A O 37
ATOM 23519 N N . VAL A 1 33 ? -20.145 2.588 -15.386 1.00 0.00 33 VAL A N 37
ATOM 23520 C CA . VAL A 1 33 ? -20.825 1.342 -15.877 1.00 0.00 33 VAL A CA 37
ATOM 23521 C C . VAL A 1 33 ? -22.303 1.357 -15.450 1.00 0.00 33 VAL A C 37
ATOM 23522 O O . VAL A 1 33 ? -23.153 0.837 -16.149 1.00 0.00 33 VAL A O 37
ATOM 23535 N N . LEU A 1 34 ? -22.611 1.951 -14.318 1.00 0.00 34 LEU A N 37
ATOM 23536 C CA . LEU A 1 34 ? -24.032 2.008 -13.847 1.00 0.00 34 LEU A CA 37
ATOM 23537 C C . LEU A 1 34 ? -24.697 3.345 -14.225 1.00 0.00 34 LEU A C 37
ATOM 23538 O O . LEU A 1 34 ? -25.809 3.619 -13.814 1.00 0.00 34 LEU A O 37
ATOM 23554 N N . GLN A 1 35 ? -24.034 4.168 -15.003 1.00 0.00 35 GLN A N 37
ATOM 23555 C CA . GLN A 1 35 ? -24.615 5.482 -15.420 1.00 0.00 35 GLN A CA 37
ATOM 23556 C C . GLN A 1 35 ? -24.507 5.658 -16.947 1.00 0.00 35 GLN A C 37
ATOM 23557 O O . GLN A 1 35 ? -24.576 6.767 -17.450 1.00 0.00 35 GLN A O 37
ATOM 23571 N N . ALA A 1 36 ? -24.350 4.578 -17.684 1.00 0.00 36 ALA A N 37
ATOM 23572 C CA . ALA A 1 36 ? -24.246 4.668 -19.172 1.00 0.00 36 ALA A CA 37
ATOM 23573 C C . ALA A 1 36 ? -25.550 4.139 -19.788 1.00 0.00 36 ALA A C 37
ATOM 23574 O O . ALA A 1 36 ? -25.613 3.028 -20.286 1.00 0.00 36 ALA A O 37
ATOM 23581 N N . GLY A 1 37 ? -26.591 4.937 -19.737 1.00 0.00 37 GLY A N 37
ATOM 23582 C CA . GLY A 1 37 ? -27.918 4.526 -20.294 1.00 0.00 37 GLY A CA 37
ATOM 23583 C C . GLY A 1 37 ? -28.848 4.097 -19.150 1.00 0.00 37 GLY A C 37
ATOM 23584 O O . GLY A 1 37 ? -29.367 2.995 -19.156 1.00 0.00 37 GLY A O 37
ATOM 23588 N N . ILE A 1 38 ? -29.061 4.958 -18.175 1.00 0.00 38 ILE A N 37
ATOM 23589 C CA . ILE A 1 38 ? -29.958 4.605 -17.026 1.00 0.00 38 ILE A CA 37
ATOM 23590 C C . ILE A 1 38 ? -31.135 5.603 -16.903 1.00 0.00 38 ILE A C 37
ATOM 23591 O O . ILE A 1 38 ? -31.498 6.023 -15.818 1.00 0.00 38 ILE A O 37
ATOM 23607 N N . THR A 1 39 ? -31.742 5.973 -18.010 1.00 0.00 39 THR A N 37
ATOM 23608 C CA . THR A 1 39 ? -32.900 6.929 -17.968 1.00 0.00 39 THR A CA 37
ATOM 23609 C C . THR A 1 39 ? -34.182 6.214 -18.431 1.00 0.00 39 THR A C 37
ATOM 23610 O O . THR A 1 39 ? -34.967 6.766 -19.184 1.00 0.00 39 THR A O 37
ATOM 23621 N N . LYS A 1 40 ? -34.387 4.989 -17.979 1.00 0.00 40 LYS A N 37
ATOM 23622 C CA . LYS A 1 40 ? -35.598 4.184 -18.359 1.00 0.00 40 LYS A CA 37
ATOM 23623 C C . LYS A 1 40 ? -35.685 4.023 -19.892 1.00 0.00 40 LYS A C 37
ATOM 23624 O O . LYS A 1 40 ? -36.550 4.624 -20.514 1.00 0.00 40 LYS A O 37
ATOM 23644 N N . GLY A 1 1 ? 7.756 13.117 -18.451 1.00 0.00 1 GLY A N 38
ATOM 23645 C CA . GLY A 1 1 ? 8.805 12.122 -18.821 1.00 0.00 1 GLY A CA 38
ATOM 23646 C C . GLY A 1 1 ? 8.190 11.005 -19.671 1.00 0.00 1 GLY A C 38
ATOM 23647 O O . GLY A 1 1 ? 7.669 10.040 -19.145 1.00 0.00 1 GLY A O 38
ATOM 23650 N N . ARG A 1 2 ? 8.252 11.136 -20.975 1.00 0.00 2 ARG A N 38
ATOM 23651 C CA . ARG A 1 2 ? 7.679 10.090 -21.892 1.00 0.00 2 ARG A CA 38
ATOM 23652 C C . ARG A 1 2 ? 8.745 9.519 -22.847 1.00 0.00 2 ARG A C 38
ATOM 23653 O O . ARG A 1 2 ? 8.440 8.740 -23.730 1.00 0.00 2 ARG A O 38
ATOM 23674 N N . ASP A 1 3 ? 9.977 9.908 -22.672 1.00 0.00 3 ASP A N 38
ATOM 23675 C CA . ASP A 1 3 ? 11.090 9.421 -23.548 1.00 0.00 3 ASP A CA 38
ATOM 23676 C C . ASP A 1 3 ? 11.999 8.451 -22.777 1.00 0.00 3 ASP A C 38
ATOM 23677 O O . ASP A 1 3 ? 12.338 7.395 -23.275 1.00 0.00 3 ASP A O 38
ATOM 23686 N N . ALA A 1 4 ? 12.384 8.797 -21.569 1.00 0.00 4 ALA A N 38
ATOM 23687 C CA . ALA A 1 4 ? 13.263 7.899 -20.757 1.00 0.00 4 ALA A CA 38
ATOM 23688 C C . ALA A 1 4 ? 12.412 6.821 -20.075 1.00 0.00 4 ALA A C 38
ATOM 23689 O O . ALA A 1 4 ? 12.811 5.678 -20.005 1.00 0.00 4 ALA A O 38
ATOM 23696 N N . VAL A 1 5 ? 11.245 7.179 -19.581 1.00 0.00 5 VAL A N 38
ATOM 23697 C CA . VAL A 1 5 ? 10.350 6.179 -18.903 1.00 0.00 5 VAL A CA 38
ATOM 23698 C C . VAL A 1 5 ? 9.984 5.058 -19.891 1.00 0.00 5 VAL A C 38
ATOM 23699 O O . VAL A 1 5 ? 9.986 3.895 -19.531 1.00 0.00 5 VAL A O 38
ATOM 23712 N N . ILE A 1 6 ? 9.687 5.399 -21.129 1.00 0.00 6 ILE A N 38
ATOM 23713 C CA . ILE A 1 6 ? 9.337 4.347 -22.142 1.00 0.00 6 ILE A CA 38
ATOM 23714 C C . ILE A 1 6 ? 10.583 3.484 -22.414 1.00 0.00 6 ILE A C 38
ATOM 23715 O O . ILE A 1 6 ? 10.483 2.285 -22.591 1.00 0.00 6 ILE A O 38
ATOM 23731 N N . LEU A 1 7 ? 11.750 4.092 -22.433 1.00 0.00 7 LEU A N 38
ATOM 23732 C CA . LEU A 1 7 ? 13.018 3.330 -22.677 1.00 0.00 7 LEU A CA 38
ATOM 23733 C C . LEU A 1 7 ? 13.392 2.512 -21.425 1.00 0.00 7 LEU A C 38
ATOM 23734 O O . LEU A 1 7 ? 13.993 1.458 -21.527 1.00 0.00 7 LEU A O 38
ATOM 23750 N N . LEU A 1 8 ? 13.037 2.994 -20.251 1.00 0.00 8 LEU A N 38
ATOM 23751 C CA . LEU A 1 8 ? 13.353 2.266 -18.976 1.00 0.00 8 LEU A CA 38
ATOM 23752 C C . LEU A 1 8 ? 12.182 1.358 -18.548 1.00 0.00 8 LEU A C 38
ATOM 23753 O O . LEU A 1 8 ? 12.038 1.049 -17.378 1.00 0.00 8 LEU A O 38
ATOM 23769 N N . THR A 1 9 ? 11.350 0.924 -19.474 1.00 0.00 9 THR A N 38
ATOM 23770 C CA . THR A 1 9 ? 10.192 0.034 -19.114 1.00 0.00 9 THR A CA 38
ATOM 23771 C C . THR A 1 9 ? 10.672 -1.350 -18.628 1.00 0.00 9 THR A C 38
ATOM 23772 O O . THR A 1 9 ? 9.975 -2.015 -17.880 1.00 0.00 9 THR A O 38
ATOM 23783 N N . CYS A 1 10 ? 11.850 -1.783 -19.036 1.00 0.00 10 CYS A N 38
ATOM 23784 C CA . CYS A 1 10 ? 12.379 -3.118 -18.592 1.00 0.00 10 CYS A CA 38
ATOM 23785 C C . CYS A 1 10 ? 12.500 -3.181 -17.057 1.00 0.00 10 CYS A C 38
ATOM 23786 O O . CYS A 1 10 ? 12.388 -4.243 -16.471 1.00 0.00 10 CYS A O 38
ATOM 23794 N N . ALA A 1 11 ? 12.718 -2.055 -16.408 1.00 0.00 11 ALA A N 38
ATOM 23795 C CA . ALA A 1 11 ? 12.838 -2.031 -14.919 1.00 0.00 11 ALA A CA 38
ATOM 23796 C C . ALA A 1 11 ? 11.654 -1.245 -14.331 1.00 0.00 11 ALA A C 38
ATOM 23797 O O . ALA A 1 11 ? 10.778 -1.831 -13.724 1.00 0.00 11 ALA A O 38
ATOM 23804 N N . ILE A 1 12 ? 11.635 0.067 -14.521 1.00 0.00 12 ILE A N 38
ATOM 23805 C CA . ILE A 1 12 ? 10.538 0.974 -14.014 1.00 0.00 12 ILE A CA 38
ATOM 23806 C C . ILE A 1 12 ? 10.037 0.620 -12.595 1.00 0.00 12 ILE A C 38
ATOM 23807 O O . ILE A 1 12 ? 8.890 0.859 -12.263 1.00 0.00 12 ILE A O 38
ATOM 23823 N N . HIS A 1 13 ? 10.900 0.064 -11.773 1.00 0.00 13 HIS A N 38
ATOM 23824 C CA . HIS A 1 13 ? 10.537 -0.325 -10.370 1.00 0.00 13 HIS A CA 38
ATOM 23825 C C . HIS A 1 13 ? 9.399 -1.366 -10.380 1.00 0.00 13 HIS A C 38
ATOM 23826 O O . HIS A 1 13 ? 8.233 -1.012 -10.396 1.00 0.00 13 HIS A O 38
ATOM 23840 N N . PRO A 1 14 ? 9.775 -2.632 -10.374 1.00 0.00 14 PRO A N 38
ATOM 23841 C CA . PRO A 1 14 ? 8.771 -3.743 -10.389 1.00 0.00 14 PRO A CA 38
ATOM 23842 C C . PRO A 1 14 ? 7.885 -3.739 -9.133 1.00 0.00 14 PRO A C 38
ATOM 23843 O O . PRO A 1 14 ? 6.721 -4.092 -9.208 1.00 0.00 14 PRO A O 38
ATOM 23854 N N . GLU A 1 15 ? 8.408 -3.335 -7.995 1.00 0.00 15 GLU A N 38
ATOM 23855 C CA . GLU A 1 15 ? 7.565 -3.302 -6.754 1.00 0.00 15 GLU A CA 38
ATOM 23856 C C . GLU A 1 15 ? 6.486 -2.224 -6.911 1.00 0.00 15 GLU A C 38
ATOM 23857 O O . GLU A 1 15 ? 5.356 -2.387 -6.486 1.00 0.00 15 GLU A O 38
ATOM 23869 N N . LEU A 1 16 ? 6.851 -1.137 -7.539 1.00 0.00 16 LEU A N 38
ATOM 23870 C CA . LEU A 1 16 ? 5.890 -0.016 -7.776 1.00 0.00 16 LEU A CA 38
ATOM 23871 C C . LEU A 1 16 ? 4.807 -0.496 -8.750 1.00 0.00 16 LEU A C 38
ATOM 23872 O O . LEU A 1 16 ? 3.647 -0.170 -8.589 1.00 0.00 16 LEU A O 38
ATOM 23888 N N . ILE A 1 17 ? 5.179 -1.279 -9.746 1.00 0.00 17 ILE A N 38
ATOM 23889 C CA . ILE A 1 17 ? 4.169 -1.800 -10.726 1.00 0.00 17 ILE A CA 38
ATOM 23890 C C . ILE A 1 17 ? 3.185 -2.708 -9.974 1.00 0.00 17 ILE A C 38
ATOM 23891 O O . ILE A 1 17 ? 1.996 -2.661 -10.219 1.00 0.00 17 ILE A O 38
ATOM 23907 N N . PHE A 1 18 ? 3.674 -3.517 -9.053 1.00 0.00 18 PHE A N 38
ATOM 23908 C CA . PHE A 1 18 ? 2.772 -4.422 -8.262 1.00 0.00 18 PHE A CA 38
ATOM 23909 C C . PHE A 1 18 ? 1.712 -3.572 -7.538 1.00 0.00 18 PHE A C 38
ATOM 23910 O O . PHE A 1 18 ? 0.566 -3.965 -7.411 1.00 0.00 18 PHE A O 38
ATOM 23927 N N . THR A 1 19 ? 2.094 -2.401 -7.077 1.00 0.00 19 THR A N 38
ATOM 23928 C CA . THR A 1 19 ? 1.126 -1.499 -6.375 1.00 0.00 19 THR A CA 38
ATOM 23929 C C . THR A 1 19 ? 0.172 -0.888 -7.417 1.00 0.00 19 THR A C 38
ATOM 23930 O O . THR A 1 19 ? -1.014 -0.759 -7.173 1.00 0.00 19 THR A O 38
ATOM 23941 N N . ILE A 1 20 ? 0.689 -0.519 -8.573 1.00 0.00 20 ILE A N 38
ATOM 23942 C CA . ILE A 1 20 ? -0.169 0.082 -9.645 1.00 0.00 20 ILE A CA 38
ATOM 23943 C C . ILE A 1 20 ? -1.221 -0.936 -10.123 1.00 0.00 20 ILE A C 38
ATOM 23944 O O . ILE A 1 20 ? -2.365 -0.577 -10.332 1.00 0.00 20 ILE A O 38
ATOM 23960 N N . THR A 1 21 ? -0.852 -2.190 -10.287 1.00 0.00 21 THR A N 38
ATOM 23961 C CA . THR A 1 21 ? -1.843 -3.223 -10.740 1.00 0.00 21 THR A CA 38
ATOM 23962 C C . THR A 1 21 ? -2.921 -3.417 -9.664 1.00 0.00 21 THR A C 38
ATOM 23963 O O . THR A 1 21 ? -4.079 -3.615 -9.984 1.00 0.00 21 THR A O 38
ATOM 23974 N N . LYS A 1 22 ? -2.550 -3.349 -8.398 1.00 0.00 22 LYS A N 38
ATOM 23975 C CA . LYS A 1 22 ? -3.554 -3.516 -7.295 1.00 0.00 22 LYS A CA 38
ATOM 23976 C C . LYS A 1 22 ? -4.642 -2.442 -7.441 1.00 0.00 22 LYS A C 38
ATOM 23977 O O . LYS A 1 22 ? -5.816 -2.721 -7.309 1.00 0.00 22 LYS A O 38
ATOM 23996 N N . ILE A 1 23 ? -4.245 -1.222 -7.735 1.00 0.00 23 ILE A N 38
ATOM 23997 C CA . ILE A 1 23 ? -5.231 -0.108 -7.920 1.00 0.00 23 ILE A CA 38
ATOM 23998 C C . ILE A 1 23 ? -5.923 -0.290 -9.283 1.00 0.00 23 ILE A C 38
ATOM 23999 O O . ILE A 1 23 ? -7.099 -0.012 -9.426 1.00 0.00 23 ILE A O 38
ATOM 24015 N N . LEU A 1 24 ? -5.192 -0.767 -10.272 1.00 0.00 24 LEU A N 38
ATOM 24016 C CA . LEU A 1 24 ? -5.768 -0.996 -11.638 1.00 0.00 24 LEU A CA 38
ATOM 24017 C C . LEU A 1 24 ? -6.975 -1.939 -11.542 1.00 0.00 24 LEU A C 38
ATOM 24018 O O . LEU A 1 24 ? -8.006 -1.692 -12.142 1.00 0.00 24 LEU A O 38
ATOM 24034 N N . LEU A 1 25 ? -6.854 -3.008 -10.780 1.00 0.00 25 LEU A N 38
ATOM 24035 C CA . LEU A 1 25 ? -7.998 -3.969 -10.628 1.00 0.00 25 LEU A CA 38
ATOM 24036 C C . LEU A 1 25 ? -9.134 -3.362 -9.785 1.00 0.00 25 LEU A C 38
ATOM 24037 O O . LEU A 1 25 ? -10.243 -3.863 -9.782 1.00 0.00 25 LEU A O 38
ATOM 24053 N N . ALA A 1 26 ? -8.862 -2.285 -9.092 1.00 0.00 26 ALA A N 38
ATOM 24054 C CA . ALA A 1 26 ? -9.904 -1.609 -8.255 1.00 0.00 26 ALA A CA 38
ATOM 24055 C C . ALA A 1 26 ? -10.576 -0.463 -9.043 1.00 0.00 26 ALA A C 38
ATOM 24056 O O . ALA A 1 26 ? -11.385 0.268 -8.506 1.00 0.00 26 ALA A O 38
ATOM 24063 N N . ILE A 1 27 ? -10.244 -0.310 -10.305 1.00 0.00 27 ILE A N 38
ATOM 24064 C CA . ILE A 1 27 ? -10.844 0.774 -11.149 1.00 0.00 27 ILE A CA 38
ATOM 24065 C C . ILE A 1 27 ? -11.442 0.177 -12.438 1.00 0.00 27 ILE A C 38
ATOM 24066 O O . ILE A 1 27 ? -12.478 0.620 -12.895 1.00 0.00 27 ILE A O 38
ATOM 24082 N N . LEU A 1 28 ? -10.802 -0.813 -13.024 1.00 0.00 28 LEU A N 38
ATOM 24083 C CA . LEU A 1 28 ? -11.330 -1.434 -14.283 1.00 0.00 28 LEU A CA 38
ATOM 24084 C C . LEU A 1 28 ? -12.606 -2.255 -14.023 1.00 0.00 28 LEU A C 38
ATOM 24085 O O . LEU A 1 28 ? -13.502 -2.260 -14.849 1.00 0.00 28 LEU A O 38
ATOM 24101 N N . GLY A 1 29 ? -12.704 -2.942 -12.902 1.00 0.00 29 GLY A N 38
ATOM 24102 C CA . GLY A 1 29 ? -13.935 -3.751 -12.627 1.00 0.00 29 GLY A CA 38
ATOM 24103 C C . GLY A 1 29 ? -14.232 -3.869 -11.120 1.00 0.00 29 GLY A C 38
ATOM 24104 O O . GLY A 1 29 ? -14.467 -4.965 -10.647 1.00 0.00 29 GLY A O 38
ATOM 24108 N N . PRO A 1 30 ? -14.230 -2.756 -10.410 1.00 0.00 30 PRO A N 38
ATOM 24109 C CA . PRO A 1 30 ? -14.526 -2.785 -8.943 1.00 0.00 30 PRO A CA 38
ATOM 24110 C C . PRO A 1 30 ? -16.009 -3.129 -8.687 1.00 0.00 30 PRO A C 38
ATOM 24111 O O . PRO A 1 30 ? -16.332 -3.755 -7.695 1.00 0.00 30 PRO A O 38
ATOM 24122 N N . LEU A 1 31 ? -16.899 -2.728 -9.574 1.00 0.00 31 LEU A N 38
ATOM 24123 C CA . LEU A 1 31 ? -18.360 -3.025 -9.403 1.00 0.00 31 LEU A CA 38
ATOM 24124 C C . LEU A 1 31 ? -18.591 -4.543 -9.356 1.00 0.00 31 LEU A C 38
ATOM 24125 O O . LEU A 1 31 ? -19.345 -5.025 -8.530 1.00 0.00 31 LEU A O 38
ATOM 24141 N N . MET A 1 32 ? -17.944 -5.294 -10.224 1.00 0.00 32 MET A N 38
ATOM 24142 C CA . MET A 1 32 ? -18.114 -6.785 -10.223 1.00 0.00 32 MET A CA 38
ATOM 24143 C C . MET A 1 32 ? -17.594 -7.359 -8.896 1.00 0.00 32 MET A C 38
ATOM 24144 O O . MET A 1 32 ? -18.226 -8.210 -8.297 1.00 0.00 32 MET A O 38
ATOM 24158 N N . VAL A 1 33 ? -16.455 -6.884 -8.433 1.00 0.00 33 VAL A N 38
ATOM 24159 C CA . VAL A 1 33 ? -15.881 -7.379 -7.136 1.00 0.00 33 VAL A CA 38
ATOM 24160 C C . VAL A 1 33 ? -16.821 -6.986 -5.985 1.00 0.00 33 VAL A C 38
ATOM 24161 O O . VAL A 1 33 ? -16.985 -7.731 -5.036 1.00 0.00 33 VAL A O 38
ATOM 24174 N N . LEU A 1 34 ? -17.443 -5.828 -6.069 1.00 0.00 34 LEU A N 38
ATOM 24175 C CA . LEU A 1 34 ? -18.383 -5.383 -4.988 1.00 0.00 34 LEU A CA 38
ATOM 24176 C C . LEU A 1 34 ? -19.787 -5.997 -5.169 1.00 0.00 34 LEU A C 38
ATOM 24177 O O . LEU A 1 34 ? -20.723 -5.606 -4.494 1.00 0.00 34 LEU A O 38
ATOM 24193 N N . GLN A 1 35 ? -19.939 -6.955 -6.058 1.00 0.00 35 GLN A N 38
ATOM 24194 C CA . GLN A 1 35 ? -21.266 -7.609 -6.284 1.00 0.00 35 GLN A CA 38
ATOM 24195 C C . GLN A 1 35 ? -21.131 -9.141 -6.171 1.00 0.00 35 GLN A C 38
ATOM 24196 O O . GLN A 1 35 ? -21.946 -9.879 -6.699 1.00 0.00 35 GLN A O 38
ATOM 24210 N N . ALA A 1 36 ? -20.116 -9.624 -5.483 1.00 0.00 36 ALA A N 38
ATOM 24211 C CA . ALA A 1 36 ? -19.928 -11.100 -5.328 1.00 0.00 36 ALA A CA 38
ATOM 24212 C C . ALA A 1 36 ? -20.664 -11.568 -4.065 1.00 0.00 36 ALA A C 38
ATOM 24213 O O . ALA A 1 36 ? -21.505 -12.446 -4.124 1.00 0.00 36 ALA A O 38
ATOM 24220 N N . GLY A 1 37 ? -20.360 -10.975 -2.931 1.00 0.00 37 GLY A N 38
ATOM 24221 C CA . GLY A 1 37 ? -21.037 -11.355 -1.652 1.00 0.00 37 GLY A CA 38
ATOM 24222 C C . GLY A 1 37 ? -21.768 -10.127 -1.091 1.00 0.00 37 GLY A C 38
ATOM 24223 O O . GLY A 1 37 ? -21.732 -9.872 0.098 1.00 0.00 37 GLY A O 38
ATOM 24227 N N . ILE A 1 38 ? -22.424 -9.368 -1.941 1.00 0.00 38 ILE A N 38
ATOM 24228 C CA . ILE A 1 38 ? -23.163 -8.144 -1.478 1.00 0.00 38 ILE A CA 38
ATOM 24229 C C . ILE A 1 38 ? -24.479 -8.525 -0.774 1.00 0.00 38 ILE A C 38
ATOM 24230 O O . ILE A 1 38 ? -25.064 -9.559 -1.045 1.00 0.00 38 ILE A O 38
ATOM 24246 N N . THR A 1 39 ? -24.943 -7.686 0.123 1.00 0.00 39 THR A N 38
ATOM 24247 C CA . THR A 1 39 ? -26.220 -7.967 0.857 1.00 0.00 39 THR A CA 38
ATOM 24248 C C . THR A 1 39 ? -27.328 -7.011 0.371 1.00 0.00 39 THR A C 38
ATOM 24249 O O . THR A 1 39 ? -28.089 -6.481 1.161 1.00 0.00 39 THR A O 38
ATOM 24260 N N . LYS A 1 40 ? -27.407 -6.801 -0.933 1.00 0.00 40 LYS A N 38
ATOM 24261 C CA . LYS A 1 40 ? -28.430 -5.894 -1.554 1.00 0.00 40 LYS A CA 38
ATOM 24262 C C . LYS A 1 40 ? -28.123 -4.425 -1.212 1.00 0.00 40 LYS A C 38
ATOM 24263 O O . LYS A 1 40 ? -27.633 -3.736 -2.090 1.00 0.00 40 LYS A O 38
ATOM 24283 N N . GLY A 1 1 ? 22.040 -16.733 -14.918 1.00 0.00 1 GLY A N 39
ATOM 24284 C CA . GLY A 1 1 ? 22.885 -15.515 -14.729 1.00 0.00 1 GLY A CA 39
ATOM 24285 C C . GLY A 1 1 ? 22.299 -14.647 -13.613 1.00 0.00 1 GLY A C 39
ATOM 24286 O O . GLY A 1 1 ? 22.761 -14.689 -12.489 1.00 0.00 1 GLY A O 39
ATOM 24289 N N . ARG A 1 2 ? 21.287 -13.865 -13.929 1.00 0.00 2 ARG A N 39
ATOM 24290 C CA . ARG A 1 2 ? 20.625 -12.965 -12.925 1.00 0.00 2 ARG A CA 39
ATOM 24291 C C . ARG A 1 2 ? 21.613 -11.944 -12.326 1.00 0.00 2 ARG A C 39
ATOM 24292 O O . ARG A 1 2 ? 21.399 -11.437 -11.239 1.00 0.00 2 ARG A O 39
ATOM 24313 N N . ASP A 1 3 ? 22.680 -11.635 -13.028 1.00 0.00 3 ASP A N 39
ATOM 24314 C CA . ASP A 1 3 ? 23.679 -10.645 -12.519 1.00 0.00 3 ASP A CA 39
ATOM 24315 C C . ASP A 1 3 ? 23.411 -9.287 -13.185 1.00 0.00 3 ASP A C 39
ATOM 24316 O O . ASP A 1 3 ? 23.308 -8.270 -12.522 1.00 0.00 3 ASP A O 39
ATOM 24325 N N . ALA A 1 4 ? 23.290 -9.287 -14.494 1.00 0.00 4 ALA A N 39
ATOM 24326 C CA . ALA A 1 4 ? 23.018 -8.027 -15.259 1.00 0.00 4 ALA A CA 39
ATOM 24327 C C . ALA A 1 4 ? 21.626 -7.461 -14.922 1.00 0.00 4 ALA A C 39
ATOM 24328 O O . ALA A 1 4 ? 21.415 -6.266 -15.011 1.00 0.00 4 ALA A O 39
ATOM 24335 N N . VAL A 1 5 ? 20.686 -8.305 -14.537 1.00 0.00 5 VAL A N 39
ATOM 24336 C CA . VAL A 1 5 ? 19.301 -7.824 -14.186 1.00 0.00 5 VAL A CA 39
ATOM 24337 C C . VAL A 1 5 ? 19.361 -6.892 -12.963 1.00 0.00 5 VAL A C 39
ATOM 24338 O O . VAL A 1 5 ? 18.652 -5.901 -12.904 1.00 0.00 5 VAL A O 39
ATOM 24351 N N . ILE A 1 6 ? 20.206 -7.200 -11.999 1.00 0.00 6 ILE A N 39
ATOM 24352 C CA . ILE A 1 6 ? 20.335 -6.335 -10.777 1.00 0.00 6 ILE A CA 39
ATOM 24353 C C . ILE A 1 6 ? 20.783 -4.931 -11.214 1.00 0.00 6 ILE A C 39
ATOM 24354 O O . ILE A 1 6 ? 20.272 -3.935 -10.734 1.00 0.00 6 ILE A O 39
ATOM 24370 N N . LEU A 1 7 ? 21.721 -4.857 -12.134 1.00 0.00 7 LEU A N 39
ATOM 24371 C CA . LEU A 1 7 ? 22.203 -3.531 -12.632 1.00 0.00 7 LEU A CA 39
ATOM 24372 C C . LEU A 1 7 ? 21.069 -2.823 -13.390 1.00 0.00 7 LEU A C 39
ATOM 24373 O O . LEU A 1 7 ? 20.975 -1.611 -13.365 1.00 0.00 7 LEU A O 39
ATOM 24389 N N . LEU A 1 8 ? 20.205 -3.567 -14.052 1.00 0.00 8 LEU A N 39
ATOM 24390 C CA . LEU A 1 8 ? 19.068 -2.940 -14.806 1.00 0.00 8 LEU A CA 39
ATOM 24391 C C . LEU A 1 8 ? 17.878 -2.611 -13.881 1.00 0.00 8 LEU A C 39
ATOM 24392 O O . LEU A 1 8 ? 16.823 -2.222 -14.349 1.00 0.00 8 LEU A O 39
ATOM 24408 N N . THR A 1 9 ? 18.032 -2.757 -12.585 1.00 0.00 9 THR A N 39
ATOM 24409 C CA . THR A 1 9 ? 16.916 -2.449 -11.633 1.00 0.00 9 THR A CA 39
ATOM 24410 C C . THR A 1 9 ? 17.027 -1.001 -11.119 1.00 0.00 9 THR A C 39
ATOM 24411 O O . THR A 1 9 ? 16.033 -0.401 -10.757 1.00 0.00 9 THR A O 39
ATOM 24422 N N . CYS A 1 1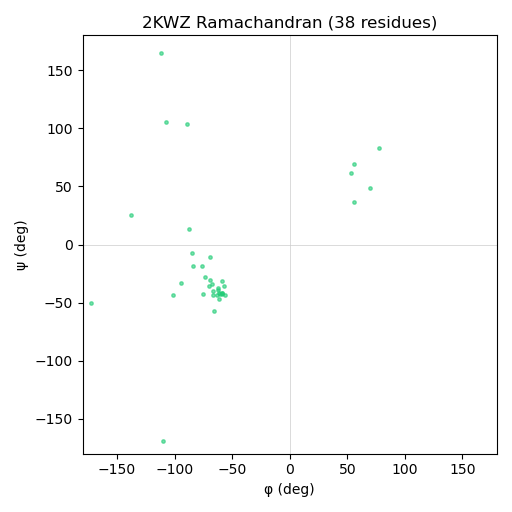0 ? 18.218 -0.434 -11.082 1.00 0.00 10 CYS A N 39
ATOM 24423 C CA . CYS A 1 10 ? 18.377 0.977 -10.591 1.00 0.00 10 CYS A CA 39
ATOM 24424 C C . CYS A 1 10 ? 17.610 1.973 -11.483 1.00 0.00 10 CYS A C 39
ATOM 24425 O O . CYS A 1 10 ? 17.136 2.988 -11.006 1.00 0.00 10 CYS A O 39
ATOM 24433 N N . ALA A 1 11 ? 17.480 1.691 -12.763 1.00 0.00 11 ALA A N 39
ATOM 24434 C CA . ALA A 1 11 ? 16.740 2.617 -13.681 1.00 0.00 11 ALA A CA 39
ATOM 24435 C C . ALA A 1 11 ? 15.226 2.478 -13.461 1.00 0.00 11 ALA A C 39
ATOM 24436 O O . ALA A 1 11 ? 14.523 3.467 -13.337 1.00 0.00 11 ALA A O 39
ATOM 24443 N N . ILE A 1 12 ? 14.723 1.263 -13.405 1.00 0.00 12 ILE A N 39
ATOM 24444 C CA . ILE A 1 12 ? 13.255 1.064 -13.186 1.00 0.00 12 ILE A CA 39
ATOM 24445 C C . ILE A 1 12 ? 12.883 1.493 -11.755 1.00 0.00 12 ILE A C 39
ATOM 24446 O O . ILE A 1 12 ? 13.720 1.524 -10.870 1.00 0.00 12 ILE A O 39
ATOM 24462 N N . HIS A 1 13 ? 11.637 1.828 -11.532 1.00 0.00 13 HIS A N 39
ATOM 24463 C CA . HIS A 1 13 ? 11.191 2.262 -10.174 1.00 0.00 13 HIS A CA 39
ATOM 24464 C C . HIS A 1 13 ? 10.244 1.214 -9.566 1.00 0.00 13 HIS A C 39
ATOM 24465 O O . HIS A 1 13 ? 9.038 1.326 -9.690 1.00 0.00 13 HIS A O 39
ATOM 24479 N N . PRO A 1 14 ? 10.822 0.218 -8.923 1.00 0.00 14 PRO A N 39
ATOM 24480 C CA . PRO A 1 14 ? 10.014 -0.864 -8.280 1.00 0.00 14 PRO A CA 39
ATOM 24481 C C . PRO A 1 14 ? 9.288 -0.324 -7.030 1.00 0.00 14 PRO A C 39
ATOM 24482 O O . PRO A 1 14 ? 9.304 0.865 -6.765 1.00 0.00 14 PRO A O 39
ATOM 24493 N N . GLU A 1 15 ? 8.657 -1.197 -6.269 1.00 0.00 15 GLU A N 39
ATOM 24494 C CA . GLU A 1 15 ? 7.912 -0.786 -5.026 1.00 0.00 15 GLU A CA 39
ATOM 24495 C C . GLU A 1 15 ? 6.854 0.283 -5.357 1.00 0.00 15 GLU A C 39
ATOM 24496 O O . GLU A 1 15 ? 6.698 1.278 -4.671 1.00 0.00 15 GLU A O 39
ATOM 24508 N N . LEU A 1 16 ? 6.134 0.041 -6.422 1.00 0.00 16 LEU A N 39
ATOM 24509 C CA . LEU A 1 16 ? 5.049 0.948 -6.920 1.00 0.00 16 LEU A CA 39
ATOM 24510 C C . LEU A 1 16 ? 4.376 0.234 -8.097 1.00 0.00 16 LEU A C 39
ATOM 24511 O O . LEU A 1 16 ? 3.170 0.074 -8.120 1.00 0.00 16 LEU A O 39
ATOM 24527 N N . ILE A 1 17 ? 5.166 -0.213 -9.058 1.00 0.00 17 ILE A N 39
ATOM 24528 C CA . ILE A 1 17 ? 4.622 -0.951 -10.247 1.00 0.00 17 ILE A CA 39
ATOM 24529 C C . ILE A 1 17 ? 3.821 -2.167 -9.745 1.00 0.00 17 ILE A C 39
ATOM 24530 O O . ILE A 1 17 ? 2.794 -2.509 -10.302 1.00 0.00 17 ILE A O 39
ATOM 24546 N N . PHE A 1 18 ? 4.283 -2.801 -8.684 1.00 0.00 18 PHE A N 39
ATOM 24547 C CA . PHE A 1 18 ? 3.561 -3.984 -8.109 1.00 0.00 18 PHE A CA 39
ATOM 24548 C C . PHE A 1 18 ? 2.173 -3.540 -7.610 1.00 0.00 18 PHE A C 39
ATOM 24549 O O . PHE A 1 18 ? 1.211 -4.279 -7.691 1.00 0.00 18 PHE A O 39
ATOM 24566 N N . THR A 1 19 ? 2.075 -2.332 -7.099 1.00 0.00 19 THR A N 39
ATOM 24567 C CA . THR A 1 19 ? 0.770 -1.801 -6.591 1.00 0.00 19 THR A CA 39
ATOM 24568 C C . THR A 1 19 ? -0.110 -1.333 -7.764 1.00 0.00 19 THR A C 39
ATOM 24569 O O . THR A 1 19 ? -1.323 -1.344 -7.659 1.00 0.00 19 THR A O 39
ATOM 24580 N N . ILE A 1 20 ? 0.487 -0.925 -8.869 1.00 0.00 20 ILE A N 39
ATOM 24581 C CA . ILE A 1 20 ? -0.307 -0.455 -10.054 1.00 0.00 20 ILE A CA 39
ATOM 24582 C C . ILE A 1 20 ? -1.313 -1.538 -10.483 1.00 0.00 20 ILE A C 39
ATOM 24583 O O . ILE A 1 20 ? -2.463 -1.236 -10.730 1.00 0.00 20 ILE A O 39
ATOM 24599 N N . THR A 1 21 ? -0.895 -2.783 -10.559 1.00 0.00 21 THR A N 39
ATOM 24600 C CA . THR A 1 21 ? -1.840 -3.880 -10.960 1.00 0.00 21 THR A CA 39
ATOM 24601 C C . THR A 1 21 ? -2.912 -4.074 -9.875 1.00 0.00 21 THR A C 39
ATOM 24602 O O . THR A 1 21 ? -4.049 -4.386 -10.178 1.00 0.00 21 THR A O 39
ATOM 24613 N N . LYS A 1 22 ? -2.558 -3.879 -8.620 1.00 0.00 22 LYS A N 39
ATOM 24614 C CA . LYS A 1 22 ? -3.551 -4.036 -7.509 1.00 0.00 22 LYS A CA 39
ATOM 24615 C C . LYS A 1 22 ? -4.588 -2.907 -7.605 1.00 0.00 22 LYS A C 39
ATOM 24616 O O . LYS A 1 22 ? -5.778 -3.155 -7.609 1.00 0.00 22 LYS A O 39
ATOM 24635 N N . ILE A 1 23 ? -4.137 -1.674 -7.703 1.00 0.00 23 ILE A N 39
ATOM 24636 C CA . ILE A 1 23 ? -5.083 -0.515 -7.819 1.00 0.00 23 ILE A CA 39
ATOM 24637 C C . ILE A 1 23 ? -5.782 -0.546 -9.195 1.00 0.00 23 ILE A C 39
ATOM 24638 O O . ILE A 1 23 ? -6.856 0.003 -9.344 1.00 0.00 23 ILE A O 39
ATOM 24654 N N . LEU A 1 24 ? -5.189 -1.186 -10.189 1.00 0.00 24 LEU A N 39
ATOM 24655 C CA . LEU A 1 24 ? -5.815 -1.265 -11.552 1.00 0.00 24 LEU A CA 39
ATOM 24656 C C . LEU A 1 24 ? -7.223 -1.864 -11.449 1.00 0.00 24 LEU A C 39
ATOM 24657 O O . LEU A 1 24 ? -8.145 -1.382 -12.079 1.00 0.00 24 LEU A O 39
ATOM 24673 N N . LEU A 1 25 ? -7.397 -2.902 -10.656 1.00 0.00 25 LEU A N 39
ATOM 24674 C CA . LEU A 1 25 ? -8.756 -3.520 -10.511 1.00 0.00 25 LEU A CA 39
ATOM 24675 C C . LEU A 1 25 ? -9.699 -2.582 -9.741 1.00 0.00 25 LEU A C 39
ATOM 24676 O O . LEU A 1 25 ? -10.905 -2.645 -9.889 1.00 0.00 25 LEU A O 39
ATOM 24692 N N . ALA A 1 26 ? -9.149 -1.713 -8.934 1.00 0.00 26 ALA A N 39
ATOM 24693 C CA . ALA A 1 26 ? -9.979 -0.748 -8.145 1.00 0.00 26 ALA A CA 39
ATOM 24694 C C . ALA A 1 26 ? -10.319 0.500 -8.975 1.00 0.00 26 ALA A C 39
ATOM 24695 O O . ALA A 1 26 ? -11.305 1.165 -8.722 1.00 0.00 26 ALA A O 39
ATOM 24702 N N . ILE A 1 27 ? -9.509 0.808 -9.956 1.00 0.00 27 ILE A N 39
ATOM 24703 C CA . ILE A 1 27 ? -9.760 2.007 -10.822 1.00 0.00 27 ILE A CA 39
ATOM 24704 C C . ILE A 1 27 ? -10.337 1.575 -12.188 1.00 0.00 27 ILE A C 39
ATOM 24705 O O . ILE A 1 27 ? -10.087 2.199 -13.205 1.00 0.00 27 ILE A O 39
ATOM 24721 N N . LEU A 1 28 ? -11.119 0.518 -12.223 1.00 0.00 28 LEU A N 39
ATOM 24722 C CA . LEU A 1 28 ? -11.719 0.057 -13.522 1.00 0.00 28 LEU A CA 39
ATOM 24723 C C . LEU A 1 28 ? -12.898 0.964 -13.925 1.00 0.00 28 LEU A C 39
ATOM 24724 O O . LEU A 1 28 ? -13.197 1.110 -15.098 1.00 0.00 28 LEU A O 39
ATOM 24740 N N . GLY A 1 29 ? -13.564 1.571 -12.966 1.00 0.00 29 GLY A N 39
ATOM 24741 C CA . GLY A 1 29 ? -14.719 2.469 -13.276 1.00 0.00 29 GLY A CA 39
ATOM 24742 C C . GLY A 1 29 ? -15.779 2.347 -12.176 1.00 0.00 29 GLY A C 39
ATOM 24743 O O . GLY A 1 29 ? -16.836 1.796 -12.421 1.00 0.00 29 GLY A O 39
ATOM 24747 N N . PRO A 1 30 ? -15.474 2.859 -10.998 1.00 0.00 30 PRO A N 39
ATOM 24748 C CA . PRO A 1 30 ? -16.438 2.790 -9.860 1.00 0.00 30 PRO A CA 39
ATOM 24749 C C . PRO A 1 30 ? -17.660 3.684 -10.124 1.00 0.00 30 PRO A C 39
ATOM 24750 O O . PRO A 1 30 ? -18.786 3.243 -9.982 1.00 0.00 30 PRO A O 39
ATOM 24761 N N . LEU A 1 31 ? -17.444 4.924 -10.513 1.00 0.00 31 LEU A N 39
ATOM 24762 C CA . LEU A 1 31 ? -18.587 5.852 -10.797 1.00 0.00 31 LEU A CA 39
ATOM 24763 C C . LEU A 1 31 ? -19.368 5.355 -12.022 1.00 0.00 31 LEU A C 39
ATOM 24764 O O . LEU A 1 31 ? -20.578 5.465 -12.064 1.00 0.00 31 LEU A O 39
ATOM 24780 N N . MET A 1 32 ? -18.681 4.807 -13.007 1.00 0.00 32 MET A N 39
ATOM 24781 C CA . MET A 1 32 ? -19.373 4.289 -14.232 1.00 0.00 32 MET A CA 39
ATOM 24782 C C . MET A 1 32 ? -20.351 3.170 -13.839 1.00 0.00 32 MET A C 39
ATOM 24783 O O . MET A 1 32 ? -21.481 3.154 -14.290 1.00 0.00 32 MET A O 39
ATOM 24797 N N . VAL A 1 33 ? -19.924 2.251 -12.999 1.00 0.00 33 VAL A N 39
ATOM 24798 C CA . VAL A 1 33 ? -20.821 1.132 -12.556 1.00 0.00 33 VAL A CA 39
ATOM 24799 C C . VAL A 1 33 ? -22.036 1.707 -11.801 1.00 0.00 33 VAL A C 39
ATOM 24800 O O . VAL A 1 33 ? -23.127 1.176 -11.892 1.00 0.00 33 VAL A O 39
ATOM 24813 N N . LEU A 1 34 ? -21.852 2.787 -11.069 1.00 0.00 34 LEU A N 39
ATOM 24814 C CA . LEU A 1 34 ? -22.992 3.405 -10.312 1.00 0.00 34 LEU A CA 39
ATOM 24815 C C . LEU A 1 34 ? -23.777 4.414 -11.174 1.00 0.00 34 LEU A C 39
ATOM 24816 O O . LEU A 1 34 ? -24.758 4.981 -10.724 1.00 0.00 34 LEU A O 39
ATOM 24832 N N . GLN A 1 35 ? -23.361 4.636 -12.398 1.00 0.00 35 GLN A N 39
ATOM 24833 C CA . GLN A 1 35 ? -24.074 5.597 -13.298 1.00 0.00 35 GLN A CA 39
ATOM 24834 C C . GLN A 1 35 ? -24.504 4.903 -14.605 1.00 0.00 35 GLN A C 39
ATOM 24835 O O . GLN A 1 35 ? -24.717 5.556 -15.610 1.00 0.00 35 GLN A O 39
ATOM 24849 N N . ALA A 1 36 ? -24.639 3.591 -14.598 1.00 0.00 36 ALA A N 39
ATOM 24850 C CA . ALA A 1 36 ? -25.060 2.856 -15.831 1.00 0.00 36 ALA A CA 39
ATOM 24851 C C . ALA A 1 36 ? -26.537 2.454 -15.696 1.00 0.00 36 ALA A C 39
ATOM 24852 O O . ALA A 1 36 ? -26.862 1.309 -15.432 1.00 0.00 36 ALA A O 39
ATOM 24859 N N . GLY A 1 37 ? -27.429 3.404 -15.870 1.00 0.00 37 GLY A N 39
ATOM 24860 C CA . GLY A 1 37 ? -28.895 3.122 -15.751 1.00 0.00 37 GLY A CA 39
ATOM 24861 C C . GLY A 1 37 ? -29.362 3.408 -14.315 1.00 0.00 37 GLY A C 39
ATOM 24862 O O . GLY A 1 37 ? -29.996 2.576 -13.689 1.00 0.00 37 GLY A O 39
ATOM 24866 N N . ILE A 1 38 ? -29.055 4.576 -13.794 1.00 0.00 38 ILE A N 39
ATOM 24867 C CA . ILE A 1 38 ? -29.476 4.923 -12.398 1.00 0.00 38 ILE A CA 39
ATOM 24868 C C . ILE A 1 38 ? -30.701 5.854 -12.413 1.00 0.00 38 ILE A C 39
ATOM 24869 O O . ILE A 1 38 ? -30.693 6.905 -13.032 1.00 0.00 38 ILE A O 39
ATOM 24885 N N . THR A 1 39 ? -31.750 5.459 -11.728 1.00 0.00 39 THR A N 39
ATOM 24886 C CA . THR A 1 39 ? -33.001 6.283 -11.666 1.00 0.00 39 THR A CA 39
ATOM 24887 C C . THR A 1 39 ? -33.693 6.032 -10.318 1.00 0.00 39 THR A C 39
ATOM 24888 O O . THR A 1 39 ? -34.729 5.389 -10.241 1.00 0.00 39 THR A O 39
ATOM 24899 N N . LYS A 1 40 ? -33.117 6.535 -9.255 1.00 0.00 40 LYS A N 39
ATOM 24900 C CA . LYS A 1 40 ? -33.706 6.345 -7.893 1.00 0.00 40 LYS A CA 39
ATOM 24901 C C . LYS A 1 40 ? -33.778 7.688 -7.151 1.00 0.00 40 LYS A C 39
ATOM 24902 O O . LYS A 1 40 ? -34.784 7.929 -6.507 1.00 0.00 40 LYS A O 39
ATOM 24922 N N . GLY A 1 1 ? 28.888 -2.088 -20.328 1.00 0.00 1 GLY A N 40
ATOM 24923 C CA . GLY A 1 1 ? 27.728 -2.844 -19.770 1.00 0.00 1 GLY A CA 40
ATOM 24924 C C . GLY A 1 1 ? 26.541 -1.899 -19.552 1.00 0.00 1 GLY A C 40
ATOM 24925 O O . GLY A 1 1 ? 26.297 -1.454 -18.447 1.00 0.00 1 GLY A O 40
ATOM 24928 N N . ARG A 1 2 ? 25.810 -1.597 -20.600 1.00 0.00 2 ARG A N 40
ATOM 24929 C CA . ARG A 1 2 ? 24.628 -0.680 -20.479 1.00 0.00 2 ARG A CA 40
ATOM 24930 C C . ARG A 1 2 ? 23.339 -1.359 -20.994 1.00 0.00 2 ARG A C 40
ATOM 24931 O O . ARG A 1 2 ? 22.308 -0.726 -21.120 1.00 0.00 2 ARG A O 40
ATOM 24952 N N . ASP A 1 3 ? 23.385 -2.636 -21.287 1.00 0.00 3 ASP A N 40
ATOM 24953 C CA . ASP A 1 3 ? 22.169 -3.353 -21.789 1.00 0.00 3 ASP A CA 40
ATOM 24954 C C . ASP A 1 3 ? 21.670 -4.333 -20.718 1.00 0.00 3 ASP A C 40
ATOM 24955 O O . ASP A 1 3 ? 20.506 -4.322 -20.361 1.00 0.00 3 ASP A O 40
ATOM 24964 N N . ALA A 1 4 ? 22.547 -5.167 -20.203 1.00 0.00 4 ALA A N 40
ATOM 24965 C CA . ALA A 1 4 ? 22.144 -6.152 -19.147 1.00 0.00 4 ALA A CA 40
ATOM 24966 C C . ALA A 1 4 ? 21.844 -5.437 -17.817 1.00 0.00 4 ALA A C 40
ATOM 24967 O O . ALA A 1 4 ? 20.936 -5.821 -17.106 1.00 0.00 4 ALA A O 40
ATOM 24974 N N . VAL A 1 5 ? 22.598 -4.408 -17.480 1.00 0.00 5 VAL A N 40
ATOM 24975 C CA . VAL A 1 5 ? 22.362 -3.664 -16.192 1.00 0.00 5 VAL A CA 40
ATOM 24976 C C . VAL A 1 5 ? 20.975 -2.997 -16.198 1.00 0.00 5 VAL A C 40
ATOM 24977 O O . VAL A 1 5 ? 20.228 -3.132 -15.245 1.00 0.00 5 VAL A O 40
ATOM 24990 N N . ILE A 1 6 ? 20.629 -2.291 -17.256 1.00 0.00 6 ILE A N 40
ATOM 24991 C CA . ILE A 1 6 ? 19.283 -1.623 -17.321 1.00 0.00 6 ILE A CA 40
ATOM 24992 C C . ILE A 1 6 ? 18.176 -2.688 -17.214 1.00 0.00 6 ILE A C 40
ATOM 24993 O O . ILE A 1 6 ? 17.201 -2.498 -16.507 1.00 0.00 6 ILE A O 40
ATOM 25009 N N . LEU A 1 7 ? 18.332 -3.799 -17.904 1.00 0.00 7 LEU A N 40
ATOM 25010 C CA . LEU A 1 7 ? 17.308 -4.895 -17.853 1.00 0.00 7 LEU A CA 40
ATOM 25011 C C . LEU A 1 7 ? 17.172 -5.442 -16.420 1.00 0.00 7 LEU A C 40
ATOM 25012 O O . LEU A 1 7 ? 16.086 -5.785 -15.988 1.00 0.00 7 LEU A O 40
ATOM 25028 N N . LEU A 1 8 ? 18.264 -5.520 -15.689 1.00 0.00 8 LEU A N 40
ATOM 25029 C CA . LEU A 1 8 ? 18.217 -6.040 -14.282 1.00 0.00 8 LEU A CA 40
ATOM 25030 C C . LEU A 1 8 ? 17.451 -5.080 -13.367 1.00 0.00 8 LEU A C 40
ATOM 25031 O O . LEU A 1 8 ? 16.645 -5.494 -12.553 1.00 0.00 8 LEU A O 40
ATOM 25047 N N . THR A 1 9 ? 17.708 -3.809 -13.511 1.00 0.00 9 THR A N 40
ATOM 25048 C CA . THR A 1 9 ? 17.017 -2.770 -12.675 1.00 0.00 9 THR A CA 40
ATOM 25049 C C . THR A 1 9 ? 15.511 -2.775 -12.982 1.00 0.00 9 THR A C 40
ATOM 25050 O O . THR A 1 9 ? 14.695 -2.685 -12.082 1.00 0.00 9 THR A O 40
ATOM 25061 N N . CYS A 1 10 ? 15.148 -2.889 -14.243 1.00 0.00 10 CYS A N 40
ATOM 25062 C CA . CYS A 1 10 ? 13.699 -2.914 -14.628 1.00 0.00 10 CYS A CA 40
ATOM 25063 C C . CYS A 1 10 ? 13.017 -4.139 -13.999 1.00 0.00 10 CYS A C 40
ATOM 25064 O O . CYS A 1 10 ? 11.896 -4.057 -13.535 1.00 0.00 10 CYS A O 40
ATOM 25072 N N . ALA A 1 11 ? 13.698 -5.266 -13.978 1.00 0.00 11 ALA A N 40
ATOM 25073 C CA . ALA A 1 11 ? 13.117 -6.510 -13.377 1.00 0.00 11 ALA A CA 40
ATOM 25074 C C . ALA A 1 11 ? 13.000 -6.361 -11.851 1.00 0.00 11 ALA A C 40
ATOM 25075 O O . ALA A 1 11 ? 12.028 -6.796 -11.259 1.00 0.00 11 ALA A O 40
ATOM 25082 N N . ILE A 1 12 ? 13.979 -5.751 -11.217 1.00 0.00 12 ILE A N 40
ATOM 25083 C CA . ILE A 1 12 ? 13.928 -5.569 -9.732 1.00 0.00 12 ILE A CA 40
ATOM 25084 C C . ILE A 1 12 ? 13.296 -4.206 -9.403 1.00 0.00 12 ILE A C 40
ATOM 25085 O O . ILE A 1 12 ? 13.977 -3.229 -9.143 1.00 0.00 12 ILE A O 40
ATOM 25101 N N . HIS A 1 13 ? 11.989 -4.156 -9.419 1.00 0.00 13 HIS A N 40
ATOM 25102 C CA . HIS A 1 13 ? 11.250 -2.888 -9.112 1.00 0.00 13 HIS A CA 40
ATOM 25103 C C . HIS A 1 13 ? 9.877 -3.214 -8.484 1.00 0.00 13 HIS A C 40
ATOM 25104 O O . HIS A 1 13 ? 8.847 -2.840 -9.020 1.00 0.00 13 HIS A O 40
ATOM 25118 N N . PRO A 1 14 ? 9.895 -3.908 -7.361 1.00 0.00 14 PRO A N 40
ATOM 25119 C CA . PRO A 1 14 ? 8.627 -4.281 -6.674 1.00 0.00 14 PRO A CA 40
ATOM 25120 C C . PRO A 1 14 ? 8.078 -3.107 -5.845 1.00 0.00 14 PRO A C 40
ATOM 25121 O O . PRO A 1 14 ? 8.646 -2.028 -5.825 1.00 0.00 14 PRO A O 40
ATOM 25132 N N . GLU A 1 15 ? 6.966 -3.332 -5.172 1.00 0.00 15 GLU A N 40
ATOM 25133 C CA . GLU A 1 15 ? 6.295 -2.282 -4.322 1.00 0.00 15 GLU A CA 40
ATOM 25134 C C . GLU A 1 15 ? 5.891 -1.040 -5.148 1.00 0.00 15 GLU A C 40
ATOM 25135 O O . GLU A 1 15 ? 5.552 -0.002 -4.607 1.00 0.00 15 GLU A O 40
ATOM 25147 N N . LEU A 1 16 ? 5.907 -1.156 -6.454 1.00 0.00 16 LEU A N 40
ATOM 25148 C CA . LEU A 1 16 ? 5.522 -0.036 -7.361 1.00 0.00 16 LEU A CA 40
ATOM 25149 C C . LEU A 1 16 ? 4.782 -0.674 -8.539 1.00 0.00 16 LEU A C 40
ATOM 25150 O O . LEU A 1 16 ? 3.623 -0.389 -8.774 1.00 0.00 16 LEU A O 40
ATOM 25166 N N . ILE A 1 17 ? 5.448 -1.559 -9.255 1.00 0.00 17 ILE A N 40
ATOM 25167 C CA . ILE A 1 17 ? 4.807 -2.268 -10.411 1.00 0.00 17 ILE A CA 40
ATOM 25168 C C . ILE A 1 17 ? 3.600 -3.075 -9.892 1.00 0.00 17 ILE A C 40
ATOM 25169 O O . ILE A 1 17 ? 2.610 -3.237 -10.584 1.00 0.00 17 ILE A O 40
ATOM 25185 N N . PHE A 1 18 ? 3.687 -3.571 -8.673 1.00 0.00 18 PHE A N 40
ATOM 25186 C CA . PHE A 1 18 ? 2.565 -4.362 -8.079 1.00 0.00 18 PHE A CA 40
ATOM 25187 C C . PHE A 1 18 ? 1.482 -3.409 -7.554 1.00 0.00 18 PHE A C 40
ATOM 25188 O O . PHE A 1 18 ? 0.305 -3.676 -7.705 1.00 0.00 18 PHE A O 40
ATOM 25205 N N . THR A 1 19 ? 1.873 -2.305 -6.948 1.00 0.00 19 THR A N 40
ATOM 25206 C CA . THR A 1 19 ? 0.870 -1.322 -6.413 1.00 0.00 19 THR A CA 40
ATOM 25207 C C . THR A 1 19 ? 0.006 -0.772 -7.560 1.00 0.00 19 THR A C 40
ATOM 25208 O O . THR A 1 19 ? -1.204 -0.729 -7.456 1.00 0.00 19 THR A O 40
ATOM 25219 N N . ILE A 1 20 ? 0.626 -0.359 -8.647 1.00 0.00 20 ILE A N 40
ATOM 25220 C CA . ILE A 1 20 ? -0.138 0.191 -9.820 1.00 0.00 20 ILE A CA 40
ATOM 25221 C C . ILE A 1 20 ? -1.139 -0.857 -10.341 1.00 0.00 20 ILE A C 40
ATOM 25222 O O . ILE A 1 20 ? -2.286 -0.543 -10.601 1.00 0.00 20 ILE A O 40
ATOM 25238 N N . THR A 1 21 ? -0.709 -2.091 -10.483 1.00 0.00 21 THR A N 40
ATOM 25239 C CA . THR A 1 21 ? -1.620 -3.177 -10.981 1.00 0.00 21 THR A CA 40
ATOM 25240 C C . THR A 1 21 ? -2.763 -3.427 -9.977 1.00 0.00 21 THR A C 40
ATOM 25241 O O . THR A 1 21 ? -3.868 -3.756 -10.367 1.00 0.00 21 THR A O 40
ATOM 25252 N N . LYS A 1 22 ? -2.505 -3.273 -8.695 1.00 0.00 22 LYS A N 40
ATOM 25253 C CA . LYS A 1 22 ? -3.571 -3.499 -7.664 1.00 0.00 22 LYS A CA 40
ATOM 25254 C C . LYS A 1 22 ? -4.655 -2.413 -7.756 1.00 0.00 22 LYS A C 40
ATOM 25255 O O . LYS A 1 22 ? -5.831 -2.702 -7.633 1.00 0.00 22 LYS A O 40
ATOM 25274 N N . ILE A 1 23 ? -4.265 -1.177 -7.975 1.00 0.00 23 ILE A N 40
ATOM 25275 C CA . ILE A 1 23 ? -5.265 -0.064 -8.080 1.00 0.00 23 ILE A CA 40
ATOM 25276 C C . ILE A 1 23 ? -6.059 -0.195 -9.390 1.00 0.00 23 ILE A C 40
ATOM 25277 O O . ILE A 1 23 ? -7.241 0.087 -9.414 1.00 0.00 23 ILE A O 40
ATOM 25293 N N . LEU A 1 24 ? -5.431 -0.622 -10.466 1.00 0.00 24 LEU A N 40
ATOM 25294 C CA . LEU A 1 24 ? -6.168 -0.773 -11.765 1.00 0.00 24 LEU A CA 40
ATOM 25295 C C . LEU A 1 24 ? -7.323 -1.772 -11.593 1.00 0.00 24 LEU A C 40
ATOM 25296 O O . LEU A 1 24 ? -8.427 -1.530 -12.043 1.00 0.00 24 LEU A O 40
ATOM 25312 N N . LEU A 1 25 ? -7.071 -2.882 -10.934 1.00 0.00 25 LEU A N 40
ATOM 25313 C CA . LEU A 1 25 ? -8.149 -3.901 -10.713 1.00 0.00 25 LEU A CA 40
ATOM 25314 C C . LEU A 1 25 ? -9.102 -3.461 -9.588 1.00 0.00 25 LEU A C 40
ATOM 25315 O O . LEU A 1 25 ? -10.185 -3.997 -9.446 1.00 0.00 25 LEU A O 40
ATOM 25331 N N . ALA A 1 26 ? -8.706 -2.484 -8.808 1.00 0.00 26 ALA A N 40
ATOM 25332 C CA . ALA A 1 26 ? -9.571 -1.977 -7.695 1.00 0.00 26 ALA A CA 40
ATOM 25333 C C . ALA A 1 26 ? -10.393 -0.759 -8.153 1.00 0.00 26 ALA A C 40
ATOM 25334 O O . ALA A 1 26 ? -10.966 -0.056 -7.339 1.00 0.00 26 ALA A O 40
ATOM 25341 N N . ILE A 1 27 ? -10.462 -0.511 -9.444 1.00 0.00 27 ILE A N 40
ATOM 25342 C CA . ILE A 1 27 ? -11.246 0.647 -9.972 1.00 0.00 27 ILE A CA 40
ATOM 25343 C C . ILE A 1 27 ? -12.327 0.120 -10.932 1.00 0.00 27 ILE A C 40
ATOM 25344 O O . ILE A 1 27 ? -13.500 0.177 -10.614 1.00 0.00 27 ILE A O 40
ATOM 25360 N N . LEU A 1 28 ? -11.937 -0.389 -12.087 1.00 0.00 28 LEU A N 40
ATOM 25361 C CA . LEU A 1 28 ? -12.915 -0.931 -13.092 1.00 0.00 28 LEU A CA 40
ATOM 25362 C C . LEU A 1 28 ? -14.052 0.077 -13.344 1.00 0.00 28 LEU A C 40
ATOM 25363 O O . LEU A 1 28 ? -15.198 -0.155 -13.002 1.00 0.00 28 LEU A O 40
ATOM 25379 N N . GLY A 1 29 ? -13.733 1.200 -13.939 1.00 0.00 29 GLY A N 40
ATOM 25380 C CA . GLY A 1 29 ? -14.780 2.230 -14.215 1.00 0.00 29 GLY A CA 40
ATOM 25381 C C . GLY A 1 29 ? -14.134 3.563 -14.614 1.00 0.00 29 GLY A C 40
ATOM 25382 O O . GLY A 1 29 ? -14.183 4.513 -13.853 1.00 0.00 29 GLY A O 40
ATOM 25386 N N . PRO A 1 30 ? -13.554 3.598 -15.798 1.00 0.00 30 PRO A N 40
ATOM 25387 C CA . PRO A 1 30 ? -12.897 4.841 -16.307 1.00 0.00 30 PRO A CA 40
ATOM 25388 C C . PRO A 1 30 ? -13.922 5.970 -16.532 1.00 0.00 30 PRO A C 40
ATOM 25389 O O . PRO A 1 30 ? -13.583 7.134 -16.430 1.00 0.00 30 PRO A O 40
ATOM 25400 N N . LEU A 1 31 ? -15.163 5.636 -16.829 1.00 0.00 31 LEU A N 40
ATOM 25401 C CA . LEU A 1 31 ? -16.208 6.692 -17.053 1.00 0.00 31 LEU A CA 40
ATOM 25402 C C . LEU A 1 31 ? -16.410 7.516 -15.773 1.00 0.00 31 LEU A C 40
ATOM 25403 O O . LEU A 1 31 ? -16.547 8.723 -15.833 1.00 0.00 31 LEU A O 40
ATOM 25419 N N . MET A 1 32 ? -16.418 6.870 -14.624 1.00 0.00 32 MET A N 40
ATOM 25420 C CA . MET A 1 32 ? -16.599 7.605 -13.328 1.00 0.00 32 MET A CA 40
ATOM 25421 C C . MET A 1 32 ? -15.436 8.590 -13.123 1.00 0.00 32 MET A C 40
ATOM 25422 O O . MET A 1 32 ? -15.630 9.678 -12.612 1.00 0.00 32 MET A O 40
ATOM 25436 N N . VAL A 1 33 ? -14.239 8.215 -13.528 1.00 0.00 33 VAL A N 40
ATOM 25437 C CA . VAL A 1 33 ? -13.052 9.121 -13.376 1.00 0.00 33 VAL A CA 40
ATOM 25438 C C . VAL A 1 33 ? -13.271 10.402 -14.199 1.00 0.00 33 VAL A C 40
ATOM 25439 O O . VAL A 1 33 ? -12.838 11.467 -13.802 1.00 0.00 33 VAL A O 40
ATOM 25452 N N . LEU A 1 34 ? -13.946 10.310 -15.328 1.00 0.00 34 LEU A N 40
ATOM 25453 C CA . LEU A 1 34 ? -14.198 11.530 -16.164 1.00 0.00 34 LEU A CA 40
ATOM 25454 C C . LEU A 1 34 ? -15.430 12.315 -15.666 1.00 0.00 34 LEU A C 40
ATOM 25455 O O . LEU A 1 34 ? -15.913 13.203 -16.344 1.00 0.00 34 LEU A O 40
ATOM 25471 N N . GLN A 1 35 ? -15.939 12.007 -14.493 1.00 0.00 35 GLN A N 40
ATOM 25472 C CA . GLN A 1 35 ? -17.129 12.733 -13.945 1.00 0.00 35 GLN A CA 40
ATOM 25473 C C . GLN A 1 35 ? -16.932 13.036 -12.446 1.00 0.00 35 GLN A C 40
ATOM 25474 O O . GLN A 1 35 ? -17.891 13.202 -11.710 1.00 0.00 35 GLN A O 40
ATOM 25488 N N . ALA A 1 36 ? -15.698 13.114 -11.989 1.00 0.00 36 ALA A N 40
ATOM 25489 C CA . ALA A 1 36 ? -15.434 13.408 -10.545 1.00 0.00 36 ALA A CA 40
ATOM 25490 C C . ALA A 1 36 ? -15.631 14.905 -10.273 1.00 0.00 36 ALA A C 40
ATOM 25491 O O . ALA A 1 36 ? -14.807 15.728 -10.633 1.00 0.00 36 ALA A O 40
ATOM 25498 N N . GLY A 1 37 ? -16.730 15.253 -9.644 1.00 0.00 37 GLY A N 40
ATOM 25499 C CA . GLY A 1 37 ? -17.024 16.688 -9.335 1.00 0.00 37 GLY A CA 40
ATOM 25500 C C . GLY A 1 37 ? -18.276 17.177 -10.088 1.00 0.00 37 GLY A C 40
ATOM 25501 O O . GLY A 1 37 ? -18.666 18.320 -9.937 1.00 0.00 37 GLY A O 40
ATOM 25505 N N . ILE A 1 38 ? -18.910 16.342 -10.891 1.00 0.00 38 ILE A N 40
ATOM 25506 C CA . ILE A 1 38 ? -20.132 16.783 -11.640 1.00 0.00 38 ILE A CA 40
ATOM 25507 C C . ILE A 1 38 ? -21.315 16.970 -10.673 1.00 0.00 38 ILE A C 40
ATOM 25508 O O . ILE A 1 38 ? -21.439 16.258 -9.691 1.00 0.00 38 ILE A O 40
ATOM 25524 N N . THR A 1 39 ? -22.176 17.922 -10.949 1.00 0.00 39 THR A N 40
ATOM 25525 C CA . THR A 1 39 ? -23.355 18.175 -10.064 1.00 0.00 39 THR A CA 40
ATOM 25526 C C . THR A 1 39 ? -24.650 17.822 -10.811 1.00 0.00 39 THR A C 40
ATOM 25527 O O . THR A 1 39 ? -25.557 18.631 -10.923 1.00 0.00 39 THR A O 40
ATOM 25538 N N . LYS A 1 40 ? -24.719 16.606 -11.320 1.00 0.00 40 LYS A N 40
ATOM 25539 C CA . LYS A 1 40 ? -25.920 16.104 -12.083 1.00 0.00 40 LYS A CA 40
ATOM 25540 C C . LYS A 1 40 ? -26.125 16.881 -13.402 1.00 0.00 40 LYS A C 40
ATOM 25541 O O . LYS A 1 40 ? -25.201 17.548 -13.843 1.00 0.00 40 LYS A O 40
ATOM 25561 N N . GLY A 1 1 ? 29.944 -2.463 -18.107 1.00 0.00 1 GLY A N 41
ATOM 25562 C CA . GLY A 1 1 ? 30.860 -1.806 -17.127 1.00 0.00 1 GLY A CA 41
ATOM 25563 C C . GLY A 1 1 ? 30.048 -1.003 -16.104 1.00 0.00 1 GLY A C 41
ATOM 25564 O O . GLY A 1 1 ? 28.861 -1.225 -15.937 1.00 0.00 1 GLY A O 41
ATOM 25567 N N . ARG A 1 2 ? 30.679 -0.072 -15.428 1.00 0.00 2 ARG A N 41
ATOM 25568 C CA . ARG A 1 2 ? 29.961 0.761 -14.414 1.00 0.00 2 ARG A CA 41
ATOM 25569 C C . ARG A 1 2 ? 29.653 2.155 -14.989 1.00 0.00 2 ARG A C 41
ATOM 25570 O O . ARG A 1 2 ? 29.745 2.365 -16.185 1.00 0.00 2 ARG A O 41
ATOM 25591 N N . ASP A 1 3 ? 29.283 3.093 -14.139 1.00 0.00 3 ASP A N 41
ATOM 25592 C CA . ASP A 1 3 ? 28.946 4.493 -14.578 1.00 0.00 3 ASP A CA 41
ATOM 25593 C C . ASP A 1 3 ? 27.784 4.491 -15.592 1.00 0.00 3 ASP A C 41
ATOM 25594 O O . ASP A 1 3 ? 27.708 5.339 -16.466 1.00 0.00 3 ASP A O 41
ATOM 25603 N N . ALA A 1 4 ? 26.882 3.541 -15.467 1.00 0.00 4 ALA A N 41
ATOM 25604 C CA . ALA A 1 4 ? 25.707 3.435 -16.392 1.00 0.00 4 ALA A CA 41
ATOM 25605 C C . ALA A 1 4 ? 24.729 2.382 -15.851 1.00 0.00 4 ALA A C 41
ATOM 25606 O O . ALA A 1 4 ? 23.559 2.658 -15.661 1.00 0.00 4 ALA A O 41
ATOM 25613 N N . VAL A 1 5 ? 25.212 1.182 -15.598 1.00 0.00 5 VAL A N 41
ATOM 25614 C CA . VAL A 1 5 ? 24.337 0.089 -15.059 1.00 0.00 5 VAL A CA 41
ATOM 25615 C C . VAL A 1 5 ? 23.771 0.514 -13.697 1.00 0.00 5 VAL A C 41
ATOM 25616 O O . VAL A 1 5 ? 22.587 0.389 -13.469 1.00 0.00 5 VAL A O 41
ATOM 25629 N N . ILE A 1 6 ? 24.608 1.022 -12.810 1.00 0.00 6 ILE A N 41
ATOM 25630 C CA . ILE A 1 6 ? 24.126 1.473 -11.458 1.00 0.00 6 ILE A CA 41
ATOM 25631 C C . ILE A 1 6 ? 23.004 2.510 -11.635 1.00 0.00 6 ILE A C 41
ATOM 25632 O O . ILE A 1 6 ? 22.006 2.476 -10.936 1.00 0.00 6 ILE A O 41
ATOM 25648 N N . LEU A 1 7 ? 23.158 3.415 -12.578 1.00 0.00 7 LEU A N 41
ATOM 25649 C CA . LEU A 1 7 ? 22.107 4.452 -12.836 1.00 0.00 7 LEU A CA 41
ATOM 25650 C C . LEU A 1 7 ? 20.831 3.748 -13.329 1.00 0.00 7 LEU A C 41
ATOM 25651 O O . LEU A 1 7 ? 19.728 4.163 -13.026 1.00 0.00 7 LEU A O 41
ATOM 25667 N N . LEU A 1 8 ? 20.983 2.677 -14.080 1.00 0.00 8 LEU A N 41
ATOM 25668 C CA . LEU A 1 8 ? 19.801 1.918 -14.598 1.00 0.00 8 LEU A CA 41
ATOM 25669 C C . LEU A 1 8 ? 19.282 0.894 -13.564 1.00 0.00 8 LEU A C 41
ATOM 25670 O O . LEU A 1 8 ? 18.465 0.054 -13.892 1.00 0.00 8 LEU A O 41
ATOM 25686 N N . THR A 1 9 ? 19.732 0.954 -12.330 1.00 0.00 9 THR A N 41
ATOM 25687 C CA . THR A 1 9 ? 19.255 -0.013 -11.287 1.00 0.00 9 THR A CA 41
ATOM 25688 C C . THR A 1 9 ? 18.225 0.665 -10.369 1.00 0.00 9 THR A C 41
ATOM 25689 O O . THR A 1 9 ? 17.199 0.088 -10.064 1.00 0.00 9 THR A O 41
ATOM 25700 N N . CYS A 1 10 ? 18.498 1.878 -9.928 1.00 0.00 10 CYS A N 41
ATOM 25701 C CA . CYS A 1 10 ? 17.547 2.611 -9.022 1.00 0.00 10 CYS A CA 41
ATOM 25702 C C . CYS A 1 10 ? 16.151 2.749 -9.654 1.00 0.00 10 CYS A C 41
ATOM 25703 O O . CYS A 1 10 ? 15.155 2.634 -8.965 1.00 0.00 10 CYS A O 41
ATOM 25711 N N . ALA A 1 11 ? 16.073 2.993 -10.945 1.00 0.00 11 ALA A N 41
ATOM 25712 C CA . ALA A 1 11 ? 14.739 3.140 -11.620 1.00 0.00 11 ALA A CA 41
ATOM 25713 C C . ALA A 1 11 ? 13.928 1.829 -11.582 1.00 0.00 11 ALA A C 41
ATOM 25714 O O . ALA A 1 11 ? 12.719 1.860 -11.725 1.00 0.00 11 ALA A O 41
ATOM 25721 N N . ILE A 1 12 ? 14.564 0.691 -11.393 1.00 0.00 12 ILE A N 41
ATOM 25722 C CA . ILE A 1 12 ? 13.811 -0.607 -11.348 1.00 0.00 12 ILE A CA 41
ATOM 25723 C C . ILE A 1 12 ? 13.098 -0.754 -9.995 1.00 0.00 12 ILE A C 41
ATOM 25724 O O . ILE A 1 12 ? 13.729 -0.797 -8.952 1.00 0.00 12 ILE A O 41
ATOM 25740 N N . HIS A 1 13 ? 11.789 -0.836 -10.013 1.00 0.00 13 HIS A N 41
ATOM 25741 C CA . HIS A 1 13 ? 11.013 -0.986 -8.745 1.00 0.00 13 HIS A CA 41
ATOM 25742 C C . HIS A 1 13 ? 9.749 -1.828 -8.994 1.00 0.00 13 HIS A C 41
ATOM 25743 O O . HIS A 1 13 ? 8.676 -1.290 -9.220 1.00 0.00 13 HIS A O 41
ATOM 25757 N N . PRO A 1 14 ? 9.918 -3.136 -8.939 1.00 0.00 14 PRO A N 41
ATOM 25758 C CA . PRO A 1 14 ? 8.776 -4.076 -9.158 1.00 0.00 14 PRO A CA 41
ATOM 25759 C C . PRO A 1 14 ? 7.708 -3.907 -8.065 1.00 0.00 14 PRO A C 41
ATOM 25760 O O . PRO A 1 14 ? 6.543 -4.165 -8.305 1.00 0.00 14 PRO A O 41
ATOM 25771 N N . GLU A 1 15 ? 8.096 -3.467 -6.886 1.00 0.00 15 GLU A N 41
ATOM 25772 C CA . GLU A 1 15 ? 7.107 -3.264 -5.773 1.00 0.00 15 GLU A CA 41
ATOM 25773 C C . GLU A 1 15 ? 6.091 -2.196 -6.183 1.00 0.00 15 GLU A C 41
ATOM 25774 O O . GLU A 1 15 ? 4.895 -2.352 -6.003 1.00 0.00 15 GLU A O 41
ATOM 25786 N N . LEU A 1 16 ? 6.582 -1.124 -6.745 1.00 0.00 16 LEU A N 41
ATOM 25787 C CA . LEU A 1 16 ? 5.690 -0.012 -7.206 1.00 0.00 16 LEU A CA 41
ATOM 25788 C C . LEU A 1 16 ? 4.822 -0.515 -8.365 1.00 0.00 16 LEU A C 41
ATOM 25789 O O . LEU A 1 16 ? 3.646 -0.218 -8.424 1.00 0.00 16 LEU A O 41
ATOM 25805 N N . ILE A 1 17 ? 5.397 -1.280 -9.273 1.00 0.00 17 ILE A N 41
ATOM 25806 C CA . ILE A 1 17 ? 4.612 -1.822 -10.433 1.00 0.00 17 ILE A CA 41
ATOM 25807 C C . ILE A 1 17 ? 3.461 -2.696 -9.900 1.00 0.00 17 ILE A C 41
ATOM 25808 O O . ILE A 1 17 ? 2.347 -2.622 -10.385 1.00 0.00 17 ILE A O 41
ATOM 25824 N N . PHE A 1 18 ? 3.727 -3.510 -8.900 1.00 0.00 18 PHE A N 41
ATOM 25825 C CA . PHE A 1 18 ? 2.656 -4.386 -8.316 1.00 0.00 18 PHE A CA 41
ATOM 25826 C C . PHE A 1 18 ? 1.554 -3.516 -7.689 1.00 0.00 18 PHE A C 41
ATOM 25827 O O . PHE A 1 18 ? 0.379 -3.801 -7.834 1.00 0.00 18 PHE A O 41
ATOM 25844 N N . THR A 1 19 ? 1.932 -2.457 -7.005 1.00 0.00 19 THR A N 41
ATOM 25845 C CA . THR A 1 19 ? 0.922 -1.547 -6.370 1.00 0.00 19 THR A CA 41
ATOM 25846 C C . THR A 1 19 ? 0.030 -0.934 -7.465 1.00 0.00 19 THR A C 41
ATOM 25847 O O . THR A 1 19 ? -1.175 -0.858 -7.309 1.00 0.00 19 THR A O 41
ATOM 25858 N N . ILE A 1 20 ? 0.620 -0.511 -8.566 1.00 0.00 20 ILE A N 41
ATOM 25859 C CA . ILE A 1 20 ? -0.181 0.089 -9.684 1.00 0.00 20 ILE A CA 41
ATOM 25860 C C . ILE A 1 20 ? -1.155 -0.963 -10.256 1.00 0.00 20 ILE A C 41
ATOM 25861 O O . ILE A 1 20 ? -2.279 -0.643 -10.592 1.00 0.00 20 ILE A O 41
ATOM 25877 N N . THR A 1 21 ? -0.733 -2.209 -10.349 1.00 0.00 21 THR A N 41
ATOM 25878 C CA . THR A 1 21 ? -1.633 -3.290 -10.880 1.00 0.00 21 THR A CA 41
ATOM 25879 C C . THR A 1 21 ? -2.821 -3.468 -9.917 1.00 0.00 21 THR A C 41
ATOM 25880 O O . THR A 1 21 ? -3.949 -3.654 -10.339 1.00 0.00 21 THR A O 41
ATOM 25891 N N . LYS A 1 22 ? -2.557 -3.396 -8.627 1.00 0.00 22 LYS A N 41
ATOM 25892 C CA . LYS A 1 22 ? -3.638 -3.540 -7.598 1.00 0.00 22 LYS A CA 41
ATOM 25893 C C . LYS A 1 22 ? -4.669 -2.413 -7.766 1.00 0.00 22 LYS A C 41
ATOM 25894 O O . LYS A 1 22 ? -5.860 -2.652 -7.721 1.00 0.00 22 LYS A O 41
ATOM 25913 N N . ILE A 1 23 ? -4.210 -1.193 -7.964 1.00 0.00 23 ILE A N 41
ATOM 25914 C CA . ILE A 1 23 ? -5.150 -0.036 -8.144 1.00 0.00 23 ILE A CA 41
ATOM 25915 C C . ILE A 1 23 ? -5.972 -0.243 -9.426 1.00 0.00 23 ILE A C 41
ATOM 25916 O O . ILE A 1 23 ? -7.164 0.002 -9.437 1.00 0.00 23 ILE A O 41
ATOM 25932 N N . LEU A 1 24 ? -5.348 -0.703 -10.491 1.00 0.00 24 LEU A N 41
ATOM 25933 C CA . LEU A 1 24 ? -6.093 -0.944 -11.772 1.00 0.00 24 LEU A CA 41
ATOM 25934 C C . LEU A 1 24 ? -7.237 -1.936 -11.508 1.00 0.00 24 LEU A C 41
ATOM 25935 O O . LEU A 1 24 ? -8.341 -1.767 -11.998 1.00 0.00 24 LEU A O 41
ATOM 25951 N N . LEU A 1 25 ? -6.968 -2.956 -10.720 1.00 0.00 25 LEU A N 41
ATOM 25952 C CA . LEU A 1 25 ? -8.015 -3.973 -10.379 1.00 0.00 25 LEU A CA 41
ATOM 25953 C C . LEU A 1 25 ? -9.125 -3.323 -9.542 1.00 0.00 25 LEU A C 41
ATOM 25954 O O . LEU A 1 25 ? -10.276 -3.711 -9.610 1.00 0.00 25 LEU A O 41
ATOM 25970 N N . ALA A 1 26 ? -8.769 -2.332 -8.768 1.00 0.00 26 ALA A N 41
ATOM 25971 C CA . ALA A 1 26 ? -9.760 -1.608 -7.908 1.00 0.00 26 ALA A CA 41
ATOM 25972 C C . ALA A 1 26 ? -10.518 -0.518 -8.696 1.00 0.00 26 ALA A C 41
ATOM 25973 O O . ALA A 1 26 ? -11.370 0.157 -8.150 1.00 0.00 26 ALA A O 41
ATOM 25980 N N . ILE A 1 27 ? -10.219 -0.344 -9.961 1.00 0.00 27 ILE A N 41
ATOM 25981 C CA . ILE A 1 27 ? -10.918 0.695 -10.784 1.00 0.00 27 ILE A CA 41
ATOM 25982 C C . ILE A 1 27 ? -11.927 0.025 -11.730 1.00 0.00 27 ILE A C 41
ATOM 25983 O O . ILE A 1 27 ? -13.052 0.473 -11.847 1.00 0.00 27 ILE A O 41
ATOM 25999 N N . LEU A 1 28 ? -11.531 -1.033 -12.401 1.00 0.00 28 LEU A N 41
ATOM 26000 C CA . LEU A 1 28 ? -12.460 -1.735 -13.349 1.00 0.00 28 LEU A CA 41
ATOM 26001 C C . LEU A 1 28 ? -13.532 -2.542 -12.597 1.00 0.00 28 LEU A C 41
ATOM 26002 O O . LEU A 1 28 ? -14.670 -2.585 -13.023 1.00 0.00 28 LEU A O 41
ATOM 26018 N N . GLY A 1 29 ? -13.182 -3.177 -11.497 1.00 0.00 29 GLY A N 41
ATOM 26019 C CA . GLY A 1 29 ? -14.179 -3.985 -10.718 1.00 0.00 29 GLY A CA 41
ATOM 26020 C C . GLY A 1 29 ? -15.355 -3.102 -10.276 1.00 0.00 29 GLY A C 41
ATOM 26021 O O . GLY A 1 29 ? -16.468 -3.302 -10.727 1.00 0.00 29 GLY A O 41
ATOM 26025 N N . PRO A 1 30 ? -15.078 -2.150 -9.409 1.00 0.00 30 PRO A N 41
ATOM 26026 C CA . PRO A 1 30 ? -16.132 -1.228 -8.907 1.00 0.00 30 PRO A CA 41
ATOM 26027 C C . PRO A 1 30 ? -16.249 0.028 -9.801 1.00 0.00 30 PRO A C 41
ATOM 26028 O O . PRO A 1 30 ? -16.463 1.120 -9.308 1.00 0.00 30 PRO A O 41
ATOM 26039 N N . LEU A 1 31 ? -16.116 -0.123 -11.104 1.00 0.00 31 LEU A N 41
ATOM 26040 C CA . LEU A 1 31 ? -16.220 1.046 -12.042 1.00 0.00 31 LEU A CA 41
ATOM 26041 C C . LEU A 1 31 ? -17.671 1.546 -12.100 1.00 0.00 31 LEU A C 41
ATOM 26042 O O . LEU A 1 31 ? -17.929 2.737 -12.032 1.00 0.00 31 LEU A O 41
ATOM 26058 N N . MET A 1 32 ? -18.609 0.635 -12.220 1.00 0.00 32 MET A N 41
ATOM 26059 C CA . MET A 1 32 ? -20.054 1.017 -12.280 1.00 0.00 32 MET A CA 41
ATOM 26060 C C . MET A 1 32 ? -20.576 1.275 -10.860 1.00 0.00 32 MET A C 41
ATOM 26061 O O . MET A 1 32 ? -21.374 2.169 -10.651 1.00 0.00 32 MET A O 41
ATOM 26075 N N . VAL A 1 33 ? -20.126 0.505 -9.887 1.00 0.00 33 VAL A N 41
ATOM 26076 C CA . VAL A 1 33 ? -20.586 0.702 -8.469 1.00 0.00 33 VAL A CA 41
ATOM 26077 C C . VAL A 1 33 ? -20.199 2.109 -7.982 1.00 0.00 33 VAL A C 41
ATOM 26078 O O . VAL A 1 33 ? -20.929 2.720 -7.223 1.00 0.00 33 VAL A O 41
ATOM 26091 N N . LEU A 1 34 ? -19.070 2.627 -8.423 1.00 0.00 34 LEU A N 41
ATOM 26092 C CA . LEU A 1 34 ? -18.642 3.998 -7.998 1.00 0.00 34 LEU A CA 41
ATOM 26093 C C . LEU A 1 34 ? -19.301 5.085 -8.872 1.00 0.00 34 LEU A C 41
ATOM 26094 O O . LEU A 1 34 ? -18.887 6.230 -8.848 1.00 0.00 34 LEU A O 41
ATOM 26110 N N . GLN A 1 35 ? -20.316 4.741 -9.635 1.00 0.00 35 GLN A N 41
ATOM 26111 C CA . GLN A 1 35 ? -21.011 5.738 -10.509 1.00 0.00 35 GLN A CA 41
ATOM 26112 C C . GLN A 1 35 ? -22.542 5.601 -10.378 1.00 0.00 35 GLN A C 41
ATOM 26113 O O . GLN A 1 35 ? -23.279 5.936 -11.292 1.00 0.00 35 GLN A O 41
ATOM 26127 N N . ALA A 1 36 ? -23.024 5.117 -9.254 1.00 0.00 36 ALA A N 41
ATOM 26128 C CA . ALA A 1 36 ? -24.498 4.962 -9.058 1.00 0.00 36 ALA A CA 41
ATOM 26129 C C . ALA A 1 36 ? -25.036 6.129 -8.219 1.00 0.00 36 ALA A C 41
ATOM 26130 O O . ALA A 1 36 ? -24.891 6.154 -7.010 1.00 0.00 36 ALA A O 41
ATOM 26137 N N . GLY A 1 37 ? -25.652 7.095 -8.863 1.00 0.00 37 GLY A N 41
ATOM 26138 C CA . GLY A 1 37 ? -26.210 8.277 -8.134 1.00 0.00 37 GLY A CA 41
ATOM 26139 C C . GLY A 1 37 ? -25.077 9.133 -7.556 1.00 0.00 37 GLY A C 41
ATOM 26140 O O . GLY A 1 37 ? -25.071 9.432 -6.375 1.00 0.00 37 GLY A O 41
ATOM 26144 N N . ILE A 1 38 ? -24.125 9.527 -8.375 1.00 0.00 38 ILE A N 41
ATOM 26145 C CA . ILE A 1 38 ? -22.988 10.365 -7.876 1.00 0.00 38 ILE A CA 41
ATOM 26146 C C . ILE A 1 38 ? -23.468 11.786 -7.527 1.00 0.00 38 ILE A C 41
ATOM 26147 O O . ILE A 1 38 ? -24.232 12.395 -8.254 1.00 0.00 38 ILE A O 41
ATOM 26163 N N . THR A 1 39 ? -23.012 12.301 -6.414 1.00 0.00 39 THR A N 41
ATOM 26164 C CA . THR A 1 39 ? -23.405 13.677 -5.969 1.00 0.00 39 THR A CA 41
ATOM 26165 C C . THR A 1 39 ? -22.154 14.469 -5.543 1.00 0.00 39 THR A C 41
ATOM 26166 O O . THR A 1 39 ? -22.207 15.295 -4.649 1.00 0.00 39 THR A O 41
ATOM 26177 N N . LYS A 1 40 ? -21.031 14.213 -6.180 1.00 0.00 40 LYS A N 41
ATOM 26178 C CA . LYS A 1 40 ? -19.761 14.927 -5.834 1.00 0.00 40 LYS A CA 41
ATOM 26179 C C . LYS A 1 40 ? -19.062 15.395 -7.119 1.00 0.00 40 LYS A C 41
ATOM 26180 O O . LYS A 1 40 ? -18.629 16.534 -7.148 1.00 0.00 40 LYS A O 41
#

Organism: Hepatitis C virus genotype 1b (isolate Con1) (NCBI:txid333284)

Foldseek 3Di:
DDPPVVVVPVPDDVPVVVVVVVVVVVCVVCVVVCVDPDDD

Sequence (40 aa):
GRDAVILLTCAIHPELIFTITKILLAILGPLMVLQAGITKGRDAVILLTCAIHPELIFTITKILLAILGPLMVLQAGITKGRDAVILLTCAIHPELIFTITKILLAILGPLMVLQAGITKGRDAVILLTCAIHPELIFTITKILLAILGPLMVLQAGITKGRDAVILLTCAIHPELIFTITKILLAILGPLMVLQAGITKGRDAVILLTCAIHPELIFTITKILLAILGPLMVLQAGITKGRDAVILLTCAIHPELIFTITKILLAILGPLMVLQAGITKGRDAVILLTCAIHPELIFTITKILLAILGPLMVLQAGITKGRDAVILLTCAIHPELIFTITKILLAILGPLMVLQAGITKGRDAVILLTCAIHPELIFTITKILLAILGPLMVLQAGITKGRDAVILLTCAIHPELIFTITKILLAILGPLMVLQAGITKGRDAVILLTCAIHPELIFTITKILLAILGPLMVLQAGITKGRDAVILLTCAIHPELIFTITKILLAILGPLMVLQAGITKGRDAVILLTCAIHPELIFTITKILLAILGPLMVLQAGITKGRDAVILLTCAIHPELIFTITKILLAILGPLMVLQAGITKGRDAVILLTCAIHPELIFTITKILLAILGPLMVLQAGITKGRDAVILLTCAIHPELIFTITKILLAILGPLMVLQAGITKGRDAVILLTCAIHPELIFTITKILLAILGPLMVLQAGITKGRDAVILLTCAIHPELIFTITKILLAILGPLMVLQAGITKGRDAVILLTCAIHPELIFTITKILLAILGPLMVLQAGITKGRDAVILLTCAIHPELIFTITKILLAILGPLMVLQAGITKGRDAVILLTCAIHPELIFTITKILLAILGPLMVLQAGITKGRDAVILLTCAIHPELIFTITKILLAILGPLMVLQAGITKGRDAVILLTCAIHPELIFTITKILLAILGPLMVLQAGITKGRDAVILLTCAIHPELIFTITKILLAILGPLMVLQAGITKGRDAVILLTCAIHPELIFTITKILLAILGPLMVLQAGITKGRDAVILLTCAIHPELIFTITKILLAILGPLMVLQAGITKGRDAVILLTCAIHPELIFTITKILLAILGPLMVLQAGITKGRDAVILLTCAIHPELIFTITKILLAILGPLMVLQAGITKGRDAVILLTCAIHPELIFTITKILLAILGPLMVLQAGITKGRDAVILLTCAIHPELIFTITKILLAILGPLMVLQAGITKGRDAVILLTCAIHPELIFTITKILLAILGPLMVLQAGITKGRDAVILLTCAIHPELIFTITKILLAILGPLMVLQAGITKGRDAVILLTCAIHPELIFTITKILLAILGPLMVLQAGITKGRDAVILLTCAIHPELIFTITKILLAILGPLMVLQAGITKGRDAVILLTCAIHPELIFTITKILLAILGPLMVLQAGITKGRDAVILLTCAIHPELIFTITKILLAILGPLMVLQAGITKGRDAVILLTCAIHPELIFTITKILLAILGPLMVLQAGITKGRDAVILLTCAIHPELIFTITKILLAILGPLMVLQAGITKGRDAVILLTCAIHPELIFTITKILLAILGPLMVLQAGITKGRDAVILLTCAIHPELIFTITKILLAILGPLMVLQAGITK

InterPro domains:
  IPR000745 Hepatitis C virus, Non-structural protein NS4a [PF01006] (1658-1711)
  IPR001490 Hepatitis C virus, Non-structural protein NS4b [PF01001] (1729-1921)
  IPR001650 Helicase, C-terminal domain-like [PS51194] (1361-1538)
  IPR002166 RNA dependent RNA polymerase, hepatitis C virus [PF00998] (2422-2932)
  IPR002518 Hepatitis C virus, Non-structural protein NS2 [PF01538] (811-1005)
  IPR002518 Hepatitis C virus, Non-structural protein NS2 [PS51693] (903-1026)
  IPR002519 Hepatitis C virus, Envelope glycoprotein E1 [PF01539] (193-382)
  IPR002521 Hepatitis C virus, Core protein, C-terminal [PF01542] (116-190)
  IPR002522 Hepatitis C virus, Core protein, N-terminal [PF01543] (2-115)
  IPR002531 Hepatitis C virus, Non-structural protein E2/NS1 [PF01560] (387-729)
  IPR002868 Hepatitis C virus, Non-structural 5a protein [PF01506] (1974-1996)
  IPR004109 Hepatitis C virus, NS3 protease [PF02907] (1056-1203)
  IPR004109 Hepatitis C virus, NS3 protease [PS51822] (1027-1208)
  IPR007094 RNA-directed RNA polymerase, catalytic domain [PS50507] (2633-2751)
  IPR009003 Peptidase S1, PA clan [SSF50494] (1027-1212)
  IPR011492 Non-structural protein NS3-like, DEAD-box helicase, flavivirus [PF07652] (1294-1355)
  IPR013192 Hepatitis C virus, Non-structural 5a protein, domain 1a [PF08300] (2006-2067)
  IPR013193 Hepatitis C virus non-structural 5a, 1B domain [PF08301] (2068-2168)
  IPR014001 Helicase superfamily 1/2, ATP-binding domain [PS51192] (1217-1369)
  IPR014001 Helicase superfamily 1/2, ATP-binding domain [SM00487] (1213-1385)

CATH classification: 6.10.250.1610

Nearest PDB structures (foldseek):
  2kwz-assembly1_A  TM=1.026E+00  e=1.659E-05  Hepacivirus hominis
  8ab6-assembly1_H  TM=2.975E-01  e=6.487E+00  Yarrowia lipolytica

Secondary structure (DSSP, 8-state):
--SSHHHHHHHSSHHHHHHHHHHHHHTS-HHHHTTTT---

Solvent-accessible surface area: 4187 Å² total; per-residue (Å²): 96,163,149,58,68,114,114,108,46,76,60,96,123,65,151,106,54,163,69,91,69,154,95,100,139,76,124,141,14,108,135,140,98,127,84,82,72,82,134,243

GO terms:
  GO:0005515 protein binding (F, IPI)
  GO:0044186 host cell lipid droplet (C, EXP)
  GO:0016887 ATP hydrolysis activity (F, EXP)
  GO:0017111 ribonucleoside triphosphate phosphatase activity (F, EXP)
  GO:0019079 viral genome replication (P, IEP)
  GO:0019079 viral genome replication (P, EXP)
  GO:0008270 zinc ion binding (F, IDA)
  GO:0042802 identical protein binding (F, IDA)
  GO:0032991 protein-containing complex (C, IDA)
  GO:0039690 positive stranded viral RNA replication (P, IMP)
  GO:0039694 viral RNA genome replication (P, IMP)
  GO:0008270 zinc ion binding (F, IMP)
  GO:0033650 host cell mitochondrion (C, IDA)
  GO:0044165 host cell endoplasmic reticulum (C, IDA)
  GO:0044220 host cell perinuclear region of cytoplasm (C, IDA)
  GO:0030430 host cell cytoplasm (C, IDA)
  GO:0075519 microtubule-dependent intracellular transport of viral material (P, IDA)
  GO:0075520 actin-dependent intracellular transport of virus (P, IDA)
  GO:0003779 actin binding (F, IPI)
  GO:0044167 host cell endoplasmic reticulum membrane (C, IDA)